Protein 6HJ7 (pdb70)

B-factor: mean 37.11, std 23.11, range [0.01, 75.53]

GO terms:
  GO:0005634 nucleus (C, IDA)
  GO:0005641 nuclear envelope lumen (C, IDA)
  GO:0016020 membrane (C, IDA)
  GO:0030027 lamellipodium (C, IDA)
  GO:0005515 protein binding (F, IPI)

Structure (mmCIF, N/CA/C/O backbone):
data_6HJ7
#
_entry.id   6HJ7
#
loop_
_atom_site.group_PDB
_atom_site.id
_atom_site.type_symbol
_atom_site.label_atom_id
_atom_site.label_alt_id
_atom_site.label_comp_id
_atom_site.label_asym_id
_atom_site.label_entity_id
_atom_site.label_seq_id
_atom_site.pdbx_PDB_ins_code
_atom_site.Cartn_x
_atom_site.Cartn_y
_atom_site.Cartn_z
_atom_site.occupancy
_atom_site.B_iso_or_equiv
_atom_site.auth_seq_id
_atom_site.auth_comp_id
_atom_site.auth_asym_id
_atom_site.auth_atom_id
_atom_site.pdbx_PDB_model_num
ATOM 1 N N . PRO A 1 145 ? 1.341 0.000 0.000 1.00 31.20 145 PRO A N 1
ATOM 2 C CA . PRO A 1 145 ? 2.133 -0.001 -1.234 1.00 31.53 145 PRO A CA 1
ATOM 3 C C . PRO A 1 145 ? 2.035 -1.325 -1.984 1.00 23.30 145 PRO A C 1
ATOM 4 O O . PRO A 1 145 ? 1.729 -2.362 -1.395 1.00 63.42 145 PRO A O 1
ATOM 15 N N . ASP A 1 146 ? 2.298 -1.283 -3.286 1.00 65.34 146 ASP A N 1
ATOM 16 C CA . ASP A 1 146 ? 2.241 -2.480 -4.116 1.00 42.45 146 ASP A CA 1
ATOM 17 C C . ASP A 1 146 ? 3.635 -3.063 -4.325 1.00 3.24 146 ASP A C 1
ATOM 18 O O . ASP A 1 146 ? 4.454 -2.496 -5.050 1.00 45.44 146 ASP A O 1
ATOM 27 N N . LEU A 1 147 ? 3.898 -4.197 -3.686 1.00 12.20 147 LEU A N 1
ATOM 28 C CA . LEU A 1 147 ? 5.194 -4.857 -3.800 1.00 4.52 147 LEU A CA 1
ATOM 29 C C . LEU A 1 147 ? 5.056 -6.211 -4.490 1.00 22.42 147 LEU A C 1
ATOM 30 O O . LEU A 1 147 ? 5.845 -6.554 -5.370 1.00 42.43 147 LEU A O 1
ATOM 46 N N . GLY A 1 148 ? 4.047 -6.976 -4.085 1.00 63.02 148 GLY A N 1
ATOM 47 C CA . GLY A 1 148 ? 3.823 -8.282 -4.676 1.00 24.31 148 GLY A CA 1
ATOM 48 C C . GLY A 1 148 ? 2.963 -8.215 -5.923 1.00 4.41 148 GLY A C 1
ATOM 49 O O . GLY A 1 148 ? 3.414 -7.751 -6.971 1.00 34.21 148 GLY A O 1
ATOM 53 N N . CYS A 1 149 ? 1.724 -8.680 -5.811 1.00 63.14 149 CYS A N 1
ATOM 54 C CA . CYS A 1 149 ? 0.800 -8.673 -6.939 1.00 42.32 149 CYS A CA 1
ATOM 55 C C . CYS A 1 149 ? -0.556 -9.242 -6.535 1.00 22.35 149 CYS A C 1
ATOM 56 O O . CYS A 1 149 ? -0.689 -10.441 -6.292 1.00 14.33 149 CYS A O 1
ATOM 64 N N . GLN A 1 150 ? -1.559 -8.373 -6.463 1.00 71.50 150 GLN A N 1
ATOM 65 C CA . GLN A 1 150 ? -2.905 -8.790 -6.085 1.00 40.13 150 GLN A CA 1
ATOM 66 C C . GLN A 1 150 ? -3.392 -9.928 -6.975 1.00 55.32 150 GLN A C 1
ATOM 67 O O . GLN A 1 150 ? -2.810 -10.202 -8.026 1.00 55.02 150 GLN A O 1
ATOM 81 N N . LEU A 1 151 ? -4.463 -10.589 -6.549 1.00 70.12 151 LEU A N 1
ATOM 82 C CA . LEU A 1 151 ? -5.029 -11.699 -7.307 1.00 41.12 151 LEU A CA 1
ATOM 83 C C . LEU A 1 151 ? -5.879 -11.189 -8.467 1.00 4.02 151 LEU A C 1
ATOM 84 O O . LEU A 1 151 ? -6.873 -10.493 -8.261 1.00 31.03 151 LEU A O 1
ATOM 100 N N . TYR A 1 152 ? -5.482 -11.542 -9.684 1.00 73.10 152 TYR A N 1
ATOM 101 C CA . TYR A 1 152 ? -6.207 -11.120 -10.877 1.00 12.05 152 TYR A CA 1
ATOM 102 C C . TYR A 1 152 ? -7.433 -11.998 -11.108 1.00 5.21 152 TYR A C 1
ATOM 103 O O . TYR A 1 152 ? -8.562 -11.506 -11.166 1.00 43.40 152 TYR A O 1
ATOM 121 N N . LEU A 1 153 ? -7.204 -13.300 -11.238 1.00 32.22 153 LEU A N 1
ATOM 122 C CA . LEU A 1 153 ? -8.289 -14.249 -11.462 1.00 41.13 153 LEU A CA 1
ATOM 123 C C . LEU A 1 153 ? -8.846 -14.762 -10.138 1.00 33.33 153 LEU A C 1
ATOM 124 O O . LEU A 1 153 ? -9.994 -15.202 -10.063 1.00 10.53 153 LEU A O 1
ATOM 140 N N . HIS A 1 154 ? -8.025 -14.703 -9.094 1.00 52.31 154 HIS A N 1
ATOM 141 C CA . HIS A 1 154 ? -8.436 -15.159 -7.771 1.00 50.22 154 HIS A CA 1
ATOM 142 C C . HIS A 1 154 ? -9.019 -14.009 -6.956 1.00 1.33 154 HIS A C 1
ATOM 143 O O . HIS A 1 154 ? -9.003 -14.037 -5.725 1.00 71.04 154 HIS A O 1
ATOM 157 N N . ILE A 1 155 ? -9.533 -12.999 -7.651 1.00 4.11 155 ILE A N 1
ATOM 158 C CA . ILE A 1 155 ? -10.121 -11.840 -6.991 1.00 40.52 155 ILE A CA 1
ATOM 159 C C . ILE A 1 155 ? -11.143 -12.265 -5.942 1.00 22.01 155 ILE A C 1
ATOM 160 O O . ILE A 1 155 ? -11.712 -13.355 -5.999 1.00 63.21 155 ILE A O 1
ATOM 176 N N . PRO A 1 156 ? -11.384 -11.383 -4.960 1.00 72.24 156 PRO A N 1
ATOM 177 C CA . PRO A 1 156 ? -12.340 -11.643 -3.880 1.00 61.41 156 PRO A CA 1
ATOM 178 C C . PRO A 1 156 ? -13.784 -11.640 -4.371 1.00 61.04 156 PRO A C 1
ATOM 179 O O . PRO A 1 156 ? -14.104 -11.012 -5.380 1.00 73.44 156 PRO A O 1
ATOM 190 N N . GLN A 1 157 ? -14.651 -12.345 -3.650 1.00 14.32 157 GLN A N 1
ATOM 191 C CA . GLN A 1 157 ? -16.061 -12.423 -4.014 1.00 24.54 157 GLN A CA 1
ATOM 192 C C . GLN A 1 157 ? -16.653 -11.029 -4.197 1.00 4.14 157 GLN A C 1
ATOM 193 O O . GLN A 1 157 ? -17.463 -10.803 -5.096 1.00 72.13 157 GLN A O 1
ATOM 207 N N . GLN A 1 158 ? -16.244 -10.100 -3.339 1.00 41.44 158 GLN A N 1
ATOM 208 C CA . GLN A 1 158 ? -16.735 -8.729 -3.407 1.00 51.24 158 GLN A CA 1
ATOM 209 C C . GLN A 1 158 ? -16.469 -8.122 -4.780 1.00 24.04 158 GLN A C 1
ATOM 210 O O . GLN A 1 158 ? -17.371 -7.572 -5.411 1.00 70.52 158 GLN A O 1
ATOM 224 N N . GLN A 1 159 ? -15.225 -8.225 -5.236 1.00 33.34 159 GLN A N 1
ATOM 225 C CA . GLN A 1 159 ? -14.840 -7.685 -6.535 1.00 4.42 159 GLN A CA 1
ATOM 226 C C . GLN A 1 159 ? -15.451 -8.504 -7.667 1.00 13.11 159 GLN A C 1
ATOM 227 O O . GLN A 1 159 ? -15.792 -7.965 -8.720 1.00 30.03 159 GLN A O 1
ATOM 241 N N . GLN A 1 160 ? -15.584 -9.807 -7.443 1.00 62.41 160 GLN A N 1
ATOM 242 C CA . GLN A 1 160 ? -16.153 -10.699 -8.447 1.00 51.11 160 GLN A CA 1
ATOM 243 C C . GLN A 1 160 ? -17.593 -10.312 -8.767 1.00 73.33 160 GLN A C 1
ATOM 244 O O . GLN A 1 160 ? -17.933 -10.053 -9.921 1.00 63.11 160 GLN A O 1
ATOM 258 N N . GLU A 1 161 ? -18.433 -10.274 -7.738 1.00 42.02 161 GLU A N 1
ATOM 259 C CA . GLU A 1 161 ? -19.837 -9.919 -7.911 1.00 43.51 161 GLU A CA 1
ATOM 260 C C . GLU A 1 161 ? -19.979 -8.468 -8.363 1.00 71.52 161 GLU A C 1
ATOM 261 O O . GLU A 1 161 ? -20.892 -8.129 -9.116 1.00 45.44 161 GLU A O 1
ATOM 273 N N . GLU A 1 162 ? -19.070 -7.617 -7.897 1.00 64.41 162 GLU A N 1
ATOM 274 C CA . GLU A 1 162 ? -19.095 -6.203 -8.252 1.00 64.53 162 GLU A CA 1
ATOM 275 C C . GLU A 1 162 ? -19.021 -6.021 -9.765 1.00 30.34 162 GLU A C 1
ATOM 276 O O . GLU A 1 162 ? -19.768 -5.232 -10.344 1.00 31.32 162 GLU A O 1
ATOM 288 N N . VAL A 1 163 ? -18.114 -6.756 -10.400 1.00 33.35 163 VAL A N 1
ATOM 289 C CA . VAL A 1 163 ? -17.941 -6.677 -11.846 1.00 44.33 163 VAL A CA 1
ATOM 290 C C . VAL A 1 163 ? -19.120 -7.310 -12.576 1.00 42.21 163 VAL A C 1
ATOM 291 O O . VAL A 1 163 ? -19.657 -6.736 -13.523 1.00 21.02 163 VAL A O 1
ATOM 304 N N . GLN A 1 164 ? -19.519 -8.496 -12.128 1.00 65.12 164 GLN A N 1
ATOM 305 C CA . GLN A 1 164 ? -20.635 -9.208 -12.739 1.00 20.43 164 GLN A CA 1
ATOM 306 C C . GLN A 1 164 ? -21.877 -8.324 -12.798 1.00 61.12 164 GLN A C 1
ATOM 307 O O . GLN A 1 164 ? -22.551 -8.252 -13.826 1.00 33.51 164 GLN A O 1
ATOM 321 N N . ARG A 1 165 ? -22.173 -7.654 -11.690 1.00 21.35 165 ARG A N 1
ATOM 322 C CA . ARG A 1 165 ? -23.335 -6.776 -11.616 1.00 73.44 165 ARG A CA 1
ATOM 323 C C . ARG A 1 165 ? -23.126 -5.524 -12.463 1.00 75.34 165 ARG A C 1
ATOM 324 O O . ARG A 1 165 ? -24.065 -5.011 -13.073 1.00 52.50 165 ARG A O 1
ATOM 345 N N . LEU A 1 166 ? -21.890 -5.038 -12.496 1.00 34.32 166 LEU A N 1
ATOM 346 C CA . LEU A 1 166 ? -21.557 -3.846 -13.269 1.00 71.25 166 LEU A CA 1
ATOM 347 C C . LEU A 1 166 ? -21.954 -4.017 -14.732 1.00 55.34 166 LEU A C 1
ATOM 348 O O . LEU A 1 166 ? -22.698 -3.205 -15.283 1.00 21.22 166 LEU A O 1
ATOM 364 N N . LEU A 1 167 ? -21.456 -5.079 -15.354 1.00 1.31 167 LEU A N 1
ATOM 365 C CA . LEU A 1 167 ? -21.760 -5.358 -16.753 1.00 3.11 167 LEU A CA 1
ATOM 366 C C . LEU A 1 167 ? -23.267 -5.427 -16.980 1.00 55.30 167 LEU A C 1
ATOM 367 O O . LEU A 1 167 ? -23.773 -4.962 -18.000 1.00 71.52 167 LEU A O 1
ATOM 383 N N . MET A 1 168 ? -23.978 -6.009 -16.020 1.00 72.33 168 MET A N 1
ATOM 384 C CA . MET A 1 168 ? -25.428 -6.136 -16.113 1.00 21.13 168 MET A CA 1
ATOM 385 C C . MET A 1 168 ? -26.122 -5.033 -15.320 1.00 10.13 168 MET A C 1
ATOM 386 O O . MET A 1 168 ? -27.232 -5.219 -14.822 1.00 15.31 168 MET A O 1
ATOM 400 N N . MET A 1 169 ? -25.460 -3.886 -15.205 1.00 43.43 169 MET A N 1
ATOM 401 C CA . MET A 1 169 ? -26.015 -2.754 -14.473 1.00 2.13 169 MET A CA 1
ATOM 402 C C . MET A 1 169 ? -27.326 -2.290 -15.100 1.00 20.03 169 MET A C 1
ATOM 403 O O . MET A 1 169 ? -27.596 -2.563 -16.269 1.00 44.30 169 MET A O 1
ATOM 417 N N . GLY A 1 170 ? -28.137 -1.587 -14.315 1.00 12.40 170 GLY A N 1
ATOM 418 C CA . GLY A 1 170 ? -29.409 -1.097 -14.812 1.00 74.23 170 GLY A CA 1
ATOM 419 C C . GLY A 1 170 ? -29.266 -0.320 -16.106 1.00 23.23 170 GLY A C 1
ATOM 420 O O . GLY A 1 170 ? -30.139 -0.378 -16.971 1.00 61.45 170 GLY A O 1
ATOM 424 N N . GLU A 1 171 ? -28.163 0.410 -16.237 1.00 65.44 171 GLU A N 1
ATOM 425 C CA . GLU A 1 171 ? -27.911 1.204 -17.434 1.00 44.11 171 GLU A CA 1
ATOM 426 C C . GLU A 1 171 ? -27.720 0.306 -18.652 1.00 61.11 171 GLU A C 1
ATOM 427 O O . GLU A 1 171 ? -26.947 -0.653 -18.633 1.00 60.24 171 GLU A O 1
ATOM 439 N N . PRO A 1 172 ? -28.440 0.621 -19.739 1.00 30.31 172 PRO A N 1
ATOM 440 C CA . PRO A 1 172 ? -28.368 -0.145 -20.986 1.00 3.42 172 PRO A CA 1
ATOM 441 C C . PRO A 1 172 ? -27.032 0.035 -21.700 1.00 53.44 172 PRO A C 1
ATOM 442 O O . PRO A 1 172 ? -26.613 1.158 -21.979 1.00 1.51 172 PRO A O 1
ATOM 453 N N . ALA A 1 173 ? -26.368 -1.078 -21.993 1.00 3.43 173 ALA A N 1
ATOM 454 C CA . ALA A 1 173 ? -25.081 -1.043 -22.676 1.00 31.14 173 ALA A CA 1
ATOM 455 C C . ALA A 1 173 ? -25.164 -0.223 -23.959 1.00 2.22 173 ALA A C 1
ATOM 456 O O . ALA A 1 173 ? -26.252 0.052 -24.464 1.00 62.04 173 ALA A O 1
ATOM 463 N N . LYS A 1 174 ? -24.006 0.166 -24.483 1.00 1.01 174 LYS A N 1
ATOM 464 C CA . LYS A 1 174 ? -23.946 0.954 -25.708 1.00 5.51 174 LYS A CA 1
ATOM 465 C C . LYS A 1 174 ? -23.046 0.284 -26.742 1.00 43.55 174 LYS A C 1
ATOM 466 O O . LYS A 1 174 ? -22.381 0.957 -27.528 1.00 34.15 174 LYS A O 1
ATOM 485 N N . GLY A 1 175 ? -23.033 -1.045 -26.736 1.00 63.15 175 GLY A N 1
ATOM 486 C CA . GLY A 1 175 ? -22.214 -1.783 -27.680 1.00 74.30 175 GLY A CA 1
ATOM 487 C C . GLY A 1 175 ? -22.005 -3.225 -27.262 1.00 63.30 175 GLY A C 1
ATOM 488 O O . GLY A 1 175 ? -20.873 -3.659 -27.048 1.00 63.22 175 GLY A O 1
ATOM 492 N N . TRP A 1 176 ? -23.099 -3.969 -27.145 1.00 34.04 176 TRP A N 1
ATOM 493 C CA . TRP A 1 176 ? -23.031 -5.371 -26.748 1.00 73.12 176 TRP A CA 1
ATOM 494 C C . TRP A 1 176 ? -22.664 -6.255 -27.935 1.00 21.25 176 TRP A C 1
ATOM 495 O O . TRP A 1 176 ? -21.808 -7.133 -27.824 1.00 75.02 176 TRP A O 1
ATOM 516 N N . GLN A 1 177 ? -23.316 -6.018 -29.068 1.00 30.12 177 GLN A N 1
ATOM 517 C CA . GLN A 1 177 ? -23.057 -6.794 -30.275 1.00 54.14 177 GLN A CA 1
ATOM 518 C C . GLN A 1 177 ? -21.599 -6.664 -30.704 1.00 11.31 177 GLN A C 1
ATOM 519 O O . GLN A 1 177 ? -20.906 -7.664 -30.891 1.00 13.41 177 GLN A O 1
ATOM 533 N N . GLU A 1 178 ? -21.141 -5.426 -30.857 1.00 54.53 178 GLU A N 1
ATOM 534 C CA . GLU A 1 178 ? -19.765 -5.166 -31.266 1.00 62.52 178 GLU A CA 1
ATOM 535 C C . GLU A 1 178 ? -18.783 -5.935 -30.386 1.00 1.24 178 GLU A C 1
ATOM 536 O O . GLU A 1 178 ? -17.728 -6.372 -30.849 1.00 74.25 178 GLU A O 1
ATOM 548 N N . LEU A 1 179 ? -19.136 -6.095 -29.116 1.00 12.41 179 LEU A N 1
ATOM 549 C CA . LEU A 1 179 ? -18.286 -6.810 -28.170 1.00 75.35 179 LEU A CA 1
ATOM 550 C C . LEU A 1 179 ? -18.228 -8.297 -28.506 1.00 52.34 179 LEU A C 1
ATOM 551 O O . LEU A 1 179 ? -17.148 -8.875 -28.624 1.00 52.33 179 LEU A O 1
ATOM 567 N N . ALA A 1 180 ? -19.397 -8.909 -28.661 1.00 3.42 180 ALA A N 1
ATOM 568 C CA . ALA A 1 180 ? -19.479 -10.327 -28.988 1.00 53.33 180 ALA A CA 1
ATOM 569 C C . ALA A 1 180 ? -18.672 -10.649 -30.241 1.00 33.23 180 ALA A C 1
ATOM 570 O O . ALA A 1 180 ? -17.814 -11.530 -30.229 1.00 34.41 180 ALA A O 1
ATOM 577 N N . GLY A 1 181 ? -18.954 -9.929 -31.323 1.00 12.31 181 GLY A N 1
ATOM 578 C CA . GLY A 1 181 ? -18.246 -10.154 -32.570 1.00 15.32 181 GLY A CA 1
ATOM 579 C C . GLY A 1 181 ? -16.761 -9.877 -32.451 1.00 44.55 181 GLY A C 1
ATOM 580 O O . GLY A 1 181 ? -15.936 -10.667 -32.910 1.00 34.43 181 GLY A O 1
ATOM 584 N N . HIS A 1 182 ? -16.418 -8.750 -31.835 1.00 54.40 182 HIS A N 1
ATOM 585 C CA . HIS A 1 182 ? -15.021 -8.369 -31.658 1.00 0.32 182 HIS A CA 1
ATOM 586 C C . HIS A 1 182 ? -14.234 -9.490 -30.985 1.00 74.13 182 HIS A C 1
ATOM 587 O O . HIS A 1 182 ? -13.107 -9.793 -31.377 1.00 65.31 182 HIS A O 1
ATOM 601 N N . LEU A 1 183 ? -14.834 -10.100 -29.969 1.00 45.45 183 LEU A N 1
ATOM 602 C CA . LEU A 1 183 ? -14.189 -11.186 -29.240 1.00 32.32 183 LEU A CA 1
ATOM 603 C C . LEU A 1 183 ? -14.050 -12.425 -30.119 1.00 3.32 183 LEU A C 1
ATOM 604 O O . LEU A 1 183 ? -13.205 -13.284 -29.870 1.00 34.10 183 LEU A O 1
ATOM 620 N N . GLY A 1 184 ? -14.885 -12.509 -31.151 1.00 14.43 184 GLY A N 1
ATOM 621 C CA . GLY A 1 184 ? -14.837 -13.645 -32.053 1.00 4.10 184 GLY A CA 1
ATOM 622 C C . GLY A 1 184 ? -15.920 -14.664 -31.759 1.00 34.50 184 GLY A C 1
ATOM 623 O O . GLY A 1 184 ? -15.740 -15.858 -32.000 1.00 12.30 184 GLY A O 1
ATOM 627 N N . TYR A 1 185 ? -17.046 -14.194 -31.235 1.00 54.22 185 TYR A N 1
ATOM 628 C CA . TYR A 1 185 ? -18.160 -15.075 -30.903 1.00 20.32 185 TYR A CA 1
ATOM 629 C C . TYR A 1 185 ? -19.137 -15.180 -32.071 1.00 63.34 185 TYR A C 1
ATOM 630 O O . TYR A 1 185 ? -19.484 -14.178 -32.695 1.00 72.43 185 TYR A O 1
ATOM 648 N N . GLN A 1 186 ? -19.576 -16.402 -32.358 1.00 62.25 186 GLN A N 1
ATOM 649 C CA . GLN A 1 186 ? -20.512 -16.639 -33.450 1.00 62.34 186 GLN A CA 1
ATOM 650 C C . GLN A 1 186 ? -21.933 -16.268 -33.039 1.00 10.45 186 GLN A C 1
ATOM 651 O O . GLN A 1 186 ? -22.265 -16.261 -31.854 1.00 21.31 186 GLN A O 1
ATOM 665 N N . ALA A 1 187 ? -22.768 -15.959 -34.026 1.00 64.12 187 ALA A N 1
ATOM 666 C CA . ALA A 1 187 ? -24.153 -15.588 -33.767 1.00 35.11 187 ALA A CA 1
ATOM 667 C C . ALA A 1 187 ? -24.845 -16.627 -32.891 1.00 45.33 187 ALA A C 1
ATOM 668 O O . ALA A 1 187 ? -25.642 -16.284 -32.018 1.00 31.14 187 ALA A O 1
ATOM 675 N N . GLU A 1 188 ? -24.536 -17.898 -33.132 1.00 21.53 188 GLU A N 1
ATOM 676 C CA . GLU A 1 188 ? -25.131 -18.986 -32.365 1.00 40.14 188 GLU A CA 1
ATOM 677 C C . GLU A 1 188 ? -24.669 -18.943 -30.911 1.00 61.11 188 GLU A C 1
ATOM 678 O O . GLU A 1 188 ? -25.444 -19.215 -29.994 1.00 52.42 188 GLU A O 1
ATOM 690 N N . ALA A 1 189 ? -23.402 -18.599 -30.709 1.00 11.11 189 ALA A N 1
ATOM 691 C CA . ALA A 1 189 ? -22.837 -18.518 -29.367 1.00 70.54 189 ALA A CA 1
ATOM 692 C C . ALA A 1 189 ? -23.447 -17.362 -28.583 1.00 22.22 189 ALA A C 1
ATOM 693 O O . ALA A 1 189 ? -24.007 -17.557 -27.504 1.00 54.22 189 ALA A O 1
ATOM 700 N N . VAL A 1 190 ? -23.334 -16.156 -29.132 1.00 60.13 190 VAL A N 1
ATOM 701 C CA . VAL A 1 190 ? -23.875 -14.968 -28.484 1.00 34.50 190 VAL A CA 1
ATOM 702 C C . VAL A 1 190 ? -25.336 -15.170 -28.096 1.00 32.24 190 VAL A C 1
ATOM 703 O O . VAL A 1 190 ? -25.764 -14.758 -27.018 1.00 62.13 190 VAL A O 1
ATOM 716 N N . GLU A 1 191 ? -26.095 -15.807 -28.982 1.00 74.11 191 GLU A N 1
ATOM 717 C CA . GLU A 1 191 ? -27.508 -16.063 -28.731 1.00 44.21 191 GLU A CA 1
ATOM 718 C C . GLU A 1 191 ? -27.686 -17.098 -27.624 1.00 74.22 191 GLU A C 1
ATOM 719 O O . GLU A 1 191 ? -28.619 -17.016 -26.824 1.00 54.53 191 GLU A O 1
ATOM 731 N N . THR A 1 192 ? -26.783 -18.073 -27.583 1.00 71.22 192 THR A N 1
ATOM 732 C CA . THR A 1 192 ? -26.839 -19.125 -26.576 1.00 75.32 192 THR A CA 1
ATOM 733 C C . THR A 1 192 ? -26.675 -18.553 -25.173 1.00 42.05 192 THR A C 1
ATOM 734 O O . THR A 1 192 ? -27.566 -18.677 -24.333 1.00 3.13 192 THR A O 1
ATOM 745 N N . MET A 1 193 ? -25.530 -17.925 -24.926 1.00 3.30 193 MET A N 1
ATOM 746 C CA . MET A 1 193 ? -25.250 -17.331 -23.623 1.00 30.05 193 MET A CA 1
ATOM 747 C C . MET A 1 193 ? -26.282 -16.262 -23.280 1.00 50.34 193 MET A C 1
ATOM 748 O O . MET A 1 193 ? -26.758 -16.186 -22.148 1.00 54.11 193 MET A O 1
ATOM 762 N N . ALA A 1 194 ? -26.622 -15.437 -24.265 1.00 14.22 194 ALA A N 1
ATOM 763 C CA . ALA A 1 194 ? -27.599 -14.373 -24.068 1.00 54.34 194 ALA A CA 1
ATOM 764 C C . ALA A 1 194 ? -28.900 -14.922 -23.493 1.00 43.31 194 ALA A C 1
ATOM 765 O O . ALA A 1 194 ? -29.510 -14.309 -22.616 1.00 55.04 194 ALA A O 1
ATOM 772 N N . CYS A 1 195 ? -29.321 -16.079 -23.993 1.00 31.44 195 CYS A N 1
ATOM 773 C CA . CYS A 1 195 ? -30.552 -16.710 -23.530 1.00 44.11 195 CYS A CA 1
ATOM 774 C C . CYS A 1 195 ? -30.487 -16.994 -22.032 1.00 71.14 195 CYS A C 1
ATOM 775 O O . CYS A 1 195 ? -31.486 -16.873 -21.324 1.00 23.41 195 CYS A O 1
ATOM 783 N N . ASP A 1 196 ? -29.305 -17.373 -21.558 1.00 3.41 196 ASP A N 1
ATOM 784 C CA . ASP A 1 196 ? -29.110 -17.675 -20.145 1.00 50.15 196 ASP A CA 1
ATOM 785 C C . ASP A 1 196 ? -29.390 -16.448 -19.283 1.00 32.05 196 ASP A C 1
ATOM 786 O O . ASP A 1 196 ? -29.667 -15.365 -19.800 1.00 54.42 196 ASP A O 1
ATOM 795 N N . GLN A 1 197 ? -29.318 -16.625 -17.968 1.00 13.35 197 GLN A N 1
ATOM 796 C CA . GLN A 1 197 ? -29.567 -15.533 -17.035 1.00 22.22 197 GLN A CA 1
ATOM 797 C C . GLN A 1 197 ? -28.258 -14.888 -16.591 1.00 50.54 197 GLN A C 1
ATOM 798 O O . GLN A 1 197 ? -28.207 -13.689 -16.317 1.00 63.43 197 GLN A O 1
ATOM 812 N N . MET A 1 198 ? -27.201 -15.691 -16.523 1.00 51.45 198 MET A N 1
ATOM 813 C CA . MET A 1 198 ? -25.892 -15.197 -16.113 1.00 31.34 198 MET A CA 1
ATOM 814 C C . MET A 1 198 ? -24.910 -15.225 -17.281 1.00 1.04 198 MET A C 1
ATOM 815 O O . MET A 1 198 ? -24.063 -16.112 -17.390 1.00 20.10 198 MET A O 1
ATOM 829 N N . PRO A 1 199 ? -25.026 -14.233 -18.176 1.00 63.33 199 PRO A N 1
ATOM 830 C CA . PRO A 1 199 ? -24.156 -14.121 -19.351 1.00 73.20 199 PRO A CA 1
ATOM 831 C C . PRO A 1 199 ? -22.724 -13.753 -18.980 1.00 3.23 199 PRO A C 1
ATOM 832 O O . PRO A 1 199 ? -21.773 -14.202 -19.618 1.00 30.13 199 PRO A O 1
ATOM 843 N N . ALA A 1 200 ? -22.578 -12.932 -17.945 1.00 14.11 200 ALA A N 1
ATOM 844 C CA . ALA A 1 200 ? -21.262 -12.505 -17.488 1.00 61.03 200 ALA A CA 1
ATOM 845 C C . ALA A 1 200 ? -20.441 -13.692 -16.993 1.00 5.34 200 ALA A C 1
ATOM 846 O O . ALA A 1 200 ? -19.295 -13.880 -17.402 1.00 12.43 200 ALA A O 1
ATOM 853 N N . TYR A 1 201 ? -21.034 -14.488 -16.111 1.00 4.05 201 TYR A N 1
ATOM 854 C CA . TYR A 1 201 ? -20.356 -15.655 -15.559 1.00 32.22 201 TYR A CA 1
ATOM 855 C C . TYR A 1 201 ? -20.183 -16.738 -16.619 1.00 52.11 201 TYR A C 1
ATOM 856 O O . TYR A 1 201 ? -19.130 -17.369 -16.715 1.00 12.33 201 TYR A O 1
ATOM 874 N N . THR A 1 202 ? -21.226 -16.948 -17.416 1.00 52.11 202 THR A N 1
ATOM 875 C CA . THR A 1 202 ? -21.192 -17.954 -18.470 1.00 13.10 202 THR A CA 1
ATOM 876 C C . THR A 1 202 ? -20.165 -17.597 -19.539 1.00 20.23 202 THR A C 1
ATOM 877 O O . THR A 1 202 ? -19.520 -18.475 -20.113 1.00 72.54 202 THR A O 1
ATOM 888 N N . LEU A 1 203 ? -20.017 -16.303 -19.800 1.00 63.41 203 LEU A N 1
ATOM 889 C CA . LEU A 1 203 ? -19.066 -15.829 -20.800 1.00 60.41 203 LEU A CA 1
ATOM 890 C C . LEU A 1 203 ? -17.631 -16.088 -20.354 1.00 23.53 203 LEU A C 1
ATOM 891 O O . LEU A 1 203 ? -16.843 -16.693 -21.082 1.00 11.54 203 LEU A O 1
ATOM 907 N N . LEU A 1 204 ? -17.299 -15.630 -19.152 1.00 65.34 204 LEU A N 1
ATOM 908 C CA . LEU A 1 204 ? -15.959 -15.815 -18.606 1.00 42.01 204 LEU A CA 1
ATOM 909 C C . LEU A 1 204 ? -15.668 -17.292 -18.365 1.00 54.10 204 LEU A C 1
ATOM 910 O O . LEU A 1 204 ? -14.542 -17.753 -18.556 1.00 34.31 204 LEU A O 1
ATOM 926 N N . ARG A 1 205 ? -16.690 -18.031 -17.947 1.00 23.14 205 ARG A N 1
ATOM 927 C CA . ARG A 1 205 ? -16.544 -19.457 -17.681 1.00 51.22 205 ARG A CA 1
ATOM 928 C C . ARG A 1 205 ? -16.239 -20.221 -18.967 1.00 23.25 205 ARG A C 1
ATOM 929 O O . ARG A 1 205 ? -15.222 -20.906 -19.067 1.00 45.31 205 ARG A O 1
ATOM 950 N N . ASN A 1 206 ? -17.129 -20.099 -19.947 1.00 52.20 206 ASN A N 1
ATOM 951 C CA . ASN A 1 206 ? -16.955 -20.779 -21.225 1.00 34.13 206 ASN A CA 1
ATOM 952 C C . ASN A 1 206 ? -15.643 -20.367 -21.887 1.00 5.22 206 ASN A C 1
ATOM 953 O O . ASN A 1 206 ? -15.004 -21.167 -22.571 1.00 34.33 206 ASN A O 1
ATOM 964 N N . TRP A 1 207 ? -15.249 -19.117 -21.677 1.00 52.41 207 TRP A N 1
ATOM 965 C CA . TRP A 1 207 ? -14.012 -18.599 -22.253 1.00 51.51 207 TRP A CA 1
ATOM 966 C C . TRP A 1 207 ? -12.805 -19.370 -21.731 1.00 35.31 207 TRP A C 1
ATOM 967 O O . TRP A 1 207 ? -12.106 -20.037 -22.494 1.00 11.34 207 TRP A O 1
ATOM 988 N N . ALA A 1 208 ? -12.565 -19.275 -20.427 1.00 20.13 208 ALA A N 1
ATOM 989 C CA . ALA A 1 208 ? -11.443 -19.966 -19.804 1.00 41.04 208 ALA A CA 1
ATOM 990 C C . ALA A 1 208 ? -11.594 -21.479 -19.925 1.00 50.24 208 ALA A C 1
ATOM 991 O O . ALA A 1 208 ? -10.605 -22.207 -20.000 1.00 25.53 208 ALA A O 1
ATOM 998 N N . ALA A 1 209 ? -12.839 -21.945 -19.942 1.00 74.10 209 ALA A N 1
ATOM 999 C CA . ALA A 1 209 ? -13.119 -23.371 -20.055 1.00 14.51 209 ALA A CA 1
ATOM 1000 C C . ALA A 1 209 ? -12.745 -23.896 -21.437 1.00 74.00 209 ALA A C 1
ATOM 1001 O O . ALA A 1 209 ? -12.120 -24.949 -21.562 1.00 14.35 209 ALA A O 1
ATOM 1008 N N . GLN A 1 210 ? -13.132 -23.156 -22.471 1.00 14.23 210 GLN A N 1
ATOM 1009 C CA . GLN A 1 210 ? -12.838 -23.549 -23.844 1.00 50.52 210 GLN A CA 1
ATOM 1010 C C . GLN A 1 210 ? -11.372 -23.297 -24.181 1.00 10.40 210 GLN A C 1
ATOM 1011 O O . GLN A 1 210 ? -10.708 -24.144 -24.776 1.00 0.14 210 GLN A O 1
ATOM 1025 N N . GLU A 1 211 ? -10.875 -22.125 -23.796 1.00 12.01 211 GLU A N 1
ATOM 1026 C CA . GLU A 1 211 ? -9.487 -21.762 -24.058 1.00 31.53 211 GLU A CA 1
ATOM 1027 C C . GLU A 1 211 ? -8.533 -22.644 -23.258 1.00 3.32 211 GLU A C 1
ATOM 1028 O O . GLU A 1 211 ? -7.488 -23.059 -23.758 1.00 34.14 211 GLU A O 1
ATOM 1040 N N . GLY A 1 212 ? -8.901 -22.925 -22.012 1.00 63.11 212 GLY A N 1
ATOM 1041 C CA . GLY A 1 212 ? -8.067 -23.755 -21.162 1.00 32.03 212 GLY A CA 1
ATOM 1042 C C . GLY A 1 212 ? -6.632 -23.268 -21.104 1.00 0.31 212 GLY A C 1
ATOM 1043 O O . GLY A 1 212 ? -5.708 -24.061 -20.931 1.00 45.13 212 GLY A O 1
ATOM 1047 N N . ASN A 1 213 ? -6.446 -21.961 -21.252 1.00 51.24 213 ASN A N 1
ATOM 1048 C CA . ASN A 1 213 ? -5.113 -21.370 -21.218 1.00 12.32 213 ASN A CA 1
ATOM 1049 C C . ASN A 1 213 ? -4.867 -20.658 -19.891 1.00 1.22 213 ASN A C 1
ATOM 1050 O O . ASN A 1 213 ? -5.647 -20.793 -18.949 1.00 12.32 213 ASN A O 1
ATOM 1061 N N . ARG A 1 214 ? -3.778 -19.899 -19.826 1.00 71.12 214 ARG A N 1
ATOM 1062 C CA . ARG A 1 214 ? -3.428 -19.166 -18.616 1.00 14.02 214 ARG A CA 1
ATOM 1063 C C . ARG A 1 214 ? -4.035 -17.766 -18.634 1.00 64.23 214 ARG A C 1
ATOM 1064 O O . ARG A 1 214 ? -3.677 -16.913 -17.822 1.00 61.31 214 ARG A O 1
ATOM 1085 N N . ALA A 1 215 ? -4.954 -17.537 -19.567 1.00 44.21 215 ALA A N 1
ATOM 1086 C CA . ALA A 1 215 ? -5.610 -16.241 -19.690 1.00 40.33 215 ALA A CA 1
ATOM 1087 C C . ALA A 1 215 ? -6.282 -15.840 -18.381 1.00 0.43 215 ALA A C 1
ATOM 1088 O O . ALA A 1 215 ? -6.922 -16.660 -17.722 1.00 41.21 215 ALA A O 1
ATOM 1095 N N . THR A 1 216 ? -6.133 -14.572 -18.010 1.00 33.02 216 THR A N 1
ATOM 1096 C CA . THR A 1 216 ? -6.724 -14.062 -16.779 1.00 13.44 216 THR A CA 1
ATOM 1097 C C . THR A 1 216 ? -7.731 -12.955 -17.069 1.00 14.22 216 THR A C 1
ATOM 1098 O O . THR A 1 216 ? -7.936 -12.575 -18.223 1.00 1.30 216 THR A O 1
ATOM 1109 N N . LEU A 1 217 ? -8.355 -12.438 -16.017 1.00 71.43 217 LEU A N 1
ATOM 1110 C CA . LEU A 1 217 ? -9.341 -11.372 -16.159 1.00 65.35 217 LEU A CA 1
ATOM 1111 C C . LEU A 1 217 ? -8.777 -10.215 -16.978 1.00 30.05 217 LEU A C 1
ATOM 1112 O O . LEU A 1 217 ? -9.522 -9.482 -17.630 1.00 3.52 217 LEU A O 1
ATOM 1128 N N . ARG A 1 218 ? -7.458 -10.059 -16.942 1.00 45.13 218 ARG A N 1
ATOM 1129 C CA . ARG A 1 218 ? -6.794 -8.992 -17.682 1.00 51.31 218 ARG A CA 1
ATOM 1130 C C . ARG A 1 218 ? -7.237 -8.986 -19.142 1.00 72.31 218 ARG A C 1
ATOM 1131 O O . ARG A 1 218 ? -7.312 -7.932 -19.774 1.00 3.40 218 ARG A O 1
ATOM 1152 N N . VAL A 1 219 ? -7.529 -10.170 -19.671 1.00 54.24 219 VAL A N 1
ATOM 1153 C CA . VAL A 1 219 ? -7.966 -10.301 -21.057 1.00 24.53 219 VAL A CA 1
ATOM 1154 C C . VAL A 1 219 ? -9.259 -9.533 -21.300 1.00 15.10 219 VAL A C 1
ATOM 1155 O O . VAL A 1 219 ? -9.478 -8.992 -22.385 1.00 63.32 219 VAL A O 1
ATOM 1168 N N . LEU A 1 220 ? -10.115 -9.488 -20.285 1.00 11.30 220 LEU A N 1
ATOM 1169 C CA . LEU A 1 220 ? -11.388 -8.784 -20.388 1.00 54.43 220 LEU A CA 1
ATOM 1170 C C . LEU A 1 220 ? -11.202 -7.286 -20.171 1.00 75.11 220 LEU A C 1
ATOM 1171 O O . LEU A 1 220 ? -11.687 -6.471 -20.955 1.00 72.32 220 LEU A O 1
ATOM 1187 N N . GLU A 1 221 ? -10.496 -6.931 -19.102 1.00 3.25 221 GLU A N 1
ATOM 1188 C CA . GLU A 1 221 ? -10.245 -5.531 -18.783 1.00 71.41 221 GLU A CA 1
ATOM 1189 C C . GLU A 1 221 ? -9.612 -4.808 -19.969 1.00 22.34 221 GLU A C 1
ATOM 1190 O O . GLU A 1 221 ? -9.938 -3.655 -20.253 1.00 22.52 221 GLU A O 1
ATOM 1202 N N . ASP A 1 222 ? -8.705 -5.494 -20.656 1.00 74.14 222 ASP A N 1
ATOM 1203 C CA . ASP A 1 222 ? -8.026 -4.918 -21.812 1.00 72.24 222 ASP A CA 1
ATOM 1204 C C . ASP A 1 222 ? -8.950 -4.887 -23.025 1.00 63.34 222 ASP A C 1
ATOM 1205 O O . ASP A 1 222 ? -9.126 -3.845 -23.657 1.00 21.12 222 ASP A O 1
ATOM 1214 N N . ALA A 1 223 ? -9.537 -6.035 -23.345 1.00 40.22 223 ALA A N 1
ATOM 1215 C CA . ALA A 1 223 ? -10.444 -6.138 -24.482 1.00 75.12 223 ALA A CA 1
ATOM 1216 C C . ALA A 1 223 ? -11.558 -5.101 -24.392 1.00 1.43 223 ALA A C 1
ATOM 1217 O O . ALA A 1 223 ? -12.007 -4.567 -25.408 1.00 4.24 223 ALA A O 1
ATOM 1224 N N . LEU A 1 224 ? -12.000 -4.819 -23.172 1.00 43.45 224 LEU A N 1
ATOM 1225 C CA . LEU A 1 224 ? -13.063 -3.845 -22.949 1.00 44.13 224 LEU A CA 1
ATOM 1226 C C . LEU A 1 224 ? -12.505 -2.426 -22.928 1.00 32.23 224 LEU A C 1
ATOM 1227 O O . LEU A 1 224 ? -13.085 -1.512 -23.514 1.00 44.51 224 LEU A O 1
ATOM 1243 N N . ALA A 1 225 ? -11.376 -2.250 -22.250 1.00 2.43 225 ALA A N 1
ATOM 1244 C CA . ALA A 1 225 ? -10.737 -0.943 -22.156 1.00 52.43 225 ALA A CA 1
ATOM 1245 C C . ALA A 1 225 ? -10.527 -0.334 -23.538 1.00 71.10 225 ALA A C 1
ATOM 1246 O O . ALA A 1 225 ? -10.590 0.884 -23.706 1.00 1.34 225 ALA A O 1
ATOM 1253 N N . ALA A 1 226 ? -10.278 -1.188 -24.525 1.00 3.34 226 ALA A N 1
ATOM 1254 C CA . ALA A 1 226 ? -10.060 -0.734 -25.893 1.00 13.12 226 ALA A CA 1
ATOM 1255 C C . ALA A 1 226 ? -11.239 0.096 -26.390 1.00 42.40 226 ALA A C 1
ATOM 1256 O O . ALA A 1 226 ? -11.073 0.997 -27.212 1.00 70.22 226 ALA A O 1
ATOM 1263 N N . ILE A 1 227 ? -12.429 -0.215 -25.886 1.00 31.34 227 ILE A N 1
ATOM 1264 C CA . ILE A 1 227 ? -13.635 0.502 -26.280 1.00 4.44 227 ILE A CA 1
ATOM 1265 C C . ILE A 1 227 ? -13.724 1.854 -25.580 1.00 41.24 227 ILE A C 1
ATOM 1266 O O . ILE A 1 227 ? -14.470 2.736 -26.002 1.00 35.43 227 ILE A O 1
ATOM 1282 N N . GLY A 1 228 ? -12.954 2.011 -24.507 1.00 51.24 228 GLY A N 1
ATOM 1283 C CA . GLY A 1 228 ? -12.958 3.259 -23.766 1.00 2.43 228 GLY A CA 1
ATOM 1284 C C . GLY A 1 228 ? -13.894 3.222 -22.574 1.00 22.03 228 GLY A C 1
ATOM 1285 O O . GLY A 1 228 ? -14.543 4.218 -22.255 1.00 33.12 228 GLY A O 1
ATOM 1289 N N . ARG A 1 229 ? -13.966 2.070 -21.916 1.00 65.43 229 ARG A N 1
ATOM 1290 C CA . ARG A 1 229 ? -14.831 1.907 -20.754 1.00 54.33 229 ARG A CA 1
ATOM 1291 C C . ARG A 1 229 ? -14.058 2.149 -19.461 1.00 21.31 229 ARG A C 1
ATOM 1292 O O . ARG A 1 229 ? -13.641 1.205 -18.790 1.00 3.13 229 ARG A O 1
ATOM 1313 N N . GLU A 1 230 ? -13.870 3.420 -19.119 1.00 51.31 230 GLU A N 1
ATOM 1314 C CA . GLU A 1 230 ? -13.145 3.785 -17.908 1.00 13.12 230 GLU A CA 1
ATOM 1315 C C . GLU A 1 230 ? -14.064 3.741 -16.690 1.00 45.11 230 GLU A C 1
ATOM 1316 O O . GLU A 1 230 ? -13.637 3.391 -15.590 1.00 33.52 230 GLU A O 1
ATOM 1328 N N . ASP A 1 231 ? -15.327 4.098 -16.896 1.00 32.13 231 ASP A N 1
ATOM 1329 C CA . ASP A 1 231 ? -16.307 4.098 -15.816 1.00 22.53 231 ASP A CA 1
ATOM 1330 C C . ASP A 1 231 ? -16.301 2.765 -15.076 1.00 3.00 231 ASP A C 1
ATOM 1331 O O . ASP A 1 231 ? -16.094 2.717 -13.863 1.00 71.21 231 ASP A O 1
ATOM 1340 N N . VAL A 1 232 ? -16.530 1.683 -15.813 1.00 62.01 232 VAL A N 1
ATOM 1341 C CA . VAL A 1 232 ? -16.551 0.348 -15.227 1.00 14.25 232 VAL A CA 1
ATOM 1342 C C . VAL A 1 232 ? -15.224 0.024 -14.551 1.00 12.32 232 VAL A C 1
ATOM 1343 O O . VAL A 1 232 ? -15.189 -0.641 -13.515 1.00 51.14 232 VAL A O 1
ATOM 1356 N N . VAL A 1 233 ? -14.133 0.499 -15.143 1.00 42.22 233 VAL A N 1
ATOM 1357 C CA . VAL A 1 233 ? -12.802 0.261 -14.598 1.00 22.11 233 VAL A CA 1
ATOM 1358 C C . VAL A 1 233 ? -12.612 0.993 -13.274 1.00 71.14 233 VAL A C 1
ATOM 1359 O O . VAL A 1 233 ? -11.939 0.497 -12.371 1.00 75.11 233 VAL A O 1
ATOM 1372 N N . GLN A 1 234 ? -13.211 2.174 -13.166 1.00 31.52 234 GLN A N 1
ATOM 1373 C CA . GLN A 1 234 ? -13.108 2.974 -11.951 1.00 12.24 234 GLN A CA 1
ATOM 1374 C C . GLN A 1 234 ? -13.891 2.335 -10.810 1.00 0.22 234 GLN A C 1
ATOM 1375 O O . GLN A 1 234 ? -13.449 2.339 -9.661 1.00 42.23 234 GLN A O 1
ATOM 1389 N N . VAL A 1 235 ? -15.058 1.786 -11.133 1.00 24.54 235 VAL A N 1
ATOM 1390 C CA . VAL A 1 235 ? -15.903 1.142 -10.135 1.00 74.11 235 VAL A CA 1
ATOM 1391 C C . VAL A 1 235 ? -15.308 -0.188 -9.687 1.00 55.43 235 VAL A C 1
ATOM 1392 O O . VAL A 1 235 ? -15.432 -0.576 -8.524 1.00 13.42 235 VAL A O 1
ATOM 1405 N N . LEU A 1 236 ? -14.660 -0.883 -10.616 1.00 21.35 236 LEU A N 1
ATOM 1406 C CA . LEU A 1 236 ? -14.044 -2.171 -10.316 1.00 23.40 236 LEU A CA 1
ATOM 1407 C C . LEU A 1 236 ? -12.701 -1.983 -9.617 1.00 31.53 236 LEU A C 1
ATOM 1408 O O . LEU A 1 236 ? -12.358 -2.729 -8.700 1.00 63.21 236 LEU A O 1
ATOM 1424 N N . SER A 1 237 ? -11.947 -0.980 -10.055 1.00 53.21 237 SER A N 1
ATOM 1425 C CA . SER A 1 237 ? -10.641 -0.695 -9.473 1.00 51.44 237 SER A CA 1
ATOM 1426 C C . SER A 1 237 ? -10.690 0.573 -8.625 1.00 21.41 237 SER A C 1
ATOM 1427 O O . SER A 1 237 ? -9.876 1.480 -8.798 1.00 53.05 237 SER A O 1
ATOM 1435 N N . SER A 1 238 ? -11.651 0.628 -7.708 1.00 61.15 238 SER A N 1
ATOM 1436 C CA . SER A 1 238 ? -11.809 1.785 -6.836 1.00 2.51 238 SER A CA 1
ATOM 1437 C C . SER A 1 238 ? -10.496 2.124 -6.138 1.00 15.22 238 SER A C 1
ATOM 1438 O O . SER A 1 238 ? -9.585 1.301 -6.039 1.00 60.10 238 SER A O 1
ATOM 1446 N N . PRO A 1 239 ? -10.393 3.366 -5.642 1.00 50.03 239 PRO A N 1
ATOM 1447 C CA . PRO A 1 239 ? -9.196 3.843 -4.944 1.00 63.43 239 PRO A CA 1
ATOM 1448 C C . PRO A 1 239 ? -9.014 3.180 -3.583 1.00 41.24 239 PRO A C 1
ATOM 1449 O O . PRO A 1 239 ? -9.973 2.687 -2.990 1.00 64.21 239 PRO A O 1
ATOM 1460 N N . ALA A 1 240 ? -7.778 3.170 -3.095 1.00 32.54 240 ALA A N 1
ATOM 1461 C CA . ALA A 1 240 ? -7.473 2.569 -1.803 1.00 71.44 240 ALA A CA 1
ATOM 1462 C C . ALA A 1 240 ? -7.985 3.437 -0.658 1.00 42.21 240 ALA A C 1
ATOM 1463 O O . ALA A 1 240 ? -8.597 4.480 -0.885 1.00 61.31 240 ALA A O 1
ATOM 1470 N N . GLU A 1 241 ? -7.733 2.997 0.571 1.00 60.52 241 GLU A N 1
ATOM 1471 C CA . GLU A 1 241 ? -8.171 3.734 1.750 1.00 53.32 241 GLU A CA 1
ATOM 1472 C C . GLU A 1 241 ? -7.172 4.829 2.110 1.00 11.23 241 GLU A C 1
ATOM 1473 O O . GLU A 1 241 ? -6.015 4.792 1.690 1.00 25.45 241 GLU A O 1
ATOM 1485 N N . SER A 1 242 ? -7.627 5.805 2.890 1.00 33.03 242 SER A N 1
ATOM 1486 C CA . SER A 1 242 ? -6.775 6.914 3.303 1.00 20.04 242 SER A CA 1
ATOM 1487 C C . SER A 1 242 ? -6.282 6.716 4.733 1.00 15.32 242 SER A C 1
ATOM 1488 O O . SER A 1 242 ? -6.772 5.850 5.456 1.00 62.42 242 SER A O 1
ATOM 1496 N N . SER A 1 243 ? -5.308 7.527 5.134 1.00 40.11 243 SER A N 1
ATOM 1497 C CA . SER A 1 243 ? -4.745 7.441 6.476 1.00 65.11 243 SER A CA 1
ATOM 1498 C C . SER A 1 243 ? -5.556 8.276 7.461 1.00 30.14 243 SER A C 1
ATOM 1499 O O . SER A 1 243 ? -5.868 7.827 8.564 1.00 14.32 243 SER A O 1
ATOM 1507 N N . SER A 1 244 ? -5.896 9.495 7.054 1.00 31.32 244 SER A N 1
ATOM 1508 C CA . SER A 1 244 ? -6.668 10.396 7.901 1.00 52.41 244 SER A CA 1
ATOM 1509 C C . SER A 1 244 ? -7.956 9.728 8.373 1.00 34.33 244 SER A C 1
ATOM 1510 O O . SER A 1 244 ? -8.438 8.779 7.756 1.00 44.30 244 SER A O 1
ATOM 1518 N N . VAL A 1 245 ? -8.508 10.232 9.473 1.00 12.21 245 VAL A N 1
ATOM 1519 C CA . VAL A 1 245 ? -9.740 9.686 10.029 1.00 71.05 245 VAL A CA 1
ATOM 1520 C C . VAL A 1 245 ? -10.874 9.744 9.012 1.00 31.03 245 VAL A C 1
ATOM 1521 O O . VAL A 1 245 ? -11.711 8.843 8.948 1.00 44.22 245 VAL A O 1
ATOM 1534 N N . VAL A 1 246 ? -10.896 10.809 8.218 1.00 3.24 246 VAL A N 1
ATOM 1535 C CA . VAL A 1 246 ? -11.927 10.985 7.202 1.00 44.42 246 VAL A CA 1
ATOM 1536 C C . VAL A 1 246 ? -11.330 11.495 5.896 1.00 52.40 246 VAL A C 1
ATOM 1537 O O . VAL A 1 246 ? -10.491 12.396 5.894 1.00 41.24 246 VAL A O 1
ATOM 1550 N N . PRO A 1 145 ? -24.067 -24.399 -3.572 1.00 31.20 145 PRO A N 2
ATOM 1551 C CA . PRO A 1 145 ? -23.557 -23.619 -4.703 1.00 31.53 145 PRO A CA 2
ATOM 1552 C C . PRO A 1 145 ? -22.038 -23.481 -4.674 1.00 23.30 145 PRO A C 2
ATOM 1553 O O . PRO A 1 145 ? -21.486 -22.495 -5.162 1.00 63.42 145 PRO A O 2
ATOM 1564 N N . ASP A 1 146 ? -21.370 -24.475 -4.101 1.00 65.34 146 ASP A N 2
ATOM 1565 C CA . ASP A 1 146 ? -19.915 -24.466 -4.010 1.00 42.45 146 ASP A CA 2
ATOM 1566 C C . ASP A 1 146 ? -19.374 -25.876 -3.791 1.00 3.24 146 ASP A C 2
ATOM 1567 O O . ASP A 1 146 ? -19.611 -26.489 -2.749 1.00 45.44 146 ASP A O 2
ATOM 1576 N N . LEU A 1 147 ? -18.649 -26.386 -4.780 1.00 12.20 147 LEU A N 2
ATOM 1577 C CA . LEU A 1 147 ? -18.075 -27.725 -4.697 1.00 4.52 147 LEU A CA 2
ATOM 1578 C C . LEU A 1 147 ? -16.588 -27.660 -4.364 1.00 22.42 147 LEU A C 2
ATOM 1579 O O . LEU A 1 147 ? -16.091 -28.433 -3.545 1.00 42.43 147 LEU A O 2
ATOM 1595 N N . GLY A 1 148 ? -15.884 -26.733 -5.005 1.00 63.02 148 GLY A N 2
ATOM 1596 C CA . GLY A 1 148 ? -14.460 -26.583 -4.762 1.00 24.31 148 GLY A CA 2
ATOM 1597 C C . GLY A 1 148 ? -13.633 -27.608 -5.512 1.00 4.41 148 GLY A C 2
ATOM 1598 O O . GLY A 1 148 ? -13.228 -28.623 -4.946 1.00 34.21 148 GLY A O 2
ATOM 1602 N N . CYS A 1 149 ? -13.383 -27.343 -6.790 1.00 63.14 149 CYS A N 2
ATOM 1603 C CA . CYS A 1 149 ? -12.601 -28.252 -7.619 1.00 42.32 149 CYS A CA 2
ATOM 1604 C C . CYS A 1 149 ? -11.676 -27.476 -8.552 1.00 22.35 149 CYS A C 2
ATOM 1605 O O . CYS A 1 149 ? -10.518 -27.845 -8.739 1.00 14.33 149 CYS A O 2
ATOM 1613 N N . GLN A 1 150 ? -12.197 -26.402 -9.134 1.00 71.50 150 GLN A N 2
ATOM 1614 C CA . GLN A 1 150 ? -11.418 -25.575 -10.049 1.00 40.13 150 GLN A CA 2
ATOM 1615 C C . GLN A 1 150 ? -10.799 -24.389 -9.318 1.00 55.32 150 GLN A C 2
ATOM 1616 O O . GLN A 1 150 ? -11.471 -23.700 -8.548 1.00 55.02 150 GLN A O 2
ATOM 1630 N N . LEU A 1 151 ? -9.515 -24.153 -9.563 1.00 70.12 151 LEU A N 2
ATOM 1631 C CA . LEU A 1 151 ? -8.804 -23.049 -8.928 1.00 41.12 151 LEU A CA 2
ATOM 1632 C C . LEU A 1 151 ? -9.275 -21.708 -9.481 1.00 4.02 151 LEU A C 2
ATOM 1633 O O . LEU A 1 151 ? -9.274 -20.699 -8.776 1.00 31.03 151 LEU A O 2
ATOM 1649 N N . TYR A 1 152 ? -9.679 -21.706 -10.747 1.00 73.10 152 TYR A N 2
ATOM 1650 C CA . TYR A 1 152 ? -10.153 -20.488 -11.395 1.00 12.05 152 TYR A CA 2
ATOM 1651 C C . TYR A 1 152 ? -11.406 -19.958 -10.706 1.00 5.21 152 TYR A C 2
ATOM 1652 O O . TYR A 1 152 ? -11.583 -18.746 -10.561 1.00 43.40 152 TYR A O 2
ATOM 1670 N N . LEU A 1 153 ? -12.273 -20.870 -10.284 1.00 32.22 153 LEU A N 2
ATOM 1671 C CA . LEU A 1 153 ? -13.511 -20.496 -9.610 1.00 41.13 153 LEU A CA 2
ATOM 1672 C C . LEU A 1 153 ? -13.276 -20.287 -8.117 1.00 33.33 153 LEU A C 2
ATOM 1673 O O . LEU A 1 153 ? -14.215 -20.045 -7.357 1.00 10.53 153 LEU A O 2
ATOM 1689 N N . HIS A 1 154 ? -12.017 -20.380 -7.703 1.00 52.31 154 HIS A N 2
ATOM 1690 C CA . HIS A 1 154 ? -11.657 -20.197 -6.301 1.00 50.22 154 HIS A CA 2
ATOM 1691 C C . HIS A 1 154 ? -11.644 -18.718 -5.931 1.00 1.33 154 HIS A C 2
ATOM 1692 O O . HIS A 1 154 ? -11.538 -18.363 -4.756 1.00 71.04 154 HIS A O 2
ATOM 1706 N N . ILE A 1 155 ? -11.749 -17.860 -6.940 1.00 4.11 155 ILE A N 2
ATOM 1707 C CA . ILE A 1 155 ? -11.747 -16.419 -6.720 1.00 40.52 155 ILE A CA 2
ATOM 1708 C C . ILE A 1 155 ? -12.767 -16.024 -5.656 1.00 22.01 155 ILE A C 2
ATOM 1709 O O . ILE A 1 155 ? -13.743 -16.730 -5.406 1.00 63.21 155 ILE A O 2
ATOM 1725 N N . PRO A 1 156 ? -12.537 -14.868 -5.016 1.00 72.24 156 PRO A N 2
ATOM 1726 C CA . PRO A 1 156 ? -13.425 -14.353 -3.971 1.00 61.41 156 PRO A CA 2
ATOM 1727 C C . PRO A 1 156 ? -14.767 -13.890 -4.527 1.00 61.04 156 PRO A C 2
ATOM 1728 O O . PRO A 1 156 ? -14.832 -13.297 -5.602 1.00 73.44 156 PRO A O 2
ATOM 1739 N N . GLN A 1 157 ? -15.836 -14.167 -3.785 1.00 14.32 157 GLN A N 2
ATOM 1740 C CA . GLN A 1 157 ? -17.177 -13.778 -4.206 1.00 24.54 157 GLN A CA 2
ATOM 1741 C C . GLN A 1 157 ? -17.316 -12.260 -4.251 1.00 4.14 157 GLN A C 2
ATOM 1742 O O . GLN A 1 157 ? -18.020 -11.717 -5.102 1.00 72.13 157 GLN A O 2
ATOM 1756 N N . GLN A 1 158 ? -16.640 -11.582 -3.329 1.00 41.44 158 GLN A N 2
ATOM 1757 C CA . GLN A 1 158 ? -16.689 -10.126 -3.264 1.00 51.24 158 GLN A CA 2
ATOM 1758 C C . GLN A 1 158 ? -16.385 -9.510 -4.625 1.00 24.04 158 GLN A C 2
ATOM 1759 O O . GLN A 1 158 ? -17.172 -8.723 -5.151 1.00 70.52 158 GLN A O 2
ATOM 1773 N N . GLN A 1 159 ? -15.238 -9.872 -5.190 1.00 33.34 159 GLN A N 2
ATOM 1774 C CA . GLN A 1 159 ? -14.830 -9.353 -6.491 1.00 4.42 159 GLN A CA 2
ATOM 1775 C C . GLN A 1 159 ? -15.751 -9.861 -7.594 1.00 13.11 159 GLN A C 2
ATOM 1776 O O . GLN A 1 159 ? -16.152 -9.105 -8.478 1.00 30.03 159 GLN A O 2
ATOM 1790 N N . GLN A 1 160 ? -16.084 -11.147 -7.535 1.00 62.41 160 GLN A N 2
ATOM 1791 C CA . GLN A 1 160 ? -16.957 -11.755 -8.530 1.00 51.11 160 GLN A CA 2
ATOM 1792 C C . GLN A 1 160 ? -18.271 -10.990 -8.644 1.00 73.33 160 GLN A C 2
ATOM 1793 O O . GLN A 1 160 ? -18.730 -10.685 -9.744 1.00 63.11 160 GLN A O 2
ATOM 1807 N N . GLU A 1 161 ? -18.871 -10.681 -7.498 1.00 42.02 161 GLU A N 2
ATOM 1808 C CA . GLU A 1 161 ? -20.132 -9.950 -7.470 1.00 43.51 161 GLU A CA 2
ATOM 1809 C C . GLU A 1 161 ? -19.957 -8.539 -8.024 1.00 71.52 161 GLU A C 2
ATOM 1810 O O . GLU A 1 161 ? -20.799 -8.046 -8.773 1.00 45.44 161 GLU A O 2
ATOM 1822 N N . GLU A 1 162 ? -18.856 -7.895 -7.647 1.00 64.41 162 GLU A N 2
ATOM 1823 C CA . GLU A 1 162 ? -18.571 -6.540 -8.104 1.00 64.53 162 GLU A CA 2
ATOM 1824 C C . GLU A 1 162 ? -18.586 -6.465 -9.628 1.00 30.34 162 GLU A C 2
ATOM 1825 O O . GLU A 1 162 ? -19.331 -5.680 -10.215 1.00 31.32 162 GLU A O 2
ATOM 1837 N N . VAL A 1 163 ? -17.759 -7.289 -10.264 1.00 33.35 163 VAL A N 2
ATOM 1838 C CA . VAL A 1 163 ? -17.676 -7.318 -11.719 1.00 44.33 163 VAL A CA 2
ATOM 1839 C C . VAL A 1 163 ? -19.040 -7.596 -12.341 1.00 42.21 163 VAL A C 2
ATOM 1840 O O . VAL A 1 163 ? -19.549 -6.796 -13.125 1.00 21.02 163 VAL A O 2
ATOM 1853 N N . GLN A 1 164 ? -19.626 -8.735 -11.984 1.00 65.12 164 GLN A N 2
ATOM 1854 C CA . GLN A 1 164 ? -20.931 -9.118 -12.508 1.00 20.43 164 GLN A CA 2
ATOM 1855 C C . GLN A 1 164 ? -21.946 -7.996 -12.317 1.00 61.12 164 GLN A C 2
ATOM 1856 O O . GLN A 1 164 ? -22.808 -7.773 -13.166 1.00 33.51 164 GLN A O 2
ATOM 1870 N N . ARG A 1 165 ? -21.837 -7.291 -11.195 1.00 21.35 165 ARG A N 2
ATOM 1871 C CA . ARG A 1 165 ? -22.746 -6.193 -10.892 1.00 73.44 165 ARG A CA 2
ATOM 1872 C C . ARG A 1 165 ? -22.598 -5.067 -11.910 1.00 75.34 165 ARG A C 2
ATOM 1873 O O . ARG A 1 165 ? -23.583 -4.445 -12.312 1.00 52.50 165 ARG A O 2
ATOM 1894 N N . LEU A 1 166 ? -21.362 -4.809 -12.325 1.00 34.32 166 LEU A N 2
ATOM 1895 C CA . LEU A 1 166 ? -21.084 -3.758 -13.297 1.00 71.25 166 LEU A CA 2
ATOM 1896 C C . LEU A 1 166 ? -21.430 -4.217 -14.710 1.00 55.34 166 LEU A C 2
ATOM 1897 O O . LEU A 1 166 ? -22.213 -3.573 -15.409 1.00 21.22 166 LEU A O 2
ATOM 1913 N N . LEU A 1 167 ? -20.843 -5.335 -15.123 1.00 1.31 167 LEU A N 2
ATOM 1914 C CA . LEU A 1 167 ? -21.090 -5.883 -16.451 1.00 3.11 167 LEU A CA 2
ATOM 1915 C C . LEU A 1 167 ? -22.581 -6.118 -16.675 1.00 55.30 167 LEU A C 2
ATOM 1916 O O . LEU A 1 167 ? -23.093 -5.917 -17.775 1.00 71.52 167 LEU A O 2
ATOM 1932 N N . MET A 1 168 ? -23.271 -6.545 -15.622 1.00 72.33 168 MET A N 2
ATOM 1933 C CA . MET A 1 168 ? -24.704 -6.805 -15.703 1.00 21.13 168 MET A CA 2
ATOM 1934 C C . MET A 1 168 ? -25.495 -5.716 -14.985 1.00 10.13 168 MET A C 2
ATOM 1935 O O . MET A 1 168 ? -26.579 -5.968 -14.459 1.00 15.31 168 MET A O 2
ATOM 1949 N N . MET A 1 169 ? -24.946 -4.506 -14.966 1.00 43.43 169 MET A N 2
ATOM 1950 C CA . MET A 1 169 ? -25.602 -3.379 -14.313 1.00 2.13 169 MET A CA 2
ATOM 1951 C C . MET A 1 169 ? -27.050 -3.251 -14.774 1.00 20.03 169 MET A C 2
ATOM 1952 O O . MET A 1 169 ? -27.421 -3.759 -15.832 1.00 44.30 169 MET A O 2
ATOM 1966 N N . GLY A 1 170 ? -27.864 -2.569 -13.974 1.00 12.40 170 GLY A N 2
ATOM 1967 C CA . GLY A 1 170 ? -29.261 -2.387 -14.317 1.00 74.23 170 GLY A CA 2
ATOM 1968 C C . GLY A 1 170 ? -29.448 -1.843 -15.720 1.00 23.23 170 GLY A C 2
ATOM 1969 O O . GLY A 1 170 ? -30.441 -2.142 -16.381 1.00 61.45 170 GLY A O 2
ATOM 1973 N N . GLU A 1 171 ? -28.490 -1.040 -16.173 1.00 65.44 171 GLU A N 2
ATOM 1974 C CA . GLU A 1 171 ? -28.556 -0.452 -17.505 1.00 44.11 171 GLU A CA 2
ATOM 1975 C C . GLU A 1 171 ? -28.161 -1.470 -18.571 1.00 61.11 171 GLU A C 2
ATOM 1976 O O . GLU A 1 171 ? -27.413 -2.414 -18.316 1.00 60.24 171 GLU A O 2
ATOM 1988 N N . PRO A 1 172 ? -28.678 -1.276 -19.794 1.00 30.31 172 PRO A N 2
ATOM 1989 C CA . PRO A 1 172 ? -28.394 -2.167 -20.923 1.00 3.42 172 PRO A CA 2
ATOM 1990 C C . PRO A 1 172 ? -26.952 -2.051 -21.406 1.00 53.44 172 PRO A C 2
ATOM 1991 O O . PRO A 1 172 ? -26.470 -0.956 -21.689 1.00 1.51 172 PRO A O 2
ATOM 2002 N N . ALA A 1 173 ? -26.270 -3.189 -21.497 1.00 3.43 173 ALA A N 2
ATOM 2003 C CA . ALA A 1 173 ? -24.885 -3.214 -21.948 1.00 31.14 173 ALA A CA 2
ATOM 2004 C C . ALA A 1 173 ? -24.729 -2.498 -23.285 1.00 2.22 173 ALA A C 2
ATOM 2005 O O . ALA A 1 173 ? -25.303 -2.912 -24.293 1.00 62.04 173 ALA A O 2
ATOM 2012 N N . LYS A 1 174 ? -23.950 -1.423 -23.288 1.00 1.01 174 LYS A N 2
ATOM 2013 C CA . LYS A 1 174 ? -23.718 -0.649 -24.502 1.00 5.51 174 LYS A CA 2
ATOM 2014 C C . LYS A 1 174 ? -22.869 -1.436 -25.494 1.00 43.55 174 LYS A C 2
ATOM 2015 O O . LYS A 1 174 ? -21.735 -1.810 -25.197 1.00 34.15 174 LYS A O 2
ATOM 2034 N N . GLY A 1 175 ? -23.425 -1.684 -26.676 1.00 63.15 175 GLY A N 2
ATOM 2035 C CA . GLY A 1 175 ? -22.704 -2.423 -27.696 1.00 74.30 175 GLY A CA 2
ATOM 2036 C C . GLY A 1 175 ? -22.458 -3.865 -27.300 1.00 63.30 175 GLY A C 2
ATOM 2037 O O . GLY A 1 175 ? -21.340 -4.235 -26.939 1.00 63.22 175 GLY A O 2
ATOM 2041 N N . TRP A 1 176 ? -23.503 -4.682 -27.365 1.00 34.04 176 TRP A N 2
ATOM 2042 C CA . TRP A 1 176 ? -23.395 -6.092 -27.009 1.00 73.12 176 TRP A CA 2
ATOM 2043 C C . TRP A 1 176 ? -22.792 -6.898 -28.154 1.00 21.25 176 TRP A C 2
ATOM 2044 O O . TRP A 1 176 ? -21.784 -7.584 -27.978 1.00 75.02 176 TRP A O 2
ATOM 2065 N N . GLN A 1 177 ? -23.414 -6.811 -29.325 1.00 30.12 177 GLN A N 2
ATOM 2066 C CA . GLN A 1 177 ? -22.936 -7.535 -30.498 1.00 54.14 177 GLN A CA 2
ATOM 2067 C C . GLN A 1 177 ? -21.563 -7.028 -30.928 1.00 11.31 177 GLN A C 2
ATOM 2068 O O . GLN A 1 177 ? -20.714 -7.806 -31.363 1.00 13.41 177 GLN A O 2
ATOM 2082 N N . GLU A 1 178 ? -21.354 -5.722 -30.803 1.00 54.53 178 GLU A N 2
ATOM 2083 C CA . GLU A 1 178 ? -20.083 -5.113 -31.181 1.00 62.52 178 GLU A CA 2
ATOM 2084 C C . GLU A 1 178 ? -18.920 -5.798 -30.470 1.00 1.24 178 GLU A C 2
ATOM 2085 O O . GLU A 1 178 ? -17.913 -6.142 -31.092 1.00 74.25 178 GLU A O 2
ATOM 2097 N N . LEU A 1 179 ? -19.064 -5.993 -29.165 1.00 12.41 179 LEU A N 2
ATOM 2098 C CA . LEU A 1 179 ? -18.026 -6.637 -28.367 1.00 75.35 179 LEU A CA 2
ATOM 2099 C C . LEU A 1 179 ? -17.888 -8.109 -28.738 1.00 52.34 179 LEU A C 2
ATOM 2100 O O . LEU A 1 179 ? -16.778 -8.623 -28.878 1.00 52.33 179 LEU A O 2
ATOM 2116 N N . ALA A 1 180 ? -19.022 -8.782 -28.898 1.00 3.42 180 ALA A N 2
ATOM 2117 C CA . ALA A 1 180 ? -19.029 -10.195 -29.259 1.00 53.33 180 ALA A CA 2
ATOM 2118 C C . ALA A 1 180 ? -18.306 -10.427 -30.581 1.00 33.23 180 ALA A C 2
ATOM 2119 O O . ALA A 1 180 ? -17.508 -11.354 -30.708 1.00 34.41 180 ALA A O 2
ATOM 2126 N N . GLY A 1 181 ? -18.593 -9.580 -31.564 1.00 12.31 181 GLY A N 2
ATOM 2127 C CA . GLY A 1 181 ? -17.962 -9.711 -32.865 1.00 15.32 181 GLY A CA 2
ATOM 2128 C C . GLY A 1 181 ? -16.523 -9.233 -32.863 1.00 44.55 181 GLY A C 2
ATOM 2129 O O . GLY A 1 181 ? -15.624 -9.949 -33.304 1.00 34.43 181 GLY A O 2
ATOM 2133 N N . HIS A 1 182 ? -16.305 -8.020 -32.366 1.00 54.40 182 HIS A N 2
ATOM 2134 C CA . HIS A 1 182 ? -14.965 -7.447 -32.309 1.00 0.32 182 HIS A CA 2
ATOM 2135 C C . HIS A 1 182 ? -13.999 -8.393 -31.600 1.00 74.13 182 HIS A C 2
ATOM 2136 O O . HIS A 1 182 ? -12.856 -8.562 -32.026 1.00 65.31 182 HIS A O 2
ATOM 2150 N N . LEU A 1 183 ? -14.466 -9.004 -30.517 1.00 45.45 183 LEU A N 2
ATOM 2151 C CA . LEU A 1 183 ? -13.643 -9.932 -29.749 1.00 32.32 183 LEU A CA 2
ATOM 2152 C C . LEU A 1 183 ? -13.426 -11.232 -30.518 1.00 3.32 183 LEU A C 2
ATOM 2153 O O . LEU A 1 183 ? -12.471 -11.964 -30.263 1.00 34.10 183 LEU A O 2
ATOM 2169 N N . GLY A 1 184 ? -14.320 -11.512 -31.461 1.00 14.43 184 GLY A N 2
ATOM 2170 C CA . GLY A 1 184 ? -14.207 -12.722 -32.255 1.00 4.10 184 GLY A CA 2
ATOM 2171 C C . GLY A 1 184 ? -14.847 -13.919 -31.580 1.00 34.50 184 GLY A C 2
ATOM 2172 O O . GLY A 1 184 ? -14.230 -14.977 -31.460 1.00 12.30 184 GLY A O 2
ATOM 2176 N N . TYR A 1 185 ? -16.089 -13.751 -31.138 1.00 54.22 185 TYR A N 2
ATOM 2177 C CA . TYR A 1 185 ? -16.812 -14.825 -30.468 1.00 20.32 185 TYR A CA 2
ATOM 2178 C C . TYR A 1 185 ? -17.318 -15.853 -31.476 1.00 63.34 185 TYR A C 2
ATOM 2179 O O . TYR A 1 185 ? -17.845 -15.496 -32.530 1.00 72.43 185 TYR A O 2
ATOM 2197 N N . GLN A 1 186 ? -17.153 -17.128 -31.144 1.00 62.25 186 GLN A N 2
ATOM 2198 C CA . GLN A 1 186 ? -17.593 -18.208 -32.019 1.00 62.34 186 GLN A CA 2
ATOM 2199 C C . GLN A 1 186 ? -19.112 -18.206 -32.166 1.00 10.45 186 GLN A C 2
ATOM 2200 O O . GLN A 1 186 ? -19.838 -17.973 -31.201 1.00 21.31 186 GLN A O 2
ATOM 2214 N N . ALA A 1 187 ? -19.583 -18.466 -33.380 1.00 64.12 187 ALA A N 2
ATOM 2215 C CA . ALA A 1 187 ? -21.015 -18.496 -33.654 1.00 35.11 187 ALA A CA 2
ATOM 2216 C C . ALA A 1 187 ? -21.735 -19.451 -32.708 1.00 45.33 187 ALA A C 2
ATOM 2217 O O . ALA A 1 187 ? -22.803 -19.134 -32.187 1.00 31.14 187 ALA A O 2
ATOM 2224 N N . GLU A 1 188 ? -21.142 -20.621 -32.491 1.00 21.53 188 GLU A N 2
ATOM 2225 C CA . GLU A 1 188 ? -21.730 -21.622 -31.609 1.00 40.14 188 GLU A CA 2
ATOM 2226 C C . GLU A 1 188 ? -21.703 -21.150 -30.157 1.00 61.11 188 GLU A C 2
ATOM 2227 O O . GLU A 1 188 ? -22.632 -21.409 -29.392 1.00 52.42 188 GLU A O 2
ATOM 2239 N N . ALA A 1 189 ? -20.631 -20.458 -29.786 1.00 11.11 189 ALA A N 2
ATOM 2240 C CA . ALA A 1 189 ? -20.484 -19.949 -28.428 1.00 70.54 189 ALA A CA 2
ATOM 2241 C C . ALA A 1 189 ? -21.474 -18.822 -28.154 1.00 22.22 189 ALA A C 2
ATOM 2242 O O . ALA A 1 189 ? -22.309 -18.921 -27.254 1.00 54.22 189 ALA A O 2
ATOM 2249 N N . VAL A 1 190 ? -21.375 -17.750 -28.933 1.00 60.13 190 VAL A N 2
ATOM 2250 C CA . VAL A 1 190 ? -22.261 -16.604 -28.774 1.00 34.50 190 VAL A CA 2
ATOM 2251 C C . VAL A 1 190 ? -23.724 -17.033 -28.807 1.00 32.24 190 VAL A C 2
ATOM 2252 O O . VAL A 1 190 ? -24.562 -16.466 -28.107 1.00 62.13 190 VAL A O 2
ATOM 2265 N N . GLU A 1 191 ? -24.022 -18.038 -29.624 1.00 74.11 191 GLU A N 2
ATOM 2266 C CA . GLU A 1 191 ? -25.385 -18.542 -29.748 1.00 44.21 191 GLU A CA 2
ATOM 2267 C C . GLU A 1 191 ? -25.805 -19.290 -28.486 1.00 74.22 191 GLU A C 2
ATOM 2268 O O . GLU A 1 191 ? -26.954 -19.203 -28.050 1.00 54.53 191 GLU A O 2
ATOM 2280 N N . THR A 1 192 ? -24.865 -20.027 -27.901 1.00 71.22 192 THR A N 2
ATOM 2281 C CA . THR A 1 192 ? -25.137 -20.792 -26.691 1.00 75.32 192 THR A CA 2
ATOM 2282 C C . THR A 1 192 ? -25.464 -19.872 -25.521 1.00 42.05 192 THR A C 2
ATOM 2283 O O . THR A 1 192 ? -26.460 -20.068 -24.825 1.00 3.13 192 THR A O 2
ATOM 2294 N N . MET A 1 193 ? -24.620 -18.868 -25.310 1.00 3.30 193 MET A N 2
ATOM 2295 C CA . MET A 1 193 ? -24.821 -17.916 -24.224 1.00 30.05 193 MET A CA 2
ATOM 2296 C C . MET A 1 193 ? -26.037 -17.034 -24.493 1.00 50.34 193 MET A C 2
ATOM 2297 O O . MET A 1 193 ? -26.822 -16.752 -23.587 1.00 54.11 193 MET A O 2
ATOM 2311 N N . ALA A 1 194 ? -26.186 -16.604 -25.741 1.00 14.22 194 ALA A N 2
ATOM 2312 C CA . ALA A 1 194 ? -27.308 -15.756 -26.126 1.00 54.34 194 ALA A CA 2
ATOM 2313 C C . ALA A 1 194 ? -28.639 -16.430 -25.810 1.00 43.31 194 ALA A C 2
ATOM 2314 O O . ALA A 1 194 ? -29.571 -15.786 -25.327 1.00 55.04 194 ALA A O 2
ATOM 2321 N N . CYS A 1 195 ? -28.721 -17.726 -26.086 1.00 31.44 195 CYS A N 2
ATOM 2322 C CA . CYS A 1 195 ? -29.940 -18.486 -25.832 1.00 44.11 195 CYS A CA 2
ATOM 2323 C C . CYS A 1 195 ? -30.071 -18.823 -24.350 1.00 71.14 195 CYS A C 2
ATOM 2324 O O . CYS A 1 195 ? -31.172 -18.823 -23.798 1.00 23.41 195 CYS A O 2
ATOM 2332 N N . ASP A 1 196 ? -28.942 -19.111 -23.712 1.00 3.41 196 ASP A N 2
ATOM 2333 C CA . ASP A 1 196 ? -28.931 -19.449 -22.293 1.00 50.15 196 ASP A CA 2
ATOM 2334 C C . ASP A 1 196 ? -29.440 -18.284 -21.452 1.00 32.05 196 ASP A C 2
ATOM 2335 O O . ASP A 1 196 ? -29.483 -17.144 -21.915 1.00 54.42 196 ASP A O 2
ATOM 2344 N N . GLN A 1 197 ? -29.825 -18.577 -20.213 1.00 13.35 197 GLN A N 2
ATOM 2345 C CA . GLN A 1 197 ? -30.331 -17.552 -19.309 1.00 22.22 197 GLN A CA 2
ATOM 2346 C C . GLN A 1 197 ? -29.186 -16.811 -18.628 1.00 50.54 197 GLN A C 2
ATOM 2347 O O . GLN A 1 197 ? -29.292 -15.621 -18.333 1.00 63.43 197 GLN A O 2
ATOM 2361 N N . MET A 1 198 ? -28.090 -17.522 -18.383 1.00 51.45 198 MET A N 2
ATOM 2362 C CA . MET A 1 198 ? -26.924 -16.932 -17.738 1.00 31.34 198 MET A CA 2
ATOM 2363 C C . MET A 1 198 ? -25.749 -16.850 -18.707 1.00 1.04 198 MET A C 2
ATOM 2364 O O . MET A 1 198 ? -24.813 -17.649 -18.653 1.00 20.10 198 MET A O 2
ATOM 2378 N N . PRO A 1 199 ? -25.796 -15.866 -19.616 1.00 63.33 199 PRO A N 2
ATOM 2379 C CA . PRO A 1 199 ? -24.743 -15.658 -20.615 1.00 73.20 199 PRO A CA 2
ATOM 2380 C C . PRO A 1 199 ? -23.446 -15.154 -19.992 1.00 3.23 199 PRO A C 2
ATOM 2381 O O . PRO A 1 199 ? -22.354 -15.513 -20.433 1.00 30.13 199 PRO A O 2
ATOM 2392 N N . ALA A 1 200 ? -23.572 -14.321 -18.964 1.00 14.11 200 ALA A N 2
ATOM 2393 C CA . ALA A 1 200 ? -22.408 -13.770 -18.280 1.00 61.03 200 ALA A CA 2
ATOM 2394 C C . ALA A 1 200 ? -21.588 -14.872 -17.618 1.00 5.34 200 ALA A C 2
ATOM 2395 O O . ALA A 1 200 ? -20.369 -14.931 -17.777 1.00 12.43 200 ALA A O 2
ATOM 2402 N N . TYR A 1 201 ? -22.264 -15.743 -16.877 1.00 4.05 201 TYR A N 2
ATOM 2403 C CA . TYR A 1 201 ? -21.596 -16.841 -16.190 1.00 32.22 201 TYR A CA 2
ATOM 2404 C C . TYR A 1 201 ? -21.122 -17.898 -17.183 1.00 52.11 201 TYR A C 2
ATOM 2405 O O . TYR A 1 201 ? -20.012 -18.419 -17.072 1.00 12.33 201 TYR A O 2
ATOM 2423 N N . THR A 1 202 ? -21.975 -18.213 -18.153 1.00 52.11 202 THR A N 2
ATOM 2424 C CA . THR A 1 202 ? -21.647 -19.207 -19.167 1.00 13.10 202 THR A CA 2
ATOM 2425 C C . THR A 1 202 ? -20.476 -18.748 -20.028 1.00 20.23 202 THR A C 2
ATOM 2426 O O . THR A 1 202 ? -19.652 -19.558 -20.456 1.00 72.54 202 THR A O 2
ATOM 2437 N N . LEU A 1 203 ? -20.407 -17.446 -20.279 1.00 63.41 203 LEU A N 2
ATOM 2438 C CA . LEU A 1 203 ? -19.335 -16.879 -21.091 1.00 60.41 203 LEU A CA 2
ATOM 2439 C C . LEU A 1 203 ? -17.994 -16.981 -20.370 1.00 23.53 203 LEU A C 2
ATOM 2440 O O . LEU A 1 203 ? -17.036 -17.547 -20.898 1.00 11.54 203 LEU A O 2
ATOM 2456 N N . LEU A 1 204 ? -17.935 -16.434 -19.162 1.00 65.34 204 LEU A N 2
ATOM 2457 C CA . LEU A 1 204 ? -16.711 -16.465 -18.367 1.00 42.01 204 LEU A CA 2
ATOM 2458 C C . LEU A 1 204 ? -16.251 -17.900 -18.134 1.00 54.10 204 LEU A C 2
ATOM 2459 O O . LEU A 1 204 ? -15.053 -18.186 -18.134 1.00 34.31 204 LEU A O 2
ATOM 2475 N N . ARG A 1 205 ? -17.210 -18.800 -17.937 1.00 23.14 205 ARG A N 2
ATOM 2476 C CA . ARG A 1 205 ? -16.902 -20.205 -17.703 1.00 51.22 205 ARG A CA 2
ATOM 2477 C C . ARG A 1 205 ? -16.277 -20.838 -18.943 1.00 23.25 205 ARG A C 2
ATOM 2478 O O . ARG A 1 205 ? -15.185 -21.402 -18.879 1.00 45.31 205 ARG A O 2
ATOM 2499 N N . ASN A 1 206 ? -16.976 -20.741 -20.068 1.00 52.20 206 ASN A N 2
ATOM 2500 C CA . ASN A 1 206 ? -16.489 -21.304 -21.322 1.00 34.13 206 ASN A CA 2
ATOM 2501 C C . ASN A 1 206 ? -15.185 -20.638 -21.748 1.00 5.22 206 ASN A C 2
ATOM 2502 O O . ASN A 1 206 ? -14.310 -21.279 -22.331 1.00 34.33 206 ASN A O 2
ATOM 2513 N N . TRP A 1 207 ? -15.061 -19.349 -21.451 1.00 52.41 207 TRP A N 2
ATOM 2514 C CA . TRP A 1 207 ? -13.862 -18.596 -21.803 1.00 51.51 207 TRP A CA 2
ATOM 2515 C C . TRP A 1 207 ? -12.627 -19.199 -21.143 1.00 35.31 207 TRP A C 2
ATOM 2516 O O . TRP A 1 207 ? -11.718 -19.670 -21.824 1.00 11.34 207 TRP A O 2
ATOM 2537 N N . ALA A 1 208 ? -12.603 -19.180 -19.816 1.00 20.13 208 ALA A N 2
ATOM 2538 C CA . ALA A 1 208 ? -11.479 -19.728 -19.065 1.00 41.04 208 ALA A CA 2
ATOM 2539 C C . ALA A 1 208 ? -11.266 -21.202 -19.392 1.00 50.24 208 ALA A C 2
ATOM 2540 O O . ALA A 1 208 ? -10.133 -21.676 -19.452 1.00 25.53 208 ALA A O 2
ATOM 2547 N N . ALA A 1 209 ? -12.364 -21.921 -19.602 1.00 74.10 209 ALA A N 2
ATOM 2548 C CA . ALA A 1 209 ? -12.297 -23.341 -19.924 1.00 14.51 209 ALA A CA 2
ATOM 2549 C C . ALA A 1 209 ? -11.597 -23.568 -21.260 1.00 74.00 209 ALA A C 2
ATOM 2550 O O . ALA A 1 209 ? -10.568 -24.240 -21.324 1.00 14.35 209 ALA A O 2
ATOM 2557 N N . GLN A 1 210 ? -12.162 -23.004 -22.323 1.00 14.23 210 GLN A N 2
ATOM 2558 C CA . GLN A 1 210 ? -11.592 -23.148 -23.656 1.00 50.52 210 GLN A CA 2
ATOM 2559 C C . GLN A 1 210 ? -10.204 -22.520 -23.725 1.00 10.40 210 GLN A C 2
ATOM 2560 O O . GLN A 1 210 ? -9.350 -22.964 -24.492 1.00 0.14 210 GLN A O 2
ATOM 2574 N N . GLU A 1 211 ? -9.987 -21.486 -22.918 1.00 12.01 211 GLU A N 2
ATOM 2575 C CA . GLU A 1 211 ? -8.701 -20.797 -22.890 1.00 31.53 211 GLU A CA 2
ATOM 2576 C C . GLU A 1 211 ? -7.609 -21.708 -22.337 1.00 3.32 211 GLU A C 2
ATOM 2577 O O . GLU A 1 211 ? -6.628 -22.002 -23.018 1.00 34.14 211 GLU A O 2
ATOM 2589 N N . GLY A 1 212 ? -7.787 -22.151 -21.097 1.00 63.11 212 GLY A N 2
ATOM 2590 C CA . GLY A 1 212 ? -6.808 -23.022 -20.472 1.00 32.03 212 GLY A CA 2
ATOM 2591 C C . GLY A 1 212 ? -5.557 -22.280 -20.050 1.00 0.31 212 GLY A C 2
ATOM 2592 O O . GLY A 1 212 ? -4.576 -22.892 -19.631 1.00 45.13 212 GLY A O 2
ATOM 2596 N N . ASN A 1 213 ? -5.589 -20.955 -20.161 1.00 51.24 213 ASN A N 2
ATOM 2597 C CA . ASN A 1 213 ? -4.447 -20.129 -19.789 1.00 12.32 213 ASN A CA 2
ATOM 2598 C C . ASN A 1 213 ? -4.701 -19.413 -18.467 1.00 1.22 213 ASN A C 2
ATOM 2599 O O . ASN A 1 213 ? -5.709 -19.654 -17.803 1.00 12.32 213 ASN A O 2
ATOM 2610 N N . ARG A 1 214 ? -3.781 -18.530 -18.092 1.00 71.12 214 ARG A N 2
ATOM 2611 C CA . ARG A 1 214 ? -3.905 -17.779 -16.848 1.00 14.02 214 ARG A CA 2
ATOM 2612 C C . ARG A 1 214 ? -4.706 -16.498 -17.065 1.00 64.23 214 ARG A C 2
ATOM 2613 O O . ARG A 1 214 ? -4.721 -15.612 -16.210 1.00 61.31 214 ARG A O 2
ATOM 2634 N N . ALA A 1 215 ? -5.370 -16.408 -18.212 1.00 44.21 215 ALA A N 2
ATOM 2635 C CA . ALA A 1 215 ? -6.173 -15.237 -18.540 1.00 40.33 215 ALA A CA 2
ATOM 2636 C C . ALA A 1 215 ? -7.147 -14.907 -17.414 1.00 0.43 215 ALA A C 2
ATOM 2637 O O . ALA A 1 215 ? -8.082 -15.662 -17.146 1.00 41.21 215 ALA A O 2
ATOM 2644 N N . THR A 1 216 ? -6.922 -13.774 -16.756 1.00 33.02 216 THR A N 2
ATOM 2645 C CA . THR A 1 216 ? -7.778 -13.345 -15.658 1.00 13.44 216 THR A CA 2
ATOM 2646 C C . THR A 1 216 ? -8.692 -12.203 -16.087 1.00 14.22 216 THR A C 2
ATOM 2647 O O . THR A 1 216 ? -8.761 -11.859 -17.268 1.00 1.30 216 THR A O 2
ATOM 2658 N N . LEU A 1 217 ? -9.392 -11.617 -15.122 1.00 71.43 217 LEU A N 2
ATOM 2659 C CA . LEU A 1 217 ? -10.302 -10.511 -15.400 1.00 65.35 217 LEU A CA 2
ATOM 2660 C C . LEU A 1 217 ? -9.604 -9.420 -16.205 1.00 30.05 217 LEU A C 2
ATOM 2661 O O . LEU A 1 217 ? -10.241 -8.695 -16.969 1.00 3.52 217 LEU A O 2
ATOM 2677 N N . ARG A 1 218 ? -8.291 -9.311 -16.030 1.00 45.13 218 ARG A N 2
ATOM 2678 C CA . ARG A 1 218 ? -7.505 -8.309 -16.741 1.00 51.31 218 ARG A CA 2
ATOM 2679 C C . ARG A 1 218 ? -7.758 -8.387 -18.243 1.00 72.31 218 ARG A C 2
ATOM 2680 O O . ARG A 1 218 ? -7.584 -7.405 -18.965 1.00 3.40 218 ARG A O 2
ATOM 2701 N N . VAL A 1 219 ? -8.168 -9.563 -18.710 1.00 54.24 219 VAL A N 2
ATOM 2702 C CA . VAL A 1 219 ? -8.444 -9.769 -20.126 1.00 24.53 219 VAL A CA 2
ATOM 2703 C C . VAL A 1 219 ? -9.634 -8.933 -20.581 1.00 15.10 219 VAL A C 2
ATOM 2704 O O . VAL A 1 219 ? -9.667 -8.444 -21.711 1.00 63.32 219 VAL A O 2
ATOM 2717 N N . LEU A 1 220 ? -10.611 -8.773 -19.695 1.00 11.30 220 LEU A N 2
ATOM 2718 C CA . LEU A 1 220 ? -11.805 -7.994 -20.005 1.00 54.43 220 LEU A CA 2
ATOM 2719 C C . LEU A 1 220 ? -11.557 -6.505 -19.787 1.00 75.11 220 LEU A C 2
ATOM 2720 O O . LEU A 1 220 ? -12.041 -5.668 -20.548 1.00 72.32 220 LEU A O 2
ATOM 2736 N N . GLU A 1 221 ? -10.796 -6.184 -18.746 1.00 3.25 221 GLU A N 2
ATOM 2737 C CA . GLU A 1 221 ? -10.482 -4.795 -18.429 1.00 71.41 221 GLU A CA 2
ATOM 2738 C C . GLU A 1 221 ? -9.716 -4.137 -19.574 1.00 22.34 221 GLU A C 2
ATOM 2739 O O . GLU A 1 221 ? -9.949 -2.973 -19.901 1.00 22.52 221 GLU A O 2
ATOM 2751 N N . ASP A 1 222 ? -8.803 -4.889 -20.176 1.00 74.14 222 ASP A N 2
ATOM 2752 C CA . ASP A 1 222 ? -8.003 -4.379 -21.285 1.00 72.24 222 ASP A CA 2
ATOM 2753 C C . ASP A 1 222 ? -8.782 -4.447 -22.593 1.00 63.34 222 ASP A C 2
ATOM 2754 O O . ASP A 1 222 ? -8.794 -3.492 -23.371 1.00 21.12 222 ASP A O 2
ATOM 2763 N N . ALA A 1 223 ? -9.433 -5.581 -22.832 1.00 40.22 223 ALA A N 2
ATOM 2764 C CA . ALA A 1 223 ? -10.217 -5.773 -24.047 1.00 75.12 223 ALA A CA 2
ATOM 2765 C C . ALA A 1 223 ? -11.349 -4.755 -24.135 1.00 1.43 223 ALA A C 2
ATOM 2766 O O . ALA A 1 223 ? -11.707 -4.302 -25.223 1.00 4.24 223 ALA A O 2
ATOM 2773 N N . LEU A 1 224 ? -11.910 -4.400 -22.985 1.00 43.45 224 LEU A N 2
ATOM 2774 C CA . LEU A 1 224 ? -13.004 -3.435 -22.932 1.00 44.13 224 LEU A CA 2
ATOM 2775 C C . LEU A 1 224 ? -12.475 -2.007 -23.014 1.00 32.23 224 LEU A C 2
ATOM 2776 O O . LEU A 1 224 ? -13.035 -1.166 -23.717 1.00 44.51 224 LEU A O 2
ATOM 2792 N N . ALA A 1 225 ? -11.391 -1.740 -22.293 1.00 2.43 225 ALA A N 2
ATOM 2793 C CA . ALA A 1 225 ? -10.783 -0.416 -22.288 1.00 52.43 225 ALA A CA 2
ATOM 2794 C C . ALA A 1 225 ? -10.442 0.037 -23.703 1.00 71.10 225 ALA A C 2
ATOM 2795 O O . ALA A 1 225 ? -10.546 1.220 -24.029 1.00 1.34 225 ALA A O 2
ATOM 2802 N N . ALA A 1 226 ? -10.033 -0.911 -24.541 1.00 3.34 226 ALA A N 2
ATOM 2803 C CA . ALA A 1 226 ? -9.678 -0.609 -25.921 1.00 13.12 226 ALA A CA 2
ATOM 2804 C C . ALA A 1 226 ? -10.838 0.055 -26.655 1.00 42.40 226 ALA A C 2
ATOM 2805 O O . ALA A 1 226 ? -10.634 0.812 -27.604 1.00 70.22 226 ALA A O 2
ATOM 2812 N N . ILE A 1 227 ? -12.056 -0.237 -26.210 1.00 31.34 227 ILE A N 2
ATOM 2813 C CA . ILE A 1 227 ? -13.249 0.332 -26.825 1.00 4.44 227 ILE A CA 2
ATOM 2814 C C . ILE A 1 227 ? -13.460 1.776 -26.384 1.00 41.24 227 ILE A C 2
ATOM 2815 O O . ILE A 1 227 ? -14.204 2.526 -27.013 1.00 35.43 227 ILE A O 2
ATOM 2831 N N . GLY A 1 228 ? -12.798 2.160 -25.297 1.00 51.24 228 GLY A N 2
ATOM 2832 C CA . GLY A 1 228 ? -12.925 3.514 -24.790 1.00 2.43 228 GLY A CA 2
ATOM 2833 C C . GLY A 1 228 ? -13.855 3.602 -23.597 1.00 22.03 228 GLY A C 2
ATOM 2834 O O . GLY A 1 228 ? -14.420 4.660 -23.318 1.00 33.12 228 GLY A O 2
ATOM 2838 N N . ARG A 1 229 ? -14.018 2.487 -22.893 1.00 65.43 229 ARG A N 2
ATOM 2839 C CA . ARG A 1 229 ? -14.890 2.441 -21.724 1.00 54.33 229 ARG A CA 2
ATOM 2840 C C . ARG A 1 229 ? -14.098 2.697 -20.446 1.00 21.31 229 ARG A C 2
ATOM 2841 O O . ARG A 1 229 ? -13.848 1.778 -19.666 1.00 3.13 229 ARG A O 2
ATOM 2862 N N . GLU A 1 230 ? -13.706 3.950 -20.238 1.00 51.31 230 GLU A N 2
ATOM 2863 C CA . GLU A 1 230 ? -12.943 4.325 -19.053 1.00 13.12 230 GLU A CA 2
ATOM 2864 C C . GLU A 1 230 ? -13.850 4.427 -17.830 1.00 45.11 230 GLU A C 2
ATOM 2865 O O . GLU A 1 230 ? -13.413 4.203 -16.701 1.00 33.52 230 GLU A O 2
ATOM 2877 N N . ASP A 1 231 ? -15.112 4.765 -18.064 1.00 32.13 231 ASP A N 2
ATOM 2878 C CA . ASP A 1 231 ? -16.082 4.896 -16.983 1.00 22.53 231 ASP A CA 2
ATOM 2879 C C . ASP A 1 231 ? -16.041 3.677 -16.066 1.00 3.00 231 ASP A C 2
ATOM 2880 O O . ASP A 1 231 ? -15.820 3.800 -14.861 1.00 71.21 231 ASP A O 2
ATOM 2889 N N . VAL A 1 232 ? -16.259 2.500 -16.646 1.00 62.01 232 VAL A N 2
ATOM 2890 C CA . VAL A 1 232 ? -16.248 1.259 -15.881 1.00 14.25 232 VAL A CA 2
ATOM 2891 C C . VAL A 1 232 ? -14.861 0.975 -15.314 1.00 12.32 232 VAL A C 2
ATOM 2892 O O . VAL A 1 232 ? -14.726 0.434 -14.217 1.00 51.14 232 VAL A O 2
ATOM 2905 N N . VAL A 1 233 ? -13.831 1.344 -16.070 1.00 42.22 233 VAL A N 2
ATOM 2906 C CA . VAL A 1 233 ? -12.454 1.132 -15.642 1.00 22.11 233 VAL A CA 2
ATOM 2907 C C . VAL A 1 233 ? -12.158 1.881 -14.348 1.00 71.14 233 VAL A C 2
ATOM 2908 O O . VAL A 1 233 ? -11.558 1.331 -13.425 1.00 75.11 233 VAL A O 2
ATOM 2921 N N . GLN A 1 234 ? -12.584 3.138 -14.288 1.00 31.52 234 GLN A N 2
ATOM 2922 C CA . GLN A 1 234 ? -12.364 3.963 -13.106 1.00 12.24 234 GLN A CA 2
ATOM 2923 C C . GLN A 1 234 ? -13.151 3.428 -11.915 1.00 0.22 234 GLN A C 2
ATOM 2924 O O . GLN A 1 234 ? -12.624 3.317 -10.808 1.00 42.23 234 GLN A O 2
ATOM 2938 N N . VAL A 1 235 ? -14.418 3.099 -12.148 1.00 24.54 235 VAL A N 2
ATOM 2939 C CA . VAL A 1 235 ? -15.278 2.575 -11.094 1.00 74.11 235 VAL A CA 2
ATOM 2940 C C . VAL A 1 235 ? -14.648 1.359 -10.424 1.00 55.43 235 VAL A C 2
ATOM 2941 O O . VAL A 1 235 ? -14.756 1.180 -9.210 1.00 13.42 235 VAL A O 2
ATOM 2954 N N . LEU A 1 236 ? -13.989 0.526 -11.222 1.00 21.35 236 LEU A N 2
ATOM 2955 C CA . LEU A 1 236 ? -13.340 -0.675 -10.706 1.00 23.40 236 LEU A CA 2
ATOM 2956 C C . LEU A 1 236 ? -11.980 -0.340 -10.101 1.00 31.53 236 LEU A C 2
ATOM 2957 O O . LEU A 1 236 ? -11.575 -0.929 -9.098 1.00 63.21 236 LEU A O 2
ATOM 2973 N N . SER A 1 237 ? -11.281 0.608 -10.715 1.00 53.21 237 SER A N 2
ATOM 2974 C CA . SER A 1 237 ? -9.966 1.020 -10.238 1.00 51.44 237 SER A CA 2
ATOM 2975 C C . SER A 1 237 ? -10.082 2.198 -9.275 1.00 21.41 237 SER A C 2
ATOM 2976 O O . SER A 1 237 ? -9.328 3.166 -9.368 1.00 53.05 237 SER A O 2
ATOM 2984 N N . SER A 1 238 ? -11.033 2.107 -8.351 1.00 61.15 238 SER A N 2
ATOM 2985 C CA . SER A 1 238 ? -11.251 3.166 -7.373 1.00 2.51 238 SER A CA 2
ATOM 2986 C C . SER A 1 238 ? -10.305 3.012 -6.185 1.00 15.22 238 SER A C 2
ATOM 2987 O O . SER A 1 238 ? -9.750 1.942 -5.935 1.00 60.10 238 SER A O 2
ATOM 2995 N N . PRO A 1 239 ? -10.118 4.106 -5.433 1.00 50.03 239 PRO A N 2
ATOM 2996 C CA . PRO A 1 239 ? -9.241 4.119 -4.258 1.00 63.43 239 PRO A CA 2
ATOM 2997 C C . PRO A 1 239 ? -9.808 3.303 -3.102 1.00 41.24 239 PRO A C 2
ATOM 2998 O O . PRO A 1 239 ? -10.725 3.743 -2.409 1.00 64.21 239 PRO A O 2
ATOM 3009 N N . ALA A 1 240 ? -9.257 2.111 -2.900 1.00 32.54 240 ALA A N 2
ATOM 3010 C CA . ALA A 1 240 ? -9.706 1.234 -1.826 1.00 71.44 240 ALA A CA 2
ATOM 3011 C C . ALA A 1 240 ? -8.882 -0.048 -1.782 1.00 42.21 240 ALA A C 2
ATOM 3012 O O . ALA A 1 240 ? -9.184 -1.015 -2.480 1.00 61.31 240 ALA A O 2
ATOM 3019 N N . GLU A 1 241 ? -7.839 -0.047 -0.957 1.00 60.52 241 GLU A N 2
ATOM 3020 C CA . GLU A 1 241 ? -6.970 -1.211 -0.824 1.00 53.32 241 GLU A CA 2
ATOM 3021 C C . GLU A 1 241 ? -6.442 -1.336 0.602 1.00 11.23 241 GLU A C 2
ATOM 3022 O O . GLU A 1 241 ? -5.579 -0.567 1.026 1.00 25.45 241 GLU A O 2
ATOM 3034 N N . SER A 1 242 ? -6.967 -2.311 1.338 1.00 33.03 242 SER A N 2
ATOM 3035 C CA . SER A 1 242 ? -6.553 -2.535 2.718 1.00 20.04 242 SER A CA 2
ATOM 3036 C C . SER A 1 242 ? -5.758 -3.831 2.842 1.00 15.32 242 SER A C 2
ATOM 3037 O O . SER A 1 242 ? -4.655 -3.846 3.390 1.00 62.42 242 SER A O 2
ATOM 3045 N N . SER A 1 243 ? -6.327 -4.918 2.331 1.00 40.11 243 SER A N 2
ATOM 3046 C CA . SER A 1 243 ? -5.673 -6.221 2.388 1.00 65.11 243 SER A CA 2
ATOM 3047 C C . SER A 1 243 ? -4.548 -6.310 1.362 1.00 30.14 243 SER A C 2
ATOM 3048 O O . SER A 1 243 ? -3.499 -6.898 1.624 1.00 14.32 243 SER A O 2
ATOM 3056 N N . SER A 1 244 ? -4.775 -5.722 0.191 1.00 31.32 244 SER A N 2
ATOM 3057 C CA . SER A 1 244 ? -3.782 -5.737 -0.877 1.00 52.41 244 SER A CA 2
ATOM 3058 C C . SER A 1 244 ? -2.722 -4.664 -0.648 1.00 34.33 244 SER A C 2
ATOM 3059 O O . SER A 1 244 ? -3.022 -3.568 -0.176 1.00 44.30 244 SER A O 2
ATOM 3067 N N . VAL A 1 245 ? -1.478 -4.990 -0.986 1.00 12.21 245 VAL A N 2
ATOM 3068 C CA . VAL A 1 245 ? -0.371 -4.055 -0.820 1.00 71.05 245 VAL A CA 2
ATOM 3069 C C . VAL A 1 245 ? 0.228 -3.668 -2.167 1.00 31.03 245 VAL A C 2
ATOM 3070 O O . VAL A 1 245 ? 0.623 -2.520 -2.376 1.00 44.22 245 VAL A O 2
ATOM 3083 N N . VAL A 1 246 ? 0.294 -4.632 -3.079 1.00 3.24 246 VAL A N 2
ATOM 3084 C CA . VAL A 1 246 ? 0.844 -4.392 -4.408 1.00 44.42 246 VAL A CA 2
ATOM 3085 C C . VAL A 1 246 ? 2.041 -3.450 -4.346 1.00 52.40 246 VAL A C 2
ATOM 3086 O O . VAL A 1 246 ? 3.011 -3.611 -5.086 1.00 41.24 246 VAL A O 2
ATOM 3099 N N . PRO A 1 145 ? 4.259 -21.287 -6.730 1.00 31.20 145 PRO A N 3
ATOM 3100 C CA . PRO A 1 145 ? 4.440 -20.176 -7.670 1.00 31.53 145 PRO A CA 3
ATOM 3101 C C . PRO A 1 145 ? 4.043 -18.834 -7.063 1.00 23.30 145 PRO A C 3
ATOM 3102 O O . PRO A 1 145 ? 2.860 -18.505 -6.980 1.00 63.42 145 PRO A O 3
ATOM 3113 N N . ASP A 1 146 ? 5.041 -18.063 -6.642 1.00 65.34 146 ASP A N 3
ATOM 3114 C CA . ASP A 1 146 ? 4.796 -16.756 -6.045 1.00 42.45 146 ASP A CA 3
ATOM 3115 C C . ASP A 1 146 ? 5.361 -15.644 -6.923 1.00 3.24 146 ASP A C 3
ATOM 3116 O O . ASP A 1 146 ? 4.776 -14.565 -7.030 1.00 45.44 146 ASP A O 3
ATOM 3125 N N . LEU A 1 147 ? 6.502 -15.912 -7.549 1.00 12.20 147 LEU A N 3
ATOM 3126 C CA . LEU A 1 147 ? 7.147 -14.933 -8.417 1.00 4.52 147 LEU A CA 3
ATOM 3127 C C . LEU A 1 147 ? 6.574 -14.998 -9.829 1.00 22.42 147 LEU A C 3
ATOM 3128 O O . LEU A 1 147 ? 6.484 -13.984 -10.520 1.00 42.43 147 LEU A O 3
ATOM 3144 N N . GLY A 1 148 ? 6.188 -16.198 -10.252 1.00 63.02 148 GLY A N 3
ATOM 3145 C CA . GLY A 1 148 ? 5.628 -16.372 -11.579 1.00 24.31 148 GLY A CA 3
ATOM 3146 C C . GLY A 1 148 ? 4.484 -15.416 -11.855 1.00 4.41 148 GLY A C 3
ATOM 3147 O O . GLY A 1 148 ? 4.622 -14.487 -12.651 1.00 34.21 148 GLY A O 3
ATOM 3151 N N . CYS A 1 149 ? 3.353 -15.646 -11.198 1.00 63.14 149 CYS A N 3
ATOM 3152 C CA . CYS A 1 149 ? 2.179 -14.799 -11.380 1.00 42.32 149 CYS A CA 3
ATOM 3153 C C . CYS A 1 149 ? 1.022 -15.279 -10.510 1.00 22.35 149 CYS A C 3
ATOM 3154 O O . CYS A 1 149 ? 0.459 -16.349 -10.746 1.00 14.33 149 CYS A O 3
ATOM 3162 N N . GLN A 1 150 ? 0.674 -14.484 -9.503 1.00 71.50 150 GLN A N 3
ATOM 3163 C CA . GLN A 1 150 ? -0.414 -14.831 -8.597 1.00 40.13 150 GLN A CA 3
ATOM 3164 C C . GLN A 1 150 ? -1.697 -15.114 -9.371 1.00 55.32 150 GLN A C 3
ATOM 3165 O O . GLN A 1 150 ? -1.757 -14.922 -10.586 1.00 55.02 150 GLN A O 3
ATOM 3179 N N . LEU A 1 151 ? -2.722 -15.572 -8.659 1.00 70.12 151 LEU A N 3
ATOM 3180 C CA . LEU A 1 151 ? -4.005 -15.883 -9.280 1.00 41.12 151 LEU A CA 3
ATOM 3181 C C . LEU A 1 151 ? -4.869 -14.631 -9.398 1.00 4.02 151 LEU A C 3
ATOM 3182 O O . LEU A 1 151 ? -5.176 -13.979 -8.401 1.00 31.03 151 LEU A O 3
ATOM 3198 N N . TYR A 1 152 ? -5.260 -14.304 -10.625 1.00 73.10 152 TYR A N 3
ATOM 3199 C CA . TYR A 1 152 ? -6.089 -13.130 -10.875 1.00 12.05 152 TYR A CA 3
ATOM 3200 C C . TYR A 1 152 ? -7.539 -13.393 -10.479 1.00 5.21 152 TYR A C 3
ATOM 3201 O O . TYR A 1 152 ? -8.273 -12.472 -10.119 1.00 43.40 152 TYR A O 3
ATOM 3219 N N . LEU A 1 153 ? -7.944 -14.656 -10.548 1.00 32.22 153 LEU A N 3
ATOM 3220 C CA . LEU A 1 153 ? -9.305 -15.043 -10.197 1.00 41.13 153 LEU A CA 3
ATOM 3221 C C . LEU A 1 153 ? -9.431 -15.292 -8.697 1.00 33.33 153 LEU A C 3
ATOM 3222 O O . LEU A 1 153 ? -10.483 -15.712 -8.212 1.00 10.53 153 LEU A O 3
ATOM 3238 N N . HIS A 1 154 ? -8.353 -15.028 -7.966 1.00 52.31 154 HIS A N 3
ATOM 3239 C CA . HIS A 1 154 ? -8.343 -15.219 -6.520 1.00 50.22 154 HIS A CA 3
ATOM 3240 C C . HIS A 1 154 ? -9.063 -14.075 -5.815 1.00 1.33 154 HIS A C 3
ATOM 3241 O O . HIS A 1 154 ? -9.243 -14.098 -4.597 1.00 71.04 154 HIS A O 3
ATOM 3255 N N . ILE A 1 155 ? -9.473 -13.075 -6.588 1.00 4.11 155 ILE A N 3
ATOM 3256 C CA . ILE A 1 155 ? -10.174 -11.921 -6.037 1.00 40.52 155 ILE A CA 3
ATOM 3257 C C . ILE A 1 155 ? -11.355 -12.356 -5.175 1.00 22.01 155 ILE A C 3
ATOM 3258 O O . ILE A 1 155 ? -11.945 -13.418 -5.377 1.00 63.21 155 ILE A O 3
ATOM 3274 N N . PRO A 1 156 ? -11.710 -11.516 -4.192 1.00 72.24 156 PRO A N 3
ATOM 3275 C CA . PRO A 1 156 ? -12.826 -11.791 -3.281 1.00 61.41 156 PRO A CA 3
ATOM 3276 C C . PRO A 1 156 ? -14.179 -11.704 -3.977 1.00 61.04 156 PRO A C 3
ATOM 3277 O O . PRO A 1 156 ? -14.309 -11.063 -5.019 1.00 73.44 156 PRO A O 3
ATOM 3288 N N . GLN A 1 157 ? -15.182 -12.351 -3.394 1.00 14.32 157 GLN A N 3
ATOM 3289 C CA . GLN A 1 157 ? -16.525 -12.346 -3.961 1.00 24.54 157 GLN A CA 3
ATOM 3290 C C . GLN A 1 157 ? -17.070 -10.924 -4.057 1.00 4.14 157 GLN A C 3
ATOM 3291 O O . GLN A 1 157 ? -17.816 -10.597 -4.980 1.00 72.13 157 GLN A O 3
ATOM 3305 N N . GLN A 1 158 ? -16.691 -10.084 -3.100 1.00 41.44 158 GLN A N 3
ATOM 3306 C CA . GLN A 1 158 ? -17.142 -8.698 -3.079 1.00 51.24 158 GLN A CA 3
ATOM 3307 C C . GLN A 1 158 ? -16.893 -8.022 -4.423 1.00 24.04 158 GLN A C 3
ATOM 3308 O O . GLN A 1 158 ? -17.815 -7.487 -5.039 1.00 70.52 158 GLN A O 3
ATOM 3322 N N . GLN A 1 159 ? -15.642 -8.052 -4.871 1.00 33.34 159 GLN A N 3
ATOM 3323 C CA . GLN A 1 159 ? -15.273 -7.441 -6.143 1.00 4.42 159 GLN A CA 3
ATOM 3324 C C . GLN A 1 159 ? -15.844 -8.234 -7.314 1.00 13.11 159 GLN A C 3
ATOM 3325 O O . GLN A 1 159 ? -16.250 -7.660 -8.324 1.00 30.03 159 GLN A O 3
ATOM 3339 N N . GLN A 1 160 ? -15.872 -9.555 -7.170 1.00 62.41 160 GLN A N 3
ATOM 3340 C CA . GLN A 1 160 ? -16.393 -10.426 -8.217 1.00 51.11 160 GLN A CA 3
ATOM 3341 C C . GLN A 1 160 ? -17.837 -10.069 -8.553 1.00 73.33 160 GLN A C 3
ATOM 3342 O O . GLN A 1 160 ? -18.208 -9.980 -9.723 1.00 63.11 160 GLN A O 3
ATOM 3356 N N . GLU A 1 161 ? -18.647 -9.867 -7.519 1.00 42.02 161 GLU A N 3
ATOM 3357 C CA . GLU A 1 161 ? -20.052 -9.520 -7.706 1.00 43.51 161 GLU A CA 3
ATOM 3358 C C . GLU A 1 161 ? -20.195 -8.103 -8.252 1.00 71.52 161 GLU A C 3
ATOM 3359 O O . GLU A 1 161 ? -20.993 -7.854 -9.156 1.00 45.44 161 GLU A O 3
ATOM 3371 N N . GLU A 1 162 ? -19.416 -7.179 -7.699 1.00 64.41 162 GLU A N 3
ATOM 3372 C CA . GLU A 1 162 ? -19.457 -5.788 -8.130 1.00 64.53 162 GLU A CA 3
ATOM 3373 C C . GLU A 1 162 ? -19.306 -5.683 -9.644 1.00 30.34 162 GLU A C 3
ATOM 3374 O O . GLU A 1 162 ? -20.036 -4.941 -10.303 1.00 31.32 162 GLU A O 3
ATOM 3386 N N . VAL A 1 163 ? -18.353 -6.430 -10.191 1.00 33.35 163 VAL A N 3
ATOM 3387 C CA . VAL A 1 163 ? -18.105 -6.422 -11.628 1.00 44.33 163 VAL A CA 3
ATOM 3388 C C . VAL A 1 163 ? -19.258 -7.067 -12.388 1.00 42.21 163 VAL A C 3
ATOM 3389 O O . VAL A 1 163 ? -19.786 -6.491 -13.339 1.00 21.02 163 VAL A O 3
ATOM 3402 N N . GLN A 1 164 ? -19.643 -8.266 -11.962 1.00 65.12 164 GLN A N 3
ATOM 3403 C CA . GLN A 1 164 ? -20.734 -8.991 -12.603 1.00 20.43 164 GLN A CA 3
ATOM 3404 C C . GLN A 1 164 ? -21.992 -8.131 -12.671 1.00 61.12 164 GLN A C 3
ATOM 3405 O O . GLN A 1 164 ? -22.657 -8.066 -13.705 1.00 33.51 164 GLN A O 3
ATOM 3419 N N . ARG A 1 165 ? -22.312 -7.472 -11.562 1.00 21.35 165 ARG A N 3
ATOM 3420 C CA . ARG A 1 165 ? -23.492 -6.618 -11.494 1.00 73.44 165 ARG A CA 3
ATOM 3421 C C . ARG A 1 165 ? -23.321 -5.385 -12.379 1.00 75.34 165 ARG A C 3
ATOM 3422 O O . ARG A 1 165 ? -24.268 -4.936 -13.026 1.00 52.50 165 ARG A O 3
ATOM 3443 N N . LEU A 1 166 ? -22.109 -4.842 -12.400 1.00 34.32 166 LEU A N 3
ATOM 3444 C CA . LEU A 1 166 ? -21.814 -3.661 -13.204 1.00 71.25 166 LEU A CA 3
ATOM 3445 C C . LEU A 1 166 ? -22.169 -3.897 -14.669 1.00 55.34 166 LEU A C 3
ATOM 3446 O O . LEU A 1 166 ? -22.938 -3.139 -15.262 1.00 21.22 166 LEU A O 3
ATOM 3462 N N . LEU A 1 167 ? -21.605 -4.952 -15.246 1.00 1.31 167 LEU A N 3
ATOM 3463 C CA . LEU A 1 167 ? -21.864 -5.289 -16.641 1.00 3.11 167 LEU A CA 3
ATOM 3464 C C . LEU A 1 167 ? -23.359 -5.445 -16.896 1.00 55.30 167 LEU A C 3
ATOM 3465 O O . LEU A 1 167 ? -23.857 -5.091 -17.964 1.00 71.52 167 LEU A O 3
ATOM 3481 N N . MET A 1 168 ? -24.070 -5.975 -15.907 1.00 72.33 168 MET A N 3
ATOM 3482 C CA . MET A 1 168 ? -25.511 -6.175 -16.023 1.00 21.13 168 MET A CA 3
ATOM 3483 C C . MET A 1 168 ? -26.273 -5.013 -15.393 1.00 10.13 168 MET A C 3
ATOM 3484 O O . MET A 1 168 ? -27.390 -5.184 -14.905 1.00 15.31 168 MET A O 3
ATOM 3498 N N . MET A 1 169 ? -25.661 -3.834 -15.405 1.00 43.43 169 MET A N 3
ATOM 3499 C CA . MET A 1 169 ? -26.283 -2.645 -14.834 1.00 2.13 169 MET A CA 3
ATOM 3500 C C . MET A 1 169 ? -27.659 -2.404 -15.446 1.00 20.03 169 MET A C 3
ATOM 3501 O O . MET A 1 169 ? -27.963 -2.901 -16.530 1.00 44.30 169 MET A O 3
ATOM 3515 N N . GLY A 1 170 ? -28.490 -1.639 -14.744 1.00 12.40 170 GLY A N 3
ATOM 3516 C CA . GLY A 1 170 ? -29.824 -1.348 -15.235 1.00 74.23 170 GLY A CA 3
ATOM 3517 C C . GLY A 1 170 ? -29.818 -0.841 -16.664 1.00 23.23 170 GLY A C 3
ATOM 3518 O O . GLY A 1 170 ? -30.464 -1.421 -17.536 1.00 61.45 170 GLY A O 3
ATOM 3522 N N . GLU A 1 171 ? -29.090 0.245 -16.903 1.00 65.44 171 GLU A N 3
ATOM 3523 C CA . GLU A 1 171 ? -29.005 0.829 -18.235 1.00 44.11 171 GLU A CA 3
ATOM 3524 C C . GLU A 1 171 ? -28.220 -0.076 -19.180 1.00 61.11 171 GLU A C 3
ATOM 3525 O O . GLU A 1 171 ? -27.113 -0.522 -18.874 1.00 60.24 171 GLU A O 3
ATOM 3537 N N . PRO A 1 172 ? -28.804 -0.356 -20.354 1.00 30.31 172 PRO A N 3
ATOM 3538 C CA . PRO A 1 172 ? -28.178 -1.210 -21.366 1.00 3.42 172 PRO A CA 3
ATOM 3539 C C . PRO A 1 172 ? -26.966 -0.549 -22.015 1.00 53.44 172 PRO A C 3
ATOM 3540 O O . PRO A 1 172 ? -27.005 0.630 -22.368 1.00 1.51 172 PRO A O 3
ATOM 3551 N N . ALA A 1 173 ? -25.891 -1.314 -22.169 1.00 3.43 173 ALA A N 3
ATOM 3552 C CA . ALA A 1 173 ? -24.670 -0.802 -22.777 1.00 31.14 173 ALA A CA 3
ATOM 3553 C C . ALA A 1 173 ? -24.822 -0.671 -24.289 1.00 2.22 173 ALA A C 3
ATOM 3554 O O . ALA A 1 173 ? -25.432 -1.520 -24.938 1.00 62.04 173 ALA A O 3
ATOM 3561 N N . LYS A 1 174 ? -24.264 0.399 -24.844 1.00 1.01 174 LYS A N 3
ATOM 3562 C CA . LYS A 1 174 ? -24.337 0.642 -26.280 1.00 5.51 174 LYS A CA 3
ATOM 3563 C C . LYS A 1 174 ? -23.223 -0.095 -27.014 1.00 43.55 174 LYS A C 3
ATOM 3564 O O . LYS A 1 174 ? -22.088 0.376 -27.074 1.00 34.15 174 LYS A O 3
ATOM 3583 N N . GLY A 1 175 ? -23.554 -1.255 -27.574 1.00 63.15 175 GLY A N 3
ATOM 3584 C CA . GLY A 1 175 ? -22.571 -2.038 -28.298 1.00 74.30 175 GLY A CA 3
ATOM 3585 C C . GLY A 1 175 ? -22.628 -3.511 -27.946 1.00 63.30 175 GLY A C 3
ATOM 3586 O O . GLY A 1 175 ? -21.597 -4.177 -27.863 1.00 63.22 175 GLY A O 3
ATOM 3590 N N . TRP A 1 176 ? -23.837 -4.020 -27.737 1.00 34.04 176 TRP A N 3
ATOM 3591 C CA . TRP A 1 176 ? -24.025 -5.424 -27.389 1.00 73.12 176 TRP A CA 3
ATOM 3592 C C . TRP A 1 176 ? -23.468 -6.334 -28.479 1.00 21.25 176 TRP A C 3
ATOM 3593 O O . TRP A 1 176 ? -22.571 -7.139 -28.228 1.00 75.02 176 TRP A O 3
ATOM 3614 N N . GLN A 1 177 ? -24.003 -6.200 -29.687 1.00 30.12 177 GLN A N 3
ATOM 3615 C CA . GLN A 1 177 ? -23.559 -7.011 -30.814 1.00 54.14 177 GLN A CA 3
ATOM 3616 C C . GLN A 1 177 ? -22.068 -6.816 -31.070 1.00 11.31 177 GLN A C 3
ATOM 3617 O O . GLN A 1 177 ? -21.358 -7.762 -31.409 1.00 13.41 177 GLN A O 3
ATOM 3631 N N . GLU A 1 178 ? -21.600 -5.582 -30.907 1.00 54.53 178 GLU A N 3
ATOM 3632 C CA . GLU A 1 178 ? -20.194 -5.264 -31.122 1.00 62.52 178 GLU A CA 3
ATOM 3633 C C . GLU A 1 178 ? -19.304 -6.072 -30.183 1.00 1.24 178 GLU A C 3
ATOM 3634 O O . GLU A 1 178 ? -18.310 -6.663 -30.606 1.00 74.25 178 GLU A O 3
ATOM 3646 N N . LEU A 1 179 ? -19.667 -6.093 -28.905 1.00 12.41 179 LEU A N 3
ATOM 3647 C CA . LEU A 1 179 ? -18.902 -6.827 -27.904 1.00 75.35 179 LEU A CA 3
ATOM 3648 C C . LEU A 1 179 ? -18.915 -8.324 -28.198 1.00 52.34 179 LEU A C 3
ATOM 3649 O O . LEU A 1 179 ? -17.869 -8.932 -28.419 1.00 52.33 179 LEU A O 3
ATOM 3665 N N . ALA A 1 180 ? -20.108 -8.910 -28.200 1.00 3.42 180 ALA A N 3
ATOM 3666 C CA . ALA A 1 180 ? -20.258 -10.334 -28.472 1.00 53.33 180 ALA A CA 3
ATOM 3667 C C . ALA A 1 180 ? -19.560 -10.722 -29.772 1.00 33.23 180 ALA A C 3
ATOM 3668 O O . ALA A 1 180 ? -18.840 -11.718 -29.828 1.00 34.41 180 ALA A O 3
ATOM 3675 N N . GLY A 1 181 ? -19.779 -9.928 -30.816 1.00 12.31 181 GLY A N 3
ATOM 3676 C CA . GLY A 1 181 ? -19.166 -10.206 -32.101 1.00 15.32 181 GLY A CA 3
ATOM 3677 C C . GLY A 1 181 ? -17.652 -10.118 -32.051 1.00 44.55 181 GLY A C 3
ATOM 3678 O O . GLY A 1 181 ? -16.957 -11.040 -32.478 1.00 34.43 181 GLY A O 3
ATOM 3682 N N . HIS A 1 182 ? -17.142 -9.008 -31.530 1.00 54.40 182 HIS A N 3
ATOM 3683 C CA . HIS A 1 182 ? -15.701 -8.803 -31.427 1.00 0.32 182 HIS A CA 3
ATOM 3684 C C . HIS A 1 182 ? -15.045 -9.943 -30.653 1.00 74.13 182 HIS A C 3
ATOM 3685 O O . HIS A 1 182 ? -13.914 -10.333 -30.945 1.00 65.31 182 HIS A O 3
ATOM 3699 N N . LEU A 1 183 ? -15.760 -10.471 -29.667 1.00 45.45 183 LEU A N 3
ATOM 3700 C CA . LEU A 1 183 ? -15.247 -11.565 -28.851 1.00 32.32 183 LEU A CA 3
ATOM 3701 C C . LEU A 1 183 ? -15.197 -12.864 -29.650 1.00 3.32 183 LEU A C 3
ATOM 3702 O O . LEU A 1 183 ? -14.446 -13.780 -29.319 1.00 34.10 183 LEU A O 3
ATOM 3718 N N . GLY A 1 184 ? -16.002 -12.935 -30.705 1.00 14.43 184 GLY A N 3
ATOM 3719 C CA . GLY A 1 184 ? -16.033 -14.123 -31.537 1.00 4.10 184 GLY A CA 3
ATOM 3720 C C . GLY A 1 184 ? -17.376 -14.827 -31.494 1.00 34.50 184 GLY A C 3
ATOM 3721 O O . GLY A 1 184 ? -17.564 -15.861 -32.136 1.00 12.30 184 GLY A O 3
ATOM 3725 N N . TYR A 1 185 ? -18.311 -14.266 -30.736 1.00 54.22 185 TYR A N 3
ATOM 3726 C CA . TYR A 1 185 ? -19.642 -14.848 -30.609 1.00 20.32 185 TYR A CA 3
ATOM 3727 C C . TYR A 1 185 ? -20.592 -14.266 -31.650 1.00 63.34 185 TYR A C 3
ATOM 3728 O O . TYR A 1 185 ? -20.654 -13.052 -31.840 1.00 72.43 185 TYR A O 3
ATOM 3746 N N . GLN A 1 186 ? -21.332 -15.143 -32.322 1.00 62.25 186 GLN A N 3
ATOM 3747 C CA . GLN A 1 186 ? -22.281 -14.716 -33.345 1.00 62.34 186 GLN A CA 3
ATOM 3748 C C . GLN A 1 186 ? -23.559 -14.178 -32.712 1.00 10.45 186 GLN A C 3
ATOM 3749 O O . GLN A 1 186 ? -23.829 -14.419 -31.535 1.00 21.31 186 GLN A O 3
ATOM 3763 N N . ALA A 1 187 ? -24.342 -13.448 -33.499 1.00 64.12 187 ALA A N 3
ATOM 3764 C CA . ALA A 1 187 ? -25.593 -12.876 -33.016 1.00 35.11 187 ALA A CA 3
ATOM 3765 C C . ALA A 1 187 ? -26.534 -13.965 -32.510 1.00 45.33 187 ALA A C 3
ATOM 3766 O O . ALA A 1 187 ? -27.173 -13.811 -31.471 1.00 31.14 187 ALA A O 3
ATOM 3773 N N . GLU A 1 188 ? -26.614 -15.063 -33.254 1.00 21.53 188 GLU A N 3
ATOM 3774 C CA . GLU A 1 188 ? -27.480 -16.176 -32.881 1.00 40.14 188 GLU A CA 3
ATOM 3775 C C . GLU A 1 188 ? -26.983 -16.846 -31.602 1.00 61.11 188 GLU A C 3
ATOM 3776 O O . GLU A 1 188 ? -27.777 -17.308 -30.784 1.00 52.42 188 GLU A O 3
ATOM 3788 N N . ALA A 1 189 ? -25.666 -16.895 -31.441 1.00 11.11 189 ALA A N 3
ATOM 3789 C CA . ALA A 1 189 ? -25.063 -17.506 -30.262 1.00 70.54 189 ALA A CA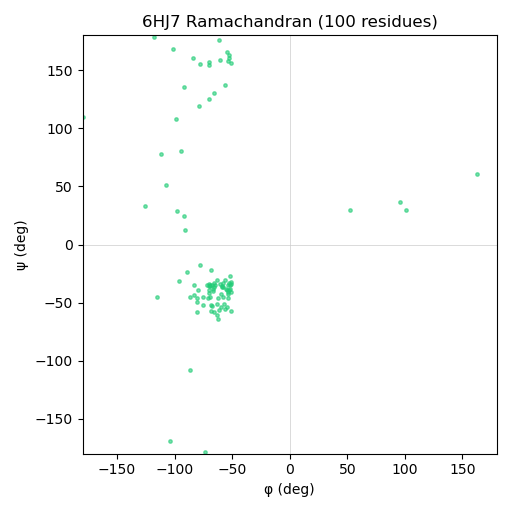 3
ATOM 3790 C C . ALA A 1 189 ? -25.242 -16.623 -29.033 1.00 22.22 189 ALA A C 3
ATOM 3791 O O . ALA A 1 189 ? -25.777 -17.061 -28.014 1.00 54.22 189 ALA A O 3
ATOM 3798 N N . VAL A 1 190 ? -24.791 -15.377 -29.134 1.00 60.13 190 VAL A N 3
ATOM 3799 C CA . VAL A 1 190 ? -24.902 -14.430 -28.030 1.00 34.50 190 VAL A CA 3
ATOM 3800 C C . VAL A 1 190 ? -26.343 -14.316 -27.547 1.00 32.24 190 VAL A C 3
ATOM 3801 O O . VAL A 1 190 ? -26.597 -14.130 -26.358 1.00 62.13 190 VAL A O 3
ATOM 3814 N N . GLU A 1 191 ? -27.284 -14.428 -28.480 1.00 74.11 191 GLU A N 3
ATOM 3815 C CA . GLU A 1 191 ? -28.702 -14.338 -28.149 1.00 44.21 191 GLU A CA 3
ATOM 3816 C C . GLU A 1 191 ? -29.166 -15.581 -27.397 1.00 74.22 191 GLU A C 3
ATOM 3817 O O . GLU A 1 191 ? -29.849 -15.485 -26.376 1.00 54.53 191 GLU A O 3
ATOM 3829 N N . THR A 1 192 ? -28.791 -16.749 -27.907 1.00 71.22 192 THR A N 3
ATOM 3830 C CA . THR A 1 192 ? -29.169 -18.013 -27.287 1.00 75.32 192 THR A CA 3
ATOM 3831 C C . THR A 1 192 ? -28.737 -18.058 -25.825 1.00 42.05 192 THR A C 3
ATOM 3832 O O . THR A 1 192 ? -29.486 -18.511 -24.961 1.00 3.13 192 THR A O 3
ATOM 3843 N N . MET A 1 193 ? -27.524 -17.584 -25.557 1.00 3.30 193 MET A N 3
ATOM 3844 C CA . MET A 1 193 ? -26.994 -17.569 -24.199 1.00 30.05 193 MET A CA 3
ATOM 3845 C C . MET A 1 193 ? -27.603 -16.429 -23.389 1.00 50.34 193 MET A C 3
ATOM 3846 O O . MET A 1 193 ? -27.918 -16.591 -22.210 1.00 54.11 193 MET A O 3
ATOM 3860 N N . ALA A 1 194 ? -27.768 -15.276 -24.029 1.00 14.22 194 ALA A N 3
ATOM 3861 C CA . ALA A 1 194 ? -28.342 -14.111 -23.369 1.00 54.34 194 ALA A CA 3
ATOM 3862 C C . ALA A 1 194 ? -29.706 -14.434 -22.770 1.00 43.31 194 ALA A C 3
ATOM 3863 O O . ALA A 1 194 ? -30.100 -13.863 -21.752 1.00 55.04 194 ALA A O 3
ATOM 3870 N N . CYS A 1 195 ? -30.424 -15.354 -23.407 1.00 31.44 195 CYS A N 3
ATOM 3871 C CA . CYS A 1 195 ? -31.746 -15.753 -22.938 1.00 44.11 195 CYS A CA 3
ATOM 3872 C C . CYS A 1 195 ? -31.704 -16.140 -21.463 1.00 71.14 195 CYS A C 3
ATOM 3873 O O . CYS A 1 195 ? -32.298 -15.470 -20.618 1.00 23.41 195 CYS A O 3
ATOM 3881 N N . ASP A 1 196 ? -31.002 -17.227 -21.161 1.00 3.41 196 ASP A N 3
ATOM 3882 C CA . ASP A 1 196 ? -30.883 -17.704 -19.790 1.00 50.15 196 ASP A CA 3
ATOM 3883 C C . ASP A 1 196 ? -29.425 -17.965 -19.428 1.00 32.05 196 ASP A C 3
ATOM 3884 O O . ASP A 1 196 ? -29.068 -19.063 -19.003 1.00 54.42 196 ASP A O 3
ATOM 3893 N N . GLN A 1 197 ? -28.586 -16.949 -19.603 1.00 13.35 197 GLN A N 3
ATOM 3894 C CA . GLN A 1 197 ? -27.166 -17.070 -19.297 1.00 22.22 197 GLN A CA 3
ATOM 3895 C C . GLN A 1 197 ? -26.430 -15.769 -19.605 1.00 50.54 197 GLN A C 3
ATOM 3896 O O . GLN A 1 197 ? -26.085 -15.498 -20.755 1.00 63.43 197 GLN A O 3
ATOM 3910 N N . MET A 1 198 ? -26.193 -14.970 -18.570 1.00 51.45 198 MET A N 3
ATOM 3911 C CA . MET A 1 198 ? -25.497 -13.698 -18.731 1.00 31.34 198 MET A CA 3
ATOM 3912 C C . MET A 1 198 ? -24.258 -13.863 -19.605 1.00 1.04 198 MET A C 3
ATOM 3913 O O . MET A 1 198 ? -23.644 -14.929 -19.659 1.00 20.10 198 MET A O 3
ATOM 3927 N N . PRO A 1 199 ? -23.880 -12.784 -20.308 1.00 63.33 199 PRO A N 3
ATOM 3928 C CA . PRO A 1 199 ? -22.710 -12.786 -21.191 1.00 73.20 199 PRO A CA 3
ATOM 3929 C C . PRO A 1 199 ? -21.399 -12.864 -20.418 1.00 3.23 199 PRO A C 3
ATOM 3930 O O . PRO A 1 199 ? -20.529 -13.675 -20.732 1.00 30.13 199 PRO A O 3
ATOM 3941 N N . ALA A 1 200 ? -21.264 -12.014 -19.405 1.00 14.11 200 ALA A N 3
ATOM 3942 C CA . ALA A 1 200 ? -20.060 -11.989 -18.584 1.00 61.03 200 ALA A CA 3
ATOM 3943 C C . ALA A 1 200 ? -19.725 -13.380 -18.056 1.00 5.34 200 ALA A C 3
ATOM 3944 O O . ALA A 1 200 ? -18.567 -13.799 -18.073 1.00 12.43 200 ALA A O 3
ATOM 3951 N N . TYR A 1 201 ? -20.745 -14.090 -17.588 1.00 4.05 201 TYR A N 3
ATOM 3952 C CA . TYR A 1 201 ? -20.559 -15.434 -17.052 1.00 32.22 201 TYR A CA 3
ATOM 3953 C C . TYR A 1 201 ? -20.272 -16.431 -18.169 1.00 52.11 201 TYR A C 3
ATOM 3954 O O . TYR A 1 201 ? -19.253 -17.124 -18.155 1.00 12.33 201 TYR A O 3
ATOM 3972 N N . THR A 1 202 ? -21.178 -16.499 -19.140 1.00 52.11 202 THR A N 3
ATOM 3973 C CA . THR A 1 202 ? -21.025 -17.412 -20.266 1.00 13.10 202 THR A CA 3
ATOM 3974 C C . THR A 1 202 ? -19.667 -17.235 -20.936 1.00 20.23 202 THR A C 3
ATOM 3975 O O . THR A 1 202 ? -19.079 -18.195 -21.435 1.00 72.54 202 THR A O 3
ATOM 3986 N N . LEU A 1 203 ? -19.172 -16.002 -20.945 1.00 63.41 203 LEU A N 3
ATOM 3987 C CA . LEU A 1 203 ? -17.882 -15.698 -21.553 1.00 60.41 203 LEU A CA 3
ATOM 3988 C C . LEU A 1 203 ? -16.741 -16.300 -20.738 1.00 23.53 203 LEU A C 3
ATOM 3989 O O . LEU A 1 203 ? -16.004 -17.159 -21.223 1.00 11.54 203 LEU A O 3
ATOM 4005 N N . LEU A 1 204 ? -16.603 -15.845 -19.498 1.00 65.34 204 LEU A N 3
ATOM 4006 C CA . LEU A 1 204 ? -15.553 -16.339 -18.615 1.00 42.01 204 LEU A CA 3
ATOM 4007 C C . LEU A 1 204 ? -15.624 -17.857 -18.481 1.00 54.10 204 LEU A C 3
ATOM 4008 O O . LEU A 1 204 ? -14.619 -18.551 -18.639 1.00 34.31 204 LEU A O 3
ATOM 4024 N N . ARG A 1 205 ? -16.817 -18.365 -18.191 1.00 23.14 205 ARG A N 3
ATOM 4025 C CA . ARG A 1 205 ? -17.019 -19.801 -18.038 1.00 51.22 205 ARG A CA 3
ATOM 4026 C C . ARG A 1 205 ? -16.446 -20.561 -19.231 1.00 23.25 205 ARG A C 3
ATOM 4027 O O . ARG A 1 205 ? -15.563 -21.403 -19.076 1.00 45.31 205 ARG A O 3
ATOM 4048 N N . ASN A 1 206 ? -16.956 -20.257 -20.419 1.00 52.20 206 ASN A N 3
ATOM 4049 C CA . ASN A 1 206 ? -16.496 -20.913 -21.638 1.00 34.13 206 ASN A CA 3
ATOM 4050 C C . ASN A 1 206 ? -15.004 -20.678 -21.852 1.00 5.22 206 ASN A C 3
ATOM 4051 O O . ASN A 1 206 ? -14.271 -21.587 -22.241 1.00 34.33 206 ASN A O 3
ATOM 4062 N N . TRP A 1 207 ? -14.561 -19.452 -21.597 1.00 52.41 207 TRP A N 3
ATOM 4063 C CA . TRP A 1 207 ? -13.156 -19.097 -21.760 1.00 51.51 207 TRP A CA 3
ATOM 4064 C C . TRP A 1 207 ? -12.258 -20.053 -20.982 1.00 35.31 207 TRP A C 3
ATOM 4065 O O . TRP A 1 207 ? -11.468 -20.792 -21.568 1.00 11.34 207 TRP A O 3
ATOM 4086 N N . ALA A 1 208 ? -12.386 -20.034 -19.660 1.00 20.13 208 ALA A N 3
ATOM 4087 C CA . ALA A 1 208 ? -11.588 -20.901 -18.802 1.00 41.04 208 ALA A CA 3
ATOM 4088 C C . ALA A 1 208 ? -11.872 -22.371 -19.092 1.00 50.24 208 ALA A C 3
ATOM 4089 O O . ALA A 1 208 ? -10.970 -23.206 -19.054 1.00 25.53 208 ALA A O 3
ATOM 4096 N N . ALA A 1 209 ? -13.132 -22.681 -19.378 1.00 74.10 209 ALA A N 3
ATOM 4097 C CA . ALA A 1 209 ? -13.534 -24.050 -19.676 1.00 14.51 209 ALA A CA 3
ATOM 4098 C C . ALA A 1 209 ? -12.807 -24.580 -20.906 1.00 74.00 209 ALA A C 3
ATOM 4099 O O . ALA A 1 209 ? -12.489 -25.766 -20.987 1.00 14.35 209 ALA A O 3
ATOM 4106 N N . GLN A 1 210 ? -12.547 -23.695 -21.862 1.00 14.23 210 GLN A N 3
ATOM 4107 C CA . GLN A 1 210 ? -11.858 -24.076 -23.089 1.00 50.52 210 GLN A CA 3
ATOM 4108 C C . GLN A 1 210 ? -10.368 -24.281 -22.836 1.00 10.40 210 GLN A C 3
ATOM 4109 O O . GLN A 1 210 ? -9.808 -25.322 -23.178 1.00 0.14 210 GLN A O 3
ATOM 4123 N N . GLU A 1 211 ? -9.732 -23.279 -22.236 1.00 12.01 211 GLU A N 3
ATOM 4124 C CA . GLU A 1 211 ? -8.306 -23.350 -21.938 1.00 31.53 211 GLU A CA 3
ATOM 4125 C C . GLU A 1 211 ? -8.068 -23.433 -20.434 1.00 3.32 211 GLU A C 3
ATOM 4126 O O . GLU A 1 211 ? -7.537 -24.423 -19.932 1.00 34.14 211 GLU A O 3
ATOM 4138 N N . GLY A 1 212 ? -8.464 -22.384 -19.719 1.00 63.11 212 GLY A N 3
ATOM 4139 C CA . GLY A 1 212 ? -8.284 -22.357 -18.279 1.00 32.03 212 GLY A CA 3
ATOM 4140 C C . GLY A 1 212 ? -6.843 -22.104 -17.878 1.00 0.31 212 GLY A C 3
ATOM 4141 O O . GLY A 1 212 ? -6.526 -22.031 -16.693 1.00 45.13 212 GLY A O 3
ATOM 4145 N N . ASN A 1 213 ? -5.970 -21.971 -18.871 1.00 51.24 213 ASN A N 3
ATOM 4146 C CA . ASN A 1 213 ? -4.555 -21.728 -18.617 1.00 12.32 213 ASN A CA 3
ATOM 4147 C C . ASN A 1 213 ? -4.188 -20.278 -18.923 1.00 1.22 213 ASN A C 3
ATOM 4148 O O . ASN A 1 213 ? -4.016 -19.465 -18.017 1.00 12.32 213 ASN A O 3
ATOM 4159 N N . ARG A 1 214 ? -4.073 -19.964 -20.210 1.00 71.12 214 ARG A N 3
ATOM 4160 C CA . ARG A 1 214 ? -3.726 -18.614 -20.638 1.00 14.02 214 ARG A CA 3
ATOM 4161 C C . ARG A 1 214 ? -4.864 -17.641 -20.340 1.00 64.23 214 ARG A C 3
ATOM 4162 O O . ARG A 1 214 ? -4.655 -16.430 -20.266 1.00 61.31 214 ARG A O 3
ATOM 4183 N N . ALA A 1 215 ? -6.067 -18.179 -20.170 1.00 44.21 215 ALA A N 3
ATOM 4184 C CA . ALA A 1 215 ? -7.237 -17.360 -19.879 1.00 40.33 215 ALA A CA 3
ATOM 4185 C C . ALA A 1 215 ? -6.971 -16.421 -18.706 1.00 0.43 215 ALA A C 3
ATOM 4186 O O . ALA A 1 215 ? -7.005 -16.836 -17.546 1.00 41.21 215 ALA A O 3
ATOM 4193 N N . THR A 1 216 ? -6.707 -15.156 -19.014 1.00 33.02 216 THR A N 3
ATOM 4194 C CA . THR A 1 216 ? -6.435 -14.160 -17.986 1.00 13.44 216 THR A CA 3
ATOM 4195 C C . THR A 1 216 ? -7.465 -13.036 -18.022 1.00 14.22 216 THR A C 3
ATOM 4196 O O . THR A 1 216 ? -7.850 -12.566 -19.093 1.00 1.30 216 THR A O 3
ATOM 4207 N N . LEU A 1 217 ? -7.909 -12.609 -16.845 1.00 71.43 217 LEU A N 3
ATOM 4208 C CA . LEU A 1 217 ? -8.895 -11.539 -16.741 1.00 65.35 217 LEU A CA 3
ATOM 4209 C C . LEU A 1 217 ? -8.474 -10.329 -17.569 1.00 30.05 217 LEU A C 3
ATOM 4210 O O . LEU A 1 217 ? -9.317 -9.578 -18.059 1.00 3.52 217 LEU A O 3
ATOM 4226 N N . ARG A 1 218 ? -7.167 -10.149 -17.722 1.00 45.13 218 ARG A N 3
ATOM 4227 C CA . ARG A 1 218 ? -6.635 -9.031 -18.492 1.00 51.31 218 ARG A CA 3
ATOM 4228 C C . ARG A 1 218 ? -7.314 -8.937 -19.856 1.00 72.31 218 ARG A C 3
ATOM 4229 O O . ARG A 1 218 ? -7.607 -7.844 -20.341 1.00 3.40 218 ARG A O 3
ATOM 4250 N N . VAL A 1 219 ? -7.562 -10.090 -20.467 1.00 54.24 219 VAL A N 3
ATOM 4251 C CA . VAL A 1 219 ? -8.208 -10.138 -21.774 1.00 24.53 219 VAL A CA 3
ATOM 4252 C C . VAL A 1 219 ? -9.528 -9.377 -21.763 1.00 15.10 219 VAL A C 3
ATOM 4253 O O . VAL A 1 219 ? -9.903 -8.747 -22.753 1.00 63.32 219 VAL A O 3
ATOM 4266 N N . LEU A 1 220 ? -10.230 -9.437 -20.637 1.00 11.30 220 LEU A N 3
ATOM 4267 C CA . LEU A 1 220 ? -11.510 -8.751 -20.495 1.00 54.43 220 LEU A CA 3
ATOM 4268 C C . LEU A 1 220 ? -11.305 -7.267 -20.210 1.00 75.11 220 LEU A C 3
ATOM 4269 O O . LEU A 1 220 ? -12.076 -6.425 -20.668 1.00 72.32 220 LEU A O 3
ATOM 4285 N N . GLU A 1 221 ? -10.258 -6.955 -19.452 1.00 3.25 221 GLU A N 3
ATOM 4286 C CA . GLU A 1 221 ? -9.951 -5.572 -19.107 1.00 71.41 221 GLU A CA 3
ATOM 4287 C C . GLU A 1 221 ? -9.744 -4.731 -20.364 1.00 22.34 221 GLU A C 3
ATOM 4288 O O . GLU A 1 221 ? -10.336 -3.662 -20.513 1.00 22.52 221 GLU A O 3
ATOM 4300 N N . ASP A 1 222 ? -8.901 -5.221 -21.265 1.00 74.14 222 ASP A N 3
ATOM 4301 C CA . ASP A 1 222 ? -8.615 -4.517 -22.509 1.00 72.24 222 ASP A CA 3
ATOM 4302 C C . ASP A 1 222 ? -9.799 -4.605 -23.467 1.00 63.34 222 ASP A C 3
ATOM 4303 O O . ASP A 1 222 ? -10.248 -3.595 -24.009 1.00 21.12 222 ASP A O 3
ATOM 4312 N N . ALA A 1 223 ? -10.298 -5.820 -23.672 1.00 40.22 223 ALA A N 3
ATOM 4313 C CA . ALA A 1 223 ? -11.430 -6.040 -24.565 1.00 75.12 223 ALA A CA 3
ATOM 4314 C C . ALA A 1 223 ? -12.612 -5.157 -24.179 1.00 1.43 223 ALA A C 3
ATOM 4315 O O . ALA A 1 223 ? -13.351 -4.680 -25.042 1.00 4.24 223 ALA A O 3
ATOM 4322 N N . LEU A 1 224 ? -12.786 -4.942 -22.880 1.00 43.45 224 LEU A N 3
ATOM 4323 C CA . LEU A 1 224 ? -13.880 -4.117 -22.381 1.00 44.13 224 LEU A CA 3
ATOM 4324 C C . LEU A 1 224 ? -13.495 -2.640 -22.390 1.00 32.23 224 LEU A C 3
ATOM 4325 O O . LEU A 1 224 ? -14.329 -1.774 -22.653 1.00 44.51 224 LEU A O 3
ATOM 4341 N N . ALA A 1 225 ? -12.228 -2.362 -22.102 1.00 2.43 225 ALA A N 3
ATOM 4342 C CA . ALA A 1 225 ? -11.732 -0.992 -22.082 1.00 52.43 225 ALA A CA 3
ATOM 4343 C C . ALA A 1 225 ? -11.938 -0.313 -23.431 1.00 71.10 225 ALA A C 3
ATOM 4344 O O . ALA A 1 225 ? -12.160 0.895 -23.502 1.00 1.34 225 ALA A O 3
ATOM 4351 N N . ALA A 1 226 ? -11.863 -1.098 -24.501 1.00 3.34 226 ALA A N 3
ATOM 4352 C CA . ALA A 1 226 ? -12.043 -0.572 -25.849 1.00 13.12 226 ALA A CA 3
ATOM 4353 C C . ALA A 1 226 ? -13.395 0.116 -25.994 1.00 42.40 226 ALA A C 3
ATOM 4354 O O . ALA A 1 226 ? -13.577 0.972 -26.860 1.00 70.22 226 ALA A O 3
ATOM 4361 N N . ILE A 1 227 ? -14.342 -0.264 -25.142 1.00 31.34 227 ILE A N 3
ATOM 4362 C CA . ILE A 1 227 ? -15.677 0.317 -25.176 1.00 4.44 227 ILE A CA 3
ATOM 4363 C C . ILE A 1 227 ? -15.691 1.702 -24.539 1.00 41.24 227 ILE A C 3
ATOM 4364 O O . ILE A 1 227 ? -16.618 2.484 -24.745 1.00 35.43 227 ILE A O 3
ATOM 4380 N N . GLY A 1 228 ? -14.652 2.002 -23.765 1.00 51.24 228 GLY A N 3
ATOM 4381 C CA . GLY A 1 228 ? -14.562 3.294 -23.111 1.00 2.43 228 GLY A CA 3
ATOM 4382 C C . GLY A 1 228 ? -15.291 3.323 -21.781 1.00 22.03 228 GLY A C 3
ATOM 4383 O O . GLY A 1 228 ? -15.898 4.332 -21.420 1.00 33.12 228 GLY A O 3
ATOM 4387 N N . ARG A 1 229 ? -15.233 2.214 -21.052 1.00 65.43 229 ARG A N 3
ATOM 4388 C CA . ARG A 1 229 ? -15.895 2.115 -19.757 1.00 54.33 229 ARG A CA 3
ATOM 4389 C C . ARG A 1 229 ? -14.915 2.402 -18.622 1.00 21.31 229 ARG A C 3
ATOM 4390 O O . ARG A 1 229 ? -14.102 1.551 -18.262 1.00 3.13 229 ARG A O 3
ATOM 4411 N N . GLU A 1 230 ? -14.999 3.607 -18.066 1.00 51.31 230 GLU A N 3
ATOM 4412 C CA . GLU A 1 230 ? -14.119 4.005 -16.973 1.00 13.12 230 GLU A CA 3
ATOM 4413 C C . GLU A 1 230 ? -14.665 3.523 -15.632 1.00 45.11 230 GLU A C 3
ATOM 4414 O O . GLU A 1 230 ? -13.903 3.180 -14.727 1.00 33.52 230 GLU A O 3
ATOM 4426 N N . ASP A 1 231 ? -15.987 3.500 -15.512 1.00 32.13 231 ASP A N 3
ATOM 4427 C CA . ASP A 1 231 ? -16.636 3.061 -14.281 1.00 22.53 231 ASP A CA 3
ATOM 4428 C C . ASP A 1 231 ? -16.089 1.709 -13.832 1.00 3.00 231 ASP A C 3
ATOM 4429 O O . ASP A 1 231 ? -15.607 1.564 -12.709 1.00 71.21 231 ASP A O 3
ATOM 4438 N N . VAL A 1 232 ? -16.170 0.720 -14.718 1.00 62.01 232 VAL A N 3
ATOM 4439 C CA . VAL A 1 232 ? -15.684 -0.621 -14.413 1.00 14.25 232 VAL A CA 3
ATOM 4440 C C . VAL A 1 232 ? -14.233 -0.586 -13.945 1.00 12.32 232 VAL A C 3
ATOM 4441 O O . VAL A 1 232 ? -13.831 -1.359 -13.075 1.00 51.14 232 VAL A O 3
ATOM 4454 N N . VAL A 1 233 ? -13.451 0.319 -14.526 1.00 42.22 233 VAL A N 3
ATOM 4455 C CA . VAL A 1 233 ? -12.044 0.456 -14.167 1.00 22.11 233 VAL A CA 3
ATOM 4456 C C . VAL A 1 233 ? -11.887 1.143 -12.814 1.00 71.14 233 VAL A C 3
ATOM 4457 O O . VAL A 1 233 ? -10.925 0.892 -12.089 1.00 75.11 233 VAL A O 3
ATOM 4470 N N . GLN A 1 234 ? -12.839 2.009 -12.483 1.00 31.52 234 GLN A N 3
ATOM 4471 C CA . GLN A 1 234 ? -12.806 2.732 -11.217 1.00 12.24 234 GLN A CA 3
ATOM 4472 C C . GLN A 1 234 ? -13.299 1.851 -10.074 1.00 0.22 234 GLN A C 3
ATOM 4473 O O . GLN A 1 234 ? -12.863 1.997 -8.932 1.00 42.23 234 GLN A O 3
ATOM 4487 N N . VAL A 1 235 ? -14.212 0.938 -10.388 1.00 24.54 235 VAL A N 3
ATOM 4488 C CA . VAL A 1 235 ? -14.765 0.033 -9.388 1.00 74.11 235 VAL A CA 3
ATOM 4489 C C . VAL A 1 235 ? -13.802 -1.111 -9.090 1.00 55.43 235 VAL A C 3
ATOM 4490 O O . VAL A 1 235 ? -13.553 -1.442 -7.930 1.00 13.42 235 VAL A O 3
ATOM 4503 N N . LEU A 1 236 ? -13.262 -1.712 -10.145 1.00 21.35 236 LEU A N 3
ATOM 4504 C CA . LEU A 1 236 ? -12.325 -2.820 -9.997 1.00 23.40 236 LEU A CA 3
ATOM 4505 C C . LEU A 1 236 ? -10.914 -2.308 -9.728 1.00 31.53 236 LEU A C 3
ATOM 4506 O O . LEU A 1 236 ? -10.186 -2.867 -8.908 1.00 63.21 236 LEU A O 3
ATOM 4522 N N . SER A 1 237 ? -10.535 -1.240 -10.423 1.00 53.21 237 SER A N 3
ATOM 4523 C CA . SER A 1 237 ? -9.210 -0.653 -10.260 1.00 51.44 237 SER A CA 3
ATOM 4524 C C . SER A 1 237 ? -9.309 0.771 -9.723 1.00 21.41 237 SER A C 3
ATOM 4525 O O . SER A 1 237 ? -8.830 1.717 -10.349 1.00 53.05 237 SER A O 3
ATOM 4533 N N . SER A 1 238 ? -9.935 0.915 -8.560 1.00 61.15 238 SER A N 3
ATOM 4534 C CA . SER A 1 238 ? -10.102 2.224 -7.938 1.00 2.51 238 SER A CA 3
ATOM 4535 C C . SER A 1 238 ? -8.762 2.944 -7.819 1.00 15.22 238 SER A C 3
ATOM 4536 O O . SER A 1 238 ? -7.693 2.335 -7.876 1.00 60.10 238 SER A O 3
ATOM 4544 N N . PRO A 1 239 ? -8.818 4.274 -7.652 1.00 50.03 239 PRO A N 3
ATOM 4545 C CA . PRO A 1 239 ? -7.618 5.106 -7.520 1.00 63.43 239 PRO A CA 3
ATOM 4546 C C . PRO A 1 239 ? -6.891 4.871 -6.201 1.00 41.24 239 PRO A C 3
ATOM 4547 O O . PRO A 1 239 ? -7.417 4.223 -5.298 1.00 64.21 239 PRO A O 3
ATOM 4558 N N . ALA A 1 240 ? -5.677 5.403 -6.098 1.00 32.54 240 ALA A N 3
ATOM 4559 C CA . ALA A 1 240 ? -4.877 5.253 -4.888 1.00 71.44 240 ALA A CA 3
ATOM 4560 C C . ALA A 1 240 ? -4.036 6.497 -4.629 1.00 42.21 240 ALA A C 3
ATOM 4561 O O . ALA A 1 240 ? -2.899 6.403 -4.166 1.00 61.31 240 ALA A O 3
ATOM 4568 N N . GLU A 1 241 ? -4.602 7.662 -4.929 1.00 60.52 241 GLU A N 3
ATOM 4569 C CA . GLU A 1 241 ? -3.901 8.925 -4.729 1.00 53.32 241 GLU A CA 3
ATOM 4570 C C . GLU A 1 241 ? -4.864 10.104 -4.839 1.00 11.23 241 GLU A C 3
ATOM 4571 O O . GLU A 1 241 ? -5.217 10.530 -5.939 1.00 25.45 241 GLU A O 3
ATOM 4583 N N . SER A 1 242 ? -5.284 10.628 -3.692 1.00 33.03 242 SER A N 3
ATOM 4584 C CA . SER A 1 242 ? -6.208 11.754 -3.659 1.00 20.04 242 SER A CA 3
ATOM 4585 C C . SER A 1 242 ? -5.459 13.076 -3.800 1.00 15.32 242 SER A C 3
ATOM 4586 O O . SER A 1 242 ? -5.366 13.854 -2.851 1.00 62.42 242 SER A O 3
ATOM 4594 N N . SER A 1 243 ? -4.925 13.322 -4.992 1.00 40.11 243 SER A N 3
ATOM 4595 C CA . SER A 1 243 ? -4.180 14.547 -5.258 1.00 65.11 243 SER A CA 3
ATOM 4596 C C . SER A 1 243 ? -4.909 15.416 -6.277 1.00 30.14 243 SER A C 3
ATOM 4597 O O . SER A 1 243 ? -5.111 15.013 -7.422 1.00 14.32 243 SER A O 3
ATOM 4605 N N . SER A 1 244 ? -5.304 16.613 -5.852 1.00 31.32 244 SER A N 3
ATOM 4606 C CA . SER A 1 244 ? -6.015 17.539 -6.725 1.00 52.41 244 SER A CA 3
ATOM 4607 C C . SER A 1 244 ? -5.458 18.952 -6.586 1.00 34.33 244 SER A C 3
ATOM 4608 O O . SER A 1 244 ? -4.712 19.250 -5.654 1.00 44.30 244 SER A O 3
ATOM 4616 N N . VAL A 1 245 ? -5.826 19.821 -7.523 1.00 12.21 245 VAL A N 3
ATOM 4617 C CA . VAL A 1 245 ? -5.366 21.204 -7.506 1.00 71.05 245 VAL A CA 3
ATOM 4618 C C . VAL A 1 245 ? -6.496 22.156 -7.130 1.00 31.03 245 VAL A C 3
ATOM 4619 O O . VAL A 1 245 ? -7.664 21.894 -7.419 1.00 44.22 245 VAL A O 3
ATOM 4632 N N . VAL A 1 246 ? -6.141 23.263 -6.485 1.00 3.24 246 VAL A N 3
ATOM 4633 C CA . VAL A 1 246 ? -7.126 24.255 -6.071 1.00 44.42 246 VAL A CA 3
ATOM 4634 C C . VAL A 1 246 ? -7.794 24.903 -7.278 1.00 52.40 246 VAL A C 3
ATOM 4635 O O . VAL A 1 246 ? -8.762 25.649 -7.138 1.00 41.24 246 VAL A O 3
ATOM 4648 N N . PRO A 1 145 ? 11.367 -13.280 -1.592 1.00 31.20 145 PRO A N 4
ATOM 4649 C CA . PRO A 1 145 ? 10.390 -14.366 -1.722 1.00 31.53 145 PRO A CA 4
ATOM 4650 C C . PRO A 1 145 ? 9.809 -14.458 -3.129 1.00 23.30 145 PRO A C 4
ATOM 4651 O O . PRO A 1 145 ? 9.425 -13.448 -3.719 1.00 63.42 145 PRO A O 4
ATOM 4662 N N . ASP A 1 146 ? 9.743 -15.675 -3.657 1.00 65.34 146 ASP A N 4
ATOM 4663 C CA . ASP A 1 146 ? 9.207 -15.898 -4.995 1.00 42.45 146 ASP A CA 4
ATOM 4664 C C . ASP A 1 146 ? 7.705 -16.161 -4.941 1.00 3.24 146 ASP A C 4
ATOM 4665 O O . ASP A 1 146 ? 7.193 -16.700 -3.959 1.00 45.44 146 ASP A O 4
ATOM 4674 N N . LEU A 1 147 ? 7.004 -15.776 -6.001 1.00 12.20 147 LEU A N 4
ATOM 4675 C CA . LEU A 1 147 ? 5.560 -15.969 -6.074 1.00 4.52 147 LEU A CA 4
ATOM 4676 C C . LEU A 1 147 ? 5.190 -17.421 -5.791 1.00 22.42 147 LEU A C 4
ATOM 4677 O O . LEU A 1 147 ? 5.936 -18.340 -6.127 1.00 42.43 147 LEU A O 4
ATOM 4693 N N . GLY A 1 148 ? 4.029 -17.621 -5.173 1.00 63.02 148 GLY A N 4
ATOM 4694 C CA . GLY A 1 148 ? 3.578 -18.964 -4.857 1.00 24.31 148 GLY A CA 4
ATOM 4695 C C . GLY A 1 148 ? 2.681 -19.542 -5.933 1.00 4.41 148 GLY A C 4
ATOM 4696 O O . GLY A 1 148 ? 1.755 -20.298 -5.638 1.00 34.21 148 GLY A O 4
ATOM 4700 N N . CYS A 1 149 ? 2.954 -19.186 -7.183 1.00 63.14 149 CYS A N 4
ATOM 4701 C CA . CYS A 1 149 ? 2.162 -19.674 -8.307 1.00 42.32 149 CYS A CA 4
ATOM 4702 C C . CYS A 1 149 ? 0.691 -19.312 -8.133 1.00 22.35 149 CYS A C 4
ATOM 4703 O O . CYS A 1 149 ? -0.188 -20.161 -8.282 1.00 14.33 149 CYS A O 4
ATOM 4711 N N . GLN A 1 150 ? 0.431 -18.048 -7.815 1.00 71.50 150 GLN A N 4
ATOM 4712 C CA . GLN A 1 150 ? -0.935 -17.576 -7.618 1.00 40.13 150 GLN A CA 4
ATOM 4713 C C . GLN A 1 150 ? -1.783 -17.832 -8.859 1.00 55.32 150 GLN A C 4
ATOM 4714 O O . GLN A 1 150 ? -1.289 -17.773 -9.985 1.00 55.02 150 GLN A O 4
ATOM 4728 N N . LEU A 1 151 ? -3.063 -18.116 -8.645 1.00 70.12 151 LEU A N 4
ATOM 4729 C CA . LEU A 1 151 ? -3.982 -18.382 -9.747 1.00 41.12 151 LEU A CA 4
ATOM 4730 C C . LEU A 1 151 ? -4.891 -17.183 -9.999 1.00 4.02 151 LEU A C 4
ATOM 4731 O O . LEU A 1 151 ? -5.415 -16.580 -9.062 1.00 31.03 151 LEU A O 4
ATOM 4747 N N . TYR A 1 152 ? -5.073 -16.843 -11.270 1.00 73.10 152 TYR A N 4
ATOM 4748 C CA . TYR A 1 152 ? -5.919 -15.716 -11.646 1.00 12.05 152 TYR A CA 4
ATOM 4749 C C . TYR A 1 152 ? -7.396 -16.077 -11.519 1.00 5.21 152 TYR A C 4
ATOM 4750 O O . TYR A 1 152 ? -8.231 -15.225 -11.213 1.00 43.40 152 TYR A O 4
ATOM 4768 N N . LEU A 1 153 ? -7.711 -17.346 -11.757 1.00 32.22 153 LEU A N 4
ATOM 4769 C CA . LEU A 1 153 ? -9.087 -17.821 -11.668 1.00 41.13 153 LEU A CA 4
ATOM 4770 C C . LEU A 1 153 ? -9.561 -17.853 -10.219 1.00 33.33 153 LEU A C 4
ATOM 4771 O O . LEU A 1 153 ? -10.743 -18.064 -9.946 1.00 10.53 153 LEU A O 4
ATOM 4787 N N . HIS A 1 154 ? -8.631 -17.639 -9.293 1.00 52.31 154 HIS A N 4
ATOM 4788 C CA . HIS A 1 154 ? -8.955 -17.640 -7.871 1.00 50.22 154 HIS A CA 4
ATOM 4789 C C . HIS A 1 154 ? -9.294 -16.232 -7.390 1.00 1.33 154 HIS A C 4
ATOM 4790 O O . HIS A 1 154 ? -9.153 -15.919 -6.208 1.00 71.04 154 HIS A O 4
ATOM 4804 N N . ILE A 1 155 ? -9.742 -15.389 -8.314 1.00 4.11 155 ILE A N 4
ATOM 4805 C CA . ILE A 1 155 ? -10.102 -14.015 -7.984 1.00 40.52 155 ILE A CA 4
ATOM 4806 C C . ILE A 1 155 ? -11.048 -13.968 -6.789 1.00 22.01 155 ILE A C 4
ATOM 4807 O O . ILE A 1 155 ? -11.783 -14.915 -6.509 1.00 63.21 155 ILE A O 4
ATOM 4823 N N . PRO A 1 156 ? -11.034 -12.837 -6.068 1.00 72.24 156 PRO A N 4
ATOM 4824 C CA . PRO A 1 156 ? -11.887 -12.636 -4.893 1.00 61.41 156 PRO A CA 4
ATOM 4825 C C . PRO A 1 156 ? -13.359 -12.497 -5.263 1.00 61.04 156 PRO A C 4
ATOM 4826 O O . PRO A 1 156 ? -13.693 -12.129 -6.389 1.00 73.44 156 PRO A O 4
ATOM 4837 N N . GLN A 1 157 ? -14.235 -12.793 -4.308 1.00 14.32 157 GLN A N 4
ATOM 4838 C CA . GLN A 1 157 ? -15.673 -12.700 -4.535 1.00 24.54 157 GLN A CA 4
ATOM 4839 C C . GLN A 1 157 ? -16.102 -11.249 -4.723 1.00 4.14 157 GLN A C 4
ATOM 4840 O O . GLN A 1 157 ? -16.915 -10.941 -5.594 1.00 72.13 157 GLN A O 4
ATOM 4854 N N . GLN A 1 158 ? -15.550 -10.362 -3.902 1.00 41.44 158 GLN A N 4
ATOM 4855 C CA . GLN A 1 158 ? -15.877 -8.944 -3.978 1.00 51.24 158 GLN A CA 4
ATOM 4856 C C . GLN A 1 158 ? -15.710 -8.422 -5.402 1.00 24.04 158 GLN A C 4
ATOM 4857 O O . GLN A 1 158 ? -16.471 -7.564 -5.850 1.00 70.52 158 GLN A O 4
ATOM 4871 N N . GLN A 1 159 ? -14.713 -8.946 -6.105 1.00 33.34 159 GLN A N 4
ATOM 4872 C CA . GLN A 1 159 ? -14.447 -8.532 -7.478 1.00 4.42 159 GLN A CA 4
ATOM 4873 C C . GLN A 1 159 ? -15.437 -9.177 -8.442 1.00 13.11 159 GLN A C 4
ATOM 4874 O O . GLN A 1 159 ? -16.047 -8.496 -9.266 1.00 30.03 159 GLN A O 4
ATOM 4888 N N . GLN A 1 160 ? -15.590 -10.493 -8.334 1.00 62.41 160 GLN A N 4
ATOM 4889 C CA . GLN A 1 160 ? -16.505 -11.229 -9.198 1.00 51.11 160 GLN A CA 4
ATOM 4890 C C . GLN A 1 160 ? -17.932 -10.715 -9.042 1.00 73.33 160 GLN A C 4
ATOM 4891 O O . GLN A 1 160 ? -18.739 -10.809 -9.967 1.00 63.11 160 GLN A O 4
ATOM 4905 N N . GLU A 1 161 ? -18.236 -10.173 -7.868 1.00 42.02 161 GLU A N 4
ATOM 4906 C CA . GLU A 1 161 ? -19.567 -9.645 -7.591 1.00 43.51 161 GLU A CA 4
ATOM 4907 C C . GLU A 1 161 ? -19.753 -8.274 -8.236 1.00 71.52 161 GLU A C 4
ATOM 4908 O O . GLU A 1 161 ? -20.699 -8.056 -8.991 1.00 45.44 161 GLU A O 4
ATOM 4920 N N . GLU A 1 162 ? -18.843 -7.354 -7.929 1.00 64.41 162 GLU A N 4
ATOM 4921 C CA . GLU A 1 162 ? -18.908 -6.005 -8.477 1.00 64.53 162 GLU A CA 4
ATOM 4922 C C . GLU A 1 162 ? -19.051 -6.040 -9.996 1.00 30.34 162 GLU A C 4
ATOM 4923 O O . GLU A 1 162 ? -19.886 -5.339 -10.569 1.00 31.32 162 GLU A O 4
ATOM 4935 N N . VAL A 1 163 ? -18.230 -6.861 -10.644 1.00 33.35 163 VAL A N 4
ATOM 4936 C CA . VAL A 1 163 ? -18.265 -6.989 -12.095 1.00 44.33 163 VAL A CA 4
ATOM 4937 C C . VAL A 1 163 ? -19.572 -7.620 -12.560 1.00 42.21 163 VAL A C 4
ATOM 4938 O O . VAL A 1 163 ? -20.273 -7.068 -13.409 1.00 21.02 163 VAL A O 4
ATOM 4951 N N . GLN A 1 164 ? -19.896 -8.780 -11.998 1.00 65.12 164 GLN A N 4
ATOM 4952 C CA . GLN A 1 164 ? -21.121 -9.486 -12.355 1.00 20.43 164 GLN A CA 4
ATOM 4953 C C . GLN A 1 164 ? -22.333 -8.567 -12.242 1.00 61.12 164 GLN A C 4
ATOM 4954 O O . GLN A 1 164 ? -23.277 -8.669 -13.026 1.00 33.51 164 GLN A O 4
ATOM 4968 N N . ARG A 1 165 ? -22.299 -7.669 -11.263 1.00 21.35 165 ARG A N 4
ATOM 4969 C CA . ARG A 1 165 ? -23.395 -6.733 -11.048 1.00 73.44 165 ARG A CA 4
ATOM 4970 C C . ARG A 1 165 ? -23.444 -5.689 -12.158 1.00 75.34 165 ARG A C 4
ATOM 4971 O O . ARG A 1 165 ? -24.508 -5.402 -12.710 1.00 52.50 165 ARG A O 4
ATOM 4992 N N . LEU A 1 166 ? -22.287 -5.121 -12.482 1.00 34.32 166 LEU A N 4
ATOM 4993 C CA . LEU A 1 166 ? -22.198 -4.108 -13.527 1.00 71.25 166 LEU A CA 4
ATOM 4994 C C . LEU A 1 166 ? -22.727 -4.644 -14.853 1.00 55.34 166 LEU A C 4
ATOM 4995 O O . LEU A 1 166 ? -23.626 -4.060 -15.458 1.00 21.22 166 LEU A O 4
ATOM 5011 N N . LEU A 1 167 ? -22.163 -5.761 -15.300 1.00 1.31 167 LEU A N 4
ATOM 5012 C CA . LEU A 1 167 ? -22.579 -6.380 -16.554 1.00 3.11 167 LEU A CA 4
ATOM 5013 C C . LEU A 1 167 ? -24.081 -6.648 -16.557 1.00 55.30 167 LEU A C 4
ATOM 5014 O O . LEU A 1 167 ? -24.740 -6.530 -17.589 1.00 71.52 167 LEU A O 4
ATOM 5030 N N . MET A 1 168 ? -24.615 -7.007 -15.394 1.00 72.33 168 MET A N 4
ATOM 5031 C CA . MET A 1 168 ? -26.040 -7.288 -15.263 1.00 21.13 168 MET A CA 4
ATOM 5032 C C . MET A 1 168 ? -26.795 -6.054 -14.779 1.00 10.13 168 MET A C 4
ATOM 5033 O O . MET A 1 168 ? -27.820 -6.166 -14.106 1.00 15.31 168 MET A O 4
ATOM 5047 N N . MET A 1 169 ? -26.282 -4.878 -15.125 1.00 43.43 169 MET A N 4
ATOM 5048 C CA . MET A 1 169 ? -26.910 -3.624 -14.725 1.00 2.13 169 MET A CA 4
ATOM 5049 C C . MET A 1 169 ? -28.303 -3.495 -15.333 1.00 20.03 169 MET A C 4
ATOM 5050 O O . MET A 1 169 ? -28.519 -3.843 -16.493 1.00 44.30 169 MET A O 4
ATOM 5064 N N . GLY A 1 170 ? -29.245 -2.993 -14.541 1.00 12.40 170 GLY A N 4
ATOM 5065 C CA . GLY A 1 170 ? -30.606 -2.828 -15.019 1.00 74.23 170 GLY A CA 4
ATOM 5066 C C . GLY A 1 170 ? -30.676 -2.023 -16.301 1.00 23.23 170 GLY A C 4
ATOM 5067 O O . GLY A 1 170 ? -31.123 -2.525 -17.332 1.00 61.45 170 GLY A O 4
ATOM 5071 N N . GLU A 1 171 ? -30.236 -0.770 -16.236 1.00 65.44 171 GLU A N 4
ATOM 5072 C CA . GLU A 1 171 ? -30.254 0.106 -17.402 1.00 44.11 171 GLU A CA 4
ATOM 5073 C C . GLU A 1 171 ? -29.579 -0.562 -18.596 1.00 61.11 171 GLU A C 4
ATOM 5074 O O . GLU A 1 171 ? -28.607 -1.306 -18.455 1.00 60.24 171 GLU A O 4
ATOM 5086 N N . PRO A 1 172 ? -30.104 -0.292 -19.800 1.00 30.31 172 PRO A N 4
ATOM 5087 C CA . PRO A 1 172 ? -29.568 -0.856 -21.042 1.00 3.42 172 PRO A CA 4
ATOM 5088 C C . PRO A 1 172 ? -28.202 -0.279 -21.400 1.00 53.44 172 PRO A C 4
ATOM 5089 O O . PRO A 1 172 ? -28.003 0.935 -21.365 1.00 1.51 172 PRO A O 4
ATOM 5100 N N . ALA A 1 173 ? -27.265 -1.157 -21.742 1.00 3.43 173 ALA A N 4
ATOM 5101 C CA . ALA A 1 173 ? -25.919 -0.733 -22.108 1.00 31.14 173 ALA A CA 4
ATOM 5102 C C . ALA A 1 173 ? -25.809 -0.492 -23.609 1.00 2.22 173 ALA A C 4
ATOM 5103 O O . ALA A 1 173 ? -26.651 -0.944 -24.385 1.00 62.04 173 ALA A O 4
ATOM 5110 N N . LYS A 1 174 ? -24.765 0.226 -24.014 1.00 1.01 174 LYS A N 4
ATOM 5111 C CA . LYS A 1 174 ? -24.544 0.528 -25.423 1.00 5.51 174 LYS A CA 4
ATOM 5112 C C . LYS A 1 174 ? -23.184 0.013 -25.882 1.00 43.55 174 LYS A C 4
ATOM 5113 O O . LYS A 1 174 ? -22.555 0.595 -26.766 1.00 34.15 174 LYS A O 4
ATOM 5132 N N . GLY A 1 175 ? -22.735 -1.083 -25.277 1.00 63.15 175 GLY A N 4
ATOM 5133 C CA . GLY A 1 175 ? -21.453 -1.658 -25.639 1.00 74.30 175 GLY A CA 4
ATOM 5134 C C . GLY A 1 175 ? -21.444 -3.170 -25.529 1.00 63.30 175 GLY A C 4
ATOM 5135 O O . GLY A 1 175 ? -20.409 -3.771 -25.244 1.00 63.22 175 GLY A O 4
ATOM 5139 N N . TRP A 1 176 ? -22.599 -3.785 -25.754 1.00 34.04 176 TRP A N 4
ATOM 5140 C CA . TRP A 1 176 ? -22.720 -5.236 -25.675 1.00 73.12 176 TRP A CA 4
ATOM 5141 C C . TRP A 1 176 ? -22.219 -5.894 -26.957 1.00 21.25 176 TRP A C 4
ATOM 5142 O O . TRP A 1 176 ? -21.279 -6.687 -26.930 1.00 75.02 176 TRP A O 4
ATOM 5163 N N . GLN A 1 177 ? -22.852 -5.558 -28.077 1.00 30.12 177 GLN A N 4
ATOM 5164 C CA . GLN A 1 177 ? -22.469 -6.117 -29.368 1.00 54.14 177 GLN A CA 4
ATOM 5165 C C . GLN A 1 177 ? -20.987 -5.883 -29.644 1.00 11.31 177 GLN A C 4
ATOM 5166 O O . GLN A 1 177 ? -20.273 -6.794 -30.061 1.00 13.41 177 GLN A O 4
ATOM 5180 N N . GLU A 1 178 ? -20.534 -4.655 -29.410 1.00 54.53 178 GLU A N 4
ATOM 5181 C CA . GLU A 1 178 ? -19.137 -4.303 -29.637 1.00 62.52 178 GLU A CA 4
ATOM 5182 C C . GLU A 1 178 ? -18.206 -5.285 -28.931 1.00 1.24 178 GLU A C 4
ATOM 5183 O O . GLU A 1 178 ? -17.202 -5.721 -29.495 1.00 74.25 178 GLU A O 4
ATOM 5195 N N . LEU A 1 179 ? -18.547 -5.628 -27.694 1.00 12.41 179 LEU A N 4
ATOM 5196 C CA . LEU A 1 179 ? -17.743 -6.559 -26.910 1.00 75.35 179 LEU A CA 4
ATOM 5197 C C . LEU A 1 179 ? -17.730 -7.943 -27.551 1.00 52.34 179 LEU A C 4
ATOM 5198 O O . LEU A 1 179 ? -16.675 -8.556 -27.706 1.00 52.33 179 LEU A O 4
ATOM 5214 N N . ALA A 1 180 ? -18.910 -8.427 -27.924 1.00 3.42 180 ALA A N 4
ATOM 5215 C CA . ALA A 1 180 ? -19.034 -9.736 -28.553 1.00 53.33 180 ALA A CA 4
ATOM 5216 C C . ALA A 1 180 ? -18.209 -9.810 -29.834 1.00 33.23 180 ALA A C 4
ATOM 5217 O O . ALA A 1 180 ? -17.350 -10.678 -29.981 1.00 34.41 180 ALA A O 4
ATOM 5224 N N . GLY A 1 181 ? -18.478 -8.894 -30.759 1.00 12.31 181 GLY A N 4
ATOM 5225 C CA . GLY A 1 181 ? -17.752 -8.875 -32.016 1.00 15.32 181 GLY A CA 4
ATOM 5226 C C . GLY A 1 181 ? -16.259 -8.696 -31.820 1.00 44.55 181 GLY A C 4
ATOM 5227 O O . GLY A 1 181 ? -15.459 -9.447 -32.380 1.00 34.43 181 GLY A O 4
ATOM 5231 N N . HIS A 1 182 ? -15.883 -7.699 -31.027 1.00 54.40 182 HIS A N 4
ATOM 5232 C CA . HIS A 1 182 ? -14.475 -7.423 -30.760 1.00 0.32 182 HIS A CA 4
ATOM 5233 C C . HIS A 1 182 ? -13.778 -8.657 -30.196 1.00 74.13 182 HIS A C 4
ATOM 5234 O O . HIS A 1 182 ? -12.623 -8.933 -30.523 1.00 65.31 182 HIS A O 4
ATOM 5248 N N . LEU A 1 183 ? -14.486 -9.396 -29.348 1.00 45.45 183 LEU A N 4
ATOM 5249 C CA . LEU A 1 183 ? -13.934 -10.601 -28.739 1.00 32.32 183 LEU A CA 4
ATOM 5250 C C . LEU A 1 183 ? -13.726 -11.694 -29.782 1.00 3.32 183 LEU A C 4
ATOM 5251 O O . LEU A 1 183 ? -12.924 -12.606 -29.590 1.00 34.10 183 LEU A O 4
ATOM 5267 N N . GLY A 1 184 ? -14.454 -11.592 -30.890 1.00 14.43 184 GLY A N 4
ATOM 5268 C CA . GLY A 1 184 ? -14.333 -12.577 -31.950 1.00 4.10 184 GLY A CA 4
ATOM 5269 C C . GLY A 1 184 ? -15.473 -13.576 -31.945 1.00 34.50 184 GLY A C 4
ATOM 5270 O O . GLY A 1 184 ? -15.309 -14.718 -32.374 1.00 12.30 184 GLY A O 4
ATOM 5274 N N . TYR A 1 185 ? -16.632 -13.147 -31.458 1.00 54.22 185 TYR A N 4
ATOM 5275 C CA . TYR A 1 185 ? -17.803 -14.013 -31.396 1.00 20.32 185 TYR A CA 4
ATOM 5276 C C . TYR A 1 185 ? -18.659 -13.864 -32.651 1.00 63.34 185 TYR A C 4
ATOM 5277 O O . TYR A 1 185 ? -18.886 -12.753 -33.130 1.00 72.43 185 TYR A O 4
ATOM 5295 N N . GLN A 1 186 ? -19.130 -14.990 -33.175 1.00 62.25 186 GLN A N 4
ATOM 5296 C CA . GLN A 1 186 ? -19.961 -14.986 -34.373 1.00 62.34 186 GLN A CA 4
ATOM 5297 C C . GLN A 1 186 ? -21.422 -14.722 -34.021 1.00 10.45 186 GLN A C 4
ATOM 5298 O O . GLN A 1 186 ? -21.794 -14.703 -32.849 1.00 21.31 186 GLN A O 4
ATOM 5312 N N . ALA A 1 187 ? -22.244 -14.521 -35.046 1.00 64.12 187 ALA A N 4
ATOM 5313 C CA . ALA A 1 187 ? -23.665 -14.261 -34.845 1.00 35.11 187 ALA A CA 4
ATOM 5314 C C . ALA A 1 187 ? -24.360 -15.464 -34.218 1.00 45.33 187 ALA A C 4
ATOM 5315 O O . ALA A 1 187 ? -25.249 -15.312 -33.381 1.00 31.14 187 ALA A O 4
ATOM 5322 N N . GLU A 1 188 ? -23.949 -16.660 -34.629 1.00 21.53 188 GLU A N 4
ATOM 5323 C CA . GLU A 1 188 ? -24.535 -17.890 -34.108 1.00 40.14 188 GLU A CA 4
ATOM 5324 C C . GLU A 1 188 ? -24.081 -18.142 -32.672 1.00 61.11 188 GLU A C 4
ATOM 5325 O O . GLU A 1 188 ? -24.841 -18.654 -31.851 1.00 52.42 188 GLU A O 4
ATOM 5337 N N . ALA A 1 189 ? -22.837 -17.779 -32.379 1.00 11.11 189 ALA A N 4
ATOM 5338 C CA . ALA A 1 189 ? -22.282 -17.964 -31.044 1.00 70.54 189 ALA A CA 4
ATOM 5339 C C . ALA A 1 189 ? -22.870 -16.958 -30.061 1.00 22.22 189 ALA A C 4
ATOM 5340 O O . ALA A 1 189 ? -23.329 -17.326 -28.980 1.00 54.22 189 ALA A O 4
ATOM 5347 N N . VAL A 1 190 ? -22.850 -15.684 -30.442 1.00 60.13 190 VAL A N 4
ATOM 5348 C CA . VAL A 1 190 ? -23.382 -14.624 -29.594 1.00 34.50 190 VAL A CA 4
ATOM 5349 C C . VAL A 1 190 ? -24.875 -14.810 -29.353 1.00 32.24 190 VAL A C 4
ATOM 5350 O O . VAL A 1 190 ? -25.383 -14.500 -28.275 1.00 62.13 190 VAL A O 4
ATOM 5363 N N . GLU A 1 191 ? -25.574 -15.318 -30.362 1.00 74.11 191 GLU A N 4
ATOM 5364 C CA . GLU A 1 191 ? -27.011 -15.546 -30.260 1.00 44.21 191 GLU A CA 4
ATOM 5365 C C . GLU A 1 191 ? -27.312 -16.714 -29.327 1.00 74.22 191 GLU A C 4
ATOM 5366 O O . GLU A 1 191 ? -28.253 -16.665 -28.534 1.00 54.53 191 GLU A O 4
ATOM 5378 N N . THR A 1 192 ? -26.505 -17.766 -29.426 1.00 71.22 192 THR A N 4
ATOM 5379 C CA . THR A 1 192 ? -26.684 -18.948 -28.592 1.00 75.32 192 THR A CA 4
ATOM 5380 C C . THR A 1 192 ? -26.528 -18.609 -27.115 1.00 42.05 192 THR A C 4
ATOM 5381 O O . THR A 1 192 ? -27.351 -18.999 -26.287 1.00 3.13 192 THR A O 4
ATOM 5392 N N . MET A 1 193 ? -25.466 -17.878 -26.789 1.00 3.30 193 MET A N 4
ATOM 5393 C CA . MET A 1 193 ? -25.203 -17.484 -25.411 1.00 30.05 193 MET A CA 4
ATOM 5394 C C . MET A 1 193 ? -26.186 -16.410 -24.955 1.00 50.34 193 MET A C 4
ATOM 5395 O O . MET A 1 193 ? -26.652 -16.424 -23.816 1.00 54.11 193 MET A O 4
ATOM 5409 N N . ALA A 1 194 ? -26.496 -15.479 -25.852 1.00 14.22 194 ALA A N 4
ATOM 5410 C CA . ALA A 1 194 ? -27.424 -14.399 -25.542 1.00 54.34 194 ALA A CA 4
ATOM 5411 C C . ALA A 1 194 ? -28.749 -14.947 -25.023 1.00 43.31 194 ALA A C 4
ATOM 5412 O O . ALA A 1 194 ? -29.323 -14.412 -24.074 1.00 55.04 194 ALA A O 4
ATOM 5419 N N . CYS A 1 195 ? -29.230 -16.013 -25.652 1.00 31.44 195 CYS A N 4
ATOM 5420 C CA . CYS A 1 195 ? -30.491 -16.631 -25.255 1.00 44.11 195 CYS A CA 4
ATOM 5421 C C . CYS A 1 195 ? -30.477 -16.989 -23.772 1.00 71.14 195 CYS A C 4
ATOM 5422 O O . CYS A 1 195 ? -31.498 -16.893 -23.091 1.00 23.41 195 CYS A O 4
ATOM 5430 N N . ASP A 1 196 ? -29.314 -17.401 -23.279 1.00 3.41 196 ASP A N 4
ATOM 5431 C CA . ASP A 1 196 ? -29.167 -17.775 -21.877 1.00 50.15 196 ASP A CA 4
ATOM 5432 C C . ASP A 1 196 ? -29.451 -16.584 -20.966 1.00 32.05 196 ASP A C 4
ATOM 5433 O O . ASP A 1 196 ? -29.430 -15.435 -21.406 1.00 54.42 196 ASP A O 4
ATOM 5442 N N . GLN A 1 197 ? -29.716 -16.868 -19.695 1.00 13.35 197 GLN A N 4
ATOM 5443 C CA . GLN A 1 197 ? -30.005 -15.821 -18.723 1.00 22.22 197 GLN A CA 4
ATOM 5444 C C . GLN A 1 197 ? -28.720 -15.273 -18.113 1.00 50.54 197 GLN A C 4
ATOM 5445 O O . GLN A 1 197 ? -28.630 -14.090 -17.790 1.00 63.43 197 GLN A O 4
ATOM 5459 N N . MET A 1 198 ? -27.726 -16.143 -17.959 1.00 51.45 198 MET A N 4
ATOM 5460 C CA . MET A 1 198 ? -26.445 -15.745 -17.389 1.00 31.34 198 MET A CA 4
ATOM 5461 C C . MET A 1 198 ? -25.335 -15.829 -18.433 1.00 1.04 198 MET A C 4
ATOM 5462 O O . MET A 1 198 ? -24.507 -16.739 -18.421 1.00 20.10 198 MET A O 4
ATOM 5476 N N . PRO A 1 199 ? -25.318 -14.859 -19.358 1.00 63.33 199 PRO A N 4
ATOM 5477 C CA . PRO A 1 199 ? -24.315 -14.802 -20.426 1.00 73.20 199 PRO A CA 4
ATOM 5478 C C . PRO A 1 199 ? -22.926 -14.460 -19.900 1.00 3.23 199 PRO A C 4
ATOM 5479 O O . PRO A 1 199 ? -21.927 -15.028 -20.340 1.00 30.13 199 PRO A O 4
ATOM 5490 N N . ALA A 1 200 ? -22.869 -13.527 -18.954 1.00 14.11 200 ALA A N 4
ATOM 5491 C CA . ALA A 1 200 ? -21.602 -13.112 -18.365 1.00 61.03 200 ALA A CA 4
ATOM 5492 C C . ALA A 1 200 ? -20.906 -14.282 -17.679 1.00 5.34 200 ALA A C 4
ATOM 5493 O O . ALA A 1 200 ? -19.702 -14.481 -17.840 1.00 12.43 200 ALA A O 4
ATOM 5500 N N . TYR A 1 201 ? -21.670 -15.052 -16.913 1.00 4.05 201 TYR A N 4
ATOM 5501 C CA . TYR A 1 201 ? -21.125 -16.200 -16.198 1.00 32.22 201 TYR A CA 4
ATOM 5502 C C . TYR A 1 201 ? -20.766 -17.324 -17.167 1.00 52.11 201 TYR A C 4
ATOM 5503 O O . TYR A 1 201 ? -19.674 -17.888 -17.106 1.00 12.33 201 TYR A O 4
ATOM 5521 N N . THR A 1 202 ? -21.696 -17.643 -18.063 1.00 52.11 202 THR A N 4
ATOM 5522 C CA . THR A 1 202 ? -21.480 -18.699 -19.045 1.00 13.10 202 THR A CA 4
ATOM 5523 C C . THR A 1 202 ? -20.302 -18.370 -19.955 1.00 20.23 202 THR A C 4
ATOM 5524 O O . THR A 1 202 ? -19.572 -19.262 -20.390 1.00 72.54 202 THR A O 4
ATOM 5535 N N . LEU A 1 203 ? -20.122 -17.085 -20.240 1.00 63.41 203 LEU A N 4
ATOM 5536 C CA . LEU A 1 203 ? -19.030 -16.638 -21.098 1.00 60.41 203 LEU A CA 4
ATOM 5537 C C . LEU A 1 203 ? -17.680 -16.874 -20.430 1.00 23.53 203 LEU A C 4
ATOM 5538 O O . LEU A 1 203 ? -16.832 -17.598 -20.956 1.00 11.54 203 LEU A O 4
ATOM 5554 N N . LEU A 1 204 ? -17.486 -16.261 -19.268 1.00 65.34 204 LEU A N 4
ATOM 5555 C CA . LEU A 1 204 ? -16.239 -16.405 -18.525 1.00 42.01 204 LEU A CA 4
ATOM 5556 C C . LEU A 1 204 ? -15.989 -17.865 -18.157 1.00 54.10 204 LEU A C 4
ATOM 5557 O O . LEU A 1 204 ? -14.861 -18.352 -18.236 1.00 34.31 204 LEU A O 4
ATOM 5573 N N . ARG A 1 205 ? -17.051 -18.557 -17.756 1.00 23.14 205 ARG A N 4
ATOM 5574 C CA . ARG A 1 205 ? -16.948 -19.961 -17.377 1.00 51.22 205 ARG A CA 4
ATOM 5575 C C . ARG A 1 205 ? -16.465 -20.808 -18.550 1.00 23.25 205 ARG A C 4
ATOM 5576 O O . ARG A 1 205 ? -15.466 -21.518 -18.447 1.00 45.31 205 ARG A O 4
ATOM 5597 N N . ASN A 1 206 ? -17.182 -20.727 -19.666 1.00 52.20 206 ASN A N 4
ATOM 5598 C CA . ASN A 1 206 ? -16.828 -21.486 -20.860 1.00 34.13 206 ASN A CA 4
ATOM 5599 C C . ASN A 1 206 ? -15.423 -21.127 -21.336 1.00 5.22 206 ASN A C 4
ATOM 5600 O O . ASN A 1 206 ? -14.645 -22.001 -21.718 1.00 34.33 206 ASN A O 4
ATOM 5611 N N . TRP A 1 207 ? -15.108 -19.838 -21.309 1.00 52.41 207 TRP A N 4
ATOM 5612 C CA . TRP A 1 207 ? -13.796 -19.364 -21.737 1.00 51.51 207 TRP A CA 4
ATOM 5613 C C . TRP A 1 207 ? -12.683 -20.121 -21.022 1.00 35.31 207 TRP A C 4
ATOM 5614 O O . TRP A 1 207 ? -11.896 -20.827 -21.652 1.00 11.34 207 TRP A O 4
ATOM 5635 N N . ALA A 1 208 ? -12.624 -19.971 -19.702 1.00 20.13 208 ALA A N 4
ATOM 5636 C CA . ALA A 1 208 ? -11.608 -20.643 -18.902 1.00 41.04 208 ALA A CA 4
ATOM 5637 C C . ALA A 1 208 ? -11.775 -22.159 -18.962 1.00 50.24 208 ALA A C 4
ATOM 5638 O O . ALA A 1 208 ? -10.796 -22.903 -18.927 1.00 25.53 208 ALA A O 4
ATOM 5645 N N . ALA A 1 209 ? -13.023 -22.608 -19.055 1.00 74.10 209 ALA A N 4
ATOM 5646 C CA . ALA A 1 209 ? -13.317 -24.034 -19.121 1.00 14.51 209 ALA A CA 4
ATOM 5647 C C . ALA A 1 209 ? -12.691 -24.666 -20.360 1.00 74.00 209 ALA A C 4
ATOM 5648 O O . ALA A 1 209 ? -12.251 -25.816 -20.325 1.00 14.35 209 ALA A O 4
ATOM 5655 N N . GLN A 1 210 ? -12.654 -23.909 -21.451 1.00 14.23 210 GLN A N 4
ATOM 5656 C CA . GLN A 1 210 ? -12.082 -24.397 -22.700 1.00 50.52 210 GLN A CA 4
ATOM 5657 C C . GLN A 1 210 ? -10.560 -24.304 -22.676 1.00 10.40 210 GLN A C 4
ATOM 5658 O O . GLN A 1 210 ? -9.865 -25.280 -22.959 1.00 0.14 210 GLN A O 4
ATOM 5672 N N . GLU A 1 211 ? -10.050 -23.125 -22.335 1.00 12.01 211 GLU A N 4
ATOM 5673 C CA . GLU A 1 211 ? -8.609 -22.905 -22.275 1.00 31.53 211 GLU A CA 4
ATOM 5674 C C . GLU A 1 211 ? -8.148 -22.717 -20.833 1.00 3.32 211 GLU A C 4
ATOM 5675 O O . GLU A 1 211 ? -7.329 -23.483 -20.327 1.00 34.14 211 GLU A O 4
ATOM 5687 N N . GLY A 1 212 ? -8.679 -21.690 -20.177 1.00 63.11 212 GLY A N 4
ATOM 5688 C CA . GLY A 1 212 ? -8.309 -21.417 -18.801 1.00 32.03 212 GLY A CA 4
ATOM 5689 C C . GLY A 1 212 ? -6.807 -21.350 -18.606 1.00 0.31 212 GLY A C 4
ATOM 5690 O O . GLY A 1 212 ? -6.301 -21.649 -17.524 1.00 45.13 212 GLY A O 4
ATOM 5694 N N . ASN A 1 213 ? -6.093 -20.960 -19.656 1.00 51.24 213 ASN A N 4
ATOM 5695 C CA . ASN A 1 213 ? -4.640 -20.857 -19.596 1.00 12.32 213 ASN A CA 4
ATOM 5696 C C . ASN A 1 213 ? -4.201 -19.399 -19.505 1.00 1.22 213 ASN A C 4
ATOM 5697 O O . ASN A 1 213 ? -3.821 -18.919 -18.436 1.00 12.32 213 ASN A O 4
ATOM 5708 N N . ARG A 1 214 ? -4.257 -18.698 -20.633 1.00 71.12 214 ARG A N 4
ATOM 5709 C CA . ARG A 1 214 ? -3.865 -17.294 -20.681 1.00 14.02 214 ARG A CA 4
ATOM 5710 C C . ARG A 1 214 ? -5.061 -16.386 -20.410 1.00 64.23 214 ARG A C 4
ATOM 5711 O O . ARG A 1 214 ? -4.996 -15.177 -20.628 1.00 61.31 214 ARG A O 4
ATOM 5732 N N . ALA A 1 215 ? -6.151 -16.979 -19.934 1.00 44.21 215 ALA A N 4
ATOM 5733 C CA . ALA A 1 215 ? -7.360 -16.223 -19.631 1.00 40.33 215 ALA A CA 4
ATOM 5734 C C . ALA A 1 215 ? -7.121 -15.234 -18.497 1.00 0.43 215 ALA A C 4
ATOM 5735 O O . ALA A 1 215 ? -7.277 -15.569 -17.322 1.00 41.21 215 ALA A O 4
ATOM 5742 N N . THR A 1 216 ? -6.739 -14.012 -18.855 1.00 33.02 216 THR A N 4
ATOM 5743 C CA . THR A 1 216 ? -6.475 -12.973 -17.867 1.00 13.44 216 THR A CA 4
ATOM 5744 C C . THR A 1 216 ? -7.517 -11.863 -17.944 1.00 14.22 216 THR A C 4
ATOM 5745 O O . THR A 1 216 ? -7.856 -11.391 -19.030 1.00 1.30 216 THR A O 4
ATOM 5756 N N . LEU A 1 217 ? -8.021 -11.450 -16.787 1.00 71.43 217 LEU A N 4
ATOM 5757 C CA . LEU A 1 217 ? -9.025 -10.393 -16.723 1.00 65.35 217 LEU A CA 4
ATOM 5758 C C . LEU A 1 217 ? -8.571 -9.163 -17.502 1.00 30.05 217 LEU A C 4
ATOM 5759 O O . LEU A 1 217 ? -9.392 -8.402 -18.013 1.00 3.52 217 LEU A O 4
ATOM 5775 N N . ARG A 1 218 ? -7.258 -8.977 -17.591 1.00 45.13 218 ARG A N 4
ATOM 5776 C CA . ARG A 1 218 ? -6.694 -7.839 -18.308 1.00 51.31 218 ARG A CA 4
ATOM 5777 C C . ARG A 1 218 ? -7.280 -7.739 -19.714 1.00 72.31 218 ARG A C 4
ATOM 5778 O O . ARG A 1 218 ? -7.557 -6.645 -20.205 1.00 3.40 218 ARG A O 4
ATOM 5799 N N . VAL A 1 219 ? -7.464 -8.889 -20.356 1.00 54.24 219 VAL A N 4
ATOM 5800 C CA . VAL A 1 219 ? -8.018 -8.930 -21.704 1.00 24.53 219 VAL A CA 4
ATOM 5801 C C . VAL A 1 219 ? -9.411 -8.313 -21.747 1.00 15.10 219 VAL A C 4
ATOM 5802 O O . VAL A 1 219 ? -9.821 -7.748 -22.762 1.00 63.32 219 VAL A O 4
ATOM 5815 N N . LEU A 1 220 ? -10.134 -8.423 -20.638 1.00 11.30 220 LEU A N 4
ATOM 5816 C CA . LEU A 1 220 ? -11.483 -7.874 -20.548 1.00 54.43 220 LEU A CA 4
ATOM 5817 C C . LEU A 1 220 ? -11.443 -6.368 -20.304 1.00 75.11 220 LEU A C 4
ATOM 5818 O O . LEU A 1 220 ? -12.192 -5.612 -20.920 1.00 72.32 220 LEU A O 4
ATOM 5834 N N . GLU A 1 221 ? -10.563 -5.943 -19.403 1.00 3.25 221 GLU A N 4
ATOM 5835 C CA . GLU A 1 221 ? -10.425 -4.528 -19.080 1.00 71.41 221 GLU A CA 4
ATOM 5836 C C . GLU A 1 221 ? -10.057 -3.720 -20.322 1.00 22.34 221 GLU A C 4
ATOM 5837 O O . GLU A 1 221 ? -10.504 -2.585 -20.491 1.00 22.52 221 GLU A O 4
ATOM 5849 N N . ASP A 1 222 ? -9.241 -4.312 -21.185 1.00 74.14 222 ASP A N 4
ATOM 5850 C CA . ASP A 1 222 ? -8.812 -3.649 -22.412 1.00 72.24 222 ASP A CA 4
ATOM 5851 C C . ASP A 1 222 ? -9.931 -3.650 -23.448 1.00 63.34 222 ASP A C 4
ATOM 5852 O O . ASP A 1 222 ? -10.352 -2.595 -23.923 1.00 21.12 222 ASP A O 4
ATOM 5861 N N . ALA A 1 223 ? -10.408 -4.840 -23.797 1.00 40.22 223 ALA A N 4
ATOM 5862 C CA . ALA A 1 223 ? -11.479 -4.978 -24.776 1.00 75.12 223 ALA A CA 4
ATOM 5863 C C . ALA A 1 223 ? -12.698 -4.154 -24.377 1.00 1.43 223 ALA A C 4
ATOM 5864 O O . ALA A 1 223 ? -13.400 -3.611 -25.231 1.00 4.24 223 ALA A O 4
ATOM 5871 N N . LEU A 1 224 ? -12.945 -4.065 -23.075 1.00 43.45 224 LEU A N 4
ATOM 5872 C CA . LEU A 1 224 ? -14.081 -3.307 -22.562 1.00 44.13 224 LEU A CA 4
ATOM 5873 C C . LEU A 1 224 ? -13.789 -1.810 -22.576 1.00 32.23 224 LEU A C 4
ATOM 5874 O O . LEU A 1 224 ? -14.637 -1.005 -22.960 1.00 44.51 224 LEU A O 4
ATOM 5890 N N . ALA A 1 225 ? -12.581 -1.446 -22.156 1.00 2.43 225 ALA A N 4
ATOM 5891 C CA . ALA A 1 225 ? -12.175 -0.045 -22.124 1.00 52.43 225 ALA A CA 4
ATOM 5892 C C . ALA A 1 225 ? -12.246 0.578 -23.514 1.00 71.10 225 ALA A C 4
ATOM 5893 O O . ALA A 1 225 ? -12.429 1.788 -23.652 1.00 1.34 225 ALA A O 4
ATOM 5900 N N . ALA A 1 226 ? -12.102 -0.254 -24.540 1.00 3.34 226 ALA A N 4
ATOM 5901 C CA . ALA A 1 226 ? -12.151 0.217 -25.918 1.00 13.12 226 ALA A CA 4
ATOM 5902 C C . ALA A 1 226 ? -13.465 0.937 -26.205 1.00 42.40 226 ALA A C 4
ATOM 5903 O O . ALA A 1 226 ? -13.557 1.727 -27.145 1.00 70.22 226 ALA A O 4
ATOM 5910 N N . ILE A 1 227 ? -14.477 0.656 -25.392 1.00 31.34 227 ILE A N 4
ATOM 5911 C CA . ILE A 1 227 ? -15.785 1.277 -25.560 1.00 4.44 227 ILE A CA 4
ATOM 5912 C C . ILE A 1 227 ? -15.781 2.714 -25.049 1.00 41.24 227 ILE A C 4
ATOM 5913 O O . ILE A 1 227 ? -16.663 3.505 -25.383 1.00 35.43 227 ILE A O 4
ATOM 5929 N N . GLY A 1 228 ? -14.781 3.045 -24.238 1.00 51.24 228 GLY A N 4
ATOM 5930 C CA . GLY A 1 228 ? -14.679 4.387 -23.695 1.00 2.43 228 GLY A CA 4
ATOM 5931 C C . GLY A 1 228 ? -15.435 4.543 -22.390 1.00 22.03 228 GLY A C 4
ATOM 5932 O O . GLY A 1 228 ? -15.986 5.607 -22.108 1.00 33.12 228 GLY A O 4
ATOM 5936 N N . ARG A 1 229 ? -15.461 3.481 -21.592 1.00 65.43 229 ARG A N 4
ATOM 5937 C CA . ARG A 1 229 ? -16.156 3.503 -20.311 1.00 54.33 229 ARG A CA 4
ATOM 5938 C C . ARG A 1 229 ? -15.166 3.427 -19.153 1.00 21.31 229 ARG A C 4
ATOM 5939 O O . ARG A 1 229 ? -14.895 2.350 -18.626 1.00 3.13 229 ARG A O 4
ATOM 5960 N N . GLU A 1 230 ? -14.630 4.580 -18.762 1.00 51.31 230 GLU A N 4
ATOM 5961 C CA . GLU A 1 230 ? -13.670 4.643 -17.668 1.00 13.12 230 GLU A CA 4
ATOM 5962 C C . GLU A 1 230 ? -14.299 4.164 -16.363 1.00 45.11 230 GLU A C 4
ATOM 5963 O O . GLU A 1 230 ? -13.604 3.698 -15.461 1.00 33.52 230 GLU A O 4
ATOM 5975 N N . ASP A 1 231 ? -15.619 4.283 -16.272 1.00 32.13 231 ASP A N 4
ATOM 5976 C CA . ASP A 1 231 ? -16.343 3.861 -15.078 1.00 22.53 231 ASP A CA 4
ATOM 5977 C C . ASP A 1 231 ? -15.898 2.472 -14.633 1.00 3.00 231 ASP A C 4
ATOM 5978 O O . ASP A 1 231 ? -15.447 2.285 -13.503 1.00 71.21 231 ASP A O 4
ATOM 5987 N N . VAL A 1 232 ? -16.026 1.499 -15.530 1.00 62.01 232 VAL A N 4
ATOM 5988 C CA . VAL A 1 232 ? -15.637 0.127 -15.229 1.00 14.25 232 VAL A CA 4
ATOM 5989 C C . VAL A 1 232 ? -14.128 0.014 -15.038 1.00 12.32 232 VAL A C 4
ATOM 5990 O O . VAL A 1 232 ? -13.651 -0.800 -14.248 1.00 51.14 232 VAL A O 4
ATOM 6003 N N . VAL A 1 233 ? -13.381 0.836 -15.768 1.00 42.22 233 VAL A N 4
ATOM 6004 C CA . VAL A 1 233 ? -11.926 0.829 -15.680 1.00 22.11 233 VAL A CA 4
ATOM 6005 C C . VAL A 1 233 ? -11.459 1.222 -14.282 1.00 71.14 233 VAL A C 4
ATOM 6006 O O . VAL A 1 233 ? -10.501 0.657 -13.756 1.00 75.11 233 VAL A O 4
ATOM 6019 N N . GLN A 1 234 ? -12.145 2.194 -13.687 1.00 31.52 234 GLN A N 4
ATOM 6020 C CA . GLN A 1 234 ? -11.801 2.662 -12.350 1.00 12.24 234 GLN A CA 4
ATOM 6021 C C . GLN A 1 234 ? -12.218 1.645 -11.292 1.00 0.22 234 GLN A C 4
ATOM 6022 O O . GLN A 1 234 ? -11.491 1.403 -10.329 1.00 42.23 234 GLN A O 4
ATOM 6036 N N . VAL A 1 235 ? -13.393 1.053 -11.479 1.00 24.54 235 VAL A N 4
ATOM 6037 C CA . VAL A 1 235 ? -13.907 0.061 -10.541 1.00 74.11 235 VAL A CA 4
ATOM 6038 C C . VAL A 1 235 ? -13.020 -1.178 -10.512 1.00 55.43 235 VAL A C 4
ATOM 6039 O O . VAL A 1 235 ? -12.920 -1.859 -9.490 1.00 13.42 235 VAL A O 4
ATOM 6052 N N . LEU A 1 236 ? -12.379 -1.467 -11.639 1.00 21.35 236 LEU A N 4
ATOM 6053 C CA . LEU A 1 236 ? -11.499 -2.625 -11.743 1.00 23.40 236 LEU A CA 4
ATOM 6054 C C . LEU A 1 236 ? -10.070 -2.262 -11.350 1.00 31.53 236 LEU A C 4
ATOM 6055 O O . LEU A 1 236 ? -9.337 -3.087 -10.806 1.00 63.21 236 LEU A O 4
ATOM 6071 N N . SER A 1 237 ? -9.684 -1.021 -11.627 1.00 53.21 237 SER A N 4
ATOM 6072 C CA . SER A 1 237 ? -8.342 -0.548 -11.303 1.00 51.44 237 SER A CA 4
ATOM 6073 C C . SER A 1 237 ? -8.215 -0.256 -9.812 1.00 21.41 237 SER A C 4
ATOM 6074 O O . SER A 1 237 ? -7.144 -0.419 -9.225 1.00 53.05 237 SER A O 4
ATOM 6082 N N . SER A 1 238 ? -9.314 0.178 -9.204 1.00 61.15 238 SER A N 4
ATOM 6083 C CA . SER A 1 238 ? -9.326 0.497 -7.781 1.00 2.51 238 SER A CA 4
ATOM 6084 C C . SER A 1 238 ? -8.751 -0.653 -6.961 1.00 15.22 238 SER A C 4
ATOM 6085 O O . SER A 1 238 ? -8.675 -1.796 -7.414 1.00 60.10 238 SER A O 4
ATOM 6093 N N . PRO A 1 239 ? -8.335 -0.347 -5.723 1.00 50.03 239 PRO A N 4
ATOM 6094 C CA . PRO A 1 239 ? -7.759 -1.340 -4.813 1.00 63.43 239 PRO A CA 4
ATOM 6095 C C . PRO A 1 239 ? -8.795 -2.344 -4.321 1.00 41.24 239 PRO A C 4
ATOM 6096 O O . PRO A 1 239 ? -9.945 -1.989 -4.064 1.00 64.21 239 PRO A O 4
ATOM 6107 N N . ALA A 1 240 ? -8.381 -3.601 -4.191 1.00 32.54 240 ALA A N 4
ATOM 6108 C CA . ALA A 1 240 ? -9.273 -4.656 -3.727 1.00 71.44 240 ALA A CA 4
ATOM 6109 C C . ALA A 1 240 ? -8.484 -5.859 -3.223 1.00 42.21 240 ALA A C 4
ATOM 6110 O O . ALA A 1 240 ? -8.907 -7.003 -3.388 1.00 61.31 240 ALA A O 4
ATOM 6117 N N . GLU A 1 241 ? -7.336 -5.594 -2.609 1.00 60.52 241 GLU A N 4
ATOM 6118 C CA . GLU A 1 241 ? -6.487 -6.657 -2.082 1.00 53.32 241 GLU A CA 4
ATOM 6119 C C . GLU A 1 241 ? -5.900 -6.265 -0.730 1.00 11.23 241 GLU A C 4
ATOM 6120 O O . GLU A 1 241 ? -6.271 -5.243 -0.153 1.00 25.45 241 GLU A O 4
ATOM 6132 N N . SER A 1 242 ? -4.982 -7.086 -0.229 1.00 33.03 242 SER A N 4
ATOM 6133 C CA . SER A 1 242 ? -4.346 -6.828 1.057 1.00 20.04 242 SER A CA 4
ATOM 6134 C C . SER A 1 242 ? -3.170 -5.869 0.899 1.00 15.32 242 SER A C 4
ATOM 6135 O O . SER A 1 242 ? -2.712 -5.608 -0.213 1.00 62.42 242 SER A O 4
ATOM 6143 N N . SER A 1 243 ? -2.686 -5.346 2.021 1.00 40.11 243 SER A N 4
ATOM 6144 C CA . SER A 1 243 ? -1.567 -4.411 2.009 1.00 65.11 243 SER A CA 4
ATOM 6145 C C . SER A 1 243 ? -0.238 -5.155 2.105 1.00 30.14 243 SER A C 4
ATOM 6146 O O . SER A 1 243 ? -0.175 -6.273 2.618 1.00 14.32 243 SER A O 4
ATOM 6154 N N . SER A 1 244 ? 0.823 -4.526 1.609 1.00 31.32 244 SER A N 4
ATOM 6155 C CA . SER A 1 244 ? 2.150 -5.129 1.636 1.00 52.41 244 SER A CA 4
ATOM 6156 C C . SER A 1 244 ? 2.816 -4.919 2.993 1.00 34.33 244 SER A C 4
ATOM 6157 O O . SER A 1 244 ? 2.657 -3.872 3.620 1.00 44.30 244 SER A O 4
ATOM 6165 N N . VAL A 1 245 ? 3.562 -5.924 3.441 1.00 12.21 245 VAL A N 4
ATOM 6166 C CA . VAL A 1 245 ? 4.252 -5.851 4.722 1.00 71.05 245 VAL A CA 4
ATOM 6167 C C . VAL A 1 245 ? 5.538 -5.041 4.609 1.00 31.03 245 VAL A C 4
ATOM 6168 O O . VAL A 1 245 ? 5.886 -4.556 3.532 1.00 44.22 245 VAL A O 4
ATOM 6181 N N . VAL A 1 246 ? 6.243 -4.898 5.727 1.00 3.24 246 VAL A N 4
ATOM 6182 C CA . VAL A 1 246 ? 7.492 -4.148 5.753 1.00 44.42 246 VAL A CA 4
ATOM 6183 C C . VAL A 1 246 ? 8.634 -4.960 5.153 1.00 52.40 246 VAL A C 4
ATOM 6184 O O . VAL A 1 246 ? 9.683 -4.417 4.809 1.00 41.24 246 VAL A O 4
ATOM 6197 N N . PRO A 1 145 ? -0.167 -30.448 -18.775 1.00 31.20 145 PRO A N 5
ATOM 6198 C CA . PRO A 1 145 ? 0.309 -30.332 -17.394 1.00 31.53 145 PRO A CA 5
ATOM 6199 C C . PRO A 1 145 ? 0.141 -28.922 -16.837 1.00 23.30 145 PRO A C 5
ATOM 6200 O O . PRO A 1 145 ? 0.380 -27.937 -17.536 1.00 63.42 145 PRO A O 5
ATOM 6211 N N . ASP A 1 146 ? -0.273 -28.834 -15.578 1.00 65.34 146 ASP A N 5
ATOM 6212 C CA . ASP A 1 146 ? -0.471 -27.544 -14.928 1.00 42.45 146 ASP A CA 5
ATOM 6213 C C . ASP A 1 146 ? -0.503 -27.700 -13.411 1.00 3.24 146 ASP A C 5
ATOM 6214 O O . ASP A 1 146 ? -0.700 -28.799 -12.893 1.00 45.44 146 ASP A O 5
ATOM 6223 N N . LEU A 1 147 ? -0.306 -26.592 -12.703 1.00 12.20 147 LEU A N 5
ATOM 6224 C CA . LEU A 1 147 ? -0.311 -26.605 -11.245 1.00 4.52 147 LEU A CA 5
ATOM 6225 C C . LEU A 1 147 ? -1.722 -26.399 -10.703 1.00 22.42 147 LEU A C 5
ATOM 6226 O O . LEU A 1 147 ? -2.351 -27.335 -10.210 1.00 42.43 147 LEU A O 5
ATOM 6242 N N . GLY A 1 148 ? -2.215 -25.168 -10.800 1.00 63.02 148 GLY A N 5
ATOM 6243 C CA . GLY A 1 148 ? -3.549 -24.863 -10.317 1.00 24.31 148 GLY A CA 5
ATOM 6244 C C . GLY A 1 148 ? -3.531 -24.089 -9.013 1.00 4.41 148 GLY A C 5
ATOM 6245 O O . GLY A 1 148 ? -4.402 -24.273 -8.164 1.00 34.21 148 GLY A O 5
ATOM 6249 N N . CYS A 1 149 ? -2.535 -23.224 -8.854 1.00 63.14 149 CYS A N 5
ATOM 6250 C CA . CYS A 1 149 ? -2.406 -22.422 -7.643 1.00 42.32 149 CYS A CA 5
ATOM 6251 C C . CYS A 1 149 ? -3.182 -21.116 -7.771 1.00 22.35 149 CYS A C 5
ATOM 6252 O O . CYS A 1 149 ? -4.245 -20.954 -7.170 1.00 14.33 149 CYS A O 5
ATOM 6260 N N . GLN A 1 150 ? -2.643 -20.188 -8.554 1.00 71.50 150 GLN A N 5
ATOM 6261 C CA . GLN A 1 150 ? -3.286 -18.895 -8.757 1.00 40.13 150 GLN A CA 5
ATOM 6262 C C . GLN A 1 150 ? -4.448 -19.012 -9.737 1.00 55.32 150 GLN A C 5
ATOM 6263 O O . GLN A 1 150 ? -4.247 -19.232 -10.932 1.00 55.02 150 GLN A O 5
ATOM 6277 N N . LEU A 1 151 ? -5.665 -18.864 -9.224 1.00 70.12 151 LEU A N 5
ATOM 6278 C CA . LEU A 1 151 ? -6.862 -18.954 -10.054 1.00 41.12 151 LEU A CA 5
ATOM 6279 C C . LEU A 1 151 ? -7.505 -17.583 -10.232 1.00 4.02 151 LEU A C 5
ATOM 6280 O O . LEU A 1 151 ? -7.840 -16.912 -9.255 1.00 31.03 151 LEU A O 5
ATOM 6296 N N . TYR A 1 152 ? -7.676 -17.174 -11.483 1.00 73.10 152 TYR A N 5
ATOM 6297 C CA . TYR A 1 152 ? -8.280 -15.882 -11.790 1.00 12.05 152 TYR A CA 5
ATOM 6298 C C . TYR A 1 152 ? -9.792 -15.927 -11.593 1.00 5.21 152 TYR A C 5
ATOM 6299 O O . TYR A 1 152 ? -10.415 -14.926 -11.239 1.00 43.40 152 TYR A O 5
ATOM 6317 N N . LEU A 1 153 ? -10.378 -17.098 -11.826 1.00 32.22 153 LEU A N 5
ATOM 6318 C CA . LEU A 1 153 ? -11.818 -17.276 -11.674 1.00 41.13 153 LEU A CA 5
ATOM 6319 C C . LEU A 1 153 ? -12.188 -17.494 -10.211 1.00 33.33 153 LEU A C 5
ATOM 6320 O O . LEU A 1 153 ? -13.356 -17.695 -9.879 1.00 10.53 153 LEU A O 5
ATOM 6336 N N . HIS A 1 154 ? -11.185 -17.450 -9.339 1.00 52.31 154 HIS A N 5
ATOM 6337 C CA . HIS A 1 154 ? -11.406 -17.640 -7.909 1.00 50.22 154 HIS A CA 5
ATOM 6338 C C . HIS A 1 154 ? -11.524 -16.297 -7.195 1.00 1.33 154 HIS A C 5
ATOM 6339 O O . HIS A 1 154 ? -11.281 -16.201 -5.992 1.00 71.04 154 HIS A O 5
ATOM 6353 N N . ILE A 1 155 ? -11.899 -15.265 -7.944 1.00 4.11 155 ILE A N 5
ATOM 6354 C CA . ILE A 1 155 ? -12.049 -13.929 -7.381 1.00 40.52 155 ILE A CA 5
ATOM 6355 C C . ILE A 1 155 ? -13.016 -13.934 -6.202 1.00 22.01 155 ILE A C 5
ATOM 6356 O O . ILE A 1 155 ? -13.888 -14.796 -6.086 1.00 63.21 155 ILE A O 5
ATOM 6372 N N . PRO A 1 156 ? -12.861 -12.948 -5.306 1.00 72.24 156 PRO A N 5
ATOM 6373 C CA . PRO A 1 156 ? -13.713 -12.816 -4.120 1.00 61.41 156 PRO A CA 5
ATOM 6374 C C . PRO A 1 156 ? -15.138 -12.404 -4.474 1.00 61.04 156 PRO A C 5
ATOM 6375 O O . PRO A 1 156 ? -15.368 -11.742 -5.486 1.00 73.44 156 PRO A O 5
ATOM 6386 N N . GLN A 1 157 ? -16.089 -12.797 -3.632 1.00 14.32 157 GLN A N 5
ATOM 6387 C CA . GLN A 1 157 ? -17.491 -12.467 -3.858 1.00 24.54 157 GLN A CA 5
ATOM 6388 C C . GLN A 1 157 ? -17.675 -10.964 -4.035 1.00 4.14 157 GLN A C 5
ATOM 6389 O O . GLN A 1 157 ? -18.524 -10.520 -4.808 1.00 72.13 157 GLN A O 5
ATOM 6403 N N . GLN A 1 158 ? -16.875 -10.186 -3.313 1.00 41.44 158 GLN A N 5
ATOM 6404 C CA . GLN A 1 158 ? -16.951 -8.732 -3.391 1.00 51.24 158 GLN A CA 5
ATOM 6405 C C . GLN A 1 158 ? -16.785 -8.254 -4.830 1.00 24.04 158 GLN A C 5
ATOM 6406 O O . GLN A 1 158 ? -17.564 -7.433 -5.315 1.00 70.52 158 GLN A O 5
ATOM 6420 N N . GLN A 1 159 ? -15.765 -8.772 -5.506 1.00 33.34 159 GLN A N 5
ATOM 6421 C CA . GLN A 1 159 ? -15.496 -8.396 -6.889 1.00 4.42 159 GLN A CA 5
ATOM 6422 C C . GLN A 1 159 ? -16.453 -9.105 -7.841 1.00 13.11 159 GLN A C 5
ATOM 6423 O O . GLN A 1 159 ? -16.892 -8.529 -8.836 1.00 30.03 159 GLN A O 5
ATOM 6437 N N . GLN A 1 160 ? -16.772 -10.357 -7.529 1.00 62.41 160 GLN A N 5
ATOM 6438 C CA . GLN A 1 160 ? -17.678 -11.143 -8.358 1.00 51.11 160 GLN A CA 5
ATOM 6439 C C . GLN A 1 160 ? -19.049 -10.481 -8.446 1.00 73.33 160 GLN A C 5
ATOM 6440 O O . GLN A 1 160 ? -19.635 -10.389 -9.524 1.00 63.11 160 GLN A O 5
ATOM 6454 N N . GLU A 1 161 ? -19.555 -10.023 -7.305 1.00 42.02 161 GLU A N 5
ATOM 6455 C CA . GLU A 1 161 ? -20.857 -9.370 -7.255 1.00 43.51 161 GLU A CA 5
ATOM 6456 C C . GLU A 1 161 ? -20.768 -7.937 -7.772 1.00 71.52 161 GLU A C 5
ATOM 6457 O O . GLU A 1 161 ? -21.703 -7.432 -8.392 1.00 45.44 161 GLU A O 5
ATOM 6469 N N . GLU A 1 162 ? -19.638 -7.289 -7.509 1.00 64.41 162 GLU A N 5
ATOM 6470 C CA . GLU A 1 162 ? -19.428 -5.913 -7.946 1.00 64.53 162 GLU A CA 5
ATOM 6471 C C . GLU A 1 162 ? -19.375 -5.828 -9.469 1.00 30.34 162 GLU A C 5
ATOM 6472 O O . GLU A 1 162 ? -19.890 -4.883 -10.066 1.00 31.32 162 GLU A O 5
ATOM 6484 N N . VAL A 1 163 ? -18.750 -6.823 -10.090 1.00 33.35 163 VAL A N 5
ATOM 6485 C CA . VAL A 1 163 ? -18.629 -6.862 -11.542 1.00 44.33 163 VAL A CA 5
ATOM 6486 C C . VAL A 1 163 ? -19.952 -7.252 -12.193 1.00 42.21 163 VAL A C 5
ATOM 6487 O O . VAL A 1 163 ? -20.497 -6.508 -13.006 1.00 21.02 163 VAL A O 5
ATOM 6500 N N . GLN A 1 164 ? -20.461 -8.424 -11.828 1.00 65.12 164 GLN A N 5
ATOM 6501 C CA . GLN A 1 164 ? -21.720 -8.913 -12.377 1.00 20.43 164 GLN A CA 5
ATOM 6502 C C . GLN A 1 164 ? -22.819 -7.865 -12.236 1.00 61.12 164 GLN A C 5
ATOM 6503 O O . GLN A 1 164 ? -23.707 -7.765 -13.082 1.00 33.51 164 GLN A O 5
ATOM 6517 N N . ARG A 1 165 ? -22.753 -7.087 -11.161 1.00 21.35 165 ARG A N 5
ATOM 6518 C CA . ARG A 1 165 ? -23.743 -6.047 -10.909 1.00 73.44 165 ARG A CA 5
ATOM 6519 C C . ARG A 1 165 ? -23.539 -4.862 -11.848 1.00 75.34 165 ARG A C 5
ATOM 6520 O O . ARG A 1 165 ? -24.491 -4.356 -12.443 1.00 52.50 165 ARG A O 5
ATOM 6541 N N . LEU A 1 166 ? -22.292 -4.423 -11.974 1.00 34.32 166 LEU A N 5
ATOM 6542 C CA . LEU A 1 166 ? -21.961 -3.297 -12.840 1.00 71.25 166 LEU A CA 5
ATOM 6543 C C . LEU A 1 166 ? -22.402 -3.565 -14.276 1.00 55.34 166 LEU A C 5
ATOM 6544 O O . LEU A 1 166 ? -23.149 -2.784 -14.865 1.00 21.22 166 LEU A O 5
ATOM 6560 N N . LEU A 1 167 ? -21.936 -4.677 -14.833 1.00 1.31 167 LEU A N 5
ATOM 6561 C CA . LEU A 1 167 ? -22.282 -5.053 -16.199 1.00 3.11 167 LEU A CA 5
ATOM 6562 C C . LEU A 1 167 ? -23.796 -5.113 -16.380 1.00 55.30 167 LEU A C 5
ATOM 6563 O O . LEU A 1 167 ? -24.320 -4.756 -17.434 1.00 71.52 167 LEU A O 5
ATOM 6579 N N . MET A 1 168 ? -24.493 -5.567 -15.342 1.00 72.33 168 MET A N 5
ATOM 6580 C CA . MET A 1 168 ? -25.946 -5.671 -15.385 1.00 21.13 168 MET A CA 5
ATOM 6581 C C . MET A 1 168 ? -26.598 -4.443 -14.756 1.00 10.13 168 MET A C 5
ATOM 6582 O O . MET A 1 168 ? -27.698 -4.524 -14.212 1.00 15.31 168 MET A O 5
ATOM 659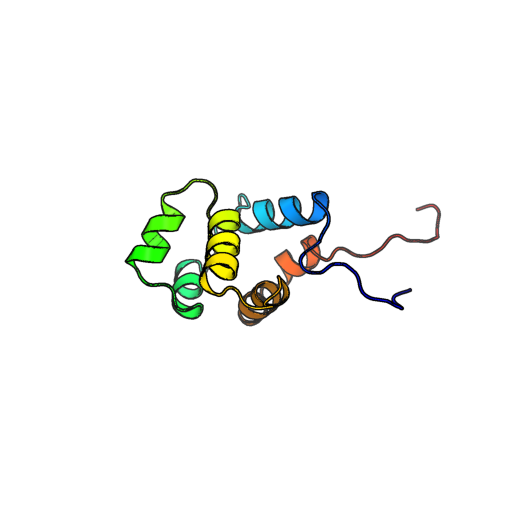6 N N . MET A 1 169 ? -25.912 -3.308 -14.836 1.00 43.43 169 MET A N 5
ATOM 6597 C CA . MET A 1 169 ? -26.426 -2.064 -14.275 1.00 2.13 169 MET A CA 5
ATOM 6598 C C . MET A 1 169 ? -27.843 -1.790 -14.768 1.00 20.03 169 MET A C 5
ATOM 6599 O O . MET A 1 169 ? -28.263 -2.310 -15.801 1.00 44.30 169 MET A O 5
ATOM 6613 N N . GLY A 1 170 ? -28.575 -0.968 -14.022 1.00 12.40 170 GLY A N 5
ATOM 6614 C CA . GLY A 1 170 ? -29.938 -0.640 -14.400 1.00 74.23 170 GLY A CA 5
ATOM 6615 C C . GLY A 1 170 ? -30.039 -0.137 -15.826 1.00 23.23 170 GLY A C 5
ATOM 6616 O O . GLY A 1 170 ? -31.006 -0.430 -16.527 1.00 61.45 170 GLY A O 5
ATOM 6620 N N . GLU A 1 171 ? -29.037 0.626 -16.256 1.00 65.44 171 GLU A N 5
ATOM 6621 C CA . GLU A 1 171 ? -29.020 1.173 -17.608 1.00 44.11 171 GLU A CA 5
ATOM 6622 C C . GLU A 1 171 ? -29.075 0.057 -18.646 1.00 61.11 171 GLU A C 5
ATOM 6623 O O . GLU A 1 171 ? -28.346 -0.932 -18.572 1.00 60.24 171 GLU A O 5
ATOM 6635 N N . PRO A 1 172 ? -29.961 0.218 -19.641 1.00 30.31 172 PRO A N 5
ATOM 6636 C CA . PRO A 1 172 ? -30.133 -0.765 -20.714 1.00 3.42 172 PRO A CA 5
ATOM 6637 C C . PRO A 1 172 ? -28.935 -0.809 -21.658 1.00 53.44 172 PRO A C 5
ATOM 6638 O O . PRO A 1 172 ? -28.404 0.229 -22.050 1.00 1.51 172 PRO A O 5
ATOM 6649 N N . ALA A 1 173 ? -28.515 -2.018 -22.017 1.00 3.43 173 ALA A N 5
ATOM 6650 C CA . ALA A 1 173 ? -27.382 -2.197 -22.916 1.00 31.14 173 ALA A CA 5
ATOM 6651 C C . ALA A 1 173 ? -27.758 -1.846 -24.351 1.00 2.22 173 ALA A C 5
ATOM 6652 O O . ALA A 1 173 ? -28.886 -2.086 -24.785 1.00 62.04 173 ALA A O 5
ATOM 6659 N N . LYS A 1 174 ? -26.809 -1.276 -25.085 1.00 1.01 174 LYS A N 5
ATOM 6660 C CA . LYS A 1 174 ? -27.039 -0.894 -26.473 1.00 5.51 174 LYS A CA 5
ATOM 6661 C C . LYS A 1 174 ? -25.860 -1.295 -27.352 1.00 43.55 174 LYS A C 5
ATOM 6662 O O . LYS A 1 174 ? -25.533 -0.610 -28.320 1.00 34.15 174 LYS A O 5
ATOM 6681 N N . GLY A 1 175 ? -25.224 -2.411 -27.008 1.00 63.15 175 GLY A N 5
ATOM 6682 C CA . GLY A 1 175 ? -24.088 -2.885 -27.778 1.00 74.30 175 GLY A CA 5
ATOM 6683 C C . GLY A 1 175 ? -23.714 -4.314 -27.440 1.00 63.30 175 GLY A C 5
ATOM 6684 O O . GLY A 1 175 ? -22.535 -4.666 -27.419 1.00 63.22 175 GLY A O 5
ATOM 6688 N N . TRP A 1 176 ? -24.721 -5.140 -27.173 1.00 34.04 176 TRP A N 5
ATOM 6689 C CA . TRP A 1 176 ? -24.492 -6.539 -26.833 1.00 73.12 176 TRP A CA 5
ATOM 6690 C C . TRP A 1 176 ? -23.881 -7.293 -28.010 1.00 21.25 176 TRP A C 5
ATOM 6691 O O . TRP A 1 176 ? -22.781 -7.834 -27.906 1.00 75.02 176 TRP A O 5
ATOM 6712 N N . GLN A 1 177 ? -24.600 -7.322 -29.126 1.00 30.12 177 GLN A N 5
ATOM 6713 C CA . GLN A 1 177 ? -24.127 -8.010 -30.322 1.00 54.14 177 GLN A CA 5
ATOM 6714 C C . GLN A 1 177 ? -22.805 -7.421 -30.801 1.00 11.31 177 GLN A C 5
ATOM 6715 O O . GLN A 1 177 ? -21.937 -8.141 -31.294 1.00 13.41 177 GLN A O 5
ATOM 6729 N N . GLU A 1 178 ? -22.659 -6.107 -30.654 1.00 54.53 178 GLU A N 5
ATOM 6730 C CA . GLU A 1 178 ? -21.442 -5.423 -31.073 1.00 62.52 178 GLU A CA 5
ATOM 6731 C C . GLU A 1 178 ? -20.224 -5.979 -30.339 1.00 1.24 178 GLU A C 5
ATOM 6732 O O . GLU A 1 178 ? -19.214 -6.317 -30.957 1.00 74.25 178 GLU A O 5
ATOM 6744 N N . LEU A 1 179 ? -20.328 -6.068 -29.018 1.00 12.41 179 LEU A N 5
ATOM 6745 C CA . LEU A 1 179 ? -19.236 -6.582 -28.199 1.00 75.35 179 LEU A CA 5
ATOM 6746 C C . LEU A 1 179 ? -18.925 -8.033 -28.552 1.00 52.34 179 LEU A C 5
ATOM 6747 O O . LEU A 1 179 ? -17.764 -8.437 -28.596 1.00 52.33 179 LEU A O 5
ATOM 6763 N N . ALA A 1 180 ? -19.972 -8.812 -28.805 1.00 3.42 180 ALA A N 5
ATOM 6764 C CA . ALA A 1 180 ? -19.812 -10.217 -29.158 1.00 53.33 180 ALA A CA 5
ATOM 6765 C C . ALA A 1 180 ? -18.909 -10.376 -30.376 1.00 33.23 180 ALA A C 5
ATOM 6766 O O . ALA A 1 180 ? -17.880 -11.049 -30.315 1.00 34.41 180 ALA A O 5
ATOM 6773 N N . GLY A 1 181 ? -19.301 -9.753 -31.484 1.00 12.31 181 GLY A N 5
ATOM 6774 C CA . GLY A 1 181 ? -18.515 -9.840 -32.700 1.00 15.32 181 GLY A CA 5
ATOM 6775 C C . GLY A 1 181 ? -17.196 -9.100 -32.594 1.00 44.55 181 GLY A C 5
ATOM 6776 O O . GLY A 1 181 ? -16.162 -9.590 -33.049 1.00 34.43 181 GLY A O 5
ATOM 6780 N N . HIS A 1 182 ? -17.230 -7.917 -31.990 1.00 54.40 182 HIS A N 5
ATOM 6781 C CA . HIS A 1 182 ? -16.029 -7.107 -31.825 1.00 0.32 182 HIS A CA 5
ATOM 6782 C C . HIS A 1 182 ? -14.914 -7.916 -31.170 1.00 74.13 182 HIS A C 5
ATOM 6783 O O . HIS A 1 182 ? -13.761 -7.864 -31.599 1.00 65.31 182 HIS A O 5
ATOM 6797 N N . LEU A 1 183 ? -15.265 -8.662 -30.129 1.00 45.45 183 LEU A N 5
ATOM 6798 C CA . LEU A 1 183 ? -14.294 -9.482 -29.412 1.00 32.32 183 LEU A CA 5
ATOM 6799 C C . LEU A 1 183 ? -13.817 -10.643 -30.280 1.00 3.32 183 LEU A C 5
ATOM 6800 O O . LEU A 1 183 ? -12.741 -11.196 -30.057 1.00 34.10 183 LEU A O 5
ATOM 6816 N N . GLY A 1 184 ? -14.625 -11.005 -31.272 1.00 14.43 184 GLY A N 5
ATOM 6817 C CA . GLY A 1 184 ? -14.267 -12.096 -32.159 1.00 4.10 184 GLY A CA 5
ATOM 6818 C C . GLY A 1 184 ? -15.004 -13.378 -31.829 1.00 34.50 184 GLY A C 5
ATOM 6819 O O . GLY A 1 184 ? -14.487 -14.474 -32.048 1.00 12.30 184 GLY A O 5
ATOM 6823 N N . TYR A 1 185 ? -16.214 -13.243 -31.297 1.00 54.22 185 TYR A N 5
ATOM 6824 C CA . TYR A 1 185 ? -17.021 -14.400 -30.930 1.00 20.32 185 TYR A CA 5
ATOM 6825 C C . TYR A 1 185 ? -17.935 -14.814 -32.081 1.00 63.34 185 TYR A C 5
ATOM 6826 O O . TYR A 1 185 ? -18.341 -13.983 -32.892 1.00 72.43 185 TYR A O 5
ATOM 6844 N N . GLN A 1 186 ? -18.254 -16.102 -32.140 1.00 62.25 186 GLN A N 5
ATOM 6845 C CA . GLN A 1 186 ? -19.120 -16.626 -33.190 1.00 62.34 186 GLN A CA 5
ATOM 6846 C C . GLN A 1 186 ? -20.530 -16.869 -32.663 1.00 10.45 186 GLN A C 5
ATOM 6847 O O . GLN A 1 186 ? -20.835 -16.555 -31.512 1.00 21.31 186 GLN A O 5
ATOM 6861 N N . ALA A 1 187 ? -21.386 -17.429 -33.510 1.00 64.12 187 ALA A N 5
ATOM 6862 C CA . ALA A 1 187 ? -22.763 -17.715 -33.129 1.00 35.11 187 ALA A CA 5
ATOM 6863 C C . ALA A 1 187 ? -22.816 -18.662 -31.935 1.00 45.33 187 ALA A C 5
ATOM 6864 O O . ALA A 1 187 ? -23.654 -18.508 -31.047 1.00 31.14 187 ALA A O 5
ATOM 6871 N N . GLU A 1 188 ? -21.918 -19.641 -31.921 1.00 21.53 188 GLU A N 5
ATOM 6872 C CA . GLU A 1 188 ? -21.865 -20.614 -30.836 1.00 40.14 188 GLU A CA 5
ATOM 6873 C C . GLU A 1 188 ? -21.586 -19.927 -29.503 1.00 61.11 188 GLU A C 5
ATOM 6874 O O . GLU A 1 188 ? -22.128 -20.313 -28.468 1.00 52.42 188 GLU A O 5
ATOM 6886 N N . ALA A 1 189 ? -20.735 -18.906 -29.537 1.00 11.11 189 ALA A N 5
ATOM 6887 C CA . ALA A 1 189 ? -20.385 -18.164 -28.331 1.00 70.54 189 ALA A CA 5
ATOM 6888 C C . ALA A 1 189 ? -21.556 -17.312 -27.851 1.00 22.22 189 ALA A C 5
ATOM 6889 O O . ALA A 1 189 ? -22.046 -17.484 -26.736 1.00 54.22 189 ALA A O 5
ATOM 6896 N N . VAL A 1 190 ? -21.999 -16.391 -28.701 1.00 60.13 190 VAL A N 5
ATOM 6897 C CA . VAL A 1 190 ? -23.113 -15.512 -28.365 1.00 34.50 190 VAL A CA 5
ATOM 6898 C C . VAL A 1 190 ? -24.324 -16.314 -27.898 1.00 32.24 190 VAL A C 5
ATOM 6899 O O . VAL A 1 190 ? -25.071 -15.875 -27.025 1.00 62.13 190 VAL A O 5
ATOM 6912 N N . GLU A 1 191 ? -24.509 -17.492 -28.485 1.00 74.11 191 GLU A N 5
ATOM 6913 C CA . GLU A 1 191 ? -25.629 -18.355 -28.128 1.00 44.21 191 GLU A CA 5
ATOM 6914 C C . GLU A 1 191 ? -25.435 -18.951 -26.736 1.00 74.22 191 GLU A C 5
ATOM 6915 O O . GLU A 1 191 ? -26.379 -19.041 -25.950 1.00 54.53 191 GLU A O 5
ATOM 6927 N N . THR A 1 192 ? -24.205 -19.356 -26.439 1.00 71.22 192 THR A N 5
ATOM 6928 C CA . THR A 1 192 ? -23.888 -19.945 -25.144 1.00 75.32 192 THR A CA 5
ATOM 6929 C C . THR A 1 192 ? -24.112 -18.945 -24.015 1.00 42.05 192 THR A C 5
ATOM 6930 O O . THR A 1 192 ? -24.531 -19.316 -22.919 1.00 3.13 192 THR A O 5
ATOM 6941 N N . MET A 1 193 ? -23.832 -17.675 -24.291 1.00 3.30 193 MET A N 5
ATOM 6942 C CA . MET A 1 193 ? -24.005 -16.622 -23.299 1.00 30.05 193 MET A CA 5
ATOM 6943 C C . MET A 1 193 ? -25.443 -16.114 -23.291 1.00 50.34 193 MET A C 5
ATOM 6944 O O . MET A 1 193 ? -25.984 -15.770 -22.240 1.00 54.11 193 MET A O 5
ATOM 6958 N N . ALA A 1 194 ? -26.056 -16.068 -24.469 1.00 14.22 194 ALA A N 5
ATOM 6959 C CA . ALA A 1 194 ? -27.431 -15.603 -24.598 1.00 54.34 194 ALA A CA 5
ATOM 6960 C C . ALA A 1 194 ? -28.403 -16.570 -23.929 1.00 43.31 194 ALA A C 5
ATOM 6961 O O . ALA A 1 194 ? -29.342 -16.152 -23.250 1.00 55.04 194 ALA A O 5
ATOM 6968 N N . CYS A 1 195 ? -28.171 -17.863 -24.125 1.00 31.44 195 CYS A N 5
ATOM 6969 C CA . CYS A 1 195 ? -29.027 -18.891 -23.541 1.00 44.11 195 CYS A CA 5
ATOM 6970 C C . CYS A 1 195 ? -28.887 -18.917 -22.023 1.00 71.14 195 CYS A C 5
ATOM 6971 O O . CYS A 1 195 ? -29.821 -19.285 -21.310 1.00 23.41 195 CYS A O 5
ATOM 6979 N N . ASP A 1 196 ? -27.714 -18.526 -21.536 1.00 3.41 196 ASP A N 5
ATOM 6980 C CA . ASP A 1 196 ? -27.452 -18.505 -20.101 1.00 50.15 196 ASP A CA 5
ATOM 6981 C C . ASP A 1 196 ? -27.880 -17.173 -19.490 1.00 32.05 196 ASP A C 5
ATOM 6982 O O . ASP A 1 196 ? -28.264 -16.248 -20.204 1.00 54.42 196 ASP A O 5
ATOM 6991 N N . GLN A 1 197 ? -27.814 -17.088 -18.165 1.00 13.35 197 GLN A N 5
ATOM 6992 C CA . GLN A 1 197 ? -28.196 -15.872 -17.458 1.00 22.22 197 GLN A CA 5
ATOM 6993 C C . GLN A 1 197 ? -27.052 -14.864 -17.451 1.00 50.54 197 GLN A C 5
ATOM 6994 O O . GLN A 1 197 ? -27.056 -13.900 -18.218 1.00 63.43 197 GLN A O 5
ATOM 7008 N N . MET A 1 198 ? -26.074 -15.092 -16.582 1.00 51.45 198 MET A N 5
ATOM 7009 C CA . MET A 1 198 ? -24.923 -14.202 -16.475 1.00 31.34 198 MET A CA 5
ATOM 7010 C C . MET A 1 198 ? -24.007 -14.353 -17.686 1.00 1.04 198 MET A C 5
ATOM 7011 O O . MET A 1 198 ? -23.390 -15.397 -17.902 1.00 20.10 198 MET A O 5
ATOM 7025 N N . PRO A 1 199 ? -23.914 -13.289 -18.496 1.00 63.33 199 PRO A N 5
ATOM 7026 C CA . PRO A 1 199 ? -23.076 -13.279 -19.698 1.00 73.20 199 PRO A CA 5
ATOM 7027 C C . PRO A 1 199 ? -21.587 -13.278 -19.366 1.00 3.23 199 PRO A C 5
ATOM 7028 O O . PRO A 1 199 ? -20.821 -14.073 -19.910 1.00 30.13 199 PRO A O 5
ATOM 7039 N N . ALA A 1 200 ? -21.186 -12.383 -18.472 1.00 14.11 200 ALA A N 5
ATOM 7040 C CA . ALA A 1 200 ? -19.788 -12.281 -18.065 1.00 61.03 200 ALA A CA 5
ATOM 7041 C C . ALA A 1 200 ? -19.312 -13.574 -17.411 1.00 5.34 200 ALA A C 5
ATOM 7042 O O . ALA A 1 200 ? -18.161 -13.978 -17.580 1.00 12.43 200 ALA A O 5
ATOM 7049 N N . TYR A 1 201 ? -20.203 -14.217 -16.666 1.00 4.05 201 TYR A N 5
ATOM 7050 C CA . TYR A 1 201 ? -19.871 -15.463 -15.984 1.00 32.22 201 TYR A CA 5
ATOM 7051 C C . TYR A 1 201 ? -19.771 -16.617 -16.976 1.00 52.11 201 TYR A C 5
ATOM 7052 O O . TYR A 1 201 ? -18.802 -17.377 -16.967 1.00 12.33 201 TYR A O 5
ATOM 7070 N N . THR A 1 202 ? -20.779 -16.742 -17.833 1.00 52.11 202 THR A N 5
ATOM 7071 C CA . THR A 1 202 ? -20.806 -17.802 -18.832 1.00 13.10 202 THR A CA 5
ATOM 7072 C C . THR A 1 202 ? -19.675 -17.636 -19.841 1.00 20.23 202 THR A C 5
ATOM 7073 O O . THR A 1 202 ? -19.098 -18.618 -20.310 1.00 72.54 202 THR A O 5
ATOM 7084 N N . LEU A 1 203 ? -19.364 -16.388 -20.173 1.00 63.41 203 LEU A N 5
ATOM 7085 C CA . LEU A 1 203 ? -18.301 -16.093 -21.128 1.00 60.41 203 LEU A CA 5
ATOM 7086 C C . LEU A 1 203 ? -16.943 -16.516 -20.578 1.00 23.53 203 LEU A C 5
ATOM 7087 O O . LEU A 1 203 ? -16.275 -17.383 -21.142 1.00 11.54 203 LEU A O 5
ATOM 7103 N N . LEU A 1 204 ? -16.541 -15.900 -19.471 1.00 65.34 204 LEU A N 5
ATOM 7104 C CA . LEU A 1 204 ? -15.262 -16.214 -18.842 1.00 42.01 204 LEU A CA 5
ATOM 7105 C C . LEU A 1 204 ? -15.170 -17.699 -18.508 1.00 54.10 204 LEU A C 5
ATOM 7106 O O . LEU A 1 204 ? -14.136 -18.332 -18.721 1.00 34.31 204 LEU A O 5
ATOM 7122 N N . ARG A 1 205 ? -16.261 -18.251 -17.984 1.00 23.14 205 ARG A N 5
ATOM 7123 C CA . ARG A 1 205 ? -16.304 -19.663 -17.620 1.00 51.22 205 ARG A CA 5
ATOM 7124 C C . ARG A 1 205 ? -15.864 -20.538 -18.789 1.00 23.25 205 ARG A C 5
ATOM 7125 O O . ARG A 1 205 ? -14.899 -21.293 -18.683 1.00 45.31 205 ARG A O 5
ATOM 7146 N N . ASN A 1 206 ? -16.580 -20.432 -19.904 1.00 52.20 206 ASN A N 5
ATOM 7147 C CA . ASN A 1 206 ? -16.263 -21.216 -21.093 1.00 34.13 206 ASN A CA 5
ATOM 7148 C C . ASN A 1 206 ? -14.845 -20.925 -21.575 1.00 5.22 206 ASN A C 5
ATOM 7149 O O . ASN A 1 206 ? -14.141 -21.821 -22.039 1.00 34.33 206 ASN A O 5
ATOM 7160 N N . TRP A 1 207 ? -14.435 -19.667 -21.461 1.00 52.41 207 TRP A N 5
ATOM 7161 C CA . TRP A 1 207 ? -13.100 -19.259 -21.884 1.00 51.51 207 TRP A CA 5
ATOM 7162 C C . TRP A 1 207 ? -12.028 -20.032 -21.126 1.00 35.31 207 TRP A C 5
ATOM 7163 O O . TRP A 1 207 ? -11.271 -20.803 -21.717 1.00 11.34 207 TRP A O 5
ATOM 7184 N N . ALA A 1 208 ? -11.967 -19.822 -19.816 1.00 20.13 208 ALA A N 5
ATOM 7185 C CA . ALA A 1 208 ? -10.988 -20.502 -18.978 1.00 41.04 208 ALA A CA 5
ATOM 7186 C C . ALA A 1 208 ? -11.187 -22.013 -19.017 1.00 50.24 208 ALA A C 5
ATOM 7187 O O . ALA A 1 208 ? -10.225 -22.777 -18.939 1.00 25.53 208 ALA A O 5
ATOM 7194 N N . ALA A 1 209 ? -12.440 -22.438 -19.137 1.00 74.10 209 ALA A N 5
ATOM 7195 C CA . ALA A 1 209 ? -12.764 -23.858 -19.188 1.00 14.51 209 ALA A CA 5
ATOM 7196 C C . ALA A 1 209 ? -12.067 -24.539 -20.361 1.00 74.00 209 ALA A C 5
ATOM 7197 O O . ALA A 1 209 ? -11.645 -25.690 -20.260 1.00 14.35 209 ALA A O 5
ATOM 7204 N N . GLN A 1 210 ? -11.950 -23.819 -21.473 1.00 14.23 210 GLN A N 5
ATOM 7205 C CA . GLN A 1 210 ? -11.304 -24.355 -22.665 1.00 50.52 210 GLN A CA 5
ATOM 7206 C C . GLN A 1 210 ? -9.786 -24.292 -22.537 1.00 10.40 210 GLN A C 5
ATOM 7207 O O . GLN A 1 210 ? -9.095 -25.290 -22.740 1.00 0.14 210 GLN A O 5
ATOM 7221 N N . GLU A 1 211 ? -9.273 -23.113 -22.199 1.00 12.01 211 GLU A N 5
ATOM 7222 C CA . GLU A 1 211 ? -7.837 -22.921 -22.045 1.00 31.53 211 GLU A CA 5
ATOM 7223 C C . GLU A 1 211 ? -7.471 -22.689 -20.581 1.00 3.32 211 GLU A C 5
ATOM 7224 O O . GLU A 1 211 ? -6.744 -23.477 -19.980 1.00 34.14 211 GLU A O 5
ATOM 7236 N N . GLY A 1 212 ? -7.984 -21.601 -20.015 1.00 63.11 212 GLY A N 5
ATOM 7237 C CA . GLY A 1 212 ? -7.701 -21.284 -18.627 1.00 32.03 212 GLY A CA 5
ATOM 7238 C C . GLY A 1 212 ? -6.214 -21.200 -18.343 1.00 0.31 212 GLY A C 5
ATOM 7239 O O . GLY A 1 212 ? -5.788 -21.316 -17.195 1.00 45.13 212 GLY A O 5
ATOM 7243 N N . ASN A 1 213 ? -5.423 -21.001 -19.392 1.00 51.24 213 ASN A N 5
ATOM 7244 C CA . ASN A 1 213 ? -3.975 -20.905 -19.250 1.00 12.32 213 ASN A CA 5
ATOM 7245 C C . ASN A 1 213 ? -3.506 -19.464 -19.418 1.00 1.22 213 ASN A C 5
ATOM 7246 O O . ASN A 1 213 ? -3.125 -18.808 -18.449 1.00 12.32 213 ASN A O 5
ATOM 7257 N N . ARG A 1 214 ? -3.538 -18.976 -20.653 1.00 71.12 214 ARG A N 5
ATOM 7258 C CA . ARG A 1 214 ? -3.115 -17.612 -20.948 1.00 14.02 214 ARG A CA 5
ATOM 7259 C C . ARG A 1 214 ? -4.264 -16.630 -20.736 1.00 64.23 214 ARG A C 5
ATOM 7260 O O . ARG A 1 214 ? -4.044 -15.467 -20.402 1.00 61.31 214 ARG A O 5
ATOM 7281 N N . ALA A 1 215 ? -5.488 -17.108 -20.932 1.00 44.21 215 ALA A N 5
ATOM 7282 C CA . ALA A 1 215 ? -6.670 -16.272 -20.762 1.00 40.33 215 ALA A CA 5
ATOM 7283 C C . ALA A 1 215 ? -6.659 -15.576 -19.406 1.00 0.43 215 ALA A C 5
ATOM 7284 O O . ALA A 1 215 ? -6.915 -16.196 -18.373 1.00 41.21 215 ALA A O 5
ATOM 7291 N N . THR A 1 216 ? -6.357 -14.280 -19.413 1.00 33.02 216 THR A N 5
ATOM 7292 C CA . THR A 1 216 ? -6.310 -13.499 -18.185 1.00 13.44 216 THR A CA 5
ATOM 7293 C C . THR A 1 216 ? -7.342 -12.378 -18.205 1.00 14.22 216 THR A C 5
ATOM 7294 O O . THR A 1 216 ? -7.721 -11.888 -19.270 1.00 1.30 216 THR A O 5
ATOM 7305 N N . LEU A 1 217 ? -7.794 -11.974 -17.023 1.00 71.43 217 LEU A N 5
ATOM 7306 C CA . LEU A 1 217 ? -8.783 -10.909 -16.905 1.00 65.35 217 LEU A CA 5
ATOM 7307 C C . LEU A 1 217 ? -8.358 -9.680 -17.704 1.00 30.05 217 LEU A C 5
ATOM 7308 O O . LEU A 1 217 ? -9.198 -8.922 -18.188 1.00 3.52 217 LEU A O 5
ATOM 7324 N N . ARG A 1 218 ? -7.049 -9.492 -17.839 1.00 45.13 218 ARG A N 5
ATOM 7325 C CA . ARG A 1 218 ? -6.513 -8.357 -18.581 1.00 51.31 218 ARG A CA 5
ATOM 7326 C C . ARG A 1 218 ? -7.167 -8.248 -19.955 1.00 72.31 218 ARG A C 5
ATOM 7327 O O . ARG A 1 218 ? -7.496 -7.154 -20.413 1.00 3.40 218 ARG A O 5
ATOM 7348 N N . VAL A 1 219 ? -7.350 -9.390 -20.610 1.00 54.24 219 VAL A N 5
ATOM 7349 C CA . VAL A 1 219 ? -7.963 -9.424 -21.932 1.00 24.53 219 VAL A CA 5
ATOM 7350 C C . VAL A 1 219 ? -9.302 -8.695 -21.936 1.00 15.10 219 VAL A C 5
ATOM 7351 O O . VAL A 1 219 ? -9.700 -8.108 -22.943 1.00 63.32 219 VAL A O 5
ATOM 7364 N N . LEU A 1 220 ? -9.993 -8.734 -20.801 1.00 11.30 220 LEU A N 5
ATOM 7365 C CA . LEU A 1 220 ? -11.288 -8.075 -20.672 1.00 54.43 220 LEU A CA 5
ATOM 7366 C C . LEU A 1 220 ? -11.116 -6.585 -20.394 1.00 75.11 220 LEU A C 5
ATOM 7367 O O . LEU A 1 220 ? -11.757 -5.749 -21.030 1.00 72.32 220 LEU A O 5
ATOM 7383 N N . GLU A 1 221 ? -10.246 -6.262 -19.443 1.00 3.25 221 GLU A N 5
ATOM 7384 C CA . GLU A 1 221 ? -9.990 -4.873 -19.083 1.00 71.41 221 GLU A CA 5
ATOM 7385 C C . GLU A 1 221 ? -9.592 -4.057 -20.310 1.00 22.34 221 GLU A C 5
ATOM 7386 O O . GLU A 1 221 ? -10.051 -2.930 -20.495 1.00 22.52 221 GLU A O 5
ATOM 7398 N N . ASP A 1 222 ? -8.735 -4.635 -21.145 1.00 74.14 222 ASP A N 5
ATOM 7399 C CA . ASP A 1 222 ? -8.276 -3.964 -22.355 1.00 72.24 222 ASP A CA 5
ATOM 7400 C C . ASP A 1 222 ? -9.363 -3.966 -23.425 1.00 63.34 222 ASP A C 5
ATOM 7401 O O . ASP A 1 222 ? -9.647 -2.938 -24.037 1.00 21.12 222 ASP A O 5
ATOM 7410 N N . ALA A 1 223 ? -9.967 -5.129 -23.644 1.00 40.22 223 ALA A N 5
ATOM 7411 C CA . ALA A 1 223 ? -11.024 -5.265 -24.639 1.00 75.12 223 ALA A CA 5
ATOM 7412 C C . ALA A 1 223 ? -12.147 -4.264 -24.388 1.00 1.43 223 ALA A C 5
ATOM 7413 O O . ALA A 1 223 ? -12.752 -3.745 -25.327 1.00 4.24 223 ALA A O 5
ATOM 7420 N N . LEU A 1 224 ? -12.422 -3.997 -23.116 1.00 43.45 224 LEU A N 5
ATOM 7421 C CA . LEU A 1 224 ? -13.473 -3.058 -22.741 1.00 44.13 224 LEU A CA 5
ATOM 7422 C C . LEU A 1 224 ? -12.957 -1.623 -22.771 1.00 32.23 224 LEU A C 5
ATOM 7423 O O . LEU A 1 224 ? -13.670 -0.706 -23.178 1.00 44.51 224 LEU A O 5
ATOM 7439 N N . ALA A 1 225 ? -11.714 -1.437 -22.340 1.00 2.43 225 ALA A N 5
ATOM 7440 C CA . ALA A 1 225 ? -11.102 -0.114 -22.322 1.00 52.43 225 ALA A CA 5
ATOM 7441 C C . ALA A 1 225 ? -11.132 0.523 -23.706 1.00 71.10 225 ALA A C 5
ATOM 7442 O O . ALA A 1 225 ? -11.280 1.738 -23.838 1.00 1.34 225 ALA A O 5
ATOM 7449 N N . ALA A 1 226 ? -10.989 -0.304 -24.737 1.00 3.34 226 ALA A N 5
ATOM 7450 C CA . ALA A 1 226 ? -11.001 0.180 -26.112 1.00 13.12 226 ALA A CA 5
ATOM 7451 C C . ALA A 1 226 ? -12.290 0.936 -26.417 1.00 42.40 226 ALA A C 5
ATOM 7452 O O . ALA A 1 226 ? -12.307 1.840 -27.253 1.00 70.22 226 ALA A O 5
ATOM 7459 N N . ILE A 1 227 ? -13.366 0.559 -25.736 1.00 31.34 227 ILE A N 5
ATOM 7460 C CA . ILE A 1 227 ? -14.659 1.202 -25.934 1.00 4.44 227 ILE A CA 5
ATOM 7461 C C . ILE A 1 227 ? -14.717 2.550 -25.224 1.00 41.24 227 ILE A C 5
ATOM 7462 O O . ILE A 1 227 ? -15.583 3.376 -25.509 1.00 35.43 227 ILE A O 5
ATOM 7478 N N . GLY A 1 228 ? -13.787 2.766 -24.299 1.00 51.24 228 GLY A N 5
ATOM 7479 C CA . GLY A 1 228 ? -13.748 4.016 -23.563 1.00 2.43 228 GLY A CA 5
ATOM 7480 C C . GLY A 1 228 ? -14.326 3.886 -22.167 1.00 22.03 228 GLY A C 5
ATOM 7481 O O . GLY A 1 228 ? -14.464 4.878 -21.451 1.00 33.12 228 GLY A O 5
ATOM 7485 N N . ARG A 1 229 ? -14.663 2.660 -21.782 1.00 65.43 229 ARG A N 5
ATOM 7486 C CA . ARG A 1 229 ? -15.231 2.405 -20.463 1.00 54.33 229 ARG A CA 5
ATOM 7487 C C . ARG A 1 229 ? -14.140 2.038 -19.463 1.00 21.31 229 ARG A C 5
ATOM 7488 O O . ARG A 1 229 ? -14.262 1.059 -18.728 1.00 3.13 229 ARG A O 5
ATOM 7509 N N . GLU A 1 230 ? -13.072 2.831 -19.441 1.00 51.31 230 GLU A N 5
ATOM 7510 C CA . GLU A 1 230 ? -11.959 2.588 -18.532 1.00 13.12 230 GLU A CA 5
ATOM 7511 C C . GLU A 1 230 ? -12.359 2.889 -17.090 1.00 45.11 230 GLU A C 5
ATOM 7512 O O . GLU A 1 230 ? -11.897 2.232 -16.157 1.00 33.52 230 GLU A O 5
ATOM 7524 N N . ASP A 1 231 ? -13.218 3.887 -16.917 1.00 32.13 231 ASP A N 5
ATOM 7525 C CA . ASP A 1 231 ? -13.681 4.275 -15.589 1.00 22.53 231 ASP A CA 5
ATOM 7526 C C . ASP A 1 231 ? -14.196 3.064 -14.817 1.00 3.00 231 ASP A C 5
ATOM 7527 O O . ASP A 1 231 ? -13.716 2.761 -13.725 1.00 71.21 231 ASP A O 5
ATOM 7536 N N . VAL A 1 232 ? -15.178 2.376 -15.392 1.00 62.01 232 VAL A N 5
ATOM 7537 C CA . VAL A 1 232 ? -15.758 1.198 -14.758 1.00 14.25 232 VAL A CA 5
ATOM 7538 C C . VAL A 1 232 ? -14.715 0.100 -14.580 1.00 12.32 232 VAL A C 5
ATOM 7539 O O . VAL A 1 232 ? -14.738 -0.639 -13.595 1.00 51.14 232 VAL A O 5
ATOM 7552 N N . VAL A 1 233 ? -13.801 -0.002 -15.540 1.00 42.22 233 VAL A N 5
ATOM 7553 C CA . VAL A 1 233 ? -12.748 -1.009 -15.489 1.00 22.11 233 VAL A CA 5
ATOM 7554 C C . VAL A 1 233 ? -11.793 -0.747 -14.330 1.00 71.14 233 VAL A C 5
ATOM 7555 O O . VAL A 1 233 ? -11.273 -1.681 -13.719 1.00 75.11 233 VAL A O 5
ATOM 7568 N N . GLN A 1 234 ? -11.567 0.528 -14.033 1.00 31.52 234 GLN A N 5
ATOM 7569 C CA . GLN A 1 234 ? -10.674 0.913 -12.948 1.00 12.24 234 GLN A CA 5
ATOM 7570 C C . GLN A 1 234 ? -11.306 0.617 -11.591 1.00 0.22 234 GLN A C 5
ATOM 7571 O O . GLN A 1 234 ? -10.674 0.028 -10.716 1.00 42.23 234 GLN A O 5
ATOM 7585 N N . VAL A 1 235 ? -12.558 1.032 -11.426 1.00 24.54 235 VAL A N 5
ATOM 7586 C CA . VAL A 1 235 ? -13.277 0.812 -10.177 1.00 74.11 235 VAL A CA 5
ATOM 7587 C C . VAL A 1 235 ? -13.416 -0.677 -9.877 1.00 55.43 235 VAL A C 5
ATOM 7588 O O . VAL A 1 235 ? -13.429 -1.089 -8.717 1.00 13.42 235 VAL A O 5
ATOM 7601 N N . LEU A 1 236 ? -13.517 -1.480 -10.931 1.00 21.35 236 LEU A N 5
ATOM 7602 C CA . LEU A 1 236 ? -13.652 -2.924 -10.782 1.00 23.40 236 LEU A CA 5
ATOM 7603 C C . LEU A 1 236 ? -12.298 -3.575 -10.522 1.00 31.53 236 LEU A C 5
ATOM 7604 O O . LEU A 1 236 ? -12.212 -4.607 -9.856 1.00 63.21 236 LEU A O 5
ATOM 7620 N N . SER A 1 237 ? -11.242 -2.964 -11.050 1.00 53.21 237 SER A N 5
ATOM 7621 C CA . SER A 1 237 ? -9.892 -3.485 -10.876 1.00 51.44 237 SER A CA 5
ATOM 7622 C C . SER A 1 237 ? -9.109 -2.642 -9.874 1.00 21.41 237 SER A C 5
ATOM 7623 O O . SER A 1 237 ? -7.998 -2.193 -10.156 1.00 53.05 237 SER A O 5
ATOM 7631 N N . SER A 1 238 ? -9.697 -2.429 -8.702 1.00 61.15 238 SER A N 5
ATOM 7632 C CA . SER A 1 238 ? -9.059 -1.636 -7.657 1.00 2.51 238 SER A CA 5
ATOM 7633 C C . SER A 1 238 ? -7.646 -2.143 -7.378 1.00 15.22 238 SER A C 5
ATOM 7634 O O . SER A 1 238 ? -7.289 -3.275 -7.707 1.00 60.10 238 SER A O 5
ATOM 7642 N N . PRO A 1 239 ? -6.824 -1.285 -6.757 1.00 50.03 239 PRO A N 5
ATOM 7643 C CA . PRO A 1 239 ? -5.437 -1.622 -6.420 1.00 63.43 239 PRO A CA 5
ATOM 7644 C C . PRO A 1 239 ? -5.347 -2.664 -5.310 1.00 41.24 239 PRO A C 5
ATOM 7645 O O . PRO A 1 239 ? -6.251 -2.784 -4.483 1.00 64.21 239 PRO A O 5
ATOM 7656 N N . ALA A 1 240 ? -4.252 -3.416 -5.298 1.00 32.54 240 ALA A N 5
ATOM 7657 C CA . ALA A 1 240 ? -4.044 -4.447 -4.288 1.00 71.44 240 ALA A CA 5
ATOM 7658 C C . ALA A 1 240 ? -4.189 -3.874 -2.882 1.00 42.21 240 ALA A C 5
ATOM 7659 O O . ALA A 1 240 ? -5.007 -4.344 -2.093 1.00 61.31 240 ALA A O 5
ATOM 7666 N N . GLU A 1 241 ? -3.388 -2.858 -2.576 1.00 60.52 241 GLU A N 5
ATOM 7667 C CA . GLU A 1 241 ? -3.426 -2.223 -1.264 1.00 53.32 241 GLU A CA 5
ATOM 7668 C C . GLU A 1 241 ? -4.843 -1.776 -0.918 1.00 11.23 241 GLU A C 5
ATOM 7669 O O . GLU A 1 241 ? -5.365 -0.824 -1.500 1.00 25.45 241 GLU A O 5
ATOM 7681 N N . SER A 1 242 ? -5.460 -2.469 0.033 1.00 33.03 242 SER A N 5
ATOM 7682 C CA . SER A 1 242 ? -6.819 -2.147 0.455 1.00 20.04 242 SER A CA 5
ATOM 7683 C C . SER A 1 242 ? -6.808 -1.301 1.725 1.00 15.32 242 SER A C 5
ATOM 7684 O O . SER A 1 242 ? -6.365 -1.753 2.780 1.00 62.42 242 SER A O 5
ATOM 7692 N N . SER A 1 243 ? -7.298 -0.070 1.613 1.00 40.11 243 SER A N 5
ATOM 7693 C CA . SER A 1 243 ? -7.340 0.841 2.751 1.00 65.11 243 SER A CA 5
ATOM 7694 C C . SER A 1 243 ? -8.607 0.625 3.573 1.00 30.14 243 SER A C 5
ATOM 7695 O O . SER A 1 243 ? -8.552 0.499 4.796 1.00 14.32 243 SER A O 5
ATOM 7703 N N . SER A 1 244 ? -9.747 0.581 2.891 1.00 31.32 244 SER A N 5
ATOM 7704 C CA . SER A 1 244 ? -11.029 0.383 3.558 1.00 52.41 244 SER A CA 5
ATOM 7705 C C . SER A 1 244 ? -11.595 -0.999 3.248 1.00 34.33 244 SER A C 5
ATOM 7706 O O . SER A 1 244 ? -12.187 -1.647 4.109 1.00 44.30 244 SER A O 5
ATOM 7714 N N . VAL A 1 245 ? -11.407 -1.444 2.009 1.00 12.21 245 VAL A N 5
ATOM 7715 C CA . VAL A 1 245 ? -11.897 -2.750 1.584 1.00 71.05 245 VAL A CA 5
ATOM 7716 C C . VAL A 1 245 ? -11.298 -3.865 2.434 1.00 31.03 245 VAL A C 5
ATOM 7717 O O . VAL A 1 245 ? -10.126 -3.816 2.805 1.00 44.22 245 VAL A O 5
ATOM 7730 N N . VAL A 1 246 ? -12.112 -4.871 2.739 1.00 3.24 246 VAL A N 5
ATOM 7731 C CA . VAL A 1 246 ? -11.662 -6.001 3.544 1.00 44.42 246 VAL A CA 5
ATOM 7732 C C . VAL A 1 246 ? -11.599 -7.277 2.713 1.00 52.40 246 VAL A C 5
ATOM 7733 O O . VAL A 1 246 ? -12.438 -7.506 1.841 1.00 41.24 246 VAL A O 5
ATOM 7746 N N . PRO A 1 145 ? 0.022 -1.766 -15.729 1.00 31.20 145 PRO A N 6
ATOM 7747 C CA . PRO A 1 145 ? 0.513 -2.427 -14.515 1.00 31.53 145 PRO A CA 6
ATOM 7748 C C . PRO A 1 145 ? 0.951 -3.864 -14.775 1.00 23.30 145 PRO A C 6
ATOM 7749 O O . PRO A 1 145 ? 0.143 -4.711 -15.155 1.00 63.42 145 PRO A O 6
ATOM 7760 N N . ASP A 1 146 ? 2.236 -4.132 -14.567 1.00 65.34 146 ASP A N 6
ATOM 7761 C CA . ASP A 1 146 ? 2.782 -5.467 -14.776 1.00 42.45 146 ASP A CA 6
ATOM 7762 C C . ASP A 1 146 ? 3.285 -6.061 -13.464 1.00 3.24 146 ASP A C 6
ATOM 7763 O O . ASP A 1 146 ? 3.234 -5.414 -12.417 1.00 45.44 146 ASP A O 6
ATOM 7772 N N . LEU A 1 147 ? 3.768 -7.297 -13.527 1.00 12.20 147 LEU A N 6
ATOM 7773 C CA . LEU A 1 147 ? 4.279 -7.980 -12.343 1.00 4.52 147 LEU A CA 6
ATOM 7774 C C . LEU A 1 147 ? 3.233 -8.000 -11.233 1.00 22.42 147 LEU A C 6
ATOM 7775 O O . LEU A 1 147 ? 3.569 -8.066 -10.051 1.00 42.43 147 LEU A O 6
ATOM 7791 N N . GLY A 1 148 ? 1.963 -7.945 -11.622 1.00 63.02 148 GLY A N 6
ATOM 7792 C CA . GLY A 1 148 ? 0.887 -7.960 -10.647 1.00 24.31 148 GLY A CA 6
ATOM 7793 C C . GLY A 1 148 ? -0.433 -8.401 -11.247 1.00 4.41 148 GLY A C 6
ATOM 7794 O O . GLY A 1 148 ? -1.190 -7.581 -11.768 1.00 34.21 148 GLY A O 6
ATOM 7798 N N . CYS A 1 149 ? -0.710 -9.698 -11.176 1.00 63.14 149 CYS A N 6
ATOM 7799 C CA . CYS A 1 149 ? -1.947 -10.246 -11.720 1.00 42.32 149 CYS A CA 6
ATOM 7800 C C . CYS A 1 149 ? -2.451 -11.403 -10.864 1.00 22.35 149 CYS A C 6
ATOM 7801 O O . CYS A 1 149 ? -2.050 -12.551 -11.056 1.00 14.33 149 CYS A O 6
ATOM 7809 N N . GLN A 1 150 ? -3.331 -11.092 -9.917 1.00 71.50 150 GLN A N 6
ATOM 7810 C CA . GLN A 1 150 ? -3.888 -12.106 -9.030 1.00 40.13 150 GLN A CA 6
ATOM 7811 C C . GLN A 1 150 ? -4.626 -13.179 -9.824 1.00 55.32 150 GLN A C 6
ATOM 7812 O O . GLN A 1 150 ? -4.770 -13.075 -11.042 1.00 55.02 150 GLN A O 6
ATOM 7826 N N . LEU A 1 151 ? -5.092 -14.209 -9.126 1.00 70.12 151 LEU A N 6
ATOM 7827 C CA . LEU A 1 151 ? -5.815 -15.302 -9.766 1.00 41.12 151 LEU A CA 6
ATOM 7828 C C . LEU A 1 151 ? -6.963 -14.770 -10.617 1.00 4.02 151 LEU A C 6
ATOM 7829 O O . LEU A 1 151 ? -7.860 -14.093 -10.115 1.00 31.03 151 LEU A O 6
ATOM 7845 N N . TYR A 1 152 ? -6.932 -15.084 -11.907 1.00 73.10 152 TYR A N 6
ATOM 7846 C CA . TYR A 1 152 ? -7.970 -14.638 -12.828 1.00 12.05 152 TYR A CA 6
ATOM 7847 C C . TYR A 1 152 ? -9.262 -15.421 -12.614 1.00 5.21 152 TYR A C 6
ATOM 7848 O O . TYR A 1 152 ? -10.350 -14.845 -12.572 1.00 43.40 152 TYR A O 6
ATOM 7866 N N . LEU A 1 153 ? -9.134 -16.735 -12.478 1.00 32.22 153 LEU A N 6
ATOM 7867 C CA . LEU A 1 153 ? -10.289 -17.600 -12.266 1.00 41.13 153 LEU A CA 6
ATOM 7868 C C . LEU A 1 153 ? -10.726 -17.577 -10.805 1.00 33.33 153 LEU A C 6
ATOM 7869 O O . LEU A 1 153 ? -11.904 -17.762 -10.494 1.00 10.53 153 LEU A O 6
ATOM 7885 N N . HIS A 1 154 ? -9.770 -17.347 -9.911 1.00 52.31 154 HIS A N 6
ATOM 7886 C CA . HIS A 1 154 ? -10.056 -17.297 -8.481 1.00 50.22 154 HIS A CA 6
ATOM 7887 C C . HIS A 1 154 ? -10.308 -15.862 -8.027 1.00 1.33 154 HIS A C 6
ATOM 7888 O O . HIS A 1 154 ? -10.126 -15.531 -6.855 1.00 71.04 154 HIS A O 6
ATOM 7902 N N . ILE A 1 155 ? -10.726 -15.016 -8.963 1.00 4.11 155 ILE A N 6
ATOM 7903 C CA . ILE A 1 155 ? -11.003 -13.618 -8.658 1.00 40.52 155 ILE A CA 6
ATOM 7904 C C . ILE A 1 155 ? -11.929 -13.491 -7.454 1.00 22.01 155 ILE A C 6
ATOM 7905 O O . ILE A 1 155 ? -12.688 -14.402 -7.124 1.00 63.21 155 ILE A O 6
ATOM 7921 N N . PRO A 1 156 ? -11.872 -12.330 -6.782 1.00 72.24 156 PRO A N 6
ATOM 7922 C CA . PRO A 1 156 ? -12.701 -12.055 -5.605 1.00 61.41 156 PRO A CA 6
ATOM 7923 C C . PRO A 1 156 ? -14.175 -11.888 -5.961 1.00 61.04 156 PRO A C 6
ATOM 7924 O O . PRO A 1 156 ? -14.511 -11.282 -6.978 1.00 73.44 156 PRO A O 6
ATOM 7935 N N . GLN A 1 157 ? -15.048 -12.427 -5.117 1.00 14.32 157 GLN A N 6
ATOM 7936 C CA . GLN A 1 157 ? -16.486 -12.336 -5.345 1.00 24.54 157 GLN A CA 6
ATOM 7937 C C . GLN A 1 157 ? -16.959 -10.889 -5.264 1.00 4.14 157 GLN A C 6
ATOM 7938 O O . GLN A 1 157 ? -17.905 -10.497 -5.947 1.00 72.13 157 GLN A O 6
ATOM 7952 N N . GLN A 1 158 ? -16.295 -10.100 -4.425 1.00 41.44 158 GLN A N 6
ATOM 7953 C CA . GLN A 1 158 ? -16.650 -8.696 -4.256 1.00 51.24 158 GLN A CA 6
ATOM 7954 C C . GLN A 1 158 ? -16.743 -7.991 -5.605 1.00 24.04 158 GLN A C 6
ATOM 7955 O O . GLN A 1 158 ? -17.779 -7.420 -5.947 1.00 70.52 158 GLN A O 6
ATOM 7969 N N . GLN A 1 159 ? -15.654 -8.035 -6.366 1.00 33.34 159 GLN A N 6
ATOM 7970 C CA . GLN A 1 159 ? -15.614 -7.399 -7.677 1.00 4.42 159 GLN A CA 6
ATOM 7971 C C . GLN A 1 159 ? -16.461 -8.171 -8.683 1.00 13.11 159 GLN A C 6
ATOM 7972 O O . GLN A 1 159 ? -17.046 -7.586 -9.594 1.00 30.03 159 GLN A O 6
ATOM 7986 N N . GLN A 1 160 ? -16.521 -9.487 -8.512 1.00 62.41 160 GLN A N 6
ATOM 7987 C CA . GLN A 1 160 ? -17.296 -10.339 -9.406 1.00 51.11 160 GLN A CA 6
ATOM 7988 C C . GLN A 1 160 ? -18.768 -9.941 -9.398 1.00 73.33 160 GLN A C 6
ATOM 7989 O O . GLN A 1 160 ? -19.385 -9.790 -10.451 1.00 63.11 160 GLN A O 6
ATOM 8003 N N . GLU A 1 161 ? -19.324 -9.773 -8.201 1.00 42.02 161 GLU A N 6
ATOM 8004 C CA . GLU A 1 161 ? -20.724 -9.393 -8.057 1.00 43.51 161 GLU A CA 6
ATOM 8005 C C . GLU A 1 161 ? -20.939 -7.939 -8.473 1.00 71.52 161 GLU A C 6
ATOM 8006 O O . GLU A 1 161 ? -21.943 -7.606 -9.100 1.00 45.44 161 GLU A O 6
ATOM 8018 N N . GLU A 1 162 ? -19.989 -7.082 -8.115 1.00 64.41 162 GLU A N 6
ATOM 8019 C CA . GLU A 1 162 ? -20.075 -5.665 -8.449 1.00 64.53 162 GLU A CA 6
ATOM 8020 C C . GLU A 1 162 ? -20.130 -5.464 -9.961 1.00 30.34 162 GLU A C 6
ATOM 8021 O O . GLU A 1 162 ? -21.000 -4.761 -10.474 1.00 31.32 162 GLU A O 6
ATOM 8033 N N . VAL A 1 163 ? -19.193 -6.087 -10.669 1.00 33.35 163 VAL A N 6
ATOM 8034 C CA . VAL A 1 163 ? -19.134 -5.979 -12.121 1.00 44.33 163 VAL A CA 6
ATOM 8035 C C . VAL A 1 163 ? -20.388 -6.556 -12.767 1.00 42.21 163 VAL A C 6
ATOM 8036 O O . VAL A 1 163 ? -20.949 -5.966 -13.691 1.00 21.02 163 VAL A O 6
ATOM 8049 N N . GLN A 1 164 ? -20.824 -7.710 -12.273 1.00 65.12 164 GLN A N 6
ATOM 8050 C CA . GLN A 1 164 ? -22.013 -8.366 -12.803 1.00 20.43 164 GLN A CA 6
ATOM 8051 C C . GLN A 1 164 ? -23.214 -7.426 -12.773 1.00 61.12 164 GLN A C 6
ATOM 8052 O O . GLN A 1 164 ? -23.924 -7.278 -13.767 1.00 33.51 164 GLN A O 6
ATOM 8066 N N . ARG A 1 165 ? -23.434 -6.792 -11.625 1.00 21.35 165 ARG A N 6
ATOM 8067 C CA . ARG A 1 165 ? -24.549 -5.867 -11.465 1.00 73.44 165 ARG A CA 6
ATOM 8068 C C . ARG A 1 165 ? -24.283 -4.561 -12.208 1.00 75.34 165 ARG A C 6
ATOM 8069 O O . ARG A 1 165 ? -25.203 -3.936 -12.737 1.00 52.50 165 ARG A O 6
ATOM 8090 N N . LEU A 1 166 ? -23.019 -4.154 -12.241 1.00 34.32 166 LEU A N 6
ATOM 8091 C CA . LEU A 1 166 ? -22.630 -2.920 -12.919 1.00 71.25 166 LEU A CA 6
ATOM 8092 C C . LEU A 1 166 ? -23.118 -2.915 -14.364 1.00 55.34 166 LEU A C 6
ATOM 8093 O O . LEU A 1 166 ? -23.831 -2.005 -14.786 1.00 21.22 166 LEU A O 6
ATOM 8109 N N . LEU A 1 167 ? -22.731 -3.940 -15.116 1.00 1.31 167 LEU A N 6
ATOM 8110 C CA . LEU A 1 167 ? -23.131 -4.055 -16.514 1.00 3.11 167 LEU A CA 6
ATOM 8111 C C . LEU A 1 167 ? -24.634 -4.283 -16.634 1.00 55.30 167 LEU A C 6
ATOM 8112 O O . LEU A 1 167 ? -25.221 -4.075 -17.695 1.00 71.52 167 LEU A O 6
ATOM 8128 N N . MET A 1 168 ? -25.251 -4.712 -15.538 1.00 72.33 168 MET A N 6
ATOM 8129 C CA . MET A 1 168 ? -26.687 -4.966 -15.519 1.00 21.13 168 MET A CA 6
ATOM 8130 C C . MET A 1 168 ? -27.467 -3.666 -15.351 1.00 10.13 168 MET A C 6
ATOM 8131 O O . MET A 1 168 ? -28.697 -3.666 -15.350 1.00 15.31 168 MET A O 6
ATOM 8145 N N . MET A 1 169 ? -26.742 -2.561 -15.207 1.00 43.43 169 MET A N 6
ATOM 8146 C CA . MET A 1 169 ? -27.367 -1.254 -15.039 1.00 2.13 169 MET A CA 6
ATOM 8147 C C . MET A 1 169 ? -28.413 -1.008 -16.122 1.00 20.03 169 MET A C 6
ATOM 8148 O O . MET A 1 169 ? -28.363 -1.608 -17.195 1.00 44.30 169 MET A O 6
ATOM 8162 N N . GLY A 1 170 ? -29.361 -0.122 -15.833 1.00 12.40 170 GLY A N 6
ATOM 8163 C CA . GLY A 1 170 ? -30.405 0.187 -16.791 1.00 74.23 170 GLY A CA 6
ATOM 8164 C C . GLY A 1 170 ? -29.851 0.651 -18.124 1.00 23.23 170 GLY A C 6
ATOM 8165 O O . GLY A 1 170 ? -30.342 0.255 -19.180 1.00 61.45 170 GLY A O 6
ATOM 8169 N N . GLU A 1 171 ? -28.826 1.497 -18.074 1.00 65.44 171 GLU A N 6
ATOM 8170 C CA . GLU A 1 171 ? -28.206 2.018 -19.286 1.00 44.11 171 GLU A CA 6
ATOM 8171 C C . GLU A 1 171 ? -27.827 0.883 -20.234 1.00 61.11 171 GLU A C 6
ATOM 8172 O O . GLU A 1 171 ? -27.599 -0.255 -19.821 1.00 60.24 171 GLU A O 6
ATOM 8184 N N . PRO A 1 172 ? -27.757 1.198 -21.536 1.00 30.31 172 PRO A N 6
ATOM 8185 C CA . PRO A 1 172 ? -27.406 0.220 -22.569 1.00 3.42 172 PRO A CA 6
ATOM 8186 C C . PRO A 1 172 ? -25.944 -0.203 -22.494 1.00 53.44 172 PRO A C 6
ATOM 8187 O O . PRO A 1 172 ? -25.044 0.637 -22.483 1.00 1.51 172 PRO A O 6
ATOM 8198 N N . ALA A 1 173 ? -25.713 -1.511 -22.443 1.00 3.43 173 ALA A N 6
ATOM 8199 C CA . ALA A 1 173 ? -24.359 -2.045 -22.371 1.00 31.14 173 ALA A CA 6
ATOM 8200 C C . ALA A 1 173 ? -23.551 -1.662 -23.605 1.00 2.22 173 ALA A C 6
ATOM 8201 O O . ALA A 1 173 ? -24.095 -1.144 -24.580 1.00 62.04 173 ALA A O 6
ATOM 8208 N N . LYS A 1 174 ? -22.248 -1.918 -23.557 1.00 1.01 174 LYS A N 6
ATOM 8209 C CA . LYS A 1 174 ? -21.363 -1.601 -24.672 1.00 5.51 174 LYS A CA 6
ATOM 8210 C C . LYS A 1 174 ? -21.599 -2.550 -25.842 1.00 43.55 174 LYS A C 6
ATOM 8211 O O . LYS A 1 174 ? -20.855 -3.510 -26.035 1.00 34.15 174 LYS A O 6
ATOM 8230 N N . GLY A 1 175 ? -22.641 -2.274 -26.622 1.00 63.15 175 GLY A N 6
ATOM 8231 C CA . GLY A 1 175 ? -22.955 -3.112 -27.764 1.00 74.30 175 GLY A CA 6
ATOM 8232 C C . GLY A 1 175 ? -23.044 -4.581 -27.398 1.00 63.30 175 GLY A C 6
ATOM 8233 O O . GLY A 1 175 ? -22.062 -5.315 -27.510 1.00 63.22 175 GLY A O 6
ATOM 8237 N N . TRP A 1 176 ? -24.222 -5.009 -26.959 1.00 34.04 176 TRP A N 6
ATOM 8238 C CA . TRP A 1 176 ? -24.434 -6.400 -26.573 1.00 73.12 176 TRP A CA 6
ATOM 8239 C C . TRP A 1 176 ? -23.998 -7.345 -27.687 1.00 21.25 176 TRP A C 6
ATOM 8240 O O . TRP A 1 176 ? -23.116 -8.182 -27.491 1.00 75.02 176 TRP A O 6
ATOM 8261 N N . GLN A 1 177 ? -24.620 -7.207 -28.852 1.00 30.12 177 GLN A N 6
ATOM 8262 C CA . GLN A 1 177 ? -24.295 -8.051 -29.996 1.00 54.14 177 GLN A CA 6
ATOM 8263 C C . GLN A 1 177 ? -22.900 -7.735 -30.527 1.00 11.31 177 GLN A C 6
ATOM 8264 O O . GLN A 1 177 ? -22.157 -8.635 -30.918 1.00 13.41 177 GLN A O 6
ATOM 8278 N N . GLU A 1 178 ? -22.553 -6.452 -30.537 1.00 54.53 178 GLU A N 6
ATOM 8279 C CA . GLU A 1 178 ? -21.247 -6.018 -31.021 1.00 62.52 178 GLU A CA 6
ATOM 8280 C C . GLU A 1 178 ? -20.127 -6.763 -30.303 1.00 1.24 178 GLU A C 6
ATOM 8281 O O . GLU A 1 178 ? -19.271 -7.383 -30.936 1.00 74.25 178 GLU A O 6
ATOM 8293 N N . LEU A 1 179 ? -20.137 -6.699 -28.976 1.00 12.41 179 LEU A N 6
ATOM 8294 C CA . LEU A 1 179 ? -19.120 -7.366 -28.169 1.00 75.35 179 LEU A CA 6
ATOM 8295 C C . LEU A 1 179 ? -19.157 -8.875 -28.387 1.00 52.34 179 LEU A C 6
ATOM 8296 O O . LEU A 1 179 ? -18.123 -9.507 -28.599 1.00 52.33 179 LEU A O 6
ATOM 8312 N N . ALA A 1 180 ? -20.355 -9.446 -28.335 1.00 3.42 180 ALA A N 6
ATOM 8313 C CA . ALA A 1 180 ? -20.527 -10.881 -28.531 1.00 53.33 180 ALA A CA 6
ATOM 8314 C C . ALA A 1 180 ? -19.845 -11.345 -29.812 1.00 33.23 180 ALA A C 6
ATOM 8315 O O . ALA A 1 180 ? -18.977 -12.217 -29.783 1.00 34.41 180 ALA A O 6
ATOM 8322 N N . GLY A 1 181 ? -20.243 -10.758 -30.937 1.00 12.31 181 GLY A N 6
ATOM 8323 C CA . GLY A 1 181 ? -19.659 -11.127 -32.213 1.00 15.32 181 GLY A CA 6
ATOM 8324 C C . GLY A 1 181 ? -18.155 -10.938 -32.239 1.00 44.55 181 GLY A C 6
ATOM 8325 O O . GLY A 1 181 ? -17.418 -11.822 -32.676 1.00 34.43 181 GLY A O 6
ATOM 8329 N N . HIS A 1 182 ? -17.698 -9.780 -31.770 1.00 54.40 182 HIS A N 6
ATOM 8330 C CA . HIS A 1 182 ? -16.271 -9.478 -31.742 1.00 0.32 182 HIS A CA 6
ATOM 8331 C C . HIS A 1 182 ? -15.498 -10.567 -31.004 1.00 74.13 182 HIS A C 6
ATOM 8332 O O . HIS A 1 182 ? -14.411 -10.965 -31.424 1.00 65.31 182 HIS A O 6
ATOM 8346 N N . LEU A 1 183 ? -16.067 -11.047 -29.903 1.00 45.45 183 LEU A N 6
ATOM 8347 C CA . LEU A 1 183 ? -15.432 -12.091 -29.107 1.00 32.32 183 LEU A CA 6
ATOM 8348 C C . LEU A 1 183 ? -15.421 -13.419 -29.858 1.00 3.32 183 LEU A C 6
ATOM 8349 O O . LEU A 1 183 ? -14.608 -14.297 -29.573 1.00 34.10 183 LEU A O 6
ATOM 8365 N N . GLY A 1 184 ? -16.328 -13.556 -30.819 1.00 14.43 184 GLY A N 6
ATOM 8366 C CA . GLY A 1 184 ? -16.404 -14.778 -31.598 1.00 4.10 184 GLY A CA 6
ATOM 8367 C C . GLY A 1 184 ? -17.601 -15.630 -31.224 1.00 34.50 184 GLY A C 6
ATOM 8368 O O . GLY A 1 184 ? -17.571 -16.853 -31.370 1.00 12.30 184 GLY A O 6
ATOM 8372 N N . TYR A 1 185 ? -18.655 -14.986 -30.737 1.00 54.22 185 TYR A N 6
ATOM 8373 C CA . TYR A 1 185 ? -19.865 -15.693 -30.337 1.00 20.32 185 TYR A CA 6
ATOM 8374 C C . TYR A 1 185 ? -20.863 -15.763 -31.489 1.00 63.34 185 TYR A C 6
ATOM 8375 O O . TYR A 1 185 ? -21.051 -14.791 -32.219 1.00 72.43 185 TYR A O 6
ATOM 8393 N N . GLN A 1 186 ? -21.498 -16.920 -31.643 1.00 62.25 186 GLN A N 6
ATOM 8394 C CA . GLN A 1 186 ? -22.476 -17.117 -32.706 1.00 62.34 186 GLN A CA 6
ATOM 8395 C C . GLN A 1 186 ? -23.899 -17.008 -32.165 1.00 10.45 186 GLN A C 6
ATOM 8396 O O . GLN A 1 186 ? -24.106 -16.904 -30.957 1.00 21.31 186 GLN A O 6
ATOM 8410 N N . ALA A 1 187 ? -24.874 -17.032 -33.068 1.00 64.12 187 ALA A N 6
ATOM 8411 C CA . ALA A 1 187 ? -26.276 -16.937 -32.681 1.00 35.11 187 ALA A CA 6
ATOM 8412 C C . ALA A 1 187 ? -26.619 -17.962 -31.605 1.00 45.33 187 ALA A C 6
ATOM 8413 O O . ALA A 1 187 ? -27.335 -17.658 -30.652 1.00 31.14 187 ALA A O 6
ATOM 8420 N N . GLU A 1 188 ? -26.103 -19.177 -31.766 1.00 21.53 188 GLU A N 6
ATOM 8421 C CA . GLU A 1 188 ? -26.357 -20.246 -30.808 1.00 40.14 188 GLU A CA 6
ATOM 8422 C C . GLU A 1 188 ? -25.741 -19.920 -29.452 1.00 61.11 188 GLU A C 6
ATOM 8423 O O . GLU A 1 188 ? -26.301 -20.251 -28.407 1.00 52.42 188 GLU A O 6
ATOM 8435 N N . ALA A 1 189 ? -24.582 -19.269 -29.477 1.00 11.11 189 ALA A N 6
ATOM 8436 C CA . ALA A 1 189 ? -23.889 -18.896 -28.250 1.00 70.54 189 ALA A CA 6
ATOM 8437 C C . ALA A 1 189 ? -24.616 -17.765 -27.530 1.00 22.22 189 ALA A C 6
ATOM 8438 O O . ALA A 1 189 ? -25.005 -17.903 -26.370 1.00 54.22 189 ALA A O 6
ATOM 8445 N N . VAL A 1 190 ? -24.795 -16.646 -28.225 1.00 60.13 190 VAL A N 6
ATOM 8446 C CA . VAL A 1 190 ? -25.476 -15.491 -27.653 1.00 34.50 190 VAL A CA 6
ATOM 8447 C C . VAL A 1 190 ? -26.818 -15.888 -27.048 1.00 32.24 190 VAL A C 6
ATOM 8448 O O . VAL A 1 190 ? -27.227 -15.355 -26.017 1.00 62.13 190 VAL A O 6
ATOM 8461 N N . GLU A 1 191 ? -27.499 -16.827 -27.698 1.00 74.11 191 GLU A N 6
ATOM 8462 C CA . GLU A 1 191 ? -28.797 -17.295 -27.225 1.00 44.21 191 GLU A CA 6
ATOM 8463 C C . GLU A 1 191 ? -28.646 -18.110 -25.944 1.00 74.22 191 GLU A C 6
ATOM 8464 O O . GLU A 1 191 ? -29.403 -17.933 -24.988 1.00 54.53 191 GLU A O 6
ATOM 8476 N N . THR A 1 192 ? -27.664 -19.006 -25.930 1.00 71.22 192 THR A N 6
ATOM 8477 C CA . THR A 1 192 ? -27.414 -19.850 -24.769 1.00 75.32 192 THR A CA 6
ATOM 8478 C C . THR A 1 192 ? -27.191 -19.010 -23.517 1.00 42.05 192 THR A C 6
ATOM 8479 O O . THR A 1 192 ? -27.843 -19.218 -22.493 1.00 3.13 192 THR A O 6
ATOM 8490 N N . MET A 1 193 ? -26.266 -18.059 -23.604 1.00 3.30 193 MET A N 6
ATOM 8491 C CA . MET A 1 193 ? -25.959 -17.186 -22.477 1.00 30.05 193 MET A CA 6
ATOM 8492 C C . MET A 1 193 ? -27.134 -16.261 -22.170 1.00 50.34 193 MET A C 6
ATOM 8493 O O . MET A 1 193 ? -27.432 -15.986 -21.008 1.00 54.11 193 MET A O 6
ATOM 8507 N N . ALA A 1 194 ? -27.797 -15.786 -23.218 1.00 14.22 194 ALA A N 6
ATOM 8508 C CA . ALA A 1 194 ? -28.939 -14.894 -23.060 1.00 54.34 194 ALA A CA 6
ATOM 8509 C C . ALA A 1 194 ? -29.973 -15.490 -22.111 1.00 43.31 194 ALA A C 6
ATOM 8510 O O . ALA A 1 194 ? -30.538 -14.787 -21.273 1.00 55.04 194 ALA A O 6
ATOM 8517 N N . CYS A 1 195 ? -30.217 -16.789 -22.249 1.00 31.44 195 CYS A N 6
ATOM 8518 C CA . CYS A 1 195 ? -31.185 -17.478 -21.404 1.00 44.11 195 CYS A CA 6
ATOM 8519 C C . CYS A 1 195 ? -30.622 -17.703 -20.004 1.00 71.14 195 CYS A C 6
ATOM 8520 O O . CYS A 1 195 ? -31.356 -17.659 -19.016 1.00 23.41 195 CYS A O 6
ATOM 8528 N N . ASP A 1 196 ? -29.318 -17.942 -19.928 1.00 3.41 196 ASP A N 6
ATOM 8529 C CA . ASP A 1 196 ? -28.657 -18.174 -18.649 1.00 50.15 196 ASP A CA 6
ATOM 8530 C C . ASP A 1 196 ? -28.888 -17.004 -17.698 1.00 32.05 196 ASP A C 6
ATOM 8531 O O . ASP A 1 196 ? -29.548 -16.026 -18.050 1.00 54.42 196 ASP A O 6
ATOM 8540 N N . GLN A 1 197 ? -28.339 -17.110 -16.492 1.00 13.35 197 GLN A N 6
ATOM 8541 C CA . GLN A 1 197 ? -28.488 -16.062 -15.490 1.00 22.22 197 GLN A CA 6
ATOM 8542 C C . GLN A 1 197 ? -27.141 -15.425 -15.165 1.00 50.54 197 GLN A C 6
ATOM 8543 O O . GLN A 1 197 ? -27.065 -14.242 -14.837 1.00 63.43 197 GLN A O 6
ATOM 8557 N N . MET A 1 198 ? -26.079 -16.219 -15.257 1.00 51.45 198 MET A N 6
ATOM 8558 C CA . MET A 1 198 ? -24.734 -15.733 -14.974 1.00 31.34 198 MET A CA 6
ATOM 8559 C C . MET A 1 198 ? -23.895 -15.682 -16.246 1.00 1.04 198 MET A C 6
ATOM 8560 O O . MET A 1 198 ? -23.071 -16.559 -16.510 1.00 20.10 198 MET A O 6
ATOM 8574 N N . PRO A 1 199 ? -24.105 -14.633 -17.054 1.00 63.33 199 PRO A N 6
ATOM 8575 C CA . PRO A 1 199 ? -23.377 -14.444 -18.312 1.00 73.20 199 PRO A CA 6
ATOM 8576 C C . PRO A 1 199 ? -21.909 -14.099 -18.086 1.00 3.23 199 PRO A C 6
ATOM 8577 O O . PRO A 1 199 ? -21.039 -14.518 -18.848 1.00 30.13 199 PRO A O 6
ATOM 8588 N N . ALA A 1 200 ? -21.642 -13.332 -17.034 1.00 14.11 200 ALA A N 6
ATOM 8589 C CA . ALA A 1 200 ? -20.279 -12.933 -16.705 1.00 61.03 200 ALA A CA 6
ATOM 8590 C C . ALA A 1 200 ? -19.415 -14.146 -16.378 1.00 5.34 200 ALA A C 6
ATOM 8591 O O . ALA A 1 200 ? -18.315 -14.298 -16.909 1.00 12.43 200 ALA A O 6
ATOM 8598 N N . TYR A 1 201 ? -19.920 -15.007 -15.502 1.00 4.05 201 TYR A N 6
ATOM 8599 C CA . TYR A 1 201 ? -19.193 -16.206 -15.101 1.00 32.22 201 TYR A CA 6
ATOM 8600 C C . TYR A 1 201 ? -19.118 -17.208 -16.250 1.00 52.11 201 TYR A C 6
ATOM 8601 O O . TYR A 1 201 ? -18.067 -17.791 -16.515 1.00 12.33 201 TYR A O 6
ATOM 8619 N N . THR A 1 202 ? -20.243 -17.401 -16.932 1.00 52.11 202 THR A N 6
ATOM 8620 C CA . THR A 1 202 ? -20.308 -18.331 -18.051 1.00 13.10 202 THR A CA 6
ATOM 8621 C C . THR A 1 202 ? -19.405 -17.879 -19.194 1.00 20.23 202 THR A C 6
ATOM 8622 O O . THR A 1 202 ? -18.825 -18.702 -19.903 1.00 72.54 202 THR A O 6
ATOM 8633 N N . LEU A 1 203 ? -19.289 -16.568 -19.367 1.00 63.41 203 LEU A N 6
ATOM 8634 C CA . LEU A 1 203 ? -18.455 -16.005 -20.424 1.00 60.41 203 LEU A CA 6
ATOM 8635 C C . LEU A 1 203 ? -16.979 -16.288 -20.160 1.00 23.53 203 LEU A C 6
ATOM 8636 O O . LEU A 1 203 ? -16.281 -16.843 -21.009 1.00 11.54 203 LEU A O 6
ATOM 8652 N N . LEU A 1 204 ? -16.511 -15.902 -18.978 1.00 65.34 204 LEU A N 6
ATOM 8653 C CA . LEU A 1 204 ? -15.118 -16.116 -18.600 1.00 42.01 204 LEU A CA 6
ATOM 8654 C C . LEU A 1 204 ? -14.817 -17.603 -18.448 1.00 54.10 204 LEU A C 6
ATOM 8655 O O . LEU A 1 204 ? -13.724 -18.061 -18.778 1.00 34.31 204 LEU A O 6
ATOM 8671 N N . ARG A 1 205 ? -15.795 -18.351 -17.946 1.00 23.14 205 ARG A N 6
ATOM 8672 C CA . ARG A 1 205 ? -15.634 -19.786 -17.751 1.00 51.22 205 ARG A CA 6
ATOM 8673 C C . ARG A 1 205 ? -15.421 -20.496 -19.084 1.00 23.25 205 ARG A C 6
ATOM 8674 O O . ARG A 1 205 ? -14.409 -21.165 -19.287 1.00 45.31 205 ARG A O 6
ATOM 8695 N N . ASN A 1 206 ? -16.383 -20.347 -19.988 1.00 52.20 206 ASN A N 6
ATOM 8696 C CA . ASN A 1 206 ? -16.301 -20.975 -21.302 1.00 34.13 206 ASN A CA 6
ATOM 8697 C C . ASN A 1 206 ? -15.054 -20.513 -22.050 1.00 5.22 206 ASN A C 6
ATOM 8698 O O . ASN A 1 206 ? -14.443 -21.282 -22.792 1.00 34.33 206 ASN A O 6
ATOM 8709 N N . TRP A 1 207 ? -14.681 -19.255 -21.846 1.00 52.41 207 TRP A N 6
ATOM 8710 C CA . TRP A 1 207 ? -13.505 -18.691 -22.500 1.00 51.51 207 TRP A CA 6
ATOM 8711 C C . TRP A 1 207 ? -12.253 -19.487 -22.146 1.00 35.31 207 TRP A C 6
ATOM 8712 O O . TRP A 1 207 ? -11.652 -20.130 -23.006 1.00 11.34 207 TRP A O 6
ATOM 8733 N N . ALA A 1 208 ? -11.864 -19.437 -20.877 1.00 20.13 208 ALA A N 6
ATOM 8734 C CA . ALA A 1 208 ? -10.684 -20.155 -20.411 1.00 41.04 208 ALA A CA 6
ATOM 8735 C C . ALA A 1 208 ? -10.846 -21.659 -20.598 1.00 50.24 208 ALA A C 6
ATOM 8736 O O . ALA A 1 208 ? -9.881 -22.365 -20.884 1.00 25.53 208 ALA A O 6
ATOM 8743 N N . ALA A 1 209 ? -12.073 -22.142 -20.435 1.00 74.10 209 ALA A N 6
ATOM 8744 C CA . ALA A 1 209 ? -12.362 -23.563 -20.588 1.00 14.51 209 ALA A CA 6
ATOM 8745 C C . ALA A 1 209 ? -12.153 -24.013 -22.029 1.00 74.00 209 ALA A C 6
ATOM 8746 O O . ALA A 1 209 ? -11.769 -25.155 -22.283 1.00 14.35 209 ALA A O 6
ATOM 8753 N N . GLN A 1 210 ? -12.407 -23.109 -22.970 1.00 14.23 210 GLN A N 6
ATOM 8754 C CA . GLN A 1 210 ? -12.246 -23.416 -24.387 1.00 50.52 210 GLN A CA 6
ATOM 8755 C C . GLN A 1 210 ? -10.773 -23.428 -24.777 1.00 10.40 210 GLN A C 6
ATOM 8756 O O . GLN A 1 210 ? -10.286 -24.390 -25.370 1.00 0.14 210 GLN A O 6
ATOM 8770 N N . GLU A 1 211 ? -10.068 -22.351 -24.442 1.00 12.01 211 GLU A N 6
ATOM 8771 C CA . GLU A 1 211 ? -8.649 -22.239 -24.760 1.00 31.53 211 GLU A CA 6
ATOM 8772 C C . GLU A 1 211 ? -7.801 -22.303 -23.493 1.00 3.32 211 GLU A C 6
ATOM 8773 O O . GLU A 1 211 ? -6.981 -23.204 -23.327 1.00 34.14 211 GLU A O 6
ATOM 8785 N N . GLY A 1 212 ? -8.004 -21.337 -22.601 1.00 63.11 212 GLY A N 6
ATOM 8786 C CA . GLY A 1 212 ? -7.251 -21.302 -21.362 1.00 32.03 212 GLY A CA 6
ATOM 8787 C C . GLY A 1 212 ? -5.759 -21.445 -21.585 1.00 0.31 212 GLY A C 6
ATOM 8788 O O . GLY A 1 212 ? -5.047 -21.977 -20.736 1.00 45.13 212 GLY A O 6
ATOM 8792 N N . ASN A 1 213 ? -5.286 -20.971 -22.733 1.00 51.24 213 ASN A N 6
ATOM 8793 C CA . ASN A 1 213 ? -3.869 -21.053 -23.068 1.00 12.32 213 ASN A CA 6
ATOM 8794 C C . ASN A 1 213 ? -3.194 -19.694 -22.909 1.00 1.22 213 ASN A C 6
ATOM 8795 O O . ASN A 1 213 ? -2.466 -19.458 -21.944 1.00 12.32 213 ASN A O 6
ATOM 8806 N N . ARG A 1 214 ? -3.441 -18.801 -23.863 1.00 71.12 214 ARG A N 6
ATOM 8807 C CA . ARG A 1 214 ? -2.858 -17.466 -23.829 1.00 14.02 214 ARG A CA 6
ATOM 8808 C C . ARG A 1 214 ? -3.918 -16.417 -23.502 1.00 64.23 214 ARG A C 6
ATOM 8809 O O . ARG A 1 214 ? -3.617 -15.379 -22.914 1.00 61.31 214 ARG A O 6
ATOM 8830 N N . ALA A 1 215 ? -5.158 -16.697 -23.890 1.00 44.21 215 ALA A N 6
ATOM 8831 C CA . ALA A 1 215 ? -6.262 -15.779 -23.636 1.00 40.33 215 ALA A CA 6
ATOM 8832 C C . ALA A 1 215 ? -6.315 -15.376 -22.167 1.00 0.43 215 ALA A C 6
ATOM 8833 O O . ALA A 1 215 ? -6.768 -16.146 -21.317 1.00 41.21 215 ALA A O 6
ATOM 8840 N N . THR A 1 216 ? -5.851 -14.166 -21.871 1.00 33.02 216 THR A N 6
ATOM 8841 C CA . THR A 1 216 ? -5.843 -13.663 -20.504 1.00 13.44 216 THR A CA 6
ATOM 8842 C C . THR A 1 216 ? -6.835 -12.517 -20.335 1.00 14.22 216 THR A C 6
ATOM 8843 O O . THR A 1 216 ? -7.157 -11.815 -21.294 1.00 1.30 216 THR A O 6
ATOM 8854 N N . LEU A 1 217 ? -7.316 -12.333 -19.110 1.00 71.43 217 LEU A N 6
ATOM 8855 C CA . LEU A 1 217 ? -8.271 -11.271 -18.815 1.00 65.35 217 LEU A CA 6
ATOM 8856 C C . LEU A 1 217 ? -7.758 -9.924 -19.312 1.00 30.05 217 LEU A C 6
ATOM 8857 O O . LEU A 1 217 ? -8.542 -9.019 -19.604 1.00 3.52 217 LEU A O 6
ATOM 8873 N N . ARG A 1 218 ? -6.439 -9.797 -19.409 1.00 45.13 218 ARG A N 6
ATOM 8874 C CA . ARG A 1 218 ? -5.821 -8.561 -19.873 1.00 51.31 218 ARG A CA 6
ATOM 8875 C C . ARG A 1 218 ? -6.442 -8.103 -21.189 1.00 72.31 218 ARG A C 6
ATOM 8876 O O . ARG A 1 218 ? -6.639 -6.909 -21.413 1.00 3.40 218 ARG A O 6
ATOM 8897 N N . VAL A 1 219 ? -6.749 -9.062 -22.057 1.00 54.24 219 VAL A N 6
ATOM 8898 C CA . VAL A 1 219 ? -7.348 -8.758 -23.352 1.00 24.53 219 VAL A CA 6
ATOM 8899 C C . VAL A 1 219 ? -8.736 -8.148 -23.186 1.00 15.10 219 VAL A C 6
ATOM 8900 O O . VAL A 1 219 ? -9.164 -7.324 -23.994 1.00 63.32 219 VAL A O 6
ATOM 8913 N N . LEU A 1 220 ? -9.433 -8.560 -22.133 1.00 11.30 220 LEU A N 6
ATOM 8914 C CA . LEU A 1 220 ? -10.774 -8.053 -21.860 1.00 54.43 220 LEU A CA 6
ATOM 8915 C C . LEU A 1 220 ? -10.713 -6.709 -21.140 1.00 75.11 220 LEU A C 6
ATOM 8916 O O . LEU A 1 220 ? -11.475 -5.794 -21.450 1.00 72.32 220 LEU A O 6
ATOM 8932 N N . GLU A 1 221 ? -9.798 -6.598 -20.182 1.00 3.25 221 GLU A N 6
ATOM 8933 C CA . GLU A 1 221 ? -9.637 -5.365 -19.420 1.00 71.41 221 GLU A CA 6
ATOM 8934 C C . GLU A 1 221 ? -9.174 -4.225 -20.322 1.00 22.34 221 GLU A C 6
ATOM 8935 O O . GLU A 1 221 ? -9.621 -3.086 -20.181 1.00 22.52 221 GLU A O 6
ATOM 8947 N N . ASP A 1 222 ? -8.276 -4.540 -21.250 1.00 74.14 222 ASP A N 6
ATOM 8948 C CA . ASP A 1 222 ? -7.753 -3.542 -22.177 1.00 72.24 222 ASP A CA 6
ATOM 8949 C C . ASP A 1 222 ? -8.779 -3.211 -23.256 1.00 63.34 222 ASP A C 6
ATOM 8950 O O . ASP A 1 222 ? -9.111 -2.047 -23.474 1.00 21.12 222 ASP A O 6
ATOM 8959 N N . ALA A 1 223 ? -9.278 -4.244 -23.928 1.00 40.22 223 ALA A N 6
ATOM 8960 C CA . ALA A 1 223 ? -10.266 -4.063 -24.983 1.00 75.12 223 ALA A CA 6
ATOM 8961 C C . ALA A 1 223 ? -11.458 -3.251 -24.486 1.00 1.43 223 ALA A C 6
ATOM 8962 O O . ALA A 1 223 ? -12.046 -2.470 -25.234 1.00 4.24 223 ALA A O 6
ATOM 8969 N N . LEU A 1 224 ? -11.811 -3.443 -23.219 1.00 43.45 224 LEU A N 6
ATOM 8970 C CA . LEU A 1 224 ? -12.934 -2.729 -22.622 1.00 44.13 224 LEU A CA 6
ATOM 8971 C C . LEU A 1 224 ? -12.505 -1.348 -22.136 1.00 32.23 224 LEU A C 6
ATOM 8972 O O . LEU A 1 224 ? -13.248 -0.376 -22.266 1.00 44.51 224 LEU A O 6
ATOM 8988 N N . ALA A 1 225 ? -11.301 -1.270 -21.580 1.00 2.43 225 ALA A N 6
ATOM 8989 C CA . ALA A 1 225 ? -10.771 -0.006 -21.080 1.00 52.43 225 ALA A CA 6
ATOM 8990 C C . ALA A 1 225 ? -10.725 1.044 -22.184 1.00 71.10 225 ALA A C 6
ATOM 8991 O O . ALA A 1 225 ? -10.864 2.239 -21.923 1.00 1.34 225 ALA A O 6
ATOM 8998 N N . ALA A 1 226 ? -10.526 0.592 -23.418 1.00 3.34 226 ALA A N 6
ATOM 8999 C CA . ALA A 1 226 ? -10.462 1.493 -24.562 1.00 13.12 226 ALA A CA 6
ATOM 9000 C C . ALA A 1 226 ? -11.732 2.332 -24.671 1.00 42.40 226 ALA A C 6
ATOM 9001 O O . ALA A 1 226 ? -11.712 3.437 -25.212 1.00 70.22 226 ALA A O 6
ATOM 9008 N N . ILE A 1 227 ? -12.834 1.796 -24.157 1.00 31.34 227 ILE A N 6
ATOM 9009 C CA . ILE A 1 227 ? -14.113 2.495 -24.198 1.00 4.44 227 ILE A CA 6
ATOM 9010 C C . ILE A 1 227 ? -14.177 3.587 -23.135 1.00 41.24 227 ILE A C 6
ATOM 9011 O O . ILE A 1 227 ? -15.014 4.485 -23.203 1.00 35.43 227 ILE A O 6
ATOM 9027 N N . GLY A 1 228 ? -13.285 3.501 -22.152 1.00 51.24 228 GLY A N 6
ATOM 9028 C CA . GLY A 1 228 ? -13.257 4.487 -21.088 1.00 2.43 228 GLY A CA 6
ATOM 9029 C C . GLY A 1 228 ? -13.928 3.995 -19.822 1.00 22.03 228 GLY A C 6
ATOM 9030 O O . GLY A 1 228 ? -14.600 4.759 -19.129 1.00 33.12 228 GLY A O 6
ATOM 9034 N N . ARG A 1 229 ? -13.747 2.713 -19.518 1.00 65.43 229 ARG A N 6
ATOM 9035 C CA . ARG A 1 229 ? -14.343 2.118 -18.328 1.00 54.33 229 ARG A CA 6
ATOM 9036 C C . ARG A 1 229 ? -13.294 1.915 -17.239 1.00 21.31 229 ARG A C 6
ATOM 9037 O O . ARG A 1 229 ? -12.967 0.783 -16.883 1.00 3.13 229 ARG A O 6
ATOM 9058 N N . GLU A 1 230 ? -12.772 3.019 -16.714 1.00 51.31 230 GLU A N 6
ATOM 9059 C CA . GLU A 1 230 ? -11.759 2.961 -15.667 1.00 13.12 230 GLU A CA 6
ATOM 9060 C C . GLU A 1 230 ? -12.402 2.745 -14.299 1.00 45.11 230 GLU A C 6
ATOM 9061 O O . GLU A 1 230 ? -11.818 2.110 -13.420 1.00 33.52 230 GLU A O 6
ATOM 9073 N N . ASP A 1 231 ? -13.607 3.278 -14.129 1.00 32.13 231 ASP A N 6
ATOM 9074 C CA . ASP A 1 231 ? -14.331 3.144 -12.869 1.00 22.53 231 ASP A CA 6
ATOM 9075 C C . ASP A 1 231 ? -14.363 1.688 -12.414 1.00 3.00 231 ASP A C 6
ATOM 9076 O O . ASP A 1 231 ? -13.915 1.361 -11.315 1.00 71.21 231 ASP A O 6
ATOM 9085 N N . VAL A 1 232 ? -14.897 0.819 -13.266 1.00 62.01 232 VAL A N 6
ATOM 9086 C CA . VAL A 1 232 ? -14.989 -0.602 -12.950 1.00 14.25 232 VAL A CA 6
ATOM 9087 C C . VAL A 1 232 ? -13.617 -1.181 -12.618 1.00 12.32 232 VAL A C 6
ATOM 9088 O O . VAL A 1 232 ? -13.495 -2.074 -11.780 1.00 51.14 232 VAL A O 6
ATOM 9101 N N . VAL A 1 233 ? -12.587 -0.665 -13.281 1.00 42.22 233 VAL A N 6
ATOM 9102 C CA . VAL A 1 233 ? -11.224 -1.129 -13.055 1.00 22.11 233 VAL A CA 6
ATOM 9103 C C . VAL A 1 233 ? -10.696 -0.650 -11.708 1.00 71.14 233 VAL A C 6
ATOM 9104 O O . VAL A 1 233 ? -9.821 -1.278 -11.114 1.00 75.11 233 VAL A O 6
ATOM 9117 N N . GLN A 1 234 ? -11.234 0.469 -11.232 1.00 31.52 234 GLN A N 6
ATOM 9118 C CA . GLN A 1 234 ? -10.816 1.033 -9.954 1.00 12.24 234 GLN A CA 6
ATOM 9119 C C . GLN A 1 234 ? -11.441 0.269 -8.792 1.00 0.22 234 GLN A C 6
ATOM 9120 O O . GLN A 1 234 ? -10.772 -0.032 -7.802 1.00 42.23 234 GLN A O 6
ATOM 9134 N N . VAL A 1 235 ? -12.726 -0.042 -8.917 1.00 24.54 235 VAL A N 6
ATOM 9135 C CA . VAL A 1 235 ? -13.441 -0.772 -7.877 1.00 74.11 235 VAL A CA 6
ATOM 9136 C C . VAL A 1 235 ? -12.913 -2.196 -7.741 1.00 55.43 235 VAL A C 6
ATOM 9137 O O . VAL A 1 235 ? -12.781 -2.719 -6.634 1.00 13.42 235 VAL A O 6
ATOM 9150 N N . LEU A 1 236 ? -12.609 -2.818 -8.876 1.00 21.35 236 LEU A N 6
ATOM 9151 C CA . LEU A 1 236 ? -12.093 -4.182 -8.885 1.00 23.40 236 LEU A CA 6
ATOM 9152 C C . LEU A 1 236 ? -10.638 -4.217 -8.427 1.00 31.53 236 LEU A C 6
ATOM 9153 O O . LEU A 1 236 ? -10.207 -5.163 -7.767 1.00 63.21 236 LEU A O 6
ATOM 9169 N N . SER A 1 237 ? -9.887 -3.179 -8.780 1.00 53.21 237 SER A N 6
ATOM 9170 C CA . SER A 1 237 ? -8.481 -3.092 -8.407 1.00 51.44 237 SER A CA 6
ATOM 9171 C C . SER A 1 237 ? -8.331 -2.704 -6.938 1.00 21.41 237 SER A C 6
ATOM 9172 O O . SER A 1 237 ? -7.416 -3.162 -6.254 1.00 53.05 237 SER A O 6
ATOM 9180 N N . SER A 1 238 ? -9.238 -1.858 -6.461 1.00 61.15 238 SER A N 6
ATOM 9181 C CA . SER A 1 238 ? -9.206 -1.404 -5.075 1.00 2.51 238 SER A CA 6
ATOM 9182 C C . SER A 1 238 ? -9.135 -2.591 -4.117 1.00 15.22 238 SER A C 6
ATOM 9183 O O . SER A 1 238 ? -9.582 -3.695 -4.422 1.00 60.10 238 SER A O 6
ATOM 9191 N N . PRO A 1 239 ? -8.557 -2.357 -2.930 1.00 50.03 239 PRO A N 6
ATOM 9192 C CA . PRO A 1 239 ? -8.411 -3.392 -1.903 1.00 63.43 239 PRO A CA 6
ATOM 9193 C C . PRO A 1 239 ? -9.748 -3.786 -1.284 1.00 41.24 239 PRO A C 6
ATOM 9194 O O . PRO A 1 239 ? -10.658 -2.964 -1.172 1.00 64.21 239 PRO A O 6
ATOM 9205 N N . ALA A 1 240 ? -9.861 -5.049 -0.884 1.00 32.54 240 ALA A N 6
ATOM 9206 C CA . ALA A 1 240 ? -11.087 -5.550 -0.274 1.00 71.44 240 ALA A CA 6
ATOM 9207 C C . ALA A 1 240 ? -10.993 -5.525 1.247 1.00 42.21 240 ALA A C 6
ATOM 9208 O O . ALA A 1 240 ? -11.976 -5.249 1.934 1.00 61.31 240 ALA A O 6
ATOM 9215 N N . GLU A 1 241 ? -9.805 -5.815 1.767 1.00 60.52 241 GLU A N 6
ATOM 9216 C CA . GLU A 1 241 ? -9.584 -5.828 3.209 1.00 53.32 241 GLU A CA 6
ATOM 9217 C C . GLU A 1 241 ? -9.424 -4.408 3.747 1.00 11.23 241 GLU A C 6
ATOM 9218 O O . GLU A 1 241 ? -9.227 -3.462 2.984 1.00 25.45 241 GLU A O 6
ATOM 9230 N N . SER A 1 242 ? -9.512 -4.268 5.066 1.00 33.03 242 SER A N 6
ATOM 9231 C CA . SER A 1 242 ? -9.381 -2.964 5.706 1.00 20.04 242 SER A CA 6
ATOM 9232 C C . SER A 1 242 ? -8.426 -3.036 6.894 1.00 15.32 242 SER A C 6
ATOM 9233 O O . SER A 1 242 ? -7.981 -4.116 7.283 1.00 62.42 242 SER A O 6
ATOM 9241 N N . SER A 1 243 ? -8.115 -1.877 7.465 1.00 40.11 243 SER A N 6
ATOM 9242 C CA . SER A 1 243 ? -7.210 -1.807 8.607 1.00 65.11 243 SER A CA 6
ATOM 9243 C C . SER A 1 243 ? -7.733 -0.830 9.656 1.00 30.14 243 SER A C 6
ATOM 9244 O O . SER A 1 243 ? -7.683 0.386 9.468 1.00 14.32 243 SER A O 6
ATOM 9252 N N . SER A 1 244 ? -8.235 -1.370 10.761 1.00 31.32 244 SER A N 6
ATOM 9253 C CA . SER A 1 244 ? -8.771 -0.548 11.839 1.00 52.41 244 SER A CA 6
ATOM 9254 C C . SER A 1 244 ? -8.789 -1.321 13.154 1.00 34.33 244 SER A C 6
ATOM 9255 O O . SER A 1 244 ? -9.591 -2.237 13.339 1.00 44.30 244 SER A O 6
ATOM 9263 N N . VAL A 1 245 ? -7.899 -0.945 14.067 1.00 12.21 245 VAL A N 6
ATOM 9264 C CA . VAL A 1 245 ? -7.811 -1.600 15.366 1.00 71.05 245 VAL A CA 6
ATOM 9265 C C . VAL A 1 245 ? -8.337 -0.695 16.475 1.00 31.03 245 VAL A C 6
ATOM 9266 O O . VAL A 1 245 ? -8.102 0.513 16.468 1.00 44.22 245 VAL A O 6
ATOM 9279 N N . VAL A 1 246 ? -9.051 -1.287 17.427 1.00 3.24 246 VAL A N 6
ATOM 9280 C CA . VAL A 1 246 ? -9.609 -0.536 18.544 1.00 44.42 246 VAL A CA 6
ATOM 9281 C C . VAL A 1 246 ? -8.559 -0.296 19.624 1.00 52.40 246 VAL A C 6
ATOM 9282 O O . VAL A 1 246 ? -8.419 0.817 20.131 1.00 41.24 246 VAL A O 6
ATOM 9295 N N . PRO A 1 145 ? -8.689 -1.120 4.992 1.00 31.20 145 PRO A N 7
ATOM 9296 C CA . PRO A 1 145 ? -8.197 0.059 4.274 1.00 31.53 145 PRO A CA 7
ATOM 9297 C C . PRO A 1 145 ? -7.838 -0.253 2.826 1.00 23.30 145 PRO A C 7
ATOM 9298 O O . PRO A 1 145 ? -6.963 0.387 2.241 1.00 63.42 145 PRO A O 7
ATOM 9309 N N . ASP A 1 146 ? -8.518 -1.239 2.252 1.00 65.34 146 ASP A N 7
ATOM 9310 C CA . ASP A 1 146 ? -8.271 -1.634 0.869 1.00 42.45 146 ASP A CA 7
ATOM 9311 C C . ASP A 1 146 ? -6.783 -1.863 0.627 1.00 3.24 146 ASP A C 7
ATOM 9312 O O . ASP A 1 146 ? -6.199 -1.296 -0.297 1.00 45.44 146 ASP A O 7
ATOM 9321 N N . LEU A 1 147 ? -6.174 -2.697 1.463 1.00 12.20 147 LEU A N 7
ATOM 9322 C CA . LEU A 1 147 ? -4.753 -3.000 1.340 1.00 4.52 147 LEU A CA 7
ATOM 9323 C C . LEU A 1 147 ? -4.446 -3.637 -0.011 1.00 22.42 147 LEU A C 7
ATOM 9324 O O . LEU A 1 147 ? -5.296 -3.671 -0.900 1.00 42.43 147 LEU A O 7
ATOM 9340 N N . GLY A 1 148 ? -3.224 -4.142 -0.158 1.00 63.02 148 GLY A N 7
ATOM 9341 C CA . GLY A 1 148 ? -2.828 -4.773 -1.404 1.00 24.31 148 GLY A CA 7
ATOM 9342 C C . GLY A 1 148 ? -3.582 -6.062 -1.666 1.00 4.41 148 GLY A C 7
ATOM 9343 O O . GLY A 1 148 ? -4.760 -6.039 -2.022 1.00 34.21 148 GLY A O 7
ATOM 9347 N N . CYS A 1 149 ? -2.900 -7.189 -1.492 1.00 63.14 149 CYS A N 7
ATOM 9348 C CA . CYS A 1 149 ? -3.513 -8.494 -1.715 1.00 42.32 149 CYS A CA 7
ATOM 9349 C C . CYS A 1 149 ? -4.185 -8.553 -3.083 1.00 22.35 149 CYS A C 7
ATOM 9350 O O . CYS A 1 149 ? -5.345 -8.945 -3.198 1.00 14.33 149 CYS A O 7
ATOM 9358 N N . GLN A 1 150 ? -3.448 -8.159 -4.116 1.00 71.50 150 GLN A N 7
ATOM 9359 C CA . GLN A 1 150 ? -3.974 -8.164 -5.476 1.00 40.13 150 GLN A CA 7
ATOM 9360 C C . GLN A 1 150 ? -4.221 -9.589 -5.958 1.00 55.32 150 GLN A C 7
ATOM 9361 O O . GLN A 1 150 ? -3.285 -10.306 -6.315 1.00 55.02 150 GLN A O 7
ATOM 9375 N N . LEU A 1 151 ? -5.486 -9.996 -5.965 1.00 70.12 151 LEU A N 7
ATOM 9376 C CA . LEU A 1 151 ? -5.857 -11.337 -6.403 1.00 41.12 151 LEU A CA 7
ATOM 9377 C C . LEU A 1 151 ? -6.527 -11.297 -7.773 1.00 4.02 151 LEU A C 7
ATOM 9378 O O . LEU A 1 151 ? -7.582 -10.684 -7.941 1.00 31.03 151 LEU A O 7
ATOM 9394 N N . TYR A 1 152 ? -5.908 -11.954 -8.748 1.00 73.10 152 TYR A N 7
ATOM 9395 C CA . TYR A 1 152 ? -6.445 -11.993 -10.103 1.00 12.05 152 TYR A CA 7
ATOM 9396 C C . TYR A 1 152 ? -7.603 -12.980 -10.202 1.00 5.21 152 TYR A C 7
ATOM 9397 O O . TYR A 1 152 ? -8.718 -12.613 -10.575 1.00 43.40 152 TYR A O 7
ATOM 9415 N N . LEU A 1 153 ? -7.332 -14.236 -9.864 1.00 32.22 153 LEU A N 7
ATOM 9416 C CA . LEU A 1 153 ? -8.351 -15.279 -9.915 1.00 41.13 153 LEU A CA 7
ATOM 9417 C C . LEU A 1 153 ? -9.020 -15.451 -8.555 1.00 33.33 153 LEU A C 7
ATOM 9418 O O . LEU A 1 153 ? -10.145 -15.943 -8.463 1.00 10.53 153 LEU A O 7
ATOM 9434 N N . HIS A 1 154 ? -8.322 -15.040 -7.501 1.00 52.31 154 HIS A N 7
ATOM 9435 C CA . HIS A 1 154 ? -8.851 -15.147 -6.145 1.00 50.22 154 HIS A CA 7
ATOM 9436 C C . HIS A 1 154 ? -9.524 -13.844 -5.721 1.00 1.33 154 HIS A C 7
ATOM 9437 O O . HIS A 1 154 ? -9.583 -13.523 -4.534 1.00 71.04 154 HIS A O 7
ATOM 9451 N N . ILE A 1 155 ? -10.031 -13.101 -6.699 1.00 4.11 155 ILE A N 7
ATOM 9452 C CA . ILE A 1 155 ? -10.701 -11.835 -6.427 1.00 40.52 155 ILE A CA 7
ATOM 9453 C C . ILE A 1 155 ? -11.744 -11.990 -5.325 1.00 22.01 155 ILE A C 7
ATOM 9454 O O . ILE A 1 155 ? -12.310 -13.064 -5.119 1.00 63.21 155 ILE A O 7
ATOM 9470 N N . PRO A 1 156 ? -12.006 -10.893 -4.600 1.00 72.24 156 PRO A N 7
ATOM 9471 C CA . PRO A 1 156 ? -12.984 -10.882 -3.508 1.00 61.41 156 PRO A CA 7
ATOM 9472 C C . PRO A 1 156 ? -14.418 -11.011 -4.012 1.00 61.04 156 PRO A C 7
ATOM 9473 O O . PRO A 1 156 ? -14.719 -10.651 -5.149 1.00 73.44 156 PRO A O 7
ATOM 9484 N N . GLN A 1 157 ? -15.296 -11.527 -3.158 1.00 14.32 157 GLN A N 7
ATOM 9485 C CA . GLN A 1 157 ? -16.698 -11.704 -3.519 1.00 24.54 157 GLN A CA 7
ATOM 9486 C C . GLN A 1 157 ? -17.329 -10.373 -3.914 1.00 4.14 157 GLN A C 7
ATOM 9487 O O . GLN A 1 157 ? -18.072 -10.295 -4.893 1.00 72.13 157 GLN A O 7
ATOM 9501 N N . GLN A 1 158 ? -17.031 -9.329 -3.146 1.00 41.44 158 GLN A N 7
ATOM 9502 C CA . GLN A 1 158 ? -17.571 -8.003 -3.417 1.00 51.24 158 GLN A CA 7
ATOM 9503 C C . GLN A 1 158 ? -17.305 -7.590 -4.861 1.00 24.04 158 GLN A C 7
ATOM 9504 O O . GLN A 1 158 ? -18.211 -7.148 -5.566 1.00 70.52 158 GLN A O 7
ATOM 9518 N N . GLN A 1 159 ? -16.056 -7.737 -5.292 1.00 33.34 159 GLN A N 7
ATOM 9519 C CA . GLN A 1 159 ? -15.670 -7.379 -6.651 1.00 4.42 159 GLN A CA 7
ATOM 9520 C C . GLN A 1 159 ? -16.426 -8.223 -7.672 1.00 13.11 159 GLN A C 7
ATOM 9521 O O . GLN A 1 159 ? -16.883 -7.714 -8.695 1.00 30.03 159 GLN A O 7
ATOM 9535 N N . GLN A 1 160 ? -16.553 -9.514 -7.386 1.00 62.41 160 GLN A N 7
ATOM 9536 C CA . GLN A 1 160 ? -17.253 -10.429 -8.281 1.00 51.11 160 GLN A CA 7
ATOM 9537 C C . GLN A 1 160 ? -18.663 -9.929 -8.577 1.00 73.33 160 GLN A C 7
ATOM 9538 O O . GLN A 1 160 ? -19.002 -9.642 -9.725 1.00 63.11 160 GLN A O 7
ATOM 9552 N N . GLU A 1 161 ? -19.481 -9.827 -7.534 1.00 42.02 161 GLU A N 7
ATOM 9553 C CA . GLU A 1 161 ? -20.854 -9.362 -7.684 1.00 43.51 161 GLU A CA 7
ATOM 9554 C C . GLU A 1 161 ? -20.891 -7.952 -8.268 1.00 71.52 161 GLU A C 7
ATOM 9555 O O . GLU A 1 161 ? -21.701 -7.654 -9.144 1.00 45.44 161 GLU A O 7
ATOM 9567 N N . GLU A 1 162 ? -20.009 -7.090 -7.772 1.00 64.41 162 GLU A N 7
ATOM 9568 C CA . GLU A 1 162 ? -19.942 -5.711 -8.244 1.00 64.53 162 GLU A CA 7
ATOM 9569 C C . GLU A 1 162 ? -19.754 -5.662 -9.757 1.00 30.34 162 GLU A C 7
ATOM 9570 O O . GLU A 1 162 ? -20.576 -5.096 -10.478 1.00 31.32 162 GLU A O 7
ATOM 9582 N N . VAL A 1 163 ? -18.666 -6.260 -10.232 1.00 33.35 163 VAL A N 7
ATOM 9583 C CA . VAL A 1 163 ? -18.370 -6.286 -11.660 1.00 44.33 163 VAL A CA 7
ATOM 9584 C C . VAL A 1 163 ? -19.559 -6.807 -12.459 1.00 42.21 163 VAL A C 7
ATOM 9585 O O . VAL A 1 163 ? -20.044 -6.142 -13.373 1.00 21.02 163 VAL A O 7
ATOM 9598 N N . GLN A 1 164 ? -20.023 -8.002 -12.105 1.00 65.12 164 GLN A N 7
ATOM 9599 C CA . GLN A 1 164 ? -21.156 -8.613 -12.791 1.00 20.43 164 GLN A CA 7
ATOM 9600 C C . GLN A 1 164 ? -22.351 -7.666 -12.818 1.00 61.12 164 GLN A C 7
ATOM 9601 O O . GLN A 1 164 ? -22.866 -7.331 -13.885 1.00 33.51 164 GLN A O 7
ATOM 9615 N N . ARG A 1 165 ? -22.788 -7.237 -11.638 1.00 21.35 165 ARG A N 7
ATOM 9616 C CA . ARG A 1 165 ? -23.923 -6.330 -11.528 1.00 73.44 165 ARG A CA 7
ATOM 9617 C C . ARG A 1 165 ? -23.710 -5.085 -12.385 1.00 75.34 165 ARG A C 7
ATOM 9618 O O . ARG A 1 165 ? -24.644 -4.583 -13.013 1.00 52.50 165 ARG A O 7
ATOM 9639 N N . LEU A 1 166 ? -22.477 -4.593 -12.406 1.00 34.32 166 LEU A N 7
ATOM 9640 C CA . LEU A 1 166 ? -22.141 -3.405 -13.186 1.00 71.25 166 LEU A CA 7
ATOM 9641 C C . LEU A 1 166 ? -22.373 -3.649 -14.674 1.00 55.34 166 LEU A C 7
ATOM 9642 O O . LEU A 1 166 ? -23.008 -2.840 -15.354 1.00 21.22 166 LEU A O 7
ATOM 9658 N N . LEU A 1 167 ? -21.858 -4.767 -15.173 1.00 1.31 167 LEU A N 7
ATOM 9659 C CA . LEU A 1 167 ? -22.011 -5.118 -16.581 1.00 3.11 167 LEU A CA 7
ATOM 9660 C C . LEU A 1 167 ? -23.484 -5.135 -16.981 1.00 55.30 167 LEU A C 7
ATOM 9661 O O . LEU A 1 167 ? -23.840 -4.745 -18.092 1.00 71.52 167 LEU A O 7
ATOM 9677 N N . MET A 1 168 ? -24.334 -5.589 -16.066 1.00 72.33 168 MET A N 7
ATOM 9678 C CA . MET A 1 168 ? -25.768 -5.655 -16.323 1.00 21.13 168 MET A CA 7
ATOM 9679 C C . MET A 1 168 ? -26.476 -4.422 -15.769 1.00 10.13 168 MET A C 7
ATOM 9680 O O . MET A 1 168 ? -27.647 -4.483 -15.394 1.00 15.31 168 MET A O 7
ATOM 9694 N N . MET A 1 169 ? -25.758 -3.305 -15.719 1.00 43.43 169 MET A N 7
ATOM 9695 C CA . MET A 1 169 ? -26.319 -2.059 -15.210 1.00 2.13 169 MET A CA 7
ATOM 9696 C C . MET A 1 169 ? -27.526 -1.628 -16.038 1.00 20.03 169 MET A C 7
ATOM 9697 O O . MET A 1 169 ? -27.687 -2.048 -17.183 1.00 44.30 169 MET A O 7
ATOM 9711 N N . GLY A 1 170 ? -28.373 -0.789 -15.450 1.00 12.40 170 GLY A N 7
ATOM 9712 C CA . GLY A 1 170 ? -29.554 -0.317 -16.148 1.00 74.23 170 GLY A CA 7
ATOM 9713 C C . GLY A 1 170 ? -29.224 0.310 -17.487 1.00 23.23 170 GLY A C 7
ATOM 9714 O O . GLY A 1 170 ? -30.005 0.214 -18.433 1.00 61.45 170 GLY A O 7
ATOM 9718 N N . GLU A 1 171 ? -28.065 0.957 -17.567 1.00 65.44 171 GLU A N 7
ATOM 9719 C CA . GLU A 1 171 ? -27.636 1.604 -18.801 1.00 44.11 171 GLU A CA 7
ATOM 9720 C C . GLU A 1 171 ? -27.689 0.630 -19.975 1.00 61.11 171 GLU A C 7
ATOM 9721 O O . GLU A 1 171 ? -27.136 -0.469 -19.927 1.00 60.24 171 GLU A O 7
ATOM 9733 N N . PRO A 1 172 ? -28.372 1.041 -21.053 1.00 30.31 172 PRO A N 7
ATOM 9734 C CA . PRO A 1 172 ? -28.515 0.219 -22.260 1.00 3.42 172 PRO A CA 7
ATOM 9735 C C . PRO A 1 172 ? -27.203 0.077 -23.022 1.00 53.44 172 PRO A C 7
ATOM 9736 O O . PRO A 1 172 ? -26.504 1.061 -23.264 1.00 1.51 172 PRO A O 7
ATOM 9747 N N . ALA A 1 173 ? -26.874 -1.153 -23.401 1.00 3.43 173 ALA A N 7
ATOM 9748 C CA . ALA A 1 173 ? -25.647 -1.423 -24.138 1.00 31.14 173 ALA A CA 7
ATOM 9749 C C . ALA A 1 173 ? -25.709 -0.834 -25.544 1.00 2.22 173 ALA A C 7
ATOM 9750 O O . ALA A 1 173 ? -26.549 -1.223 -26.355 1.00 62.04 173 ALA A O 7
ATOM 9757 N N . LYS A 1 174 ? -24.816 0.110 -25.824 1.00 1.01 174 LYS A N 7
ATOM 9758 C CA . LYS A 1 174 ? -24.769 0.754 -27.131 1.00 5.51 174 LYS A CA 7
ATOM 9759 C C . LYS A 1 174 ? -24.175 -0.183 -28.178 1.00 43.55 174 LYS A C 7
ATOM 9760 O O . LYS A 1 174 ? -24.188 0.117 -29.371 1.00 34.15 174 LYS A O 7
ATOM 9779 N N . GLY A 1 175 ? -23.654 -1.319 -27.724 1.00 63.15 175 GLY A N 7
ATOM 9780 C CA . GLY A 1 175 ? -23.064 -2.281 -28.635 1.00 74.30 175 GLY A CA 7
ATOM 9781 C C . GLY A 1 175 ? -22.997 -3.675 -28.042 1.00 63.30 175 GLY A C 7
ATOM 9782 O O . GLY A 1 175 ? -21.911 -4.198 -27.790 1.00 63.22 175 GLY A O 7
ATOM 9786 N N . TRP A 1 176 ? -24.159 -4.277 -27.818 1.00 34.04 176 TRP A N 7
ATOM 9787 C CA . TRP A 1 176 ? -24.227 -5.619 -27.248 1.00 73.12 176 TRP A CA 7
ATOM 9788 C C . TRP A 1 176 ? -23.899 -6.672 -28.300 1.00 21.25 176 TRP A C 7
ATOM 9789 O O . TRP A 1 176 ? -22.947 -7.438 -28.147 1.00 75.02 176 TRP A O 7
ATOM 9810 N N . GLN A 1 177 ? -24.692 -6.707 -29.366 1.00 30.12 177 GLN A N 7
ATOM 9811 C CA . GLN A 1 177 ? -24.484 -7.668 -30.442 1.00 54.14 177 GLN A CA 7
ATOM 9812 C C . GLN A 1 177 ? -23.100 -7.503 -31.061 1.00 11.31 177 GLN A C 7
ATOM 9813 O O . GLN A 1 177 ? -22.485 -8.475 -31.496 1.00 13.41 177 GLN A O 7
ATOM 9827 N N . GLU A 1 178 ? -22.618 -6.264 -31.097 1.00 54.53 178 GLU A N 7
ATOM 9828 C CA . GLU A 1 178 ? -21.306 -5.972 -31.664 1.00 62.52 178 GLU A CA 7
ATOM 9829 C C . GLU A 1 178 ? -20.199 -6.603 -30.826 1.00 1.24 178 GLU A C 7
ATOM 9830 O O . GLU A 1 178 ? -19.275 -7.220 -31.359 1.00 74.25 178 GLU A O 7
ATOM 9842 N N . LEU A 1 179 ? -20.296 -6.445 -29.510 1.00 12.41 179 LEU A N 7
ATOM 9843 C CA . LEU A 1 179 ? -19.302 -6.997 -28.596 1.00 75.35 179 LEU A CA 7
ATOM 9844 C C . LEU A 1 179 ? -19.255 -8.519 -28.700 1.00 52.34 179 LEU A C 7
ATOM 9845 O O . LEU A 1 179 ? -18.181 -9.110 -28.800 1.00 52.33 179 LEU A O 7
ATOM 9861 N N . ALA A 1 180 ? -20.427 -9.145 -28.677 1.00 3.42 180 ALA A N 7
ATOM 9862 C CA . ALA A 1 180 ? -20.518 -10.597 -28.772 1.00 53.33 180 ALA A CA 7
ATOM 9863 C C . ALA A 1 180 ? -19.815 -11.110 -30.024 1.00 33.23 180 ALA A C 7
ATOM 9864 O O . ALA A 1 180 ? -18.905 -11.934 -29.942 1.00 34.41 180 ALA A O 7
ATOM 9871 N N . GLY A 1 181 ? -20.244 -10.618 -31.183 1.00 12.31 181 GLY A N 7
ATOM 9872 C CA . GLY A 1 181 ? -19.644 -11.040 -32.434 1.00 15.32 181 GLY A CA 7
ATOM 9873 C C . GLY A 1 181 ? -18.138 -10.856 -32.448 1.00 44.55 181 GLY A C 7
ATOM 9874 O O . GLY A 1 181 ? -17.396 -11.779 -32.788 1.00 34.43 181 GLY A O 7
ATOM 9878 N N . HIS A 1 182 ? -17.686 -9.663 -32.077 1.00 54.40 182 HIS A N 7
ATOM 9879 C CA . HIS A 1 182 ? -16.259 -9.361 -32.048 1.00 0.32 182 HIS A CA 7
ATOM 9880 C C . HIS A 1 182 ? -15.511 -10.359 -31.169 1.00 74.13 182 HIS A C 7
ATOM 9881 O O . HIS A 1 182 ? -14.396 -10.772 -31.492 1.00 65.31 182 HIS A O 7
ATOM 9895 N N . LEU A 1 183 ? -16.130 -10.742 -30.058 1.00 45.45 183 LEU A N 7
ATOM 9896 C CA . LEU A 1 183 ? -15.522 -11.691 -29.132 1.00 32.32 183 LEU A CA 7
ATOM 9897 C C . LEU A 1 183 ? -15.435 -13.080 -29.755 1.00 3.32 183 LEU A C 7
ATOM 9898 O O . LEU A 1 183 ? -14.621 -13.905 -29.345 1.00 34.10 183 LEU A O 7
ATOM 9914 N N . GLY A 1 184 ? -16.280 -13.331 -30.751 1.00 14.43 184 GLY A N 7
ATOM 9915 C CA . GLY A 1 184 ? -16.281 -14.620 -31.416 1.00 4.10 184 GLY A CA 7
ATOM 9916 C C . GLY A 1 184 ? -17.527 -15.429 -31.111 1.00 34.50 184 GLY A C 7
ATOM 9917 O O . GLY A 1 184 ? -17.509 -16.658 -31.177 1.00 12.30 184 GLY A O 7
ATOM 9921 N N . TYR A 1 185 ? -18.611 -14.739 -30.775 1.00 54.22 185 TYR A N 7
ATOM 9922 C CA . TYR A 1 185 ? -19.869 -15.401 -30.454 1.00 20.32 185 TYR A CA 7
ATOM 9923 C C . TYR A 1 185 ? -20.747 -15.534 -31.696 1.00 63.34 185 TYR A C 7
ATOM 9924 O O . TYR A 1 185 ? -20.857 -14.602 -32.493 1.00 72.43 185 TYR A O 7
ATOM 9942 N N . GLN A 1 186 ? -21.368 -16.698 -31.851 1.00 62.25 186 GLN A N 7
ATOM 9943 C CA . GLN A 1 186 ? -22.236 -16.954 -32.995 1.00 62.34 186 GLN A CA 7
ATOM 9944 C C . GLN A 1 186 ? -23.705 -16.863 -32.596 1.00 10.45 186 GLN A C 7
ATOM 9945 O O . GLN A 1 186 ? -24.029 -16.494 -31.467 1.00 21.31 186 GLN A O 7
ATOM 9959 N N . ALA A 1 187 ? -24.589 -17.200 -33.529 1.00 64.12 187 ALA A N 7
ATOM 9960 C CA . ALA A 1 187 ? -26.022 -17.157 -33.273 1.00 35.11 187 ALA A CA 7
ATOM 9961 C C . ALA A 1 187 ? -26.418 -18.161 -32.195 1.00 45.33 187 ALA A C 7
ATOM 9962 O O . ALA A 1 187 ? -27.234 -17.859 -31.324 1.00 31.14 187 ALA A O 7
ATOM 9969 N N . GLU A 1 188 ? -25.837 -19.353 -32.261 1.00 21.53 188 GLU A N 7
ATOM 9970 C CA . GLU A 1 188 ? -26.131 -20.401 -31.290 1.00 40.14 188 GLU A CA 7
ATOM 9971 C C . GLU A 1 188 ? -25.624 -20.015 -29.903 1.00 61.11 188 GLU A C 7
ATOM 9972 O O . GLU A 1 188 ? -26.241 -20.346 -28.891 1.00 52.42 188 GLU A O 7
ATOM 9984 N N . ALA A 1 189 ? -24.497 -19.314 -29.866 1.00 11.11 189 ALA A N 7
ATOM 9985 C CA . ALA A 1 189 ? -23.907 -18.881 -28.605 1.00 70.54 189 ALA A CA 7
ATOM 9986 C C . ALA A 1 189 ? -24.687 -17.715 -28.006 1.00 22.22 189 ALA A C 7
ATOM 9987 O O . ALA A 1 189 ? -25.214 -17.812 -26.898 1.00 54.22 189 ALA A O 7
ATOM 9994 N N . VAL A 1 190 ? -24.756 -16.613 -28.745 1.00 60.13 190 VAL A N 7
ATOM 9995 C CA . VAL A 1 190 ? -25.472 -15.429 -28.288 1.00 34.50 190 VAL A CA 7
ATOM 9996 C C . VAL A 1 190 ? -26.884 -15.780 -27.834 1.00 32.24 190 VAL A C 7
ATOM 9997 O O . VAL A 1 190 ? -27.413 -15.181 -26.899 1.00 62.13 190 VAL A O 7
ATOM 10010 N N . GLU A 1 191 ? -27.488 -16.758 -28.503 1.00 74.11 191 GLU A N 7
ATOM 10011 C CA . GLU A 1 191 ? -28.840 -17.190 -28.168 1.00 44.21 191 GLU A CA 7
ATOM 10012 C C . GLU A 1 191 ? -28.854 -17.962 -26.851 1.00 74.22 191 GLU A C 7
ATOM 10013 O O . GLU A 1 191 ? -29.658 -17.682 -25.962 1.00 54.53 191 GLU A O 7
ATOM 10025 N N . THR A 1 192 ? -27.958 -18.938 -26.735 1.00 71.22 192 THR A N 7
ATOM 10026 C CA . THR A 1 192 ? -27.868 -19.752 -25.529 1.00 75.32 192 THR A CA 7
ATOM 10027 C C . THR A 1 192 ? -27.573 -18.892 -24.306 1.00 42.05 192 THR A C 7
ATOM 10028 O O . THR A 1 192 ? -28.292 -18.949 -23.308 1.00 3.13 192 THR A O 7
ATOM 10039 N N . MET A 1 193 ? -26.514 -18.095 -24.389 1.00 3.30 193 MET A N 7
ATOM 10040 C CA . MET A 1 193 ? -26.126 -17.221 -23.288 1.00 30.05 193 MET A CA 7
ATOM 10041 C C . MET A 1 193 ? -27.244 -16.238 -22.954 1.00 50.34 193 MET A C 7
ATOM 10042 O O . MET A 1 193 ? -27.481 -15.926 -21.789 1.00 54.11 193 MET A O 7
ATOM 10056 N N . ALA A 1 194 ? -27.928 -15.755 -23.987 1.00 14.22 194 ALA A N 7
ATOM 10057 C CA . ALA A 1 194 ? -29.021 -14.809 -23.802 1.00 54.34 194 ALA A CA 7
ATOM 10058 C C . ALA A 1 194 ? -30.125 -15.408 -22.938 1.00 43.31 194 ALA A C 7
ATOM 10059 O O . ALA A 1 194 ? -30.703 -14.724 -22.091 1.00 55.04 194 ALA A O 7
ATOM 10066 N N . CYS A 1 195 ? -30.414 -16.686 -23.157 1.00 31.44 195 CYS A N 7
ATOM 10067 C CA . CYS A 1 195 ? -31.451 -17.376 -22.398 1.00 44.11 195 CYS A CA 7
ATOM 10068 C C . CYS A 1 195 ? -31.212 -17.237 -20.899 1.00 71.14 195 CYS A C 7
ATOM 10069 O O . CYS A 1 195 ? -32.091 -16.798 -20.158 1.00 23.41 195 CYS A O 7
ATOM 10077 N N . ASP A 1 196 ? -30.016 -17.614 -20.458 1.00 3.41 196 ASP A N 7
ATOM 10078 C CA . ASP A 1 196 ? -29.660 -17.533 -19.046 1.00 50.15 196 ASP A CA 7
ATOM 10079 C C . ASP A 1 196 ? -29.447 -16.083 -18.624 1.00 32.05 196 ASP A C 7
ATOM 10080 O O . ASP A 1 196 ? -29.401 -15.183 -19.462 1.00 54.42 196 ASP A O 7
ATOM 10089 N N . GLN A 1 197 ? -29.316 -15.865 -17.319 1.00 13.35 197 GLN A N 7
ATOM 10090 C CA . GLN A 1 197 ? -29.109 -14.525 -16.785 1.00 22.22 197 GLN A CA 7
ATOM 10091 C C . GLN A 1 197 ? -27.711 -14.386 -16.190 1.00 50.54 197 GLN A C 7
ATOM 10092 O O . GLN A 1 197 ? -27.525 -13.731 -15.165 1.00 63.43 197 GLN A O 7
ATOM 10106 N N . MET A 1 198 ? -26.733 -15.006 -16.840 1.00 51.45 198 MET A N 7
ATOM 10107 C CA . MET A 1 198 ? -25.352 -14.951 -16.375 1.00 31.34 198 MET A CA 7
ATOM 10108 C C . MET A 1 198 ? -24.382 -14.936 -17.553 1.00 1.04 198 MET A C 7
ATOM 10109 O O . MET A 1 198 ? -23.635 -15.887 -17.785 1.00 20.10 198 MET A O 7
ATOM 10123 N N . PRO A 1 199 ? -24.391 -13.833 -18.315 1.00 63.33 199 PRO A N 7
ATOM 10124 C CA . PRO A 1 199 ? -23.518 -13.668 -19.481 1.00 73.20 199 PRO A CA 7
ATOM 10125 C C . PRO A 1 199 ? -22.053 -13.503 -19.089 1.00 3.23 199 PRO A C 7
ATOM 10126 O O . PRO A 1 199 ? -21.167 -14.095 -19.705 1.00 30.13 199 PRO A O 7
ATOM 10137 N N . ALA A 1 200 ? -21.807 -12.697 -18.062 1.00 14.11 200 ALA A N 7
ATOM 10138 C CA . ALA A 1 200 ? -20.450 -12.457 -17.587 1.00 61.03 200 ALA A CA 7
ATOM 10139 C C . ALA A 1 200 ? -19.817 -13.742 -17.060 1.00 5.34 200 ALA A C 7
ATOM 10140 O O . ALA A 1 200 ? -18.647 -14.020 -17.322 1.00 12.43 200 ALA A O 7
ATOM 10147 N N . TYR A 1 201 ? -20.598 -14.518 -16.318 1.00 4.05 201 TYR A N 7
ATOM 10148 C CA . TYR A 1 201 ? -20.114 -15.771 -15.752 1.00 32.22 201 TYR A CA 7
ATOM 10149 C C . TYR A 1 201 ? -19.880 -16.808 -16.846 1.00 52.11 201 TYR A C 7
ATOM 10150 O O . TYR A 1 201 ? -18.841 -17.469 -16.880 1.00 12.33 201 TYR A O 7
ATOM 10168 N N . THR A 1 202 ? -20.854 -16.946 -17.740 1.00 52.11 202 THR A N 7
ATOM 10169 C CA . THR A 1 202 ? -20.756 -17.902 -18.835 1.00 13.10 202 THR A CA 7
ATOM 10170 C C . THR A 1 202 ? -19.661 -17.503 -19.818 1.00 20.23 202 THR A C 7
ATOM 10171 O O . THR A 1 202 ? -19.023 -18.359 -20.432 1.00 72.54 202 THR A O 7
ATOM 10182 N N . LEU A 1 203 ? -19.448 -16.200 -19.960 1.00 63.41 203 LEU A N 7
ATOM 10183 C CA . LEU A 1 203 ? -18.427 -15.687 -20.869 1.00 60.41 203 LEU A CA 7
ATOM 10184 C C . LEU A 1 203 ? -17.032 -16.091 -20.403 1.00 23.53 203 LEU A C 7
ATOM 10185 O O . LEU A 1 203 ? -16.295 -16.762 -21.126 1.00 11.54 203 LEU A O 7
ATOM 10201 N N . LEU A 1 204 ? -16.676 -15.678 -19.192 1.00 65.34 204 LEU A N 7
ATOM 10202 C CA . LEU A 1 204 ? -15.369 -15.998 -18.628 1.00 42.01 204 LEU A CA 7
ATOM 10203 C C . LEU A 1 204 ? -15.192 -17.506 -18.483 1.00 54.10 204 LEU A C 7
ATOM 10204 O O . LEU A 1 204 ? -14.119 -18.044 -18.752 1.00 34.31 204 LEU A O 7
ATOM 10220 N N . ARG A 1 205 ? -16.254 -18.182 -18.058 1.00 23.14 205 ARG A N 7
ATOM 10221 C CA . ARG A 1 205 ? -16.217 -19.628 -17.879 1.00 51.22 205 ARG A CA 7
ATOM 10222 C C . ARG A 1 205 ? -15.801 -20.326 -19.170 1.00 23.25 205 ARG A C 7
ATOM 10223 O O . ARG A 1 205 ? -14.802 -21.042 -19.207 1.00 45.31 205 ARG A O 7
ATOM 10244 N N . ASN A 1 206 ? -16.578 -20.113 -20.229 1.00 52.20 206 ASN A N 7
ATOM 10245 C CA . ASN A 1 206 ? -16.290 -20.722 -21.522 1.00 34.13 206 ASN A CA 7
ATOM 10246 C C . ASN A 1 206 ? -15.017 -20.139 -22.128 1.00 5.22 206 ASN A C 7
ATOM 10247 O O . ASN A 1 206 ? -14.353 -20.783 -22.940 1.00 34.33 206 ASN A O 7
ATOM 10258 N N . TRP A 1 207 ? -14.683 -18.918 -21.725 1.00 52.41 207 TRP A N 7
ATOM 10259 C CA . TRP A 1 207 ? -13.488 -18.249 -22.227 1.00 51.51 207 TRP A CA 7
ATOM 10260 C C . TRP A 1 207 ? -12.230 -19.023 -21.849 1.00 35.31 207 TRP A C 7
ATOM 10261 O O . TRP A 1 207 ? -11.489 -19.483 -22.717 1.00 11.34 207 TRP A O 7
ATOM 10282 N N . ALA A 1 208 ? -11.996 -19.164 -20.548 1.00 20.13 208 ALA A N 7
ATOM 10283 C CA . ALA A 1 208 ? -10.829 -19.886 -20.056 1.00 41.04 208 ALA A CA 7
ATOM 10284 C C . ALA A 1 208 ? -10.969 -21.386 -20.295 1.00 50.24 208 ALA A C 7
ATOM 10285 O O . ALA A 1 208 ? -9.975 -22.097 -20.434 1.00 25.53 208 ALA A O 7
ATOM 10292 N N . ALA A 1 209 ? -12.210 -21.859 -20.343 1.00 74.10 209 ALA A N 7
ATOM 10293 C CA . ALA A 1 209 ? -12.480 -23.273 -20.566 1.00 14.51 209 ALA A CA 7
ATOM 10294 C C . ALA A 1 209 ? -12.178 -23.669 -22.009 1.00 74.00 209 ALA A C 7
ATOM 10295 O O . ALA A 1 209 ? -11.332 -24.526 -22.262 1.00 14.35 209 ALA A O 7
ATOM 10302 N N . GLN A 1 210 ? -12.875 -23.039 -22.948 1.00 14.23 210 GLN A N 7
ATOM 10303 C CA . GLN A 1 210 ? -12.681 -23.326 -24.364 1.00 50.52 210 GLN A CA 7
ATOM 10304 C C . GLN A 1 210 ? -11.244 -23.040 -24.787 1.00 10.40 210 GLN A C 7
ATOM 10305 O O . GLN A 1 210 ? -10.593 -23.876 -25.409 1.00 0.14 210 GLN A O 7
ATOM 10319 N N . GLU A 1 211 ? -10.758 -21.851 -24.443 1.00 12.01 211 GLU A N 7
ATOM 10320 C CA . GLU A 1 211 ? -9.398 -21.454 -24.789 1.00 31.53 211 GLU A CA 7
ATOM 10321 C C . GLU A 1 211 ? -8.376 -22.307 -24.042 1.00 3.32 211 GLU A C 7
ATOM 10322 O O . GLU A 1 211 ? -7.457 -22.864 -24.643 1.00 34.14 211 GLU A O 7
ATOM 10334 N N . GLY A 1 212 ? -8.544 -22.405 -22.727 1.00 63.11 212 GLY A N 7
ATOM 10335 C CA . GLY A 1 212 ? -7.629 -23.190 -21.919 1.00 32.03 212 GLY A CA 7
ATOM 10336 C C . GLY A 1 212 ? -6.182 -22.790 -22.125 1.00 0.31 212 GLY A C 7
ATOM 10337 O O . GLY A 1 212 ? -5.279 -23.616 -22.002 1.00 45.13 212 GLY A O 7
ATOM 10341 N N . ASN A 1 213 ? -5.961 -21.518 -22.442 1.00 51.24 213 ASN A N 7
ATOM 10342 C CA . ASN A 1 213 ? -4.613 -21.010 -22.669 1.00 12.32 213 ASN A CA 7
ATOM 10343 C C . ASN A 1 213 ? -4.129 -20.199 -21.471 1.00 1.22 213 ASN A C 7
ATOM 10344 O O . ASN A 1 213 ? -4.706 -20.270 -20.386 1.00 12.32 213 ASN A O 7
ATOM 10355 N N . ARG A 1 214 ? -3.066 -19.427 -21.677 1.00 71.12 214 ARG A N 7
ATOM 10356 C CA . ARG A 1 214 ? -2.505 -18.603 -20.614 1.00 14.02 214 ARG A CA 7
ATOM 10357 C C . ARG A 1 214 ? -3.184 -17.237 -20.568 1.00 64.23 214 ARG A C 7
ATOM 10358 O O . ARG A 1 214 ? -2.706 -16.316 -19.906 1.00 61.31 214 ARG A O 7
ATOM 10379 N N . ALA A 1 215 ? -4.301 -17.114 -21.277 1.00 44.21 215 ALA A N 7
ATOM 10380 C CA . ALA A 1 215 ? -5.047 -15.861 -21.316 1.00 40.33 215 ALA A CA 7
ATOM 10381 C C . ALA A 1 215 ? -5.329 -15.347 -19.908 1.00 0.43 215 ALA A C 7
ATOM 10382 O O . ALA A 1 215 ? -5.904 -16.053 -19.080 1.00 41.21 215 ALA A O 7
ATOM 10389 N N . THR A 1 216 ? -4.919 -14.110 -19.643 1.00 33.02 216 THR A N 7
ATOM 10390 C CA . THR A 1 216 ? -5.125 -13.500 -18.335 1.00 13.44 216 THR A CA 7
ATOM 10391 C C . THR A 1 216 ? -6.239 -12.461 -18.383 1.00 14.22 216 THR A C 7
ATOM 10392 O O . THR A 1 216 ? -6.601 -11.972 -19.453 1.00 1.30 216 THR A O 7
ATOM 10403 N N . LEU A 1 217 ? -6.779 -12.126 -17.216 1.00 71.43 217 LEU A N 7
ATOM 10404 C CA . LEU A 1 217 ? -7.853 -11.143 -17.124 1.00 65.35 217 LEU A CA 7
ATOM 10405 C C . LEU A 1 217 ? -7.456 -9.837 -17.805 1.00 30.05 217 LEU A C 7
ATOM 10406 O O . LEU A 1 217 ? -8.312 -9.071 -18.247 1.00 3.52 217 LEU A O 7
ATOM 10422 N N . ARG A 1 218 ? -6.152 -9.592 -17.889 1.00 45.13 218 ARG A N 7
ATOM 10423 C CA . ARG A 1 218 ? -5.642 -8.380 -18.517 1.00 51.31 218 ARG A CA 7
ATOM 10424 C C . ARG A 1 218 ? -6.250 -8.190 -19.903 1.00 72.31 218 ARG A C 7
ATOM 10425 O O . ARG A 1 218 ? -6.498 -7.064 -20.335 1.00 3.40 218 ARG A O 7
ATOM 10446 N N . VAL A 1 219 ? -6.487 -9.298 -20.597 1.00 54.24 219 VAL A N 7
ATOM 10447 C CA . VAL A 1 219 ? -7.065 -9.254 -21.935 1.00 24.53 219 VAL A CA 7
ATOM 10448 C C . VAL A 1 219 ? -8.484 -8.697 -21.902 1.00 15.10 219 VAL A C 7
ATOM 10449 O O . VAL A 1 219 ? -8.924 -8.032 -22.840 1.00 63.32 219 VAL A O 7
ATOM 10462 N N . LEU A 1 220 ? -9.196 -8.972 -20.815 1.00 11.30 220 LEU A N 7
ATOM 10463 C CA . LEU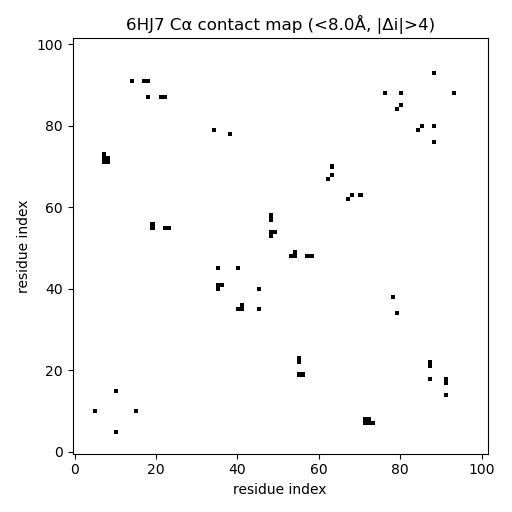 A 1 220 ? -10.567 -8.498 -20.657 1.00 54.43 220 LEU A CA 7
ATOM 10464 C C . LEU A 1 220 ? -10.591 -7.039 -20.214 1.00 75.11 220 LEU A C 7
ATOM 10465 O O . LEU A 1 220 ? -11.440 -6.263 -20.650 1.00 72.32 220 LEU A O 7
ATOM 10481 N N . GLU A 1 221 ? -9.652 -6.674 -19.347 1.00 3.25 221 GLU A N 7
ATOM 10482 C CA . GLU A 1 221 ? -9.566 -5.307 -18.846 1.00 71.41 221 GLU A CA 7
ATOM 10483 C C . GLU A 1 221 ? -9.358 -4.320 -19.992 1.00 22.34 221 GLU A C 7
ATOM 10484 O O . GLU A 1 221 ? -10.025 -3.288 -20.065 1.00 22.52 221 GLU A O 7
ATOM 10496 N N . ASP A 1 222 ? -8.428 -4.646 -20.884 1.00 74.14 222 ASP A N 7
ATOM 10497 C CA . ASP A 1 222 ? -8.131 -3.789 -22.026 1.00 72.24 222 ASP A CA 7
ATOM 10498 C C . ASP A 1 222 ? -9.250 -3.858 -23.061 1.00 63.34 222 ASP A C 7
ATOM 10499 O O . ASP A 1 222 ? -9.743 -2.830 -23.526 1.00 21.12 222 ASP A O 7
ATOM 10508 N N . ALA A 1 223 ? -9.646 -5.075 -23.418 1.00 40.22 223 ALA A N 7
ATOM 10509 C CA . ALA A 1 223 ? -10.707 -5.277 -24.397 1.00 75.12 223 ALA A CA 7
ATOM 10510 C C . ALA A 1 223 ? -11.985 -4.561 -23.976 1.00 1.43 223 ALA A C 7
ATOM 10511 O O . ALA A 1 223 ? -12.733 -4.060 -24.817 1.00 4.24 223 ALA A O 7
ATOM 10518 N N . LEU A 1 224 ? -12.231 -4.516 -22.672 1.00 43.45 224 LEU A N 7
ATOM 10519 C CA . LEU A 1 224 ? -13.422 -3.862 -22.140 1.00 44.13 224 LEU A CA 7
ATOM 10520 C C . LEU A 1 224 ? -13.191 -2.363 -21.975 1.00 32.23 224 LEU A C 7
ATOM 10521 O O . LEU A 1 224 ? -14.049 -1.551 -22.320 1.00 44.51 224 LEU A O 7
ATOM 10537 N N . ALA A 1 225 ? -12.025 -2.003 -21.448 1.00 2.43 225 ALA A N 7
ATOM 10538 C CA . ALA A 1 225 ? -11.678 -0.602 -21.242 1.00 52.43 225 ALA A CA 7
ATOM 10539 C C . ALA A 1 225 ? -11.862 0.202 -22.525 1.00 71.10 225 ALA A C 7
ATOM 10540 O O . ALA A 1 225 ? -12.197 1.385 -22.483 1.00 1.34 225 ALA A O 7
ATOM 10547 N N . ALA A 1 226 ? -11.639 -0.447 -23.663 1.00 3.34 226 ALA A N 7
ATOM 10548 C CA . ALA A 1 226 ? -11.781 0.208 -24.956 1.00 13.12 226 ALA A CA 7
ATOM 10549 C C . ALA A 1 226 ? -13.180 0.788 -25.128 1.00 42.40 226 ALA A C 7
ATOM 10550 O O . ALA A 1 226 ? -13.378 1.747 -25.875 1.00 70.22 226 ALA A O 7
ATOM 10557 N N . ILE A 1 227 ? -14.148 0.201 -24.432 1.00 31.34 227 ILE A N 7
ATOM 10558 C CA . ILE A 1 227 ? -15.529 0.660 -24.509 1.00 4.44 227 ILE A CA 7
ATOM 10559 C C . ILE A 1 227 ? -15.735 1.923 -23.679 1.00 41.24 227 ILE A C 7
ATOM 10560 O O . ILE A 1 227 ? -16.721 2.639 -23.853 1.00 35.43 227 ILE A O 7
ATOM 10576 N N . GLY A 1 228 ? -14.796 2.192 -22.777 1.00 51.24 228 GLY A N 7
ATOM 10577 C CA . GLY A 1 228 ? -14.891 3.370 -21.935 1.00 2.43 228 GLY A CA 7
ATOM 10578 C C . GLY A 1 228 ? -15.556 3.079 -20.603 1.00 22.03 228 GLY A C 7
ATOM 10579 O O . GLY A 1 228 ? -16.254 3.930 -20.052 1.00 33.12 228 GLY A O 7
ATOM 10583 N N . ARG A 1 229 ? -15.339 1.874 -20.087 1.00 65.43 229 ARG A N 7
ATOM 10584 C CA . ARG A 1 229 ? -15.924 1.471 -18.814 1.00 54.33 229 ARG A CA 7
ATOM 10585 C C . ARG A 1 229 ? -14.907 1.599 -17.684 1.00 21.31 229 ARG A C 7
ATOM 10586 O O . ARG A 1 229 ? -14.236 0.630 -17.329 1.00 3.13 229 ARG A O 7
ATOM 10607 N N . GLU A 1 230 ? -14.799 2.800 -17.124 1.00 51.31 230 GLU A N 7
ATOM 10608 C CA . GLU A 1 230 ? -13.863 3.053 -16.036 1.00 13.12 230 GLU A CA 7
ATOM 10609 C C . GLU A 1 230 ? -14.382 2.469 -14.725 1.00 45.11 230 GLU A C 7
ATOM 10610 O O . GLU A 1 230 ? -13.604 2.050 -13.867 1.00 33.52 230 GLU A O 7
ATOM 10622 N N . ASP A 1 231 ? -15.702 2.446 -14.576 1.00 32.13 231 ASP A N 7
ATOM 10623 C CA . ASP A 1 231 ? -16.326 1.913 -13.370 1.00 22.53 231 ASP A CA 7
ATOM 10624 C C . ASP A 1 231 ? -15.760 0.540 -13.026 1.00 3.00 231 ASP A C 7
ATOM 10625 O O . ASP A 1 231 ? -15.238 0.328 -11.931 1.00 71.21 231 ASP A O 7
ATOM 10634 N N . VAL A 1 232 ? -15.866 -0.392 -13.968 1.00 62.01 232 VAL A N 7
ATOM 10635 C CA . VAL A 1 232 ? -15.364 -1.746 -13.764 1.00 14.25 232 VAL A CA 7
ATOM 10636 C C . VAL A 1 232 ? -13.846 -1.754 -13.623 1.00 12.32 232 VAL A C 7
ATOM 10637 O O . VAL A 1 232 ? -13.291 -2.507 -12.824 1.00 51.14 232 VAL A O 7
ATOM 10650 N N . VAL A 1 233 ? -13.180 -0.910 -14.405 1.00 42.22 233 VAL A N 7
ATOM 10651 C CA . VAL A 1 233 ? -11.725 -0.818 -14.366 1.00 22.11 233 VAL A CA 7
ATOM 10652 C C . VAL A 1 233 ? -11.235 -0.463 -12.966 1.00 71.14 233 VAL A C 7
ATOM 10653 O O . VAL A 1 233 ? -10.179 -0.924 -12.534 1.00 75.11 233 VAL A O 7
ATOM 10666 N N . GLN A 1 234 ? -12.009 0.357 -12.263 1.00 31.52 234 GLN A N 7
ATOM 10667 C CA . GLN A 1 234 ? -11.652 0.774 -10.913 1.00 12.24 234 GLN A CA 7
ATOM 10668 C C . GLN A 1 234 ? -12.033 -0.297 -9.895 1.00 0.22 234 GLN A C 7
ATOM 10669 O O . GLN A 1 234 ? -11.343 -0.489 -8.892 1.00 42.23 234 GLN A O 7
ATOM 10683 N N . VAL A 1 235 ? -13.135 -0.993 -10.158 1.00 24.54 235 VAL A N 7
ATOM 10684 C CA . VAL A 1 235 ? -13.607 -2.044 -9.266 1.00 74.11 235 VAL A CA 7
ATOM 10685 C C . VAL A 1 235 ? -12.562 -3.145 -9.114 1.00 55.43 235 VAL A C 7
ATOM 10686 O O . VAL A 1 235 ? -12.197 -3.519 -7.999 1.00 13.42 235 VAL A O 7
ATOM 10699 N N . LEU A 1 236 ? -12.086 -3.660 -10.242 1.00 21.35 236 LEU A N 7
ATOM 10700 C CA . LEU A 1 236 ? -11.083 -4.720 -10.235 1.00 23.40 236 LEU A CA 7
ATOM 10701 C C . LEU A 1 236 ? -9.674 -4.135 -10.209 1.00 31.53 236 LEU A C 7
ATOM 10702 O O . LEU A 1 236 ? -8.792 -4.646 -9.519 1.00 63.21 236 LEU A O 7
ATOM 10718 N N . SER A 1 237 ? -9.472 -3.059 -10.962 1.00 53.21 237 SER A N 7
ATOM 10719 C CA . SER A 1 237 ? -8.170 -2.405 -11.027 1.00 51.44 237 SER A CA 7
ATOM 10720 C C . SER A 1 237 ? -8.251 -0.978 -10.494 1.00 21.41 237 SER A C 7
ATOM 10721 O O . SER A 1 237 ? -8.036 -0.015 -11.230 1.00 53.05 237 SER A O 7
ATOM 10729 N N . SER A 1 238 ? -8.564 -0.851 -9.208 1.00 61.15 238 SER A N 7
ATOM 10730 C CA . SER A 1 238 ? -8.678 0.458 -8.575 1.00 2.51 238 SER A CA 7
ATOM 10731 C C . SER A 1 238 ? -7.443 1.307 -8.856 1.00 15.22 238 SER A C 7
ATOM 10732 O O . SER A 1 238 ? -6.380 0.802 -9.217 1.00 60.10 238 SER A O 7
ATOM 10740 N N . PRO A 1 239 ? -7.585 2.630 -8.687 1.00 50.03 239 PRO A N 7
ATOM 10741 C CA . PRO A 1 239 ? -6.491 3.579 -8.918 1.00 63.43 239 PRO A CA 7
ATOM 10742 C C . PRO A 1 239 ? -5.393 3.464 -7.866 1.00 41.24 239 PRO A C 7
ATOM 10743 O O . PRO A 1 239 ? -5.662 3.154 -6.706 1.00 64.21 239 PRO A O 7
ATOM 10754 N N . ALA A 1 240 ? -4.156 3.715 -8.279 1.00 32.54 240 ALA A N 7
ATOM 10755 C CA . ALA A 1 240 ? -3.018 3.642 -7.371 1.00 71.44 240 ALA A CA 7
ATOM 10756 C C . ALA A 1 240 ? -2.132 4.877 -7.501 1.00 42.21 240 ALA A C 7
ATOM 10757 O O . ALA A 1 240 ? -1.634 5.401 -6.505 1.00 61.31 240 ALA A O 7
ATOM 10764 N N . GLU A 1 241 ? -1.939 5.334 -8.734 1.00 60.52 241 GLU A N 7
ATOM 10765 C CA . GLU A 1 241 ? -1.112 6.507 -8.992 1.00 53.32 241 GLU A CA 7
ATOM 10766 C C . GLU A 1 241 ? -1.689 7.341 -10.133 1.00 11.23 241 GLU A C 7
ATOM 10767 O O . GLU A 1 241 ? -2.162 6.801 -11.133 1.00 25.45 241 GLU A O 7
ATOM 10779 N N . SER A 1 242 ? -1.649 8.659 -9.972 1.00 33.03 242 SER A N 7
ATOM 10780 C CA . SER A 1 242 ? -2.172 9.568 -10.985 1.00 20.04 242 SER A CA 7
ATOM 10781 C C . SER A 1 242 ? -3.648 9.291 -11.253 1.00 15.32 242 SER A C 7
ATOM 10782 O O . SER A 1 242 ? -3.993 8.473 -12.107 1.00 62.42 242 SER A O 7
ATOM 10790 N N . SER A 1 243 ? -4.516 9.979 -10.517 1.00 40.11 243 SER A N 7
ATOM 10791 C CA . SER A 1 243 ? -5.956 9.806 -10.672 1.00 65.11 243 SER A CA 7
ATOM 10792 C C . SER A 1 243 ? -6.667 11.155 -10.682 1.00 30.14 243 SER A C 7
ATOM 10793 O O . SER A 1 243 ? -6.482 11.974 -9.782 1.00 14.32 243 SER A O 7
ATOM 10801 N N . SER A 1 244 ? -7.484 11.379 -11.707 1.00 31.32 244 SER A N 7
ATOM 10802 C CA . SER A 1 244 ? -8.221 12.630 -11.838 1.00 52.41 244 SER A CA 7
ATOM 10803 C C . SER A 1 244 ? -9.674 12.366 -12.220 1.00 34.33 244 SER A C 7
ATOM 10804 O O . SER A 1 244 ? -10.589 13.022 -11.721 1.00 44.30 244 SER A O 7
ATOM 10812 N N . VAL A 1 245 ? -9.880 11.400 -13.109 1.00 12.21 245 VAL A N 7
ATOM 10813 C CA . VAL A 1 245 ? -11.221 11.047 -13.559 1.00 71.05 245 VAL A CA 7
ATOM 10814 C C . VAL A 1 245 ? -12.158 10.829 -12.376 1.00 31.03 245 VAL A C 7
ATOM 10815 O O . VAL A 1 245 ? -13.351 11.124 -12.453 1.00 44.22 245 VAL A O 7
ATOM 10828 N N . VAL A 1 246 ? -11.610 10.312 -11.281 1.00 3.24 246 VAL A N 7
ATOM 10829 C CA . VAL A 1 246 ? -12.396 10.057 -10.080 1.00 44.42 246 VAL A CA 7
ATOM 10830 C C . VAL A 1 246 ? -11.935 10.936 -8.924 1.00 52.40 246 VAL A C 7
ATOM 10831 O O . VAL A 1 246 ? -10.742 11.021 -8.632 1.00 41.24 246 VAL A O 7
ATOM 10844 N N . PRO A 1 145 ? -12.883 -32.581 -3.973 1.00 31.20 145 PRO A N 8
ATOM 10845 C CA . PRO A 1 145 ? -13.722 -31.984 -5.016 1.00 31.53 145 PRO A CA 8
ATOM 10846 C C . PRO A 1 145 ? -12.990 -30.896 -5.796 1.00 23.30 145 PRO A C 8
ATOM 10847 O O . PRO A 1 145 ? -11.816 -30.623 -5.546 1.00 63.42 145 PRO A O 8
ATOM 10858 N N . ASP A 1 146 ? -13.691 -30.280 -6.742 1.00 65.34 146 ASP A N 8
ATOM 10859 C CA . ASP A 1 146 ? -13.108 -29.221 -7.558 1.00 42.45 146 ASP A CA 8
ATOM 10860 C C . ASP A 1 146 ? -12.504 -28.129 -6.681 1.00 3.24 146 ASP A C 8
ATOM 10861 O O . ASP A 1 146 ? -13.225 -27.339 -6.071 1.00 45.44 146 ASP A O 8
ATOM 10870 N N . LEU A 1 147 ? -11.178 -28.090 -6.622 1.00 12.20 147 LEU A N 8
ATOM 10871 C CA . LEU A 1 147 ? -10.476 -27.095 -5.818 1.00 4.52 147 LEU A CA 8
ATOM 10872 C C . LEU A 1 147 ? -10.360 -25.773 -6.569 1.00 22.42 147 LEU A C 8
ATOM 10873 O O . LEU A 1 147 ? -10.632 -24.708 -6.017 1.00 42.43 147 LEU A O 8
ATOM 10889 N N . GLY A 1 148 ? -9.955 -25.849 -7.833 1.00 63.02 148 GLY A N 8
ATOM 10890 C CA . GLY A 1 148 ? -9.811 -24.652 -8.640 1.00 24.31 148 GLY A CA 8
ATOM 10891 C C . GLY A 1 148 ? -8.642 -24.737 -9.602 1.00 4.41 148 GLY A C 8
ATOM 10892 O O . GLY A 1 148 ? -7.529 -24.325 -9.273 1.00 34.21 148 GLY A O 8
ATOM 10896 N N . CYS A 1 149 ? -8.894 -25.273 -10.791 1.00 63.14 149 CYS A N 8
ATOM 10897 C CA . CYS A 1 149 ? -7.852 -25.412 -11.802 1.00 42.32 149 CYS A CA 8
ATOM 10898 C C . CYS A 1 149 ? -7.692 -24.121 -12.599 1.00 22.35 149 CYS A C 8
ATOM 10899 O O . CYS A 1 149 ? -6.583 -23.753 -12.983 1.00 14.33 149 CYS A O 8
ATOM 10907 N N . GLN A 1 150 ? -8.807 -23.442 -12.844 1.00 71.50 150 GLN A N 8
ATOM 10908 C CA . GLN A 1 150 ? -8.789 -22.194 -13.598 1.00 40.13 150 GLN A CA 8
ATOM 10909 C C . GLN A 1 150 ? -8.197 -21.062 -12.765 1.00 55.32 150 GLN A C 8
ATOM 10910 O O . GLN A 1 150 ? -7.842 -21.254 -11.602 1.00 55.02 150 GLN A O 8
ATOM 10924 N N . LEU A 1 151 ? -8.093 -19.883 -13.367 1.00 70.12 151 LEU A N 8
ATOM 10925 C CA . LEU A 1 151 ? -7.542 -18.719 -12.680 1.00 41.12 151 LEU A CA 8
ATOM 10926 C C . LEU A 1 151 ? -8.582 -17.609 -12.572 1.00 4.02 151 LEU A C 8
ATOM 10927 O O . LEU A 1 151 ? -8.441 -16.688 -11.766 1.00 31.03 151 LEU A O 8
ATOM 10943 N N . TYR A 1 152 ? -9.626 -17.701 -13.389 1.00 73.10 152 TYR A N 8
ATOM 10944 C CA . TYR A 1 152 ? -10.689 -16.704 -13.386 1.00 12.05 152 TYR A CA 8
ATOM 10945 C C . TYR A 1 152 ? -11.404 -16.673 -12.039 1.00 5.21 152 TYR A C 8
ATOM 10946 O O . TYR A 1 152 ? -11.819 -15.615 -11.566 1.00 43.40 152 TYR A O 8
ATOM 10964 N N . LEU A 1 153 ? -11.544 -17.844 -11.425 1.00 32.22 153 LEU A N 8
ATOM 10965 C CA . LEU A 1 153 ? -12.207 -17.953 -10.130 1.00 41.13 153 LEU A CA 8
ATOM 10966 C C . LEU A 1 153 ? -11.251 -17.599 -8.995 1.00 33.33 153 LEU A C 8
ATOM 10967 O O . LEU A 1 153 ? -11.602 -17.698 -7.820 1.00 10.53 153 LEU A O 8
ATOM 10983 N N . HIS A 1 154 ? -10.041 -17.184 -9.357 1.00 52.31 154 HIS A N 8
ATOM 10984 C CA . HIS A 1 154 ? -9.034 -16.811 -8.369 1.00 50.22 154 HIS A CA 8
ATOM 10985 C C . HIS A 1 154 ? -9.318 -15.424 -7.801 1.00 1.33 154 HIS A C 8
ATOM 10986 O O . HIS A 1 154 ? -8.860 -15.084 -6.709 1.00 71.04 154 HIS A O 8
ATOM 11000 N N . ILE A 1 155 ? -10.073 -14.627 -8.549 1.00 4.11 155 ILE A N 8
ATOM 11001 C CA . ILE A 1 155 ? -10.417 -13.276 -8.119 1.00 40.52 155 ILE A CA 8
ATOM 11002 C C . ILE A 1 155 ? -11.272 -13.303 -6.857 1.00 22.01 155 ILE A C 8
ATOM 11003 O O . ILE A 1 155 ? -12.001 -14.258 -6.590 1.00 63.21 155 ILE A O 8
ATOM 11019 N N . PRO A 1 156 ? -11.183 -12.228 -6.059 1.00 72.24 156 PRO A N 8
ATOM 11020 C CA . PRO A 1 156 ? -11.943 -12.102 -4.813 1.00 61.41 156 PRO A CA 8
ATOM 11021 C C . PRO A 1 156 ? -13.437 -11.917 -5.059 1.00 61.04 156 PRO A C 8
ATOM 11022 O O . PRO A 1 156 ? -13.838 -11.173 -5.954 1.00 73.44 156 PRO A O 8
ATOM 11033 N N . GLN A 1 157 ? -14.252 -12.598 -4.262 1.00 14.32 157 GLN A N 8
ATOM 11034 C CA . GLN A 1 157 ? -15.701 -12.507 -4.395 1.00 24.54 157 GLN A CA 8
ATOM 11035 C C . GLN A 1 157 ? -16.159 -11.052 -4.398 1.00 4.14 157 GLN A C 8
ATOM 11036 O O . GLN A 1 157 ? -17.145 -10.704 -5.046 1.00 72.13 157 GLN A O 8
ATOM 11050 N N . GLN A 1 158 ? -15.435 -10.209 -3.670 1.00 41.44 158 GLN A N 8
ATOM 11051 C CA . GLN A 1 158 ? -15.768 -8.792 -3.588 1.00 51.24 158 GLN A CA 8
ATOM 11052 C C . GLN A 1 158 ? -15.811 -8.162 -4.976 1.00 24.04 158 GLN A C 8
ATOM 11053 O O . GLN A 1 158 ? -16.793 -7.518 -5.345 1.00 70.52 158 GLN A O 8
ATOM 11067 N N . GLN A 1 159 ? -14.741 -8.352 -5.741 1.00 33.34 159 GLN A N 8
ATOM 11068 C CA . GLN A 1 159 ? -14.658 -7.801 -7.089 1.00 4.42 159 GLN A CA 8
ATOM 11069 C C . GLN A 1 159 ? -15.606 -8.531 -8.034 1.00 13.11 159 GLN A C 8
ATOM 11070 O O . GLN A 1 159 ? -16.260 -7.910 -8.872 1.00 30.03 159 GLN A O 8
ATOM 11084 N N . GLN A 1 160 ? -15.674 -9.850 -7.894 1.00 62.41 160 GLN A N 8
ATOM 11085 C CA . GLN A 1 160 ? -16.542 -10.663 -8.737 1.00 51.11 160 GLN A CA 8
ATOM 11086 C C . GLN A 1 160 ? -17.981 -10.160 -8.685 1.00 73.33 160 GLN A C 8
ATOM 11087 O O . GLN A 1 160 ? -18.627 -9.990 -9.717 1.00 63.11 160 GLN A O 8
ATOM 11101 N N . GLU A 1 161 ? -18.476 -9.925 -7.473 1.00 42.02 161 GLU A N 8
ATOM 11102 C CA . GLU A 1 161 ? -19.838 -9.442 -7.286 1.00 43.51 161 GLU A CA 8
ATOM 11103 C C . GLU A 1 161 ? -19.993 -8.024 -7.828 1.00 71.52 161 GLU A C 8
ATOM 11104 O O . GLU A 1 161 ? -20.970 -7.711 -8.507 1.00 45.44 161 GLU A O 8
ATOM 11116 N N . GLU A 1 162 ? -19.020 -7.171 -7.522 1.00 64.41 162 GLU A N 8
ATOM 11117 C CA . GLU A 1 162 ? -19.049 -5.785 -7.977 1.00 64.53 162 GLU A CA 8
ATOM 11118 C C . GLU A 1 162 ? -19.273 -5.713 -9.485 1.00 30.34 162 GLU A C 8
ATOM 11119 O O . GLU A 1 162 ? -20.206 -5.062 -9.955 1.00 31.32 162 GLU A O 8
ATOM 11131 N N . VAL A 1 163 ? -18.408 -6.385 -10.238 1.00 33.35 163 VAL A N 8
ATOM 11132 C CA . VAL A 1 163 ? -18.511 -6.399 -11.693 1.00 44.33 163 VAL A CA 8
ATOM 11133 C C . VAL A 1 163 ? -19.844 -6.983 -12.144 1.00 42.21 163 VAL A C 8
ATOM 11134 O O . VAL A 1 163 ? -20.534 -6.403 -12.983 1.00 21.02 163 VAL A O 8
ATOM 11147 N N . GLN A 1 164 ? -20.201 -8.133 -11.583 1.00 65.12 164 GLN A N 8
ATOM 11148 C CA . GLN A 1 164 ? -21.452 -8.796 -11.929 1.00 20.43 164 GLN A CA 8
ATOM 11149 C C . GLN A 1 164 ? -22.629 -7.834 -11.809 1.00 61.12 164 GLN A C 8
ATOM 11150 O O . GLN A 1 164 ? -23.551 -7.860 -12.624 1.00 33.51 164 GLN A O 8
ATOM 11164 N N . ARG A 1 165 ? -22.591 -6.985 -10.786 1.00 21.35 165 ARG A N 8
ATOM 11165 C CA . ARG A 1 165 ? -23.655 -6.016 -10.558 1.00 73.44 165 ARG A CA 8
ATOM 11166 C C . ARG A 1 165 ? -23.664 -4.951 -11.651 1.00 75.34 165 ARG A C 8
ATOM 11167 O O . ARG A 1 165 ? -24.720 -4.585 -12.169 1.00 52.50 165 ARG A O 8
ATOM 11188 N N . LEU A 1 166 ? -22.480 -4.455 -11.995 1.00 34.32 166 LEU A N 8
ATOM 11189 C CA . LEU A 1 166 ? -22.351 -3.431 -13.026 1.00 71.25 166 LEU A CA 8
ATOM 11190 C C . LEU A 1 166 ? -22.895 -3.930 -14.360 1.00 55.34 166 LEU A C 8
ATOM 11191 O O . LEU A 1 166 ? -23.720 -3.269 -14.993 1.00 21.22 166 LEU A O 8
ATOM 11207 N N . LEU A 1 167 ? -22.429 -5.100 -14.783 1.00 1.31 167 LEU A N 8
ATOM 11208 C CA . LEU A 1 167 ? -22.870 -5.690 -16.042 1.00 3.11 167 LEU A CA 8
ATOM 11209 C C . LEU A 1 167 ? -24.390 -5.810 -16.084 1.00 55.30 167 LEU A C 8
ATOM 11210 O O . LEU A 1 167 ? -25.003 -5.694 -17.145 1.00 71.52 167 LEU A O 8
ATOM 11226 N N . MET A 1 168 ? -24.993 -6.040 -14.922 1.00 72.33 168 MET A N 8
ATOM 11227 C CA . MET A 1 168 ? -26.441 -6.172 -14.826 1.00 21.13 168 MET A CA 8
ATOM 11228 C C . MET A 1 168 ? -27.084 -4.843 -14.444 1.00 10.13 168 MET A C 8
ATOM 11229 O O . MET A 1 168 ? -28.133 -4.812 -13.801 1.00 15.31 168 MET A O 8
ATOM 11243 N N . MET A 1 169 ? -26.448 -3.747 -14.843 1.00 43.43 169 MET A N 8
ATOM 11244 C CA . MET A 1 169 ? -26.960 -2.414 -14.543 1.00 2.13 169 MET A CA 8
ATOM 11245 C C . MET A 1 169 ? -28.209 -2.113 -15.366 1.00 20.03 169 MET A C 8
ATOM 11246 O O . MET A 1 169 ? -28.332 -2.552 -16.509 1.00 44.30 169 MET A O 8
ATOM 11260 N N . GLY A 1 170 ? -29.134 -1.362 -14.776 1.00 12.40 170 GLY A N 8
ATOM 11261 C CA . GLY A 1 170 ? -30.362 -1.016 -15.468 1.00 74.23 170 GLY A CA 8
ATOM 11262 C C . GLY A 1 170 ? -30.113 -0.536 -16.885 1.00 23.23 170 GLY A C 8
ATOM 11263 O O . GLY A 1 170 ? -30.773 -0.981 -17.823 1.00 61.45 170 GLY A O 8
ATOM 11267 N N . GLU A 1 171 ? -29.157 0.375 -17.039 1.00 65.44 171 GLU A N 8
ATOM 11268 C CA . GLU A 1 171 ? -28.825 0.919 -18.352 1.00 44.11 171 GLU A CA 8
ATOM 11269 C C . GLU A 1 171 ? -28.315 -0.179 -19.281 1.00 61.11 171 GLU A C 8
ATOM 11270 O O . GLU A 1 171 ? -27.513 -1.030 -18.895 1.00 60.24 171 GLU A O 8
ATOM 11282 N N . PRO A 1 172 ? -28.790 -0.161 -20.534 1.00 30.31 172 PRO A N 8
ATOM 11283 C CA . PRO A 1 172 ? -28.396 -1.146 -21.545 1.00 3.42 172 PRO A CA 8
ATOM 11284 C C . PRO A 1 172 ? -26.947 -0.975 -21.988 1.00 53.44 172 PRO A C 8
ATOM 11285 O O . PRO A 1 172 ? -26.464 0.145 -22.146 1.00 1.51 172 PRO A O 8
ATOM 11296 N N . ALA A 1 173 ? -26.257 -2.094 -22.186 1.00 3.43 173 ALA A N 8
ATOM 11297 C CA . ALA A 1 173 ? -24.864 -2.068 -22.612 1.00 31.14 173 ALA A CA 8
ATOM 11298 C C . ALA A 1 173 ? -24.686 -1.195 -23.851 1.00 2.22 173 ALA A C 8
ATOM 11299 O O . ALA A 1 173 ? -25.532 -1.187 -24.744 1.00 62.04 173 ALA A O 8
ATOM 11306 N N . LYS A 1 174 ? -23.579 -0.462 -23.896 1.00 1.01 174 LYS A N 8
ATOM 11307 C CA . LYS A 1 174 ? -23.288 0.415 -25.025 1.00 5.51 174 LYS A CA 8
ATOM 11308 C C . LYS A 1 174 ? -22.337 -0.260 -26.008 1.00 43.55 174 LYS A C 8
ATOM 11309 O O . LYS A 1 174 ? -21.200 0.174 -26.184 1.00 34.15 174 LYS A O 8
ATOM 11328 N N . GLY A 1 175 ? -22.812 -1.326 -26.647 1.00 63.15 175 GLY A N 8
ATOM 11329 C CA . GLY A 1 175 ? -21.991 -2.042 -27.605 1.00 74.30 175 GLY A CA 8
ATOM 11330 C C . GLY A 1 175 ? -21.749 -3.483 -27.198 1.00 63.30 175 GLY A C 8
ATOM 11331 O O . GLY A 1 175 ? -20.613 -3.954 -27.206 1.00 63.22 175 GLY A O 8
ATOM 11335 N N . TRP A 1 176 ? -22.820 -4.182 -26.840 1.00 34.04 176 TRP A N 8
ATOM 11336 C CA . TRP A 1 176 ? -22.718 -5.577 -26.427 1.00 73.12 176 TRP A CA 8
ATOM 11337 C C . TRP A 1 176 ? -22.273 -6.458 -27.588 1.00 21.25 176 TRP A C 8
ATOM 11338 O O . TRP A 1 176 ? -21.234 -7.114 -27.517 1.00 75.02 176 TRP A O 8
ATOM 11359 N N . GLN A 1 177 ? -23.065 -6.469 -28.655 1.00 30.12 177 GLN A N 8
ATOM 11360 C CA . GLN A 1 177 ? -22.750 -7.270 -29.832 1.00 54.14 177 GLN A CA 8
ATOM 11361 C C . GLN A 1 177 ? -21.350 -6.957 -30.346 1.00 11.31 177 GLN A C 8
ATOM 11362 O O . GLN A 1 177 ? -20.593 -7.859 -30.703 1.00 13.41 177 GLN A O 8
ATOM 11376 N N . GLU A 1 178 ? -21.012 -5.672 -30.382 1.00 54.53 178 GLU A N 8
ATOM 11377 C CA . GLU A 1 178 ? -19.702 -5.239 -30.855 1.00 62.52 178 GLU A CA 8
ATOM 11378 C C . GLU A 1 178 ? -18.587 -5.933 -30.076 1.00 1.24 178 GLU A C 8
ATOM 11379 O O . GLU A 1 178 ? -17.620 -6.424 -30.659 1.00 74.25 178 GLU A O 8
ATOM 11391 N N . LEU A 1 179 ? -18.729 -5.967 -28.755 1.00 12.41 179 LEU A N 8
ATOM 11392 C CA . LEU A 1 179 ? -17.735 -6.600 -27.895 1.00 75.35 179 LEU A CA 8
ATOM 11393 C C . LEU A 1 179 ? -17.599 -8.084 -28.219 1.00 52.34 179 LEU A C 8
ATOM 11394 O O . LEU A 1 179 ? -16.491 -8.605 -28.336 1.00 52.33 179 LEU A O 8
ATOM 11410 N N . ALA A 1 180 ? -18.736 -8.759 -28.364 1.00 3.42 180 ALA A N 8
ATOM 11411 C CA . ALA A 1 180 ? -18.744 -10.182 -28.677 1.00 53.33 180 ALA A CA 8
ATOM 11412 C C . ALA A 1 180 ? -17.921 -10.473 -29.928 1.00 33.23 180 ALA A C 8
ATOM 11413 O O . ALA A 1 180 ? -17.074 -11.365 -29.932 1.00 34.41 180 ALA A O 8
ATOM 11420 N N . GLY A 1 181 ? -18.176 -9.713 -30.989 1.00 12.31 181 GLY A N 8
ATOM 11421 C CA . GLY A 1 181 ? -17.452 -9.906 -32.232 1.00 15.32 181 GLY A CA 8
ATOM 11422 C C . GLY A 1 181 ? -16.010 -9.449 -32.138 1.00 44.55 181 GLY A C 8
ATOM 11423 O O . GLY A 1 181 ? -15.100 -10.144 -32.591 1.00 34.43 181 GLY A O 8
ATOM 11427 N N . HIS A 1 182 ? -15.799 -8.275 -31.549 1.00 54.40 182 HIS A N 8
ATOM 11428 C CA . HIS A 1 182 ? -14.456 -7.726 -31.400 1.00 0.32 182 HIS A CA 8
ATOM 11429 C C . HIS A 1 182 ? -13.534 -8.726 -30.706 1.00 74.13 182 HIS A C 8
ATOM 11430 O O . HIS A 1 182 ? -12.379 -8.896 -31.097 1.00 65.31 182 HIS A O 8
ATOM 11444 N N . LEU A 1 183 ? -14.052 -9.383 -29.675 1.00 45.45 183 LEU A N 8
ATOM 11445 C CA . LEU A 1 183 ? -13.276 -10.365 -28.925 1.00 32.32 183 LEU A CA 8
ATOM 11446 C C . LEU A 1 183 ? -12.986 -11.596 -29.779 1.00 3.32 183 LEU A C 8
ATOM 11447 O O . LEU A 1 183 ? -12.041 -12.338 -29.517 1.00 34.10 183 LEU A O 8
ATOM 11463 N N . GLY A 1 184 ? -13.807 -11.806 -30.804 1.00 14.43 184 GLY A N 8
ATOM 11464 C CA . GLY A 1 184 ? -13.621 -12.946 -31.682 1.00 4.10 184 GLY A CA 8
ATOM 11465 C C . GLY A 1 184 ? -14.478 -14.131 -31.283 1.00 34.50 184 GLY A C 8
ATOM 11466 O O . GLY A 1 184 ? -14.085 -15.282 -31.473 1.00 12.30 184 GLY A O 8
ATOM 11470 N N . TYR A 1 185 ? -15.651 -13.849 -30.727 1.00 54.22 185 TYR A N 8
ATOM 11471 C CA . TYR A 1 185 ? -16.564 -14.901 -30.297 1.00 20.32 185 TYR A CA 8
ATOM 11472 C C . TYR A 1 185 ? -17.545 -15.260 -31.409 1.00 63.34 185 TYR A C 8
ATOM 11473 O O . TYR A 1 185 ? -18.148 -14.382 -32.026 1.00 72.43 185 TYR A O 8
ATOM 11491 N N . GLN A 1 186 ? -17.700 -16.557 -31.657 1.00 62.25 186 GLN A N 8
ATOM 11492 C CA . GLN A 1 186 ? -18.608 -17.032 -32.694 1.00 62.34 186 GLN A CA 8
ATOM 11493 C C . GLN A 1 186 ? -20.055 -16.713 -32.339 1.00 10.45 186 GLN A C 8
ATOM 11494 O O . GLN A 1 186 ? -20.367 -16.390 -31.194 1.00 21.31 186 GLN A O 8
ATOM 11508 N N . ALA A 1 187 ? -20.937 -16.806 -33.329 1.00 64.12 187 ALA A N 8
ATOM 11509 C CA . ALA A 1 187 ? -22.353 -16.528 -33.120 1.00 35.11 187 ALA A CA 8
ATOM 11510 C C . ALA A 1 187 ? -22.999 -17.599 -32.248 1.00 45.33 187 ALA A C 8
ATOM 11511 O O . ALA A 1 187 ? -23.887 -17.307 -31.447 1.00 31.14 187 ALA A O 8
ATOM 11518 N N . GLU A 1 188 ? -22.549 -18.839 -32.410 1.00 21.53 188 GLU A N 8
ATOM 11519 C CA . GLU A 1 188 ? -23.087 -19.953 -31.636 1.00 40.14 188 GLU A CA 8
ATOM 11520 C C . GLU A 1 188 ? -22.785 -19.778 -30.151 1.00 61.11 188 GLU A C 8
ATOM 11521 O O . GLU A 1 188 ? -23.644 -20.012 -29.301 1.00 52.42 188 GLU A O 8
ATOM 11533 N N . ALA A 1 189 ? -21.559 -19.368 -29.845 1.00 11.11 189 ALA A N 8
ATOM 11534 C CA . ALA A 1 189 ? -21.144 -19.161 -28.464 1.00 70.54 189 ALA A CA 8
ATOM 11535 C C . ALA A 1 189 ? -21.892 -17.991 -27.835 1.00 22.22 189 ALA A C 8
ATOM 11536 O O . ALA A 1 189 ? -22.583 -18.152 -26.829 1.00 54.22 189 ALA A O 8
ATOM 11543 N N . VAL A 1 190 ? -21.750 -16.813 -28.435 1.00 60.13 190 VAL A N 8
ATOM 11544 C CA . VAL A 1 190 ? -22.414 -15.615 -27.933 1.00 34.50 190 VAL A CA 8
ATOM 11545 C C . VAL A 1 190 ? -23.900 -15.866 -27.701 1.00 32.24 190 VAL A C 8
ATOM 11546 O O . VAL A 1 190 ? -24.493 -15.320 -26.772 1.00 62.13 190 VAL A O 8
ATOM 11559 N N . GLU A 1 191 ? -24.493 -16.698 -28.551 1.00 74.11 191 GLU A N 8
ATOM 11560 C CA . GLU A 1 191 ? -25.911 -17.021 -28.438 1.00 44.21 191 GLU A CA 8
ATOM 11561 C C . GLU A 1 191 ? -26.156 -18.002 -27.294 1.00 74.22 191 GLU A C 8
ATOM 11562 O O . GLU A 1 191 ? -27.177 -17.933 -26.610 1.00 54.53 191 GLU A O 8
ATOM 11574 N N . THR A 1 192 ? -25.211 -18.916 -27.094 1.00 71.22 192 THR A N 8
ATOM 11575 C CA . THR A 1 192 ? -25.324 -19.912 -26.036 1.00 75.32 192 THR A CA 8
ATOM 11576 C C . THR A 1 192 ? -25.346 -19.253 -24.662 1.00 42.05 192 THR A C 8
ATOM 11577 O O . THR A 1 192 ? -26.204 -19.553 -23.832 1.00 3.13 192 THR A O 8
ATOM 11588 N N . MET A 1 193 ? -24.396 -18.353 -24.426 1.00 3.30 193 MET A N 8
ATOM 11589 C CA . MET A 1 193 ? -24.308 -17.651 -23.152 1.00 30.05 193 MET A CA 8
ATOM 11590 C C . MET A 1 193 ? -25.422 -16.616 -23.024 1.00 50.34 193 MET A C 8
ATOM 11591 O O . MET A 1 193 ? -26.037 -16.480 -21.967 1.00 54.11 193 MET A O 8
ATOM 11605 N N . ALA A 1 194 ? -25.674 -15.887 -24.106 1.00 14.22 194 ALA A N 8
ATOM 11606 C CA . ALA A 1 194 ? -26.714 -14.865 -24.114 1.00 54.34 194 ALA A CA 8
ATOM 11607 C C . ALA A 1 194 ? -28.054 -15.443 -23.669 1.00 43.31 194 ALA A C 8
ATOM 11608 O O . ALA A 1 194 ? -28.786 -14.817 -22.903 1.00 55.04 194 ALA A O 8
ATOM 11615 N N . CYS A 1 195 ? -28.368 -16.638 -24.155 1.00 31.44 195 CYS A N 8
ATOM 11616 C CA . CYS A 1 195 ? -29.621 -17.299 -23.808 1.00 44.11 195 CYS A CA 8
ATOM 11617 C C . CYS A 1 195 ? -29.732 -17.500 -22.300 1.00 71.14 195 CYS A C 8
ATOM 11618 O O . CYS A 1 195 ? -30.819 -17.414 -21.731 1.00 23.41 195 CYS A O 8
ATOM 11626 N N . ASP A 1 196 ? -28.598 -17.768 -21.660 1.00 3.41 196 ASP A N 8
ATOM 11627 C CA . ASP A 1 196 ? -28.568 -17.981 -20.218 1.00 50.15 196 ASP A CA 8
ATOM 11628 C C . ASP A 1 196 ? -28.676 -16.656 -19.471 1.00 32.05 196 ASP A C 8
ATOM 11629 O O . ASP A 1 196 ? -28.242 -15.617 -19.967 1.00 54.42 196 ASP A O 8
ATOM 11638 N N . GLN A 1 197 ? -29.257 -16.702 -18.276 1.00 13.35 197 GLN A N 8
ATOM 11639 C CA . GLN A 1 197 ? -29.424 -15.504 -17.462 1.00 22.22 197 GLN A CA 8
ATOM 11640 C C . GLN A 1 197 ? -28.075 -14.990 -16.968 1.00 50.54 197 GLN A C 8
ATOM 11641 O O . GLN A 1 197 ? -27.924 -13.807 -16.665 1.00 63.43 197 GLN A O 8
ATOM 11655 N N . MET A 1 198 ? -27.098 -15.887 -16.889 1.00 51.45 198 MET A N 8
ATOM 11656 C CA . MET A 1 198 ? -25.762 -15.523 -16.433 1.00 31.34 198 MET A CA 8
ATOM 11657 C C . MET A 1 198 ? -24.763 -15.568 -17.585 1.00 1.04 198 MET A C 8
ATOM 11658 O O . MET A 1 198 ? -24.049 -16.552 -17.780 1.00 20.10 198 MET A O 8
ATOM 11672 N N . PRO A 1 199 ? -24.710 -14.479 -18.366 1.00 63.33 199 PRO A N 8
ATOM 11673 C CA . PRO A 1 199 ? -23.802 -14.370 -19.511 1.00 73.20 199 PRO A CA 8
ATOM 11674 C C . PRO A 1 199 ? -22.342 -14.255 -19.085 1.00 3.23 199 PRO A C 8
ATOM 11675 O O . PRO A 1 199 ? -21.458 -14.849 -19.701 1.00 30.13 199 PRO A O 8
ATOM 11686 N N . ALA A 1 200 ? -22.098 -13.489 -18.028 1.00 14.11 200 ALA A N 8
ATOM 11687 C CA . ALA A 1 200 ? -20.746 -13.299 -17.518 1.00 61.03 200 ALA A CA 8
ATOM 11688 C C . ALA A 1 200 ? -20.154 -14.615 -17.027 1.00 5.34 200 ALA A C 8
ATOM 11689 O O . ALA A 1 200 ? -19.021 -14.961 -17.361 1.00 12.43 200 ALA A O 8
ATOM 11696 N N . TYR A 1 201 ? -20.928 -15.346 -16.232 1.00 4.05 201 TYR A N 8
ATOM 11697 C CA . TYR A 1 201 ? -20.478 -16.623 -15.691 1.00 32.22 201 TYR A CA 8
ATOM 11698 C C . TYR A 1 201 ? -20.268 -17.643 -16.807 1.00 52.11 201 TYR A C 8
ATOM 11699 O O . TYR A 1 201 ? -19.242 -18.320 -16.860 1.00 12.33 201 TYR A O 8
ATOM 11717 N N . THR A 1 202 ? -21.250 -17.746 -17.698 1.00 52.11 202 THR A N 8
ATOM 11718 C CA . THR A 1 202 ? -21.175 -18.682 -18.812 1.00 13.10 202 THR A CA 8
ATOM 11719 C C . THR A 1 202 ? -20.047 -18.308 -19.769 1.00 20.23 202 THR A C 8
ATOM 11720 O O . THR A 1 202 ? -19.378 -19.179 -20.327 1.00 72.54 202 THR A O 8
ATOM 11731 N N . LEU A 1 203 ? -19.842 -17.009 -19.955 1.00 63.41 203 LEU A N 8
ATOM 11732 C CA . LEU A 1 203 ? -18.795 -16.519 -20.845 1.00 60.41 203 LEU A CA 8
ATOM 11733 C C . LEU A 1 203 ? -17.422 -17.005 -20.389 1.00 23.53 203 LEU A C 8
ATOM 11734 O O . LEU A 1 203 ? -16.651 -17.549 -21.179 1.00 11.54 203 LEU A O 8
ATOM 11750 N N . LEU A 1 204 ? -17.125 -16.807 -19.110 1.00 65.34 204 LEU A N 8
ATOM 11751 C CA . LEU A 1 204 ? -15.847 -17.227 -18.547 1.00 42.01 204 LEU A CA 8
ATOM 11752 C C . LEU A 1 204 ? -15.771 -18.747 -18.440 1.00 54.10 204 LEU A C 8
ATOM 11753 O O . LEU A 1 204 ? -14.691 -19.332 -18.516 1.00 34.31 204 LEU A O 8
ATOM 11769 N N . ARG A 1 205 ? -16.927 -19.381 -18.264 1.00 23.14 205 ARG A N 8
ATOM 11770 C CA . ARG A 1 205 ? -16.992 -20.832 -18.148 1.00 51.22 205 ARG A CA 8
ATOM 11771 C C . ARG A 1 205 ? -16.415 -21.503 -19.392 1.00 23.25 205 ARG A C 8
ATOM 11772 O O . ARG A 1 205 ? -15.457 -22.271 -19.306 1.00 45.31 205 ARG A O 8
ATOM 11793 N N . ASN A 1 206 ? -17.007 -21.209 -20.544 1.00 52.20 206 ASN A N 8
ATOM 11794 C CA . ASN A 1 206 ? -16.553 -21.785 -21.805 1.00 34.13 206 ASN A CA 8
ATOM 11795 C C . ASN A 1 206 ? -15.202 -21.205 -22.213 1.00 5.22 206 ASN A C 8
ATOM 11796 O O . ASN A 1 206 ? -14.328 -21.922 -22.699 1.00 34.33 206 ASN A O 8
ATOM 11807 N N . TRP A 1 207 ? -15.039 -19.902 -22.011 1.00 52.41 207 TRP A N 8
ATOM 11808 C CA . TRP A 1 207 ? -13.794 -19.225 -22.358 1.00 51.51 207 TRP A CA 8
ATOM 11809 C C . TRP A 1 207 ? -12.617 -19.826 -21.597 1.00 35.31 207 TRP A C 8
ATOM 11810 O O . TRP A 1 207 ? -11.652 -20.295 -22.198 1.00 11.34 207 TRP A O 8
ATOM 11831 N N . ALA A 1 208 ? -12.704 -19.808 -20.271 1.00 20.13 208 ALA A N 8
ATOM 11832 C CA . ALA A 1 208 ? -11.647 -20.354 -19.429 1.00 41.04 208 ALA A CA 8
ATOM 11833 C C . ALA A 1 208 ? -11.415 -21.831 -19.727 1.00 50.24 208 ALA A C 8
ATOM 11834 O O . ALA A 1 208 ? -10.281 -22.308 -19.700 1.00 25.53 208 ALA A O 8
ATOM 11841 N N . ALA A 1 209 ? -12.497 -22.550 -20.010 1.00 74.10 209 ALA A N 8
ATOM 11842 C CA . ALA A 1 209 ? -12.410 -23.972 -20.315 1.00 14.51 209 ALA A CA 8
ATOM 11843 C C . ALA A 1 209 ? -11.725 -24.206 -21.658 1.00 74.00 209 ALA A C 8
ATOM 11844 O O . ALA A 1 209 ? -11.052 -25.217 -21.853 1.00 14.35 209 ALA A O 8
ATOM 11851 N N . GLN A 1 210 ? -11.901 -23.263 -22.578 1.00 14.23 210 GLN A N 8
ATOM 11852 C CA . GLN A 1 210 ? -11.300 -23.368 -23.903 1.00 50.52 210 GLN A CA 8
ATOM 11853 C C . GLN A 1 210 ? -9.789 -23.182 -23.831 1.00 10.40 210 GLN A C 8
ATOM 11854 O O . GLN A 1 210 ? -9.029 -24.004 -24.342 1.00 0.14 210 GLN A O 8
ATOM 11868 N N . GLU A 1 211 ? -9.360 -22.098 -23.194 1.00 12.01 211 GLU A N 8
ATOM 11869 C CA . GLU A 1 211 ? -7.938 -21.804 -23.057 1.00 31.53 211 GLU A CA 8
ATOM 11870 C C . GLU A 1 211 ? -7.488 -21.956 -21.606 1.00 3.32 211 GLU A C 8
ATOM 11871 O O . GLU A 1 211 ? -6.663 -22.810 -21.288 1.00 34.14 211 GLU A O 8
ATOM 11883 N N . GLY A 1 212 ? -8.038 -21.119 -20.732 1.00 63.11 212 GLY A N 8
ATOM 11884 C CA . GLY A 1 212 ? -7.681 -21.175 -19.326 1.00 32.03 212 GLY A CA 8
ATOM 11885 C C . GLY A 1 212 ? -6.183 -21.265 -19.111 1.00 0.31 212 GLY A C 8
ATOM 11886 O O . GLY A 1 212 ? -5.724 -21.877 -18.149 1.00 45.13 212 GLY A O 8
ATOM 11890 N N . ASN A 1 213 ? -5.421 -20.654 -20.011 1.00 51.24 213 ASN A N 8
ATOM 11891 C CA . ASN A 1 213 ? -3.965 -20.669 -19.917 1.00 12.32 213 ASN A CA 8
ATOM 11892 C C . ASN A 1 213 ? -3.436 -19.315 -19.453 1.00 1.22 213 ASN A C 8
ATOM 11893 O O . ASN A 1 213 ? -3.039 -19.155 -18.299 1.00 12.32 213 ASN A O 8
ATOM 11904 N N . ARG A 1 214 ? -3.434 -18.344 -20.360 1.00 71.12 214 ARG A N 8
ATOM 11905 C CA . ARG A 1 214 ? -2.953 -17.004 -20.045 1.00 14.02 214 ARG A CA 8
ATOM 11906 C C . ARG A 1 214 ? -4.116 -16.023 -19.927 1.00 64.23 214 ARG A C 8
ATOM 11907 O O . ARG A 1 214 ? -3.916 -14.810 -19.895 1.00 61.31 214 ARG A O 8
ATOM 11928 N N . ALA A 1 215 ? -5.331 -16.558 -19.865 1.00 44.21 215 ALA A N 8
ATOM 11929 C CA . ALA A 1 215 ? -6.526 -15.730 -19.750 1.00 40.33 215 ALA A CA 8
ATOM 11930 C C . ALA A 1 215 ? -6.405 -14.752 -18.587 1.00 0.43 215 ALA A C 8
ATOM 11931 O O . ALA A 1 215 ? -6.586 -15.124 -17.427 1.00 41.21 215 ALA A O 8
ATOM 11938 N N . THR A 1 216 ? -6.099 -13.498 -18.903 1.00 33.02 216 THR A N 8
ATOM 11939 C CA . THR A 1 216 ? -5.953 -12.466 -17.884 1.00 13.44 216 THR A CA 8
ATOM 11940 C C . THR A 1 216 ? -7.051 -11.415 -18.003 1.00 14.22 216 THR A C 8
ATOM 11941 O O . THR A 1 216 ? -7.465 -11.059 -19.107 1.00 1.30 216 THR A O 8
ATOM 11952 N N . LEU A 1 217 ? -7.518 -10.924 -16.861 1.00 71.43 217 LEU A N 8
ATOM 11953 C CA . LEU A 1 217 ? -8.570 -9.912 -16.838 1.00 65.35 217 LEU A CA 8
ATOM 11954 C C . LEU A 1 217 ? -8.189 -8.711 -17.697 1.00 30.05 217 LEU A C 8
ATOM 11955 O O . LEU A 1 217 ? -9.055 -7.992 -18.196 1.00 3.52 217 LEU A O 8
ATOM 11971 N N . ARG A 1 218 ? -6.888 -8.501 -17.869 1.00 45.13 218 ARG A N 8
ATOM 11972 C CA . ARG A 1 218 ? -6.393 -7.388 -18.669 1.00 51.31 218 ARG A CA 8
ATOM 11973 C C . ARG A 1 218 ? -7.045 -7.376 -20.048 1.00 72.31 218 ARG A C 8
ATOM 11974 O O . ARG A 1 218 ? -7.273 -6.315 -20.630 1.00 3.40 218 ARG A O 8
ATOM 11995 N N . VAL A 1 219 ? -7.345 -8.564 -20.565 1.00 54.24 219 VAL A N 8
ATOM 11996 C CA . VAL A 1 219 ? -7.972 -8.690 -21.875 1.00 24.53 219 VAL A CA 8
ATOM 11997 C C . VAL A 1 219 ? -9.381 -8.110 -21.868 1.00 15.10 219 VAL A C 8
ATOM 11998 O O . VAL A 1 219 ? -9.858 -7.595 -22.881 1.00 63.32 219 VAL A O 8
ATOM 12011 N N . LEU A 1 220 ? -10.044 -8.196 -20.720 1.00 11.30 220 LEU A N 8
ATOM 12012 C CA . LEU A 1 220 ? -11.401 -7.677 -20.580 1.00 54.43 220 LEU A CA 8
ATOM 12013 C C . LEU A 1 220 ? -11.387 -6.168 -20.357 1.00 75.11 220 LEU A C 8
ATOM 12014 O O . LEU A 1 220 ? -12.111 -5.427 -21.021 1.00 72.32 220 LEU A O 8
ATOM 12030 N N . GLU A 1 221 ? -10.557 -5.721 -19.420 1.00 3.25 221 GLU A N 8
ATOM 12031 C CA . GLU A 1 221 ? -10.449 -4.300 -19.110 1.00 71.41 221 GLU A CA 8
ATOM 12032 C C . GLU A 1 221 ? -10.121 -3.494 -20.365 1.00 22.34 221 GLU A C 8
ATOM 12033 O O . GLU A 1 221 ? -10.625 -2.387 -20.553 1.00 22.52 221 GLU A O 8
ATOM 12045 N N . ASP A 1 222 ? -9.273 -4.058 -21.217 1.00 74.14 222 ASP A N 8
ATOM 12046 C CA . ASP A 1 222 ? -8.877 -3.393 -22.454 1.00 72.24 222 ASP A CA 8
ATOM 12047 C C . ASP A 1 222 ? -9.994 -3.465 -23.490 1.00 63.34 222 ASP A C 8
ATOM 12048 O O . ASP A 1 222 ? -10.430 -2.442 -24.018 1.00 21.12 222 ASP A O 8
ATOM 12057 N N . ALA A 1 223 ? -10.450 -4.679 -23.779 1.00 40.22 223 ALA A N 8
ATOM 12058 C CA . ALA A 1 223 ? -11.516 -4.883 -24.751 1.00 75.12 223 ALA A CA 8
ATOM 12059 C C . ALA A 1 223 ? -12.744 -4.050 -24.404 1.00 1.43 223 ALA A C 8
ATOM 12060 O O . ALA A 1 223 ? -13.452 -3.567 -25.289 1.00 4.24 223 ALA A O 8
ATOM 12067 N N . LEU A 1 224 ? -12.994 -3.885 -23.109 1.00 43.45 224 LEU A N 8
ATOM 12068 C CA . LEU A 1 224 ? -14.138 -3.111 -22.643 1.00 44.13 224 LEU A CA 8
ATOM 12069 C C . LEU A 1 224 ? -13.833 -1.616 -22.674 1.00 32.23 224 LEU A C 8
ATOM 12070 O O . LEU A 1 224 ? -14.672 -0.810 -23.073 1.00 44.51 224 LEU A O 8
ATOM 12086 N N . ALA A 1 225 ? -12.626 -1.256 -22.250 1.00 2.43 225 ALA A N 8
ATOM 12087 C CA . ALA A 1 225 ? -12.209 0.141 -22.233 1.00 52.43 225 ALA A CA 8
ATOM 12088 C C . ALA A 1 225 ? -12.331 0.768 -23.618 1.00 71.10 225 ALA A C 8
ATOM 12089 O O . ALA A 1 225 ? -12.590 1.964 -23.746 1.00 1.34 225 ALA A O 8
ATOM 12096 N N . ALA A 1 226 ? -12.144 -0.048 -24.650 1.00 3.34 226 ALA A N 8
ATOM 12097 C CA . ALA A 1 226 ? -12.236 0.428 -26.025 1.00 13.12 226 ALA A CA 8
ATOM 12098 C C . ALA A 1 226 ? -13.600 1.054 -26.299 1.00 42.40 226 ALA A C 8
ATOM 12099 O O . ALA A 1 226 ? -13.734 1.910 -27.173 1.00 70.22 226 ALA A O 8
ATOM 12106 N N . ILE A 1 227 ? -14.606 0.621 -25.548 1.00 31.34 227 ILE A N 8
ATOM 12107 C CA . ILE A 1 227 ? -15.959 1.139 -25.711 1.00 4.44 227 ILE A CA 8
ATOM 12108 C C . ILE A 1 227 ? -16.104 2.510 -25.059 1.00 41.24 227 ILE A C 8
ATOM 12109 O O . ILE A 1 227 ? -17.042 3.251 -25.349 1.00 35.43 227 ILE A O 8
ATOM 12125 N N . GLY A 1 228 ? -15.165 2.843 -24.178 1.00 51.24 228 GLY A N 8
ATOM 12126 C CA . GLY A 1 228 ? -15.205 4.126 -23.500 1.00 2.43 228 GLY A CA 8
ATOM 12127 C C . GLY A 1 228 ? -15.802 4.028 -22.110 1.00 22.03 228 GLY A C 8
ATOM 12128 O O . GLY A 1 228 ? -16.488 4.945 -21.656 1.00 33.12 228 GLY A O 8
ATOM 12132 N N . ARG A 1 229 ? -15.543 2.914 -21.434 1.00 65.43 229 ARG A N 8
ATOM 12133 C CA . ARG A 1 229 ? -16.063 2.699 -20.088 1.00 54.33 229 ARG A CA 8
ATOM 12134 C C . ARG A 1 229 ? -14.936 2.728 -19.060 1.00 21.31 229 ARG A C 8
ATOM 12135 O O . ARG A 1 229 ? -14.311 1.706 -18.780 1.00 3.13 229 ARG A O 8
ATOM 12156 N N . GLU A 1 230 ? -14.682 3.908 -18.502 1.00 51.31 230 GLU A N 8
ATOM 12157 C CA . GLU A 1 230 ? -13.630 4.070 -17.506 1.00 13.12 230 GLU A CA 8
ATOM 12158 C C . GLU A 1 230 ? -14.115 3.636 -16.125 1.00 45.11 230 GLU A C 8
ATOM 12159 O O . GLU A 1 230 ? -13.348 3.100 -15.325 1.00 33.52 230 GLU A O 8
ATOM 12171 N N . ASP A 1 231 ? -15.394 3.871 -15.853 1.00 32.13 231 ASP A N 8
ATOM 12172 C CA . ASP A 1 231 ? -15.983 3.505 -14.571 1.00 22.53 231 ASP A CA 8
ATOM 12173 C C . ASP A 1 231 ? -15.678 2.049 -14.230 1.00 3.00 231 ASP A C 8
ATOM 12174 O O . ASP A 1 231 ? -15.122 1.753 -13.172 1.00 71.21 231 ASP A O 8
ATOM 12183 N N . VAL A 1 232 ? -16.047 1.145 -15.131 1.00 62.01 232 VAL A N 8
ATOM 12184 C CA . VAL A 1 232 ? -15.813 -0.279 -14.925 1.00 14.25 232 VAL A CA 8
ATOM 12185 C C . VAL A 1 232 ? -14.322 -0.580 -14.806 1.00 12.32 232 VAL A C 8
ATOM 12186 O O . VAL A 1 232 ? -13.917 -1.481 -14.073 1.00 51.14 232 VAL A O 8
ATOM 12199 N N . VAL A 1 233 ? -13.511 0.183 -15.533 1.00 42.22 233 VAL A N 8
ATOM 12200 C CA . VAL A 1 233 ? -12.065 -0.001 -15.507 1.00 22.11 233 VAL A CA 8
ATOM 12201 C C . VAL A 1 233 ? -11.480 0.428 -14.166 1.00 71.14 233 VAL A C 8
ATOM 12202 O O . VAL A 1 233 ? -10.474 -0.118 -13.715 1.00 75.11 233 VAL A O 8
ATOM 12215 N N . GLN A 1 234 ? -12.117 1.408 -13.536 1.00 31.52 234 GLN A N 8
ATOM 12216 C CA . GLN A 1 234 ? -11.659 1.911 -12.246 1.00 12.24 234 GLN A CA 8
ATOM 12217 C C . GLN A 1 234 ? -12.059 0.962 -11.119 1.00 0.22 234 GLN A C 8
ATOM 12218 O O . GLN A 1 234 ? -11.307 0.766 -10.164 1.00 42.23 234 GLN A O 8
ATOM 12232 N N . VAL A 1 235 ? -13.246 0.377 -11.238 1.00 24.54 235 VAL A N 8
ATOM 12233 C CA . VAL A 1 235 ? -13.744 -0.551 -10.230 1.00 74.11 235 VAL A CA 8
ATOM 12234 C C . VAL A 1 235 ? -12.991 -1.875 -10.282 1.00 55.43 235 VAL A C 8
ATOM 12235 O O . VAL A 1 235 ? -12.735 -2.497 -9.251 1.00 13.42 235 VAL A O 8
ATOM 12248 N N . LEU A 1 236 ? -12.638 -2.301 -11.490 1.00 21.35 236 LEU A N 8
ATOM 12249 C CA . LEU A 1 236 ? -11.912 -3.553 -11.678 1.00 23.40 236 LEU A CA 8
ATOM 12250 C C . LEU A 1 236 ? -10.409 -3.340 -11.525 1.00 31.53 236 LEU A C 8
ATOM 12251 O O . LEU A 1 236 ? -9.701 -4.197 -11.001 1.00 63.21 236 LEU A O 8
ATOM 12267 N N . SER A 1 237 ? -9.931 -2.188 -11.985 1.00 53.21 237 SER A N 8
ATOM 12268 C CA . SER A 1 237 ? -8.512 -1.862 -11.902 1.00 51.44 237 SER A CA 8
ATOM 12269 C C . SER A 1 237 ? -8.288 -0.633 -11.026 1.00 21.41 237 SER A C 8
ATOM 12270 O O . SER A 1 237 ? -7.757 0.379 -11.481 1.00 53.05 237 SER A O 8
ATOM 12278 N N . SER A 1 238 ? -8.699 -0.731 -9.765 1.00 61.15 238 SER A N 8
ATOM 12279 C CA . SER A 1 238 ? -8.546 0.373 -8.824 1.00 2.51 238 SER A CA 8
ATOM 12280 C C . SER A 1 238 ? -7.113 0.895 -8.826 1.00 15.22 238 SER A C 8
ATOM 12281 O O . SER A 1 238 ? -6.179 0.219 -9.257 1.00 60.10 238 SER A O 8
ATOM 12289 N N . PRO A 1 239 ? -6.933 2.129 -8.332 1.00 50.03 239 PRO A N 8
ATOM 12290 C CA . PRO A 1 239 ? -5.617 2.771 -8.264 1.00 63.43 239 PRO A CA 8
ATOM 12291 C C . PRO A 1 239 ? -4.707 2.117 -7.230 1.00 41.24 239 PRO A C 8
ATOM 12292 O O . PRO A 1 239 ? -5.092 1.938 -6.075 1.00 64.21 239 PRO A O 8
ATOM 12303 N N . ALA A 1 240 ? -3.496 1.766 -7.653 1.00 32.54 240 ALA A N 8
ATOM 12304 C CA . ALA A 1 240 ? -2.531 1.135 -6.762 1.00 71.44 240 ALA A CA 8
ATOM 12305 C C . ALA A 1 240 ? -1.110 1.590 -7.080 1.00 42.21 240 ALA A C 8
ATOM 12306 O O . ALA A 1 240 ? -0.900 2.427 -7.958 1.00 61.31 240 ALA A O 8
ATOM 12313 N N . GLU A 1 241 ? -0.139 1.034 -6.363 1.00 60.52 241 GLU A N 8
ATOM 12314 C CA . GLU A 1 241 ? 1.261 1.385 -6.570 1.00 53.32 241 GLU A CA 8
ATOM 12315 C C . GLU A 1 241 ? 2.029 0.218 -7.186 1.00 11.23 241 GLU A C 8
ATOM 12316 O O . GLU A 1 241 ? 1.557 -0.919 -7.187 1.00 25.45 241 GLU A O 8
ATOM 12328 N N . SER A 1 242 ? 3.215 0.510 -7.709 1.00 33.03 242 SER A N 8
ATOM 12329 C CA . SER A 1 242 ? 4.047 -0.512 -8.333 1.00 20.04 242 SER A CA 8
ATOM 12330 C C . SER A 1 242 ? 3.302 -1.198 -9.475 1.00 15.32 242 SER A C 8
ATOM 12331 O O . SER A 1 242 ? 3.048 -2.401 -9.430 1.00 62.42 242 SER A O 8
ATOM 12339 N N . SER A 1 243 ? 2.956 -0.421 -10.496 1.00 40.11 243 SER A N 8
ATOM 12340 C CA . SER A 1 243 ? 2.237 -0.951 -11.649 1.00 65.11 243 SER A CA 8
ATOM 12341 C C . SER A 1 243 ? 3.206 -1.525 -12.677 1.00 30.14 243 SER A C 8
ATOM 12342 O O . SER A 1 243 ? 4.423 -1.467 -12.500 1.00 14.32 243 SER A O 8
ATOM 12350 N N . SER A 1 244 ? 2.659 -2.078 -13.755 1.00 31.32 244 SER A N 8
ATOM 12351 C CA . SER A 1 244 ? 3.473 -2.666 -14.812 1.00 52.41 244 SER A CA 8
ATOM 12352 C C . SER A 1 244 ? 3.160 -2.023 -16.160 1.00 34.33 244 SER A C 8
ATOM 12353 O O . SER A 1 244 ? 2.851 -2.713 -17.131 1.00 44.30 244 SER A O 8
ATOM 12361 N N . VAL A 1 245 ? 3.245 -0.699 -16.211 1.00 12.21 245 VAL A N 8
ATOM 12362 C CA . VAL A 1 245 ? 2.972 0.038 -17.438 1.00 71.05 245 VAL A CA 8
ATOM 12363 C C . VAL A 1 245 ? 4.265 0.405 -18.158 1.00 31.03 245 VAL A C 8
ATOM 12364 O O . VAL A 1 245 ? 5.239 0.824 -17.533 1.00 44.22 245 VAL A O 8
ATOM 12377 N N . VAL A 1 246 ? 4.267 0.246 -19.477 1.00 3.24 246 VAL A N 8
ATOM 12378 C CA . VAL A 1 246 ? 5.440 0.561 -20.284 1.00 44.42 246 VAL A CA 8
ATOM 12379 C C . VAL A 1 246 ? 5.350 1.972 -20.856 1.00 52.40 246 VAL A C 8
ATOM 12380 O O . VAL A 1 246 ? 6.365 2.584 -21.188 1.00 41.24 246 VAL A O 8
ATOM 12393 N N . PRO A 1 145 ? -15.925 -22.856 -13.213 1.00 31.20 145 PRO A N 9
ATOM 12394 C CA . PRO A 1 145 ? -15.266 -24.126 -12.895 1.00 31.53 145 PRO A CA 9
ATOM 12395 C C . PRO A 1 145 ? -15.302 -24.442 -11.404 1.00 23.30 145 PRO A C 9
ATOM 12396 O O . PRO A 1 145 ? -15.370 -23.539 -10.571 1.00 63.42 145 PRO A O 9
ATOM 12407 N N . ASP A 1 146 ? -15.257 -25.728 -11.075 1.00 65.34 146 ASP A N 9
ATOM 12408 C CA . ASP A 1 146 ? -15.284 -26.163 -9.682 1.00 42.45 146 ASP A CA 9
ATOM 12409 C C . ASP A 1 146 ? -13.902 -26.627 -9.231 1.00 3.24 146 ASP A C 9
ATOM 12410 O O . ASP A 1 146 ? -13.502 -26.400 -8.089 1.00 45.44 146 ASP A O 9
ATOM 12419 N N . LEU A 1 147 ? -13.178 -27.276 -10.136 1.00 12.20 147 LEU A N 9
ATOM 12420 C CA . LEU A 1 147 ? -11.841 -27.774 -9.831 1.00 4.52 147 LEU A CA 9
ATOM 12421 C C . LEU A 1 147 ? -10.783 -26.722 -10.147 1.00 22.42 147 LEU A C 9
ATOM 12422 O O . LEU A 1 147 ? -10.905 -25.978 -11.120 1.00 42.43 147 LEU A O 9
ATOM 12438 N N . GLY A 1 148 ? -9.743 -26.667 -9.320 1.00 63.02 148 GLY A N 9
ATOM 12439 C CA . GLY A 1 148 ? -8.678 -25.704 -9.530 1.00 24.31 148 GLY A CA 9
ATOM 12440 C C . GLY A 1 148 ? -8.663 -24.616 -8.474 1.00 4.41 148 GLY A C 9
ATOM 12441 O O . GLY A 1 148 ? -9.555 -23.768 -8.435 1.00 34.21 148 GLY A O 9
ATOM 12445 N N . CYS A 1 149 ? -7.650 -24.642 -7.616 1.00 63.14 149 CYS A N 9
ATOM 12446 C CA . CYS A 1 149 ? -7.524 -23.651 -6.552 1.00 42.32 149 CYS A CA 9
ATOM 12447 C C . CYS A 1 149 ? -6.963 -22.340 -7.094 1.00 22.35 149 CYS A C 9
ATOM 12448 O O . CYS A 1 149 ? -7.666 -21.331 -7.150 1.00 14.33 149 CYS A O 9
ATOM 12456 N N . GLN A 1 150 ? -5.695 -22.363 -7.490 1.00 71.50 150 GLN A N 9
ATOM 12457 C CA . GLN A 1 150 ? -5.040 -21.175 -8.023 1.00 40.13 150 GLN A CA 9
ATOM 12458 C C . GLN A 1 150 ? -5.367 -20.992 -9.503 1.00 55.32 150 GLN A C 9
ATOM 12459 O O . GLN A 1 150 ? -4.822 -21.688 -10.360 1.00 55.02 150 GLN A O 9
ATOM 12473 N N . LEU A 1 151 ? -6.260 -20.052 -9.794 1.00 70.12 151 LEU A N 9
ATOM 12474 C CA . LEU A 1 151 ? -6.660 -19.777 -11.169 1.00 41.12 151 LEU A CA 9
ATOM 12475 C C . LEU A 1 151 ? -7.214 -18.362 -11.302 1.00 4.02 151 LEU A C 9
ATOM 12476 O O . LEU A 1 151 ? -7.611 -17.744 -10.315 1.00 31.03 151 LEU A O 9
ATOM 12492 N N . TYR A 1 152 ? -7.238 -17.855 -12.530 1.00 73.10 152 TYR A N 9
ATOM 12493 C CA . TYR A 1 152 ? -7.743 -16.513 -12.793 1.00 12.05 152 TYR A CA 9
ATOM 12494 C C . TYR A 1 152 ? -9.241 -16.430 -12.516 1.00 5.21 152 TYR A C 9
ATOM 12495 O O . TYR A 1 152 ? -9.758 -15.378 -12.138 1.00 43.40 152 TYR A O 9
ATOM 12513 N N . LEU A 1 153 ? -9.933 -17.549 -12.704 1.00 32.22 153 LEU A N 9
ATOM 12514 C CA . LEU A 1 153 ? -11.372 -17.605 -12.474 1.00 41.13 153 LEU A CA 9
ATOM 12515 C C . LEU A 1 153 ? -11.680 -17.818 -10.996 1.00 33.33 153 LEU A C 9
ATOM 12516 O O . LEU A 1 153 ? -12.840 -17.959 -10.606 1.00 10.53 153 LEU A O 9
ATOM 12532 N N . HIS A 1 154 ? -10.634 -17.836 -10.175 1.00 52.31 154 HIS A N 9
ATOM 12533 C CA . HIS A 1 154 ? -10.792 -18.028 -8.739 1.00 50.22 154 HIS A CA 9
ATOM 12534 C C . HIS A 1 154 ? -10.868 -16.687 -8.016 1.00 1.33 154 HIS A C 9
ATOM 12535 O O . HIS A 1 154 ? -10.575 -16.595 -6.824 1.00 71.04 154 HIS A O 9
ATOM 12549 N N . ILE A 1 155 ? -11.264 -15.650 -8.746 1.00 4.11 155 ILE A N 9
ATOM 12550 C CA . ILE A 1 155 ? -11.379 -14.313 -8.174 1.00 40.52 155 ILE A CA 9
ATOM 12551 C C . ILE A 1 155 ? -12.217 -14.331 -6.900 1.00 22.01 155 ILE A C 9
ATOM 12552 O O . ILE A 1 155 ? -13.048 -15.213 -6.686 1.00 63.21 155 ILE A O 9
ATOM 12568 N N . PRO A 1 156 ? -11.996 -13.331 -6.033 1.00 72.24 156 PRO A N 9
ATOM 12569 C CA . PRO A 1 156 ? -12.722 -13.208 -4.766 1.00 61.41 156 PRO A CA 9
ATOM 12570 C C . PRO A 1 156 ? -14.187 -12.837 -4.971 1.00 61.04 156 PRO A C 9
ATOM 12571 O O . PRO A 1 156 ? -14.544 -12.211 -5.969 1.00 73.44 156 PRO A O 9
ATOM 12582 N N . GLN A 1 157 ? -15.030 -13.227 -4.021 1.00 14.32 157 GLN A N 9
ATOM 12583 C CA . GLN A 1 157 ? -16.457 -12.935 -4.098 1.00 24.54 157 GLN A CA 9
ATOM 12584 C C . GLN A 1 157 ? -16.695 -11.450 -4.351 1.00 4.14 157 GLN A C 9
ATOM 12585 O O . GLN A 1 157 ? -17.627 -11.073 -5.061 1.00 72.13 157 GLN A O 9
ATOM 12599 N N . GLN A 1 158 ? -15.846 -10.612 -3.766 1.00 41.44 158 GLN A N 9
ATOM 12600 C CA . GLN A 1 158 ? -15.965 -9.167 -3.927 1.00 51.24 158 GLN A CA 9
ATOM 12601 C C . GLN A 1 158 ? -15.743 -8.761 -5.380 1.00 24.04 158 GLN A C 9
ATOM 12602 O O . GLN A 1 158 ? -16.367 -7.822 -5.873 1.00 70.52 158 GLN A O 9
ATOM 12616 N N . GLN A 1 159 ? -14.851 -9.474 -6.058 1.00 33.34 159 GLN A N 9
ATOM 12617 C CA . GLN A 1 159 ? -14.546 -9.188 -7.455 1.00 4.42 159 GLN A CA 9
ATOM 12618 C C . GLN A 1 159 ? -15.615 -9.768 -8.376 1.00 13.11 159 GLN A C 9
ATOM 12619 O O . GLN A 1 159 ? -15.940 -9.184 -9.409 1.00 30.03 159 GLN A O 9
ATOM 12633 N N . GLN A 1 160 ? -16.155 -10.921 -7.994 1.00 62.41 160 GLN A N 9
ATOM 12634 C CA . GLN A 1 160 ? -17.186 -11.580 -8.788 1.00 51.11 160 GLN A CA 9
ATOM 12635 C C . GLN A 1 160 ? -18.531 -10.883 -8.619 1.00 73.33 160 GLN A C 9
ATOM 12636 O O . GLN A 1 160 ? -19.347 -10.858 -9.540 1.00 63.11 160 GLN A O 9
ATOM 12650 N N . GLU A 1 161 ? -18.756 -10.318 -7.437 1.00 42.02 161 GLU A N 9
ATOM 12651 C CA . GLU A 1 161 ? -20.004 -9.622 -7.149 1.00 43.51 161 GLU A CA 9
ATOM 12652 C C . GLU A 1 161 ? -19.985 -8.209 -7.725 1.00 71.52 161 GLU A C 9
ATOM 12653 O O . GLU A 1 161 ? -20.998 -7.717 -8.219 1.00 45.44 161 GLU A O 9
ATOM 12665 N N . GLU A 1 162 ? -18.825 -7.564 -7.656 1.00 64.41 162 GLU A N 9
ATOM 12666 C CA . GLU A 1 162 ? -18.675 -6.208 -8.171 1.00 64.53 162 GLU A CA 9
ATOM 12667 C C . GLU A 1 162 ? -18.722 -6.195 -9.695 1.00 30.34 162 GLU A C 9
ATOM 12668 O O . GLU A 1 162 ? -19.275 -5.279 -10.303 1.00 31.32 162 GLU A O 9
ATOM 12680 N N . VAL A 1 163 ? -18.139 -7.220 -10.309 1.00 33.35 163 VAL A N 9
ATOM 12681 C CA . VAL A 1 163 ? -18.115 -7.330 -11.762 1.00 44.33 163 VAL A CA 9
ATOM 12682 C C . VAL A 1 163 ? -19.463 -7.795 -12.301 1.00 42.21 163 VAL A C 9
ATOM 12683 O O . VAL A 1 163 ? -19.982 -7.237 -13.267 1.00 21.02 163 VAL A O 9
ATOM 12696 N N . GLN A 1 164 ? -20.024 -8.821 -11.669 1.00 65.12 164 GLN A N 9
ATOM 12697 C CA . GLN A 1 164 ? -21.313 -9.361 -12.085 1.00 20.43 164 GLN A CA 9
ATOM 12698 C C . GLN A 1 164 ? -22.417 -8.320 -11.927 1.00 61.12 164 GLN A C 9
ATOM 12699 O O . GLN A 1 164 ? -23.335 -8.245 -12.744 1.00 33.51 164 GLN A O 9
ATOM 12713 N N . ARG A 1 165 ? -22.321 -7.520 -10.870 1.00 21.35 165 ARG A N 9
ATOM 12714 C CA . ARG A 1 165 ? -23.313 -6.485 -10.604 1.00 73.44 165 ARG A CA 9
ATOM 12715 C C . ARG A 1 165 ? -23.213 -5.359 -11.630 1.00 75.34 165 ARG A C 9
ATOM 12716 O O . ARG A 1 165 ? -24.192 -5.025 -12.297 1.00 52.50 165 ARG A O 9
ATOM 12737 N N . LEU A 1 166 ? -22.024 -4.778 -11.749 1.00 34.32 166 LEU A N 9
ATOM 12738 C CA . LEU A 1 166 ? -21.795 -3.690 -12.692 1.00 71.25 166 LEU A CA 9
ATOM 12739 C C . LEU A 1 166 ? -22.254 -4.079 -14.094 1.00 55.34 166 LEU A C 9
ATOM 12740 O O . LEU A 1 166 ? -23.060 -3.382 -14.711 1.00 21.22 166 LEU A O 9
ATOM 12756 N N . LEU A 1 167 ? -21.738 -5.198 -14.591 1.00 1.31 167 LEU A N 9
ATOM 12757 C CA . LEU A 1 167 ? -22.096 -5.682 -15.919 1.00 3.11 167 LEU A CA 9
ATOM 12758 C C . LEU A 1 167 ? -23.607 -5.841 -16.052 1.00 55.30 167 LEU A C 9
ATOM 12759 O O . LEU A 1 167 ? -24.176 -5.595 -17.114 1.00 71.52 167 LEU A O 9
ATOM 12775 N N . MET A 1 168 ? -24.251 -6.253 -14.964 1.00 72.33 168 MET A N 9
ATOM 12776 C CA . MET A 1 168 ? -25.698 -6.442 -14.957 1.00 21.13 168 MET A CA 9
ATOM 12777 C C . MET A 1 168 ? -26.404 -5.205 -14.412 1.00 10.13 168 MET A C 9
ATOM 12778 O O . MET A 1 168 ? -27.487 -5.303 -13.834 1.00 15.31 168 MET A O 9
ATOM 12792 N N . MET A 1 169 ? -25.785 -4.044 -14.597 1.00 43.43 169 MET A N 9
ATOM 12793 C CA . MET A 1 169 ? -26.357 -2.788 -14.124 1.00 2.13 169 MET A CA 9
ATOM 12794 C C . MET A 1 169 ? -27.760 -2.584 -14.686 1.00 20.03 169 MET A C 9
ATOM 12795 O O . MET A 1 169 ? -28.081 -3.067 -15.771 1.00 44.30 169 MET A O 9
ATOM 12809 N N . GLY A 1 170 ? -28.593 -1.865 -13.940 1.00 12.40 170 GLY A N 9
ATOM 12810 C CA . GLY A 1 170 ? -29.952 -1.609 -14.381 1.00 74.23 170 GLY A CA 9
ATOM 12811 C C . GLY A 1 170 ? -30.009 -1.042 -15.786 1.00 23.23 170 GLY A C 9
ATOM 12812 O O . GLY A 1 170 ? -30.930 -1.342 -16.545 1.00 61.45 170 GLY A O 9
ATOM 12816 N N . GLU A 1 171 ? -29.023 -0.219 -16.130 1.00 65.44 171 GLU A N 9
ATOM 12817 C CA . GLU A 1 171 ? -28.968 0.393 -17.452 1.00 44.11 171 GLU A CA 9
ATOM 12818 C C . GLU A 1 171 ? -28.429 -0.592 -18.486 1.00 61.11 171 GLU A C 9
ATOM 12819 O O . GLU A 1 171 ? -27.440 -1.290 -18.258 1.00 60.24 171 GLU A O 9
ATOM 12831 N N . PRO A 1 172 ? -29.093 -0.650 -19.650 1.00 30.31 172 PRO A N 9
ATOM 12832 C CA . PRO A 1 172 ? -28.698 -1.544 -20.742 1.00 3.42 172 PRO A CA 9
ATOM 12833 C C . PRO A 1 172 ? -27.389 -1.118 -21.397 1.00 53.44 172 PRO A C 9
ATOM 12834 O O . PRO A 1 172 ? -27.150 0.069 -21.613 1.00 1.51 172 PRO A O 9
ATOM 12845 N N . ALA A 1 173 ? -26.544 -2.095 -21.712 1.00 3.43 173 ALA A N 9
ATOM 12846 C CA . ALA A 1 173 ? -25.260 -1.821 -22.345 1.00 31.14 173 ALA A CA 9
ATOM 12847 C C . ALA A 1 173 ? -25.419 -1.633 -23.850 1.00 2.22 173 ALA A C 9
ATOM 12848 O O . ALA A 1 173 ? -26.049 -2.450 -24.525 1.00 62.04 173 ALA A O 9
ATOM 12855 N N . LYS A 1 174 ? -24.847 -0.553 -24.371 1.00 1.01 174 LYS A N 9
ATOM 12856 C CA . LYS A 1 174 ? -24.924 -0.259 -25.797 1.00 5.51 174 LYS A CA 9
ATOM 12857 C C . LYS A 1 174 ? -23.664 -0.726 -26.518 1.00 43.55 174 LYS A C 9
ATOM 12858 O O . LYS A 1 174 ? -23.254 -0.137 -27.517 1.00 34.15 174 LYS A O 9
ATOM 12877 N N . GLY A 1 175 ? -23.053 -1.790 -26.005 1.00 63.15 175 GLY A N 9
ATOM 12878 C CA . GLY A 1 175 ? -21.847 -2.318 -26.614 1.00 74.30 175 GLY A CA 9
ATOM 12879 C C . GLY A 1 175 ? -21.658 -3.797 -26.339 1.00 63.30 175 GLY A C 9
ATOM 12880 O O . GLY A 1 175 ? -20.530 -4.273 -26.217 1.00 63.22 175 GLY A O 9
ATOM 12884 N N . TRP A 1 176 ? -22.766 -4.524 -26.242 1.00 34.04 176 TRP A N 9
ATOM 12885 C CA . TRP A 1 176 ? -22.717 -5.958 -25.977 1.00 73.12 176 TRP A CA 9
ATOM 12886 C C . TRP A 1 176 ? -22.264 -6.724 -27.215 1.00 21.25 176 TRP A C 9
ATOM 12887 O O . TRP A 1 176 ? -21.302 -7.490 -27.163 1.00 75.02 176 TRP A O 9
ATOM 12908 N N . GLN A 1 177 ? -22.962 -6.513 -28.326 1.00 30.12 177 GLN A N 9
ATOM 12909 C CA . GLN A 1 177 ? -22.630 -7.184 -29.576 1.00 54.14 177 GLN A CA 9
ATOM 12910 C C . GLN A 1 177 ? -21.166 -6.964 -29.941 1.00 11.31 177 GLN A C 9
ATOM 12911 O O . GLN A 1 177 ? -20.438 -7.915 -30.224 1.00 13.41 177 GLN A O 9
ATOM 12925 N N . GLU A 1 178 ? -20.742 -5.704 -29.931 1.00 54.53 178 GLU A N 9
ATOM 12926 C CA . GLU A 1 178 ? -19.364 -5.360 -30.263 1.00 62.52 178 GLU A CA 9
ATOM 12927 C C . GLU A 1 178 ? -18.383 -6.190 -29.438 1.00 1.24 178 GLU A C 9
ATOM 12928 O O . GLU A 1 178 ? -17.363 -6.654 -29.949 1.00 74.25 178 GLU A O 9
ATOM 12940 N N . LEU A 1 179 ? -18.699 -6.371 -28.160 1.00 12.41 179 LEU A N 9
ATOM 12941 C CA . LEU A 1 179 ? -17.846 -7.143 -27.263 1.00 75.35 179 LEU A CA 9
ATOM 12942 C C . LEU A 1 179 ? -17.728 -8.588 -27.735 1.00 52.34 179 LEU A C 9
ATOM 12943 O O . LEU A 1 179 ? -16.627 -9.121 -27.868 1.00 52.33 179 LEU A O 9
ATOM 12959 N N . ALA A 1 180 ? -18.871 -9.218 -27.987 1.00 3.42 180 ALA A N 9
ATOM 12960 C CA . ALA A 1 180 ? -18.896 -10.601 -28.448 1.00 53.33 180 ALA A CA 9
ATOM 12961 C C . ALA A 1 180 ? -18.051 -10.775 -29.704 1.00 33.23 180 ALA A C 9
ATOM 12962 O O . ALA A 1 180 ? -17.159 -11.621 -29.752 1.00 34.41 180 ALA A O 9
ATOM 12969 N N . GLY A 1 181 ? -18.339 -9.971 -30.723 1.00 12.31 181 GLY A N 9
ATOM 12970 C CA . GLY A 1 181 ? -17.597 -10.054 -31.968 1.00 15.32 181 GLY A CA 9
ATOM 12971 C C . GLY A 1 181 ? -16.114 -9.805 -31.776 1.00 44.55 181 GLY A C 9
ATOM 12972 O O . GLY A 1 181 ? -15.281 -10.568 -32.268 1.00 34.43 181 GLY A O 9
ATOM 12976 N N . HIS A 1 182 ? -15.783 -8.735 -31.060 1.00 54.40 182 HIS A N 9
ATOM 12977 C CA . HIS A 1 182 ? -14.389 -8.389 -30.805 1.00 0.32 182 HIS A CA 9
ATOM 12978 C C . HIS A 1 182 ? -13.658 -9.540 -30.120 1.00 74.13 182 HIS A C 9
ATOM 12979 O O . HIS A 1 182 ? -12.478 -9.779 -30.375 1.00 65.31 182 HIS A O 9
ATOM 12993 N N . LEU A 1 183 ? -14.367 -10.248 -29.247 1.00 45.45 183 LEU A N 9
ATOM 12994 C CA . LEU A 1 183 ? -13.787 -11.373 -28.524 1.00 32.32 183 LEU A CA 9
ATOM 12995 C C . LEU A 1 183 ? -13.478 -12.529 -29.472 1.00 3.32 183 LEU A C 9
ATOM 12996 O O . LEU A 1 183 ? -12.640 -13.380 -29.177 1.00 34.10 183 LEU A O 9
ATOM 13012 N N . GLY A 1 184 ? -14.162 -12.551 -30.612 1.00 14.43 184 GLY A N 9
ATOM 13013 C CA . GLY A 1 184 ? -13.945 -13.605 -31.586 1.00 4.10 184 GLY A CA 9
ATOM 13014 C C . GLY A 1 184 ? -15.154 -14.507 -31.742 1.00 34.50 184 GLY A C 9
ATOM 13015 O O . GLY A 1 184 ? -15.060 -15.584 -32.332 1.00 12.30 184 GLY A O 9
ATOM 13019 N N . TYR A 1 185 ? -16.289 -14.068 -31.213 1.00 54.22 185 TYR A N 9
ATOM 13020 C CA . TYR A 1 185 ? -17.520 -14.846 -31.293 1.00 20.32 185 TYR A CA 9
ATOM 13021 C C . TYR A 1 185 ? -18.338 -14.448 -32.518 1.00 63.34 185 TYR A C 9
ATOM 13022 O O . TYR A 1 185 ? -18.464 -13.265 -32.834 1.00 72.43 185 TYR A O 9
ATOM 13040 N N . GLN A 1 186 ? -18.892 -15.444 -33.200 1.00 62.25 186 GLN A N 9
ATOM 13041 C CA . GLN A 1 186 ? -19.698 -15.198 -34.391 1.00 62.34 186 GLN A CA 9
ATOM 13042 C C . GLN A 1 186 ? -21.120 -14.798 -34.012 1.00 10.45 186 GLN A C 9
ATOM 13043 O O . GLN A 1 186 ? -21.563 -15.032 -32.888 1.00 21.31 186 GLN A O 9
ATOM 13057 N N . ALA A 1 187 ? -21.831 -14.194 -34.959 1.00 64.12 187 ALA A N 9
ATOM 13058 C CA . ALA A 1 187 ? -23.203 -13.762 -34.725 1.00 35.11 187 ALA A CA 9
ATOM 13059 C C . ALA A 1 187 ? -24.045 -14.898 -34.152 1.00 45.33 187 ALA A C 9
ATOM 13060 O O . ALA A 1 187 ? -24.869 -14.684 -33.263 1.00 31.14 187 ALA A O 9
ATOM 13067 N N . GLU A 1 188 ? -23.833 -16.104 -34.667 1.00 21.53 188 GLU A N 9
ATOM 13068 C CA . GLU A 1 188 ? -24.575 -17.273 -34.207 1.00 40.14 188 GLU A CA 9
ATOM 13069 C C . GLU A 1 188 ? -24.212 -17.613 -32.765 1.00 61.11 188 GLU A C 9
ATOM 13070 O O . GLU A 1 188 ? -25.059 -18.054 -31.988 1.00 52.42 188 GLU A O 9
ATOM 13082 N N . ALA A 1 189 ? -22.947 -17.407 -32.415 1.00 11.11 189 ALA A N 9
ATOM 13083 C CA . ALA A 1 189 ? -22.470 -17.691 -31.067 1.00 70.54 189 ALA A CA 9
ATOM 13084 C C . ALA A 1 189 ? -23.029 -16.687 -30.065 1.00 22.22 189 ALA A C 9
ATOM 13085 O O . ALA A 1 189 ? -23.670 -17.064 -29.083 1.00 54.22 189 ALA A O 9
ATOM 13092 N N . VAL A 1 190 ? -22.782 -15.404 -30.318 1.00 60.13 190 VAL A N 9
ATOM 13093 C CA . VAL A 1 190 ? -23.261 -14.346 -29.439 1.00 34.50 190 VAL A CA 9
ATOM 13094 C C . VAL A 1 190 ? -24.755 -14.487 -29.170 1.00 32.24 190 VAL A C 9
ATOM 13095 O O . VAL A 1 190 ? -25.213 -14.304 -28.043 1.00 62.13 190 VAL A O 9
ATOM 13108 N N . GLU A 1 191 ? -25.509 -14.814 -30.215 1.00 74.11 191 GLU A N 9
ATOM 13109 C CA . GLU A 1 191 ? -26.953 -14.979 -30.092 1.00 44.21 191 GLU A CA 9
ATOM 13110 C C . GLU A 1 191 ? -27.290 -16.182 -29.215 1.00 74.22 191 GLU A C 9
ATOM 13111 O O . GLU A 1 191 ? -28.191 -16.122 -28.377 1.00 54.53 191 GLU A O 9
ATOM 13123 N N . THR A 1 192 ? -26.559 -17.275 -29.414 1.00 71.22 192 THR A N 9
ATOM 13124 C CA . THR A 1 192 ? -26.780 -18.493 -28.645 1.00 75.32 192 THR A CA 9
ATOM 13125 C C . THR A 1 192 ? -26.646 -18.231 -27.149 1.00 42.05 192 THR A C 9
ATOM 13126 O O . THR A 1 192 ? -27.577 -18.473 -26.381 1.00 3.13 192 THR A O 9
ATOM 13137 N N . MET A 1 193 ? -25.483 -17.733 -26.743 1.00 3.30 193 MET A N 9
ATOM 13138 C CA . MET A 1 193 ? -25.228 -17.437 -25.338 1.00 30.05 193 MET A CA 9
ATOM 13139 C C . MET A 1 193 ? -26.160 -16.338 -24.838 1.00 50.34 193 MET A C 9
ATOM 13140 O O . MET A 1 193 ? -26.691 -16.420 -23.730 1.00 54.11 193 MET A O 9
ATOM 13154 N N . ALA A 1 194 ? -26.354 -15.312 -25.659 1.00 14.22 194 ALA A N 9
ATOM 13155 C CA . ALA A 1 194 ? -27.224 -14.199 -25.299 1.00 54.34 194 ALA A CA 9
ATOM 13156 C C . ALA A 1 194 ? -28.592 -14.696 -24.845 1.00 43.31 194 ALA A C 9
ATOM 13157 O O . ALA A 1 194 ? -29.197 -14.131 -23.932 1.00 55.04 194 ALA A O 9
ATOM 13164 N N . CYS A 1 195 ? -29.076 -15.753 -25.487 1.00 31.44 195 CYS A N 9
ATOM 13165 C CA . CYS A 1 195 ? -30.374 -16.326 -25.149 1.00 44.11 195 CYS A CA 9
ATOM 13166 C C . CYS A 1 195 ? -30.463 -16.627 -23.656 1.00 71.14 195 CYS A C 9
ATOM 13167 O O . CYS A 1 195 ? -31.521 -16.477 -23.044 1.00 23.41 195 CYS A O 9
ATOM 13175 N N . ASP A 1 196 ? -29.347 -17.056 -23.077 1.00 3.41 196 ASP A N 9
ATOM 13176 C CA . ASP A 1 196 ? -29.299 -17.379 -21.657 1.00 50.15 196 ASP A CA 9
ATOM 13177 C C . ASP A 1 196 ? -29.427 -16.119 -20.806 1.00 32.05 196 ASP A C 9
ATOM 13178 O O . ASP A 1 196 ? -29.177 -15.011 -21.281 1.00 54.42 196 ASP A O 9
ATOM 13187 N N . GLN A 1 197 ? -29.820 -16.297 -19.549 1.00 13.35 197 GLN A N 9
ATOM 13188 C CA . GLN A 1 197 ? -29.984 -15.173 -18.634 1.00 22.22 197 GLN A CA 9
ATOM 13189 C C . GLN A 1 197 ? -28.629 -14.605 -18.223 1.00 50.54 197 GLN A C 9
ATOM 13190 O O . GLN A 1 197 ? -28.483 -13.397 -18.034 1.00 63.43 197 GLN A O 9
ATOM 13204 N N . MET A 1 198 ? -27.642 -15.484 -18.085 1.00 51.45 198 MET A N 9
ATOM 13205 C CA . MET A 1 198 ? -26.299 -15.068 -17.696 1.00 31.34 198 MET A CA 9
ATOM 13206 C C . MET A 1 198 ? -25.296 -15.360 -18.808 1.00 1.04 198 MET A C 9
ATOM 13207 O O . MET A 1 198 ? -24.464 -16.261 -18.705 1.00 20.10 198 MET A O 9
ATOM 13221 N N . PRO A 1 199 ? -25.377 -14.582 -19.898 1.00 63.33 199 PRO A N 9
ATOM 13222 C CA . PRO A 1 199 ? -24.484 -14.738 -21.050 1.00 73.20 199 PRO A CA 9
ATOM 13223 C C . PRO A 1 199 ? -23.052 -14.318 -20.734 1.00 3.23 199 PRO A C 9
ATOM 13224 O O . PRO A 1 199 ? -22.099 -15.004 -21.100 1.00 30.13 199 PRO A O 9
ATOM 13235 N N . ALA A 1 200 ? -22.910 -13.184 -20.055 1.00 14.11 200 ALA A N 9
ATOM 13236 C CA . ALA A 1 200 ? -21.594 -12.674 -19.688 1.00 61.03 200 ALA A CA 9
ATOM 13237 C C . ALA A 1 200 ? -20.821 -13.693 -18.858 1.00 5.34 200 ALA A C 9
ATOM 13238 O O . ALA A 1 200 ? -19.648 -13.958 -19.118 1.00 12.43 200 ALA A O 9
ATOM 13245 N N . TYR A 1 201 ? -21.486 -14.261 -17.858 1.00 4.05 201 TYR A N 9
ATOM 13246 C CA . TYR A 1 201 ? -20.860 -15.249 -16.987 1.00 32.22 201 TYR A CA 9
ATOM 13247 C C . TYR A 1 201 ? -20.618 -16.556 -17.734 1.00 52.11 201 TYR A C 9
ATOM 13248 O O . TYR A 1 201 ? -19.532 -17.134 -17.663 1.00 12.33 201 TYR A O 9
ATOM 13266 N N . THR A 1 202 ? -21.637 -17.020 -18.450 1.00 52.11 202 THR A N 9
ATOM 13267 C CA . THR A 1 202 ? -21.537 -18.260 -19.211 1.00 13.10 202 THR A CA 9
ATOM 13268 C C . THR A 1 202 ? -20.408 -18.188 -20.233 1.00 20.23 202 THR A C 9
ATOM 13269 O O . THR A 1 202 ? -19.685 -19.162 -20.443 1.00 72.54 202 THR A O 9
ATOM 13280 N N . LEU A 1 203 ? -20.262 -17.028 -20.865 1.00 63.41 203 LEU A N 9
ATOM 13281 C CA . LEU A 1 203 ? -19.220 -16.829 -21.866 1.00 60.41 203 LEU A CA 9
ATOM 13282 C C . LEU A 1 203 ? -17.835 -16.884 -21.229 1.00 23.53 203 LEU A C 9
ATOM 13283 O O . LEU A 1 203 ? -16.929 -17.541 -21.743 1.00 11.54 203 LEU A O 9
ATOM 13299 N N . LEU A 1 204 ? -17.679 -16.193 -20.105 1.00 65.34 204 LEU A N 9
ATOM 13300 C CA . LEU A 1 204 ? -16.405 -16.165 -19.395 1.00 42.01 204 LEU A CA 9
ATOM 13301 C C . LEU A 1 204 ? -16.039 -17.552 -18.878 1.00 54.10 204 LEU A C 9
ATOM 13302 O O . LEU A 1 204 ? -14.978 -18.087 -19.201 1.00 34.31 204 LEU A O 9
ATOM 13318 N N . ARG A 1 205 ? -16.925 -18.131 -18.075 1.00 23.14 205 ARG A N 9
ATOM 13319 C CA . ARG A 1 205 ? -16.697 -19.457 -17.512 1.00 51.22 205 ARG A CA 9
ATOM 13320 C C . ARG A 1 205 ? -16.333 -20.455 -18.608 1.00 23.25 205 ARG A C 9
ATOM 13321 O O . ARG A 1 205 ? -15.517 -21.352 -18.397 1.00 45.31 205 ARG A O 9
ATOM 13342 N N . ASN A 1 206 ? -16.944 -20.293 -19.776 1.00 52.20 206 ASN A N 9
ATOM 13343 C CA . ASN A 1 206 ? -16.685 -21.181 -20.905 1.00 34.13 206 ASN A CA 9
ATOM 13344 C C . ASN A 1 206 ? -15.292 -20.940 -21.477 1.00 5.22 206 ASN A C 9
ATOM 13345 O O . ASN A 1 206 ? -14.496 -21.870 -21.610 1.00 34.33 206 ASN A O 9
ATOM 13356 N N . TRP A 1 207 ? -15.006 -19.688 -21.814 1.00 52.41 207 TRP A N 9
ATOM 13357 C CA . TRP A 1 207 ? -13.708 -19.325 -22.373 1.00 51.51 207 TRP A CA 9
ATOM 13358 C C . TRP A 1 207 ? -12.574 -19.810 -21.477 1.00 35.31 207 TRP A C 9
ATOM 13359 O O . TRP A 1 207 ? -11.663 -20.500 -21.931 1.00 11.34 207 TRP A O 9
ATOM 13380 N N . ALA A 1 208 ? -12.637 -19.444 -20.201 1.00 20.13 208 ALA A N 9
ATOM 13381 C CA . ALA A 1 208 ? -11.617 -19.845 -19.240 1.00 41.04 208 ALA A CA 9
ATOM 13382 C C . ALA A 1 208 ? -11.561 -21.361 -19.098 1.00 50.24 208 ALA A C 9
ATOM 13383 O O . ALA A 1 208 ? -10.490 -21.938 -18.910 1.00 25.53 208 ALA A O 9
ATOM 13390 N N . ALA A 1 209 ? -12.722 -22.003 -19.189 1.00 74.10 209 ALA A N 9
ATOM 13391 C CA . ALA A 1 209 ? -12.804 -23.454 -19.072 1.00 14.51 209 ALA A CA 9
ATOM 13392 C C . ALA A 1 209 ? -12.174 -24.138 -20.280 1.00 74.00 209 ALA A C 9
ATOM 13393 O O . ALA A 1 209 ? -11.608 -25.224 -20.162 1.00 14.35 209 ALA A O 9
ATOM 13400 N N . GLN A 1 210 ? -12.277 -23.496 -21.439 1.00 14.23 210 GLN A N 9
ATOM 13401 C CA . GLN A 1 210 ? -11.718 -24.046 -22.668 1.00 50.52 210 GLN A CA 9
ATOM 13402 C C . GLN A 1 210 ? -10.193 -23.989 -22.646 1.00 10.40 210 GLN A C 9
ATOM 13403 O O . GLN A 1 210 ? -9.523 -24.996 -22.871 1.00 0.14 210 GLN A O 9
ATOM 13417 N N . GLU A 1 211 ? -9.654 -22.805 -22.373 1.00 12.01 211 GLU A N 9
ATOM 13418 C CA . GLU A 1 211 ? -8.208 -22.619 -22.322 1.00 31.53 211 GLU A CA 9
ATOM 13419 C C . GLU A 1 211 ? -7.746 -22.338 -20.895 1.00 3.32 211 GLU A C 9
ATOM 13420 O O . GLU A 1 211 ? -6.982 -23.109 -20.316 1.00 34.14 211 GLU A O 9
ATOM 13432 N N . GLY A 1 212 ? -8.214 -21.226 -20.335 1.00 63.11 212 GLY A N 9
ATOM 13433 C CA . GLY A 1 212 ? -7.838 -20.862 -18.982 1.00 32.03 212 GLY A CA 9
ATOM 13434 C C . GLY A 1 212 ? -6.344 -20.649 -18.833 1.00 0.31 212 GLY A C 9
ATOM 13435 O O . GLY A 1 212 ? -5.824 -20.614 -17.719 1.00 45.13 212 GLY A O 9
ATOM 13439 N N . ASN A 1 213 ? -5.653 -20.509 -19.959 1.00 51.24 213 ASN A N 9
ATOM 13440 C CA . ASN A 1 213 ? -4.209 -20.301 -19.950 1.00 12.32 213 ASN A CA 9
ATOM 13441 C C . ASN A 1 213 ? -3.866 -18.856 -20.298 1.00 1.22 213 ASN A C 9
ATOM 13442 O O . ASN A 1 213 ? -3.369 -18.105 -19.457 1.00 12.32 213 ASN A O 9
ATOM 13453 N N . ARG A 1 214 ? -4.134 -18.473 -21.542 1.00 71.12 214 ARG A N 9
ATOM 13454 C CA . ARG A 1 214 ? -3.852 -17.118 -22.001 1.00 14.02 214 ARG A CA 9
ATOM 13455 C C . ARG A 1 214 ? -4.915 -16.144 -21.504 1.00 64.23 214 ARG A C 9
ATOM 13456 O O . ARG A 1 214 ? -4.654 -14.952 -21.347 1.00 61.31 214 ARG A O 9
ATOM 13477 N N . ALA A 1 215 ? -6.116 -16.660 -21.257 1.00 44.21 215 ALA A N 9
ATOM 13478 C CA . ALA A 1 215 ? -7.217 -15.835 -20.776 1.00 40.33 215 ALA A CA 9
ATOM 13479 C C . ALA A 1 215 ? -6.804 -15.028 -19.550 1.00 0.43 215 ALA A C 9
ATOM 13480 O O . ALA A 1 215 ? -6.762 -15.550 -18.436 1.00 41.21 215 ALA A O 9
ATOM 13487 N N . THR A 1 216 ? -6.499 -13.751 -19.762 1.00 33.02 216 THR A N 9
ATOM 13488 C CA . THR A 1 216 ? -6.088 -12.873 -18.675 1.00 13.44 216 THR A CA 9
ATOM 13489 C C . THR A 1 216 ? -7.056 -11.707 -18.514 1.00 14.22 216 THR A C 9
ATOM 13490 O O . THR A 1 216 ? -7.517 -11.128 -19.500 1.00 1.30 216 THR A O 9
ATOM 13501 N N . LEU A 1 217 ? -7.361 -11.365 -17.267 1.00 71.43 217 LEU A N 9
ATOM 13502 C CA . LEU A 1 217 ? -8.275 -10.266 -16.977 1.00 65.35 217 LEU A CA 9
ATOM 13503 C C . LEU A 1 217 ? -7.888 -9.015 -17.759 1.00 30.05 217 LEU A C 9
ATOM 13504 O O . LEU A 1 217 ? -8.744 -8.209 -18.122 1.00 3.52 217 LEU A O 9
ATOM 13520 N N . ARG A 1 218 ? -6.592 -8.861 -18.015 1.00 45.13 218 ARG A N 9
ATOM 13521 C CA . ARG A 1 218 ? -6.092 -7.709 -18.754 1.00 51.31 218 ARG A CA 9
ATOM 13522 C C . ARG A 1 218 ? -6.851 -7.533 -20.066 1.00 72.31 218 ARG A C 9
ATOM 13523 O O . ARG A 1 218 ? -7.218 -6.418 -20.439 1.00 3.40 218 ARG A O 9
ATOM 13544 N N . VAL A 1 219 ? -7.083 -8.641 -20.762 1.00 54.24 219 VAL A N 9
ATOM 13545 C CA . VAL A 1 219 ? -7.798 -8.610 -22.032 1.00 24.53 219 VAL A CA 9
ATOM 13546 C C . VAL A 1 219 ? -9.249 -8.181 -21.836 1.00 15.10 219 VAL A C 9
ATOM 13547 O O . VAL A 1 219 ? -9.875 -7.636 -22.746 1.00 63.32 219 VAL A O 9
ATOM 13560 N N . LEU A 1 220 ? -9.776 -8.430 -20.643 1.00 11.30 220 LEU A N 9
ATOM 13561 C CA . LEU A 1 220 ? -11.154 -8.069 -20.325 1.00 54.43 220 LEU A CA 9
ATOM 13562 C C . LEU A 1 220 ? -11.292 -6.562 -20.135 1.00 75.11 220 LEU A C 9
ATOM 13563 O O . LEU A 1 220 ? -12.237 -5.949 -20.631 1.00 72.32 220 LEU A O 9
ATOM 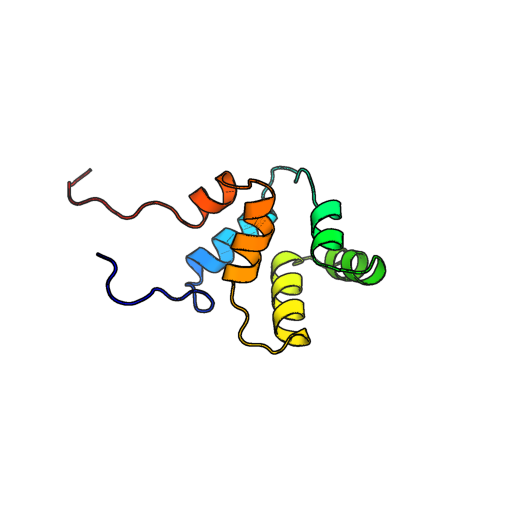13579 N N . GLU A 1 221 ? -10.343 -5.972 -19.415 1.00 3.25 221 GLU A N 9
ATOM 13580 C CA . GLU A 1 221 ? -10.359 -4.536 -19.162 1.00 71.41 221 GLU A CA 9
ATOM 13581 C C . GLU A 1 221 ? -10.036 -3.756 -20.432 1.00 22.34 221 GLU A C 9
ATOM 13582 O O . GLU A 1 221 ? -10.583 -2.678 -20.667 1.00 22.52 221 GLU A O 9
ATOM 13594 N N . ASP A 1 222 ? -9.144 -4.307 -21.248 1.00 74.14 222 ASP A N 9
ATOM 13595 C CA . ASP A 1 222 ? -8.747 -3.664 -22.495 1.00 72.24 222 ASP A CA 9
ATOM 13596 C C . ASP A 1 222 ? -9.848 -3.786 -23.543 1.00 63.34 222 ASP A C 9
ATOM 13597 O O . ASP A 1 222 ? -10.337 -2.784 -24.064 1.00 21.12 222 ASP A O 9
ATOM 13606 N N . ALA A 1 223 ? -10.233 -5.020 -23.848 1.00 40.22 223 ALA A N 9
ATOM 13607 C CA . ALA A 1 223 ? -11.278 -5.274 -24.834 1.00 75.12 223 ALA A CA 9
ATOM 13608 C C . ALA A 1 223 ? -12.552 -4.510 -24.491 1.00 1.43 223 ALA A C 9
ATOM 13609 O O . ALA A 1 223 ? -13.235 -3.993 -25.377 1.00 4.24 223 ALA A O 9
ATOM 13616 N N . LEU A 1 224 ? -12.868 -4.442 -23.203 1.00 43.45 224 LEU A N 9
ATOM 13617 C CA . LEU A 1 224 ? -14.062 -3.742 -22.744 1.00 44.13 224 LEU A CA 9
ATOM 13618 C C . LEU A 1 224 ? -13.867 -2.231 -22.811 1.00 32.23 224 LEU A C 9
ATOM 13619 O O . LEU A 1 224 ? -14.774 -1.495 -23.197 1.00 44.51 224 LEU A O 9
ATOM 13635 N N . ALA A 1 225 ? -12.676 -1.775 -22.436 1.00 2.43 225 ALA A N 9
ATOM 13636 C CA . ALA A 1 225 ? -12.360 -0.353 -22.458 1.00 52.43 225 ALA A CA 9
ATOM 13637 C C . ALA A 1 225 ? -12.532 0.226 -23.858 1.00 71.10 225 ALA A C 9
ATOM 13638 O O . ALA A 1 225 ? -12.915 1.385 -24.019 1.00 1.34 225 ALA A O 9
ATOM 13645 N N . ALA A 1 226 ? -12.247 -0.588 -24.869 1.00 3.34 226 ALA A N 9
ATOM 13646 C CA . ALA A 1 226 ? -12.372 -0.156 -26.256 1.00 13.12 226 ALA A CA 9
ATOM 13647 C C . ALA A 1 226 ? -13.789 0.315 -26.558 1.00 42.40 226 ALA A C 9
ATOM 13648 O O . ALA A 1 226 ? -14.009 1.101 -27.482 1.00 70.22 226 ALA A O 9
ATOM 13655 N N . ILE A 1 227 ? -14.749 -0.168 -25.776 1.00 31.34 227 ILE A N 9
ATOM 13656 C CA . ILE A 1 227 ? -16.145 0.206 -25.961 1.00 4.44 227 ILE A CA 9
ATOM 13657 C C . ILE A 1 227 ? -16.422 1.596 -25.399 1.00 41.24 227 ILE A C 9
ATOM 13658 O O . ILE A 1 227 ? -17.429 2.220 -25.726 1.00 35.43 227 ILE A O 9
ATOM 13674 N N . GLY A 1 228 ? -15.517 2.076 -24.551 1.00 51.24 228 GLY A N 9
ATOM 13675 C CA . GLY A 1 228 ? -15.681 3.390 -23.958 1.00 2.43 228 GLY A CA 9
ATOM 13676 C C . GLY A 1 228 ? -16.262 3.327 -22.559 1.00 22.03 228 GLY A C 9
ATOM 13677 O O . GLY A 1 228 ? -17.020 4.208 -22.155 1.00 33.12 228 GLY A O 9
ATOM 13681 N N . ARG A 1 229 ? -15.908 2.281 -21.820 1.00 65.43 229 ARG A N 9
ATOM 13682 C CA . ARG A 1 229 ? -16.403 2.105 -20.459 1.00 54.33 229 ARG A CA 9
ATOM 13683 C C . ARG A 1 229 ? -15.327 2.469 -19.439 1.00 21.31 229 ARG A C 9
ATOM 13684 O O . ARG A 1 229 ? -14.499 1.636 -19.073 1.00 3.13 229 ARG A O 9
ATOM 13705 N N . GLU A 1 230 ? -15.347 3.718 -18.985 1.00 51.31 230 GLU A N 9
ATOM 13706 C CA . GLU A 1 230 ? -14.375 4.191 -18.008 1.00 13.12 230 GLU A CA 9
ATOM 13707 C C . GLU A 1 230 ? -14.776 3.778 -16.595 1.00 45.11 230 GLU A C 9
ATOM 13708 O O . GLU A 1 230 ? -13.923 3.497 -15.753 1.00 33.52 230 GLU A O 9
ATOM 13720 N N . ASP A 1 231 ? -16.080 3.744 -16.343 1.00 32.13 231 ASP A N 9
ATOM 13721 C CA . ASP A 1 231 ? -16.596 3.366 -15.033 1.00 22.53 231 ASP A CA 9
ATOM 13722 C C . ASP A 1 231 ? -15.974 2.055 -14.563 1.00 3.00 231 ASP A C 9
ATOM 13723 O O . ASP A 1 231 ? -15.369 1.991 -13.492 1.00 71.21 231 ASP A O 9
ATOM 13732 N N . VAL A 1 232 ? -16.127 1.009 -15.369 1.00 62.01 232 VAL A N 9
ATOM 13733 C CA . VAL A 1 232 ? -15.581 -0.301 -15.036 1.00 14.25 232 VAL A CA 9
ATOM 13734 C C . VAL A 1 232 ? -14.064 -0.242 -14.889 1.00 12.32 232 VAL A C 9
ATOM 13735 O O . VAL A 1 232 ? -13.478 -0.970 -14.087 1.00 51.14 232 VAL A O 9
ATOM 13748 N N . VAL A 1 233 ? -13.432 0.629 -15.669 1.00 42.22 233 VAL A N 9
ATOM 13749 C CA . VAL A 1 233 ? -11.984 0.785 -15.625 1.00 22.11 233 VAL A CA 9
ATOM 13750 C C . VAL A 1 233 ? -11.540 1.430 -14.318 1.00 71.14 233 VAL A C 9
ATOM 13751 O O . VAL A 1 233 ? -10.469 1.122 -13.795 1.00 75.11 233 VAL A O 9
ATOM 13764 N N . GLN A 1 234 ? -12.370 2.327 -13.794 1.00 31.52 234 GLN A N 9
ATOM 13765 C CA . GLN A 1 234 ? -12.062 3.016 -12.547 1.00 12.24 234 GLN A CA 9
ATOM 13766 C C . GLN A 1 234 ? -12.398 2.141 -11.344 1.00 0.22 234 GLN A C 9
ATOM 13767 O O . GLN A 1 234 ? -11.754 2.230 -10.299 1.00 42.23 234 GLN A O 9
ATOM 13781 N N . VAL A 1 235 ? -13.412 1.296 -11.499 1.00 24.54 235 VAL A N 9
ATOM 13782 C CA . VAL A 1 235 ? -13.835 0.403 -10.426 1.00 74.11 235 VAL A CA 9
ATOM 13783 C C . VAL A 1 235 ? -12.782 -0.666 -10.153 1.00 55.43 235 VAL A C 9
ATOM 13784 O O . VAL A 1 235 ? -12.374 -0.874 -9.010 1.00 13.42 235 VAL A O 9
ATOM 13797 N N . LEU A 1 236 ? -12.343 -1.340 -11.211 1.00 21.35 236 LEU A N 9
ATOM 13798 C CA . LEU A 1 236 ? -11.336 -2.388 -11.087 1.00 23.40 236 LEU A CA 9
ATOM 13799 C C . LEU A 1 236 ? -9.929 -1.797 -11.118 1.00 31.53 236 LEU A C 9
ATOM 13800 O O . LEU A 1 236 ? -9.054 -2.213 -10.359 1.00 63.21 236 LEU A O 9
ATOM 13816 N N . SER A 1 237 ? -9.721 -0.825 -12.001 1.00 53.21 237 SER A N 9
ATOM 13817 C CA . SER A 1 237 ? -8.421 -0.179 -12.132 1.00 51.44 237 SER A CA 9
ATOM 13818 C C . SER A 1 237 ? -8.518 1.310 -11.808 1.00 21.41 237 SER A C 9
ATOM 13819 O O . SER A 1 237 ? -8.331 2.159 -12.678 1.00 53.05 237 SER A O 9
ATOM 13827 N N . SER A 1 238 ? -8.813 1.615 -10.548 1.00 61.15 238 SER A N 9
ATOM 13828 C CA . SER A 1 238 ? -8.940 3.000 -10.108 1.00 2.51 238 SER A CA 9
ATOM 13829 C C . SER A 1 238 ? -7.736 3.825 -10.555 1.00 15.22 238 SER A C 9
ATOM 13830 O O . SER A 1 238 ? -6.649 3.300 -10.802 1.00 60.10 238 SER A O 9
ATOM 13838 N N . PRO A 1 239 ? -7.934 5.147 -10.663 1.00 50.03 239 PRO A N 9
ATOM 13839 C CA . PRO A 1 239 ? -6.877 6.073 -11.081 1.00 63.43 239 PRO A CA 9
ATOM 13840 C C . PRO A 1 239 ? -5.787 6.223 -10.025 1.00 41.24 239 PRO A C 9
ATOM 13841 O O . PRO A 1 239 ? -4.785 5.508 -10.047 1.00 64.21 239 PRO A O 9
ATOM 13852 N N . ALA A 1 240 ? -5.988 7.157 -9.101 1.00 32.54 240 ALA A N 9
ATOM 13853 C CA . ALA A 1 240 ? -5.025 7.398 -8.035 1.00 71.44 240 ALA A CA 9
ATOM 13854 C C . ALA A 1 240 ? -3.653 7.746 -8.605 1.00 42.21 240 ALA A C 9
ATOM 13855 O O . ALA A 1 240 ? -2.625 7.373 -8.041 1.00 61.31 240 ALA A O 9
ATOM 13862 N N . GLU A 1 241 ? -3.647 8.463 -9.724 1.00 60.52 241 GLU A N 9
ATOM 13863 C CA . GLU A 1 241 ? -2.400 8.859 -10.370 1.00 53.32 241 GLU A CA 9
ATOM 13864 C C . GLU A 1 241 ? -2.617 10.069 -11.274 1.00 11.23 241 GLU A C 9
ATOM 13865 O O . GLU A 1 241 ? -3.332 9.991 -12.272 1.00 25.45 241 GLU A O 9
ATOM 13877 N N . SER A 1 242 ? -1.994 11.188 -10.915 1.00 33.03 242 SER A N 9
ATOM 13878 C CA . SER A 1 242 ? -2.122 12.416 -11.690 1.00 20.04 242 SER A CA 9
ATOM 13879 C C . SER A 1 242 ? -0.780 12.819 -12.294 1.00 15.32 242 SER A C 9
ATOM 13880 O O . SER A 1 242 ? -0.023 13.584 -11.697 1.00 62.42 242 SER A O 9
ATOM 13888 N N . SER A 1 243 ? -0.492 12.297 -13.483 1.00 40.11 243 SER A N 9
ATOM 13889 C CA . SER A 1 243 ? 0.761 12.599 -14.166 1.00 65.11 243 SER A CA 9
ATOM 13890 C C . SER A 1 243 ? 0.567 12.600 -15.679 1.00 30.14 243 SER A C 9
ATOM 13891 O O . SER A 1 243 ? 1.071 13.476 -16.381 1.00 14.32 243 SER A O 9
ATOM 13899 N N . SER A 1 244 ? -0.170 11.610 -16.176 1.00 31.32 244 SER A N 9
ATOM 13900 C CA . SER A 1 244 ? -0.428 11.494 -17.607 1.00 52.41 244 SER A CA 9
ATOM 13901 C C . SER A 1 244 ? -1.891 11.144 -17.867 1.00 34.33 244 SER A C 9
ATOM 13902 O O . SER A 1 244 ? -2.352 10.057 -17.520 1.00 44.30 244 SER A O 9
ATOM 13910 N N . VAL A 1 245 ? -2.615 12.076 -18.481 1.00 12.21 245 VAL A N 9
ATOM 13911 C CA . VAL A 1 245 ? -4.024 11.868 -18.790 1.00 71.05 245 VAL A CA 9
ATOM 13912 C C . VAL A 1 245 ? -4.440 12.662 -20.022 1.00 31.03 245 VAL A C 9
ATOM 13913 O O . VAL A 1 245 ? -4.089 13.833 -20.168 1.00 44.22 245 VAL A O 9
ATOM 13926 N N . VAL A 1 246 ? -5.190 12.016 -20.910 1.00 3.24 246 VAL A N 9
ATOM 13927 C CA . VAL A 1 246 ? -5.655 12.661 -22.132 1.00 44.42 246 VAL A CA 9
ATOM 13928 C C . VAL A 1 246 ? -7.043 13.262 -21.941 1.00 52.40 246 VAL A C 9
ATOM 13929 O O . VAL A 1 246 ? -7.479 14.107 -22.725 1.00 41.24 246 VAL A O 9
ATOM 13942 N N . PRO A 1 145 ? -17.760 -37.013 -10.487 1.00 31.20 145 PRO A N 10
ATOM 13943 C CA . PRO A 1 145 ? -17.082 -35.801 -10.019 1.00 31.53 145 PRO A CA 10
ATOM 13944 C C . PRO A 1 145 ? -17.430 -35.463 -8.574 1.00 23.30 145 PRO A C 10
ATOM 13945 O O . PRO A 1 145 ? -18.529 -34.991 -8.284 1.00 63.42 145 PRO A O 10
ATOM 13956 N N . ASP A 1 146 ? -16.487 -35.707 -7.670 1.00 65.34 146 ASP A N 10
ATOM 13957 C CA . ASP A 1 146 ? -16.693 -35.426 -6.255 1.00 42.45 146 ASP A CA 10
ATOM 13958 C C . ASP A 1 146 ? -15.507 -34.664 -5.673 1.00 3.24 146 ASP A C 10
ATOM 13959 O O . ASP A 1 146 ? -14.930 -35.069 -4.663 1.00 45.44 146 ASP A O 10
ATOM 13968 N N . LEU A 1 147 ? -15.146 -33.559 -6.317 1.00 12.20 147 LEU A N 10
ATOM 13969 C CA . LEU A 1 147 ? -14.027 -32.741 -5.865 1.00 4.52 147 LEU A CA 10
ATOM 13970 C C . LEU A 1 147 ? -14.365 -31.256 -5.960 1.00 22.42 147 LEU A C 10
ATOM 13971 O O . LEU A 1 147 ? -15.513 -30.885 -6.201 1.00 42.43 147 LEU A O 10
ATOM 13987 N N . GLY A 1 148 ? -13.356 -30.411 -5.771 1.00 63.02 148 GLY A N 10
ATOM 13988 C CA . GLY A 1 148 ? -13.567 -28.977 -5.841 1.00 24.31 148 GLY A CA 10
ATOM 13989 C C . GLY A 1 148 ? -12.607 -28.205 -4.958 1.00 4.41 148 GLY A C 10
ATOM 13990 O O . GLY A 1 148 ? -12.668 -28.301 -3.732 1.00 34.21 148 GLY A O 10
ATOM 13994 N N . CYS A 1 149 ? -11.716 -27.441 -5.580 1.00 63.14 149 CYS A N 10
ATOM 13995 C CA . CYS A 1 149 ? -10.736 -26.653 -4.842 1.00 42.32 149 CYS A CA 10
ATOM 13996 C C . CYS A 1 149 ? -10.710 -25.212 -5.342 1.00 22.35 149 CYS A C 10
ATOM 13997 O O . CYS A 1 149 ? -11.673 -24.736 -5.943 1.00 14.33 149 CYS A O 10
ATOM 14005 N N . GLN A 1 150 ? -9.602 -24.523 -5.089 1.00 71.50 150 GLN A N 10
ATOM 14006 C CA . GLN A 1 150 ? -9.452 -23.136 -5.512 1.00 40.13 150 GLN A CA 10
ATOM 14007 C C . GLN A 1 150 ? -9.147 -23.051 -7.004 1.00 55.32 150 GLN A C 10
ATOM 14008 O O . GLN A 1 150 ? -8.468 -23.917 -7.560 1.00 55.02 150 GLN A O 10
ATOM 14022 N N . LEU A 1 151 ? -9.650 -22.005 -7.648 1.00 70.12 151 LEU A N 10
ATOM 14023 C CA . LEU A 1 151 ? -9.432 -21.807 -9.076 1.00 41.12 151 LEU A CA 10
ATOM 14024 C C . LEU A 1 151 ? -9.750 -20.371 -9.483 1.00 4.02 151 LEU A C 10
ATOM 14025 O O . LEU A 1 151 ? -10.144 -19.553 -8.651 1.00 31.03 151 LEU A O 10
ATOM 14041 N N . TYR A 1 152 ? -9.579 -20.073 -10.765 1.00 73.10 152 TYR A N 10
ATOM 14042 C CA . TYR A 1 152 ? -9.848 -18.736 -11.282 1.00 12.05 152 TYR A CA 10
ATOM 14043 C C . TYR A 1 152 ? -11.319 -18.370 -11.106 1.00 5.21 152 TYR A C 10
ATOM 14044 O O . TYR A 1 152 ? -11.660 -17.206 -10.894 1.00 43.40 152 TYR A O 10
ATOM 14062 N N . LEU A 1 153 ? -12.186 -19.372 -11.198 1.00 32.22 153 LEU A N 10
ATOM 14063 C CA . LEU A 1 153 ? -13.621 -19.159 -11.050 1.00 41.13 153 LEU A CA 10
ATOM 14064 C C . LEU A 1 153 ? -14.013 -19.096 -9.577 1.00 33.33 153 LEU A C 10
ATOM 14065 O O . LEU A 1 153 ? -15.192 -18.975 -9.242 1.00 10.53 153 LEU A O 10
ATOM 14081 N N . HIS A 1 154 ? -13.016 -19.177 -8.701 1.00 52.31 154 HIS A N 10
ATOM 14082 C CA . HIS A 1 154 ? -13.256 -19.127 -7.263 1.00 50.22 154 HIS A CA 10
ATOM 14083 C C . HIS A 1 154 ? -13.098 -17.704 -6.735 1.00 1.33 154 HIS A C 10
ATOM 14084 O O . HIS A 1 154 ? -12.827 -17.498 -5.552 1.00 71.04 154 HIS A O 10
ATOM 14098 N N . ILE A 1 155 ? -13.267 -16.728 -7.620 1.00 4.11 155 ILE A N 10
ATOM 14099 C CA . ILE A 1 155 ? -13.143 -15.325 -7.243 1.00 40.52 155 ILE A CA 10
ATOM 14100 C C . ILE A 1 155 ? -14.005 -15.005 -6.025 1.00 22.01 155 ILE A C 10
ATOM 14101 O O . ILE A 1 155 ? -14.991 -15.683 -5.736 1.00 63.21 155 ILE A O 10
ATOM 14117 N N . PRO A 1 156 ? -13.626 -13.946 -5.294 1.00 72.24 156 PRO A N 10
ATOM 14118 C CA . PRO A 1 156 ? -14.350 -13.511 -4.097 1.00 61.41 156 PRO A CA 10
ATOM 14119 C C . PRO A 1 156 ? -15.715 -12.916 -4.429 1.00 61.04 156 PRO A C 10
ATOM 14120 O O . PRO A 1 156 ? -15.929 -12.410 -5.531 1.00 73.44 156 PRO A O 10
ATOM 14131 N N . GLN A 1 157 ? -16.634 -12.981 -3.472 1.00 14.32 157 GLN A N 10
ATOM 14132 C CA . GLN A 1 157 ? -17.977 -12.449 -3.665 1.00 24.54 157 GLN A CA 10
ATOM 14133 C C . GLN A 1 157 ? -17.927 -10.990 -4.106 1.00 4.14 157 GLN A C 10
ATOM 14134 O O . GLN A 1 157 ? -18.749 -10.545 -4.906 1.00 72.13 157 GLN A O 10
ATOM 14148 N N . GLN A 1 158 ? -16.956 -10.251 -3.578 1.00 41.44 158 GLN A N 10
ATOM 14149 C CA . GLN A 1 158 ? -16.800 -8.842 -3.918 1.00 51.24 158 GLN A CA 10
ATOM 14150 C C . GLN A 1 158 ? -16.642 -8.658 -5.423 1.00 24.04 158 GLN A C 10
ATOM 14151 O O . GLN A 1 158 ? -17.365 -7.878 -6.042 1.00 70.52 158 GLN A O 10
ATOM 14165 N N . GLN A 1 159 ? -15.692 -9.382 -6.006 1.00 33.34 159 GLN A N 10
ATOM 14166 C CA . GLN A 1 159 ? -15.438 -9.299 -7.439 1.00 4.42 159 GLN A CA 10
ATOM 14167 C C . GLN A 1 159 ? -16.589 -9.910 -8.233 1.00 13.11 159 GLN A C 10
ATOM 14168 O O . GLN A 1 159 ? -16.941 -9.425 -9.307 1.00 30.03 159 GLN A O 10
ATOM 14182 N N . GLN A 1 160 ? -17.170 -10.978 -7.695 1.00 62.41 160 GLN A N 10
ATOM 14183 C CA . GLN A 1 160 ? -18.280 -11.656 -8.354 1.00 51.11 160 GLN A CA 10
ATOM 14184 C C . GLN A 1 160 ? -19.474 -10.721 -8.508 1.00 73.33 160 GLN A C 10
ATOM 14185 O O . GLN A 1 160 ? -19.997 -10.543 -9.608 1.00 63.11 160 GLN A O 10
ATOM 14199 N N . GLU A 1 161 ? -19.902 -10.126 -7.398 1.00 42.02 161 GLU A N 10
ATOM 14200 C CA . GLU A 1 161 ? -21.036 -9.210 -7.413 1.00 43.51 161 GLU A CA 10
ATOM 14201 C C . GLU A 1 161 ? -20.691 -7.928 -8.164 1.00 71.52 161 GLU A C 10
ATOM 14202 O O . GLU A 1 161 ? -21.544 -7.335 -8.825 1.00 45.44 161 GLU A O 10
ATOM 14214 N N . GLU A 1 162 ? -19.435 -7.505 -8.058 1.00 64.41 162 GLU A N 10
ATOM 14215 C CA . GLU A 1 162 ? -18.977 -6.294 -8.726 1.00 64.53 162 GLU A CA 10
ATOM 14216 C C . GLU A 1 162 ? -19.062 -6.443 -10.242 1.00 30.34 162 GLU A C 10
ATOM 14217 O O . GLU A 1 162 ? -19.764 -5.687 -10.914 1.00 31.32 162 GLU A O 10
ATOM 14229 N N . VAL A 1 163 ? -18.341 -7.425 -10.776 1.00 33.35 163 VAL A N 10
ATOM 14230 C CA . VAL A 1 163 ? -18.334 -7.675 -12.212 1.00 44.33 163 VAL A CA 10
ATOM 14231 C C . VAL A 1 163 ? -19.751 -7.854 -12.745 1.00 42.21 163 VAL A C 10
ATOM 14232 O O . VAL A 1 163 ? -20.117 -7.276 -13.768 1.00 21.02 163 VAL A O 10
ATOM 14245 N N . GLN A 1 164 ? -20.544 -8.658 -12.044 1.00 65.12 164 GLN A N 10
ATOM 14246 C CA . GLN A 1 164 ? -21.921 -8.914 -12.448 1.00 20.43 164 GLN A CA 10
ATOM 14247 C C . GLN A 1 164 ? -22.751 -7.635 -12.391 1.00 61.12 164 GLN A C 10
ATOM 14248 O O . GLN A 1 164 ? -23.562 -7.370 -13.278 1.00 33.51 164 GLN A O 10
ATOM 14262 N N . ARG A 1 165 ? -22.544 -6.848 -11.340 1.00 21.35 165 ARG A N 10
ATOM 14263 C CA . ARG A 1 165 ? -23.274 -5.598 -11.166 1.00 73.44 165 ARG A CA 10
ATOM 14264 C C . ARG A 1 165 ? -23.049 -4.667 -12.354 1.00 75.34 165 ARG A C 10
ATOM 14265 O O . ARG A 1 165 ? -23.958 -3.950 -12.775 1.00 52.50 165 ARG A O 10
ATOM 14286 N N . LEU A 1 166 ? -21.835 -4.684 -12.892 1.00 34.32 166 LEU A N 10
ATOM 14287 C CA . LEU A 1 166 ? -21.490 -3.841 -14.031 1.00 71.25 166 LEU A CA 10
ATOM 14288 C C . LEU A 1 166 ? -22.068 -4.410 -15.323 1.00 55.34 166 LEU A C 10
ATOM 14289 O O . LEU A 1 166 ? -22.794 -3.725 -16.045 1.00 21.22 166 LEU A O 10
ATOM 14305 N N . LEU A 1 167 ? -21.743 -5.666 -15.608 1.00 1.31 167 LEU A N 10
ATOM 14306 C CA . LEU A 1 167 ? -22.231 -6.328 -16.812 1.00 3.11 167 LEU A CA 10
ATOM 14307 C C . LEU A 1 167 ? -23.754 -6.281 -16.881 1.00 55.30 167 LEU A C 10
ATOM 14308 O O . LEU A 1 167 ? -24.333 -6.104 -17.952 1.00 71.52 167 LEU A O 10
ATOM 14324 N N . MET A 1 168 ? -24.398 -6.438 -15.728 1.00 72.33 168 MET A N 10
ATOM 14325 C CA . MET A 1 168 ? -25.854 -6.408 -15.657 1.00 21.13 168 MET A CA 10
ATOM 14326 C C . MET A 1 168 ? -26.344 -5.084 -15.080 1.00 10.13 168 MET A C 10
ATOM 14327 O O . MET A 1 168 ? -27.400 -5.024 -14.450 1.00 15.31 168 MET A O 10
ATOM 14341 N N . MET A 1 169 ? -25.571 -4.025 -15.300 1.00 43.43 169 MET A N 10
ATOM 14342 C CA . MET A 1 169 ? -25.928 -2.702 -14.802 1.00 2.13 169 MET A CA 10
ATOM 14343 C C . MET A 1 169 ? -27.351 -2.334 -15.209 1.00 20.03 169 MET A C 10
ATOM 14344 O O . MET A 1 169 ? -27.751 -2.535 -16.354 1.00 44.30 169 MET A O 10
ATOM 14358 N N . GLY A 1 170 ? -28.111 -1.793 -14.261 1.00 12.40 170 GLY A N 10
ATOM 14359 C CA . GLY A 1 170 ? -29.481 -1.407 -14.540 1.00 74.23 170 GLY A CA 10
ATOM 14360 C C . GLY A 1 170 ? -29.595 -0.512 -15.759 1.00 23.23 170 GLY A C 10
ATOM 14361 O O . GLY A 1 170 ? -30.442 -0.734 -16.624 1.00 61.45 170 GLY A O 10
ATOM 14365 N N . GLU A 1 171 ? -28.740 0.504 -15.827 1.00 65.44 171 GLU A N 10
ATOM 14366 C CA . GLU A 1 171 ? -28.750 1.436 -16.948 1.00 44.11 171 GLU A CA 10
ATOM 14367 C C . GLU A 1 171 ? -28.655 0.691 -18.276 1.00 61.11 171 GLU A C 10
ATOM 14368 O O . GLU A 1 171 ? -28.166 -0.436 -18.351 1.00 60.24 171 GLU A O 10
ATOM 14380 N N . PRO A 1 172 ? -29.134 1.335 -19.351 1.00 30.31 172 PRO A N 10
ATOM 14381 C CA . PRO A 1 172 ? -29.114 0.754 -20.696 1.00 3.42 172 PRO A CA 10
ATOM 14382 C C . PRO A 1 172 ? -27.703 0.652 -21.264 1.00 53.44 172 PRO A C 10
ATOM 14383 O O . PRO A 1 172 ? -27.006 1.657 -21.403 1.00 1.51 172 PRO A O 10
ATOM 14394 N N . ALA A 1 173 ? -27.288 -0.567 -21.591 1.00 3.43 173 ALA A N 10
ATOM 14395 C CA . ALA A 1 173 ? -25.960 -0.798 -22.146 1.00 31.14 173 ALA A CA 10
ATOM 14396 C C . ALA A 1 173 ? -25.980 -0.722 -23.669 1.00 2.22 173 ALA A C 10
ATOM 14397 O O . ALA A 1 173 ? -26.640 -1.524 -24.332 1.00 62.04 173 ALA A O 10
ATOM 14404 N N . LYS A 1 174 ? -25.256 0.246 -24.219 1.00 1.01 174 LYS A N 10
ATOM 14405 C CA . LYS A 1 174 ? -25.189 0.427 -25.665 1.00 5.51 174 LYS A CA 10
ATOM 14406 C C . LYS A 1 174 ? -23.954 -0.256 -26.242 1.00 43.55 174 LYS A C 10
ATOM 14407 O O . LYS A 1 174 ? -23.490 0.093 -27.327 1.00 34.15 174 LYS A O 10
ATOM 14426 N N . GLY A 1 175 ? -23.426 -1.232 -25.510 1.00 63.15 175 GLY A N 10
ATOM 14427 C CA . GLY A 1 175 ? -22.249 -1.949 -25.967 1.00 74.30 175 GLY A CA 10
ATOM 14428 C C . GLY A 1 175 ? -22.427 -3.454 -25.907 1.00 63.30 175 GLY A C 10
ATOM 14429 O O . GLY A 1 175 ? -21.463 -4.191 -25.699 1.00 63.22 175 GLY A O 10
ATOM 14433 N N . TRP A 1 176 ? -23.661 -3.909 -26.088 1.00 34.04 176 TRP A N 10
ATOM 14434 C CA . TRP A 1 176 ? -23.962 -5.335 -26.051 1.00 73.12 176 TRP A CA 10
ATOM 14435 C C . TRP A 1 176 ? -23.545 -6.013 -27.352 1.00 21.25 176 TRP A C 10
ATOM 14436 O O . TRP A 1 176 ? -22.713 -6.921 -27.350 1.00 75.02 176 TRP A O 10
ATOM 14457 N N . GLN A 1 177 ? -24.126 -5.567 -28.460 1.00 30.12 177 GLN A N 10
ATOM 14458 C CA . GLN A 1 177 ? -23.815 -6.132 -29.768 1.00 54.14 177 GLN A CA 10
ATOM 14459 C C . GLN A 1 177 ? -22.388 -5.787 -30.184 1.00 11.31 177 GLN A C 10
ATOM 14460 O O . GLN A 1 177 ? -21.708 -6.587 -30.824 1.00 13.41 177 GLN A O 10
ATOM 14474 N N . GLU A 1 178 ? -21.943 -4.590 -29.813 1.00 54.53 178 GLU A N 10
ATOM 14475 C CA . GLU A 1 178 ? -20.598 -4.139 -30.150 1.00 62.52 178 GLU A CA 10
ATOM 14476 C C . GLU A 1 178 ? -19.546 -5.079 -29.566 1.00 1.24 178 GLU A C 10
ATOM 14477 O O . GLU A 1 178 ? -18.618 -5.498 -30.258 1.00 74.25 178 GLU A O 10
ATOM 14489 N N . LEU A 1 179 ? -19.700 -5.406 -28.288 1.00 12.41 179 LEU A N 10
ATOM 14490 C CA . LEU A 1 179 ? -18.764 -6.297 -27.609 1.00 75.35 179 LEU A CA 10
ATOM 14491 C C . LEU A 1 179 ? -18.847 -7.710 -28.177 1.00 52.34 179 LEU A C 10
ATOM 14492 O O . LEU A 1 179 ? -17.853 -8.255 -28.657 1.00 52.33 179 LEU A O 10
ATOM 14508 N N . ALA A 1 180 ? -20.038 -8.296 -28.123 1.00 3.42 180 ALA A N 10
ATOM 14509 C CA . ALA A 1 180 ? -20.251 -9.643 -28.636 1.00 53.33 180 ALA A CA 10
ATOM 14510 C C . ALA A 1 180 ? -19.761 -9.766 -30.074 1.00 33.23 180 ALA A C 10
ATOM 14511 O O . ALA A 1 180 ? -19.191 -10.785 -30.462 1.00 34.41 180 ALA A O 10
ATOM 14518 N N . GLY A 1 181 ? -19.988 -8.720 -30.864 1.00 12.31 181 GLY A N 10
ATOM 14519 C CA . GLY A 1 181 ? -19.564 -8.732 -32.252 1.00 15.32 181 GLY A CA 10
ATOM 14520 C C . GLY A 1 181 ? -18.056 -8.783 -32.396 1.00 44.55 181 GLY A C 10
ATOM 14521 O O . GLY A 1 181 ? -17.520 -9.651 -33.087 1.00 34.43 181 GLY A O 10
ATOM 14525 N N . HIS A 1 182 ? -17.368 -7.850 -31.745 1.00 54.40 182 HIS A N 10
ATOM 14526 C CA . HIS A 1 182 ? -15.913 -7.792 -31.806 1.00 0.32 182 HIS A CA 10
ATOM 14527 C C . HIS A 1 182 ? -15.295 -9.101 -31.323 1.00 74.13 182 HIS A C 10
ATOM 14528 O O . HIS A 1 182 ? -14.263 -9.538 -31.833 1.00 65.31 182 HIS A O 10
ATOM 14542 N N . LEU A 1 183 ? -15.934 -9.721 -30.337 1.00 45.45 183 LEU A N 10
ATOM 14543 C CA . LEU A 1 183 ? -15.448 -10.980 -29.784 1.00 32.32 183 LEU A CA 10
ATOM 14544 C C . LEU A 1 183 ? -15.576 -12.108 -30.802 1.00 3.32 183 LEU A C 10
ATOM 14545 O O . LEU A 1 183 ? -14.879 -13.119 -30.715 1.00 34.10 183 LEU A O 10
ATOM 14561 N N . GLY A 1 184 ? -16.469 -11.926 -31.770 1.00 14.43 184 GLY A N 10
ATOM 14562 C CA . GLY A 1 184 ? -16.671 -12.936 -32.793 1.00 4.10 184 GLY A CA 10
ATOM 14563 C C . GLY A 1 184 ? -17.784 -13.902 -32.444 1.00 34.50 184 GLY A C 10
ATOM 14564 O O . GLY A 1 184 ? -17.695 -15.096 -32.732 1.00 12.30 184 GLY A O 10
ATOM 14568 N N . TYR A 1 185 ? -18.838 -13.387 -31.818 1.00 54.22 185 TYR A N 10
ATOM 14569 C CA . TYR A 1 185 ? -19.972 -14.214 -31.425 1.00 20.32 185 TYR A CA 10
ATOM 14570 C C . TYR A 1 185 ? -21.037 -14.233 -32.517 1.00 63.34 185 TYR A C 10
ATOM 14571 O O . TYR A 1 185 ? -21.088 -13.341 -33.364 1.00 72.43 185 TYR A O 10
ATOM 14589 N N . GLN A 1 186 ? -21.886 -15.255 -32.489 1.00 62.25 186 GLN A N 10
ATOM 14590 C CA . GLN A 1 186 ? -22.951 -15.391 -33.476 1.00 62.34 186 GLN A CA 10
ATOM 14591 C C . GLN A 1 186 ? -24.321 -15.352 -32.809 1.00 10.45 186 GLN A C 10
ATOM 14592 O O . GLN A 1 186 ? -24.437 -15.031 -31.626 1.00 21.31 186 GLN A O 10
ATOM 14606 N N . ALA A 1 187 ? -25.356 -15.680 -33.574 1.00 64.12 187 ALA A N 10
ATOM 14607 C CA . ALA A 1 187 ? -26.718 -15.685 -33.055 1.00 35.11 187 ALA A CA 10
ATOM 14608 C C . ALA A 1 187 ? -26.845 -16.610 -31.850 1.00 45.33 187 ALA A C 10
ATOM 14609 O O . ALA A 1 187 ? -27.328 -16.204 -30.794 1.00 31.14 187 ALA A O 10
ATOM 14616 N N . GLU A 1 188 ? -26.408 -17.854 -32.017 1.00 21.53 188 GLU A N 10
ATOM 14617 C CA . GLU A 1 188 ? -26.474 -18.837 -30.942 1.00 40.14 188 GLU A CA 10
ATOM 14618 C C . GLU A 1 188 ? -25.862 -18.283 -29.659 1.00 61.11 188 GLU A C 10
ATOM 14619 O O . GLU A 1 188 ? -26.278 -18.637 -28.556 1.00 52.42 188 GLU A O 10
ATOM 14631 N N . ALA A 1 189 ? -24.872 -17.410 -29.813 1.00 11.11 189 ALA A N 10
ATOM 14632 C CA . ALA A 1 189 ? -24.203 -16.804 -28.668 1.00 70.54 189 ALA A CA 10
ATOM 14633 C C . ALA A 1 189 ? -25.082 -15.742 -28.016 1.00 22.22 189 ALA A C 10
ATOM 14634 O O . ALA A 1 189 ? -25.448 -15.856 -26.847 1.00 54.22 189 ALA A O 10
ATOM 14641 N N . VAL A 1 190 ? -25.418 -14.708 -28.781 1.00 60.13 190 VAL A N 10
ATOM 14642 C CA . VAL A 1 190 ? -26.254 -13.625 -28.280 1.00 34.50 190 VAL A CA 10
ATOM 14643 C C . VAL A 1 190 ? -27.547 -14.163 -27.678 1.00 32.24 190 VAL A C 10
ATOM 14644 O O . VAL A 1 190 ? -28.128 -13.551 -26.782 1.00 62.13 190 VAL A O 10
ATOM 14657 N N . GLU A 1 191 ? -27.992 -15.312 -28.176 1.00 74.11 191 GLU A N 10
ATOM 14658 C CA . GLU A 1 191 ? -29.218 -15.932 -27.688 1.00 44.21 191 GLU A CA 10
ATOM 14659 C C . GLU A 1 191 ? -28.983 -16.616 -26.344 1.00 74.22 191 GLU A C 10
ATOM 14660 O O . GLU A 1 191 ? -29.782 -16.479 -25.416 1.00 54.53 191 GLU A O 10
ATOM 14672 N N . THR A 1 192 ? -27.882 -17.353 -26.245 1.00 71.22 192 THR A N 10
ATOM 14673 C CA . THR A 1 192 ? -27.541 -18.059 -25.016 1.00 75.32 192 THR A CA 10
ATOM 14674 C C . THR A 1 192 ? -27.393 -17.090 -23.848 1.00 42.05 192 THR A C 10
ATOM 14675 O O . THR A 1 192 ? -27.808 -17.385 -22.728 1.00 3.13 192 THR A O 10
ATOM 14686 N N . MET A 1 193 ? -26.798 -15.933 -24.118 1.00 3.30 193 MET A N 10
ATOM 14687 C CA . MET A 1 193 ? -26.596 -14.920 -23.089 1.00 30.05 193 MET A CA 10
ATOM 14688 C C . MET A 1 193 ? -27.894 -14.170 -22.802 1.00 50.34 193 MET A C 10
ATOM 14689 O O . MET A 1 193 ? -28.163 -13.790 -21.664 1.00 54.11 193 MET A O 10
ATOM 14703 N N . ALA A 1 194 ? -28.694 -13.961 -23.844 1.00 14.22 194 ALA A N 10
ATOM 14704 C CA . ALA A 1 194 ? -29.963 -13.259 -23.702 1.00 54.34 194 ALA A CA 10
ATOM 14705 C C . ALA A 1 194 ? -30.889 -13.988 -22.735 1.00 43.31 194 ALA A C 10
ATOM 14706 O O . ALA A 1 194 ? -31.614 -13.360 -21.962 1.00 55.04 194 ALA A O 10
ATOM 14713 N N . CYS A 1 195 ? -30.861 -15.315 -22.783 1.00 31.44 195 CYS A N 10
ATOM 14714 C CA . CYS A 1 195 ? -31.701 -16.130 -21.910 1.00 44.11 195 CYS A CA 10
ATOM 14715 C C . CYS A 1 195 ? -30.981 -16.445 -20.603 1.00 71.14 195 CYS A C 10
ATOM 14716 O O . CYS A 1 195 ? -31.613 -16.625 -19.562 1.00 23.41 195 CYS A O 10
ATOM 14724 N N . ASP A 1 196 ? -29.655 -16.511 -20.665 1.00 3.41 196 ASP A N 10
ATOM 14725 C CA . ASP A 1 196 ? -28.849 -16.805 -19.486 1.00 50.15 196 ASP A CA 10
ATOM 14726 C C . ASP A 1 196 ? -28.965 -15.687 -18.456 1.00 32.05 196 ASP A C 10
ATOM 14727 O O . ASP A 1 196 ? -29.235 -14.538 -18.802 1.00 54.42 196 ASP A O 10
ATOM 14736 N N . GLN A 1 197 ? -28.759 -16.032 -17.189 1.00 13.35 197 GLN A N 10
ATOM 14737 C CA . GLN A 1 197 ? -28.842 -15.057 -16.108 1.00 22.22 197 GLN A CA 10
ATOM 14738 C C . GLN A 1 197 ? -27.454 -14.701 -15.588 1.00 50.54 197 GLN A C 10
ATOM 14739 O O . GLN A 1 197 ? -27.219 -13.584 -15.129 1.00 63.43 197 GLN A O 10
ATOM 14753 N N . MET A 1 198 ? -26.536 -15.660 -15.660 1.00 51.45 198 MET A N 10
ATOM 14754 C CA . MET A 1 198 ? -25.170 -15.448 -15.196 1.00 31.34 198 MET A CA 10
ATOM 14755 C C . MET A 1 198 ? -24.196 -15.417 -16.370 1.00 1.04 198 MET A C 10
ATOM 14756 O O . MET A 1 198 ? -23.506 -16.395 -16.661 1.00 20.10 198 MET A O 10
ATOM 14770 N N . PRO A 1 199 ? -24.136 -14.270 -17.062 1.00 63.33 199 PRO A N 10
ATOM 14771 C CA . PRO A 1 199 ? -23.250 -14.085 -18.214 1.00 73.20 199 PRO A CA 10
ATOM 14772 C C . PRO A 1 199 ? -21.779 -14.034 -17.812 1.00 3.23 199 PRO A C 10
ATOM 14773 O O . PRO A 1 199 ? -20.929 -14.653 -18.452 1.00 30.13 199 PRO A O 10
ATOM 14784 N N . ALA A 1 200 ? -21.487 -13.292 -16.749 1.00 14.11 200 ALA A N 10
ATOM 14785 C CA . ALA A 1 200 ? -20.120 -13.163 -16.260 1.00 61.03 200 ALA A CA 10
ATOM 14786 C C . ALA A 1 200 ? -19.494 -14.531 -16.013 1.00 5.34 200 ALA A C 10
ATOM 14787 O O . ALA A 1 200 ? -18.333 -14.764 -16.353 1.00 12.43 200 ALA A O 10
ATOM 14794 N N . TYR A 1 201 ? -20.268 -15.432 -15.418 1.00 4.05 201 TYR A N 10
ATOM 14795 C CA . TYR A 1 201 ? -19.787 -16.776 -15.122 1.00 32.22 201 TYR A CA 10
ATOM 14796 C C . TYR A 1 201 ? -19.710 -17.620 -16.391 1.00 52.11 201 TYR A C 10
ATOM 14797 O O . TYR A 1 201 ? -18.650 -18.132 -16.748 1.00 12.33 201 TYR A O 10
ATOM 14815 N N . THR A 1 202 ? -20.845 -17.759 -17.070 1.00 52.11 202 THR A N 10
ATOM 14816 C CA . THR A 1 202 ? -20.909 -18.539 -18.299 1.00 13.10 202 THR A CA 10
ATOM 14817 C C . THR A 1 202 ? -19.808 -18.129 -19.270 1.00 20.23 202 THR A C 10
ATOM 14818 O O . THR A 1 202 ? -19.143 -18.977 -19.867 1.00 72.54 202 THR A O 10
ATOM 14829 N N . LEU A 1 203 ? -19.620 -16.822 -19.424 1.00 63.41 203 LEU A N 10
ATOM 14830 C CA . LEU A 1 203 ? -18.597 -16.297 -20.324 1.00 60.41 203 LEU A CA 10
ATOM 14831 C C . LEU A 1 203 ? -17.203 -16.709 -19.861 1.00 23.53 203 LEU A C 10
ATOM 14832 O O . LEU A 1 203 ? -16.476 -17.392 -20.582 1.00 11.54 203 LEU A O 10
ATOM 14848 N N . LEU A 1 204 ? -16.838 -16.291 -18.654 1.00 65.34 204 LEU A N 10
ATOM 14849 C CA . LEU A 1 204 ? -15.531 -16.617 -18.095 1.00 42.01 204 LEU A CA 10
ATOM 14850 C C . LEU A 1 204 ? -15.251 -18.112 -18.201 1.00 54.10 204 LEU A C 10
ATOM 14851 O O . LEU A 1 204 ? -14.187 -18.524 -18.664 1.00 34.31 204 LEU A O 10
ATOM 14867 N N . ARG A 1 205 ? -16.215 -18.921 -17.772 1.00 23.14 205 ARG A N 10
ATOM 14868 C CA . ARG A 1 205 ? -16.073 -20.372 -17.820 1.00 51.22 205 ARG A CA 10
ATOM 14869 C C . ARG A 1 205 ? -15.660 -20.832 -19.215 1.00 23.25 205 ARG A C 10
ATOM 14870 O O . ARG A 1 205 ? -14.620 -21.465 -19.387 1.00 45.31 205 ARG A O 10
ATOM 14891 N N . ASN A 1 206 ? -16.484 -20.508 -20.208 1.00 52.20 206 ASN A N 10
ATOM 14892 C CA . ASN A 1 206 ? -16.205 -20.889 -21.587 1.00 34.13 206 ASN A CA 10
ATOM 14893 C C . ASN A 1 206 ? -14.808 -20.437 -22.005 1.00 5.22 206 ASN A C 10
ATOM 14894 O O . ASN A 1 206 ? -14.123 -21.124 -22.762 1.00 34.33 206 ASN A O 10
ATOM 14905 N N . TRP A 1 207 ? -14.394 -19.279 -21.504 1.00 52.41 207 TRP A N 10
ATOM 14906 C CA . TRP A 1 207 ? -13.078 -18.736 -21.825 1.00 51.51 207 TRP A CA 10
ATOM 14907 C C . TRP A 1 207 ? -11.972 -19.596 -21.223 1.00 35.31 207 TRP A C 10
ATOM 14908 O O . TRP A 1 207 ? -11.065 -20.038 -21.926 1.00 11.34 207 TRP A O 10
ATOM 14929 N N . ALA A 1 208 ? -12.055 -19.828 -19.917 1.00 20.13 208 ALA A N 10
ATOM 14930 C CA . ALA A 1 208 ? -11.061 -20.638 -19.221 1.00 41.04 208 ALA A CA 10
ATOM 14931 C C . ALA A 1 208 ? -11.054 -22.070 -19.746 1.00 50.24 208 ALA A C 10
ATOM 14932 O O . ALA A 1 208 ? -10.011 -22.720 -19.791 1.00 25.53 208 ALA A O 10
ATOM 14939 N N . ALA A 1 209 ? -12.227 -22.556 -20.141 1.00 74.10 209 ALA A N 10
ATOM 14940 C CA . ALA A 1 209 ? -12.355 -23.910 -20.664 1.00 14.51 209 ALA A CA 10
ATOM 14941 C C . ALA A 1 209 ? -11.867 -23.990 -22.106 1.00 74.00 209 ALA A C 10
ATOM 14942 O O . ALA A 1 209 ? -11.373 -25.029 -22.546 1.00 14.35 209 ALA A O 10
ATOM 14949 N N . GLN A 1 210 ? -12.008 -22.889 -22.837 1.00 14.23 210 GLN A N 10
ATOM 14950 C CA . GLN A 1 210 ? -11.580 -22.837 -24.230 1.00 50.52 210 GLN A CA 10
ATOM 14951 C C . GLN A 1 210 ? -10.060 -22.895 -24.337 1.00 10.40 210 GLN A C 10
ATOM 14952 O O . GLN A 1 210 ? -9.512 -23.714 -25.075 1.00 0.14 210 GLN A O 10
ATOM 14966 N N . GLU A 1 211 ? -9.386 -22.022 -23.595 1.00 12.01 211 GLU A N 10
ATOM 14967 C CA . GLU A 1 211 ? -7.928 -21.975 -23.607 1.00 31.53 211 GLU A CA 10
ATOM 14968 C C . GLU A 1 211 ? -7.356 -22.453 -22.275 1.00 3.32 211 GLU A C 10
ATOM 14969 O O . GLU A 1 211 ? -6.622 -23.437 -22.220 1.00 34.14 211 GLU A O 10
ATOM 14981 N N . GLY A 1 212 ? -7.701 -21.746 -21.203 1.00 63.11 212 GLY A N 10
ATOM 14982 C CA . GLY A 1 212 ? -7.214 -22.111 -19.886 1.00 32.03 212 GLY A CA 10
ATOM 14983 C C . GLY A 1 212 ? -5.702 -22.056 -19.791 1.00 0.31 212 GLY A C 10
ATOM 14984 O O . GLY A 1 212 ? -5.104 -22.679 -18.914 1.00 45.13 212 GLY A O 10
ATOM 14988 N N . ASN A 1 213 ? -5.080 -21.309 -20.699 1.00 51.24 213 ASN A N 10
ATOM 14989 C CA . ASN A 1 213 ? -3.629 -21.176 -20.715 1.00 12.32 213 ASN A CA 10
ATOM 14990 C C . ASN A 1 213 ? -3.200 -19.814 -20.175 1.00 1.22 213 ASN A C 10
ATOM 14991 O O . ASN A 1 213 ? -2.725 -19.705 -19.045 1.00 12.32 213 ASN A O 10
ATOM 15002 N N . ARG A 1 214 ? -3.373 -18.780 -20.991 1.00 71.12 214 ARG A N 10
ATOM 15003 C CA . ARG A 1 214 ? -3.004 -17.426 -20.597 1.00 14.02 214 ARG A CA 10
ATOM 15004 C C . ARG A 1 214 ? -4.246 -16.559 -20.402 1.00 64.23 214 ARG A C 10
ATOM 15005 O O . ARG A 1 214 ? -4.151 -15.336 -20.304 1.00 61.31 214 ARG A O 10
ATOM 15026 N N . ALA A 1 215 ? -5.407 -17.202 -20.349 1.00 44.21 215 ALA A N 10
ATOM 15027 C CA . ALA A 1 215 ? -6.666 -16.490 -20.166 1.00 40.33 215 ALA A CA 10
ATOM 15028 C C . ALA A 1 215 ? -6.679 -15.728 -18.845 1.00 0.43 215 ALA A C 10
ATOM 15029 O O . ALA A 1 215 ? -6.970 -16.295 -17.791 1.00 41.21 215 ALA A O 10
ATOM 15036 N N . THR A 1 216 ? -6.359 -14.439 -18.907 1.00 33.02 216 THR A N 10
ATOM 15037 C CA . THR A 1 216 ? -6.331 -13.600 -17.716 1.00 13.44 216 THR A CA 10
ATOM 15038 C C . THR A 1 216 ? -7.351 -12.471 -17.815 1.00 14.22 216 THR A C 10
ATOM 15039 O O . THR A 1 216 ? -7.653 -11.988 -18.907 1.00 1.30 216 THR A O 10
ATOM 15050 N N . LEU A 1 217 ? -7.878 -12.055 -16.669 1.00 71.43 217 LEU A N 10
ATOM 15051 C CA . LEU A 1 217 ? -8.866 -10.981 -16.628 1.00 65.35 217 LEU A CA 10
ATOM 15052 C C . LEU A 1 217 ? -8.379 -9.763 -17.408 1.00 30.05 217 LEU A C 10
ATOM 15053 O O . LEU A 1 217 ? -9.179 -9.005 -17.956 1.00 3.52 217 LEU A O 10
ATOM 15069 N N . ARG A 1 218 ? -7.063 -9.584 -17.454 1.00 45.13 218 ARG A N 10
ATOM 15070 C CA . ARG A 1 218 ? -6.471 -8.460 -18.169 1.00 51.31 218 ARG A CA 10
ATOM 15071 C C . ARG A 1 218 ? -7.013 -8.373 -19.593 1.00 72.31 218 ARG A C 10
ATOM 15072 O O . ARG A 1 218 ? -7.291 -7.286 -20.097 1.00 3.40 218 ARG A O 10
ATOM 15093 N N . VAL A 1 219 ? -7.159 -9.528 -20.236 1.00 54.24 219 VAL A N 10
ATOM 15094 C CA . VAL A 1 219 ? -7.668 -9.584 -21.601 1.00 24.53 219 VAL A CA 10
ATOM 15095 C C . VAL A 1 219 ? -9.029 -8.904 -21.708 1.00 15.10 219 VAL A C 10
ATOM 15096 O O . VAL A 1 219 ? -9.380 -8.355 -22.753 1.00 63.32 219 VAL A O 10
ATOM 15109 N N . LEU A 1 220 ? -9.790 -8.944 -20.621 1.00 11.30 220 LEU A N 10
ATOM 15110 C CA . LEU A 1 220 ? -11.114 -8.332 -20.592 1.00 54.43 220 LEU A CA 10
ATOM 15111 C C . LEU A 1 220 ? -11.014 -6.828 -20.356 1.00 75.11 220 LEU A C 10
ATOM 15112 O O . LEU A 1 220 ? -11.661 -6.038 -21.042 1.00 72.32 220 LEU A O 10
ATOM 15128 N N . GLU A 1 221 ? -10.195 -6.440 -19.383 1.00 3.25 221 GLU A N 10
ATOM 15129 C CA . GLU A 1 221 ? -10.008 -5.030 -19.059 1.00 71.41 221 GLU A CA 10
ATOM 15130 C C . GLU A 1 221 ? -9.431 -4.270 -20.249 1.00 22.34 221 GLU A C 10
ATOM 15131 O O . GLU A 1 221 ? -9.831 -3.141 -20.531 1.00 22.52 221 GLU A O 10
ATOM 15143 N N . ASP A 1 222 ? -8.489 -4.898 -20.944 1.00 74.14 222 ASP A N 10
ATOM 15144 C CA . ASP A 1 222 ? -7.856 -4.282 -22.104 1.00 72.24 222 ASP A CA 10
ATOM 15145 C C . ASP A 1 222 ? -8.808 -4.261 -23.295 1.00 63.34 222 ASP A C 10
ATOM 15146 O O . ASP A 1 222 ? -9.106 -3.200 -23.845 1.00 21.12 222 ASP A O 10
ATOM 15155 N N . ALA A 1 223 ? -9.283 -5.438 -23.689 1.00 40.22 223 ALA A N 10
ATOM 15156 C CA . ALA A 1 223 ? -10.203 -5.554 -24.813 1.00 75.12 223 ALA A CA 10
ATOM 15157 C C . ALA A 1 223 ? -11.405 -4.632 -24.637 1.00 1.43 223 ALA A C 10
ATOM 15158 O O . ALA A 1 223 ? -11.928 -4.084 -25.609 1.00 4.24 223 ALA A O 10
ATOM 15165 N N . LEU A 1 224 ? -11.839 -4.465 -23.393 1.00 43.45 224 LEU A N 10
ATOM 15166 C CA . LEU A 1 224 ? -12.981 -3.609 -23.089 1.00 44.13 224 LEU A CA 10
ATOM 15167 C C . LEU A 1 224 ? -12.567 -2.142 -23.058 1.00 32.23 224 LEU A C 10
ATOM 15168 O O . LEU A 1 224 ? -13.283 -1.274 -23.559 1.00 44.51 224 LEU A O 10
ATOM 15184 N N . ALA A 1 225 ? -11.408 -1.870 -22.468 1.00 2.43 225 ALA A N 10
ATOM 15185 C CA . ALA A 1 225 ? -10.898 -0.508 -22.375 1.00 52.43 225 ALA A CA 10
ATOM 15186 C C . ALA A 1 225 ? -10.792 0.133 -23.754 1.00 71.10 225 ALA A C 10
ATOM 15187 O O . ALA A 1 225 ? -10.991 1.338 -23.907 1.00 1.34 225 ALA A O 10
ATOM 15194 N N . ALA A 1 226 ? -10.477 -0.679 -24.758 1.00 3.34 226 ALA A N 10
ATOM 15195 C CA . ALA A 1 226 ? -10.346 -0.191 -26.125 1.00 13.12 226 ALA A CA 10
ATOM 15196 C C . ALA A 1 226 ? -11.627 0.496 -26.587 1.00 42.40 226 ALA A C 10
ATOM 15197 O O . ALA A 1 226 ? -11.589 1.403 -27.419 1.00 70.22 226 ALA A O 10
ATOM 15204 N N . ILE A 1 227 ? -12.758 0.060 -26.042 1.00 31.34 227 ILE A N 10
ATOM 15205 C CA . ILE A 1 227 ? -14.048 0.634 -26.399 1.00 4.44 227 ILE A CA 10
ATOM 15206 C C . ILE A 1 227 ? -14.265 1.974 -25.703 1.00 41.24 227 ILE A C 10
ATOM 15207 O O . ILE A 1 227 ? -15.122 2.762 -26.104 1.00 35.43 227 ILE A O 10
ATOM 15223 N N . GLY A 1 228 ? -13.480 2.226 -24.661 1.00 51.24 228 GLY A N 10
ATOM 15224 C CA . GLY A 1 228 ? -13.601 3.473 -23.926 1.00 2.43 228 GLY A CA 10
ATOM 15225 C C . GLY A 1 228 ? -14.387 3.314 -22.640 1.00 22.03 228 GLY A C 10
ATOM 15226 O O . GLY A 1 228 ? -15.156 4.198 -22.262 1.00 33.12 228 GLY A O 10
ATOM 15230 N N . ARG A 1 229 ? -14.196 2.184 -21.967 1.00 65.43 229 ARG A N 10
ATOM 15231 C CA . ARG A 1 229 ? -14.895 1.912 -20.716 1.00 54.33 229 ARG A CA 10
ATOM 15232 C C . ARG A 1 229 ? -14.027 2.279 -19.517 1.00 21.31 229 ARG A C 10
ATOM 15233 O O . ARG A 1 229 ? -13.237 1.465 -19.039 1.00 3.13 229 ARG A O 10
ATOM 15254 N N . GLU A 1 230 ? -14.180 3.508 -19.035 1.00 51.31 230 GLU A N 10
ATOM 15255 C CA . GLU A 1 230 ? -13.407 3.982 -17.892 1.00 13.12 230 GLU A CA 10
ATOM 15256 C C . GLU A 1 230 ? -14.031 3.510 -16.582 1.00 45.11 230 GLU A C 10
ATOM 15257 O O . GLU A 1 230 ? -13.327 3.225 -15.613 1.00 33.52 230 GLU A O 10
ATOM 15269 N N . ASP A 1 231 ? -15.357 3.430 -16.560 1.00 32.13 231 ASP A N 10
ATOM 15270 C CA . ASP A 1 231 ? -16.078 2.993 -15.369 1.00 22.53 231 ASP A CA 10
ATOM 15271 C C . ASP A 1 231 ? -15.509 1.679 -14.842 1.00 3.00 231 ASP A C 10
ATOM 15272 O O . ASP A 1 231 ? -15.101 1.587 -13.685 1.00 71.21 231 ASP A O 10
ATOM 15281 N N . VAL A 1 232 ? -15.487 0.664 -15.700 1.00 62.01 232 VAL A N 10
ATOM 15282 C CA . VAL A 1 232 ? -14.969 -0.645 -15.322 1.00 14.25 232 VAL A CA 10
ATOM 15283 C C . VAL A 1 232 ? -13.513 -0.553 -14.879 1.00 12.32 232 VAL A C 10
ATOM 15284 O O . VAL A 1 232 ? -13.083 -1.263 -13.970 1.00 51.14 232 VAL A O 10
ATOM 15297 N N . VAL A 1 233 ? -12.757 0.326 -15.528 1.00 42.22 233 VAL A N 10
ATOM 15298 C CA . VAL A 1 233 ? -11.349 0.513 -15.200 1.00 22.11 233 VAL A CA 10
ATOM 15299 C C . VAL A 1 233 ? -11.182 1.093 -13.800 1.00 71.14 233 VAL A C 10
ATOM 15300 O O . VAL A 1 233 ? -10.296 0.686 -13.050 1.00 75.11 233 VAL A O 10
ATOM 15313 N N . GLN A 1 234 ? -12.042 2.047 -13.455 1.00 31.52 234 GLN A N 10
ATOM 15314 C CA . GLN A 1 234 ? -11.990 2.684 -12.145 1.00 12.24 234 GLN A CA 10
ATOM 15315 C C . GLN A 1 234 ? -12.312 1.683 -11.040 1.00 0.22 234 GLN A C 10
ATOM 15316 O O . GLN A 1 234 ? -11.591 1.585 -10.047 1.00 42.23 234 GLN A O 10
ATOM 15330 N N . VAL A 1 235 ? -13.400 0.941 -11.219 1.00 24.54 235 VAL A N 10
ATOM 15331 C CA . VAL A 1 235 ? -13.818 -0.054 -10.238 1.00 74.11 235 VAL A CA 10
ATOM 15332 C C . VAL A 1 235 ? -12.744 -1.118 -10.043 1.00 55.43 235 VAL A C 10
ATOM 15333 O O . VAL A 1 235 ? -12.324 -1.394 -8.919 1.00 13.42 235 VAL A O 10
ATOM 15346 N N . LEU A 1 236 ? -12.302 -1.713 -11.146 1.00 21.35 236 LEU A N 10
ATOM 15347 C CA . LEU A 1 236 ? -11.276 -2.749 -11.097 1.00 23.40 236 LEU A CA 10
ATOM 15348 C C . LEU A 1 236 ? -9.978 -2.202 -10.512 1.00 31.53 236 LEU A C 10
ATOM 15349 O O . LEU A 1 236 ? -9.288 -2.888 -9.759 1.00 63.21 236 LEU A O 10
ATOM 15365 N N . SER A 1 237 ? -9.654 -0.962 -10.864 1.00 53.21 237 SER A N 10
ATOM 15366 C CA . SER A 1 237 ? -8.438 -0.323 -10.374 1.00 51.44 237 SER A CA 10
ATOM 15367 C C . SER A 1 237 ? -8.770 0.820 -9.419 1.00 21.41 237 SER A C 10
ATOM 15368 O O . SER A 1 237 ? -8.318 1.949 -9.603 1.00 53.05 237 SER A O 10
ATOM 15376 N N . SER A 1 238 ? -9.564 0.515 -8.397 1.00 61.15 238 SER A N 10
ATOM 15377 C CA . SER A 1 238 ? -9.962 1.517 -7.414 1.00 2.51 238 SER A CA 10
ATOM 15378 C C . SER A 1 238 ? -8.742 2.237 -6.848 1.00 15.22 238 SER A C 10
ATOM 15379 O O . SER A 1 238 ? -7.612 1.755 -6.929 1.00 60.10 238 SER A O 10
ATOM 15387 N N . PRO A 1 239 ? -8.974 3.420 -6.261 1.00 50.03 239 PRO A N 10
ATOM 15388 C CA . PRO A 1 239 ? -7.907 4.234 -5.669 1.00 63.43 239 PRO A CA 10
ATOM 15389 C C . PRO A 1 239 ? -7.335 3.607 -4.403 1.00 41.24 239 PRO A C 10
ATOM 15390 O O . PRO A 1 239 ? -7.853 2.607 -3.906 1.00 64.21 239 PRO A O 10
ATOM 15401 N N . ALA A 1 240 ? -6.265 4.201 -3.885 1.00 32.54 240 ALA A N 10
ATOM 15402 C CA . ALA A 1 240 ? -5.625 3.701 -2.675 1.00 71.44 240 ALA A CA 10
ATOM 15403 C C . ALA A 1 240 ? -6.605 3.675 -1.506 1.00 42.21 240 ALA A C 10
ATOM 15404 O O . ALA A 1 240 ? -7.782 3.993 -1.665 1.00 61.31 240 ALA A O 10
ATOM 15411 N N . GLU A 1 241 ? -6.109 3.292 -0.334 1.00 60.52 241 GLU A N 10
ATOM 15412 C CA . GLU A 1 241 ? -6.943 3.222 0.861 1.00 53.32 241 GLU A CA 10
ATOM 15413 C C . GLU A 1 241 ? -7.577 4.577 1.161 1.00 11.23 241 GLU A C 10
ATOM 15414 O O . GLU A 1 241 ? -8.721 4.654 1.608 1.00 25.45 241 GLU A O 10
ATOM 15426 N N . SER A 1 242 ? -6.823 5.644 0.915 1.00 33.03 242 SER A N 10
ATOM 15427 C CA . SER A 1 242 ? -7.309 6.997 1.163 1.00 20.04 242 SER A CA 10
ATOM 15428 C C . SER A 1 242 ? -7.590 7.209 2.647 1.00 15.32 242 SER A C 10
ATOM 15429 O O . SER A 1 242 ? -8.743 7.319 3.061 1.00 62.42 242 SER A O 10
ATOM 15437 N N . SER A 1 243 ? -6.526 7.265 3.442 1.00 40.11 243 SER A N 10
ATOM 15438 C CA . SER A 1 243 ? -6.658 7.460 4.882 1.00 65.11 243 SER A CA 10
ATOM 15439 C C . SER A 1 243 ? -7.420 8.746 5.188 1.00 30.14 243 SER A C 10
ATOM 15440 O O . SER A 1 243 ? -7.826 9.471 4.280 1.00 14.32 243 SER A O 10
ATOM 15448 N N . SER A 1 244 ? -7.611 9.020 6.474 1.00 31.32 244 SER A N 10
ATOM 15449 C CA . SER A 1 244 ? -8.329 10.216 6.903 1.00 52.41 244 SER A CA 10
ATOM 15450 C C . SER A 1 244 ? -7.357 11.284 7.398 1.00 34.33 244 SER A C 10
ATOM 15451 O O . SER A 1 244 ? -7.285 12.379 6.841 1.00 44.30 244 SER A O 10
ATOM 15459 N N . VAL A 1 245 ? -6.613 10.956 8.449 1.00 12.21 245 VAL A N 10
ATOM 15460 C CA . VAL A 1 245 ? -5.646 11.885 9.019 1.00 71.05 245 VAL A CA 10
ATOM 15461 C C . VAL A 1 245 ? -4.365 11.165 9.426 1.00 31.03 245 VAL A C 10
ATOM 15462 O O . VAL A 1 245 ? -4.263 9.944 9.306 1.00 44.22 245 VAL A O 10
ATOM 15475 N N . VAL A 1 246 ? -3.391 11.928 9.909 1.00 3.24 246 VAL A N 10
ATOM 15476 C CA . VAL A 1 246 ? -2.116 11.363 10.336 1.00 44.42 246 VAL A CA 10
ATOM 15477 C C . VAL A 1 246 ? -2.255 10.643 11.673 1.00 52.40 246 VAL A C 10
ATOM 15478 O O . VAL A 1 246 ? -1.902 9.471 11.799 1.00 41.24 246 VAL A O 10
ATOM 15491 N N . PRO A 1 145 ? -7.101 -35.808 -16.872 1.00 31.20 145 PRO A N 11
ATOM 15492 C CA . PRO A 1 145 ? -6.934 -34.800 -15.820 1.00 31.53 145 PRO A CA 11
ATOM 15493 C C . PRO A 1 145 ? -5.925 -33.724 -16.203 1.00 23.30 145 PRO A C 11
ATOM 15494 O O . PRO A 1 145 ? -4.945 -33.997 -16.898 1.00 63.42 145 PRO A O 11
ATOM 15505 N N . ASP A 1 146 ? -6.167 -32.501 -15.745 1.00 65.34 146 ASP A N 11
ATOM 15506 C CA . ASP A 1 146 ? -5.278 -31.384 -16.038 1.00 42.45 146 ASP A CA 11
ATOM 15507 C C . ASP A 1 146 ? -4.758 -30.750 -14.752 1.00 3.24 146 ASP A C 11
ATOM 15508 O O . ASP A 1 146 ? -5.517 -30.528 -13.807 1.00 45.44 146 ASP A O 11
ATOM 15517 N N . LEU A 1 147 ? -3.462 -30.463 -14.721 1.00 12.20 147 LEU A N 11
ATOM 15518 C CA . LEU A 1 147 ? -2.841 -29.855 -13.549 1.00 4.52 147 LEU A CA 11
ATOM 15519 C C . LEU A 1 147 ? -3.280 -28.403 -13.391 1.00 22.42 147 LEU A C 11
ATOM 15520 O O . LEU A 1 147 ? -3.992 -27.864 -14.237 1.00 42.43 147 LEU A O 11
ATOM 15536 N N . GLY A 1 148 ? -2.849 -27.775 -12.302 1.00 63.02 148 GLY A N 11
ATOM 15537 C CA . GLY A 1 148 ? -3.206 -26.390 -12.053 1.00 24.31 148 GLY A CA 11
ATOM 15538 C C . GLY A 1 148 ? -4.419 -26.257 -11.153 1.00 4.41 148 GLY A C 11
ATOM 15539 O O . GLY A 1 148 ? -5.525 -26.645 -11.529 1.00 34.21 148 GLY A O 11
ATOM 15543 N N . CYS A 1 149 ? -4.211 -25.707 -9.961 1.00 63.14 149 CYS A N 11
ATOM 15544 C CA . CYS A 1 149 ? -5.296 -25.526 -9.004 1.00 42.32 149 CYS A CA 11
ATOM 15545 C C . CYS A 1 149 ? -5.726 -24.063 -8.939 1.00 22.35 149 CYS A C 11
ATOM 15546 O O . CYS A 1 149 ? -6.908 -23.761 -8.780 1.00 14.33 149 CYS A O 11
ATOM 15554 N N . GLN A 1 150 ? -4.756 -23.162 -9.062 1.00 71.50 150 GLN A N 11
ATOM 15555 C CA . GLN A 1 150 ? -5.035 -21.732 -9.014 1.00 40.13 150 GLN A CA 11
ATOM 15556 C C . GLN A 1 150 ? -5.067 -21.136 -10.418 1.00 55.32 150 GLN A C 11
ATOM 15557 O O . GLN A 1 150 ? -4.023 -20.904 -11.030 1.00 55.02 150 GLN A O 11
ATOM 15571 N N . LEU A 1 151 ? -6.271 -20.892 -10.924 1.00 70.12 151 LEU A N 11
ATOM 15572 C CA . LEU A 1 151 ? -6.440 -20.325 -12.257 1.00 41.12 151 LEU A CA 11
ATOM 15573 C C . LEU A 1 151 ? -7.592 -19.326 -12.281 1.00 4.02 151 LEU A C 11
ATOM 15574 O O . LEU A 1 151 ? -8.246 -19.092 -11.264 1.00 31.03 151 LEU A O 11
ATOM 15590 N N . TYR A 1 152 ? -7.837 -18.740 -13.448 1.00 73.10 152 TYR A N 11
ATOM 15591 C CA . TYR A 1 152 ? -8.911 -17.766 -13.605 1.00 12.05 152 TYR A CA 11
ATOM 15592 C C . TYR A 1 152 ? -10.250 -18.356 -13.171 1.00 5.21 152 TYR A C 11
ATOM 15593 O O . TYR A 1 152 ? -11.109 -17.652 -12.639 1.00 43.40 152 TYR A O 11
ATOM 15611 N N . LEU A 1 153 ? -10.419 -19.653 -13.402 1.00 32.22 153 LEU A N 11
ATOM 15612 C CA . LEU A 1 153 ? -11.652 -20.341 -13.035 1.00 41.13 153 LEU A CA 11
ATOM 15613 C C . LEU A 1 153 ? -11.859 -20.319 -11.524 1.00 33.33 153 LEU A C 11
ATOM 15614 O O . LEU A 1 153 ? -12.957 -20.584 -11.033 1.00 10.53 153 LEU A O 11
ATOM 15630 N N . HIS A 1 154 ? -10.798 -19.997 -10.790 1.00 52.31 154 HIS A N 11
ATOM 15631 C CA . HIS A 1 154 ? -10.864 -19.936 -9.334 1.00 50.22 154 HIS A CA 11
ATOM 15632 C C . HIS A 1 154 ? -11.201 -18.525 -8.864 1.00 1.33 154 HIS A C 11
ATOM 15633 O O . HIS A 1 154 ? -10.887 -18.146 -7.735 1.00 71.04 154 HIS A O 11
ATOM 15647 N N . ILE A 1 155 ? -11.841 -17.753 -9.735 1.00 4.11 155 ILE A N 11
ATOM 15648 C CA . ILE A 1 155 ? -12.221 -16.385 -9.409 1.00 40.52 155 ILE A CA 11
ATOM 15649 C C . ILE A 1 155 ? -13.149 -16.345 -8.200 1.00 22.01 155 ILE A C 11
ATOM 15650 O O . ILE A 1 155 ? -14.144 -17.067 -8.126 1.00 63.21 155 ILE A O 11
ATOM 15666 N N . PRO A 1 156 ? -12.819 -15.482 -7.228 1.00 72.24 156 PRO A N 11
ATOM 15667 C CA . PRO A 1 156 ? -13.612 -15.325 -6.005 1.00 61.41 156 PRO A CA 11
ATOM 15668 C C . PRO A 1 156 ? -14.961 -14.665 -6.269 1.00 61.04 156 PRO A C 11
ATOM 15669 O O . PRO A 1 156 ? -15.110 -13.897 -7.219 1.00 73.44 156 PRO A O 11
ATOM 15680 N N . GLN A 1 157 ? -15.940 -14.969 -5.423 1.00 14.32 157 GLN A N 11
ATOM 15681 C CA . GLN A 1 157 ? -17.277 -14.405 -5.566 1.00 24.54 157 GLN A CA 11
ATOM 15682 C C . GLN A 1 157 ? -17.226 -12.880 -5.566 1.00 4.14 157 GLN A C 11
ATOM 15683 O O . GLN A 1 157 ? -18.014 -12.225 -6.248 1.00 72.13 157 GLN A O 11
ATOM 15697 N N . GLN A 1 158 ? -16.296 -12.324 -4.797 1.00 41.44 158 GLN A N 11
ATOM 15698 C CA . GLN A 1 158 ? -16.146 -10.877 -4.708 1.00 51.24 158 GLN A CA 11
ATOM 15699 C C . GLN A 1 158 ? -16.021 -10.256 -6.095 1.00 24.04 158 GLN A C 11
ATOM 15700 O O . GLN A 1 158 ? -16.796 -9.373 -6.461 1.00 70.52 158 GLN A O 11
ATOM 15714 N N . GLN A 1 159 ? -15.042 -10.723 -6.861 1.00 33.34 159 GLN A N 11
ATOM 15715 C CA . GLN A 1 159 ? -14.816 -10.212 -8.209 1.00 4.42 159 GLN A CA 11
ATOM 15716 C C . GLN A 1 159 ? -15.970 -10.583 -9.132 1.00 13.11 159 GLN A C 11
ATOM 15717 O O . GLN A 1 159 ? -16.422 -9.768 -9.934 1.00 30.03 159 GLN A O 11
ATOM 15731 N N . GLN A 1 160 ? -16.442 -11.821 -9.014 1.00 62.41 160 GLN A N 11
ATOM 15732 C CA . GLN A 1 160 ? -17.544 -12.300 -9.839 1.00 51.11 160 GLN A CA 11
ATOM 15733 C C . GLN A 1 160 ? -18.756 -11.381 -9.718 1.00 73.33 160 GLN A C 11
ATOM 15734 O O . GLN A 1 160 ? -19.337 -10.970 -10.722 1.00 63.11 160 GLN A O 11
ATOM 15748 N N . GLU A 1 161 ? -19.130 -11.064 -8.482 1.00 42.02 161 GLU A N 11
ATOM 15749 C CA . GLU A 1 161 ? -20.272 -10.194 -8.231 1.00 43.51 161 GLU A CA 11
ATOM 15750 C C . GLU A 1 161 ? -20.044 -8.809 -8.829 1.00 71.52 161 GLU A C 11
ATOM 15751 O O . GLU A 1 161 ? -20.911 -8.268 -9.515 1.00 45.44 161 GLU A O 11
ATOM 15763 N N . GLU A 1 162 ? -18.872 -8.242 -8.563 1.00 64.41 162 GLU A N 11
ATOM 15764 C CA . GLU A 1 162 ? -18.531 -6.919 -9.073 1.00 64.53 162 GLU A CA 11
ATOM 15765 C C . GLU A 1 162 ? -18.719 -6.855 -10.586 1.00 30.34 162 GLU A C 11
ATOM 15766 O O . GLU A 1 162 ? -19.454 -6.010 -11.096 1.00 31.32 162 GLU A O 11
ATOM 15778 N N . VAL A 1 163 ? -18.046 -7.753 -11.298 1.00 33.35 163 VAL A N 11
ATOM 15779 C CA . VAL A 1 163 ? -18.138 -7.800 -12.753 1.00 44.33 163 VAL A CA 11
ATOM 15780 C C . VAL A 1 163 ? -19.561 -8.105 -13.204 1.00 42.21 163 VAL A C 11
ATOM 15781 O O . VAL A 1 163 ? -20.104 -7.429 -14.076 1.00 21.02 163 VAL A O 11
ATOM 15794 N N . GLN A 1 164 ? -20.161 -9.128 -12.603 1.00 65.12 164 GLN A N 11
ATOM 15795 C CA . GLN A 1 164 ? -21.523 -9.523 -12.943 1.00 20.43 164 GLN A CA 11
ATOM 15796 C C . GLN A 1 164 ? -22.471 -8.331 -12.864 1.00 61.12 164 GLN A C 11
ATOM 15797 O O . GLN A 1 164 ? -23.200 -8.040 -13.812 1.00 33.51 164 GLN A O 11
ATOM 15811 N N . ARG A 1 165 ? -22.455 -7.644 -11.725 1.00 21.35 165 ARG A N 11
ATOM 15812 C CA . ARG A 1 165 ? -23.316 -6.485 -11.521 1.00 73.44 165 ARG A CA 11
ATOM 15813 C C . ARG A 1 165 ? -23.100 -5.448 -12.620 1.00 75.34 165 ARG A C 11
ATOM 15814 O O . ARG A 1 165 ? -24.057 -4.880 -13.149 1.00 52.50 165 ARG A O 11
ATOM 15835 N N . LEU A 1 166 ? -21.839 -5.205 -12.959 1.00 34.32 166 LEU A N 11
ATOM 15836 C CA . LEU A 1 166 ? -21.498 -4.237 -13.995 1.00 71.25 166 LEU A CA 11
ATOM 15837 C C . LEU A 1 166 ? -22.105 -4.637 -15.335 1.00 55.34 166 LEU A C 11
ATOM 15838 O O . LEU A 1 166 ? -22.833 -3.860 -15.956 1.00 21.22 166 LEU A O 11
ATOM 15854 N N . LEU A 1 167 ? -21.803 -5.853 -15.777 1.00 1.31 167 LEU A N 11
ATOM 15855 C CA . LEU A 1 167 ? -22.320 -6.357 -17.044 1.00 3.11 167 LEU A CA 11
ATOM 15856 C C . LEU A 1 167 ? -23.843 -6.282 -17.079 1.00 55.30 167 LEU A C 11
ATOM 15857 O O . LEU A 1 167 ? -24.437 -6.030 -18.126 1.00 71.52 167 LEU A O 11
ATOM 15873 N N . MET A 1 168 ? -24.468 -6.501 -15.926 1.00 72.33 168 MET A N 11
ATOM 15874 C CA . MET A 1 168 ? -25.922 -6.453 -15.824 1.00 21.13 168 MET A CA 11
ATOM 15875 C C . MET A 1 168 ? -26.389 -5.081 -15.352 1.00 10.13 168 MET A C 11
ATOM 15876 O O . MET A 1 168 ? -27.431 -4.957 -14.708 1.00 15.31 168 MET A O 11
ATOM 15890 N N . MET A 1 169 ? -25.614 -4.052 -15.678 1.00 43.43 169 MET A N 11
ATOM 15891 C CA . MET A 1 169 ? -25.950 -2.687 -15.287 1.00 2.13 169 MET A CA 11
ATOM 15892 C C . MET A 1 169 ? -27.384 -2.347 -15.682 1.00 20.03 169 MET A C 11
ATOM 15893 O O . MET A 1 169 ? -27.847 -2.722 -16.759 1.00 44.30 169 MET A O 11
ATOM 15907 N N . GLY A 1 170 ? -28.081 -1.634 -14.804 1.00 12.40 170 GLY A N 11
ATOM 15908 C CA . GLY A 1 170 ? -29.456 -1.256 -15.080 1.00 74.23 170 GLY A CA 11
ATOM 15909 C C . GLY A 1 170 ? -29.585 -0.421 -16.338 1.00 23.23 170 GLY A C 11
ATOM 15910 O O . GLY A 1 170 ? -30.354 -0.758 -17.237 1.00 61.45 170 GLY A O 11
ATOM 15914 N N . GLU A 1 171 ? -28.832 0.673 -16.401 1.00 65.44 171 GLU A N 11
ATOM 15915 C CA . GLU A 1 171 ? -28.870 1.560 -17.557 1.00 44.11 171 GLU A CA 11
ATOM 15916 C C . GLU A 1 171 ? -28.503 0.807 -18.832 1.00 61.11 171 GLU A C 11
ATOM 15917 O O . GLU A 1 171 ? -27.849 -0.237 -18.801 1.00 60.24 171 GLU A O 11
ATOM 15929 N N . PRO A 1 172 ? -28.934 1.346 -19.983 1.00 30.31 172 PRO A N 11
ATOM 15930 C CA . PRO A 1 172 ? -28.662 0.742 -21.290 1.00 3.42 172 PRO A CA 11
ATOM 15931 C C . PRO A 1 172 ? -27.191 0.840 -21.681 1.00 53.44 172 PRO A C 11
ATOM 15932 O O . PRO A 1 172 ? -26.606 1.923 -21.666 1.00 1.51 172 PRO A O 11
ATOM 15943 N N . ALA A 1 173 ? -26.599 -0.297 -22.031 1.00 3.43 173 ALA A N 11
ATOM 15944 C CA . ALA A 1 173 ? -25.197 -0.338 -22.428 1.00 31.14 173 ALA A CA 11
ATOM 15945 C C . ALA A 1 173 ? -25.008 0.228 -23.831 1.00 2.22 173 ALA A C 11
ATOM 15946 O O . ALA A 1 173 ? -25.925 0.200 -24.652 1.00 62.04 173 ALA A O 11
ATOM 15953 N N . LYS A 1 174 ? -23.812 0.741 -24.101 1.00 1.01 174 LYS A N 11
ATOM 15954 C CA . LYS A 1 174 ? -23.500 1.312 -25.404 1.00 5.51 174 LYS A CA 11
ATOM 15955 C C . LYS A 1 174 ? -22.346 0.566 -26.065 1.00 43.55 174 LYS A C 11
ATOM 15956 O O . LYS A 1 174 ? -21.564 1.149 -26.815 1.00 34.15 174 LYS A O 11
ATOM 15975 N N . GLY A 1 175 ? -22.244 -0.729 -25.779 1.00 63.15 175 GLY A N 11
ATOM 15976 C CA . GLY A 1 175 ? -21.182 -1.534 -26.355 1.00 74.30 175 GLY A CA 11
ATOM 15977 C C . GLY A 1 175 ? -21.339 -3.010 -26.042 1.00 63.30 175 GLY A C 11
ATOM 15978 O O . GLY A 1 175 ? -20.351 -3.713 -25.832 1.00 63.22 175 GLY A O 11
ATOM 15982 N N . TRP A 1 176 ? -22.581 -3.477 -26.010 1.00 34.04 176 TRP A N 11
ATOM 15983 C CA . TRP A 1 176 ? -22.863 -4.878 -25.718 1.00 73.12 176 TRP A CA 11
ATOM 15984 C C . TRP A 1 176 ? -22.561 -5.757 -26.926 1.00 21.25 176 TRP A C 11
ATOM 15985 O O . TRP A 1 176 ? -21.767 -6.692 -26.841 1.00 75.02 176 TRP A O 11
ATOM 16006 N N . GLN A 1 177 ? -23.200 -5.449 -28.051 1.00 30.12 177 GLN A N 11
ATOM 16007 C CA . GLN A 1 177 ? -22.998 -6.213 -29.277 1.00 54.14 177 GLN A CA 11
ATOM 16008 C C . GLN A 1 177 ? -21.571 -6.051 -29.790 1.00 11.31 177 GLN A C 11
ATOM 16009 O O . GLN A 1 177 ? -20.960 -7.009 -30.263 1.00 13.41 177 GLN A O 11
ATOM 16023 N N . GLU A 1 178 ? -21.047 -4.834 -29.694 1.00 54.53 178 GLU A N 11
ATOM 16024 C CA . GLU A 1 178 ? -19.691 -4.549 -30.150 1.00 62.52 178 GLU A CA 11
ATOM 16025 C C . GLU A 1 178 ? -18.687 -5.492 -29.495 1.00 1.24 178 GLU A C 11
ATOM 16026 O O . GLU A 1 178 ? -17.886 -6.135 -30.177 1.00 74.25 178 GLU A O 11
ATOM 16038 N N . LEU A 1 179 ? -18.733 -5.570 -28.171 1.00 12.41 179 LEU A N 11
ATOM 16039 C CA . LEU A 1 179 ? -17.827 -6.435 -27.423 1.00 75.35 179 LEU A CA 11
ATOM 16040 C C . LEU A 1 179 ? -18.034 -7.898 -27.801 1.00 52.34 179 LEU A C 11
ATOM 16041 O O . LEU A 1 179 ? -17.073 -8.638 -28.007 1.00 52.33 179 LEU A O 11
ATOM 16057 N N . ALA A 1 180 ? -19.295 -8.308 -27.894 1.00 3.42 180 ALA A N 11
ATOM 16058 C CA . ALA A 1 180 ? -19.628 -9.681 -28.252 1.00 53.33 180 ALA A CA 11
ATOM 16059 C C . ALA A 1 180 ? -18.952 -10.087 -29.558 1.00 33.23 180 ALA A C 11
ATOM 16060 O O . ALA A 1 180 ? -18.219 -11.074 -29.607 1.00 34.41 180 ALA A O 11
ATOM 16067 N N . GLY A 1 181 ? -19.204 -9.319 -30.613 1.00 12.31 181 GLY A N 11
ATOM 16068 C CA . GLY A 1 181 ? -18.612 -9.615 -31.905 1.00 15.32 181 GLY A CA 11
ATOM 16069 C C . GLY A 1 181 ? -17.107 -9.434 -31.908 1.00 44.55 181 GLY A C 11
ATOM 16070 O O . GLY A 1 181 ? -16.371 -10.296 -32.391 1.00 34.43 181 GLY A O 11
ATOM 16074 N N . HIS A 1 182 ? -16.647 -8.309 -31.370 1.00 54.40 182 HIS A N 11
ATOM 16075 C CA . HIS A 1 182 ? -15.218 -8.016 -31.314 1.00 0.32 182 HIS A CA 11
ATOM 16076 C C . HIS A 1 182 ? -14.458 -9.154 -30.639 1.00 74.13 182 HIS A C 11
ATOM 16077 O O . HIS A 1 182 ? -13.376 -9.540 -31.084 1.00 65.31 182 HIS A O 11
ATOM 16091 N N . LEU A 1 183 ? -15.029 -9.684 -29.564 1.00 45.45 183 LEU A N 11
ATOM 16092 C CA . LEU A 1 183 ? -14.404 -10.777 -28.826 1.00 32.32 183 LEU A CA 11
ATOM 16093 C C . LEU A 1 183 ? -14.392 -12.058 -29.655 1.00 3.32 183 LEU A C 11
ATOM 16094 O O . LEU A 1 183 ? -13.588 -12.957 -29.416 1.00 34.10 183 LEU A O 11
ATOM 16110 N N . GLY A 1 184 ? -15.291 -12.131 -30.633 1.00 14.43 184 GLY A N 11
ATOM 16111 C CA . GLY A 1 184 ? -15.366 -13.304 -31.484 1.00 4.10 184 GLY A CA 11
ATOM 16112 C C . GLY A 1 184 ? -16.427 -14.285 -31.027 1.00 34.50 184 GLY A C 11
ATOM 16113 O O . GLY A 1 184 ? -16.270 -15.497 -31.183 1.00 12.30 184 GLY A O 11
ATOM 16117 N N . TYR A 1 185 ? -17.507 -13.763 -30.458 1.00 54.22 185 TYR A N 11
ATOM 16118 C CA . TYR A 1 185 ? -18.596 -14.602 -29.972 1.00 20.32 185 TYR A CA 11
ATOM 16119 C C . TYR A 1 185 ? -19.658 -14.797 -31.051 1.00 63.34 185 TYR A C 11
ATOM 16120 O O . TYR A 1 185 ? -20.052 -13.846 -31.726 1.00 72.43 185 TYR A O 11
ATOM 16138 N N . GLN A 1 186 ? -20.115 -16.035 -31.205 1.00 62.25 186 GLN A N 11
ATOM 16139 C CA . GLN A 1 186 ? -21.131 -16.354 -32.202 1.00 62.34 186 GLN A CA 11
ATOM 16140 C C . GLN A 1 186 ? -22.526 -16.024 -31.681 1.00 10.45 186 GLN A C 11
ATOM 16141 O O . GLN A 1 186 ? -22.689 -15.606 -30.537 1.00 21.31 186 GLN A O 11
ATOM 16155 N N . ALA A 1 187 ? -23.529 -16.217 -32.533 1.00 64.12 187 ALA A N 11
ATOM 16156 C CA . ALA A 1 187 ? -24.910 -15.942 -32.158 1.00 35.11 187 ALA A CA 11
ATOM 16157 C C . ALA A 1 187 ? -25.343 -16.806 -30.979 1.00 45.33 187 ALA A C 11
ATOM 16158 O O . ALA A 1 187 ? -26.051 -16.342 -30.084 1.00 31.14 187 ALA A O 11
ATOM 16165 N N . GLU A 1 188 ? -24.913 -18.064 -30.983 1.00 21.53 188 GLU A N 11
ATOM 16166 C CA . GLU A 1 188 ? -25.257 -18.992 -29.913 1.00 40.14 188 GLU A CA 11
ATOM 16167 C C . GLU A 1 188 ? -24.715 -18.503 -28.573 1.00 61.11 188 GLU A C 11
ATOM 16168 O O . GLU A 1 188 ? -25.411 -18.542 -27.559 1.00 52.42 188 GLU A O 11
ATOM 16180 N N . ALA A 1 189 ? -23.468 -18.044 -28.578 1.00 11.11 189 ALA A N 11
ATOM 16181 C CA . ALA A 1 189 ? -22.833 -17.546 -27.364 1.00 70.54 189 ALA A CA 11
ATOM 16182 C C . ALA A 1 189 ? -23.575 -16.334 -26.813 1.00 22.22 189 ALA A C 11
ATOM 16183 O O . ALA A 1 189 ? -23.979 -16.316 -25.651 1.00 54.22 189 ALA A O 11
ATOM 16190 N N . VAL A 1 190 ? -23.751 -15.321 -27.655 1.00 60.13 190 VAL A N 11
ATOM 16191 C CA . VAL A 1 190 ? -24.446 -14.103 -27.253 1.00 34.50 190 VAL A CA 11
ATOM 16192 C C . VAL A 1 190 ? -25.887 -14.401 -26.852 1.00 32.24 190 VAL A C 11
ATOM 16193 O O . VAL A 1 190 ? -26.429 -13.776 -25.940 1.00 62.13 190 VAL A O 11
ATOM 16206 N N . GLU A 1 191 ? -26.502 -15.358 -27.538 1.00 74.11 191 GLU A N 11
ATOM 16207 C CA . GLU A 1 191 ? -27.880 -15.737 -27.253 1.00 44.21 191 GLU A CA 11
ATOM 16208 C C . GLU A 1 191 ? -27.978 -16.476 -25.922 1.00 74.22 191 GLU A C 11
ATOM 16209 O O . GLU A 1 191 ? -28.941 -16.309 -25.174 1.00 54.53 191 GLU A O 11
ATOM 16221 N N . THR A 1 192 ? -26.972 -17.296 -25.633 1.00 71.22 192 THR A N 11
ATOM 16222 C CA . THR A 1 192 ? -26.943 -18.063 -24.395 1.00 75.32 192 THR A CA 11
ATOM 16223 C C . THR A 1 192 ? -26.833 -17.146 -23.182 1.00 42.05 192 THR A C 11
ATOM 16224 O O . THR A 1 192 ? -27.539 -17.324 -22.190 1.00 3.13 192 THR A O 11
ATOM 16235 N N . MET A 1 193 ? -25.944 -16.161 -23.269 1.00 3.30 193 MET A N 11
ATOM 16236 C CA . MET A 1 193 ? -25.743 -15.214 -22.179 1.00 30.05 193 MET A CA 11
ATOM 16237 C C . MET A 1 193 ? -26.957 -14.304 -22.019 1.00 50.34 193 MET A C 11
ATOM 16238 O O . MET A 1 193 ? -27.330 -13.941 -20.905 1.00 54.11 193 MET A O 11
ATOM 16252 N N . ALA A 1 194 ? -27.568 -13.938 -23.142 1.00 14.22 194 ALA A N 11
ATOM 16253 C CA . ALA A 1 194 ? -28.740 -13.072 -23.126 1.00 54.34 194 ALA A CA 11
ATOM 16254 C C . ALA A 1 194 ? -29.926 -13.765 -22.464 1.00 43.31 194 ALA A C 11
ATOM 16255 O O . ALA A 1 194 ? -30.722 -13.128 -21.773 1.00 55.04 194 ALA A O 11
ATOM 16262 N N . CYS A 1 195 ? -30.038 -15.071 -22.679 1.00 31.44 195 CYS A N 11
ATOM 16263 C CA . CYS A 1 195 ? -31.129 -15.850 -22.104 1.00 44.11 195 CYS A CA 11
ATOM 16264 C C . CYS A 1 195 ? -30.809 -16.255 -20.668 1.00 71.14 195 CYS A C 11
ATOM 16265 O O . CYS A 1 195 ? -31.616 -16.049 -19.760 1.00 23.41 195 CYS A O 11
ATOM 16273 N N . ASP A 1 196 ? -29.629 -16.832 -20.470 1.00 3.41 196 ASP A N 11
ATOM 16274 C CA . ASP A 1 196 ? -29.203 -17.267 -19.145 1.00 50.15 196 ASP A CA 11
ATOM 16275 C C . ASP A 1 196 ? -29.305 -16.123 -18.140 1.00 32.05 196 ASP A C 11
ATOM 16276 O O . ASP A 1 196 ? -29.157 -14.955 -18.498 1.00 54.42 196 ASP A O 11
ATOM 16285 N N . GLN A 1 197 ? -29.558 -16.470 -16.881 1.00 13.35 197 GLN A N 11
ATOM 16286 C CA . GLN A 1 197 ? -29.681 -15.472 -15.826 1.00 22.22 197 GLN A CA 11
ATOM 16287 C C . GLN A 1 197 ? -28.308 -15.017 -15.344 1.00 50.54 197 GLN A C 11
ATOM 16288 O O . GLN A 1 197 ? -28.129 -13.868 -14.943 1.00 63.43 197 GLN A O 11
ATOM 16302 N N . MET A 1 198 ? -27.340 -15.928 -15.384 1.00 51.45 198 MET A N 11
ATOM 16303 C CA . MET A 1 198 ? -25.982 -15.620 -14.953 1.00 31.34 198 MET A CA 11
ATOM 16304 C C . MET A 1 198 ? -25.020 -15.628 -16.136 1.00 1.04 198 MET A C 11
ATOM 16305 O O . MET A 1 198 ? -24.266 -16.578 -16.347 1.00 20.10 198 MET A O 11
ATOM 16319 N N . PRO A 1 199 ? -25.044 -14.546 -16.928 1.00 63.33 199 PRO A N 11
ATOM 16320 C CA . PRO A 1 199 ? -24.181 -14.405 -18.104 1.00 73.20 199 PRO A CA 11
ATOM 16321 C C . PRO A 1 199 ? -22.715 -14.216 -17.726 1.00 3.23 199 PRO A C 11
ATOM 16322 O O . PRO A 1 199 ? -21.820 -14.726 -18.400 1.00 30.13 199 PRO A O 11
ATOM 16333 N N . ALA A 1 200 ? -22.477 -13.481 -16.645 1.00 14.11 200 ALA A N 11
ATOM 16334 C CA . ALA A 1 200 ? -21.120 -13.228 -16.177 1.00 61.03 200 ALA A CA 11
ATOM 16335 C C . ALA A 1 200 ? -20.418 -14.528 -15.800 1.00 5.34 200 ALA A C 11
ATOM 16336 O O . ALA A 1 200 ? -19.235 -14.711 -16.088 1.00 12.43 200 ALA A O 11
ATOM 16343 N N . TYR A 1 201 ? -21.152 -15.426 -15.152 1.00 4.05 201 TYR A N 11
ATOM 16344 C CA . TYR A 1 201 ? -20.599 -16.707 -14.733 1.00 32.22 201 TYR A CA 11
ATOM 16345 C C . TYR A 1 201 ? -20.485 -17.664 -15.916 1.00 52.11 201 TYR A C 11
ATOM 16346 O O . TYR A 1 201 ? -19.439 -18.279 -16.134 1.00 12.33 201 TYR A O 11
ATOM 16364 N N . THR A 1 202 ? -21.567 -17.787 -16.677 1.00 52.11 202 THR A N 11
ATOM 16365 C CA . THR A 1 202 ? -21.591 -18.668 -17.837 1.00 13.10 202 THR A CA 11
ATOM 16366 C C . THR A 1 202 ? -20.524 -18.271 -18.851 1.00 20.23 202 THR A C 11
ATOM 16367 O O . THR A 1 202 ? -19.875 -19.129 -19.452 1.00 72.54 202 THR A O 11
ATOM 16378 N N . LEU A 1 203 ? -20.346 -16.968 -19.035 1.00 63.41 203 LEU A N 11
ATOM 16379 C CA . LEU A 1 203 ? -19.356 -16.458 -19.977 1.00 60.41 203 LEU A CA 11
ATOM 16380 C C . LEU A 1 203 ? -17.939 -16.734 -19.482 1.00 23.53 203 LEU A C 11
ATOM 16381 O O . LEU A 1 203 ? -17.162 -17.421 -20.146 1.00 11.54 203 LEU A O 11
ATOM 16397 N N . LEU A 1 204 ? -17.613 -16.197 -18.312 1.00 65.34 204 LEU A N 11
ATOM 16398 C CA . LEU A 1 204 ? -16.290 -16.387 -17.725 1.00 42.01 204 LEU A CA 11
ATOM 16399 C C . LEU A 1 204 ? -15.926 -17.868 -17.673 1.00 54.10 204 LEU A C 11
ATOM 16400 O O . LEU A 1 204 ? -14.782 -18.244 -17.923 1.00 34.31 204 LEU A O 11
ATOM 16416 N N . ARG A 1 205 ? -16.908 -18.703 -17.347 1.00 23.14 205 ARG A N 11
ATOM 16417 C CA . ARG A 1 205 ? -16.691 -20.142 -17.264 1.00 51.22 205 ARG A CA 11
ATOM 16418 C C . ARG A 1 205 ? -16.357 -20.722 -18.635 1.00 23.25 205 ARG A C 11
ATOM 16419 O O . ARG A 1 205 ? -15.444 -21.536 -18.769 1.00 45.31 205 ARG A O 11
ATOM 16440 N N . ASN A 1 206 ? -17.102 -20.297 -19.649 1.00 52.20 206 ASN A N 11
ATOM 16441 C CA . ASN A 1 206 ? -16.885 -20.775 -21.010 1.00 34.13 206 ASN A CA 11
ATOM 16442 C C . ASN A 1 206 ? -15.555 -20.267 -21.560 1.00 5.22 206 ASN A C 11
ATOM 16443 O O . ASN A 1 206 ? -14.869 -20.972 -22.300 1.00 34.33 206 ASN A O 11
ATOM 16454 N N . TRP A 1 207 ? -15.197 -19.043 -21.191 1.00 52.41 207 TRP A N 11
ATOM 16455 C CA . TRP A 1 207 ? -13.949 -18.442 -21.647 1.00 51.51 207 TRP A CA 11
ATOM 16456 C C . TRP A 1 207 ? -12.747 -19.162 -21.046 1.00 35.31 207 TRP A C 11
ATOM 16457 O O . TRP A 1 207 ? -11.875 -19.641 -21.771 1.00 11.34 207 TRP A O 11
ATOM 16478 N N . ALA A 1 208 ? -12.708 -19.237 -19.721 1.00 20.13 208 ALA A N 11
ATOM 16479 C CA . ALA A 1 208 ? -11.614 -19.901 -19.024 1.00 41.04 208 ALA A CA 11
ATOM 16480 C C . ALA A 1 208 ? -11.540 -21.377 -19.400 1.00 50.24 208 ALA A C 11
ATOM 16481 O O . ALA A 1 208 ? -10.458 -21.958 -19.462 1.00 25.53 208 ALA A O 11
ATOM 16488 N N . ALA A 1 209 ? -12.700 -21.978 -19.648 1.00 74.10 209 ALA A N 11
ATOM 16489 C CA . ALA A 1 209 ? -12.766 -23.386 -20.019 1.00 14.51 209 ALA A CA 11
ATOM 16490 C C . ALA A 1 209 ? -12.375 -23.588 -21.479 1.00 74.00 209 ALA A C 11
ATOM 16491 O O . ALA A 1 209 ? -11.831 -24.629 -21.847 1.00 14.35 209 ALA A O 11
ATOM 16498 N N . GLN A 1 210 ? -12.659 -22.588 -22.307 1.00 14.23 210 GLN A N 11
ATOM 16499 C CA . GLN A 1 210 ? -12.338 -22.657 -23.727 1.00 50.52 210 GLN A CA 11
ATOM 16500 C C . GLN A 1 210 ? -10.828 -22.642 -23.946 1.00 10.40 210 GLN A C 11
ATOM 16501 O O . GLN A 1 210 ? -10.284 -23.503 -24.636 1.00 0.14 210 GLN A O 11
ATOM 16515 N N . GLU A 1 211 ? -10.160 -21.657 -23.354 1.00 12.01 211 GLU A N 11
ATOM 16516 C CA . GLU A 1 211 ? -8.713 -21.529 -23.486 1.00 31.53 211 GLU A CA 11
ATOM 16517 C C . GLU A 1 211 ? -8.018 -21.824 -22.161 1.00 3.32 211 GLU A C 11
ATOM 16518 O O . GLU A 1 211 ? -7.230 -22.762 -22.055 1.00 34.14 211 GLU A O 11
ATOM 16530 N N . GLY A 1 212 ? -8.315 -21.011 -21.150 1.00 63.11 212 GLY A N 11
ATOM 16531 C CA . GLY A 1 212 ? -7.710 -21.200 -19.845 1.00 32.03 212 GLY A CA 11
ATOM 16532 C C . GLY A 1 212 ? -6.205 -21.360 -19.920 1.00 0.31 212 GLY A C 11
ATOM 16533 O O . GLY A 1 212 ? -5.607 -22.056 -19.101 1.00 45.13 212 GLY A O 11
ATOM 16537 N N . ASN A 1 213 ? -5.593 -20.718 -20.909 1.00 51.24 213 ASN A N 11
ATOM 16538 C CA . ASN A 1 213 ? -4.148 -20.795 -21.091 1.00 12.32 213 ASN A CA 11
ATOM 16539 C C . ASN A 1 213 ? -3.471 -19.508 -20.628 1.00 1.22 213 ASN A C 11
ATOM 16540 O O . ASN A 1 213 ? -2.861 -19.465 -19.560 1.00 12.32 213 ASN A O 11
ATOM 16551 N N . ARG A 1 214 ? -3.586 -18.461 -21.439 1.00 71.12 214 ARG A N 11
ATOM 16552 C CA . ARG A 1 214 ? -2.985 -17.172 -21.114 1.00 14.02 214 ARG A CA 11
ATOM 16553 C C . ARG A 1 214 ? -4.060 -16.137 -20.798 1.00 64.23 214 ARG A C 11
ATOM 16554 O O . ARG A 1 214 ? -3.781 -14.940 -20.731 1.00 61.31 214 ARG A O 11
ATOM 16575 N N . ALA A 1 215 ? -5.289 -16.605 -20.606 1.00 44.21 215 ALA A N 11
ATOM 16576 C CA . ALA A 1 215 ? -6.404 -15.721 -20.295 1.00 40.33 215 ALA A CA 11
ATOM 16577 C C . ALA A 1 215 ? -6.072 -14.809 -19.119 1.00 0.43 215 ALA A C 11
ATOM 16578 O O . ALA A 1 215 ? -6.113 -15.231 -17.962 1.00 41.21 215 ALA A O 11
ATOM 16585 N N . THR A 1 216 ? -5.742 -13.557 -19.420 1.00 33.02 216 THR A N 11
ATOM 16586 C CA . THR A 1 216 ? -5.401 -12.587 -18.388 1.00 13.44 216 THR A CA 11
ATOM 16587 C C . THR A 1 216 ? -6.372 -11.412 -18.395 1.00 14.22 216 THR A C 11
ATOM 16588 O O . THR A 1 216 ? -6.810 -10.961 -19.454 1.00 1.30 216 THR A O 11
ATOM 16599 N N . LEU A 1 217 ? -6.704 -10.919 -17.207 1.00 71.43 217 LEU A N 11
ATOM 16600 C CA . LEU A 1 217 ? -7.625 -9.794 -17.076 1.00 65.35 217 LEU A CA 11
ATOM 16601 C C . LEU A 1 217 ? -7.194 -8.631 -17.964 1.00 30.05 217 LEU A C 11
ATOM 16602 O O . LEU A 1 217 ? -8.021 -7.831 -18.400 1.00 3.52 217 LEU A O 11
ATOM 16618 N N . ARG A 1 218 ? -5.894 -8.548 -18.230 1.00 45.13 218 ARG A N 11
ATOM 16619 C CA . ARG A 1 218 ? -5.353 -7.485 -19.068 1.00 51.31 218 ARG A CA 11
ATOM 16620 C C . ARG A 1 218 ? -6.113 -7.393 -20.389 1.00 72.31 218 ARG A C 11
ATOM 16621 O O . ARG A 1 218 ? -6.398 -6.301 -20.879 1.00 3.40 218 ARG A O 11
ATOM 16642 N N . VAL A 1 219 ? -6.436 -8.549 -20.961 1.00 54.24 219 VAL A N 11
ATOM 16643 C CA . VAL A 1 219 ? -7.161 -8.600 -22.224 1.00 24.53 219 VAL A CA 11
ATOM 16644 C C . VAL A 1 219 ? -8.578 -8.061 -22.066 1.00 15.10 219 VAL A C 11
ATOM 16645 O O . VAL A 1 219 ? -9.168 -7.543 -23.016 1.00 63.32 219 VAL A O 11
ATOM 16658 N N . LEU A 1 220 ? -9.121 -8.183 -20.860 1.00 11.30 220 LEU A N 11
ATOM 16659 C CA . LEU A 1 220 ? -10.470 -7.706 -20.575 1.00 54.43 220 LEU A CA 11
ATOM 16660 C C . LEU A 1 220 ? -10.475 -6.201 -20.329 1.00 75.11 220 LEU A C 11
ATOM 16661 O O . LEU A 1 220 ? -11.197 -5.458 -20.991 1.00 72.32 220 LEU A O 11
ATOM 16677 N N . GLU A 1 221 ? -9.664 -5.760 -19.372 1.00 3.25 221 GLU A N 11
ATOM 16678 C CA . GLU A 1 221 ? -9.576 -4.344 -19.040 1.00 71.41 221 GLU A CA 11
ATOM 16679 C C . GLU A 1 221 ? -9.293 -3.509 -20.286 1.00 22.34 221 GLU A C 11
ATOM 16680 O O . GLU A 1 221 ? -9.830 -2.412 -20.446 1.00 22.52 221 GLU A O 11
ATOM 16692 N N . ASP A 1 222 ? -8.450 -4.037 -21.166 1.00 74.14 222 ASP A N 11
ATOM 16693 C CA . ASP A 1 222 ? -8.097 -3.342 -22.398 1.00 72.24 222 ASP A CA 11
ATOM 16694 C C . ASP A 1 222 ? -9.256 -3.371 -23.389 1.00 63.34 222 ASP A C 11
ATOM 16695 O O . ASP A 1 222 ? -9.725 -2.326 -23.841 1.00 21.12 222 ASP A O 11
ATOM 16704 N N . ALA A 1 223 ? -9.712 -4.573 -23.725 1.00 40.22 223 ALA A N 11
ATOM 16705 C CA . ALA A 1 223 ? -10.816 -4.738 -24.661 1.00 75.12 223 ALA A CA 11
ATOM 16706 C C . ALA A 1 223 ? -12.025 -3.912 -24.236 1.00 1.43 223 ALA A C 11
ATOM 16707 O O . ALA A 1 223 ? -12.740 -3.361 -25.074 1.00 4.24 223 ALA A O 11
ATOM 16714 N N . LEU A 1 224 ? -12.249 -3.830 -22.928 1.00 43.45 224 LEU A N 11
ATOM 16715 C CA . LEU A 1 224 ? -13.374 -3.071 -22.391 1.00 44.13 224 LEU A CA 11
ATOM 16716 C C . LEU A 1 224 ? -13.081 -1.574 -22.418 1.00 32.23 224 LEU A C 11
ATOM 16717 O O . LEU A 1 224 ? -13.892 -0.782 -22.897 1.00 44.51 224 LEU A O 11
ATOM 16733 N N . ALA A 1 225 ? -11.918 -1.194 -21.899 1.00 2.43 225 ALA A N 11
ATOM 16734 C CA . ALA A 1 225 ? -11.517 0.207 -21.867 1.00 52.43 225 ALA A CA 11
ATOM 16735 C C . ALA A 1 225 ? -11.627 0.842 -23.249 1.00 71.10 225 ALA A C 11
ATOM 16736 O O . ALA A 1 225 ? -11.905 2.034 -23.375 1.00 1.34 225 ALA A O 11
ATOM 16743 N N . ALA A 1 226 ? -11.408 0.037 -24.284 1.00 3.34 226 ALA A N 11
ATOM 16744 C CA . ALA A 1 226 ? -11.484 0.520 -25.657 1.00 13.12 226 ALA A CA 11
ATOM 16745 C C . ALA A 1 226 ? -12.845 1.146 -25.944 1.00 42.40 226 ALA A C 11
ATOM 16746 O O . ALA A 1 226 ? -12.962 2.039 -26.784 1.00 70.22 226 ALA A O 11
ATOM 16753 N N . ILE A 1 227 ? -13.869 0.672 -25.242 1.00 31.34 227 ILE A N 11
ATOM 16754 C CA . ILE A 1 227 ? -15.221 1.186 -25.423 1.00 4.44 227 ILE A CA 11
ATOM 16755 C C . ILE A 1 227 ? -15.397 2.526 -24.717 1.00 41.24 227 ILE A C 11
ATOM 16756 O O . ILE A 1 227 ? -16.330 3.275 -25.009 1.00 35.43 227 ILE A O 11
ATOM 16772 N N . GLY A 1 228 ? -14.493 2.825 -23.789 1.00 51.24 228 GLY A N 11
ATOM 16773 C CA . GLY A 1 228 ? -14.565 4.075 -23.058 1.00 2.43 228 GLY A CA 11
ATOM 16774 C C . GLY A 1 228 ? -15.242 3.921 -21.710 1.00 22.03 228 GLY A C 11
ATOM 16775 O O . GLY A 1 228 ? -15.850 4.863 -21.201 1.00 33.12 228 GLY A O 11
ATOM 16779 N N . ARG A 1 229 ? -15.139 2.729 -21.130 1.00 65.43 229 ARG A N 11
ATOM 16780 C CA . ARG A 1 229 ? -15.748 2.454 -19.835 1.00 54.33 229 ARG A CA 11
ATOM 16781 C C . ARG A 1 229 ? -14.858 2.948 -18.698 1.00 21.31 229 ARG A C 11
ATOM 16782 O O . ARG A 1 229 ? -13.845 2.327 -18.377 1.00 3.13 229 ARG A O 11
ATOM 16803 N N . GLU A 1 230 ? -15.242 4.069 -18.097 1.00 51.31 230 GLU A N 11
ATOM 16804 C CA . GLU A 1 230 ? -14.476 4.646 -16.998 1.00 13.12 230 GLU A CA 11
ATOM 16805 C C . GLU A 1 230 ? -14.786 3.933 -15.686 1.00 45.11 230 GLU A C 11
ATOM 16806 O O . GLU A 1 230 ? -13.918 3.793 -14.822 1.00 33.52 230 GLU A O 11
ATOM 16818 N N . ASP A 1 231 ? -16.027 3.483 -15.542 1.00 32.13 231 ASP A N 11
ATOM 16819 C CA . ASP A 1 231 ? -16.452 2.783 -14.335 1.00 22.53 231 ASP A CA 11
ATOM 16820 C C . ASP A 1 231 ? -15.501 1.635 -14.010 1.00 3.00 231 ASP A C 11
ATOM 16821 O O . ASP A 1 231 ? -14.932 1.578 -12.920 1.00 71.21 231 ASP A O 11
ATOM 16830 N N . VAL A 1 232 ? -15.335 0.722 -14.961 1.00 62.01 232 VAL A N 11
ATOM 16831 C CA . VAL A 1 232 ? -14.454 -0.424 -14.776 1.00 14.25 232 VAL A CA 11
ATOM 16832 C C . VAL A 1 232 ? -13.019 0.023 -14.518 1.00 12.32 232 VAL A C 11
ATOM 16833 O O . VAL A 1 232 ? -12.278 -0.628 -13.781 1.00 51.14 232 VAL A O 11
ATOM 16846 N N . VAL A 1 233 ? -12.633 1.138 -15.129 1.00 42.22 233 VAL A N 11
ATOM 16847 C CA . VAL A 1 233 ? -11.287 1.673 -14.965 1.00 22.11 233 VAL A CA 11
ATOM 16848 C C . VAL A 1 233 ? -11.086 2.235 -13.562 1.00 71.14 233 VAL A C 11
ATOM 16849 O O . VAL A 1 233 ? -9.984 2.190 -13.018 1.00 75.11 233 VAL A O 11
ATOM 16862 N N . GLN A 1 234 ? -12.160 2.763 -12.984 1.00 31.52 234 GLN A N 11
ATOM 16863 C CA . GLN A 1 234 ? -12.101 3.334 -11.643 1.00 12.24 234 GLN A CA 11
ATOM 16864 C C . GLN A 1 234 ? -12.184 2.242 -10.582 1.00 0.22 234 GLN A C 11
ATOM 16865 O O . GLN A 1 234 ? -11.639 2.383 -9.487 1.00 42.23 234 GLN A O 11
ATOM 16879 N N . VAL A 1 235 ? -12.870 1.152 -10.913 1.00 24.54 235 VAL A N 11
ATOM 16880 C CA . VAL A 1 235 ? -13.024 0.036 -9.989 1.00 74.11 235 VAL A CA 11
ATOM 16881 C C . VAL A 1 235 ? -11.730 -0.765 -9.872 1.00 55.43 235 VAL A C 11
ATOM 16882 O O . VAL A 1 235 ? -11.280 -1.081 -8.771 1.00 13.42 235 VAL A O 11
ATOM 16895 N N . LEU A 1 236 ? -11.136 -1.087 -11.016 1.00 21.35 236 LEU A N 11
ATOM 16896 C CA . LEU A 1 236 ? -9.892 -1.849 -11.044 1.00 23.40 236 LEU A CA 11
ATOM 16897 C C . LEU A 1 236 ? -8.686 -0.927 -10.900 1.00 31.53 236 LEU A C 11
ATOM 16898 O O . LEU A 1 236 ? -7.735 -1.240 -10.183 1.00 63.21 236 LEU A O 11
ATOM 16914 N N . SER A 1 237 ? -8.731 0.211 -11.583 1.00 53.21 237 SER A N 11
ATOM 16915 C CA . SER A 1 237 ? -7.641 1.179 -11.534 1.00 51.44 237 SER A CA 11
ATOM 16916 C C . SER A 1 237 ? -8.119 2.506 -10.955 1.00 21.41 237 SER A C 11
ATOM 16917 O O . SER A 1 237 ? -8.055 3.544 -11.616 1.00 53.05 237 SER A O 11
ATOM 16925 N N . SER A 1 238 ? -8.599 2.467 -9.716 1.00 61.15 238 SER A N 11
ATOM 16926 C CA . SER A 1 238 ? -9.092 3.665 -9.048 1.00 2.51 238 SER A CA 11
ATOM 16927 C C . SER A 1 238 ? -8.061 4.787 -9.116 1.00 15.22 238 SER A C 11
ATOM 16928 O O . SER A 1 238 ? -6.873 4.561 -9.345 1.00 60.10 238 SER A O 11
ATOM 16936 N N . PRO A 1 239 ? -8.525 6.030 -8.911 1.00 50.03 239 PRO A N 11
ATOM 16937 C CA . PRO A 1 239 ? -7.660 7.213 -8.943 1.00 63.43 239 PRO A CA 11
ATOM 16938 C C . PRO A 1 239 ? -6.708 7.268 -7.754 1.00 41.24 239 PRO A C 11
ATOM 16939 O O . PRO A 1 239 ? -5.810 8.107 -7.704 1.00 64.21 239 PRO A O 11
ATOM 16950 N N . ALA A 1 240 ? -6.910 6.366 -6.797 1.00 32.54 240 ALA A N 11
ATOM 16951 C CA . ALA A 1 240 ? -6.067 6.311 -5.609 1.00 71.44 240 ALA A CA 11
ATOM 16952 C C . ALA A 1 240 ? -4.590 6.281 -5.986 1.00 42.21 240 ALA A C 11
ATOM 16953 O O . ALA A 1 240 ? -3.746 6.813 -5.265 1.00 61.31 240 ALA A O 11
ATOM 16960 N N . GLU A 1 241 ? -4.285 5.655 -7.118 1.00 60.52 241 GLU A N 11
ATOM 16961 C CA . GLU A 1 241 ? -2.908 5.554 -7.588 1.00 53.32 241 GLU A CA 11
ATOM 16962 C C . GLU A 1 241 ? -2.558 6.725 -8.502 1.00 11.23 241 GLU A C 11
ATOM 16963 O O . GLU A 1 241 ? -1.433 7.222 -8.490 1.00 25.45 241 GLU A O 11
ATOM 16975 N N . SER A 1 242 ? -3.533 7.161 -9.295 1.00 33.03 242 SER A N 11
ATOM 16976 C CA . SER A 1 242 ? -3.328 8.270 -10.218 1.00 20.04 242 SER A CA 11
ATOM 16977 C C . SER A 1 242 ? -3.633 9.603 -9.543 1.00 15.32 242 SER A C 11
ATOM 16978 O O . SER A 1 242 ? -3.817 9.669 -8.327 1.00 62.42 242 SER A O 11
ATOM 16986 N N . SER A 1 243 ? -3.685 10.666 -10.340 1.00 40.11 243 SER A N 11
ATOM 16987 C CA . SER A 1 243 ? -3.963 11.999 -9.820 1.00 65.11 243 SER A CA 11
ATOM 16988 C C . SER A 1 243 ? -5.460 12.195 -9.599 1.00 30.14 243 SER A C 11
ATOM 16989 O O . SER A 1 243 ? -6.284 11.586 -10.280 1.00 14.32 243 SER A O 11
ATOM 16997 N N . SER A 1 244 ? -5.803 13.049 -8.639 1.00 31.32 244 SER A N 11
ATOM 16998 C CA . SER A 1 244 ? -7.200 13.322 -8.324 1.00 52.41 244 SER A CA 11
ATOM 16999 C C . SER A 1 244 ? -7.492 14.818 -8.401 1.00 34.33 244 SER A C 11
ATOM 17000 O O . SER A 1 244 ? -8.565 15.231 -8.841 1.00 44.30 244 SER A O 11
ATOM 17008 N N . VAL A 1 245 ? -6.528 15.625 -7.971 1.00 12.21 245 VAL A N 11
ATOM 17009 C CA . VAL A 1 245 ? -6.680 17.076 -7.991 1.00 71.05 245 VAL A CA 11
ATOM 17010 C C . VAL A 1 245 ? -7.096 17.565 -9.374 1.00 31.03 245 VAL A C 11
ATOM 17011 O O . VAL A 1 245 ? -7.104 16.800 -10.338 1.00 44.22 245 VAL A O 11
ATOM 17024 N N . VAL A 1 246 ? -7.443 18.845 -9.463 1.00 3.24 246 VAL A N 11
ATOM 17025 C CA . VAL A 1 246 ? -7.859 19.438 -10.728 1.00 44.42 246 VAL A CA 11
ATOM 17026 C C . VAL A 1 246 ? -6.841 19.159 -11.828 1.00 52.40 246 VAL A C 11
ATOM 17027 O O . VAL A 1 246 ? -5.681 18.855 -11.551 1.00 41.24 246 VAL A O 11
ATOM 17040 N N . PRO A 1 145 ? -3.256 -7.818 10.934 1.00 31.20 145 PRO A N 12
ATOM 17041 C CA . PRO A 1 145 ? -4.093 -7.539 9.764 1.00 31.53 145 PRO A CA 12
ATOM 17042 C C . PRO A 1 145 ? -3.833 -8.513 8.620 1.00 23.30 145 PRO A C 12
ATOM 17043 O O . PRO A 1 145 ? -2.696 -8.677 8.177 1.00 63.42 145 PRO A O 12
ATOM 17054 N N . ASP A 1 146 ? -4.893 -9.158 8.145 1.00 65.34 146 ASP A N 12
ATOM 17055 C CA . ASP A 1 146 ? -4.779 -10.115 7.051 1.00 42.45 146 ASP A CA 12
ATOM 17056 C C . ASP A 1 146 ? -6.120 -10.297 6.348 1.00 3.24 146 ASP A C 12
ATOM 17057 O O . ASP A 1 146 ? -7.179 -10.096 6.943 1.00 45.44 146 ASP A O 12
ATOM 17066 N N . LEU A 1 147 ? -6.068 -10.678 5.075 1.00 12.20 147 LEU A N 12
ATOM 17067 C CA . LEU A 1 147 ? -7.278 -10.887 4.289 1.00 4.52 147 LEU A CA 12
ATOM 17068 C C . LEU A 1 147 ? -7.749 -12.334 4.387 1.00 22.42 147 LEU A C 12
ATOM 17069 O O . LEU A 1 147 ? -7.239 -13.110 5.194 1.00 42.43 147 LEU A O 12
ATOM 17085 N N . GLY A 1 148 ? -8.727 -12.690 3.560 1.00 63.02 148 GLY A N 12
ATOM 17086 C CA . GLY A 1 148 ? -9.250 -14.044 3.569 1.00 24.31 148 GLY A CA 12
ATOM 17087 C C . GLY A 1 148 ? -8.665 -14.899 2.462 1.00 4.41 148 GLY A C 12
ATOM 17088 O O . GLY A 1 148 ? -7.967 -15.878 2.728 1.00 34.21 148 GLY A O 12
ATOM 17092 N N . CYS A 1 149 ? -8.951 -14.530 1.219 1.00 63.14 149 CYS A N 12
ATOM 17093 C CA . CYS A 1 149 ? -8.450 -15.272 0.067 1.00 42.32 149 CYS A CA 12
ATOM 17094 C C . CYS A 1 149 ? -8.793 -14.553 -1.233 1.00 22.35 149 CYS A C 12
ATOM 17095 O O . CYS A 1 149 ? -9.933 -14.597 -1.694 1.00 14.33 149 CYS A O 12
ATOM 17103 N N . GLN A 1 150 ? -7.799 -13.893 -1.819 1.00 71.50 150 GLN A N 12
ATOM 17104 C CA . GLN A 1 150 ? -7.997 -13.163 -3.065 1.00 40.13 150 GLN A CA 12
ATOM 17105 C C . GLN A 1 150 ? -7.604 -14.018 -4.265 1.00 55.32 150 GLN A C 12
ATOM 17106 O O . GLN A 1 150 ? -6.420 -14.185 -4.560 1.00 55.02 150 GLN A O 12
ATOM 17120 N N . LEU A 1 151 ? -8.603 -14.559 -4.953 1.00 70.12 151 LEU A N 12
ATOM 17121 C CA . LEU A 1 151 ? -8.362 -15.397 -6.121 1.00 41.12 151 LEU A CA 12
ATOM 17122 C C . LEU A 1 151 ? -8.808 -14.692 -7.399 1.00 4.02 151 LEU A C 12
ATOM 17123 O O . LEU A 1 151 ? -9.562 -13.721 -7.353 1.00 31.03 151 LEU A O 12
ATOM 17139 N N . TYR A 1 152 ? -8.337 -15.190 -8.538 1.00 73.10 152 TYR A N 12
ATOM 17140 C CA . TYR A 1 152 ? -8.687 -14.608 -9.828 1.00 12.05 152 TYR A CA 12
ATOM 17141 C C . TYR A 1 152 ? -10.094 -15.023 -10.249 1.00 5.21 152 TYR A C 12
ATOM 17142 O O . TYR A 1 152 ? -10.965 -14.179 -10.462 1.00 43.40 152 TYR A O 12
ATOM 17160 N N . LEU A 1 153 ? -10.307 -16.329 -10.368 1.00 32.22 153 LEU A N 12
ATOM 17161 C CA . LEU A 1 153 ? -11.608 -16.858 -10.763 1.00 41.13 153 LEU A CA 12
ATOM 17162 C C . LEU A 1 153 ? -12.454 -17.192 -9.539 1.00 33.33 153 LEU A C 12
ATOM 17163 O O . LEU A 1 153 ? -13.684 -17.183 -9.601 1.00 10.53 153 LEU A O 12
ATOM 17179 N N . HIS A 1 154 ? -11.788 -17.487 -8.427 1.00 52.31 154 HIS A N 12
ATOM 17180 C CA . HIS A 1 154 ? -12.479 -17.821 -7.187 1.00 50.22 154 HIS A CA 12
ATOM 17181 C C . HIS A 1 154 ? -12.717 -16.573 -6.344 1.00 1.33 154 HIS A C 12
ATOM 17182 O O . HIS A 1 154 ? -12.794 -16.647 -5.117 1.00 71.04 154 HIS A O 12
ATOM 17196 N N . ILE A 1 155 ? -12.832 -15.429 -7.008 1.00 4.11 155 ILE A N 12
ATOM 17197 C CA . ILE A 1 155 ? -13.062 -14.165 -6.320 1.00 40.52 155 ILE A CA 12
ATOM 17198 C C . ILE A 1 155 ? -14.204 -14.284 -5.317 1.00 22.01 155 ILE A C 12
ATOM 17199 O O . ILE A 1 155 ? -15.089 -15.132 -5.444 1.00 63.21 155 ILE A O 12
ATOM 17215 N N . PRO A 1 156 ? -14.189 -13.416 -4.296 1.00 72.24 156 PRO A N 12
ATOM 17216 C CA . PRO A 1 156 ? -15.219 -13.402 -3.252 1.00 61.41 156 PRO A CA 12
ATOM 17217 C C . PRO A 1 156 ? -16.566 -12.916 -3.773 1.00 61.04 156 PRO A C 12
ATOM 17218 O O . PRO A 1 156 ? -16.636 -12.233 -4.795 1.00 73.44 156 PRO A O 12
ATOM 17229 N N . GLN A 1 157 ? -17.633 -13.272 -3.066 1.00 14.32 157 GLN A N 12
ATOM 17230 C CA . GLN A 1 157 ? -18.979 -12.872 -3.459 1.00 24.54 157 GLN A CA 12
ATOM 17231 C C . GLN A 1 157 ? -19.081 -11.354 -3.583 1.00 4.14 157 GLN A C 12
ATOM 17232 O O . GLN A 1 157 ? -19.773 -10.840 -4.461 1.00 72.13 157 GLN A O 12
ATOM 17246 N N . GLN A 1 158 ? -18.388 -10.645 -2.697 1.00 41.44 158 GLN A N 12
ATOM 17247 C CA . GLN A 1 158 ? -18.403 -9.187 -2.708 1.00 51.24 158 GLN A CA 12
ATOM 17248 C C . GLN A 1 158 ? -18.050 -8.650 -4.091 1.00 24.04 158 GLN A C 12
ATOM 17249 O O . GLN A 1 158 ? -18.815 -7.890 -4.684 1.00 70.52 158 GLN A O 12
ATOM 17263 N N . GLN A 1 159 ? -16.888 -9.049 -4.598 1.00 33.34 159 GLN A N 12
ATOM 17264 C CA . GLN A 1 159 ? -16.435 -8.606 -5.910 1.00 4.42 159 GLN A CA 12
ATOM 17265 C C . GLN A 1 159 ? -17.336 -9.154 -7.011 1.00 13.11 159 GLN A C 12
ATOM 17266 O O . GLN A 1 159 ? -17.648 -8.457 -7.976 1.00 30.03 159 GLN A O 12
ATOM 17280 N N . GLN A 1 160 ? -17.750 -10.408 -6.860 1.00 62.41 160 GLN A N 12
ATOM 17281 C CA . GLN A 1 160 ? -18.614 -11.051 -7.844 1.00 51.11 160 GLN A CA 12
ATOM 17282 C C . GLN A 1 160 ? -19.890 -10.242 -8.057 1.00 73.33 160 GLN A C 12
ATOM 17283 O O . GLN A 1 160 ? -20.241 -9.910 -9.189 1.00 63.11 160 GLN A O 12
ATOM 17297 N N . GLU A 1 161 ? -20.577 -9.930 -6.963 1.00 42.02 161 GLU A N 12
ATOM 17298 C CA . GLU A 1 161 ? -21.815 -9.162 -7.033 1.00 43.51 161 GLU A CA 12
ATOM 17299 C C . GLU A 1 161 ? -21.560 -7.772 -7.612 1.00 71.52 161 GLU A C 12
ATOM 17300 O O . GLU A 1 161 ? -22.369 -7.253 -8.380 1.00 45.44 161 GLU A O 12
ATOM 17312 N N . GLU A 1 162 ? -20.432 -7.178 -7.237 1.00 64.41 162 GLU A N 12
ATOM 17313 C CA . GLU A 1 162 ? -20.072 -5.850 -7.717 1.00 64.53 162 GLU A CA 12
ATOM 17314 C C . GLU A 1 162 ? -19.914 -5.846 -9.235 1.00 30.34 162 GLU A C 12
ATOM 17315 O O . GLU A 1 162 ? -20.475 -4.995 -9.926 1.00 31.32 162 GLU A O 12
ATOM 17327 N N . VAL A 1 163 ? -19.145 -6.801 -9.746 1.00 33.35 163 VAL A N 12
ATOM 17328 C CA . VAL A 1 163 ? -18.912 -6.909 -11.182 1.00 44.33 163 VAL A CA 12
ATOM 17329 C C . VAL A 1 163 ? -20.219 -7.125 -11.936 1.00 42.21 163 VAL A C 12
ATOM 17330 O O . VAL A 1 163 ? -20.601 -6.314 -12.779 1.00 21.02 163 VAL A O 12
ATOM 17343 N N . GLN A 1 164 ? -20.899 -8.225 -11.627 1.00 65.12 164 GLN A N 12
ATOM 17344 C CA . GLN A 1 164 ? -22.163 -8.549 -12.276 1.00 20.43 164 GLN A CA 12
ATOM 17345 C C . GLN A 1 164 ? -23.130 -7.372 -12.200 1.00 61.12 164 GLN A C 12
ATOM 17346 O O . GLN A 1 164 ? -23.911 -7.138 -13.123 1.00 33.51 164 GLN A O 12
ATOM 17360 N N . ARG A 1 165 ? -23.074 -6.636 -11.096 1.00 21.35 165 ARG A N 12
ATOM 17361 C CA . ARG A 1 165 ? -23.946 -5.484 -10.899 1.00 73.44 165 ARG A CA 12
ATOM 17362 C C . ARG A 1 165 ? -23.630 -4.384 -11.908 1.00 75.34 165 ARG A C 12
ATOM 17363 O O . ARG A 1 165 ? -24.527 -3.850 -12.563 1.00 52.50 165 ARG A O 12
ATOM 17384 N N . LEU A 1 166 ? -22.350 -4.049 -12.028 1.00 34.32 166 LEU A N 12
ATOM 17385 C CA . LEU A 1 166 ? -21.914 -3.012 -12.957 1.00 71.25 166 LEU A CA 12
ATOM 17386 C C . LEU A 1 166 ? -22.267 -3.385 -14.394 1.00 55.34 166 LEU A C 12
ATOM 17387 O O . LEU A 1 166 ? -22.930 -2.624 -15.099 1.00 21.22 166 LEU A O 12
ATOM 17403 N N . LEU A 1 167 ? -21.820 -4.561 -14.820 1.00 1.31 167 LEU A N 12
ATOM 17404 C CA . LEU A 1 167 ? -22.090 -5.037 -16.173 1.00 3.11 167 LEU A CA 12
ATOM 17405 C C . LEU A 1 167 ? -23.589 -5.055 -16.455 1.00 55.30 167 LEU A C 12
ATOM 17406 O O . LEU A 1 167 ? -24.027 -4.724 -17.555 1.00 71.52 167 LEU A O 12
ATOM 17422 N N . MET A 1 168 ? -24.369 -5.444 -15.452 1.00 72.33 168 MET A N 12
ATOM 17423 C CA . MET A 1 168 ? -25.820 -5.502 -15.592 1.00 21.13 168 MET A CA 12
ATOM 17424 C C . MET A 1 168 ? -26.475 -4.273 -14.971 1.00 10.13 168 MET A C 12
ATOM 17425 O O . MET A 1 168 ? -27.612 -4.335 -14.502 1.00 15.31 168 MET A O 12
ATOM 17439 N N . MET A 1 169 ? -25.752 -3.158 -14.970 1.00 43.43 169 MET A N 12
ATOM 17440 C CA . MET A 1 169 ? -26.265 -1.915 -14.407 1.00 2.13 169 MET A CA 12
ATOM 17441 C C . MET A 1 169 ? -27.635 -1.580 -14.988 1.00 20.03 169 MET A C 12
ATOM 17442 O O . MET A 1 169 ? -28.004 -2.069 -16.054 1.00 44.30 169 MET A O 12
ATOM 17456 N N . GLY A 1 170 ? -28.385 -0.742 -14.278 1.00 12.40 170 GLY A N 12
ATOM 17457 C CA . GLY A 1 170 ? -29.706 -0.356 -14.739 1.00 74.23 170 GLY A CA 12
ATOM 17458 C C . GLY A 1 170 ? -29.701 0.123 -16.177 1.00 23.23 170 GLY A C 12
ATOM 17459 O O . GLY A 1 170 ? -30.659 -0.102 -16.916 1.00 61.45 170 GLY A O 12
ATOM 17463 N N . GLU A 1 171 ? -28.621 0.788 -16.573 1.00 65.44 171 GLU A N 12
ATOM 17464 C CA . GLU A 1 171 ? -28.498 1.304 -17.932 1.00 44.11 171 GLU A CA 12
ATOM 17465 C C . GLU A 1 171 ? -28.288 0.167 -18.929 1.00 61.11 171 GLU A C 12
ATOM 17466 O O . GLU A 1 171 ? -27.534 -0.776 -18.684 1.00 60.24 171 GLU A O 12
ATOM 17478 N N . PRO A 1 172 ? -28.972 0.256 -20.079 1.00 30.31 172 PRO A N 12
ATOM 17479 C CA . PRO A 1 172 ? -28.878 -0.756 -21.136 1.00 3.42 172 PRO A CA 12
ATOM 17480 C C . PRO A 1 172 ? -27.519 -0.747 -21.828 1.00 53.44 172 PRO A C 12
ATOM 17481 O O . PRO A 1 172 ? -27.126 0.251 -22.431 1.00 1.51 172 PRO A O 12
ATOM 17492 N N . ALA A 1 173 ? -26.806 -1.865 -21.738 1.00 3.43 173 ALA A N 12
ATOM 17493 C CA . ALA A 1 173 ? -25.492 -1.986 -22.358 1.00 31.14 173 ALA A CA 12
ATOM 17494 C C . ALA A 1 173 ? -25.552 -1.640 -23.842 1.00 2.22 173 ALA A C 12
ATOM 17495 O O . ALA A 1 173 ? -26.228 -2.315 -24.620 1.00 62.04 173 ALA A O 12
ATOM 17502 N N . LYS A 1 174 ? -24.842 -0.586 -24.229 1.00 1.01 174 LYS A N 12
ATOM 17503 C CA . LYS A 1 174 ? -24.812 -0.151 -25.620 1.00 5.51 174 LYS A CA 12
ATOM 17504 C C . LYS A 1 174 ? -23.684 -0.839 -26.381 1.00 43.55 174 LYS A C 12
ATOM 17505 O O . LYS A 1 174 ? -23.754 -1.006 -27.599 1.00 34.15 174 LYS A O 12
ATOM 17524 N N . GLY A 1 175 ? -22.644 -1.238 -25.656 1.00 63.15 175 GLY A N 12
ATOM 17525 C CA . GLY A 1 175 ? -21.516 -1.904 -26.280 1.00 74.30 175 GLY A CA 12
ATOM 17526 C C . GLY A 1 175 ? -21.555 -3.409 -26.096 1.00 63.30 175 GLY A C 12
ATOM 17527 O O . GLY A 1 175 ? -20.513 -4.058 -26.017 1.00 63.22 175 GLY A O 12
ATOM 17531 N N . TRP A 1 176 ? -22.760 -3.961 -26.023 1.00 34.04 176 TRP A N 12
ATOM 17532 C CA . TRP A 1 176 ? -22.931 -5.399 -25.844 1.00 73.12 176 TRP A CA 12
ATOM 17533 C C . TRP A 1 176 ? -22.761 -6.137 -27.167 1.00 21.25 176 TRP A C 12
ATOM 17534 O O . TRP A 1 176 ? -21.894 -7.000 -27.299 1.00 75.02 176 TRP A O 12
ATOM 17555 N N . GLN A 1 177 ? -23.593 -5.792 -28.144 1.00 30.12 177 GLN A N 12
ATOM 17556 C CA . GLN A 1 177 ? -23.533 -6.423 -29.457 1.00 54.14 177 GLN A CA 12
ATOM 17557 C C . GLN A 1 177 ? -22.143 -6.277 -30.068 1.00 11.31 177 GLN A C 12
ATOM 17558 O O . GLN A 1 177 ? -21.631 -7.204 -30.694 1.00 13.41 177 GLN A O 12
ATOM 17572 N N . GLU A 1 178 ? -21.540 -5.108 -29.882 1.00 54.53 178 GLU A N 12
ATOM 17573 C CA . GLU A 1 178 ? -20.209 -4.841 -30.416 1.00 62.52 178 GLU A CA 12
ATOM 17574 C C . GLU A 1 178 ? -19.175 -5.771 -29.789 1.00 1.24 178 GLU A C 12
ATOM 17575 O O . GLU A 1 178 ? -18.248 -6.229 -30.459 1.00 74.25 178 GLU A O 12
ATOM 17587 N N . LEU A 1 179 ? -19.340 -6.046 -28.501 1.00 12.41 179 LEU A N 12
ATOM 17588 C CA . LEU A 1 179 ? -18.422 -6.922 -27.781 1.00 75.35 179 LEU A CA 12
ATOM 17589 C C . LEU A 1 179 ? -18.505 -8.351 -28.309 1.00 52.34 179 LEU A C 12
ATOM 17590 O O . LEU A 1 179 ? -17.490 -8.958 -28.649 1.00 52.33 179 LEU A O 12
ATOM 17606 N N . ALA A 1 180 ? -19.721 -8.881 -28.376 1.00 3.42 180 ALA A N 12
ATOM 17607 C CA . ALA A 1 180 ? -19.938 -10.237 -28.865 1.00 53.33 180 ALA A CA 12
ATOM 17608 C C . ALA A 1 180 ? -19.309 -10.430 -30.242 1.00 33.23 180 ALA A C 12
ATOM 17609 O O . ALA A 1 180 ? -18.643 -11.432 -30.497 1.00 34.41 180 ALA A O 12
ATOM 17616 N N . GLY A 1 181 ? -19.528 -9.462 -31.128 1.00 12.31 181 GLY A N 12
ATOM 17617 C CA . GLY A 1 181 ? -18.977 -9.546 -32.468 1.00 15.32 181 GLY A CA 12
ATOM 17618 C C . GLY A 1 181 ? -17.467 -9.415 -32.483 1.00 44.55 181 GLY A C 12
ATOM 17619 O O . GLY A 1 181 ? -16.775 -10.212 -33.118 1.00 34.43 181 GLY A O 12
ATOM 17623 N N . HIS A 1 182 ? -16.954 -8.408 -31.784 1.00 54.40 182 HIS A N 12
ATOM 17624 C CA . HIS A 1 182 ? -15.515 -8.175 -31.722 1.00 0.32 182 HIS A CA 12
ATOM 17625 C C . HIS A 1 182 ? -14.783 -9.429 -31.253 1.00 74.13 182 HIS A C 12
ATOM 17626 O O . HIS A 1 182 ? -13.719 -9.769 -31.770 1.00 65.31 182 HIS A O 12
ATOM 17640 N N . LEU A 1 183 ? -15.359 -10.113 -30.269 1.00 45.45 183 LEU A N 12
ATOM 17641 C CA . LEU A 1 183 ? -14.761 -11.328 -29.730 1.00 32.32 183 LEU A CA 12
ATOM 17642 C C . LEU A 1 183 ? -14.809 -12.459 -30.752 1.00 3.32 183 LEU A C 12
ATOM 17643 O O . LEU A 1 183 ? -14.029 -13.408 -30.679 1.00 34.10 183 LEU A O 12
ATOM 17659 N N . GLY A 1 184 ? -15.727 -12.348 -31.707 1.00 14.43 184 GLY A N 12
ATOM 17660 C CA . GLY A 1 184 ? -15.858 -13.366 -32.733 1.00 4.10 184 GLY A CA 12
ATOM 17661 C C . GLY A 1 184 ? -16.946 -14.373 -32.414 1.00 34.50 184 GLY A C 12
ATOM 17662 O O . GLY A 1 184 ? -16.894 -15.518 -32.864 1.00 12.30 184 GLY A O 12
ATOM 17666 N N . TYR A 1 185 ? -17.935 -13.946 -31.637 1.00 54.22 185 TYR A N 12
ATOM 17667 C CA . TYR A 1 185 ? -19.039 -14.819 -31.255 1.00 20.32 185 TYR A CA 12
ATOM 17668 C C . TYR A 1 185 ? -20.202 -14.684 -32.233 1.00 63.34 185 TYR A C 12
ATOM 17669 O O . TYR A 1 185 ? -20.515 -13.588 -32.696 1.00 72.43 185 TYR A O 12
ATOM 17687 N N . GLN A 1 186 ? -20.840 -15.809 -32.543 1.00 62.25 186 GLN A N 12
ATOM 17688 C CA . GLN A 1 186 ? -21.969 -15.817 -33.465 1.00 62.34 186 GLN A CA 12
ATOM 17689 C C . GLN A 1 186 ? -23.273 -15.519 -32.733 1.00 10.45 186 GLN A C 12
ATOM 17690 O O . GLN A 1 186 ? -23.286 -15.346 -31.514 1.00 21.31 186 GLN A O 12
ATOM 17704 N N . ALA A 1 187 ? -24.368 -15.458 -33.485 1.00 64.12 187 ALA A N 12
ATOM 17705 C CA . ALA A 1 187 ? -25.676 -15.182 -32.906 1.00 35.11 187 ALA A CA 12
ATOM 17706 C C . ALA A 1 187 ? -26.157 -16.350 -32.052 1.00 45.33 187 ALA A C 12
ATOM 17707 O O . ALA A 1 187 ? -26.872 -16.159 -31.069 1.00 31.14 187 ALA A O 12
ATOM 17714 N N . GLU A 1 188 ? -25.760 -17.560 -32.435 1.00 21.53 188 GLU A N 12
ATOM 17715 C CA . GLU A 1 188 ? -26.153 -18.759 -31.704 1.00 40.14 188 GLU A CA 12
ATOM 17716 C C . GLU A 1 188 ? -25.386 -18.870 -30.390 1.00 61.11 188 GLU A C 12
ATOM 17717 O O . GLU A 1 188 ? -25.895 -19.404 -29.404 1.00 52.42 188 GLU A O 12
ATOM 17729 N N . ALA A 1 189 ? -24.157 -18.363 -30.384 1.00 11.11 189 ALA A N 12
ATOM 17730 C CA . ALA A 1 189 ? -23.320 -18.405 -29.191 1.00 70.54 189 ALA A CA 12
ATOM 17731 C C . ALA A 1 189 ? -23.732 -17.327 -28.194 1.00 22.22 189 ALA A C 12
ATOM 17732 O O . ALA A 1 189 ? -23.776 -17.569 -26.987 1.00 54.22 189 ALA A O 12
ATOM 17739 N N . VAL A 1 190 ? -24.035 -16.139 -28.704 1.00 60.13 190 VAL A N 12
ATOM 17740 C CA . VAL A 1 190 ? -24.444 -15.024 -27.858 1.00 34.50 190 VAL A CA 12
ATOM 17741 C C . VAL A 1 190 ? -25.847 -15.243 -27.301 1.00 32.24 190 VAL A C 12
ATOM 17742 O O . VAL A 1 190 ? -26.141 -14.863 -26.169 1.00 62.13 190 VAL A O 12
ATOM 17755 N N . GLU A 1 191 ? -26.707 -15.860 -28.106 1.00 74.11 191 GLU A N 12
ATOM 17756 C CA . GLU A 1 191 ? -28.079 -16.129 -27.694 1.00 44.21 191 GLU A CA 12
ATOM 17757 C C . GLU A 1 191 ? -28.136 -17.312 -26.731 1.00 74.22 191 GLU A C 12
ATOM 17758 O O . GLU A 1 191 ? -28.950 -17.340 -25.808 1.00 54.53 191 GLU A O 12
ATOM 17770 N N . THR A 1 192 ? -27.264 -18.291 -26.954 1.00 71.22 192 THR A N 12
ATOM 17771 C CA . THR A 1 192 ? -27.214 -19.477 -26.109 1.00 75.32 192 THR A CA 12
ATOM 17772 C C . THR A 1 192 ? -26.774 -19.126 -24.693 1.00 42.05 192 THR A C 12
ATOM 17773 O O . THR A 1 192 ? -27.413 -19.520 -23.718 1.00 3.13 192 THR A O 12
ATOM 17784 N N . MET A 1 193 ? -25.677 -18.384 -24.586 1.00 3.30 193 MET A N 12
ATOM 17785 C CA . MET A 1 193 ? -25.152 -17.978 -23.287 1.00 30.05 193 MET A CA 12
ATOM 17786 C C . MET A 1 193 ? -26.086 -16.977 -22.613 1.00 50.34 193 MET A C 12
ATOM 17787 O O . MET A 1 193 ? -26.314 -17.044 -21.405 1.00 54.11 193 MET A O 12
ATOM 17801 N N . ALA A 1 194 ? -26.620 -16.050 -23.401 1.00 14.22 194 ALA A N 12
ATOM 17802 C CA . ALA A 1 194 ? -27.529 -15.037 -22.879 1.00 54.34 194 ALA A CA 12
ATOM 17803 C C . ALA A 1 194 ? -28.765 -15.677 -22.255 1.00 43.31 194 ALA A C 12
ATOM 17804 O O . ALA A 1 194 ? -29.301 -15.179 -21.263 1.00 55.04 194 ALA A O 12
ATOM 17811 N N . CYS A 1 195 ? -29.213 -16.781 -22.841 1.00 31.44 195 CYS A N 12
ATOM 17812 C CA . CYS A 1 195 ? -30.387 -17.488 -22.343 1.00 44.11 195 CYS A CA 12
ATOM 17813 C C . CYS A 1 195 ? -30.245 -17.800 -20.857 1.00 71.14 195 CYS A C 12
ATOM 17814 O O . CYS A 1 195 ? -31.227 -17.801 -20.115 1.00 23.41 195 CYS A O 12
ATOM 17822 N N . ASP A 1 196 ? -29.015 -18.066 -20.429 1.00 3.41 196 ASP A N 12
ATOM 17823 C CA . ASP A 1 196 ? -28.743 -18.381 -19.031 1.00 50.15 196 ASP A CA 12
ATOM 17824 C C . ASP A 1 196 ? -28.945 -17.153 -18.149 1.00 32.05 196 ASP A C 12
ATOM 17825 O O . ASP A 1 196 ? -29.346 -16.092 -18.628 1.00 54.42 196 ASP A O 12
ATOM 17834 N N . GLN A 1 197 ? -28.666 -17.305 -16.859 1.00 13.35 197 GLN A N 12
ATOM 17835 C CA . GLN A 1 197 ? -28.819 -16.209 -15.910 1.00 22.22 197 GLN A CA 12
ATOM 17836 C C . GLN A 1 197 ? -27.511 -15.442 -15.748 1.00 50.54 197 GLN A C 12
ATOM 17837 O O . GLN A 1 197 ? -27.513 -14.234 -15.515 1.00 63.43 197 GLN A O 12
ATOM 17851 N N . MET A 1 198 ? -26.395 -16.153 -15.873 1.00 51.45 198 MET A N 12
ATOM 17852 C CA . MET A 1 198 ? -25.079 -15.538 -15.742 1.00 31.34 198 MET A CA 12
ATOM 17853 C C . MET A 1 198 ? -24.222 -15.821 -16.971 1.00 1.04 198 MET A C 12
ATOM 17854 O O . MET A 1 198 ? -23.321 -16.659 -16.951 1.00 20.10 198 MET A O 12
ATOM 17868 N N . PRO A 1 199 ? -24.507 -15.106 -18.070 1.00 63.33 199 PRO A N 12
ATOM 17869 C CA . PRO A 1 199 ? -23.773 -15.263 -19.330 1.00 73.20 199 PRO A CA 12
ATOM 17870 C C . PRO A 1 199 ? -22.345 -14.735 -19.237 1.00 3.23 199 PRO A C 12
ATOM 17871 O O . PRO A 1 199 ? -21.425 -15.303 -19.825 1.00 30.13 199 PRO A O 12
ATOM 17882 N N . ALA A 1 200 ? -22.168 -13.646 -18.496 1.00 14.11 200 ALA A N 12
ATOM 17883 C CA . ALA A 1 200 ? -20.851 -13.044 -18.326 1.00 61.03 200 ALA A CA 12
ATOM 17884 C C . ALA A 1 200 ? -19.897 -14.003 -17.623 1.00 5.34 200 ALA A C 12
ATOM 17885 O O . ALA A 1 200 ? -18.758 -14.189 -18.055 1.00 12.43 200 ALA A O 12
ATOM 17892 N N . TYR A 1 201 ? -20.366 -14.607 -16.537 1.00 4.05 201 TYR A N 12
ATOM 17893 C CA . TYR A 1 201 ? -19.552 -15.545 -15.773 1.00 32.22 201 TYR A CA 12
ATOM 17894 C C . TYR A 1 201 ? -19.308 -16.826 -16.563 1.00 52.11 201 TYR A C 12
ATOM 17895 O O . TYR A 1 201 ? -18.183 -17.322 -16.635 1.00 12.33 201 TYR A O 12
ATOM 17913 N N . THR A 1 202 ? -20.371 -17.359 -17.157 1.00 52.11 202 THR A N 12
ATOM 17914 C CA . THR A 1 202 ? -20.276 -18.582 -17.942 1.00 13.10 202 THR A CA 12
ATOM 17915 C C . THR A 1 202 ? -19.392 -18.381 -19.168 1.00 20.23 202 THR A C 12
ATOM 17916 O O . THR A 1 202 ? -18.678 -19.292 -19.589 1.00 72.54 202 THR A O 12
ATOM 17927 N N . LEU A 1 203 ? -19.445 -17.182 -19.739 1.00 63.41 203 LEU A N 12
ATOM 17928 C CA . LEU A 1 203 ? -18.647 -16.860 -20.917 1.00 60.41 203 LEU A CA 12
ATOM 17929 C C . LEU A 1 203 ? -17.158 -16.881 -20.590 1.00 23.53 203 LEU A C 12
ATOM 17930 O O . LEU A 1 203 ? -16.368 -17.522 -21.284 1.00 11.54 203 LEU A O 12
ATOM 17946 N N . LEU A 1 204 ? -16.781 -16.179 -19.527 1.00 65.34 204 LEU A N 12
ATOM 17947 C CA . LEU A 1 204 ? -15.386 -16.119 -19.106 1.00 42.01 204 LEU A CA 12
ATOM 17948 C C . LEU A 1 204 ? -14.857 -17.510 -18.772 1.00 54.10 204 LEU A C 12
ATOM 17949 O O . LEU A 1 204 ? -13.764 -17.887 -19.195 1.00 34.31 204 LEU A O 12
ATOM 17965 N N . ARG A 1 205 ? -15.640 -18.270 -18.013 1.00 23.14 205 ARG A N 12
ATOM 17966 C CA . ARG A 1 205 ? -15.251 -19.620 -17.625 1.00 51.22 205 ARG A CA 12
ATOM 17967 C C . ARG A 1 205 ? -15.040 -20.499 -18.853 1.00 23.25 205 ARG A C 12
ATOM 17968 O O . ARG A 1 205 ? -13.968 -21.072 -19.041 1.00 45.31 205 ARG A O 12
ATOM 17989 N N . ASN A 1 206 ? -16.070 -20.602 -19.686 1.00 52.20 206 ASN A N 12
ATOM 17990 C CA . ASN A 1 206 ? -15.998 -21.413 -20.896 1.00 34.13 206 ASN A CA 12
ATOM 17991 C C . ASN A 1 206 ? -14.895 -20.910 -21.822 1.00 5.22 206 ASN A C 12
ATOM 17992 O O . ASN A 1 206 ? -14.276 -21.689 -22.547 1.00 34.33 206 ASN A O 12
ATOM 18003 N N . TRP A 1 207 ? -14.656 -19.603 -21.793 1.00 52.41 207 TRP A N 12
ATOM 18004 C CA . TRP A 1 207 ? -13.627 -18.997 -22.629 1.00 51.51 207 TRP A CA 12
ATOM 18005 C C . TRP A 1 207 ? -12.241 -19.499 -22.239 1.00 35.31 207 TRP A C 12
ATOM 18006 O O . TRP A 1 207 ? -11.565 -20.158 -23.027 1.00 11.34 207 TRP A O 12
ATOM 18027 N N . ALA A 1 208 ? -11.824 -19.180 -21.017 1.00 20.13 208 ALA A N 12
ATOM 18028 C CA . ALA A 1 208 ? -10.519 -19.602 -20.522 1.00 41.04 208 ALA A CA 12
ATOM 18029 C C . ALA A 1 208 ? -10.409 -21.122 -20.489 1.00 50.24 208 ALA A C 12
ATOM 18030 O O . ALA A 1 208 ? -9.326 -21.680 -20.669 1.00 25.53 208 ALA A O 12
ATOM 18037 N N . ALA A 1 209 ? -11.536 -21.788 -20.258 1.00 74.10 209 ALA A N 12
ATOM 18038 C CA . ALA A 1 209 ? -11.566 -23.244 -20.204 1.00 14.51 209 ALA A CA 12
ATOM 18039 C C . ALA A 1 209 ? -11.358 -23.850 -21.587 1.00 74.00 209 ALA A C 12
ATOM 18040 O O . ALA A 1 209 ? -10.405 -24.596 -21.811 1.00 14.35 209 ALA A O 12
ATOM 18047 N N . GLN A 1 210 ? -12.257 -23.525 -22.511 1.00 14.23 210 GLN A N 12
ATOM 18048 C CA . GLN A 1 210 ? -12.172 -24.039 -23.873 1.00 50.52 210 GLN A CA 12
ATOM 18049 C C . GLN A 1 210 ? -10.828 -23.687 -24.505 1.00 10.40 210 GLN A C 12
ATOM 18050 O O . GLN A 1 210 ? -10.181 -24.534 -25.119 1.00 0.14 210 GLN A O 12
ATOM 18064 N N . GLU A 1 211 ? -10.417 -22.433 -24.350 1.00 12.01 211 GLU A N 12
ATOM 18065 C CA . GLU A 1 211 ? -9.151 -21.970 -24.907 1.00 31.53 211 GLU A CA 12
ATOM 18066 C C . GLU A 1 211 ? -7.972 -22.636 -24.204 1.00 3.32 211 GLU A C 12
ATOM 18067 O O . GLU A 1 211 ? -7.075 -23.176 -24.850 1.00 34.14 211 GLU A O 12
ATOM 18079 N N . GLY A 1 212 ? -7.981 -22.593 -22.875 1.00 63.11 212 GLY A N 12
ATOM 18080 C CA . GLY A 1 212 ? -6.908 -23.193 -22.106 1.00 32.03 212 GLY A CA 12
ATOM 18081 C C . GLY A 1 212 ? -5.546 -22.647 -22.486 1.00 0.31 212 GLY A C 12
ATOM 18082 O O . GLY A 1 212 ? -4.543 -23.356 -22.413 1.00 45.13 212 GLY A O 12
ATOM 18086 N N . ASN A 1 213 ? -5.510 -21.383 -22.893 1.00 51.24 213 ASN A N 12
ATOM 18087 C CA . ASN A 1 213 ? -4.260 -20.741 -23.287 1.00 12.32 213 ASN A CA 12
ATOM 18088 C C . ASN A 1 213 ? -3.749 -19.820 -22.184 1.00 1.22 213 ASN A C 12
ATOM 18089 O O . ASN A 1 213 ? -4.214 -19.881 -21.045 1.00 12.32 213 ASN A O 12
ATOM 18100 N N . ARG A 1 214 ? -2.791 -18.966 -22.531 1.00 71.12 214 ARG A N 12
ATOM 18101 C CA . ARG A 1 214 ? -2.217 -18.032 -21.569 1.00 14.02 214 ARG A CA 12
ATOM 18102 C C . ARG A 1 214 ? -3.018 -16.734 -21.527 1.00 64.23 214 ARG A C 12
ATOM 18103 O O . ARG A 1 214 ? -2.577 -15.740 -20.952 1.00 61.31 214 ARG A O 12
ATOM 18124 N N . ALA A 1 215 ? -4.197 -16.753 -22.141 1.00 44.21 215 ALA A N 12
ATOM 18125 C CA . ALA A 1 215 ? -5.061 -15.579 -22.172 1.00 40.33 215 ALA A CA 12
ATOM 18126 C C . ALA A 1 215 ? -5.280 -15.022 -20.769 1.00 0.43 215 ALA A C 12
ATOM 18127 O O . ALA A 1 215 ? -5.895 -15.670 -19.922 1.00 41.21 215 ALA A O 12
ATOM 18134 N N . THR A 1 216 ? -4.773 -13.816 -20.530 1.00 33.02 216 THR A N 12
ATOM 18135 C CA . THR A 1 216 ? -4.912 -13.173 -19.230 1.00 13.44 216 THR A CA 12
ATOM 18136 C C . THR A 1 216 ? -6.015 -12.120 -19.252 1.00 14.22 216 THR A C 12
ATOM 18137 O O . THR A 1 216 ? -6.480 -11.716 -20.320 1.00 1.30 216 THR A O 12
ATOM 18148 N N . LEU A 1 217 ? -6.431 -11.680 -18.070 1.00 71.43 217 LEU A N 12
ATOM 18149 C CA . LEU A 1 217 ? -7.480 -10.673 -17.954 1.00 65.35 217 LEU A CA 12
ATOM 18150 C C . LEU A 1 217 ? -7.155 -9.448 -18.802 1.00 30.05 217 LEU A C 12
ATOM 18151 O O . LEU A 1 217 ? -8.051 -8.718 -19.225 1.00 3.52 217 LEU A O 12
ATOM 18167 N N . ARG A 1 218 ? -5.868 -9.230 -19.049 1.00 45.13 218 ARG A N 12
ATOM 18168 C CA . ARG A 1 218 ? -5.424 -8.094 -19.848 1.00 51.31 218 ARG A CA 12
ATOM 18169 C C . ARG A 1 218 ? -6.185 -8.028 -21.168 1.00 72.31 218 ARG A C 12
ATOM 18170 O O . ARG A 1 218 ? -6.528 -6.947 -21.647 1.00 3.40 218 ARG A O 12
ATOM 18191 N N . VAL A 1 219 ? -6.446 -9.193 -21.754 1.00 54.24 219 VAL A N 12
ATOM 18192 C CA . VAL A 1 219 ? -7.167 -9.268 -23.019 1.00 24.53 219 VAL A CA 12
ATOM 18193 C C . VAL A 1 219 ? -8.616 -8.823 -22.853 1.00 15.10 219 VAL A C 12
ATOM 18194 O O . VAL A 1 219 ? -9.217 -8.271 -23.776 1.00 63.32 219 VAL A O 12
ATOM 18207 N N . LEU A 1 220 ? -9.171 -9.066 -21.671 1.00 11.30 220 LEU A N 12
ATOM 18208 C CA . LEU A 1 220 ? -10.551 -8.689 -21.383 1.00 54.43 220 LEU A CA 12
ATOM 18209 C C . LEU A 1 220 ? -10.653 -7.205 -21.050 1.00 75.11 220 LEU A C 12
ATOM 18210 O O . LEU A 1 220 ? -11.496 -6.493 -21.595 1.00 72.32 220 LEU A O 12
ATOM 18226 N N . GLU A 1 221 ? -9.785 -6.743 -20.154 1.00 3.25 221 GLU A N 12
ATOM 18227 C CA . GLU A 1 221 ? -9.776 -5.342 -19.751 1.00 71.41 221 GLU A CA 12
ATOM 18228 C C . GLU A 1 221 ? -9.665 -4.427 -20.966 1.00 22.34 221 GLU A C 12
ATOM 18229 O O . GLU A 1 221 ? -10.350 -3.407 -21.055 1.00 22.52 221 GLU A O 12
ATOM 18241 N N . ASP A 1 222 ? -8.797 -4.798 -21.902 1.00 74.14 222 ASP A N 12
ATOM 18242 C CA . ASP A 1 222 ? -8.595 -4.011 -23.113 1.00 72.24 222 ASP A CA 12
ATOM 18243 C C . ASP A 1 222 ? -9.794 -4.134 -24.047 1.00 63.34 222 ASP A C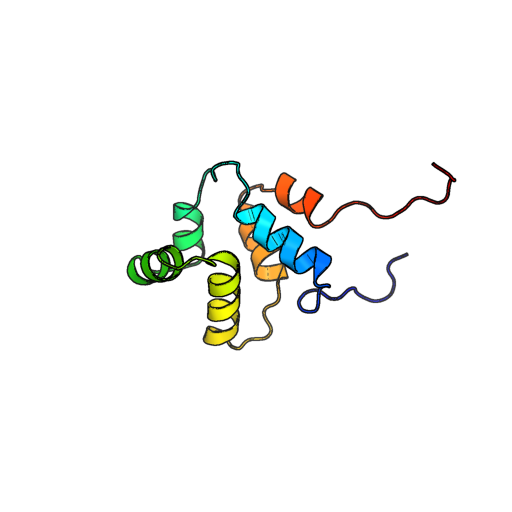 12
ATOM 18244 O O . ASP A 1 222 ? -10.395 -3.133 -24.438 1.00 21.12 222 ASP A O 12
ATOM 18253 N N . ALA A 1 223 ? -10.139 -5.368 -24.401 1.00 40.22 223 ALA A N 12
ATOM 18254 C CA . ALA A 1 223 ? -11.266 -5.622 -25.289 1.00 75.12 223 ALA A CA 12
ATOM 18255 C C . ALA A 1 223 ? -12.529 -4.934 -24.781 1.00 1.43 223 ALA A C 12
ATOM 18256 O O . ALA A 1 223 ? -13.353 -4.466 -25.570 1.00 4.24 223 ALA A O 12
ATOM 18263 N N . LEU A 1 224 ? -12.676 -4.876 -23.463 1.00 43.45 224 LEU A N 12
ATOM 18264 C CA . LEU A 1 224 ? -13.841 -4.245 -22.850 1.00 44.13 224 LEU A CA 12
ATOM 18265 C C . LEU A 1 224 ? -13.661 -2.732 -22.772 1.00 32.23 224 LEU A C 12
ATOM 18266 O O . LEU A 1 224 ? -14.602 -1.973 -23.005 1.00 44.51 224 LEU A O 12
ATOM 18282 N N . ALA A 1 225 ? -12.448 -2.301 -22.443 1.00 2.43 225 ALA A N 12
ATOM 18283 C CA . ALA A 1 225 ? -12.145 -0.879 -22.338 1.00 52.43 225 ALA A CA 12
ATOM 18284 C C . ALA A 1 225 ? -12.449 -0.154 -23.645 1.00 71.10 225 ALA A C 12
ATOM 18285 O O . ALA A 1 225 ? -12.788 1.028 -23.645 1.00 1.34 225 ALA A O 12
ATOM 18292 N N . ALA A 1 226 ? -12.327 -0.873 -24.757 1.00 3.34 226 ALA A N 12
ATOM 18293 C CA . ALA A 1 226 ? -12.590 -0.299 -26.070 1.00 13.12 226 ALA A CA 12
ATOM 18294 C C . ALA A 1 226 ? -14.002 0.271 -26.146 1.00 42.40 226 ALA A C 12
ATOM 18295 O O . ALA A 1 226 ? -14.274 1.178 -26.934 1.00 70.22 226 ALA A O 12
ATOM 18302 N N . ILE A 1 227 ? -14.898 -0.264 -25.324 1.00 31.34 227 ILE A N 12
ATOM 18303 C CA . ILE A 1 227 ? -16.282 0.192 -25.299 1.00 4.44 227 ILE A CA 12
ATOM 18304 C C . ILE A 1 227 ? -16.412 1.510 -24.544 1.00 41.24 227 ILE A C 12
ATOM 18305 O O . ILE A 1 227 ? -17.410 2.218 -24.677 1.00 35.43 227 ILE A O 12
ATOM 18321 N N . GLY A 1 228 ? -15.395 1.835 -23.751 1.00 51.24 228 GLY A N 12
ATOM 18322 C CA . GLY A 1 228 ? -15.415 3.070 -22.988 1.00 2.43 228 GLY A CA 12
ATOM 18323 C C . GLY A 1 228 ? -15.866 2.859 -21.556 1.00 22.03 228 GLY A C 12
ATOM 18324 O O . GLY A 1 228 ? -16.503 3.730 -20.964 1.00 33.12 228 GLY A O 12
ATOM 18328 N N . ARG A 1 229 ? -15.537 1.698 -20.999 1.00 65.43 229 ARG A N 12
ATOM 18329 C CA . ARG A 1 229 ? -15.915 1.374 -19.629 1.00 54.33 229 ARG A CA 12
ATOM 18330 C C . ARG A 1 229 ? -14.708 1.456 -18.699 1.00 21.31 229 ARG A C 12
ATOM 18331 O O . ARG A 1 229 ? -14.086 0.443 -18.383 1.00 3.13 229 ARG A O 12
ATOM 18352 N N . GLU A 1 230 ? -14.384 2.670 -18.264 1.00 51.31 230 GLU A N 12
ATOM 18353 C CA . GLU A 1 230 ? -13.252 2.884 -17.371 1.00 13.12 230 GLU A CA 12
ATOM 18354 C C . GLU A 1 230 ? -13.639 2.600 -15.922 1.00 45.11 230 GLU A C 12
ATOM 18355 O O . GLU A 1 230 ? -12.800 2.215 -15.108 1.00 33.52 230 GLU A O 12
ATOM 18367 N N . ASP A 1 231 ? -14.916 2.794 -15.610 1.00 32.13 231 ASP A N 12
ATOM 18368 C CA . ASP A 1 231 ? -15.416 2.558 -14.260 1.00 22.53 231 ASP A CA 12
ATOM 18369 C C . ASP A 1 231 ? -14.992 1.182 -13.755 1.00 3.00 231 ASP A C 12
ATOM 18370 O O . ASP A 1 231 ? -14.337 1.065 -12.719 1.00 71.21 231 ASP A O 12
ATOM 18379 N N . VAL A 1 232 ? -15.370 0.144 -14.494 1.00 62.01 232 VAL A N 12
ATOM 18380 C CA . VAL A 1 232 ? -15.029 -1.223 -14.122 1.00 14.25 232 VAL A CA 12
ATOM 18381 C C . VAL A 1 232 ? -13.521 -1.395 -13.983 1.00 12.32 232 VAL A C 12
ATOM 18382 O O . VAL A 1 232 ? -13.046 -2.121 -13.108 1.00 51.14 232 VAL A O 12
ATOM 18395 N N . VAL A 1 233 ? -12.771 -0.722 -14.849 1.00 42.22 233 VAL A N 12
ATOM 18396 C CA . VAL A 1 233 ? -11.315 -0.798 -14.822 1.00 22.11 233 VAL A CA 12
ATOM 18397 C C . VAL A 1 233 ? -10.763 -0.294 -13.493 1.00 71.14 233 VAL A C 12
ATOM 18398 O O . VAL A 1 233 ? -10.009 -0.995 -12.819 1.00 75.11 233 VAL A O 12
ATOM 18411 N N . GLN A 1 234 ? -11.146 0.924 -13.124 1.00 31.52 234 GLN A N 12
ATOM 18412 C CA . GLN A 1 234 ? -10.689 1.522 -11.875 1.00 12.24 234 GLN A CA 12
ATOM 18413 C C . GLN A 1 234 ? -11.146 0.696 -10.676 1.00 0.22 234 GLN A C 12
ATOM 18414 O O . GLN A 1 234 ? -10.505 0.701 -9.626 1.00 42.23 234 GLN A O 12
ATOM 18428 N N . VAL A 1 235 ? -12.258 -0.012 -10.842 1.00 24.54 235 VAL A N 12
ATOM 18429 C CA . VAL A 1 235 ? -12.801 -0.843 -9.775 1.00 74.11 235 VAL A CA 12
ATOM 18430 C C . VAL A 1 235 ? -11.866 -2.003 -9.452 1.00 55.43 235 VAL A C 12
ATOM 18431 O O . VAL A 1 235 ? -11.469 -2.193 -8.302 1.00 13.42 235 VAL A O 12
ATOM 18444 N N . LEU A 1 236 ? -11.519 -2.778 -10.474 1.00 21.35 236 LEU A N 12
ATOM 18445 C CA . LEU A 1 236 ? -10.629 -3.920 -10.299 1.00 23.40 236 LEU A CA 12
ATOM 18446 C C . LEU A 1 236 ? -9.168 -3.488 -10.362 1.00 31.53 236 LEU A C 12
ATOM 18447 O O . LEU A 1 236 ? -8.261 -4.303 -10.197 1.00 63.21 236 LEU A O 12
ATOM 18463 N N . SER A 1 237 ? -8.948 -2.198 -10.600 1.00 53.21 237 SER A N 12
ATOM 18464 C CA . SER A 1 237 ? -7.597 -1.657 -10.685 1.00 51.44 237 SER A CA 12
ATOM 18465 C C . SER A 1 237 ? -6.976 -1.524 -9.299 1.00 21.41 237 SER A C 12
ATOM 18466 O O . SER A 1 237 ? -5.760 -1.630 -9.138 1.00 53.05 237 SER A O 12
ATOM 18474 N N . SER A 1 238 ? -7.820 -1.291 -8.298 1.00 61.15 238 SER A N 12
ATOM 18475 C CA . SER A 1 238 ? -7.355 -1.140 -6.925 1.00 2.51 238 SER A CA 12
ATOM 18476 C C . SER A 1 238 ? -6.417 -2.280 -6.540 1.00 15.22 238 SER A C 12
ATOM 18477 O O . SER A 1 238 ? -6.792 -3.453 -6.537 1.00 60.10 238 SER A O 12
ATOM 18485 N N . PRO A 1 239 ? -5.166 -1.929 -6.208 1.00 50.03 239 PRO A N 12
ATOM 18486 C CA . PRO A 1 239 ? -4.147 -2.907 -5.815 1.00 63.43 239 PRO A CA 12
ATOM 18487 C C . PRO A 1 239 ? -4.438 -3.531 -4.454 1.00 41.24 239 PRO A C 12
ATOM 18488 O O . PRO A 1 239 ? -5.518 -3.345 -3.893 1.00 64.21 239 PRO A O 12
ATOM 18499 N N . ALA A 1 240 ? -3.468 -4.272 -3.929 1.00 32.54 240 ALA A N 12
ATOM 18500 C CA . ALA A 1 240 ? -3.619 -4.922 -2.632 1.00 71.44 240 ALA A CA 12
ATOM 18501 C C . ALA A 1 240 ? -2.304 -4.920 -1.861 1.00 42.21 240 ALA A C 12
ATOM 18502 O O . ALA A 1 240 ? -1.383 -5.667 -2.186 1.00 61.31 240 ALA A O 12
ATOM 18509 N N . GLU A 1 241 ? -2.226 -4.075 -0.836 1.00 60.52 241 GLU A N 12
ATOM 18510 C CA . GLU A 1 241 ? -1.022 -3.976 -0.020 1.00 53.32 241 GLU A CA 12
ATOM 18511 C C . GLU A 1 241 ? -0.738 -5.295 0.693 1.00 11.23 241 GLU A C 12
ATOM 18512 O O . GLU A 1 241 ? 0.384 -5.800 0.662 1.00 25.45 241 GLU A O 12
ATOM 18524 N N . SER A 1 242 ? -1.762 -5.847 1.335 1.00 33.03 242 SER A N 12
ATOM 18525 C CA . SER A 1 242 ? -1.623 -7.105 2.059 1.00 20.04 242 SER A CA 12
ATOM 18526 C C . SER A 1 242 ? -1.094 -8.203 1.143 1.00 15.32 242 SER A C 12
ATOM 18527 O O . SER A 1 242 ? -1.477 -8.293 -0.024 1.00 62.42 242 SER A O 12
ATOM 18535 N N . SER A 1 243 ? -0.210 -9.038 1.680 1.00 40.11 243 SER A N 12
ATOM 18536 C CA . SER A 1 243 ? 0.377 -10.130 0.911 1.00 65.11 243 SER A CA 12
ATOM 18537 C C . SER A 1 243 ? -0.693 -11.129 0.484 1.00 30.14 243 SER A C 12
ATOM 18538 O O . SER A 1 243 ? -1.870 -10.973 0.810 1.00 14.32 243 SER A O 12
ATOM 18546 N N . SER A 1 244 ? -0.276 -12.156 -0.250 1.00 31.32 244 SER A N 12
ATOM 18547 C CA . SER A 1 244 ? -1.198 -13.180 -0.726 1.00 52.41 244 SER A CA 12
ATOM 18548 C C . SER A 1 244 ? -0.922 -14.519 -0.048 1.00 34.33 244 SER A C 12
ATOM 18549 O O . SER A 1 244 ? 0.099 -14.690 0.619 1.00 44.30 244 SER A O 12
ATOM 18557 N N . VAL A 1 245 ? -1.839 -15.464 -0.224 1.00 12.21 245 VAL A N 12
ATOM 18558 C CA . VAL A 1 245 ? -1.695 -16.789 0.369 1.00 71.05 245 VAL A CA 12
ATOM 18559 C C . VAL A 1 245 ? -1.615 -16.704 1.889 1.00 31.03 245 VAL A C 12
ATOM 18560 O O . VAL A 1 245 ? -0.577 -16.993 2.484 1.00 44.22 245 VAL A O 12
ATOM 18573 N N . VAL A 1 246 ? -2.719 -16.307 2.513 1.00 3.24 246 VAL A N 12
ATOM 18574 C CA . VAL A 1 246 ? -2.776 -16.186 3.964 1.00 44.42 246 VAL A CA 12
ATOM 18575 C C . VAL A 1 246 ? -3.611 -17.305 4.578 1.00 52.40 246 VAL A C 12
ATOM 18576 O O . VAL A 1 246 ? -4.260 -18.070 3.865 1.00 41.24 246 VAL A O 12
ATOM 18589 N N . PRO A 1 145 ? 5.723 0.651 -8.714 1.00 31.20 145 PRO A N 13
ATOM 18590 C CA . PRO A 1 145 ? 5.027 -0.582 -9.093 1.00 31.53 145 PRO A CA 13
ATOM 18591 C C . PRO A 1 145 ? 4.054 -1.053 -8.017 1.00 23.30 145 PRO A C 13
ATOM 18592 O O . PRO A 1 145 ? 4.459 -1.381 -6.901 1.00 63.42 145 PRO A O 13
ATOM 18603 N N . ASP A 1 146 ? 2.771 -1.087 -8.360 1.00 65.34 146 ASP A N 13
ATOM 18604 C CA . ASP A 1 146 ? 1.741 -1.520 -7.424 1.00 42.45 146 ASP A CA 13
ATOM 18605 C C . ASP A 1 146 ? 1.392 -2.989 -7.641 1.00 3.24 146 ASP A C 13
ATOM 18606 O O . ASP A 1 146 ? 0.285 -3.318 -8.070 1.00 45.44 146 ASP A O 13
ATOM 18615 N N . LEU A 1 147 ? 2.342 -3.868 -7.345 1.00 12.20 147 LEU A N 13
ATOM 18616 C CA . LEU A 1 147 ? 2.137 -5.303 -7.509 1.00 4.52 147 LEU A CA 13
ATOM 18617 C C . LEU A 1 147 ? 2.200 -6.020 -6.164 1.00 22.42 147 LEU A C 13
ATOM 18618 O O . LEU A 1 147 ? 3.282 -6.329 -5.665 1.00 42.43 147 LEU A O 13
ATOM 18634 N N . GLY A 1 148 ? 1.033 -6.283 -5.583 1.00 63.02 148 GLY A N 13
ATOM 18635 C CA . GLY A 1 148 ? 0.979 -6.964 -4.303 1.00 24.31 148 GLY A CA 13
ATOM 18636 C C . GLY A 1 148 ? -0.293 -6.656 -3.537 1.00 4.41 148 GLY A C 13
ATOM 18637 O O . GLY A 1 148 ? -0.271 -5.910 -2.558 1.00 34.21 148 GLY A O 13
ATOM 18641 N N . CYS A 1 149 ? -1.404 -7.233 -3.983 1.00 63.14 149 CYS A N 13
ATOM 18642 C CA . CYS A 1 149 ? -2.692 -7.015 -3.334 1.00 42.32 149 CYS A CA 13
ATOM 18643 C C . CYS A 1 149 ? -3.381 -8.343 -3.035 1.00 22.35 149 CYS A C 13
ATOM 18644 O O . CYS A 1 149 ? -2.727 -9.333 -2.713 1.00 14.33 149 CYS A O 13
ATOM 18652 N N . GLN A 1 150 ? -4.705 -8.352 -3.144 1.00 71.50 150 GLN A N 13
ATOM 18653 C CA . GLN A 1 150 ? -5.484 -9.557 -2.882 1.00 40.13 150 GLN A CA 13
ATOM 18654 C C . GLN A 1 150 ? -5.746 -10.326 -4.173 1.00 55.32 150 GLN A C 13
ATOM 18655 O O . GLN A 1 150 ? -5.441 -9.847 -5.267 1.00 55.02 150 GLN A O 13
ATOM 18669 N N . LEU A 1 151 ? -6.313 -11.520 -4.040 1.00 70.12 151 LEU A N 13
ATOM 18670 C CA . LEU A 1 151 ? -6.616 -12.356 -5.196 1.00 41.12 151 LEU A CA 13
ATOM 18671 C C . LEU A 1 151 ? -7.986 -12.012 -5.773 1.00 4.02 151 LEU A C 13
ATOM 18672 O O . LEU A 1 151 ? -8.995 -12.053 -5.069 1.00 31.03 151 LEU A O 13
ATOM 18688 N N . TYR A 1 152 ? -8.013 -11.674 -7.057 1.00 73.10 152 TYR A N 13
ATOM 18689 C CA . TYR A 1 152 ? -9.259 -11.323 -7.728 1.00 12.05 152 TYR A CA 13
ATOM 18690 C C . TYR A 1 152 ? -10.119 -12.562 -7.966 1.00 5.21 152 TYR A C 13
ATOM 18691 O O . TYR A 1 152 ? -11.346 -12.505 -7.882 1.00 43.40 152 TYR A O 13
ATOM 18709 N N . LEU A 1 153 ? -9.464 -13.679 -8.262 1.00 32.22 153 LEU A N 13
ATOM 18710 C CA . LEU A 1 153 ? -10.167 -14.933 -8.512 1.00 41.13 153 LEU A CA 13
ATOM 18711 C C . LEU A 1 153 ? -10.703 -15.525 -7.212 1.00 33.33 153 LEU A C 13
ATOM 18712 O O . LEU A 1 153 ? -11.463 -16.493 -7.226 1.00 10.53 153 LEU A O 13
ATOM 18728 N N . HIS A 1 154 ? -10.304 -14.934 -6.090 1.00 52.31 154 HIS A N 13
ATOM 18729 C CA . HIS A 1 154 ? -10.748 -15.400 -4.782 1.00 50.22 154 HIS A CA 13
ATOM 18730 C C . HIS A 1 154 ? -11.535 -14.314 -4.055 1.00 1.33 154 HIS A C 13
ATOM 18731 O O . HIS A 1 154 ? -11.611 -14.306 -2.826 1.00 71.04 154 HIS A O 13
ATOM 18745 N N . ILE A 1 155 ? -12.116 -13.398 -4.823 1.00 4.11 155 ILE A N 13
ATOM 18746 C CA . ILE A 1 155 ? -12.897 -12.307 -4.251 1.00 40.52 155 ILE A CA 13
ATOM 18747 C C . ILE A 1 155 ? -14.154 -12.832 -3.566 1.00 22.01 155 ILE A C 13
ATOM 18748 O O . ILE A 1 155 ? -14.685 -13.888 -3.910 1.00 63.21 155 ILE A O 13
ATOM 18764 N N . PRO A 1 156 ? -14.644 -12.077 -2.571 1.00 72.24 156 PRO A N 13
ATOM 18765 C CA . PRO A 1 156 ? -15.846 -12.444 -1.817 1.00 61.41 156 PRO A CA 13
ATOM 18766 C C . PRO A 1 156 ? -17.114 -12.334 -2.657 1.00 61.04 156 PRO A C 13
ATOM 18767 O O . PRO A 1 156 ? -17.123 -11.681 -3.701 1.00 73.44 156 PRO A O 13
ATOM 18778 N N . GLN A 1 157 ? -18.183 -12.975 -2.196 1.00 14.32 157 GLN A N 13
ATOM 18779 C CA . GLN A 1 157 ? -19.455 -12.948 -2.906 1.00 24.54 157 GLN A CA 13
ATOM 18780 C C . GLN A 1 157 ? -19.880 -11.515 -3.210 1.00 4.14 157 GLN A C 13
ATOM 18781 O O . GLN A 1 157 ? -20.455 -11.238 -4.261 1.00 72.13 157 GLN A O 13
ATOM 18795 N N . GLN A 1 158 ? -19.591 -10.608 -2.281 1.00 41.44 158 GLN A N 13
ATOM 18796 C CA . GLN A 1 158 ? -19.944 -9.204 -2.450 1.00 51.24 158 GLN A CA 13
ATOM 18797 C C . GLN A 1 158 ? -19.316 -8.632 -3.716 1.00 24.04 158 GLN A C 13
ATOM 18798 O O . GLN A 1 158 ? -19.988 -7.984 -4.516 1.00 70.52 158 GLN A O 13
ATOM 18812 N N . GLN A 1 159 ? -18.021 -8.878 -3.891 1.00 33.34 159 GLN A N 13
ATOM 18813 C CA . GLN A 1 159 ? -17.301 -8.388 -5.061 1.00 4.42 159 GLN A CA 13
ATOM 18814 C C . GLN A 1 159 ? -17.853 -9.008 -6.340 1.00 13.11 159 GLN A C 13
ATOM 18815 O O . GLN A 1 159 ? -18.054 -8.318 -7.339 1.00 30.03 159 GLN A O 13
ATOM 18829 N N . GLN A 1 160 ? -18.096 -10.315 -6.301 1.00 62.41 160 GLN A N 13
ATOM 18830 C CA . GLN A 1 160 ? -18.624 -11.027 -7.458 1.00 51.11 160 GLN A CA 13
ATOM 18831 C C . GLN A 1 160 ? -19.900 -10.367 -7.969 1.00 73.33 160 GLN A C 13
ATOM 18832 O O . GLN A 1 160 ? -19.963 -9.922 -9.115 1.00 63.11 160 GLN A O 13
ATOM 18846 N N . GLU A 1 161 ? -20.914 -10.309 -7.112 1.00 42.02 161 GLU A N 13
ATOM 18847 C CA . GLU A 1 161 ? -22.190 -9.703 -7.479 1.00 43.51 161 GLU A CA 13
ATOM 18848 C C . GLU A 1 161 ? -21.994 -8.264 -7.946 1.00 71.52 161 GLU A C 13
ATOM 18849 O O . GLU A 1 161 ? -22.704 -7.786 -8.829 1.00 45.44 161 GLU A O 13
ATOM 18861 N N . GLU A 1 162 ? -21.025 -7.579 -7.345 1.00 64.41 162 GLU A N 13
ATOM 18862 C CA . GLU A 1 162 ? -20.738 -6.194 -7.699 1.00 64.53 162 GLU A CA 13
ATOM 18863 C C . GLU A 1 162 ? -20.420 -6.067 -9.186 1.00 30.34 162 GLU A C 13
ATOM 18864 O O . GLU A 1 162 ? -21.071 -5.313 -9.908 1.00 31.32 162 GLU A O 13
ATOM 18876 N N . VAL A 1 163 ? -19.413 -6.809 -9.636 1.00 33.35 163 VAL A N 13
ATOM 18877 C CA . VAL A 1 163 ? -19.009 -6.781 -11.036 1.00 44.33 163 VAL A CA 13
ATOM 18878 C C . VAL A 1 163 ? -20.148 -7.229 -11.946 1.00 42.21 163 VAL A C 13
ATOM 18879 O O . VAL A 1 163 ? -20.522 -6.521 -12.880 1.00 21.02 163 VAL A O 13
ATOM 18892 N N . GLN A 1 164 ? -20.694 -8.407 -11.666 1.00 65.12 164 GLN A N 13
ATOM 18893 C CA . GLN A 1 164 ? -21.791 -8.948 -12.460 1.00 20.43 164 GLN A CA 13
ATOM 18894 C C . GLN A 1 164 ? -22.943 -7.954 -12.545 1.00 61.12 164 GLN A C 13
ATOM 18895 O O . GLN A 1 164 ? -23.624 -7.864 -13.567 1.00 33.51 164 GLN A O 13
ATOM 18909 N N . ARG A 1 165 ? -23.157 -7.210 -11.465 1.00 21.35 165 ARG A N 13
ATOM 18910 C CA . ARG A 1 165 ? -24.230 -6.223 -11.418 1.00 73.44 165 ARG A CA 13
ATOM 18911 C C . ARG A 1 165 ? -23.895 -5.014 -12.287 1.00 75.34 165 ARG A C 13
ATOM 18912 O O . ARG A 1 165 ? -24.784 -4.380 -12.857 1.00 52.50 165 ARG A O 13
ATOM 18933 N N . LEU A 1 166 ? -22.608 -4.700 -12.384 1.00 34.32 166 LEU A N 13
ATOM 18934 C CA . LEU A 1 166 ? -22.155 -3.567 -13.183 1.00 71.25 166 LEU A CA 13
ATOM 18935 C C . LEU A 1 166 ? -22.364 -3.832 -14.670 1.00 55.34 166 LEU A C 13
ATOM 18936 O O . LEU A 1 166 ? -22.897 -2.990 -15.394 1.00 21.22 166 LEU A O 13
ATOM 18952 N N . LEU A 1 167 ? -21.942 -5.008 -15.122 1.00 1.31 167 LEU A N 13
ATOM 18953 C CA . LEU A 1 167 ? -22.084 -5.386 -16.523 1.00 3.11 167 LEU A CA 13
ATOM 18954 C C . LEU A 1 167 ? -23.529 -5.228 -16.986 1.00 55.30 167 LEU A C 13
ATOM 18955 O O . LEU A 1 167 ? -23.788 -4.812 -18.115 1.00 71.52 167 LEU A O 13
ATOM 18971 N N . MET A 1 168 ? -24.467 -5.560 -16.104 1.00 72.33 168 MET A N 13
ATOM 18972 C CA . MET A 1 168 ? -25.886 -5.452 -16.422 1.00 21.13 168 MET A CA 13
ATOM 18973 C C . MET A 1 168 ? -26.559 -4.396 -15.550 1.00 10.13 168 MET A C 13
ATOM 18974 O O . MET A 1 168 ? -27.741 -4.507 -15.226 1.00 15.31 168 MET A O 13
ATOM 18988 N N . MET A 1 169 ? -25.798 -3.374 -15.172 1.00 43.43 169 MET A N 13
ATOM 18989 C CA . MET A 1 169 ? -26.322 -2.299 -14.338 1.00 2.13 169 MET A CA 13
ATOM 18990 C C . MET A 1 169 ? -27.628 -1.755 -14.910 1.00 20.03 169 MET A C 13
ATOM 18991 O O . MET A 1 169 ? -27.951 -1.986 -16.074 1.00 44.30 169 MET A O 13
ATOM 19005 N N . GLY A 1 170 ? -28.376 -1.033 -14.080 1.00 12.40 170 GLY A N 13
ATOM 19006 C CA . GLY A 1 170 ? -29.638 -0.469 -14.521 1.00 74.23 170 GLY A CA 13
ATOM 19007 C C . GLY A 1 170 ? -29.601 -0.025 -15.970 1.00 23.23 170 GLY A C 13
ATOM 19008 O O . GLY A 1 170 ? -30.190 -0.668 -16.838 1.00 61.45 170 GLY A O 13
ATOM 19012 N N . GLU A 1 171 ? -28.907 1.078 -16.232 1.00 65.44 171 GLU A N 13
ATOM 19013 C CA . GLU A 1 171 ? -28.798 1.608 -17.586 1.00 44.11 171 GLU A CA 13
ATOM 19014 C C . GLU A 1 171 ? -28.277 0.542 -18.547 1.00 61.11 171 GLU A C 13
ATOM 19015 O O . GLU A 1 171 ? -27.595 -0.404 -18.153 1.00 60.24 171 GLU A O 13
ATOM 19027 N N . PRO A 1 172 ? -28.608 0.698 -19.837 1.00 30.31 172 PRO A N 13
ATOM 19028 C CA . PRO A 1 172 ? -28.186 -0.241 -20.881 1.00 3.42 172 PRO A CA 13
ATOM 19029 C C . PRO A 1 172 ? -26.686 -0.166 -21.155 1.00 53.44 172 PRO A C 13
ATOM 19030 O O . PRO A 1 172 ? -26.089 0.908 -21.100 1.00 1.51 172 PRO A O 13
ATOM 19041 N N . ALA A 1 173 ? -26.086 -1.315 -21.448 1.00 3.43 173 ALA A N 13
ATOM 19042 C CA . ALA A 1 173 ? -24.659 -1.379 -21.733 1.00 31.14 173 ALA A CA 13
ATOM 19043 C C . ALA A 1 173 ? -24.276 -0.413 -22.848 1.00 2.22 173 ALA A C 13
ATOM 19044 O O . ALA A 1 173 ? -25.129 0.036 -23.615 1.00 62.04 173 ALA A O 13
ATOM 19051 N N . LYS A 1 174 ? -22.990 -0.092 -22.933 1.00 1.01 174 LYS A N 13
ATOM 19052 C CA . LYS A 1 174 ? -22.493 0.822 -23.955 1.00 5.51 174 LYS A CA 13
ATOM 19053 C C . LYS A 1 174 ? -21.732 0.065 -25.039 1.00 43.55 174 LYS A C 13
ATOM 19054 O O . LYS A 1 174 ? -20.756 0.569 -25.593 1.00 34.15 174 LYS A O 13
ATOM 19073 N N . GLY A 1 175 ? -22.188 -1.148 -25.339 1.00 63.15 175 GLY A N 13
ATOM 19074 C CA . GLY A 1 175 ? -21.540 -1.953 -26.357 1.00 74.30 175 GLY A CA 13
ATOM 19075 C C . GLY A 1 175 ? -21.695 -3.440 -26.107 1.00 63.30 175 GLY A C 13
ATOM 19076 O O . GLY A 1 175 ? -20.765 -4.215 -26.332 1.00 63.22 175 GLY A O 13
ATOM 19080 N N . TRP A 1 176 ? -22.871 -3.839 -25.637 1.00 34.04 176 TRP A N 13
ATOM 19081 C CA . TRP A 1 176 ? -23.143 -5.244 -25.354 1.00 73.12 176 TRP A CA 13
ATOM 19082 C C . TRP A 1 176 ? -23.092 -6.076 -26.629 1.00 21.25 176 TRP A C 13
ATOM 19083 O O . TRP A 1 176 ? -22.288 -7.000 -26.746 1.00 75.02 176 TRP A O 13
ATOM 19104 N N . GLN A 1 177 ? -23.957 -5.744 -27.583 1.00 30.12 177 GLN A N 13
ATOM 19105 C CA . GLN A 1 177 ? -24.009 -6.462 -28.851 1.00 54.14 177 GLN A CA 13
ATOM 19106 C C . GLN A 1 177 ? -22.754 -6.200 -29.677 1.00 11.31 177 GLN A C 13
ATOM 19107 O O . GLN A 1 177 ? -22.279 -7.079 -30.396 1.00 13.41 177 GLN A O 13
ATOM 19121 N N . GLU A 1 178 ? -22.222 -4.987 -29.569 1.00 54.53 178 GLU A N 13
ATOM 19122 C CA . GLU A 1 178 ? -21.023 -4.610 -30.308 1.00 62.52 178 GLU A CA 13
ATOM 19123 C C . GLU A 1 178 ? -19.819 -5.423 -29.841 1.00 1.24 178 GLU A C 13
ATOM 19124 O O . GLU A 1 178 ? -19.037 -5.919 -30.654 1.00 74.25 178 GLU A O 13
ATOM 19136 N N . LEU A 1 179 ? -19.674 -5.554 -28.527 1.00 12.41 179 LEU A N 13
ATOM 19137 C CA . LEU A 1 179 ? -18.566 -6.305 -27.950 1.00 75.35 179 LEU A CA 13
ATOM 19138 C C . LEU A 1 179 ? -18.644 -7.777 -28.340 1.00 52.34 179 LEU A C 13
ATOM 19139 O O . LEU A 1 179 ? -17.650 -8.374 -28.754 1.00 52.33 179 LEU A O 13
ATOM 19155 N N . ALA A 1 180 ? -19.833 -8.357 -28.207 1.00 3.42 180 ALA A N 13
ATOM 19156 C CA . ALA A 1 180 ? -20.042 -9.758 -28.550 1.00 53.33 180 ALA A CA 13
ATOM 19157 C C . ALA A 1 180 ? -19.592 -10.048 -29.978 1.00 33.23 180 ALA A C 13
ATOM 19158 O O . ALA A 1 180 ? -18.837 -10.987 -30.222 1.00 34.41 180 ALA A O 13
ATOM 19165 N N . GLY A 1 181 ? -20.062 -9.233 -30.918 1.00 12.31 181 GLY A N 13
ATOM 19166 C CA . GLY A 1 181 ? -19.699 -9.420 -32.311 1.00 15.32 181 GLY A CA 13
ATOM 19167 C C . GLY A 1 181 ? -18.251 -9.063 -32.583 1.00 44.55 181 GLY A C 13
ATOM 19168 O O . GLY A 1 181 ? -17.516 -9.842 -33.191 1.00 34.43 181 GLY A O 13
ATOM 19172 N N . HIS A 1 182 ? -17.839 -7.882 -32.135 1.00 54.40 182 HIS A N 13
ATOM 19173 C CA . HIS A 1 182 ? -16.469 -7.422 -32.335 1.00 0.32 182 HIS A CA 13
ATOM 19174 C C . HIS A 1 182 ? -15.470 -8.442 -31.796 1.00 74.13 182 HIS A C 13
ATOM 19175 O O . HIS A 1 182 ? -14.402 -8.645 -32.375 1.00 65.31 182 HIS A O 13
ATOM 19189 N N . LEU A 1 183 ? -15.824 -9.080 -30.686 1.00 45.45 183 LEU A N 13
ATOM 19190 C CA . LEU A 1 183 ? -14.958 -10.079 -30.069 1.00 32.32 183 LEU A CA 13
ATOM 19191 C C . LEU A 1 183 ? -14.851 -11.323 -30.945 1.00 3.32 183 LEU A C 13
ATOM 19192 O O . LEU A 1 183 ? -13.895 -12.088 -30.838 1.00 34.10 183 LEU A O 13
ATOM 19208 N N . GLY A 1 184 ? -15.840 -11.517 -31.812 1.00 14.43 184 GLY A N 13
ATOM 19209 C CA . GLY A 1 184 ? -15.837 -12.669 -32.695 1.00 4.10 184 GLY A CA 13
ATOM 19210 C C . GLY A 1 184 ? -16.769 -13.765 -32.220 1.00 34.50 184 GLY A C 13
ATOM 19211 O O . GLY A 1 184 ? -16.596 -14.933 -32.573 1.00 12.30 184 GLY A O 13
ATOM 19215 N N . TYR A 1 185 ? -17.759 -13.392 -31.418 1.00 54.22 185 TYR A N 13
ATOM 19216 C CA . TYR A 1 185 ? -18.720 -14.354 -30.891 1.00 20.32 185 TYR A CA 13
ATOM 19217 C C . TYR A 1 185 ? -19.944 -14.453 -31.796 1.00 63.34 185 TYR A C 13
ATOM 19218 O O . TYR A 1 185 ? -20.509 -13.439 -32.206 1.00 72.43 185 TYR A O 13
ATOM 19236 N N . GLN A 1 186 ? -20.347 -15.682 -32.102 1.00 62.25 186 GLN A N 13
ATOM 19237 C CA . GLN A 1 186 ? -21.503 -15.915 -32.959 1.00 62.34 186 GLN A CA 13
ATOM 19238 C C . GLN A 1 186 ? -22.777 -15.384 -32.310 1.00 10.45 186 GLN A C 13
ATOM 19239 O O . GLN A 1 186 ? -22.928 -15.428 -31.089 1.00 21.31 186 GLN A O 13
ATOM 19253 N N . ALA A 1 187 ? -23.692 -14.885 -33.134 1.00 64.12 187 ALA A N 13
ATOM 19254 C CA . ALA A 1 187 ? -24.954 -14.348 -32.641 1.00 35.11 187 ALA A CA 13
ATOM 19255 C C . ALA A 1 187 ? -25.714 -15.392 -31.829 1.00 45.33 187 ALA A C 13
ATOM 19256 O O . ALA A 1 187 ? -26.301 -15.078 -30.794 1.00 31.14 187 ALA A O 13
ATOM 19263 N N . GLU A 1 188 ? -25.701 -16.631 -32.308 1.00 21.53 188 GLU A N 13
ATOM 19264 C CA . GLU A 1 188 ? -26.391 -17.720 -31.626 1.00 40.14 188 GLU A CA 13
ATOM 19265 C C . GLU A 1 188 ? -25.754 -18.003 -30.268 1.00 61.11 188 GLU A C 13
ATOM 19266 O O . GLU A 1 188 ? -26.446 -18.312 -29.298 1.00 52.42 188 GLU A O 13
ATOM 19278 N N . ALA A 1 189 ? -24.431 -17.896 -30.209 1.00 11.11 189 ALA A N 13
ATOM 19279 C CA . ALA A 1 189 ? -23.700 -18.140 -28.972 1.00 70.54 189 ALA A CA 13
ATOM 19280 C C . ALA A 1 189 ? -24.009 -17.067 -27.932 1.00 22.22 189 ALA A C 13
ATOM 19281 O O . ALA A 1 189 ? -24.493 -17.368 -26.840 1.00 54.22 189 ALA A O 13
ATOM 19288 N N . VAL A 1 190 ? -23.725 -15.815 -28.278 1.00 60.13 190 VAL A N 13
ATOM 19289 C CA . VAL A 1 190 ? -23.973 -14.698 -27.374 1.00 34.50 190 VAL A CA 13
ATOM 19290 C C . VAL A 1 190 ? -25.412 -14.707 -26.871 1.00 32.24 190 VAL A C 13
ATOM 19291 O O . VAL A 1 190 ? -25.683 -14.344 -25.728 1.00 62.13 190 VAL A O 13
ATOM 19304 N N . GLU A 1 191 ? -26.333 -15.125 -27.735 1.00 74.11 191 GLU A N 13
ATOM 19305 C CA . GLU A 1 191 ? -27.745 -15.180 -27.379 1.00 44.21 191 GLU A CA 13
ATOM 19306 C C . GLU A 1 191 ? -28.016 -16.321 -26.402 1.00 74.22 191 GLU A C 13
ATOM 19307 O O . GLU A 1 191 ? -28.850 -16.201 -25.504 1.00 54.53 191 GLU A O 13
ATOM 19319 N N . THR A 1 192 ? -27.304 -17.429 -26.583 1.00 71.22 192 THR A N 13
ATOM 19320 C CA . THR A 1 192 ? -27.466 -18.592 -25.719 1.00 75.32 192 THR A CA 13
ATOM 19321 C C . THR A 1 192 ? -26.968 -18.303 -24.308 1.00 42.05 192 THR A C 13
ATOM 19322 O O . THR A 1 192 ? -27.703 -18.468 -23.335 1.00 3.13 192 THR A O 13
ATOM 19333 N N . MET A 1 193 ? -25.716 -17.871 -24.205 1.00 3.30 193 MET A N 13
ATOM 19334 C CA . MET A 1 193 ? -25.121 -17.557 -22.911 1.00 30.05 193 MET A CA 13
ATOM 19335 C C . MET A 1 193 ? -25.895 -16.445 -22.212 1.00 50.34 193 MET A C 13
ATOM 19336 O O . MET A 1 193 ? -26.132 -16.504 -21.005 1.00 54.11 193 MET A O 13
ATOM 19350 N N . ALA A 1 194 ? -26.285 -15.430 -22.977 1.00 14.22 194 ALA A N 13
ATOM 19351 C CA . ALA A 1 194 ? -27.033 -14.305 -22.430 1.00 54.34 194 ALA A CA 13
ATOM 19352 C C . ALA A 1 194 ? -28.428 -14.736 -21.987 1.00 43.31 194 ALA A C 13
ATOM 19353 O O . ALA A 1 194 ? -28.963 -14.224 -21.003 1.00 55.04 194 ALA A O 13
ATOM 19360 N N . CYS A 1 195 ? -29.010 -15.680 -22.718 1.00 31.44 195 CYS A N 13
ATOM 19361 C CA . CYS A 1 195 ? -30.343 -16.179 -22.401 1.00 44.11 195 CYS A CA 13
ATOM 19362 C C . CYS A 1 195 ? -30.298 -17.133 -21.211 1.00 71.14 195 CYS A C 13
ATOM 19363 O O . CYS A 1 195 ? -31.234 -17.191 -20.413 1.00 23.41 195 CYS A O 13
ATOM 19371 N N . ASP A 1 196 ? -29.204 -17.878 -21.098 1.00 3.41 196 ASP A N 13
ATOM 19372 C CA . ASP A 1 196 ? -29.036 -18.829 -20.006 1.00 50.15 196 ASP A CA 13
ATOM 19373 C C . ASP A 1 196 ? -29.190 -18.138 -18.655 1.00 32.05 196 ASP A C 13
ATOM 19374 O O . ASP A 1 196 ? -30.188 -18.326 -17.961 1.00 54.42 196 ASP A O 13
ATOM 19383 N N . GLN A 1 197 ? -28.191 -17.340 -18.288 1.00 13.35 197 GLN A N 13
ATOM 19384 C CA . GLN A 1 197 ? -28.215 -16.622 -17.019 1.00 22.22 197 GLN A CA 13
ATOM 19385 C C . GLN A 1 197 ? -27.293 -15.408 -17.063 1.00 50.54 197 GLN A C 13
ATOM 19386 O O . GLN A 1 197 ? -27.722 -14.283 -16.807 1.00 63.43 197 GLN A O 13
ATOM 19400 N N . MET A 1 198 ? -26.027 -15.644 -17.389 1.00 51.45 198 MET A N 13
ATOM 19401 C CA . MET A 1 198 ? -25.045 -14.569 -17.468 1.00 31.34 198 MET A CA 13
ATOM 19402 C C . MET A 1 198 ? -24.062 -14.811 -18.608 1.00 1.04 198 MET A C 13
ATOM 19403 O O . MET A 1 198 ? -23.307 -15.784 -18.611 1.00 20.10 198 MET A O 13
ATOM 19417 N N . PRO A 1 199 ? -24.070 -13.910 -19.601 1.00 63.33 199 PRO A N 13
ATOM 19418 C CA . PRO A 1 199 ? -23.185 -14.006 -20.765 1.00 73.20 199 PRO A CA 13
ATOM 19419 C C . PRO A 1 199 ? -21.725 -13.743 -20.407 1.00 3.23 199 PRO A C 13
ATOM 19420 O O . PRO A 1 199 ? -20.836 -14.501 -20.793 1.00 30.13 199 PRO A O 13
ATOM 19431 N N . ALA A 1 200 ? -21.487 -12.666 -19.665 1.00 14.11 200 ALA A N 13
ATOM 19432 C CA . ALA A 1 200 ? -20.137 -12.306 -19.253 1.00 61.03 200 ALA A CA 13
ATOM 19433 C C . ALA A 1 200 ? -19.557 -13.348 -18.303 1.00 5.34 200 ALA A C 13
ATOM 19434 O O . ALA A 1 200 ? -18.365 -13.653 -18.353 1.00 12.43 200 ALA A O 13
ATOM 19441 N N . TYR A 1 201 ? -20.407 -13.890 -17.436 1.00 4.05 201 TYR A N 13
ATOM 19442 C CA . TYR A 1 201 ? -19.977 -14.895 -16.472 1.00 32.22 201 TYR A CA 13
ATOM 19443 C C . TYR A 1 201 ? -19.688 -16.224 -17.162 1.00 52.11 201 TYR A C 13
ATOM 19444 O O . TYR A 1 201 ? -18.685 -16.879 -16.880 1.00 12.33 201 TYR A O 13
ATOM 19462 N N . THR A 1 202 ? -20.576 -16.616 -18.070 1.00 52.11 202 THR A N 13
ATOM 19463 C CA . THR A 1 202 ? -20.419 -17.868 -18.803 1.00 13.10 202 THR A CA 13
ATOM 19464 C C . THR A 1 202 ? -19.297 -17.766 -19.829 1.00 20.23 202 THR A C 13
ATOM 19465 O O . THR A 1 202 ? -18.612 -18.749 -20.115 1.00 72.54 202 THR A O 13
ATOM 19476 N N . LEU A 1 203 ? -19.113 -16.572 -20.382 1.00 63.41 203 LEU A N 13
ATOM 19477 C CA . LEU A 1 203 ? -18.073 -16.342 -21.377 1.00 60.41 203 LEU A CA 13
ATOM 19478 C C . LEU A 1 203 ? -16.686 -16.484 -20.759 1.00 23.53 203 LEU A C 13
ATOM 19479 O O . LEU A 1 203 ? -15.916 -17.373 -21.128 1.00 11.54 203 LEU A O 13
ATOM 19495 N N . LEU A 1 204 ? -16.371 -15.604 -19.815 1.00 65.34 204 LEU A N 13
ATOM 19496 C CA . LEU A 1 204 ? -15.077 -15.632 -19.141 1.00 42.01 204 LEU A CA 13
ATOM 19497 C C . LEU A 1 204 ? -14.819 -16.998 -18.514 1.00 54.10 204 LEU A C 13
ATOM 19498 O O . LEU A 1 204 ? -13.749 -17.579 -18.687 1.00 34.31 204 LEU A O 13
ATOM 19514 N N . ARG A 1 205 ? -15.809 -17.505 -17.786 1.00 23.14 205 ARG A N 13
ATOM 19515 C CA . ARG A 1 205 ? -15.690 -18.804 -17.133 1.00 51.22 205 ARG A CA 13
ATOM 19516 C C . ARG A 1 205 ? -15.223 -19.868 -18.122 1.00 23.25 205 ARG A C 13
ATOM 19517 O O . ARG A 1 205 ? -14.178 -20.490 -17.933 1.00 45.31 205 ARG A O 13
ATOM 19538 N N . ASN A 1 206 ? -16.006 -20.072 -19.177 1.00 52.20 206 ASN A N 13
ATOM 19539 C CA . ASN A 1 206 ? -15.672 -21.063 -20.195 1.00 34.13 206 ASN A CA 13
ATOM 19540 C C . ASN A 1 206 ? -14.336 -20.735 -20.856 1.00 5.22 206 ASN A C 13
ATOM 19541 O O . ASN A 1 206 ? -13.571 -21.632 -21.207 1.00 34.33 206 ASN A O 13
ATOM 19552 N N . TRP A 1 207 ? -14.064 -19.446 -21.019 1.00 52.41 207 TRP A N 13
ATOM 19553 C CA . TRP A 1 207 ? -12.820 -19.000 -21.636 1.00 51.51 207 TRP A CA 13
ATOM 19554 C C . TRP A 1 207 ? -11.615 -19.628 -20.946 1.00 35.31 207 TRP A C 13
ATOM 19555 O O . TRP A 1 207 ? -10.839 -20.354 -21.568 1.00 11.34 207 TRP A O 13
ATOM 19576 N N . ALA A 1 208 ? -11.461 -19.342 -19.657 1.00 20.13 208 ALA A N 13
ATOM 19577 C CA . ALA A 1 208 ? -10.350 -19.880 -18.882 1.00 41.04 208 ALA A CA 13
ATOM 19578 C C . ALA A 1 208 ? -10.547 -21.366 -18.599 1.00 50.24 208 ALA A C 13
ATOM 19579 O O . ALA A 1 208 ? -9.611 -22.157 -18.708 1.00 25.53 208 ALA A O 13
ATOM 19586 N N . ALA A 1 209 ? -11.770 -21.738 -18.236 1.00 74.10 209 ALA A N 13
ATOM 19587 C CA . ALA A 1 209 ? -12.089 -23.129 -17.941 1.00 14.51 209 ALA A CA 13
ATOM 19588 C C . ALA A 1 209 ? -11.677 -24.044 -19.089 1.00 74.00 209 ALA A C 13
ATOM 19589 O O . ALA A 1 209 ? -11.255 -25.178 -18.869 1.00 14.35 209 ALA A O 13
ATOM 19596 N N . GLN A 1 210 ? -11.802 -23.541 -20.313 1.00 14.23 210 GLN A N 13
ATOM 19597 C CA . GLN A 1 210 ? -11.444 -24.315 -21.496 1.00 50.52 210 GLN A CA 13
ATOM 19598 C C . GLN A 1 210 ? -9.932 -24.331 -21.699 1.00 10.40 210 GLN A C 13
ATOM 19599 O O . GLN A 1 210 ? -9.324 -25.394 -21.810 1.00 0.14 210 GLN A O 13
ATOM 19613 N N . GLU A 1 211 ? -9.334 -23.145 -21.744 1.00 12.01 211 GLU A N 13
ATOM 19614 C CA . GLU A 1 211 ? -7.894 -23.023 -21.934 1.00 31.53 211 GLU A CA 13
ATOM 19615 C C . GLU A 1 211 ? -7.224 -22.463 -20.682 1.00 3.32 211 GLU A C 13
ATOM 19616 O O . GLU A 1 211 ? -6.401 -23.128 -20.055 1.00 34.14 211 GLU A O 13
ATOM 19628 N N . GLY A 1 212 ? -7.585 -21.234 -20.325 1.00 63.11 212 GLY A N 13
ATOM 19629 C CA . GLY A 1 212 ? -7.011 -20.603 -19.151 1.00 32.03 212 GLY A CA 13
ATOM 19630 C C . GLY A 1 212 ? -5.498 -20.694 -19.126 1.00 0.31 212 GLY A C 13
ATOM 19631 O O . GLY A 1 212 ? -4.886 -20.672 -18.060 1.00 45.13 212 GLY A O 13
ATOM 19635 N N . ASN A 1 213 ? -4.893 -20.798 -20.306 1.00 51.24 213 ASN A N 13
ATOM 19636 C CA . ASN A 1 213 ? -3.442 -20.894 -20.415 1.00 12.32 213 ASN A CA 13
ATOM 19637 C C . ASN A 1 213 ? -2.847 -19.584 -20.924 1.00 1.22 213 ASN A C 13
ATOM 19638 O O . ASN A 1 213 ? -1.894 -19.059 -20.348 1.00 12.32 213 ASN A O 13
ATOM 19649 N N . ARG A 1 214 ? -3.415 -19.062 -22.006 1.00 71.12 214 ARG A N 13
ATOM 19650 C CA . ARG A 1 214 ? -2.942 -17.816 -22.593 1.00 14.02 214 ARG A CA 13
ATOM 19651 C C . ARG A 1 214 ? -3.981 -16.710 -22.435 1.00 64.23 214 ARG A C 13
ATOM 19652 O O . ARG A 1 214 ? -3.640 -15.532 -22.341 1.00 61.31 214 ARG A O 13
ATOM 19673 N N . ALA A 1 215 ? -5.252 -17.100 -22.405 1.00 44.21 215 ALA A N 13
ATOM 19674 C CA . ALA A 1 215 ? -6.341 -16.142 -22.257 1.00 40.33 215 ALA A CA 13
ATOM 19675 C C . ALA A 1 215 ? -6.363 -15.549 -20.853 1.00 0.43 215 ALA A C 13
ATOM 19676 O O . ALA A 1 215 ? -6.631 -16.249 -19.875 1.00 41.21 215 ALA A O 13
ATOM 19683 N N . THR A 1 216 ? -6.080 -14.254 -20.758 1.00 33.02 216 THR A N 13
ATOM 19684 C CA . THR A 1 216 ? -6.066 -13.567 -19.472 1.00 13.44 216 THR A CA 13
ATOM 19685 C C . THR A 1 216 ? -7.107 -12.454 -19.432 1.00 14.22 216 THR A C 13
ATOM 19686 O O . THR A 1 216 ? -7.498 -11.918 -20.470 1.00 1.30 216 THR A O 13
ATOM 19697 N N . LEU A 1 217 ? -7.552 -12.109 -18.229 1.00 71.43 217 LEU A N 13
ATOM 19698 C CA . LEU A 1 217 ? -8.548 -11.059 -18.053 1.00 65.35 217 LEU A CA 13
ATOM 19699 C C . LEU A 1 217 ? -8.110 -9.771 -18.745 1.00 30.05 217 LEU A C 13
ATOM 19700 O O . LEU A 1 217 ? -8.939 -8.943 -19.119 1.00 3.52 217 LEU A O 13
ATOM 19716 N N . ARG A 1 218 ? -6.801 -9.613 -18.915 1.00 45.13 218 ARG A N 13
ATOM 19717 C CA . ARG A 1 218 ? -6.252 -8.428 -19.563 1.00 51.31 218 ARG A CA 13
ATOM 19718 C C . ARG A 1 218 ? -6.946 -8.168 -20.897 1.00 72.31 218 ARG A C 13
ATOM 19719 O O . ARG A 1 218 ? -7.208 -7.021 -21.259 1.00 3.40 218 ARG A O 13
ATOM 19740 N N . VAL A 1 219 ? -7.241 -9.241 -21.624 1.00 54.24 219 VAL A N 13
ATOM 19741 C CA . VAL A 1 219 ? -7.904 -9.130 -22.917 1.00 24.53 219 VAL A CA 13
ATOM 19742 C C . VAL A 1 219 ? -9.261 -8.449 -22.782 1.00 15.10 219 VAL A C 13
ATOM 19743 O O . VAL A 1 219 ? -9.699 -7.727 -23.679 1.00 63.32 219 VAL A O 13
ATOM 19756 N N . LEU A 1 220 ? -9.924 -8.683 -21.655 1.00 11.30 220 LEU A N 13
ATOM 19757 C CA . LEU A 1 220 ? -11.233 -8.092 -21.400 1.00 54.43 220 LEU A CA 13
ATOM 19758 C C . LEU A 1 220 ? -11.099 -6.632 -20.977 1.00 75.11 220 LEU A C 13
ATOM 19759 O O . LEU A 1 220 ? -11.844 -5.771 -21.444 1.00 72.32 220 LEU A O 13
ATOM 19775 N N . GLU A 1 221 ? -10.144 -6.363 -20.093 1.00 3.25 221 GLU A N 13
ATOM 19776 C CA . GLU A 1 221 ? -9.912 -5.007 -19.610 1.00 71.41 221 GLU A CA 13
ATOM 19777 C C . GLU A 1 221 ? -9.690 -4.046 -20.773 1.00 22.34 221 GLU A C 13
ATOM 19778 O O . GLU A 1 221 ? -10.214 -2.932 -20.780 1.00 22.52 221 GLU A O 13
ATOM 19790 N N . ASP A 1 222 ? -8.908 -4.483 -21.754 1.00 74.14 222 ASP A N 13
ATOM 19791 C CA . ASP A 1 222 ? -8.616 -3.662 -22.922 1.00 72.24 222 ASP A CA 13
ATOM 19792 C C . ASP A 1 222 ? -9.834 -3.561 -23.835 1.00 63.34 222 ASP A C 13
ATOM 19793 O O . ASP A 1 222 ? -10.298 -2.465 -24.149 1.00 21.12 222 ASP A O 13
ATOM 19802 N N . ALA A 1 223 ? -10.349 -4.711 -24.255 1.00 40.22 223 ALA A N 13
ATOM 19803 C CA . ALA A 1 223 ? -11.515 -4.752 -25.130 1.00 75.12 223 ALA A CA 13
ATOM 19804 C C . ALA A 1 223 ? -12.659 -3.921 -24.560 1.00 1.43 223 ALA A C 13
ATOM 19805 O O . ALA A 1 223 ? -13.422 -3.304 -25.303 1.00 4.24 223 ALA A O 13
ATOM 19812 N N . LEU A 1 224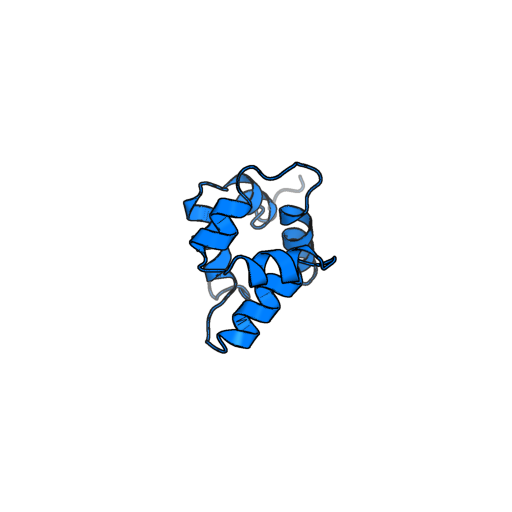 ? -12.772 -3.908 -23.236 1.00 43.45 224 LEU A N 13
ATOM 19813 C CA . LEU A 1 224 ? -13.824 -3.152 -22.566 1.00 44.13 224 LEU A CA 13
ATOM 19814 C C . LEU A 1 224 ? -13.412 -1.695 -22.379 1.00 32.23 224 LEU A C 13
ATOM 19815 O O . LEU A 1 224 ? -14.239 -0.789 -22.479 1.00 44.51 224 LEU A O 13
ATOM 19831 N N . ALA A 1 225 ? -12.129 -1.478 -22.110 1.00 2.43 225 ALA A N 13
ATOM 19832 C CA . ALA A 1 225 ? -11.607 -0.131 -21.913 1.00 52.43 225 ALA A CA 13
ATOM 19833 C C . ALA A 1 225 ? -11.872 0.743 -23.135 1.00 71.10 225 ALA A C 13
ATOM 19834 O O . ALA A 1 225 ? -12.120 1.942 -23.009 1.00 1.34 225 ALA A O 13
ATOM 19841 N N . ALA A 1 226 ? -11.817 0.136 -24.315 1.00 3.34 226 ALA A N 13
ATOM 19842 C CA . ALA A 1 226 ? -12.052 0.859 -25.558 1.00 13.12 226 ALA A CA 13
ATOM 19843 C C . ALA A 1 226 ? -13.422 1.530 -25.553 1.00 42.40 226 ALA A C 13
ATOM 19844 O O . ALA A 1 226 ? -13.640 2.521 -26.249 1.00 70.22 226 ALA A O 13
ATOM 19851 N N . ILE A 1 227 ? -14.340 0.982 -24.764 1.00 31.34 227 ILE A N 13
ATOM 19852 C CA . ILE A 1 227 ? -15.689 1.528 -24.669 1.00 4.44 227 ILE A CA 13
ATOM 19853 C C . ILE A 1 227 ? -15.716 2.773 -23.789 1.00 41.24 227 ILE A C 13
ATOM 19854 O O . ILE A 1 227 ? -16.665 3.555 -23.831 1.00 35.43 227 ILE A O 13
ATOM 19870 N N . GLY A 1 228 ? -14.667 2.951 -22.991 1.00 51.24 228 GLY A N 13
ATOM 19871 C CA . GLY A 1 228 ? -14.590 4.104 -22.113 1.00 2.43 228 GLY A CA 13
ATOM 19872 C C . GLY A 1 228 ? -14.953 3.766 -20.681 1.00 22.03 228 GLY A C 13
ATOM 19873 O O . GLY A 1 228 ? -15.520 4.593 -19.966 1.00 33.12 228 GLY A O 13
ATOM 19877 N N . ARG A 1 229 ? -14.629 2.548 -20.261 1.00 65.43 229 ARG A N 13
ATOM 19878 C CA . ARG A 1 229 ? -14.926 2.103 -18.905 1.00 54.33 229 ARG A CA 13
ATOM 19879 C C . ARG A 1 229 ? -13.645 1.923 -18.097 1.00 21.31 229 ARG A C 13
ATOM 19880 O O . ARG A 1 229 ? -13.105 0.821 -18.010 1.00 3.13 229 ARG A O 13
ATOM 19901 N N . GLU A 1 230 ? -13.163 3.014 -17.510 1.00 51.31 230 GLU A N 13
ATOM 19902 C CA . GLU A 1 230 ? -11.944 2.976 -16.711 1.00 13.12 230 GLU A CA 13
ATOM 19903 C C . GLU A 1 230 ? -12.224 2.419 -15.318 1.00 45.11 230 GLU A C 13
ATOM 19904 O O . GLU A 1 230 ? -11.356 1.802 -14.699 1.00 33.52 230 GLU A O 13
ATOM 19916 N N . ASP A 1 231 ? -13.439 2.640 -14.831 1.00 32.13 231 ASP A N 13
ATOM 19917 C CA . ASP A 1 231 ? -13.834 2.160 -13.512 1.00 22.53 231 ASP A CA 13
ATOM 19918 C C . ASP A 1 231 ? -13.633 0.652 -13.400 1.00 3.00 231 ASP A C 13
ATOM 19919 O O . ASP A 1 231 ? -12.913 0.175 -12.523 1.00 71.21 231 ASP A O 13
ATOM 19928 N N . VAL A 1 232 ? -14.273 -0.094 -14.294 1.00 62.01 232 VAL A N 13
ATOM 19929 C CA . VAL A 1 232 ? -14.165 -1.548 -14.296 1.00 14.25 232 VAL A CA 13
ATOM 19930 C C . VAL A 1 232 ? -12.726 -1.991 -14.535 1.00 12.32 232 VAL A C 13
ATOM 19931 O O . VAL A 1 232 ? -12.269 -2.987 -13.973 1.00 51.14 232 VAL A O 13
ATOM 19944 N N . VAL A 1 233 ? -12.015 -1.244 -15.374 1.00 42.22 233 VAL A N 13
ATOM 19945 C CA . VAL A 1 233 ? -10.626 -1.559 -15.687 1.00 22.11 233 VAL A CA 13
ATOM 19946 C C . VAL A 1 233 ? -9.736 -1.401 -14.459 1.00 71.14 233 VAL A C 13
ATOM 19947 O O . VAL A 1 233 ? -8.874 -2.239 -14.193 1.00 75.11 233 VAL A O 13
ATOM 19960 N N . GLN A 1 234 ? -9.951 -0.321 -13.714 1.00 31.52 234 GLN A N 13
ATOM 19961 C CA . GLN A 1 234 ? -9.168 -0.053 -12.514 1.00 12.24 234 GLN A CA 13
ATOM 19962 C C . GLN A 1 234 ? -9.401 -1.131 -11.460 1.00 0.22 234 GLN A C 13
ATOM 19963 O O . GLN A 1 234 ? -8.478 -1.531 -10.751 1.00 42.23 234 GLN A O 13
ATOM 19977 N N . VAL A 1 235 ? -10.643 -1.597 -11.362 1.00 24.54 235 VAL A N 13
ATOM 19978 C CA . VAL A 1 235 ? -10.998 -2.628 -10.395 1.00 74.11 235 VAL A CA 13
ATOM 19979 C C . VAL A 1 235 ? -10.446 -3.986 -10.812 1.00 55.43 235 VAL A C 13
ATOM 19980 O O . VAL A 1 235 ? -10.056 -4.796 -9.970 1.00 13.42 235 VAL A O 13
ATOM 19993 N N . LEU A 1 236 ? -10.414 -4.230 -12.118 1.00 21.35 236 LEU A N 13
ATOM 19994 C CA . LEU A 1 236 ? -9.908 -5.491 -12.650 1.00 23.40 236 LEU A CA 13
ATOM 19995 C C . LEU A 1 236 ? -8.414 -5.400 -12.940 1.00 31.53 236 LEU A C 13
ATOM 19996 O O . LEU A 1 236 ? -7.788 -6.380 -13.342 1.00 63.21 236 LEU A O 13
ATOM 20012 N N . SER A 1 237 ? -7.848 -4.215 -12.732 1.00 53.21 237 SER A N 13
ATOM 20013 C CA . SER A 1 237 ? -6.426 -3.994 -12.974 1.00 51.44 237 SER A CA 13
ATOM 20014 C C . SER A 1 237 ? -5.584 -4.619 -11.866 1.00 21.41 237 SER A C 13
ATOM 20015 O O . SER A 1 237 ? -4.456 -5.052 -12.098 1.00 53.05 237 SER A O 13
ATOM 20023 N N . SER A 1 238 ? -6.141 -4.661 -10.659 1.00 61.15 238 SER A N 13
ATOM 20024 C CA . SER A 1 238 ? -5.441 -5.229 -9.513 1.00 2.51 238 SER A CA 13
ATOM 20025 C C . SER A 1 238 ? -4.874 -6.604 -9.850 1.00 15.22 238 SER A C 13
ATOM 20026 O O . SER A 1 238 ? -5.366 -7.309 -10.732 1.00 60.10 238 SER A O 13
ATOM 20034 N N . PRO A 1 239 ? -3.811 -6.998 -9.131 1.00 50.03 239 PRO A N 13
ATOM 20035 C CA . PRO A 1 239 ? -3.153 -8.292 -9.334 1.00 63.43 239 PRO A CA 13
ATOM 20036 C C . PRO A 1 239 ? -4.019 -9.460 -8.877 1.00 41.24 239 PRO A C 13
ATOM 20037 O O . PRO A 1 239 ? -4.810 -9.331 -7.943 1.00 64.21 239 PRO A O 13
ATOM 20048 N N . ALA A 1 240 ? -3.864 -10.601 -9.541 1.00 32.54 240 ALA A N 13
ATOM 20049 C CA . ALA A 1 240 ? -4.629 -11.794 -9.199 1.00 71.44 240 ALA A CA 13
ATOM 20050 C C . ALA A 1 240 ? -3.845 -13.061 -9.522 1.00 42.21 240 ALA A C 13
ATOM 20051 O O . ALA A 1 240 ? -4.149 -13.761 -10.487 1.00 61.31 240 ALA A O 13
ATOM 20058 N N . GLU A 1 241 ? -2.834 -13.349 -8.708 1.00 60.52 241 GLU A N 13
ATOM 20059 C CA . GLU A 1 241 ? -2.005 -14.531 -8.908 1.00 53.32 241 GLU A CA 13
ATOM 20060 C C . GLU A 1 241 ? -2.752 -15.796 -8.494 1.00 11.23 241 GLU A C 13
ATOM 20061 O O . GLU A 1 241 ? -3.225 -15.908 -7.364 1.00 25.45 241 GLU A O 13
ATOM 20073 N N . SER A 1 242 ? -2.855 -16.745 -9.419 1.00 33.03 242 SER A N 13
ATOM 20074 C CA . SER A 1 242 ? -3.548 -18.000 -9.153 1.00 20.04 242 SER A CA 13
ATOM 20075 C C . SER A 1 242 ? -2.552 -19.129 -8.903 1.00 15.32 242 SER A C 13
ATOM 20076 O O . SER A 1 242 ? -2.651 -20.202 -9.496 1.00 62.42 242 SER A O 13
ATOM 20084 N N . SER A 1 243 ? -1.591 -18.876 -8.019 1.00 40.11 243 SER A N 13
ATOM 20085 C CA . SER A 1 243 ? -0.573 -19.868 -7.692 1.00 65.11 243 SER A CA 13
ATOM 20086 C C . SER A 1 243 ? -0.429 -20.020 -6.181 1.00 30.14 243 SER A C 13
ATOM 20087 O O . SER A 1 243 ? -0.811 -19.134 -5.418 1.00 14.32 243 SER A O 13
ATOM 20095 N N . SER A 1 244 ? 0.124 -21.152 -5.757 1.00 31.32 244 SER A N 13
ATOM 20096 C CA . SER A 1 244 ? 0.316 -21.424 -4.337 1.00 52.41 244 SER A CA 13
ATOM 20097 C C . SER A 1 244 ? -1.011 -21.352 -3.586 1.00 34.33 244 SER A C 13
ATOM 20098 O O . SER A 1 244 ? -1.066 -20.899 -2.443 1.00 44.30 244 SER A O 13
ATOM 20106 N N . VAL A 1 245 ? -2.078 -21.800 -4.239 1.00 12.21 245 VAL A N 13
ATOM 20107 C CA . VAL A 1 245 ? -3.405 -21.788 -3.634 1.00 71.05 245 VAL A CA 13
ATOM 20108 C C . VAL A 1 245 ? -3.855 -23.198 -3.266 1.00 31.03 245 VAL A C 13
ATOM 20109 O O . VAL A 1 245 ? -3.627 -24.149 -4.014 1.00 44.22 245 VAL A O 13
ATOM 20122 N N . VAL A 1 246 ? -4.494 -23.326 -2.108 1.00 3.24 246 VAL A N 13
ATOM 20123 C CA . VAL A 1 246 ? -4.978 -24.619 -1.641 1.00 44.42 246 VAL A CA 13
ATOM 20124 C C . VAL A 1 246 ? -6.243 -25.035 -2.384 1.00 52.40 246 VAL A C 13
ATOM 20125 O O . VAL A 1 246 ? -6.522 -26.223 -2.538 1.00 41.24 246 VAL A O 13
ATOM 20138 N N . PRO A 1 145 ? 3.647 -20.116 -26.098 1.00 31.20 145 PRO A N 14
ATOM 20139 C CA . PRO A 1 145 ? 4.246 -20.172 -24.761 1.00 31.53 145 PRO A CA 14
ATOM 20140 C C . PRO A 1 145 ? 3.321 -20.823 -23.739 1.00 23.30 145 PRO A C 14
ATOM 20141 O O . PRO A 1 145 ? 2.099 -20.759 -23.865 1.00 63.42 145 PRO A O 14
ATOM 20152 N N . ASP A 1 146 ? 3.913 -21.448 -22.727 1.00 65.34 146 ASP A N 14
ATOM 20153 C CA . ASP A 1 146 ? 3.142 -22.109 -21.681 1.00 42.45 146 ASP A CA 14
ATOM 20154 C C . ASP A 1 146 ? 3.287 -21.375 -20.352 1.00 3.24 146 ASP A C 14
ATOM 20155 O O . ASP A 1 146 ? 4.368 -21.345 -19.762 1.00 45.44 146 ASP A O 14
ATOM 20164 N N . LEU A 1 147 ? 2.193 -20.784 -19.886 1.00 12.20 147 LEU A N 14
ATOM 20165 C CA . LEU A 1 147 ? 2.198 -20.047 -18.626 1.00 4.52 147 LEU A CA 14
ATOM 20166 C C . LEU A 1 147 ? 0.850 -20.163 -17.923 1.00 22.42 147 LEU A C 14
ATOM 20167 O O . LEU A 1 147 ? -0.156 -19.633 -18.394 1.00 42.43 147 LEU A O 14
ATOM 20183 N N . GLY A 1 148 ? 0.836 -20.859 -16.789 1.00 63.02 148 GLY A N 14
ATOM 20184 C CA . GLY A 1 148 ? -0.393 -21.029 -16.038 1.00 24.31 148 GLY A CA 14
ATOM 20185 C C . GLY A 1 148 ? -0.318 -20.414 -14.655 1.00 4.41 148 GLY A C 14
ATOM 20186 O O . GLY A 1 148 ? -0.180 -19.198 -14.517 1.00 34.21 148 GLY A O 14
ATOM 20190 N N . CYS A 1 149 ? -0.409 -21.253 -13.629 1.00 63.14 149 CYS A N 14
ATOM 20191 C CA . CYS A 1 149 ? -0.352 -20.784 -12.249 1.00 42.32 149 CYS A CA 14
ATOM 20192 C C . CYS A 1 149 ? -1.362 -19.666 -12.014 1.00 22.35 149 CYS A C 14
ATOM 20193 O O . CYS A 1 149 ? -1.062 -18.676 -11.347 1.00 14.33 149 CYS A O 14
ATOM 20201 N N . GLN A 1 150 ? -2.560 -19.831 -12.566 1.00 71.50 150 GLN A N 14
ATOM 20202 C CA . GLN A 1 150 ? -3.614 -18.834 -12.418 1.00 40.13 150 GLN A CA 14
ATOM 20203 C C . GLN A 1 150 ? -4.084 -18.750 -10.970 1.00 55.32 150 GLN A C 14
ATOM 20204 O O . GLN A 1 150 ? -4.831 -19.608 -10.497 1.00 55.02 150 GLN A O 14
ATOM 20218 N N . LEU A 1 151 ? -3.640 -17.713 -10.268 1.00 70.12 151 LEU A N 14
ATOM 20219 C CA . LEU A 1 151 ? -4.015 -17.517 -8.871 1.00 41.12 151 LEU A CA 14
ATOM 20220 C C . LEU A 1 151 ? -4.803 -16.223 -8.697 1.00 4.02 151 LEU A C 14
ATOM 20221 O O . LEU A 1 151 ? -5.596 -16.090 -7.764 1.00 31.03 151 LEU A O 14
ATOM 20237 N N . TYR A 1 152 ? -4.581 -15.274 -9.599 1.00 73.10 152 TYR A N 14
ATOM 20238 C CA . TYR A 1 152 ? -5.271 -13.991 -9.544 1.00 12.05 152 TYR A CA 14
ATOM 20239 C C . TYR A 1 152 ? -6.782 -14.179 -9.645 1.00 5.21 152 TYR A C 14
ATOM 20240 O O . TYR A 1 152 ? -7.556 -13.290 -9.292 1.00 43.40 152 TYR A O 14
ATOM 20258 N N . LEU A 1 153 ? -7.195 -15.346 -10.129 1.00 32.22 153 LEU A N 14
ATOM 20259 C CA . LEU A 1 153 ? -8.613 -15.654 -10.277 1.00 41.13 153 LEU A CA 14
ATOM 20260 C C . LEU A 1 153 ? -9.231 -16.029 -8.934 1.00 33.33 153 LEU A C 14
ATOM 20261 O O . LEU A 1 153 ? -10.411 -16.376 -8.856 1.00 10.53 153 LEU A O 14
ATOM 20277 N N . HIS A 1 154 ? -8.429 -15.952 -7.876 1.00 52.31 154 HIS A N 14
ATOM 20278 C CA . HIS A 1 154 ? -8.899 -16.280 -6.535 1.00 50.22 154 HIS A CA 14
ATOM 20279 C C . HIS A 1 154 ? -9.516 -15.058 -5.861 1.00 1.33 154 HIS A C 14
ATOM 20280 O O . HIS A 1 154 ? -9.603 -14.991 -4.635 1.00 71.04 154 HIS A O 14
ATOM 20294 N N . ILE A 1 155 ? -9.942 -14.094 -6.672 1.00 4.11 155 ILE A N 14
ATOM 20295 C CA . ILE A 1 155 ? -10.550 -12.875 -6.153 1.00 40.52 155 ILE A CA 14
ATOM 20296 C C . ILE A 1 155 ? -11.684 -13.196 -5.185 1.00 22.01 155 ILE A C 14
ATOM 20297 O O . ILE A 1 155 ? -12.289 -14.267 -5.232 1.00 63.21 155 ILE A O 14
ATOM 20313 N N . PRO A 1 156 ? -11.981 -12.245 -4.287 1.00 72.24 156 PRO A N 14
ATOM 20314 C CA . PRO A 1 156 ? -13.046 -12.402 -3.291 1.00 61.41 156 PRO A CA 14
ATOM 20315 C C . PRO A 1 156 ? -14.435 -12.380 -3.920 1.00 61.04 156 PRO A C 14
ATOM 20316 O O . PRO A 1 156 ? -14.610 -11.910 -5.044 1.00 73.44 156 PRO A O 14
ATOM 20327 N N . GLN A 1 157 ? -15.419 -12.890 -3.187 1.00 14.32 157 GLN A N 14
ATOM 20328 C CA . GLN A 1 157 ? -16.793 -12.928 -3.674 1.00 24.54 157 GLN A CA 14
ATOM 20329 C C . GLN A 1 157 ? -17.326 -11.520 -3.913 1.00 4.14 157 GLN A C 14
ATOM 20330 O O . GLN A 1 157 ? -18.091 -11.286 -4.848 1.00 72.13 157 GLN A O 14
ATOM 20344 N N . GLN A 1 158 ? -16.916 -10.585 -3.061 1.00 41.44 158 GLN A N 14
ATOM 20345 C CA . GLN A 1 158 ? -17.354 -9.200 -3.179 1.00 51.24 158 GLN A CA 14
ATOM 20346 C C . GLN A 1 158 ? -17.047 -8.649 -4.568 1.00 24.04 158 GLN A C 14
ATOM 20347 O O . GLN A 1 158 ? -17.937 -8.157 -5.261 1.00 70.52 158 GLN A O 14
ATOM 20361 N N . GLN A 1 159 ? -15.782 -8.732 -4.966 1.00 33.34 159 GLN A N 14
ATOM 20362 C CA . GLN A 1 159 ? -15.357 -8.241 -6.272 1.00 4.42 159 GLN A CA 14
ATOM 20363 C C . GLN A 1 159 ? -16.064 -8.995 -7.393 1.00 13.11 159 GLN A C 14
ATOM 20364 O O . GLN A 1 159 ? -16.547 -8.391 -8.351 1.00 30.03 159 GLN A O 14
ATOM 20378 N N . GLN A 1 160 ? -16.121 -10.317 -7.266 1.00 62.41 160 GLN A N 14
ATOM 20379 C CA . GLN A 1 160 ? -16.769 -11.153 -8.270 1.00 51.11 160 GLN A CA 14
ATOM 20380 C C . GLN A 1 160 ? -18.214 -10.720 -8.490 1.00 73.33 160 GLN A C 14
ATOM 20381 O O . GLN A 1 160 ? -18.639 -10.495 -9.622 1.00 63.11 160 GLN A O 14
ATOM 20395 N N . GLU A 1 161 ? -18.965 -10.606 -7.398 1.00 42.02 161 GLU A N 14
ATOM 20396 C CA . GLU A 1 161 ? -20.364 -10.201 -7.473 1.00 43.51 161 GLU A CA 14
ATOM 20397 C C . GLU A 1 161 ? -20.490 -8.774 -8.000 1.00 71.52 161 GLU A C 14
ATOM 20398 O O . GLU A 1 161 ? -21.413 -8.459 -8.751 1.00 45.44 161 GLU A O 14
ATOM 20410 N N . GLU A 1 162 ? -19.555 -7.917 -7.602 1.00 64.41 162 GLU A N 14
ATOM 20411 C CA . GLU A 1 162 ? -19.563 -6.524 -8.033 1.00 64.53 162 GLU A CA 14
ATOM 20412 C C . GLU A 1 162 ? -19.427 -6.424 -9.549 1.00 30.34 162 GLU A C 14
ATOM 20413 O O . GLU A 1 162 ? -20.278 -5.844 -10.223 1.00 31.32 162 GLU A O 14
ATOM 20425 N N . VAL A 1 163 ? -18.349 -6.992 -10.081 1.00 33.35 163 VAL A N 14
ATOM 20426 C CA . VAL A 1 163 ? -18.101 -6.968 -11.517 1.00 44.33 163 VAL A CA 14
ATOM 20427 C C . VAL A 1 163 ? -19.299 -7.506 -12.291 1.00 42.21 163 VAL A C 14
ATOM 20428 O O . VAL A 1 163 ? -19.736 -6.906 -13.272 1.00 21.02 163 VAL A O 14
ATOM 20441 N N . GLN A 1 164 ? -19.826 -8.641 -11.842 1.00 65.12 164 GLN A N 14
ATOM 20442 C CA . GLN A 1 164 ? -20.975 -9.260 -12.493 1.00 20.43 164 GLN A CA 14
ATOM 20443 C C . GLN A 1 164 ? -22.190 -8.340 -12.442 1.00 61.12 164 GLN A C 14
ATOM 20444 O O . GLN A 1 164 ? -22.832 -8.086 -13.462 1.00 33.51 164 GLN A O 14
ATOM 20458 N N . ARG A 1 165 ? -22.500 -7.843 -11.249 1.00 21.35 165 ARG A N 14
ATOM 20459 C CA . ARG A 1 165 ? -23.640 -6.954 -11.065 1.00 73.44 165 ARG A CA 14
ATOM 20460 C C . ARG A 1 165 ? -23.483 -5.688 -11.903 1.00 75.34 165 ARG A C 14
ATOM 20461 O O . ARG A 1 165 ? -24.462 -5.145 -12.416 1.00 52.50 165 ARG A O 14
ATOM 20482 N N . LEU A 1 166 ? -22.246 -5.224 -12.037 1.00 34.32 166 LEU A N 14
ATOM 20483 C CA . LEU A 1 166 ? -21.959 -4.022 -12.814 1.00 71.25 166 LEU A CA 14
ATOM 20484 C C . LEU A 1 166 ? -22.354 -4.210 -14.275 1.00 55.34 166 LEU A C 14
ATOM 20485 O O . LEU A 1 166 ? -23.080 -3.394 -14.843 1.00 21.22 166 LEU A O 14
ATOM 20501 N N . LEU A 1 167 ? -21.873 -5.293 -14.877 1.00 1.31 167 LEU A N 14
ATOM 20502 C CA . LEU A 1 167 ? -22.177 -5.590 -16.272 1.00 3.11 167 LEU A CA 14
ATOM 20503 C C . LEU A 1 167 ? -23.684 -5.590 -16.513 1.00 55.30 167 LEU A C 14
ATOM 20504 O O . LEU A 1 167 ? -24.156 -5.120 -17.548 1.00 71.52 167 LEU A O 14
ATOM 20520 N N . MET A 1 168 ? -24.431 -6.119 -15.550 1.00 72.33 168 MET A N 14
ATOM 20521 C CA . MET A 1 168 ? -25.885 -6.177 -15.657 1.00 21.13 168 MET A CA 14
ATOM 20522 C C . MET A 1 168 ? -26.522 -4.917 -15.079 1.00 10.13 168 MET A C 14
ATOM 20523 O O . MET A 1 168 ? -27.649 -4.951 -14.585 1.00 15.31 168 MET A O 14
ATOM 20537 N N . MET A 1 169 ? -25.794 -3.807 -15.144 1.00 43.43 169 MET A N 14
ATOM 20538 C CA . MET A 1 169 ? -26.291 -2.536 -14.628 1.00 2.13 169 MET A CA 14
ATOM 20539 C C . MET A 1 169 ? -27.670 -2.220 -15.197 1.00 20.03 169 MET A C 14
ATOM 20540 O O . MET A 1 169 ? -28.015 -2.655 -16.295 1.00 44.30 169 MET A O 14
ATOM 20554 N N . GLY A 1 170 ? -28.458 -1.461 -14.440 1.00 12.40 170 GLY A N 14
ATOM 20555 C CA . GLY A 1 170 ? -29.791 -1.101 -14.886 1.00 74.23 170 GLY A CA 14
ATOM 20556 C C . GLY A 1 170 ? -29.788 -0.449 -16.255 1.00 23.23 170 GLY A C 14
ATOM 20557 O O . GLY A 1 170 ? -30.577 -0.816 -17.125 1.00 61.45 170 GLY A O 14
ATOM 20561 N N . GLU A 1 171 ? -28.901 0.522 -16.444 1.00 65.44 171 GLU A N 14
ATOM 20562 C CA . GLU A 1 171 ? -28.801 1.228 -17.716 1.00 44.11 171 GLU A CA 14
ATOM 20563 C C . GLU A 1 171 ? -28.264 0.308 -18.808 1.00 61.11 171 GLU A C 14
ATOM 20564 O O . GLU A 1 171 ? -27.270 -0.396 -18.628 1.00 60.24 171 GLU A O 14
ATOM 20576 N N . PRO A 1 172 ? -28.935 0.314 -19.970 1.00 30.31 172 PRO A N 14
ATOM 20577 C CA . PRO A 1 172 ? -28.543 -0.514 -21.114 1.00 3.42 172 PRO A CA 14
ATOM 20578 C C . PRO A 1 172 ? -27.240 -0.043 -21.752 1.00 53.44 172 PRO A C 14
ATOM 20579 O O . PRO A 1 172 ? -27.117 1.116 -22.150 1.00 1.51 172 PRO A O 14
ATOM 20590 N N . ALA A 1 173 ? -26.272 -0.947 -21.847 1.00 3.43 173 ALA A N 14
ATOM 20591 C CA . ALA A 1 173 ? -24.979 -0.624 -22.439 1.00 31.14 173 ALA A CA 14
ATOM 20592 C C . ALA A 1 173 ? -25.043 -0.682 -23.962 1.00 2.22 173 ALA A C 14
ATOM 20593 O O . ALA A 1 173 ? -25.330 -1.729 -24.542 1.00 62.04 173 ALA A O 14
ATOM 20600 N N . LYS A 1 174 ? -24.775 0.450 -24.605 1.00 1.01 174 LYS A N 14
ATOM 20601 C CA . LYS A 1 174 ? -24.801 0.528 -26.060 1.00 5.51 174 LYS A CA 14
ATOM 20602 C C . LYS A 1 174 ? -23.480 0.049 -26.655 1.00 43.55 174 LYS A C 14
ATOM 20603 O O . LYS A 1 174 ? -22.599 0.852 -26.960 1.00 34.15 174 LYS A O 14
ATOM 20622 N N . GLY A 1 175 ? -23.350 -1.264 -26.817 1.00 63.15 175 GLY A N 14
ATOM 20623 C CA . GLY A 1 175 ? -22.135 -1.826 -27.376 1.00 74.30 175 GLY A CA 14
ATOM 20624 C C . GLY A 1 175 ? -21.975 -3.298 -27.055 1.00 63.30 175 GLY A C 14
ATOM 20625 O O . GLY A 1 175 ? -20.872 -3.760 -26.763 1.00 63.22 175 GLY A O 14
ATOM 20629 N N . TRP A 1 176 ? -23.078 -4.035 -27.106 1.00 34.04 176 TRP A N 14
ATOM 20630 C CA . TRP A 1 176 ? -23.056 -5.465 -26.817 1.00 73.12 176 TRP A CA 14
ATOM 20631 C C . TRP A 1 176 ? -22.566 -6.258 -28.022 1.00 21.25 176 TRP A C 14
ATOM 20632 O O . TRP A 1 176 ? -21.589 -7.001 -27.931 1.00 75.02 176 TRP A O 14
ATOM 20653 N N . GLN A 1 177 ? -23.248 -6.092 -29.151 1.00 30.12 177 GLN A N 14
ATOM 20654 C CA . GLN A 1 177 ? -22.880 -6.794 -30.375 1.00 54.14 177 GLN A CA 14
ATOM 20655 C C . GLN A 1 177 ? -21.464 -6.430 -30.806 1.00 11.31 177 GLN A C 14
ATOM 20656 O O . GLN A 1 177 ? -20.687 -7.295 -31.213 1.00 13.41 177 GLN A O 14
ATOM 20670 N N . GLU A 1 178 ? -21.134 -5.146 -30.715 1.00 54.53 178 GLU A N 14
ATOM 20671 C CA . GLU A 1 178 ? -19.810 -4.668 -31.097 1.00 62.52 178 GLU A CA 14
ATOM 20672 C C . GLU A 1 178 ? -18.719 -5.434 -30.353 1.00 1.24 178 GLU A C 14
ATOM 20673 O O . GLU A 1 178 ? -17.732 -5.867 -30.948 1.00 74.25 178 GLU A O 14
ATOM 20685 N N . LEU A 1 179 ? -18.905 -5.596 -29.047 1.00 12.41 179 LEU A N 14
ATOM 20686 C CA . LEU A 1 179 ? -17.938 -6.309 -28.220 1.00 75.35 179 LEU A CA 14
ATOM 20687 C C . LEU A 1 179 ? -17.819 -7.766 -28.654 1.00 52.34 179 LEU A C 14
ATOM 20688 O O . LEU A 1 179 ? -16.717 -8.281 -28.838 1.00 52.33 179 LEU A O 14
ATOM 20704 N N . ALA A 1 180 ? -18.962 -8.425 -28.818 1.00 3.42 180 ALA A N 14
ATOM 20705 C CA . ALA A 1 180 ? -18.985 -9.821 -29.235 1.00 53.33 180 ALA A CA 14
ATOM 20706 C C . ALA A 1 180 ? -18.155 -10.031 -30.497 1.00 33.23 180 ALA A C 14
ATOM 20707 O O . ALA A 1 180 ? -17.253 -10.867 -30.527 1.00 34.41 180 ALA A O 14
ATOM 20714 N N . GLY A 1 181 ? -18.467 -9.267 -31.540 1.00 12.31 181 GLY A N 14
ATOM 20715 C CA . GLY A 1 181 ? -17.741 -9.386 -32.790 1.00 15.32 181 GLY A CA 14
ATOM 20716 C C . GLY A 1 181 ? -16.259 -9.112 -32.628 1.00 44.55 181 GLY A C 14
ATOM 20717 O O . GLY A 1 181 ? -15.422 -9.869 -33.123 1.00 34.43 181 GLY A O 14
ATOM 20721 N N . HIS A 1 182 ? -15.931 -8.026 -31.935 1.00 54.40 182 HIS A N 14
ATOM 20722 C CA . HIS A 1 182 ? -14.539 -7.653 -31.711 1.00 0.32 182 HIS A CA 14
ATOM 20723 C C . HIS A 1 182 ? -13.760 -8.810 -31.091 1.00 74.13 182 HIS A C 14
ATOM 20724 O O . HIS A 1 182 ? -12.616 -9.071 -31.464 1.00 65.31 182 HIS A O 14
ATOM 20738 N N . LEU A 1 183 ? -14.387 -9.500 -30.145 1.00 45.45 183 LEU A N 14
ATOM 20739 C CA . LEU A 1 183 ? -13.752 -10.629 -29.473 1.00 32.32 183 LEU A CA 14
ATOM 20740 C C . LEU A 1 183 ? -13.581 -11.805 -30.430 1.00 3.32 183 LEU A C 14
ATOM 20741 O O . LEU A 1 183 ? -12.739 -12.676 -30.215 1.00 34.10 183 LEU A O 14
ATOM 20757 N N . GLY A 1 184 ? -14.386 -11.822 -31.489 1.00 14.43 184 GLY A N 14
ATOM 20758 C CA . GLY A 1 184 ? -14.307 -12.895 -32.463 1.00 4.10 184 GLY A CA 14
ATOM 20759 C C . GLY A 1 184 ? -15.456 -13.876 -32.340 1.00 34.50 184 GLY A C 14
ATOM 20760 O O . GLY A 1 184 ? -15.345 -15.029 -32.759 1.00 12.30 184 GLY A O 14
ATOM 20764 N N . TYR A 1 185 ? -16.562 -13.419 -31.765 1.00 54.22 185 TYR A N 14
ATOM 20765 C CA . TYR A 1 185 ? -17.736 -14.267 -31.584 1.00 20.32 185 TYR A CA 14
ATOM 20766 C C . TYR A 1 185 ? -18.696 -14.123 -32.761 1.00 63.34 185 TYR A C 14
ATOM 20767 O O . TYR A 1 185 ? -18.789 -13.060 -33.373 1.00 72.43 185 TYR A O 14
ATOM 20785 N N . GLN A 1 186 ? -19.411 -15.201 -33.068 1.00 62.25 186 GLN A N 14
ATOM 20786 C CA . GLN A 1 186 ? -20.365 -15.197 -34.170 1.00 62.34 186 GLN A CA 14
ATOM 20787 C C . GLN A 1 186 ? -21.792 -15.041 -33.653 1.00 10.45 186 GLN A C 14
ATOM 20788 O O . GLN A 1 186 ? -22.040 -15.125 -32.451 1.00 21.31 186 GLN A O 14
ATOM 20802 N N . ALA A 1 187 ? -22.726 -14.813 -34.570 1.00 64.12 187 ALA A N 14
ATOM 20803 C CA . ALA A 1 187 ? -24.128 -14.646 -34.208 1.00 35.11 187 ALA A CA 14
ATOM 20804 C C . ALA A 1 187 ? -24.634 -15.843 -33.411 1.00 45.33 187 ALA A C 14
ATOM 20805 O O . ALA A 1 187 ? -25.376 -15.685 -32.441 1.00 31.14 187 ALA A O 14
ATOM 20812 N N . GLU A 1 188 ? -24.229 -17.039 -33.826 1.00 21.53 188 GLU A N 14
ATOM 20813 C CA . GLU A 1 188 ? -24.644 -18.263 -33.150 1.00 40.14 188 GLU A CA 14
ATOM 20814 C C . GLU A 1 188 ? -24.168 -18.272 -31.700 1.00 61.11 188 GLU A C 14
ATOM 20815 O O . GLU A 1 188 ? -24.858 -18.768 -30.812 1.00 52.42 188 GLU A O 14
ATOM 20827 N N . ALA A 1 189 ? -22.980 -17.720 -31.471 1.00 11.11 189 ALA A N 14
ATOM 20828 C CA . ALA A 1 189 ? -22.411 -17.663 -30.130 1.00 70.54 189 ALA A CA 14
ATOM 20829 C C . ALA A 1 189 ? -23.176 -16.679 -29.250 1.00 22.22 189 ALA A C 14
ATOM 20830 O O . ALA A 1 189 ? -23.731 -17.056 -28.218 1.00 54.22 189 ALA A O 14
ATOM 20837 N N . VAL A 1 190 ? -23.199 -15.417 -29.665 1.00 60.13 190 VAL A N 14
ATOM 20838 C CA . VAL A 1 190 ? -23.896 -14.379 -28.915 1.00 34.50 190 VAL A CA 14
ATOM 20839 C C . VAL A 1 190 ? -25.329 -14.794 -28.602 1.00 32.24 190 VAL A C 14
ATOM 20840 O O . VAL A 1 190 ? -25.858 -14.481 -27.536 1.00 62.13 190 VAL A O 14
ATOM 20853 N N . GLU A 1 191 ? -25.952 -15.501 -29.540 1.00 74.11 191 GLU A N 14
ATOM 20854 C CA . GLU A 1 191 ? -27.326 -15.960 -29.365 1.00 44.21 191 GLU A CA 14
ATOM 20855 C C . GLU A 1 191 ? -27.398 -17.074 -28.324 1.00 74.22 191 GLU A C 14
ATOM 20856 O O . GLU A 1 191 ? -28.336 -17.138 -27.530 1.00 54.53 191 GLU A O 14
ATOM 20868 N N . THR A 1 192 ? -26.400 -17.953 -28.336 1.00 71.22 192 THR A N 14
ATOM 20869 C CA . THR A 1 192 ? -26.351 -19.066 -27.396 1.00 75.32 192 THR A CA 14
ATOM 20870 C C . THR A 1 192 ? -26.269 -18.567 -25.958 1.00 42.05 192 THR A C 14
ATOM 20871 O O . THR A 1 192 ? -27.037 -18.998 -25.098 1.00 3.13 192 THR A O 14
ATOM 20882 N N . MET A 1 193 ? -25.335 -17.657 -25.704 1.00 3.30 193 MET A N 14
ATOM 20883 C CA . MET A 1 193 ? -25.155 -17.099 -24.369 1.00 30.05 193 MET A CA 14
ATOM 20884 C C . MET A 1 193 ? -26.316 -16.180 -24.003 1.00 50.34 193 MET A C 14
ATOM 20885 O O . MET A 1 193 ? -26.711 -16.096 -22.840 1.00 54.11 193 MET A O 14
ATOM 20899 N N . ALA A 1 194 ? -26.857 -15.491 -25.003 1.00 14.22 194 ALA A N 14
ATOM 20900 C CA . ALA A 1 194 ? -27.973 -14.579 -24.786 1.00 54.34 194 ALA A CA 14
ATOM 20901 C C . ALA A 1 194 ? -29.191 -15.321 -24.246 1.00 43.31 194 ALA A C 14
ATOM 20902 O O . ALA A 1 194 ? -29.881 -14.830 -23.350 1.00 55.04 194 ALA A O 14
ATOM 20909 N N . CYS A 1 195 ? -29.449 -16.503 -24.794 1.00 31.44 195 CYS A N 14
ATOM 20910 C CA . CYS A 1 195 ? -30.585 -17.312 -24.366 1.00 44.11 195 CYS A CA 14
ATOM 20911 C C . CYS A 1 195 ? -30.534 -17.571 -22.864 1.00 71.14 195 CYS A C 14
ATOM 20912 O O . CYS A 1 195 ? -31.567 -17.604 -22.194 1.00 23.41 195 CYS A O 14
ATOM 20920 N N . ASP A 1 196 ? -29.327 -17.756 -22.342 1.00 3.41 196 ASP A N 14
ATOM 20921 C CA . ASP A 1 196 ? -29.141 -18.013 -20.918 1.00 50.15 196 ASP A CA 14
ATOM 20922 C C . ASP A 1 196 ? -29.395 -16.750 -20.100 1.00 32.05 196 ASP A C 14
ATOM 20923 O O . ASP A 1 196 ? -29.446 -15.648 -20.644 1.00 54.42 196 ASP A O 14
ATOM 20932 N N . GLN A 1 197 ? -29.553 -16.922 -18.792 1.00 13.35 197 GLN A N 14
ATOM 20933 C CA . GLN A 1 197 ? -29.803 -15.795 -17.899 1.00 22.22 197 GLN A CA 14
ATOM 20934 C C . GLN A 1 197 ? -28.497 -15.115 -17.503 1.00 50.54 197 GLN A C 14
ATOM 20935 O O . GLN A 1 197 ? -28.451 -13.898 -17.322 1.00 63.43 197 GLN A O 14
ATOM 20949 N N . MET A 1 198 ? -27.439 -15.907 -17.371 1.00 51.45 198 MET A N 14
ATOM 20950 C CA . MET A 1 198 ? -26.132 -15.379 -16.996 1.00 31.34 198 MET A CA 14
ATOM 20951 C C . MET A 1 198 ? -25.128 -15.559 -18.130 1.00 1.04 198 MET A C 14
ATOM 20952 O O . MET A 1 198 ? -24.275 -16.447 -18.102 1.00 20.10 198 MET A O 14
ATOM 20966 N N . PRO A 1 199 ? -25.229 -14.698 -19.154 1.00 63.33 199 PRO A N 14
ATOM 20967 C CA . PRO A 1 199 ? -24.338 -14.741 -20.316 1.00 73.20 199 PRO A CA 14
ATOM 20968 C C . PRO A 1 199 ? -22.915 -14.317 -19.973 1.00 3.23 199 PRO A C 14
ATOM 20969 O O . PRO A 1 199 ? -21.948 -14.914 -20.445 1.00 30.13 199 PRO A O 14
ATOM 20980 N N . ALA A 1 200 ? -22.794 -13.282 -19.147 1.00 14.11 200 ALA A N 14
ATOM 20981 C CA . ALA A 1 200 ? -21.489 -12.780 -18.738 1.00 61.03 200 ALA A CA 14
ATOM 20982 C C . ALA A 1 200 ? -20.708 -13.841 -17.969 1.00 5.34 200 ALA A C 14
ATOM 20983 O O . ALA A 1 200 ? -19.528 -14.073 -18.237 1.00 12.43 200 ALA A O 14
ATOM 20990 N N . TYR A 1 201 ? -21.372 -14.481 -17.014 1.00 4.05 201 TYR A N 14
ATOM 20991 C CA . TYR A 1 201 ? -20.739 -15.516 -16.206 1.00 32.22 201 TYR A CA 14
ATOM 20992 C C . TYR A 1 201 ? -20.454 -16.761 -17.039 1.00 52.11 201 TYR A C 14
ATOM 20993 O O . TYR A 1 201 ? -19.371 -17.342 -16.961 1.00 12.33 201 TYR A O 14
ATOM 21011 N N . THR A 1 202 ? -21.435 -17.167 -17.839 1.00 52.11 202 THR A N 14
ATOM 21012 C CA . THR A 1 202 ? -21.292 -18.344 -18.687 1.00 13.10 202 THR A CA 14
ATOM 21013 C C . THR A 1 202 ? -20.209 -18.135 -19.738 1.00 20.23 202 THR A C 14
ATOM 21014 O O . THR A 1 202 ? -19.498 -19.071 -20.106 1.00 72.54 202 THR A O 14
ATOM 21025 N N . LEU A 1 203 ? -20.086 -16.903 -20.217 1.00 63.41 203 LEU A N 14
ATOM 21026 C CA . LEU A 1 203 ? -19.086 -16.570 -21.227 1.00 60.41 203 LEU A CA 14
ATOM 21027 C C . LEU A 1 203 ? -17.676 -16.708 -20.663 1.00 23.53 203 LEU A C 14
ATOM 21028 O O . LEU A 1 203 ? -16.819 -17.364 -21.257 1.00 11.54 203 LEU A O 14
ATOM 21044 N N . LEU A 1 204 ? -17.442 -16.087 -19.513 1.00 65.34 204 LEU A N 14
ATOM 21045 C CA . LEU A 1 204 ? -16.135 -16.143 -18.866 1.00 42.01 204 LEU A CA 14
ATOM 21046 C C . LEU A 1 204 ? -15.856 -17.539 -18.319 1.00 54.10 204 LEU A C 14
ATOM 21047 O O . LEU A 1 204 ? -14.725 -18.021 -18.370 1.00 34.31 204 LEU A O 14
ATOM 21063 N N . ARG A 1 205 ? -16.896 -18.183 -17.799 1.00 23.14 205 ARG A N 14
ATOM 21064 C CA . ARG A 1 205 ? -16.763 -19.524 -17.244 1.00 51.22 205 ARG A CA 14
ATOM 21065 C C . ARG A 1 205 ? -16.344 -20.520 -18.322 1.00 23.25 205 ARG A C 14
ATOM 21066 O O . ARG A 1 205 ? -15.337 -21.213 -18.182 1.00 45.31 205 ARG A O 14
ATOM 21087 N N . ASN A 1 206 ? -17.123 -20.584 -19.396 1.00 52.20 206 ASN A N 14
ATOM 21088 C CA . ASN A 1 206 ? -16.833 -21.496 -20.497 1.00 34.13 206 ASN A CA 14
ATOM 21089 C C . ASN A 1 206 ? -15.495 -21.155 -21.147 1.00 5.22 206 ASN A C 14
ATOM 21090 O O . ASN A 1 206 ? -14.710 -22.043 -21.478 1.00 34.33 206 ASN A O 14
ATOM 21101 N N . TRP A 1 207 ? -15.243 -19.864 -21.327 1.00 52.41 207 TRP A N 14
ATOM 21102 C CA . TRP A 1 207 ? -14.000 -19.405 -21.936 1.00 51.51 207 TRP A CA 14
ATOM 21103 C C . TRP A 1 207 ? -12.791 -20.002 -21.224 1.00 35.31 207 TRP A C 14
ATOM 21104 O O . TRP A 1 207 ? -11.888 -20.543 -21.861 1.00 11.34 207 TRP A O 14
ATOM 21125 N N . ALA A 1 208 ? -12.782 -19.902 -19.899 1.00 20.13 208 ALA A N 14
ATOM 21126 C CA . ALA A 1 208 ? -11.685 -20.434 -19.101 1.00 41.04 208 ALA A CA 14
ATOM 21127 C C . ALA A 1 208 ? -11.780 -21.951 -18.979 1.00 50.24 208 ALA A C 14
ATOM 21128 O O . ALA A 1 208 ? -10.765 -22.646 -18.944 1.00 25.53 208 ALA A O 14
ATOM 21135 N N . ALA A 1 209 ? -13.007 -22.459 -18.913 1.00 74.10 209 ALA A N 14
ATOM 21136 C CA . ALA A 1 209 ? -13.236 -23.894 -18.796 1.00 14.51 209 ALA A CA 14
ATOM 21137 C C . ALA A 1 209 ? -12.696 -24.636 -20.014 1.00 74.00 209 ALA A C 14
ATOM 21138 O O . ALA A 1 209 ? -12.209 -25.761 -19.900 1.00 14.35 209 ALA A O 14
ATOM 21145 N N . GLN A 1 210 ? -12.789 -24.000 -21.178 1.00 14.23 210 GLN A N 14
ATOM 21146 C CA . GLN A 1 210 ? -12.312 -24.602 -22.417 1.00 50.52 210 GLN A CA 14
ATOM 21147 C C . GLN A 1 210 ? -10.799 -24.456 -22.546 1.00 10.40 210 GLN A C 14
ATOM 21148 O O . GLN A 1 210 ? -10.090 -25.432 -22.791 1.00 0.14 210 GLN A O 14
ATOM 21162 N N . GLU A 1 211 ? -10.312 -23.230 -22.379 1.00 12.01 211 GLU A N 14
ATOM 21163 C CA . GLU A 1 211 ? -8.883 -22.957 -22.478 1.00 31.53 211 GLU A CA 14
ATOM 21164 C C . GLU A 1 211 ? -8.301 -22.601 -21.114 1.00 3.32 211 GLU A C 14
ATOM 21165 O O . GLU A 1 211 ? -7.408 -23.282 -20.611 1.00 34.14 211 GLU A O 14
ATOM 21177 N N . GLY A 1 212 ? -8.813 -21.528 -20.520 1.00 63.11 212 GLY A N 14
ATOM 21178 C CA . GLY A 1 212 ? -8.333 -21.099 -19.219 1.00 32.03 212 GLY A CA 14
ATOM 21179 C C . GLY A 1 212 ? -6.845 -20.810 -19.217 1.00 0.31 212 GLY A C 14
ATOM 21180 O O . GLY A 1 212 ? -6.180 -20.943 -18.191 1.00 45.13 212 GLY A O 14
ATOM 21184 N N . ASN A 1 213 ? -6.319 -20.414 -20.373 1.00 51.24 213 ASN A N 14
ATOM 21185 C CA . ASN A 1 213 ? -4.899 -20.106 -20.501 1.00 12.32 213 ASN A CA 14
ATOM 21186 C C . ASN A 1 213 ? -4.672 -18.599 -20.566 1.00 1.22 213 ASN A C 14
ATOM 21187 O O . ASN A 1 213 ? -4.080 -18.011 -19.661 1.00 12.32 213 ASN A O 14
ATOM 21198 N N . ARG A 1 214 ? -5.148 -17.980 -21.642 1.00 71.12 214 ARG A N 14
ATOM 21199 C CA . ARG A 1 214 ? -4.997 -16.542 -21.825 1.00 14.02 214 ARG A CA 14
ATOM 21200 C C . ARG A 1 214 ? -6.206 -15.793 -21.270 1.00 64.23 214 ARG A C 14
ATOM 21201 O O . ARG A 1 214 ? -6.390 -14.607 -21.541 1.00 61.31 214 ARG A O 14
ATOM 21222 N N . ALA A 1 215 ? -7.025 -16.495 -20.495 1.00 44.21 215 ALA A N 14
ATOM 21223 C CA . ALA A 1 215 ? -8.215 -15.897 -19.902 1.00 40.33 215 ALA A CA 14
ATOM 21224 C C . ALA A 1 215 ? -7.846 -14.972 -18.747 1.00 0.43 215 ALA A C 14
ATOM 21225 O O . ALA A 1 215 ? -8.080 -15.294 -17.581 1.00 41.21 215 ALA A O 14
ATOM 21232 N N . THR A 1 216 ? -7.267 -13.822 -19.076 1.00 33.02 216 THR A N 14
ATOM 21233 C CA . THR A 1 216 ? -6.864 -12.852 -18.066 1.00 13.44 216 THR A CA 14
ATOM 21234 C C . THR A 1 216 ? -7.699 -11.579 -18.162 1.00 14.22 216 THR A C 14
ATOM 21235 O O . THR A 1 216 ? -7.967 -11.082 -19.257 1.00 1.30 216 THR A O 14
ATOM 21246 N N . LEU A 1 217 ? -8.106 -11.057 -17.011 1.00 71.43 217 LEU A N 14
ATOM 21247 C CA . LEU A 1 217 ? -8.911 -9.841 -16.965 1.00 65.35 217 LEU A CA 14
ATOM 21248 C C . LEU A 1 217 ? -8.279 -8.739 -17.810 1.00 30.05 217 LEU A C 14
ATOM 21249 O O . LEU A 1 217 ? -8.977 -7.877 -18.347 1.00 3.52 217 LEU A O 14
ATOM 21265 N N . ARG A 1 218 ? -6.956 -8.772 -17.926 1.00 45.13 218 ARG A N 14
ATOM 21266 C CA . ARG A 1 218 ? -6.231 -7.777 -18.707 1.00 51.31 218 ARG A CA 14
ATOM 21267 C C . ARG A 1 218 ? -6.828 -7.643 -20.104 1.00 72.31 218 ARG A C 14
ATOM 21268 O O . ARG A 1 218 ? -6.989 -6.536 -20.618 1.00 3.40 218 ARG A O 14
ATOM 21289 N N . VAL A 1 219 ? -7.153 -8.778 -20.714 1.00 54.24 219 VAL A N 14
ATOM 21290 C CA . VAL A 1 219 ? -7.733 -8.788 -22.052 1.00 24.53 219 VAL A CA 14
ATOM 21291 C C . VAL A 1 219 ? -9.142 -8.207 -22.046 1.00 15.10 219 VAL A C 14
ATOM 21292 O O . VAL A 1 219 ? -9.612 -7.676 -23.054 1.00 63.32 219 VAL A O 14
ATOM 21305 N N . LEU A 1 220 ? -9.812 -8.308 -20.903 1.00 11.30 220 LEU A N 14
ATOM 21306 C CA . LEU A 1 220 ? -11.170 -7.791 -20.764 1.00 54.43 220 LEU A CA 14
ATOM 21307 C C . LEU A 1 220 ? -11.157 -6.282 -20.537 1.00 75.11 220 LEU A C 14
ATOM 21308 O O . LEU A 1 220 ? -12.027 -5.565 -21.030 1.00 72.32 220 LEU A O 14
ATOM 21324 N N . GLU A 1 221 ? -10.164 -5.809 -19.791 1.00 3.25 221 GLU A N 14
ATOM 21325 C CA . GLU A 1 221 ? -10.039 -4.385 -19.501 1.00 71.41 221 GLU A CA 14
ATOM 21326 C C . GLU A 1 221 ? -9.706 -3.600 -20.767 1.00 22.34 221 GLU A C 14
ATOM 21327 O O . GLU A 1 221 ? -10.288 -2.548 -21.029 1.00 22.52 221 GLU A O 14
ATOM 21339 N N . ASP A 1 222 ? -8.765 -4.120 -21.547 1.00 74.14 222 ASP A N 14
ATOM 21340 C CA . ASP A 1 222 ? -8.353 -3.469 -22.786 1.00 72.24 222 ASP A CA 14
ATOM 21341 C C . ASP A 1 222 ? -9.441 -3.584 -23.847 1.00 63.34 222 ASP A C 14
ATOM 21342 O O . ASP A 1 222 ? -9.845 -2.588 -24.447 1.00 21.12 222 ASP A O 14
ATOM 21351 N N . ALA A 1 223 ? -9.912 -4.806 -24.076 1.00 40.22 223 ALA A N 14
ATOM 21352 C CA . ALA A 1 223 ? -10.954 -5.050 -25.065 1.00 75.12 223 ALA A CA 14
ATOM 21353 C C . ALA A 1 223 ? -12.158 -4.144 -24.831 1.00 1.43 223 ALA A C 14
ATOM 21354 O O . ALA A 1 223 ? -12.763 -3.641 -25.778 1.00 4.24 223 ALA A O 14
ATOM 21361 N N . LEU A 1 224 ? -12.500 -3.941 -23.564 1.00 43.45 224 LEU A N 14
ATOM 21362 C CA . LEU A 1 224 ? -13.633 -3.094 -23.204 1.00 44.13 224 LEU A CA 14
ATOM 21363 C C . LEU A 1 224 ? -13.239 -1.621 -23.222 1.00 32.23 224 LEU A C 14
ATOM 21364 O O . LEU A 1 224 ? -14.028 -0.763 -23.618 1.00 44.51 224 LEU A O 14
ATOM 21380 N N . ALA A 1 225 ? -12.015 -1.335 -22.794 1.00 2.43 225 ALA A N 14
ATOM 21381 C CA . ALA A 1 225 ? -11.515 0.034 -22.765 1.00 52.43 225 ALA A CA 14
ATOM 21382 C C . ALA A 1 225 ? -11.616 0.684 -24.140 1.00 71.10 225 ALA A C 14
ATOM 21383 O O . ALA A 1 225 ? -11.869 1.882 -24.254 1.00 1.34 225 ALA A O 14
ATOM 21390 N N . ALA A 1 226 ? -11.416 -0.115 -25.183 1.00 3.34 226 ALA A N 14
ATOM 21391 C CA . ALA A 1 226 ? -11.486 0.383 -26.551 1.00 13.12 226 ALA A CA 14
ATOM 21392 C C . ALA A 1 226 ? -12.840 1.025 -26.834 1.00 42.40 226 ALA A C 14
ATOM 21393 O O . ALA A 1 226 ? -12.943 1.950 -27.639 1.00 70.22 226 ALA A O 14
ATOM 21400 N N . ILE A 1 227 ? -13.875 0.529 -26.166 1.00 31.34 227 ILE A N 14
ATOM 21401 C CA . ILE A 1 227 ? -15.223 1.055 -26.345 1.00 4.44 227 ILE A CA 14
ATOM 21402 C C . ILE A 1 227 ? -15.408 2.364 -25.586 1.00 41.24 227 ILE A C 14
ATOM 21403 O O . ILE A 1 227 ? -16.336 3.125 -25.854 1.00 35.43 227 ILE A O 14
ATOM 21419 N N . GLY A 1 228 ? -14.513 2.622 -24.636 1.00 51.24 228 GLY A N 14
ATOM 21420 C CA . GLY A 1 228 ? -14.594 3.841 -23.852 1.00 2.43 228 GLY A CA 14
ATOM 21421 C C . GLY A 1 228 ? -15.220 3.616 -22.491 1.00 22.03 228 GLY A C 14
ATOM 21422 O O . GLY A 1 228 ? -15.966 4.460 -21.996 1.00 33.12 228 GLY A O 14
ATOM 21426 N N . ARG A 1 229 ? -14.918 2.472 -21.885 1.00 65.43 229 ARG A N 14
ATOM 21427 C CA . ARG A 1 229 ? -15.459 2.136 -20.573 1.00 54.33 229 ARG A CA 14
ATOM 21428 C C . ARG A 1 229 ? -14.394 2.287 -19.491 1.00 21.31 229 ARG A C 14
ATOM 21429 O O . ARG A 1 229 ? -14.231 1.411 -18.641 1.00 3.13 229 ARG A O 14
ATOM 21450 N N . GLU A 1 230 ? -13.671 3.402 -19.529 1.00 51.31 230 GLU A N 14
ATOM 21451 C CA . GLU A 1 230 ? -12.622 3.665 -18.552 1.00 13.12 230 GLU A CA 14
ATOM 21452 C C . GLU A 1 230 ? -13.216 3.940 -17.174 1.00 45.11 230 GLU A C 14
ATOM 21453 O O . GLU A 1 230 ? -12.629 3.586 -16.151 1.00 33.52 230 GLU A O 14
ATOM 21465 N N . ASP A 1 231 ? -14.385 4.572 -17.156 1.00 32.13 231 ASP A N 14
ATOM 21466 C CA . ASP A 1 231 ? -15.060 4.894 -15.905 1.00 22.53 231 ASP A CA 14
ATOM 21467 C C . ASP A 1 231 ? -15.168 3.662 -15.013 1.00 3.00 231 ASP A C 14
ATOM 21468 O O . ASP A 1 231 ? -14.701 3.664 -13.874 1.00 71.21 231 ASP A O 14
ATOM 21477 N N . VAL A 1 232 ? -15.787 2.609 -15.538 1.00 62.01 232 VAL A N 14
ATOM 21478 C CA . VAL A 1 232 ? -15.957 1.370 -14.790 1.00 14.25 232 VAL A CA 14
ATOM 21479 C C . VAL A 1 232 ? -14.609 0.743 -14.452 1.00 12.32 232 VAL A C 14
ATOM 21480 O O . VAL A 1 232 ? -14.443 0.135 -13.394 1.00 51.14 232 VAL A O 14
ATOM 21493 N N . VAL A 1 233 ? -13.649 0.895 -15.357 1.00 42.22 233 VAL A N 14
ATOM 21494 C CA . VAL A 1 233 ? -12.313 0.346 -15.154 1.00 22.11 233 VAL A CA 14
ATOM 21495 C C . VAL A 1 233 ? -11.610 1.025 -13.984 1.00 71.14 233 VAL A C 14
ATOM 21496 O O . VAL A 1 233 ? -10.868 0.387 -13.239 1.00 75.11 233 VAL A O 14
ATOM 21509 N N . GLN A 1 234 ? -11.852 2.323 -13.829 1.00 31.52 234 GLN A N 14
ATOM 21510 C CA . GLN A 1 234 ? -11.243 3.088 -12.749 1.00 12.24 234 GLN A CA 14
ATOM 21511 C C . GLN A 1 234 ? -11.878 2.738 -11.407 1.00 0.22 234 GLN A C 14
ATOM 21512 O O . GLN A 1 234 ? -11.181 2.535 -10.413 1.00 42.23 234 GLN A O 14
ATOM 21526 N N . VAL A 1 235 ? -13.206 2.670 -11.386 1.00 24.54 235 VAL A N 14
ATOM 21527 C CA . VAL A 1 235 ? -13.935 2.343 -10.167 1.00 74.11 235 VAL A CA 14
ATOM 21528 C C . VAL A 1 235 ? -13.588 0.942 -9.677 1.00 55.43 235 VAL A C 14
ATOM 21529 O O . VAL A 1 235 ? -13.617 0.668 -8.477 1.00 13.42 235 VAL A O 14
ATOM 21542 N N . LEU A 1 236 ? -13.259 0.059 -10.614 1.00 21.35 236 LEU A N 14
ATOM 21543 C CA . LEU A 1 236 ? -12.906 -1.315 -10.278 1.00 23.40 236 LEU A CA 14
ATOM 21544 C C . LEU A 1 236 ? -11.426 -1.427 -9.924 1.00 31.53 236 LEU A C 14
ATOM 21545 O O . LEU A 1 236 ? -11.037 -2.242 -9.087 1.00 63.21 236 LEU A O 14
ATOM 21561 N N . SER A 1 237 ? -10.606 -0.599 -10.565 1.00 53.21 237 SER A N 14
ATOM 21562 C CA . SER A 1 237 ? -9.168 -0.605 -10.319 1.00 51.44 237 SER A CA 14
ATOM 21563 C C . SER A 1 237 ? -8.841 0.085 -8.998 1.00 21.41 237 SER A C 14
ATOM 21564 O O . SER A 1 237 ? -7.923 -0.320 -8.285 1.00 53.05 237 SER A O 14
ATOM 21572 N N . SER A 1 238 ? -9.598 1.130 -8.681 1.00 61.15 238 SER A N 14
ATOM 21573 C CA . SER A 1 238 ? -9.387 1.880 -7.448 1.00 2.51 238 SER A CA 14
ATOM 21574 C C . SER A 1 238 ? -9.376 0.949 -6.240 1.00 15.22 238 SER A C 14
ATOM 21575 O O . SER A 1 238 ? -10.067 -0.069 -6.203 1.00 60.10 238 SER A O 14
ATOM 21583 N N . PRO A 1 239 ? -8.571 1.304 -5.227 1.00 50.03 239 PRO A N 14
ATOM 21584 C CA . PRO A 1 239 ? -8.450 0.515 -3.998 1.00 63.43 239 PRO A CA 14
ATOM 21585 C C . PRO A 1 239 ? -9.713 0.573 -3.145 1.00 41.24 239 PRO A C 14
ATOM 21586 O O . PRO A 1 239 ? -10.599 1.392 -3.386 1.00 64.21 239 PRO A O 14
ATOM 21597 N N . ALA A 1 240 ? -9.788 -0.302 -2.147 1.00 32.54 240 ALA A N 14
ATOM 21598 C CA . ALA A 1 240 ? -10.941 -0.348 -1.257 1.00 71.44 240 ALA A CA 14
ATOM 21599 C C . ALA A 1 240 ? -10.506 -0.434 0.201 1.00 42.21 240 ALA A C 14
ATOM 21600 O O . ALA A 1 240 ? -9.314 -0.491 0.499 1.00 61.31 240 ALA A O 14
ATOM 21607 N N . GLU A 1 241 ? -11.480 -0.439 1.105 1.00 60.52 241 GLU A N 14
ATOM 21608 C CA . GLU A 1 241 ? -11.196 -0.517 2.534 1.00 53.32 241 GLU A CA 14
ATOM 21609 C C . GLU A 1 241 ? -10.873 -1.950 2.948 1.00 11.23 241 GLU A C 14
ATOM 21610 O O . GLU A 1 241 ? -11.056 -2.888 2.172 1.00 25.45 241 GLU A O 14
ATOM 21622 N N . SER A 1 242 ? -10.392 -2.109 4.177 1.00 33.03 242 SER A N 14
ATOM 21623 C CA . SER A 1 242 ? -10.039 -3.427 4.693 1.00 20.04 242 SER A CA 14
ATOM 21624 C C . SER A 1 242 ? -8.981 -4.089 3.817 1.00 15.32 242 SER A C 14
ATOM 21625 O O . SER A 1 242 ? -9.168 -5.207 3.336 1.00 62.42 242 SER A O 14
ATOM 21633 N N . SER A 1 243 ? -7.869 -3.390 3.613 1.00 40.11 243 SER A N 14
ATOM 21634 C CA . SER A 1 243 ? -6.781 -3.908 2.791 1.00 65.11 243 SER A CA 14
ATOM 21635 C C . SER A 1 243 ? -6.104 -5.095 3.470 1.00 30.14 243 SER A C 14
ATOM 21636 O O . SER A 1 243 ? -6.210 -5.273 4.683 1.00 14.32 243 SER A O 14
ATOM 21644 N N . SER A 1 244 ? -5.408 -5.904 2.677 1.00 31.32 244 SER A N 14
ATOM 21645 C CA . SER A 1 244 ? -4.716 -7.076 3.199 1.00 52.41 244 SER A CA 14
ATOM 21646 C C . SER A 1 244 ? -3.450 -6.672 3.948 1.00 34.33 244 SER A C 14
ATOM 21647 O O . SER A 1 244 ? -2.877 -5.612 3.694 1.00 44.30 244 SER A O 14
ATOM 21655 N N . VAL A 1 245 ? -3.018 -7.524 4.871 1.00 12.21 245 VAL A N 14
ATOM 21656 C CA . VAL A 1 245 ? -1.819 -7.257 5.657 1.00 71.05 245 VAL A CA 14
ATOM 21657 C C . VAL A 1 245 ? -0.562 -7.391 4.804 1.00 31.03 245 VAL A C 14
ATOM 21658 O O . VAL A 1 245 ? -0.436 -8.320 4.007 1.00 44.22 245 VAL A O 14
ATOM 21671 N N . VAL A 1 246 ? 0.367 -6.456 4.979 1.00 3.24 246 VAL A N 14
ATOM 21672 C CA . VAL A 1 246 ? 1.616 -6.470 4.226 1.00 44.42 246 VAL A CA 14
ATOM 21673 C C . VAL A 1 246 ? 1.354 -6.587 2.729 1.00 52.40 246 VAL A C 14
ATOM 21674 O O . VAL A 1 246 ? 1.294 -5.583 2.018 1.00 41.24 246 VAL A O 14
ATOM 21687 N N . PRO A 1 145 ? 4.019 -20.325 -14.471 1.00 31.20 145 PRO A N 15
ATOM 21688 C CA . PRO A 1 145 ? 4.199 -19.635 -13.191 1.00 31.53 145 PRO A CA 15
ATOM 21689 C C . PRO A 1 145 ? 4.416 -20.605 -12.035 1.00 23.30 145 PRO A C 15
ATOM 21690 O O . PRO A 1 145 ? 4.314 -21.821 -12.204 1.00 63.42 145 PRO A O 15
ATOM 21701 N N . ASP A 1 146 ? 4.714 -20.061 -10.860 1.00 65.34 146 ASP A N 15
ATOM 21702 C CA . ASP A 1 146 ? 4.943 -20.880 -9.675 1.00 42.45 146 ASP A CA 15
ATOM 21703 C C . ASP A 1 146 ? 3.787 -21.851 -9.454 1.00 3.24 146 ASP A C 15
ATOM 21704 O O . ASP A 1 146 ? 3.988 -23.064 -9.379 1.00 45.44 146 ASP A O 15
ATOM 21713 N N . LEU A 1 147 ? 2.578 -21.311 -9.350 1.00 12.20 147 LEU A N 15
ATOM 21714 C CA . LEU A 1 147 ? 1.390 -22.131 -9.137 1.00 4.52 147 LEU A CA 15
ATOM 21715 C C . LEU A 1 147 ? 1.387 -22.731 -7.735 1.00 22.42 147 LEU A C 15
ATOM 21716 O O . LEU A 1 147 ? 0.500 -23.508 -7.383 1.00 42.43 147 LEU A O 15
ATOM 21732 N N . GLY A 1 148 ? 2.386 -22.364 -6.937 1.00 63.02 148 GLY A N 15
ATOM 21733 C CA . GLY A 1 148 ? 2.478 -22.875 -5.581 1.00 24.31 148 GLY A CA 15
ATOM 21734 C C . GLY A 1 148 ? 1.290 -22.475 -4.729 1.00 4.41 148 GLY A C 15
ATOM 21735 O O . GLY A 1 148 ? 0.867 -23.227 -3.851 1.00 34.21 148 GLY A O 15
ATOM 21739 N N . CYS A 1 149 ? 0.751 -21.288 -4.987 1.00 63.14 149 CYS A N 15
ATOM 21740 C CA . CYS A 1 149 ? -0.394 -20.789 -4.234 1.00 42.32 149 CYS A CA 15
ATOM 21741 C C . CYS A 1 149 ? -1.432 -20.176 -5.168 1.00 22.35 149 CYS A C 15
ATOM 21742 O O . CYS A 1 149 ? -1.405 -18.976 -5.440 1.00 14.33 149 CYS A O 15
ATOM 21750 N N . GLN A 1 150 ? -2.346 -21.009 -5.658 1.00 71.50 150 GLN A N 15
ATOM 21751 C CA . GLN A 1 150 ? -3.392 -20.549 -6.564 1.00 40.13 150 GLN A CA 15
ATOM 21752 C C . GLN A 1 150 ? -4.161 -19.381 -5.957 1.00 55.32 150 GLN A C 15
ATOM 21753 O O . GLN A 1 150 ? -4.938 -19.556 -5.017 1.00 55.02 150 GLN A O 15
ATOM 21767 N N . LEU A 1 151 ? -3.940 -18.188 -6.499 1.00 70.12 151 LEU A N 15
ATOM 21768 C CA . LEU A 1 151 ? -4.614 -16.990 -6.012 1.00 41.12 151 LEU A CA 15
ATOM 21769 C C . LEU A 1 151 ? -5.353 -16.281 -7.142 1.00 4.02 151 LEU A C 15
ATOM 21770 O O . LEU A 1 151 ? -6.003 -15.258 -6.927 1.00 31.03 151 LEU A O 15
ATOM 21786 N N . TYR A 1 152 ? -5.252 -16.834 -8.346 1.00 73.10 152 TYR A N 15
ATOM 21787 C CA . TYR A 1 152 ? -5.910 -16.256 -9.511 1.00 12.05 152 TYR A CA 15
ATOM 21788 C C . TYR A 1 152 ? -7.427 -16.337 -9.375 1.00 5.21 152 TYR A C 15
ATOM 21789 O O . TYR A 1 152 ? -8.123 -15.322 -9.420 1.00 43.40 152 TYR A O 15
ATOM 21807 N N . LEU A 1 153 ? -7.935 -17.554 -9.208 1.00 32.22 153 LEU A N 15
ATOM 21808 C CA . LEU A 1 153 ? -9.370 -17.770 -9.065 1.00 41.13 153 LEU A CA 15
ATOM 21809 C C . LEU A 1 153 ? -9.790 -17.690 -7.600 1.00 33.33 153 LEU A C 15
ATOM 21810 O O . LEU A 1 153 ? -10.948 -17.935 -7.261 1.00 10.53 153 LEU A O 15
ATOM 21826 N N . HIS A 1 154 ? -8.842 -17.342 -6.736 1.00 52.31 154 HIS A N 15
ATOM 21827 C CA . HIS A 1 154 ? -9.113 -17.225 -5.308 1.00 50.22 154 HIS A CA 15
ATOM 21828 C C . HIS A 1 154 ? -9.644 -15.836 -4.967 1.00 1.33 154 HIS A C 15
ATOM 21829 O O . HIS A 1 154 ? -9.814 -15.496 -3.797 1.00 71.04 154 HIS A O 15
ATOM 21843 N N . ILE A 1 155 ? -9.903 -15.038 -5.998 1.00 4.11 155 ILE A N 15
ATOM 21844 C CA . ILE A 1 155 ? -10.415 -13.687 -5.807 1.00 40.52 155 ILE A CA 15
ATOM 21845 C C . ILE A 1 155 ? -11.640 -13.686 -4.900 1.00 22.01 155 ILE A C 15
ATOM 21846 O O . ILE A 1 155 ? -12.402 -14.653 -4.843 1.00 63.21 155 ILE A O 15
ATOM 21862 N N . PRO A 1 156 ? -11.839 -12.576 -4.175 1.00 72.24 156 PRO A N 15
ATOM 21863 C CA . PRO A 1 156 ? -12.973 -12.421 -3.259 1.00 61.41 156 PRO A CA 15
ATOM 21864 C C . PRO A 1 156 ? -14.301 -12.293 -3.996 1.00 61.04 156 PRO A C 15
ATOM 21865 O O . PRO A 1 156 ? -14.383 -11.637 -5.034 1.00 73.44 156 PRO A O 15
ATOM 21876 N N . GLN A 1 157 ? -15.337 -12.924 -3.454 1.00 14.32 157 GLN A N 15
ATOM 21877 C CA . GLN A 1 157 ? -16.662 -12.881 -4.062 1.00 24.54 157 GLN A CA 15
ATOM 21878 C C . GLN A 1 157 ? -17.152 -11.443 -4.194 1.00 4.14 157 GLN A C 15
ATOM 21879 O O . GLN A 1 157 ? -17.732 -11.067 -5.212 1.00 72.13 157 GLN A O 15
ATOM 21893 N N . GLN A 1 158 ? -16.918 -10.644 -3.158 1.00 41.44 158 GLN A N 15
ATOM 21894 C CA . GLN A 1 158 ? -17.337 -9.248 -3.159 1.00 51.24 158 GLN A CA 15
ATOM 21895 C C . GLN A 1 158 ? -16.884 -8.544 -4.433 1.00 24.04 158 GLN A C 15
ATOM 21896 O O . GLN A 1 158 ? -17.599 -7.702 -4.976 1.00 70.52 158 GLN A O 15
ATOM 21910 N N . GLN A 1 159 ? -15.691 -8.895 -4.906 1.00 33.34 159 GLN A N 15
ATOM 21911 C CA . GLN A 1 159 ? -15.143 -8.295 -6.115 1.00 4.42 159 GLN A CA 15
ATOM 21912 C C . GLN A 1 159 ? -15.785 -8.897 -7.361 1.00 13.11 159 GLN A C 15
ATOM 21913 O O . GLN A 1 159 ? -16.279 -8.175 -8.226 1.00 30.03 159 GLN A O 15
ATOM 21927 N N . GLN A 1 160 ? -15.776 -10.223 -7.444 1.00 62.41 160 GLN A N 15
ATOM 21928 C CA . GLN A 1 160 ? -16.356 -10.922 -8.584 1.00 51.11 160 GLN A CA 15
ATOM 21929 C C . GLN A 1 160 ? -17.812 -10.516 -8.787 1.00 73.33 160 GLN A C 15
ATOM 21930 O O . GLN A 1 160 ? -18.304 -10.479 -9.914 1.00 63.11 160 GLN A O 15
ATOM 21944 N N . GLU A 1 161 ? -18.496 -10.212 -7.687 1.00 42.02 161 GLU A N 15
ATOM 21945 C CA . GLU A 1 161 ? -19.896 -9.809 -7.747 1.00 43.51 161 GLU A CA 15
ATOM 21946 C C . GLU A 1 161 ? -20.027 -8.361 -8.212 1.00 71.52 161 GLU A C 15
ATOM 21947 O O . GLU A 1 161 ? -20.841 -8.049 -9.079 1.00 45.44 161 GLU A O 15
ATOM 21959 N N . GLU A 1 162 ? -19.219 -7.483 -7.626 1.00 64.41 162 GLU A N 15
ATOM 21960 C CA . GLU A 1 162 ? -19.245 -6.068 -7.980 1.00 64.53 162 GLU A CA 15
ATOM 21961 C C . GLU A 1 162 ? -19.080 -5.881 -9.485 1.00 30.34 162 GLU A C 15
ATOM 21962 O O . GLU A 1 162 ? -19.819 -5.120 -10.112 1.00 31.32 162 GLU A O 15
ATOM 21974 N N . VAL A 1 163 ? -18.105 -6.578 -10.059 1.00 33.35 163 VAL A N 15
ATOM 21975 C CA . VAL A 1 163 ? -17.843 -6.488 -11.490 1.00 44.33 163 VAL A CA 15
ATOM 21976 C C . VAL A 1 163 ? -18.973 -7.116 -12.297 1.00 42.21 163 VAL A C 15
ATOM 21977 O O . VAL A 1 163 ? -19.508 -6.499 -13.217 1.00 21.02 163 VAL A O 15
ATOM 21990 N N . GLN A 1 164 ? -19.334 -8.346 -11.943 1.00 65.12 164 GLN A N 15
ATOM 21991 C CA . GLN A 1 164 ? -20.403 -9.056 -12.635 1.00 20.43 164 GLN A CA 15
ATOM 21992 C C . GLN A 1 164 ? -21.665 -8.205 -12.709 1.00 61.12 164 GLN A C 15
ATOM 21993 O O . GLN A 1 164 ? -22.347 -8.175 -13.734 1.00 33.51 164 GLN A O 15
ATOM 22007 N N . ARG A 1 165 ? -21.970 -7.512 -11.617 1.00 21.35 165 ARG A N 15
ATOM 22008 C CA . ARG A 1 165 ? -23.151 -6.659 -11.557 1.00 73.44 165 ARG A CA 15
ATOM 22009 C C . ARG A 1 165 ? -22.899 -5.330 -12.262 1.00 75.34 165 ARG A C 15
ATOM 22010 O O . ARG A 1 165 ? -23.787 -4.783 -12.916 1.00 52.50 165 ARG A O 15
ATOM 22031 N N . LEU A 1 166 ? -21.682 -4.815 -12.124 1.00 34.32 166 LEU A N 15
ATOM 22032 C CA . LEU A 1 166 ? -21.312 -3.549 -12.746 1.00 71.25 166 LEU A CA 15
ATOM 22033 C C . LEU A 1 166 ? -21.637 -3.558 -14.236 1.00 55.34 166 LEU A C 15
ATOM 22034 O O . LEU A 1 166 ? -22.343 -2.680 -14.734 1.00 21.22 166 LEU A O 15
ATOM 22050 N N . LEU A 1 167 ? -21.121 -4.559 -14.943 1.00 1.31 167 LEU A N 15
ATOM 22051 C CA . LEU A 1 167 ? -21.358 -4.685 -16.376 1.00 3.11 167 LEU A CA 15
ATOM 22052 C C . LEU A 1 167 ? -22.852 -4.681 -16.682 1.00 55.30 167 LEU A C 15
ATOM 22053 O O . LEU A 1 167 ? -23.283 -4.167 -17.715 1.00 71.52 167 LEU A O 15
ATOM 22069 N N . MET A 1 168 ? -23.639 -5.255 -15.778 1.00 72.33 168 MET A N 15
ATOM 22070 C CA . MET A 1 168 ? -25.086 -5.314 -15.950 1.00 21.13 168 MET A CA 15
ATOM 22071 C C . MET A 1 168 ? -25.769 -4.166 -15.214 1.00 10.13 168 MET A C 15
ATOM 22072 O O . MET A 1 168 ? -26.911 -4.291 -14.774 1.00 15.31 168 MET A O 15
ATOM 22086 N N . MET A 1 169 ? -25.061 -3.048 -15.085 1.00 43.43 169 MET A N 15
ATOM 22087 C CA . MET A 1 169 ? -25.600 -1.878 -14.403 1.00 2.13 169 MET A CA 15
ATOM 22088 C C . MET A 1 169 ? -26.888 -1.405 -15.071 1.00 20.03 169 MET A C 15
ATOM 22089 O O . MET A 1 169 ? -27.145 -1.714 -16.233 1.00 44.30 169 MET A O 15
ATOM 22103 N N . GLY A 1 170 ? -27.695 -0.653 -14.325 1.00 12.40 170 GLY A N 15
ATOM 22104 C CA . GLY A 1 170 ? -28.945 -0.151 -14.863 1.00 74.23 170 GLY A CA 15
ATOM 22105 C C . GLY A 1 170 ? -28.761 0.574 -16.181 1.00 23.23 170 GLY A C 15
ATOM 22106 O O . GLY A 1 170 ? -29.649 0.561 -17.033 1.00 61.45 170 GLY A O 15
ATOM 22110 N N . GLU A 1 171 ? -27.606 1.209 -16.349 1.00 65.44 171 GLU A N 15
ATOM 22111 C CA . GLU A 1 171 ? -27.309 1.945 -17.573 1.00 44.11 171 GLU A CA 15
ATOM 22112 C C . GLU A 1 171 ? -27.565 1.079 -18.803 1.00 61.11 171 GLU A C 15
ATOM 22113 O O . GLU A 1 171 ? -27.519 -0.150 -18.749 1.00 60.24 171 GLU A O 15
ATOM 22125 N N . PRO A 1 172 ? -27.842 1.736 -19.940 1.00 30.31 172 PRO A N 15
ATOM 22126 C CA . PRO A 1 172 ? -28.111 1.046 -21.206 1.00 3.42 172 PRO A CA 15
ATOM 22127 C C . PRO A 1 172 ? -26.865 0.381 -21.779 1.00 53.44 172 PRO A C 15
ATOM 22128 O O . PRO A 1 172 ? -25.750 0.636 -21.326 1.00 1.51 172 PRO A O 15
ATOM 22139 N N . ALA A 1 173 ? -27.062 -0.474 -22.777 1.00 3.43 173 ALA A N 15
ATOM 22140 C CA . ALA A 1 173 ? -25.954 -1.176 -23.413 1.00 31.14 173 ALA A CA 15
ATOM 22141 C C . ALA A 1 173 ? -24.909 -0.193 -23.932 1.00 2.22 173 ALA A C 15
ATOM 22142 O O . ALA A 1 173 ? -25.190 0.622 -24.811 1.00 62.04 173 ALA A O 15
ATOM 22149 N N . LYS A 1 174 ? -23.702 -0.276 -23.383 1.00 1.01 174 LYS A N 15
ATOM 22150 C CA . LYS A 1 174 ? -22.614 0.604 -23.790 1.00 5.51 174 LYS A CA 15
ATOM 22151 C C . LYS A 1 174 ? -21.491 -0.189 -24.452 1.00 43.55 174 LYS A C 15
ATOM 22152 O O . LYS A 1 174 ? -20.398 -0.314 -23.900 1.00 34.15 174 LYS A O 15
ATOM 22171 N N . GLY A 1 175 ? -21.768 -0.721 -25.638 1.00 63.15 175 GLY A N 15
ATOM 22172 C CA . GLY A 1 175 ? -20.771 -1.493 -26.356 1.00 74.30 175 GLY A CA 15
ATOM 22173 C C . GLY A 1 175 ? -20.965 -2.988 -26.189 1.00 63.30 175 GLY A C 15
ATOM 22174 O O . GLY A 1 175 ? -19.995 -3.745 -26.141 1.00 63.22 175 GLY A O 15
ATOM 22178 N N . TRP A 1 176 ? -22.220 -3.414 -26.099 1.00 34.04 176 TRP A N 15
ATOM 22179 C CA . TRP A 1 176 ? -22.537 -4.827 -25.935 1.00 73.12 176 TRP A CA 15
ATOM 22180 C C . TRP A 1 176 ? -22.362 -5.582 -27.248 1.00 21.25 176 TRP A C 15
ATOM 22181 O O . TRP A 1 176 ? -21.559 -6.509 -27.340 1.00 75.02 176 TRP A O 15
ATOM 22202 N N . GLN A 1 177 ? -23.120 -5.176 -28.262 1.00 30.12 177 GLN A N 15
ATOM 22203 C CA . GLN A 1 177 ? -23.049 -5.814 -29.572 1.00 54.14 177 GLN A CA 15
ATOM 22204 C C . GLN A 1 177 ? -21.612 -5.843 -30.086 1.00 11.31 177 GLN A C 15
ATOM 22205 O O . GLN A 1 177 ? -21.183 -6.818 -30.700 1.00 13.41 177 GLN A O 15
ATOM 22219 N N . GLU A 1 178 ? -20.877 -4.765 -29.831 1.00 54.53 178 GLU A N 15
ATOM 22220 C CA . GLU A 1 178 ? -19.490 -4.667 -30.270 1.00 62.52 178 GLU A CA 15
ATOM 22221 C C . GLU A 1 178 ? -18.619 -5.696 -29.557 1.00 1.24 178 GLU A C 15
ATOM 22222 O O . GLU A 1 178 ? -17.740 -6.310 -30.163 1.00 74.25 178 GLU A O 15
ATOM 22234 N N . LEU A 1 179 ? -18.870 -5.882 -28.265 1.00 12.41 179 LEU A N 15
ATOM 22235 C CA . LEU A 1 179 ? -18.109 -6.837 -27.467 1.00 75.35 179 LEU A CA 15
ATOM 22236 C C . LEU A 1 179 ? -18.313 -8.259 -27.980 1.00 52.34 179 LEU A C 15
ATOM 22237 O O . LEU A 1 179 ? -17.358 -8.933 -28.366 1.00 52.33 179 LEU A O 15
ATOM 22253 N N . ALA A 1 180 ? -19.563 -8.708 -27.984 1.00 3.42 180 ALA A N 15
ATOM 22254 C CA . ALA A 1 180 ? -19.893 -10.048 -28.453 1.00 53.33 180 ALA A CA 15
ATOM 22255 C C . ALA A 1 180 ? -19.425 -10.256 -29.890 1.00 33.23 180 ALA A C 15
ATOM 22256 O O . ALA A 1 180 ? -18.738 -11.231 -30.194 1.00 34.41 180 ALA A O 15
ATOM 22263 N N . GLY A 1 181 ? -19.804 -9.335 -30.770 1.00 12.31 181 GLY A N 15
ATOM 22264 C CA . GLY A 1 181 ? -19.414 -9.437 -32.165 1.00 15.32 181 GLY A CA 15
ATOM 22265 C C . GLY A 1 181 ? -17.911 -9.505 -32.343 1.00 44.55 181 GLY A C 15
ATOM 22266 O O . GLY A 1 181 ? -17.392 -10.440 -32.953 1.00 34.43 181 GLY A O 15
ATOM 22270 N N . HIS A 1 182 ? -17.208 -8.510 -31.812 1.00 54.40 182 HIS A N 15
ATOM 22271 C CA . HIS A 1 182 ? -15.754 -8.459 -31.916 1.00 0.32 182 HIS A CA 15
ATOM 22272 C C . HIS A 1 182 ? -15.120 -9.689 -31.273 1.00 74.13 182 HIS A C 15
ATOM 22273 O O . HIS A 1 182 ? -14.042 -10.128 -31.678 1.00 65.31 182 HIS A O 15
ATOM 22287 N N . LEU A 1 183 ? -15.794 -10.239 -30.270 1.00 45.45 183 LEU A N 15
ATOM 22288 C CA . LEU A 1 183 ? -15.296 -11.418 -29.569 1.00 32.32 183 LEU A CA 15
ATOM 22289 C C . LEU A 1 183 ? -15.302 -12.638 -30.486 1.00 3.32 183 LEU A C 15
ATOM 22290 O O . LEU A 1 183 ? -14.570 -13.601 -30.259 1.00 34.10 183 LEU A O 15
ATOM 22306 N N . GLY A 1 184 ? -16.132 -12.590 -31.523 1.00 14.43 184 GLY A N 15
ATOM 22307 C CA . GLY A 1 184 ? -16.216 -13.696 -32.458 1.00 4.10 184 GLY A CA 15
ATOM 22308 C C . GLY A 1 184 ? -17.625 -14.237 -32.593 1.00 34.50 184 GLY A C 15
ATOM 22309 O O . GLY A 1 184 ? -17.845 -15.263 -33.236 1.00 12.30 184 GLY A O 15
ATOM 22313 N N . TYR A 1 185 ? -18.583 -13.546 -31.984 1.00 54.22 185 TYR A N 15
ATOM 22314 C CA . TYR A 1 185 ? -19.979 -13.965 -32.035 1.00 20.32 185 TYR A CA 15
ATOM 22315 C C . TYR A 1 185 ? -20.703 -13.303 -33.202 1.00 63.34 185 TYR A C 15
ATOM 22316 O O . TYR A 1 185 ? -20.254 -12.285 -33.729 1.00 72.43 185 TYR A O 15
ATOM 22334 N N . GLN A 1 186 ? -21.828 -13.888 -33.600 1.00 62.25 186 GLN A N 15
ATOM 22335 C CA . GLN A 1 186 ? -22.617 -13.355 -34.704 1.00 62.34 186 GLN A CA 15
ATOM 22336 C C . GLN A 1 186 ? -23.978 -12.869 -34.217 1.00 10.45 186 GLN A C 15
ATOM 22337 O O . GLN A 1 186 ? -24.314 -13.011 -33.043 1.00 21.31 186 GLN A O 15
ATOM 22351 N N . ALA A 1 187 ? -24.756 -12.294 -35.129 1.00 64.12 187 ALA A N 15
ATOM 22352 C CA . ALA A 1 187 ? -26.081 -11.788 -34.792 1.00 35.11 187 ALA A CA 15
ATOM 22353 C C . ALA A 1 187 ? -26.966 -12.897 -34.232 1.00 45.33 187 ALA A C 15
ATOM 22354 O O . ALA A 1 187 ? -27.496 -12.782 -33.129 1.00 31.14 187 ALA A O 15
ATOM 22361 N N . GLU A 1 188 ? -27.121 -13.969 -35.002 1.00 21.53 188 GLU A N 15
ATOM 22362 C CA . GLU A 1 188 ? -27.944 -15.098 -34.583 1.00 40.14 188 GLU A CA 15
ATOM 22363 C C . GLU A 1 188 ? -27.292 -15.845 -33.424 1.00 61.11 188 GLU A C 15
ATOM 22364 O O . GLU A 1 188 ? -27.976 -16.357 -32.538 1.00 52.42 188 GLU A O 15
ATOM 22376 N N . ALA A 1 189 ? -25.963 -15.904 -33.438 1.00 11.11 189 ALA A N 15
ATOM 22377 C CA . ALA A 1 189 ? -25.218 -16.587 -32.387 1.00 70.54 189 ALA A CA 15
ATOM 22378 C C . ALA A 1 189 ? -25.421 -15.905 -31.039 1.00 22.22 189 ALA A C 15
ATOM 22379 O O . ALA A 1 189 ? -25.918 -16.516 -30.093 1.00 54.22 189 ALA A O 15
ATOM 22386 N N . VAL A 1 190 ? -25.031 -14.637 -30.956 1.00 60.13 190 VAL A N 15
ATOM 22387 C CA . VAL A 1 190 ? -25.171 -13.873 -29.723 1.00 34.50 190 VAL A CA 15
ATOM 22388 C C . VAL A 1 190 ? -26.628 -13.803 -29.282 1.00 32.24 190 VAL A C 15
ATOM 22389 O O . VAL A 1 190 ? -26.924 -13.775 -28.087 1.00 62.13 190 VAL A O 15
ATOM 22402 N N . GLU A 1 191 ? -27.535 -13.776 -30.254 1.00 74.11 191 GLU A N 15
ATOM 22403 C CA . GLU A 1 191 ? -28.962 -13.710 -29.964 1.00 44.21 191 GLU A CA 15
ATOM 22404 C C . GLU A 1 191 ? -29.464 -15.033 -29.393 1.00 74.22 191 GLU A C 15
ATOM 22405 O O . GLU A 1 191 ? -30.200 -15.058 -28.406 1.00 54.53 191 GLU A O 15
ATOM 22417 N N . THR A 1 192 ? -29.061 -16.133 -30.022 1.00 71.22 192 THR A N 15
ATOM 22418 C CA . THR A 1 192 ? -29.471 -17.459 -29.580 1.00 75.32 192 THR A CA 15
ATOM 22419 C C . THR A 1 192 ? -29.066 -17.705 -28.132 1.00 42.05 192 THR A C 15
ATOM 22420 O O . THR A 1 192 ? -29.871 -18.164 -27.321 1.00 3.13 192 THR A O 15
ATOM 22431 N N . MET A 1 193 ? -27.813 -17.397 -27.812 1.00 3.30 193 MET A N 15
ATOM 22432 C CA . MET A 1 193 ? -27.303 -17.583 -26.458 1.00 30.05 193 MET A CA 15
ATOM 22433 C C . MET A 1 193 ? -27.921 -16.571 -25.500 1.00 50.34 193 MET A C 15
ATOM 22434 O O . MET A 1 193 ? -28.267 -16.906 -24.368 1.00 54.11 193 MET A O 15
ATOM 22448 N N . ALA A 1 194 ? -28.057 -15.332 -25.961 1.00 14.22 194 ALA A N 15
ATOM 22449 C CA . ALA A 1 194 ? -28.636 -14.272 -25.144 1.00 54.34 194 ALA A CA 15
ATOM 22450 C C . ALA A 1 194 ? -30.051 -14.629 -24.705 1.00 43.31 194 ALA A C 15
ATOM 22451 O O . ALA A 1 194 ? -30.522 -14.171 -23.662 1.00 55.04 194 ALA A O 15
ATOM 22458 N N . CYS A 1 195 ? -30.725 -15.448 -25.504 1.00 31.44 195 CYS A N 15
ATOM 22459 C CA . CYS A 1 195 ? -32.090 -15.865 -25.197 1.00 44.11 195 CYS A CA 15
ATOM 22460 C C . CYS A 1 195 ? -32.183 -16.418 -23.778 1.00 71.14 195 CYS A C 15
ATOM 22461 O O . CYS A 1 195 ? -32.927 -15.899 -22.948 1.00 23.41 195 CYS A O 15
ATOM 22469 N N . ASP A 1 196 ? -31.423 -17.474 -23.510 1.00 3.41 196 ASP A N 15
ATOM 22470 C CA . ASP A 1 196 ? -31.420 -18.098 -22.192 1.00 50.15 196 ASP A CA 15
ATOM 22471 C C . ASP A 1 196 ? -30.003 -18.474 -21.772 1.00 32.05 196 ASP A C 15
ATOM 22472 O O . ASP A 1 196 ? -29.741 -19.615 -21.392 1.00 54.42 196 ASP A O 15
ATOM 22481 N N . GLN A 1 197 ? -29.093 -17.507 -21.845 1.00 13.35 197 GLN A N 15
ATOM 22482 C CA . GLN A 1 197 ? -27.703 -17.738 -21.473 1.00 22.22 197 GLN A CA 15
ATOM 22483 C C . GLN A 1 197 ? -26.873 -16.471 -21.655 1.00 50.54 197 GLN A C 15
ATOM 22484 O O . GLN A 1 197 ? -26.391 -16.185 -22.750 1.00 63.43 197 GLN A O 15
ATOM 22498 N N . MET A 1 198 ? -26.713 -15.715 -20.574 1.00 51.45 198 MET A N 15
ATOM 22499 C CA . MET A 1 198 ? -25.942 -14.478 -20.614 1.00 31.34 198 MET A CA 15
ATOM 22500 C C . MET A 1 198 ? -24.600 -14.697 -21.304 1.00 1.04 198 MET A C 15
ATOM 22501 O O . MET A 1 198 ? -23.985 -15.759 -21.198 1.00 20.10 198 MET A O 15
ATOM 22515 N N . PRO A 1 199 ? -24.131 -13.670 -22.029 1.00 63.33 199 PRO A N 15
ATOM 22516 C CA . PRO A 1 199 ? -22.856 -13.727 -22.751 1.00 73.20 199 PRO A CA 15
ATOM 22517 C C . PRO A 1 199 ? -21.657 -13.736 -21.809 1.00 3.23 199 PRO A C 15
ATOM 22518 O O . PRO A 1 199 ? -20.746 -14.551 -21.957 1.00 30.13 199 PRO A O 15
ATOM 22529 N N . ALA A 1 200 ? -21.663 -12.826 -20.841 1.00 14.11 200 ALA A N 15
ATOM 22530 C CA . ALA A 1 200 ? -20.577 -12.731 -19.874 1.00 61.03 200 ALA A CA 15
ATOM 22531 C C . ALA A 1 200 ? -20.379 -14.054 -19.139 1.00 5.34 200 ALA A C 15
ATOM 22532 O O . ALA A 1 200 ? -19.250 -14.453 -18.855 1.00 12.43 200 ALA A O 15
ATOM 22539 N N . TYR A 1 201 ? -21.483 -14.728 -18.836 1.00 4.05 201 TYR A N 15
ATOM 22540 C CA . TYR A 1 201 ? -21.430 -16.003 -18.132 1.00 32.22 201 TYR A CA 15
ATOM 22541 C C . TYR A 1 201 ? -20.922 -17.112 -19.050 1.00 52.11 201 TYR A C 15
ATOM 22542 O O . TYR A 1 201 ? -19.955 -17.803 -18.732 1.00 12.33 201 TYR A O 15
ATOM 22560 N N . THR A 1 202 ? -21.582 -17.273 -20.193 1.00 52.11 202 THR A N 15
ATOM 22561 C CA . THR A 1 202 ? -21.199 -18.296 -21.159 1.00 13.10 202 THR A CA 15
ATOM 22562 C C . THR A 1 202 ? -19.762 -18.099 -21.628 1.00 20.23 202 THR A C 15
ATOM 22563 O O . THR A 1 202 ? -19.046 -19.066 -21.890 1.00 72.54 202 THR A O 15
ATOM 22574 N N . LEU A 1 203 ? -19.346 -16.841 -21.732 1.00 63.41 203 LEU A N 15
ATOM 22575 C CA . LEU A 1 203 ? -17.992 -16.517 -22.168 1.00 60.41 203 LEU A CA 15
ATOM 22576 C C . LEU A 1 203 ? -16.962 -16.984 -21.144 1.00 23.53 203 LEU A C 15
ATOM 22577 O O . LEU A 1 203 ? -16.141 -17.857 -21.427 1.00 11.54 203 LEU A O 15
ATOM 22593 N N . LEU A 1 204 ? -17.013 -16.398 -19.954 1.00 65.34 204 LEU A N 15
ATOM 22594 C CA . LEU A 1 204 ? -16.087 -16.754 -18.885 1.00 42.01 204 LEU A CA 15
ATOM 22595 C C . LEU A 1 204 ? -16.171 -18.244 -18.566 1.00 54.10 204 LEU A C 15
ATOM 22596 O O . LEU A 1 204 ? -15.151 -18.904 -18.366 1.00 34.31 204 LEU A O 15
ATOM 22612 N N . ARG A 1 205 ? -17.392 -18.766 -18.522 1.00 23.14 205 ARG A N 15
ATOM 22613 C CA . ARG A 1 205 ? -17.609 -20.178 -18.229 1.00 51.22 205 ARG A CA 15
ATOM 22614 C C . ARG A 1 205 ? -16.757 -21.059 -19.138 1.00 23.25 205 ARG A C 15
ATOM 22615 O O . ARG A 1 205 ? -15.927 -21.836 -18.665 1.00 45.31 205 ARG A O 15
ATOM 22636 N N . ASN A 1 206 ? -16.969 -20.932 -20.444 1.00 52.20 206 ASN A N 15
ATOM 22637 C CA . ASN A 1 206 ? -16.221 -21.718 -21.419 1.00 34.13 206 ASN A CA 15
ATOM 22638 C C . ASN A 1 206 ? -14.742 -21.343 -21.401 1.00 5.22 206 ASN A C 15
ATOM 22639 O O . ASN A 1 206 ? -13.873 -22.200 -21.559 1.00 34.33 206 ASN A O 15
ATOM 22650 N N . TRP A 1 207 ? -14.465 -20.059 -21.205 1.00 52.41 207 TRP A N 15
ATOM 22651 C CA . TRP A 1 207 ? -13.091 -19.571 -21.166 1.00 51.51 207 TRP A CA 15
ATOM 22652 C C . TRP A 1 207 ? -12.286 -20.298 -20.095 1.00 35.31 207 TRP A C 15
ATOM 22653 O O . TRP A 1 207 ? -11.237 -20.876 -20.379 1.00 11.34 207 TRP A O 15
ATOM 22674 N N . ALA A 1 208 ? -12.784 -20.266 -18.862 1.00 20.13 208 ALA A N 15
ATOM 22675 C CA . ALA A 1 208 ? -12.111 -20.925 -17.750 1.00 41.04 208 ALA A CA 15
ATOM 22676 C C . ALA A 1 208 ? -12.242 -22.441 -17.848 1.00 50.24 208 ALA A C 15
ATOM 22677 O O . ALA A 1 208 ? -11.312 -23.176 -17.521 1.00 25.53 208 ALA A O 15
ATOM 22684 N N . ALA A 1 209 ? -13.402 -22.902 -18.302 1.00 74.10 209 ALA A N 15
ATOM 22685 C CA . ALA A 1 209 ? -13.654 -24.330 -18.446 1.00 14.51 209 ALA A CA 15
ATOM 22686 C C . ALA A 1 209 ? -12.614 -24.983 -19.348 1.00 74.00 209 ALA A C 15
ATOM 22687 O O . ALA A 1 209 ? -12.233 -26.134 -19.140 1.00 14.35 209 ALA A O 15
ATOM 22694 N N . GLN A 1 210 ? -12.159 -24.240 -20.353 1.00 14.23 210 GLN A N 15
ATOM 22695 C CA . GLN A 1 210 ? -11.163 -24.748 -21.289 1.00 50.52 210 GLN A CA 15
ATOM 22696 C C . GLN A 1 210 ? -9.760 -24.647 -20.698 1.00 10.40 210 GLN A C 15
ATOM 22697 O O . GLN A 1 210 ? -9.017 -25.627 -20.670 1.00 0.14 210 GLN A O 15
ATOM 22711 N N . GLU A 1 211 ? -9.405 -23.455 -20.230 1.00 12.01 211 GLU A N 15
ATOM 22712 C CA . GLU A 1 211 ? -8.090 -23.227 -19.642 1.00 31.53 211 GLU A CA 15
ATOM 22713 C C . GLU A 1 211 ? -8.202 -22.966 -18.143 1.00 3.32 211 GLU A C 15
ATOM 22714 O O . GLU A 1 211 ? -7.666 -23.719 -17.329 1.00 34.14 211 GLU A O 15
ATOM 22726 N N . GLY A 1 212 ? -8.904 -21.895 -17.784 1.00 63.11 212 GLY A N 15
ATOM 22727 C CA . GLY A 1 212 ? -9.072 -21.554 -16.384 1.00 32.03 212 GLY A CA 15
ATOM 22728 C C . GLY A 1 212 ? -7.751 -21.446 -15.649 1.00 0.31 212 GLY A C 15
ATOM 22729 O O . GLY A 1 212 ? -7.702 -21.564 -14.426 1.00 45.13 212 GLY A O 15
ATOM 22733 N N . ASN A 1 213 ? -6.676 -21.222 -16.398 1.00 51.24 213 ASN A N 15
ATOM 22734 C CA . ASN A 1 213 ? -5.348 -21.100 -15.810 1.00 12.32 213 ASN A CA 15
ATOM 22735 C C . ASN A 1 213 ? -4.885 -19.647 -15.808 1.00 1.22 213 ASN A C 15
ATOM 22736 O O . ASN A 1 213 ? -4.902 -18.980 -14.773 1.00 12.32 213 ASN A O 15
ATOM 22747 N N . ARG A 1 214 ? -4.470 -19.162 -16.974 1.00 71.12 214 ARG A N 15
ATOM 22748 C CA . ARG A 1 214 ? -4.003 -17.787 -17.107 1.00 14.02 214 ARG A CA 15
ATOM 22749 C C . ARG A 1 214 ? -5.171 -16.835 -17.348 1.00 64.23 214 ARG A C 15
ATOM 22750 O O . ARG A 1 214 ? -5.069 -15.635 -17.096 1.00 61.31 214 ARG A O 15
ATOM 22771 N N . ALA A 1 215 ? -6.279 -17.380 -17.839 1.00 44.21 215 ALA A N 15
ATOM 22772 C CA . ALA A 1 215 ? -7.467 -16.581 -18.112 1.00 40.33 215 ALA A CA 15
ATOM 22773 C C . ALA A 1 215 ? -7.848 -15.733 -16.903 1.00 0.43 215 ALA A C 15
ATOM 22774 O O . ALA A 1 215 ? -8.419 -16.235 -15.934 1.00 41.21 215 ALA A O 15
ATOM 22781 N N . THR A 1 216 ? -7.530 -14.444 -16.966 1.00 33.02 216 THR A N 15
ATOM 22782 C CA . THR A 1 216 ? -7.838 -13.526 -15.876 1.00 13.44 216 THR A CA 15
ATOM 22783 C C . THR A 1 216 ? -8.782 -12.423 -16.337 1.00 14.22 216 THR A C 15
ATOM 22784 O O . THR A 1 216 ? -8.752 -12.009 -17.496 1.00 1.30 216 THR A O 15
ATOM 22795 N N . LEU A 1 217 ? -9.620 -11.947 -15.422 1.00 71.43 217 LEU A N 15
ATOM 22796 C CA . LEU A 1 217 ? -10.574 -10.888 -15.734 1.00 65.35 217 LEU A CA 15
ATOM 22797 C C . LEU A 1 217 ? -9.877 -9.706 -16.400 1.00 30.05 217 LEU A C 15
ATOM 22798 O O . LEU A 1 217 ? -10.486 -8.973 -17.180 1.00 3.52 217 LEU A O 15
ATOM 22814 N N . ARG A 1 218 ? -8.597 -9.529 -16.089 1.00 45.13 218 ARG A N 15
ATOM 22815 C CA . ARG A 1 218 ? -7.817 -8.437 -16.659 1.00 51.31 218 ARG A CA 15
ATOM 22816 C C . ARG A 1 218 ? -7.986 -8.380 -18.174 1.00 72.31 218 ARG A C 15
ATOM 22817 O O . ARG A 1 218 ? -8.075 -7.301 -18.760 1.00 3.40 218 ARG A O 15
ATOM 22838 N N . VAL A 1 219 ? -8.030 -9.551 -18.804 1.00 54.24 219 VAL A N 15
ATOM 22839 C CA . VAL A 1 219 ? -8.188 -9.634 -20.251 1.00 24.53 219 VAL A CA 15
ATOM 22840 C C . VAL A 1 219 ? -9.410 -8.851 -20.716 1.00 15.10 219 VAL A C 15
ATOM 22841 O O . VAL A 1 219 ? -9.396 -8.233 -21.781 1.00 63.32 219 VAL A O 15
ATOM 22854 N N . LEU A 1 220 ? -10.466 -8.881 -19.911 1.00 11.30 220 LEU A N 15
ATOM 22855 C CA . LEU A 1 220 ? -11.698 -8.173 -20.240 1.00 54.43 220 LEU A CA 15
ATOM 22856 C C . LEU A 1 220 ? -11.572 -6.685 -19.925 1.00 75.11 220 LEU A C 15
ATOM 22857 O O . LEU A 1 220 ? -12.122 -5.842 -20.635 1.00 72.32 220 LEU A O 15
ATOM 22873 N N . GLU A 1 221 ? -10.843 -6.371 -18.860 1.00 3.25 221 GLU A N 15
ATOM 22874 C CA . GLU A 1 221 ? -10.643 -4.984 -18.453 1.00 71.41 221 GLU A CA 15
ATOM 22875 C C . GLU A 1 221 ? -10.005 -4.174 -19.578 1.00 22.34 221 GLU A C 15
ATOM 22876 O O . GLU A 1 221 ? -10.480 -3.092 -19.925 1.00 22.52 221 GLU A O 15
ATOM 22888 N N . ASP A 1 222 ? -8.927 -4.705 -20.144 1.00 74.14 222 ASP A N 15
ATOM 22889 C CA . ASP A 1 222 ? -8.224 -4.033 -21.230 1.00 72.24 222 ASP A CA 15
ATOM 22890 C C . ASP A 1 222 ? -9.023 -4.113 -22.527 1.00 63.34 222 ASP A C 15
ATOM 22891 O O . ASP A 1 222 ? -9.240 -3.104 -23.197 1.00 21.12 222 ASP A O 15
ATOM 22900 N N . ALA A 1 223 ? -9.457 -5.320 -22.875 1.00 40.22 223 ALA A N 15
ATOM 22901 C CA . ALA A 1 223 ? -10.232 -5.532 -24.091 1.00 75.12 223 ALA A CA 15
ATOM 22902 C C . ALA A 1 223 ? -11.456 -4.624 -24.127 1.00 1.43 223 ALA A C 15
ATOM 22903 O O . ALA A 1 223 ? -11.864 -4.156 -25.190 1.00 4.24 223 ALA A O 15
ATOM 22910 N N . LEU A 1 224 ? -12.039 -4.378 -22.959 1.00 43.45 224 LEU A N 15
ATOM 22911 C CA . LEU A 1 224 ? -13.218 -3.525 -22.856 1.00 44.13 224 LEU A CA 15
ATOM 22912 C C . LEU A 1 224 ? -12.821 -2.056 -22.762 1.00 32.23 224 LEU A C 15
ATOM 22913 O O . LEU A 1 224 ? -13.493 -1.184 -23.312 1.00 44.51 224 LEU A O 15
ATOM 22929 N N . ALA A 1 225 ? -11.721 -1.788 -22.064 1.00 2.43 225 ALA A N 15
ATOM 22930 C CA . ALA A 1 225 ? -11.232 -0.425 -21.901 1.00 52.43 225 ALA A CA 15
ATOM 22931 C C . ALA A 1 225 ? -10.970 0.229 -23.254 1.00 71.10 225 ALA A C 15
ATOM 22932 O O . ALA A 1 225 ? -11.143 1.436 -23.415 1.00 1.34 225 ALA A O 15
ATOM 22939 N N . ALA A 1 226 ? -10.549 -0.578 -24.224 1.00 3.34 226 ALA A N 15
ATOM 22940 C CA . ALA A 1 226 ? -10.264 -0.078 -25.564 1.00 13.12 226 ALA A CA 15
ATOM 22941 C C . ALA A 1 226 ? -11.483 0.617 -26.161 1.00 42.40 226 ALA A C 15
ATOM 22942 O O . ALA A 1 226 ? -11.352 1.485 -27.025 1.00 70.22 226 ALA A O 15
ATOM 22949 N N . ILE A 1 227 ? -12.666 0.229 -25.697 1.00 31.34 227 ILE A N 15
ATOM 22950 C CA . ILE A 1 227 ? -13.908 0.816 -26.187 1.00 4.44 227 ILE A CA 15
ATOM 22951 C C . ILE A 1 227 ? -14.144 2.193 -25.575 1.00 41.24 227 ILE A C 15
ATOM 22952 O O . ILE A 1 227 ? -14.951 2.975 -26.074 1.00 35.43 227 ILE A O 15
ATOM 22968 N N . GLY A 1 228 ? -13.432 2.482 -24.490 1.00 51.24 228 GLY A N 15
ATOM 22969 C CA . GLY A 1 228 ? -13.577 3.765 -23.828 1.00 2.43 228 GLY A CA 15
ATOM 22970 C C . GLY A 1 228 ? -14.444 3.683 -22.587 1.00 22.03 228 GLY A C 15
ATOM 22971 O O . GLY A 1 228 ? -15.216 4.597 -22.300 1.00 33.12 228 GLY A O 15
ATOM 22975 N N . ARG A 1 229 ? -14.315 2.585 -21.850 1.00 65.43 229 ARG A N 15
ATOM 22976 C CA . ARG A 1 229 ? -15.095 2.386 -20.634 1.00 54.33 229 ARG A CA 15
ATOM 22977 C C . ARG A 1 229 ? -14.282 2.761 -19.398 1.00 21.31 229 ARG A C 15
ATOM 22978 O O . ARG A 1 229 ? -13.889 1.896 -18.617 1.00 3.13 229 ARG A O 15
ATOM 22999 N N . GLU A 1 230 ? -14.033 4.056 -19.232 1.00 51.31 230 GLU A N 15
ATOM 23000 C CA . GLU A 1 230 ? -13.265 4.544 -18.092 1.00 13.12 230 GLU A CA 15
ATOM 23001 C C . GLU A 1 230 ? -14.087 4.466 -16.808 1.00 45.11 230 GLU A C 15
ATOM 23002 O O . GLU A 1 230 ? -13.543 4.268 -15.722 1.00 33.52 230 GLU A O 15
ATOM 23014 N N . ASP A 1 231 ? -15.399 4.622 -16.943 1.00 32.13 231 ASP A N 15
ATOM 23015 C CA . ASP A 1 231 ? -16.297 4.569 -15.795 1.00 22.53 231 ASP A CA 15
ATOM 23016 C C . ASP A 1 231 ? -16.023 3.330 -14.948 1.00 3.00 231 ASP A C 15
ATOM 23017 O O . ASP A 1 231 ? -15.758 3.430 -13.750 1.00 71.21 231 ASP A O 15
ATOM 23026 N N . VAL A 1 232 ? -16.089 2.162 -15.579 1.00 62.01 232 VAL A N 15
ATOM 23027 C CA . VAL A 1 232 ? -15.848 0.903 -14.883 1.00 14.25 232 VAL A CA 15
ATOM 23028 C C . VAL A 1 232 ? -14.400 0.799 -14.419 1.00 12.32 232 VAL A C 15
ATOM 23029 O O . VAL A 1 232 ? -14.115 0.248 -13.356 1.00 51.14 232 VAL A O 15
ATOM 23042 N N . VAL A 1 233 ? -13.487 1.334 -15.224 1.00 42.22 233 VAL A N 15
ATOM 23043 C CA . VAL A 1 233 ? -12.067 1.304 -14.895 1.00 22.11 233 VAL A CA 15
ATOM 23044 C C . VAL A 1 233 ? -11.785 2.066 -13.605 1.00 71.14 233 VAL A C 15
ATOM 23045 O O . VAL A 1 233 ? -11.005 1.616 -12.765 1.00 75.11 233 VAL A O 15
ATOM 23058 N N . GLN A 1 234 ? -12.426 3.220 -13.454 1.00 31.52 234 GLN A N 15
ATOM 23059 C CA . GLN A 1 234 ? -12.243 4.045 -12.265 1.00 12.24 234 GLN A CA 15
ATOM 23060 C C . GLN A 1 234 ? -12.851 3.372 -11.038 1.00 0.22 234 GLN A C 15
ATOM 23061 O O . GLN A 1 234 ? -12.239 3.334 -9.971 1.00 42.23 234 GLN A O 15
ATOM 23075 N N . VAL A 1 235 ? -14.060 2.843 -11.198 1.00 24.54 235 VAL A N 15
ATOM 23076 C CA . VAL A 1 235 ? -14.750 2.171 -10.103 1.00 74.11 235 VAL A CA 15
ATOM 23077 C C . VAL A 1 235 ? -13.950 0.976 -9.599 1.00 55.43 235 VAL A C 15
ATOM 23078 O O . VAL A 1 235 ? -14.021 0.618 -8.423 1.00 13.42 235 VAL A O 15
ATOM 23091 N N . LEU A 1 236 ? -13.186 0.361 -10.496 1.00 21.35 236 LEU A N 15
ATOM 23092 C CA . LEU A 1 236 ? -12.370 -0.795 -10.143 1.00 23.40 236 LEU A CA 15
ATOM 23093 C C . LEU A 1 236 ? -11.004 -0.358 -9.622 1.00 31.53 236 LEU A C 15
ATOM 23094 O O . LEU A 1 236 ? -10.484 -0.926 -8.662 1.00 63.21 236 LEU A O 15
ATOM 23110 N N . SER A 1 237 ? -10.430 0.655 -10.263 1.00 53.21 237 SER A N 15
ATOM 23111 C CA . SER A 1 237 ? -9.122 1.167 -9.866 1.00 51.44 237 SER A CA 15
ATOM 23112 C C . SER A 1 237 ? -9.269 2.391 -8.967 1.00 21.41 237 SER A C 15
ATOM 23113 O O . SER A 1 237 ? -8.550 3.378 -9.122 1.00 53.05 237 SER A O 15
ATOM 23121 N N . SER A 1 238 ? -10.206 2.319 -8.027 1.00 61.15 238 SER A N 15
ATOM 23122 C CA . SER A 1 238 ? -10.450 3.421 -7.105 1.00 2.51 238 SER A CA 15
ATOM 23123 C C . SER A 1 238 ? -9.389 3.460 -6.010 1.00 15.22 238 SER A C 15
ATOM 23124 O O . SER A 1 238 ? -8.697 2.475 -5.746 1.00 60.10 238 SER A O 15
ATOM 23132 N N . PRO A 1 239 ? -9.256 4.622 -5.355 1.00 50.03 239 PRO A N 15
ATOM 23133 C CA . PRO A 1 239 ? -8.282 4.818 -4.278 1.00 63.43 239 PRO A CA 15
ATOM 23134 C C . PRO A 1 239 ? -8.646 4.039 -3.019 1.00 41.24 239 PRO A C 15
ATOM 23135 O O . PRO A 1 239 ? -9.612 4.369 -2.330 1.00 64.21 239 PRO A O 15
ATOM 23146 N N . ALA A 1 240 ? -7.868 3.003 -2.723 1.00 32.54 240 ALA A N 15
ATOM 23147 C CA . ALA A 1 240 ? -8.107 2.178 -1.545 1.00 71.44 240 ALA A CA 15
ATOM 23148 C C . ALA A 1 240 ? -7.156 2.549 -0.412 1.00 42.21 240 ALA A C 15
ATOM 23149 O O . ALA A 1 240 ? -6.356 3.475 -0.541 1.00 61.31 240 ALA A O 15
ATOM 23156 N N . GLU A 1 241 ? -7.250 1.822 0.696 1.00 60.52 241 GLU A N 15
ATOM 23157 C CA . GLU A 1 241 ? -6.398 2.077 1.851 1.00 53.32 241 GLU A CA 15
ATOM 23158 C C . GLU A 1 241 ? -4.932 1.829 1.512 1.00 11.23 241 GLU A C 15
ATOM 23159 O O . GLU A 1 241 ? -4.604 0.910 0.761 1.00 25.45 241 GLU A O 15
ATOM 23171 N N . SER A 1 242 ? -4.052 2.655 2.070 1.00 33.03 242 SER A N 15
ATOM 23172 C CA . SER A 1 242 ? -2.621 2.529 1.823 1.00 20.04 242 SER A CA 15
ATOM 23173 C C . SER A 1 242 ? -1.999 1.491 2.753 1.00 15.32 242 SER A C 15
ATOM 23174 O O . SER A 1 242 ? -2.405 1.353 3.908 1.00 62.42 242 SER A O 15
ATOM 23182 N N . SER A 1 243 ? -1.011 0.765 2.242 1.00 40.11 243 SER A N 15
ATOM 23183 C CA . SER A 1 243 ? -0.334 -0.263 3.024 1.00 65.11 243 SER A CA 15
ATOM 23184 C C . SER A 1 243 ? 0.866 0.320 3.765 1.00 30.14 243 SER A C 15
ATOM 23185 O O . SER A 1 243 ? 1.444 1.322 3.341 1.00 14.32 243 SER A O 15
ATOM 23193 N N . SER A 1 244 ? 1.236 -0.315 4.872 1.00 31.32 244 SER A N 15
ATOM 23194 C CA . SER A 1 244 ? 2.365 0.141 5.674 1.00 52.41 244 SER A CA 15
ATOM 23195 C C . SER A 1 244 ? 3.462 -0.919 5.722 1.00 34.33 244 SER A C 15
ATOM 23196 O O . SER A 1 244 ? 3.296 -1.972 6.337 1.00 44.30 244 SER A O 15
ATOM 23204 N N . VAL A 1 245 ? 4.582 -0.632 5.068 1.00 12.21 245 VAL A N 15
ATOM 23205 C CA . VAL A 1 245 ? 5.708 -1.559 5.037 1.00 71.05 245 VAL A CA 15
ATOM 23206 C C . VAL A 1 245 ? 6.946 -0.942 5.677 1.00 31.03 245 VAL A C 15
ATOM 23207 O O . VAL A 1 245 ? 7.176 0.263 5.577 1.00 44.22 245 VAL A O 15
ATOM 23220 N N . VAL A 1 246 ? 7.743 -1.778 6.336 1.00 3.24 246 VAL A N 15
ATOM 23221 C CA . VAL A 1 246 ? 8.959 -1.315 6.993 1.00 44.42 246 VAL A CA 15
ATOM 23222 C C . VAL A 1 246 ? 9.872 -0.590 6.010 1.00 52.40 246 VAL A C 15
ATOM 23223 O O . VAL A 1 246 ? 10.198 0.581 6.200 1.00 41.24 246 VAL A O 15
ATOM 23236 N N . PRO A 1 145 ? 8.394 -13.609 -17.580 1.00 31.20 145 PRO A N 16
ATOM 23237 C CA . PRO A 1 145 ? 9.001 -13.321 -16.276 1.00 31.53 145 PRO A CA 16
ATOM 23238 C C . PRO A 1 145 ? 8.555 -14.304 -15.200 1.00 23.30 145 PRO A C 16
ATOM 23239 O O . PRO A 1 145 ? 7.901 -15.306 -15.493 1.00 63.42 145 PRO A O 16
ATOM 23250 N N . ASP A 1 146 ? 8.911 -14.012 -13.954 1.00 65.34 146 ASP A N 16
ATOM 23251 C CA . ASP A 1 146 ? 8.545 -14.869 -12.833 1.00 42.45 146 ASP A CA 16
ATOM 23252 C C . ASP A 1 146 ? 7.043 -15.130 -12.815 1.00 3.24 146 ASP A C 16
ATOM 23253 O O . ASP A 1 146 ? 6.253 -14.301 -13.270 1.00 45.44 146 ASP A O 16
ATOM 23262 N N . LEU A 1 147 ? 6.654 -16.285 -12.287 1.00 12.20 147 LEU A N 16
ATOM 23263 C CA . LEU A 1 147 ? 5.245 -16.656 -12.211 1.00 4.52 147 LEU A CA 16
ATOM 23264 C C . LEU A 1 147 ? 4.586 -16.040 -10.980 1.00 22.42 147 LEU A C 16
ATOM 23265 O O . LEU A 1 147 ? 5.239 -15.364 -10.187 1.00 42.43 147 LEU A O 16
ATOM 23281 N N . GLY A 1 148 ? 3.287 -16.281 -10.829 1.00 63.02 148 GLY A N 16
ATOM 23282 C CA . GLY A 1 148 ? 2.561 -15.745 -9.692 1.00 24.31 148 GLY A CA 16
ATOM 23283 C C . GLY A 1 148 ? 1.170 -16.330 -9.564 1.00 4.41 148 GLY A C 16
ATOM 23284 O O . GLY A 1 148 ? 0.245 -15.909 -10.260 1.00 34.21 148 GLY A O 16
ATOM 23288 N N . CYS A 1 149 ? 1.019 -17.305 -8.674 1.00 63.14 149 CYS A N 16
ATOM 23289 C CA . CYS A 1 149 ? -0.271 -17.952 -8.459 1.00 42.32 149 CYS A CA 16
ATOM 23290 C C . CYS A 1 149 ? -1.363 -16.917 -8.207 1.00 22.35 149 CYS A C 16
ATOM 23291 O O . CYS A 1 149 ? -2.482 -17.050 -8.702 1.00 14.33 149 CYS A O 16
ATOM 23299 N N . GLN A 1 150 ? -1.030 -15.889 -7.433 1.00 71.50 150 GLN A N 16
ATOM 23300 C CA . GLN A 1 150 ? -1.984 -14.833 -7.115 1.00 40.13 150 GLN A CA 16
ATOM 23301 C C . GLN A 1 150 ? -2.264 -13.965 -8.337 1.00 55.32 150 GLN A C 16
ATOM 23302 O O . GLN A 1 150 ? -1.430 -13.150 -8.737 1.00 55.02 150 GLN A O 16
ATOM 23316 N N . LEU A 1 151 ? -3.439 -14.145 -8.927 1.00 70.12 151 LEU A N 16
ATOM 23317 C CA . LEU A 1 151 ? -3.829 -13.378 -10.106 1.00 41.12 151 LEU A CA 16
ATOM 23318 C C . LEU A 1 151 ? -4.985 -12.436 -9.784 1.00 4.02 151 LEU A C 16
ATOM 23319 O O . LEU A 1 151 ? -5.492 -12.419 -8.661 1.00 31.03 151 LEU A O 16
ATOM 23335 N N . TYR A 1 152 ? -5.400 -11.656 -10.776 1.00 73.10 152 TYR A N 16
ATOM 23336 C CA . TYR A 1 152 ? -6.495 -10.710 -10.599 1.00 12.05 152 TYR A CA 16
ATOM 23337 C C . TYR A 1 152 ? -7.826 -11.442 -10.448 1.00 5.21 152 TYR A C 16
ATOM 23338 O O . TYR A 1 152 ? -8.730 -10.974 -9.754 1.00 43.40 152 TYR A O 16
ATOM 23356 N N . LEU A 1 153 ? -7.939 -12.592 -11.102 1.00 32.22 153 LEU A N 16
ATOM 23357 C CA . LEU A 1 153 ? -9.158 -13.390 -11.042 1.00 41.13 153 LEU A CA 16
ATOM 23358 C C . LEU A 1 153 ? -9.340 -14.002 -9.656 1.00 33.33 153 LEU A C 16
ATOM 23359 O O . LEU A 1 153 ? -10.403 -14.535 -9.336 1.00 10.53 153 LEU A O 16
ATOM 23375 N N . HIS A 1 154 ? -8.296 -13.921 -8.837 1.00 52.31 154 HIS A N 16
ATOM 23376 C CA . HIS A 1 154 ? -8.341 -14.464 -7.484 1.00 50.22 154 HIS A CA 16
ATOM 23377 C C . HIS A 1 154 ? -8.933 -13.449 -6.511 1.00 1.33 154 HIS A C 16
ATOM 23378 O O . HIS A 1 154 ? -8.916 -13.657 -5.297 1.00 71.04 154 HIS A O 16
ATOM 23392 N N . ILE A 1 155 ? -9.453 -12.352 -7.051 1.00 4.11 155 ILE A N 16
ATOM 23393 C CA . ILE A 1 155 ? -10.049 -11.306 -6.230 1.00 40.52 155 ILE A CA 16
ATOM 23394 C C . ILE A 1 155 ? -11.078 -11.885 -5.265 1.00 22.01 155 ILE A C 16
ATOM 23395 O O . ILE A 1 155 ? -11.641 -12.956 -5.487 1.00 63.21 155 ILE A O 16
ATOM 23411 N N . PRO A 1 156 ? -11.333 -11.158 -4.166 1.00 72.24 156 PRO A N 16
ATOM 23412 C CA . PRO A 1 156 ? -12.297 -11.578 -3.145 1.00 61.41 156 PRO A CA 16
ATOM 23413 C C . PRO A 1 156 ? -13.737 -11.508 -3.645 1.00 61.04 156 PRO A C 16
ATOM 23414 O O . PRO A 1 156 ? -14.025 -10.847 -4.642 1.00 73.44 156 PRO A O 16
ATOM 23425 N N . GLN A 1 157 ? -14.635 -12.194 -2.945 1.00 14.32 157 GLN A N 16
ATOM 23426 C CA . GLN A 1 157 ? -16.045 -12.209 -3.319 1.00 24.54 157 GLN A CA 16
ATOM 23427 C C . GLN A 1 157 ? -16.573 -10.790 -3.507 1.00 4.14 157 GLN A C 16
ATOM 23428 O O . GLN A 1 157 ? -17.397 -10.538 -4.385 1.00 72.13 157 GLN A O 16
ATOM 23442 N N . GLN A 1 158 ? -16.092 -9.870 -2.678 1.00 41.44 158 GLN A N 16
ATOM 23443 C CA . GLN A 1 158 ? -16.517 -8.477 -2.753 1.00 51.24 158 GLN A CA 16
ATOM 23444 C C . GLN A 1 158 ? -16.280 -7.911 -4.149 1.00 24.04 158 GLN A C 16
ATOM 23445 O O . GLN A 1 158 ? -17.208 -7.427 -4.798 1.00 70.52 158 GLN A O 16
ATOM 23459 N N . GLN A 1 159 ? -15.034 -7.974 -4.605 1.00 33.34 159 GLN A N 16
ATOM 23460 C CA . GLN A 1 159 ? -14.676 -7.466 -5.924 1.00 4.42 159 GLN A CA 16
ATOM 23461 C C . GLN A 1 159 ? -15.313 -8.310 -7.023 1.00 13.11 159 GLN A C 16
ATOM 23462 O O . GLN A 1 159 ? -15.811 -7.780 -8.015 1.00 30.03 159 GLN A O 16
ATOM 23476 N N . GLN A 1 160 ? -15.290 -9.626 -6.840 1.00 62.41 160 GLN A N 16
ATOM 23477 C CA . GLN A 1 160 ? -15.864 -10.544 -7.817 1.00 51.11 160 GLN A CA 16
ATOM 23478 C C . GLN A 1 160 ? -17.316 -10.182 -8.116 1.00 73.33 160 GLN A C 16
ATOM 23479 O O . GLN A 1 160 ? -17.713 -10.081 -9.276 1.00 63.11 160 GLN A O 16
ATOM 23493 N N . GLU A 1 161 ? -18.101 -9.988 -7.061 1.00 42.02 161 GLU A N 16
ATOM 23494 C CA . GLU A 1 161 ? -19.509 -9.639 -7.212 1.00 43.51 161 GLU A CA 16
ATOM 23495 C C . GLU A 1 161 ? -19.663 -8.279 -7.887 1.00 71.52 161 GLU A C 16
ATOM 23496 O O . GLU A 1 161 ? -20.500 -8.105 -8.771 1.00 45.44 161 GLU A O 16
ATOM 23508 N N . GLU A 1 162 ? -18.848 -7.318 -7.462 1.00 64.41 162 GLU A N 16
ATOM 23509 C CA . GLU A 1 162 ? -18.894 -5.974 -8.024 1.00 64.53 162 GLU A CA 16
ATOM 23510 C C . GLU A 1 162 ? -18.776 -6.015 -9.545 1.00 30.34 162 GLU A C 16
ATOM 23511 O O . GLU A 1 162 ? -19.564 -5.393 -10.257 1.00 31.32 162 GLU A O 16
ATOM 23523 N N . VAL A 1 163 ? -17.785 -6.752 -10.035 1.00 33.35 163 VAL A N 16
ATOM 23524 C CA . VAL A 1 163 ? -17.562 -6.876 -11.471 1.00 44.33 163 VAL A CA 16
ATOM 23525 C C . VAL A 1 163 ? -18.720 -7.601 -12.146 1.00 42.21 163 VAL A C 16
ATOM 23526 O O . VAL A 1 163 ? -19.327 -7.083 -13.084 1.00 21.02 163 VAL A O 16
ATOM 23539 N N . GLN A 1 164 ? -19.023 -8.802 -11.662 1.00 65.12 164 GLN A N 16
ATOM 23540 C CA . GLN A 1 164 ? -20.110 -9.597 -12.220 1.00 20.43 164 GLN A CA 16
ATOM 23541 C C . GLN A 1 164 ? -21.398 -8.784 -12.294 1.00 61.12 164 GLN A C 16
ATOM 23542 O O . GLN A 1 164 ? -22.138 -8.863 -13.274 1.00 33.51 164 GLN A O 16
ATOM 23556 N N . ARG A 1 165 ? -21.660 -8.004 -11.249 1.00 21.35 165 ARG A N 16
ATOM 23557 C CA . ARG A 1 165 ? -22.859 -7.177 -11.195 1.00 73.44 165 ARG A CA 16
ATOM 23558 C C . ARG A 1 165 ? -22.736 -5.977 -12.129 1.00 75.34 165 ARG A C 16
ATOM 23559 O O . ARG A 1 165 ? -23.715 -5.550 -12.742 1.00 52.50 165 ARG A O 16
ATOM 23580 N N . LEU A 1 166 ? -21.527 -5.437 -12.232 1.00 34.32 166 LEU A N 16
ATOM 23581 C CA . LEU A 1 166 ? -21.275 -4.285 -13.091 1.00 71.25 166 LEU A CA 16
ATOM 23582 C C . LEU A 1 166 ? -21.666 -4.585 -14.535 1.00 55.34 166 LEU A C 16
ATOM 23583 O O . LEU A 1 166 ? -22.466 -3.866 -15.135 1.00 21.22 166 LEU A O 16
ATOM 23599 N N . LEU A 1 167 ? -21.101 -5.654 -15.086 1.00 1.31 167 LEU A N 16
ATOM 23600 C CA . LEU A 1 167 ? -21.392 -6.053 -16.458 1.00 3.11 167 LEU A CA 16
ATOM 23601 C C . LEU A 1 167 ? -22.892 -6.238 -16.664 1.00 55.30 167 LEU A C 16
ATOM 23602 O O . LEU A 1 167 ? -23.421 -5.951 -17.737 1.00 71.52 167 LEU A O 16
ATOM 23618 N N . MET A 1 168 ? -23.571 -6.720 -15.628 1.00 72.33 168 MET A N 16
ATOM 23619 C CA . MET A 1 168 ? -25.011 -6.940 -15.695 1.00 21.13 168 MET A CA 16
ATOM 23620 C C . MET A 1 168 ? -25.771 -5.749 -15.120 1.00 10.13 168 MET A C 16
ATOM 23621 O O . MET A 1 168 ? -26.871 -5.901 -14.589 1.00 15.31 168 MET A O 16
ATOM 23635 N N . MET A 1 169 ? -25.177 -4.565 -15.229 1.00 43.43 169 MET A N 16
ATOM 23636 C CA . MET A 1 169 ? -25.800 -3.349 -14.720 1.00 2.13 169 MET A CA 16
ATOM 23637 C C . MET A 1 169 ? -27.233 -3.220 -15.226 1.00 20.03 169 MET A C 16
ATOM 23638 O O . MET A 1 169 ? -27.578 -3.743 -16.285 1.00 44.30 169 MET A O 16
ATOM 23652 N N . GLY A 1 170 ? -28.064 -2.518 -14.461 1.00 12.40 170 GLY A N 16
ATOM 23653 C CA . GLY A 1 170 ? -29.451 -2.334 -14.849 1.00 74.23 170 GLY A CA 16
ATOM 23654 C C . GLY A 1 170 ? -29.590 -1.676 -16.208 1.00 23.23 170 GLY A C 16
ATOM 23655 O O . GLY A 1 170 ? -30.492 -2.009 -16.975 1.00 61.45 170 GLY A O 16
ATOM 23659 N N . GLU A 1 171 ? -28.696 -0.739 -16.505 1.00 65.44 171 GLU A N 16
ATOM 23660 C CA . GLU A 1 171 ? -28.725 -0.032 -17.780 1.00 44.11 171 GLU A CA 16
ATOM 23661 C C . GLU A 1 171 ? -28.306 -0.952 -18.923 1.00 61.11 171 GLU A C 16
ATOM 23662 O O . GLU A 1 171 ? -27.616 -1.953 -18.725 1.00 60.24 171 GLU A O 16
ATOM 23674 N N . PRO A 1 172 ? -28.733 -0.608 -20.147 1.00 30.31 172 PRO A N 16
ATOM 23675 C CA . PRO A 1 172 ? -28.415 -1.390 -21.345 1.00 3.42 172 PRO A CA 16
ATOM 23676 C C . PRO A 1 172 ? -26.941 -1.294 -21.725 1.00 53.44 172 PRO A C 16
ATOM 23677 O O . PRO A 1 172 ? -26.247 -0.360 -21.326 1.00 1.51 172 PRO A O 16
ATOM 23688 N N . ALA A 1 173 ? -26.470 -2.266 -22.499 1.00 3.43 173 ALA A N 16
ATOM 23689 C CA . ALA A 1 173 ? -25.079 -2.290 -22.935 1.00 31.14 173 ALA A CA 16
ATOM 23690 C C . ALA A 1 173 ? -24.908 -1.565 -24.266 1.00 2.22 173 ALA A C 16
ATOM 23691 O O . ALA A 1 173 ? -25.530 -1.926 -25.266 1.00 62.04 173 ALA A O 16
ATOM 23698 N N . LYS A 1 174 ? -24.064 -0.539 -24.272 1.00 1.01 174 LYS A N 16
ATOM 23699 C CA . LYS A 1 174 ? -23.811 0.237 -25.480 1.00 5.51 174 LYS A CA 16
ATOM 23700 C C . LYS A 1 174 ? -22.920 -0.537 -26.447 1.00 43.55 174 LYS A C 16
ATOM 23701 O O . LYS A 1 174 ? -22.930 -0.286 -27.652 1.00 34.15 174 LYS A O 16
ATOM 23720 N N . GLY A 1 175 ? -22.151 -1.480 -25.911 1.00 63.15 175 GLY A N 16
ATOM 23721 C CA . GLY A 1 175 ? -21.266 -2.277 -26.742 1.00 74.30 175 GLY A CA 16
ATOM 23722 C C . GLY A 1 175 ? -21.481 -3.765 -26.555 1.00 63.30 175 GLY A C 16
ATOM 23723 O O . GLY A 1 175 ? -20.590 -4.474 -26.088 1.00 63.22 175 GLY A O 16
ATOM 23727 N N . TRP A 1 176 ? -22.666 -4.240 -26.922 1.00 34.04 176 TRP A N 16
ATOM 23728 C CA . TRP A 1 176 ? -22.996 -5.655 -26.791 1.00 73.12 176 TRP A CA 16
ATOM 23729 C C . TRP A 1 176 ? -22.417 -6.458 -27.951 1.00 21.25 176 TRP A C 16
ATOM 23730 O O . TRP A 1 176 ? -21.603 -7.358 -27.748 1.00 75.02 176 TRP A O 16
ATOM 23751 N N . GLN A 1 177 ? -22.843 -6.127 -29.165 1.00 30.12 177 GLN A N 16
ATOM 23752 C CA . GLN A 1 177 ? -22.366 -6.818 -30.357 1.00 54.14 177 GLN A CA 16
ATOM 23753 C C . GLN A 1 177 ? -20.880 -6.558 -30.579 1.00 11.31 177 GLN A C 16
ATOM 23754 O O . GLN A 1 177 ? -20.138 -7.452 -30.984 1.00 13.41 177 GLN A O 16
ATOM 23768 N N . GLU A 1 178 ? -20.454 -5.327 -30.313 1.00 54.53 178 GLU A N 16
ATOM 23769 C CA . GLU A 1 178 ? -19.056 -4.949 -30.486 1.00 62.52 178 GLU A CA 16
ATOM 23770 C C . GLU A 1 178 ? -18.141 -5.863 -29.676 1.00 1.24 178 GLU A C 16
ATOM 23771 O O . GLU A 1 178 ? -17.136 -6.363 -30.184 1.00 74.25 178 GLU A O 16
ATOM 23783 N N . LEU A 1 179 ? -18.495 -6.077 -28.415 1.00 12.41 179 LEU A N 16
ATOM 23784 C CA . LEU A 1 179 ? -17.707 -6.930 -27.532 1.00 75.35 179 LEU A CA 16
ATOM 23785 C C . LEU A 1 179 ? -17.715 -8.375 -28.022 1.00 52.34 179 LEU A C 16
ATOM 23786 O O . LEU A 1 179 ? -16.664 -8.998 -28.170 1.00 52.33 179 LEU A O 16
ATOM 23802 N N . ALA A 1 180 ? -18.910 -8.903 -28.273 1.00 3.42 180 ALA A N 16
ATOM 23803 C CA . ALA A 1 180 ? -19.055 -10.271 -28.751 1.00 53.33 180 ALA A CA 16
ATOM 23804 C C . ALA A 1 180 ? -18.245 -10.499 -30.022 1.00 33.23 180 ALA A C 16
ATOM 23805 O O . ALA A 1 180 ? -17.457 -11.440 -30.108 1.00 34.41 180 ALA A O 16
ATOM 23812 N N . GLY A 1 181 ? -18.443 -9.629 -31.008 1.00 12.31 181 GLY A N 16
ATOM 23813 C CA . GLY A 1 181 ? -17.724 -9.754 -32.263 1.00 15.32 181 GLY A CA 16
ATOM 23814 C C . GLY A 1 181 ? -16.220 -9.721 -32.075 1.00 44.55 181 GLY A C 16
ATOM 23815 O O . GLY A 1 181 ? -15.510 -10.619 -32.528 1.00 34.43 181 GLY A O 16
ATOM 23819 N N . HIS A 1 182 ? -15.732 -8.681 -31.406 1.00 54.40 182 HIS A N 16
ATOM 23820 C CA . HIS A 1 182 ? -14.301 -8.533 -31.160 1.00 0.32 182 HIS A CA 16
ATOM 23821 C C . HIS A 1 182 ? -13.751 -9.744 -30.412 1.00 74.13 182 HIS A C 16
ATOM 23822 O O . HIS A 1 182 ? -12.611 -10.156 -30.631 1.00 65.31 182 HIS A O 16
ATOM 23836 N N . LEU A 1 183 ? -14.566 -10.309 -29.530 1.00 45.45 183 LEU A N 16
ATOM 23837 C CA . LEU A 1 183 ? -14.161 -11.473 -28.749 1.00 32.32 183 LEU A CA 16
ATOM 23838 C C . LEU A 1 183 ? -13.995 -12.698 -29.643 1.00 3.32 183 LEU A C 16
ATOM 23839 O O . LEU A 1 183 ? -13.290 -13.643 -29.294 1.00 34.10 183 LEU A O 16
ATOM 23855 N N . GLY A 1 184 ? -14.649 -12.673 -30.801 1.00 14.43 184 GLY A N 16
ATOM 23856 C CA . GLY A 1 184 ? -14.559 -13.785 -31.728 1.00 4.10 184 GLY A CA 16
ATOM 23857 C C . GLY A 1 184 ? -15.785 -14.675 -31.687 1.00 34.50 184 GLY A C 16
ATOM 23858 O O . GLY A 1 184 ? -15.705 -15.867 -31.985 1.00 12.30 184 GLY A O 16
ATOM 23862 N N . TYR A 1 185 ? -16.921 -14.096 -31.315 1.00 54.22 185 TYR A N 16
ATOM 23863 C CA . TYR A 1 185 ? -18.169 -14.846 -31.231 1.00 20.32 185 TYR A CA 16
ATOM 23864 C C . TYR A 1 185 ? -18.947 -14.758 -32.540 1.00 63.34 185 TYR A C 16
ATOM 23865 O O . TYR A 1 185 ? -18.825 -13.782 -33.282 1.00 72.43 185 TYR A O 16
ATOM 23883 N N . GLN A 1 186 ? -19.747 -15.782 -32.817 1.00 62.25 186 GLN A N 16
ATOM 23884 C CA . GLN A 1 186 ? -20.545 -15.821 -34.036 1.00 62.34 186 GLN A CA 16
ATOM 23885 C C . GLN A 1 186 ? -22.034 -15.746 -33.714 1.00 10.45 186 GLN A C 16
ATOM 23886 O O . GLN A 1 186 ? -22.433 -15.829 -32.553 1.00 21.31 186 GLN A O 16
ATOM 23900 N N . ALA A 1 187 ? -22.851 -15.589 -34.751 1.00 64.12 187 ALA A N 16
ATOM 23901 C CA . ALA A 1 187 ? -24.295 -15.504 -34.579 1.00 35.11 187 ALA A CA 16
ATOM 23902 C C . ALA A 1 187 ? -24.821 -16.683 -33.767 1.00 45.33 187 ALA A C 16
ATOM 23903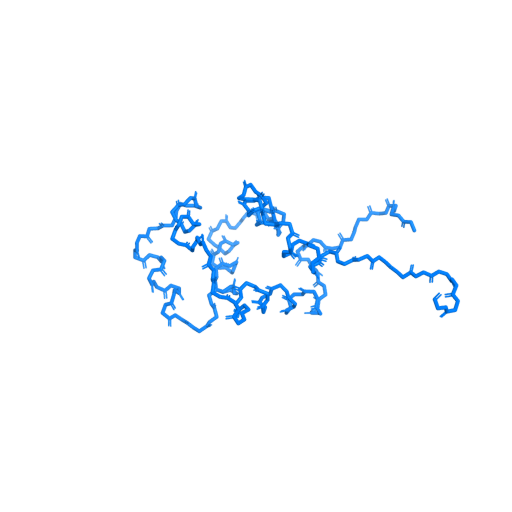 O O . ALA A 1 187 ? -25.642 -16.512 -32.867 1.00 31.14 187 ALA A O 16
ATOM 23910 N N . GLU A 1 188 ? -24.342 -17.880 -34.092 1.00 21.53 188 GLU A N 16
ATOM 23911 C CA . GLU A 1 188 ? -24.767 -19.088 -33.393 1.00 40.14 188 GLU A CA 16
ATOM 23912 C C . GLU A 1 188 ? -24.340 -19.047 -31.928 1.00 61.11 188 GLU A C 16
ATOM 23913 O O . GLU A 1 188 ? -25.045 -19.544 -31.051 1.00 52.42 188 GLU A O 16
ATOM 23925 N N . ALA A 1 189 ? -23.180 -18.451 -31.673 1.00 11.11 189 ALA A N 16
ATOM 23926 C CA . ALA A 1 189 ? -22.658 -18.344 -30.316 1.00 70.54 189 ALA A CA 16
ATOM 23927 C C . ALA A 1 189 ? -23.489 -17.371 -29.484 1.00 22.22 189 ALA A C 16
ATOM 23928 O O . ALA A 1 189 ? -24.046 -17.740 -28.451 1.00 54.22 189 ALA A O 16
ATOM 23935 N N . VAL A 1 190 ? -23.567 -16.125 -29.942 1.00 60.13 190 VAL A N 16
ATOM 23936 C CA . VAL A 1 190 ? -24.330 -15.100 -29.242 1.00 34.50 190 VAL A CA 16
ATOM 23937 C C . VAL A 1 190 ? -25.740 -15.584 -28.923 1.00 32.24 190 VAL A C 16
ATOM 23938 O O . VAL A 1 190 ? -26.288 -15.279 -27.864 1.00 62.13 190 VAL A O 16
ATOM 23951 N N . GLU A 1 191 ? -26.322 -16.344 -29.847 1.00 74.11 191 GLU A N 16
ATOM 23952 C CA . GLU A 1 191 ? -27.668 -16.871 -29.664 1.00 44.21 191 GLU A CA 16
ATOM 23953 C C . GLU A 1 191 ? -27.690 -17.947 -28.581 1.00 74.22 191 GLU A C 16
ATOM 23954 O O . GLU A 1 191 ? -28.618 -18.016 -27.776 1.00 54.53 191 GLU A O 16
ATOM 23966 N N . THR A 1 192 ? -26.658 -18.786 -28.569 1.00 71.22 192 THR A N 16
ATOM 23967 C CA . THR A 1 192 ? -26.558 -19.859 -27.588 1.00 75.32 192 THR A CA 16
ATOM 23968 C C . THR A 1 192 ? -26.353 -19.303 -26.183 1.00 42.05 192 THR A C 16
ATOM 23969 O O . THR A 1 192 ? -27.147 -19.565 -25.281 1.00 3.13 192 THR A O 16
ATOM 23980 N N . MET A 1 193 ? -25.283 -18.534 -26.007 1.00 3.30 193 MET A N 16
ATOM 23981 C CA . MET A 1 193 ? -24.977 -17.939 -24.711 1.00 30.05 193 MET A CA 16
ATOM 23982 C C . MET A 1 193 ? -26.146 -17.101 -24.206 1.00 50.34 193 MET A C 16
ATOM 23983 O O . MET A 1 193 ? -26.415 -17.053 -23.007 1.00 54.11 193 MET A O 16
ATOM 23997 N N . ALA A 1 194 ? -26.838 -16.442 -25.130 1.00 14.22 194 ALA A N 16
ATOM 23998 C CA . ALA A 1 194 ? -27.980 -15.607 -24.778 1.00 54.34 194 ALA A CA 16
ATOM 23999 C C . ALA A 1 194 ? -29.132 -16.450 -24.244 1.00 43.31 194 ALA A C 16
ATOM 24000 O O . ALA A 1 194 ? -29.831 -16.047 -23.313 1.00 55.04 194 ALA A O 16
ATOM 24007 N N . CYS A 1 195 ? -29.328 -17.622 -24.840 1.00 31.44 195 CYS A N 16
ATOM 24008 C CA . CYS A 1 195 ? -30.398 -18.522 -24.425 1.00 44.11 195 CYS A CA 16
ATOM 24009 C C . CYS A 1 195 ? -30.134 -19.073 -23.027 1.00 71.14 195 CYS A C 16
ATOM 24010 O O . CYS A 1 195 ? -31.064 -19.296 -22.252 1.00 23.41 195 CYS A O 16
ATOM 24018 N N . ASP A 1 196 ? -28.862 -19.290 -22.714 1.00 3.41 196 ASP A N 16
ATOM 24019 C CA . ASP A 1 196 ? -28.475 -19.815 -21.409 1.00 50.15 196 ASP A CA 16
ATOM 24020 C C . ASP A 1 196 ? -29.001 -18.924 -20.287 1.00 32.05 196 ASP A C 16
ATOM 24021 O O . ASP A 1 196 ? -30.033 -19.216 -19.683 1.00 54.42 196 ASP A O 16
ATOM 24030 N N . GLN A 1 197 ? -28.283 -17.840 -20.014 1.00 13.35 197 GLN A N 16
ATOM 24031 C CA . GLN A 1 197 ? -28.677 -16.909 -18.963 1.00 22.22 197 GLN A CA 16
ATOM 24032 C C . GLN A 1 197 ? -28.094 -15.523 -19.219 1.00 50.54 197 GLN A C 16
ATOM 24033 O O . GLN A 1 197 ? -28.779 -14.636 -19.730 1.00 63.43 197 GLN A O 16
ATOM 24047 N N . MET A 1 198 ? -26.828 -15.343 -18.858 1.00 51.45 198 MET A N 16
ATOM 24048 C CA . MET A 1 198 ? -26.153 -14.063 -19.050 1.00 31.34 198 MET A CA 16
ATOM 24049 C C . MET A 1 198 ? -24.952 -14.215 -19.977 1.00 1.04 198 MET A C 16
ATOM 24050 O O . MET A 1 198 ? -24.313 -15.265 -20.037 1.00 20.10 198 MET A O 16
ATOM 24064 N N . PRO A 1 199 ? -24.639 -13.144 -20.720 1.00 63.33 199 PRO A N 16
ATOM 24065 C CA . PRO A 1 199 ? -23.512 -13.134 -21.659 1.00 73.20 199 PRO A CA 16
ATOM 24066 C C . PRO A 1 199 ? -22.164 -13.158 -20.947 1.00 3.23 199 PRO A C 16
ATOM 24067 O O . PRO A 1 199 ? -21.290 -13.958 -21.279 1.00 30.13 199 PRO A O 16
ATOM 24078 N N . ALA A 1 200 ? -22.003 -12.276 -19.966 1.00 14.11 200 ALA A N 16
ATOM 24079 C CA . ALA A 1 200 ? -20.761 -12.199 -19.206 1.00 61.03 200 ALA A CA 16
ATOM 24080 C C . ALA A 1 200 ? -20.464 -13.520 -18.504 1.00 5.34 200 ALA A C 16
ATOM 24081 O O . ALA A 1 200 ? -19.340 -14.020 -18.553 1.00 12.43 200 ALA A O 16
ATOM 24088 N N . TYR A 1 201 ? -21.477 -14.078 -17.851 1.00 4.05 201 TYR A N 16
ATOM 24089 C CA . TYR A 1 201 ? -21.323 -15.339 -17.137 1.00 32.22 201 TYR A CA 16
ATOM 24090 C C . TYR A 1 201 ? -20.982 -16.473 -18.099 1.00 52.11 201 TYR A C 16
ATOM 24091 O O . TYR A 1 201 ? -20.069 -17.261 -17.851 1.00 12.33 201 TYR A O 16
ATOM 24109 N N . THR A 1 202 ? -21.723 -16.548 -19.201 1.00 52.11 202 THR A N 16
ATOM 24110 C CA . THR A 1 202 ? -21.501 -17.584 -20.201 1.00 13.10 202 THR A CA 16
ATOM 24111 C C . THR A 1 202 ? -20.119 -17.454 -20.831 1.00 20.23 202 THR A C 16
ATOM 24112 O O . THR A 1 202 ? -19.339 -18.407 -20.843 1.00 72.54 202 THR A O 16
ATOM 24123 N N . LEU A 1 203 ? -19.821 -16.269 -21.352 1.00 63.41 203 LEU A N 16
ATOM 24124 C CA . LEU A 1 203 ? -18.531 -16.013 -21.984 1.00 60.41 203 LEU A CA 16
ATOM 24125 C C . LEU A 1 203 ? -17.389 -16.546 -21.124 1.00 23.53 203 LEU A C 16
ATOM 24126 O O . LEU A 1 203 ? -16.555 -17.323 -21.592 1.00 11.54 203 LEU A O 16
ATOM 24142 N N . LEU A 1 204 ? -17.357 -16.124 -19.864 1.00 65.34 204 LEU A N 16
ATOM 24143 C CA . LEU A 1 204 ? -16.319 -16.559 -18.937 1.00 42.01 204 LEU A CA 16
ATOM 24144 C C . LEU A 1 204 ? -16.465 -18.043 -18.614 1.00 54.10 204 LEU A C 16
ATOM 24145 O O . LEU A 1 204 ? -15.483 -18.725 -18.322 1.00 34.31 204 LEU A O 16
ATOM 24161 N N . ARG A 1 205 ? -17.699 -18.537 -18.669 1.00 23.14 205 ARG A N 16
ATOM 24162 C CA . ARG A 1 205 ? -17.974 -19.939 -18.382 1.00 51.22 205 ARG A CA 16
ATOM 24163 C C . ARG A 1 205 ? -17.169 -20.850 -19.305 1.00 23.25 205 ARG A C 16
ATOM 24164 O O . ARG A 1 205 ? -16.388 -21.682 -18.845 1.00 45.31 205 ARG A O 16
ATOM 24185 N N . ASN A 1 206 ? -17.367 -20.687 -20.609 1.00 52.20 206 ASN A N 16
ATOM 24186 C CA . ASN A 1 206 ? -16.661 -21.495 -21.596 1.00 34.13 206 ASN A CA 16
ATOM 24187 C C . ASN A 1 206 ? -15.171 -21.169 -21.601 1.00 5.22 206 ASN A C 16
ATOM 24188 O O . ASN A 1 206 ? -14.329 -22.063 -21.525 1.00 34.33 206 ASN A O 16
ATOM 24199 N N . TRP A 1 207 ? -14.853 -19.882 -21.691 1.00 52.41 207 TRP A N 16
ATOM 24200 C CA . TRP A 1 207 ? -13.465 -19.437 -21.705 1.00 51.51 207 TRP A CA 16
ATOM 24201 C C . TRP A 1 207 ? -12.673 -20.087 -20.576 1.00 35.31 207 TRP A C 16
ATOM 24202 O O . TRP A 1 207 ? -11.565 -20.581 -20.787 1.00 11.34 207 TRP A O 16
ATOM 24223 N N . ALA A 1 208 ? -13.247 -20.083 -19.377 1.00 20.13 208 ALA A N 16
ATOM 24224 C CA . ALA A 1 208 ? -12.595 -20.675 -18.216 1.00 41.04 208 ALA A CA 16
ATOM 24225 C C . ALA A 1 208 ? -12.688 -22.196 -18.249 1.00 50.24 208 ALA A C 16
ATOM 24226 O O . ALA A 1 208 ? -11.679 -22.891 -18.146 1.00 25.53 208 ALA A O 16
ATOM 24233 N N . ALA A 1 209 ? -13.907 -22.707 -18.395 1.00 74.10 209 ALA A N 16
ATOM 24234 C CA . ALA A 1 209 ? -14.131 -24.146 -18.444 1.00 14.51 209 ALA A CA 16
ATOM 24235 C C . ALA A 1 209 ? -13.182 -24.816 -19.432 1.00 74.00 209 ALA A C 16
ATOM 24236 O O . ALA A 1 209 ? -12.766 -25.957 -19.230 1.00 14.35 209 ALA A O 16
ATOM 24243 N N . GLN A 1 210 ? -12.847 -24.101 -20.501 1.00 14.23 210 GLN A N 16
ATOM 24244 C CA . GLN A 1 210 ? -11.948 -24.628 -21.521 1.00 50.52 210 GLN A CA 16
ATOM 24245 C C . GLN A 1 210 ? -10.496 -24.551 -21.060 1.00 10.40 210 GLN A C 16
ATOM 24246 O O . GLN A 1 210 ? -9.783 -25.554 -21.054 1.00 0.14 210 GLN A O 16
ATOM 24260 N N . GLU A 1 211 ? -10.065 -23.353 -20.676 1.00 12.01 211 GLU A N 16
ATOM 24261 C CA . GLU A 1 211 ? -8.698 -23.146 -20.216 1.00 31.53 211 GLU A CA 16
ATOM 24262 C C . GLU A 1 211 ? -8.673 -22.780 -18.734 1.00 3.32 211 GLU A C 16
ATOM 24263 O O . GLU A 1 211 ? -8.124 -23.513 -17.912 1.00 34.14 211 GLU A O 16
ATOM 24275 N N . GLY A 1 212 ? -9.270 -21.640 -18.402 1.00 63.11 212 GLY A N 16
ATOM 24276 C CA . GLY A 1 212 ? -9.304 -21.195 -17.021 1.00 32.03 212 GLY A CA 16
ATOM 24277 C C . GLY A 1 212 ? -7.921 -20.916 -16.468 1.00 0.31 212 GLY A C 16
ATOM 24278 O O . GLY A 1 212 ? -7.752 -20.742 -15.262 1.00 45.13 212 GLY A O 16
ATOM 24282 N N . ASN A 1 213 ? -6.928 -20.875 -17.351 1.00 51.24 213 ASN A N 16
ATOM 24283 C CA . ASN A 1 213 ? -5.552 -20.618 -16.943 1.00 12.32 213 ASN A CA 16
ATOM 24284 C C . ASN A 1 213 ? -5.119 -19.211 -17.347 1.00 1.22 213 ASN A C 16
ATOM 24285 O O . ASN A 1 213 ? -5.011 -18.318 -16.507 1.00 12.32 213 ASN A O 16
ATOM 24296 N N . ARG A 1 214 ? -4.873 -19.023 -18.640 1.00 71.12 214 ARG A N 16
ATOM 24297 C CA . ARG A 1 214 ? -4.451 -17.726 -19.156 1.00 14.02 214 ARG A CA 16
ATOM 24298 C C . ARG A 1 214 ? -5.583 -16.708 -19.057 1.00 64.23 214 ARG A C 16
ATOM 24299 O O . ARG A 1 214 ? -5.341 -15.505 -18.954 1.00 61.31 214 ARG A O 16
ATOM 24320 N N . ALA A 1 215 ? -6.817 -17.197 -19.090 1.00 44.21 215 ALA A N 16
ATOM 24321 C CA . ALA A 1 215 ? -7.986 -16.330 -19.002 1.00 40.33 215 ALA A CA 16
ATOM 24322 C C . ALA A 1 215 ? -7.884 -15.391 -17.804 1.00 0.43 215 ALA A C 16
ATOM 24323 O O . ALA A 1 215 ? -8.130 -15.792 -16.666 1.00 41.21 215 ALA A O 16
ATOM 24330 N N . THR A 1 216 ? -7.521 -14.141 -18.068 1.00 33.02 216 THR A N 16
ATOM 24331 C CA . THR A 1 216 ? -7.385 -13.146 -17.012 1.00 13.44 216 THR A CA 16
ATOM 24332 C C . THR A 1 216 ? -8.353 -11.987 -17.220 1.00 14.22 216 THR A C 16
ATOM 24333 O O . THR A 1 216 ? -8.581 -11.550 -18.349 1.00 1.30 216 THR A O 16
ATOM 24344 N N . LEU A 1 217 ? -8.920 -11.491 -16.126 1.00 71.43 217 LEU A N 16
ATOM 24345 C CA . LEU A 1 217 ? -9.863 -10.380 -16.189 1.00 65.35 217 LEU A CA 16
ATOM 24346 C C . LEU A 1 217 ? -9.290 -9.223 -17.000 1.00 30.05 217 LEU A C 16
ATOM 24347 O O . LEU A 1 217 ? -10.031 -8.449 -17.606 1.00 3.52 217 LEU A O 16
ATOM 24363 N N . ARG A 1 218 ? -7.966 -9.113 -17.009 1.00 45.13 218 ARG A N 16
ATOM 24364 C CA . ARG A 1 218 ? -7.292 -8.052 -17.747 1.00 51.31 218 ARG A CA 16
ATOM 24365 C C . ARG A 1 218 ? -7.778 -8.002 -19.194 1.00 72.31 218 ARG A C 16
ATOM 24366 O O . ARG A 1 218 ? -7.999 -6.926 -19.749 1.00 3.40 218 ARG A O 16
ATOM 24387 N N . VAL A 1 219 ? -7.942 -9.175 -19.797 1.00 54.24 219 VAL A N 16
ATOM 24388 C CA . VAL A 1 219 ? -8.402 -9.266 -21.178 1.00 24.53 219 VAL A CA 16
ATOM 24389 C C . VAL A 1 219 ? -9.770 -8.616 -21.345 1.00 15.10 219 VAL A C 16
ATOM 24390 O O . VAL A 1 219 ? -10.103 -8.111 -22.418 1.00 63.32 219 VAL A O 16
ATOM 24403 N N . LEU A 1 220 ? -10.561 -8.632 -20.278 1.00 11.30 220 LEU A N 16
ATOM 24404 C CA . LEU A 1 220 ? -11.895 -8.043 -20.305 1.00 54.43 220 LEU A CA 16
ATOM 24405 C C . LEU A 1 220 ? -11.825 -6.527 -20.151 1.00 75.11 220 LEU A C 16
ATOM 24406 O O . LEU A 1 220 ? -12.506 -5.789 -20.863 1.00 72.32 220 LEU A O 16
ATOM 24422 N N . GLU A 1 221 ? -10.995 -6.070 -19.218 1.00 3.25 221 GLU A N 16
ATOM 24423 C CA . GLU A 1 221 ? -10.836 -4.641 -18.972 1.00 71.41 221 GLU A CA 16
ATOM 24424 C C . GLU A 1 221 ? -10.375 -3.921 -20.235 1.00 22.34 221 GLU A C 16
ATOM 24425 O O . GLU A 1 221 ? -10.828 -2.815 -20.532 1.00 22.52 221 GLU A O 16
ATOM 24437 N N . ASP A 1 222 ? -9.471 -4.553 -20.973 1.00 74.14 222 ASP A N 16
ATOM 24438 C CA . ASP A 1 222 ? -8.948 -3.974 -22.205 1.00 72.24 222 ASP A CA 16
ATOM 24439 C C . ASP A 1 222 ? -9.980 -4.056 -23.326 1.00 63.34 222 ASP A C 16
ATOM 24440 O O . ASP A 1 222 ? -10.348 -3.042 -23.919 1.00 21.12 222 ASP A O 16
ATOM 24449 N N . ALA A 1 223 ? -10.442 -5.269 -23.609 1.00 40.22 223 ALA A N 16
ATOM 24450 C CA . ALA A 1 223 ? -11.432 -5.483 -24.658 1.00 75.12 223 ALA A CA 16
ATOM 24451 C C . ALA A 1 223 ? -12.663 -4.612 -24.436 1.00 1.43 223 ALA A C 16
ATOM 24452 O O . ALA A 1 223 ? -13.289 -4.148 -25.391 1.00 4.24 223 ALA A O 16
ATOM 24459 N N . LEU A 1 224 ? -13.008 -4.393 -23.171 1.00 43.45 224 LEU A N 16
ATOM 24460 C CA . LEU A 1 224 ? -14.166 -3.577 -22.824 1.00 44.13 224 LEU A CA 16
ATOM 24461 C C . LEU A 1 224 ? -13.832 -2.092 -22.909 1.00 32.23 224 LEU A C 16
ATOM 24462 O O . LEU A 1 224 ? -14.614 -1.298 -23.431 1.00 44.51 224 LEU A O 16
ATOM 24478 N N . ALA A 1 225 ? -12.663 -1.723 -22.395 1.00 2.43 225 ALA A N 16
ATOM 24479 C CA . ALA A 1 225 ? -12.223 -0.334 -22.418 1.00 52.43 225 ALA A CA 16
ATOM 24480 C C . ALA A 1 225 ? -12.216 0.218 -23.840 1.00 71.10 225 ALA A C 16
ATOM 24481 O O . ALA A 1 225 ? -12.440 1.408 -24.054 1.00 1.34 225 ALA A O 16
ATOM 24488 N N . ALA A 1 226 ? -11.958 -0.656 -24.806 1.00 3.34 226 ALA A N 16
ATOM 24489 C CA . ALA A 1 226 ? -11.923 -0.257 -26.208 1.00 13.12 226 ALA A CA 16
ATOM 24490 C C . ALA A 1 226 ? -13.243 0.381 -26.629 1.00 42.40 226 ALA A C 16
ATOM 24491 O O . ALA A 1 226 ? -13.292 1.155 -27.586 1.00 70.22 226 ALA A O 16
ATOM 24498 N N . ILE A 1 227 ? -14.310 0.052 -25.910 1.00 31.34 227 ILE A N 16
ATOM 24499 C CA . ILE A 1 227 ? -15.629 0.593 -26.210 1.00 4.44 227 ILE A CA 16
ATOM 24500 C C . ILE A 1 227 ? -15.759 2.031 -25.719 1.00 41.24 227 ILE A C 16
ATOM 24501 O O . ILE A 1 227 ? -16.649 2.765 -26.141 1.00 35.43 227 ILE A O 16
ATOM 24517 N N . GLY A 1 228 ? -14.859 2.428 -24.822 1.00 51.24 228 GLY A N 16
ATOM 24518 C CA . GLY A 1 228 ? -14.889 3.777 -24.288 1.00 2.43 228 GLY A CA 16
ATOM 24519 C C . GLY A 1 228 ? -15.649 3.867 -22.979 1.00 22.03 228 GLY A C 16
ATOM 24520 O O . GLY A 1 228 ? -16.357 4.844 -22.731 1.00 33.12 228 GLY A O 16
ATOM 24524 N N . ARG A 1 229 ? -15.505 2.845 -22.142 1.00 65.43 229 ARG A N 16
ATOM 24525 C CA . ARG A 1 229 ? -16.187 2.812 -20.854 1.00 54.33 229 ARG A CA 16
ATOM 24526 C C . ARG A 1 229 ? -15.212 3.095 -19.716 1.00 21.31 229 ARG A C 16
ATOM 24527 O O . ARG A 1 229 ? -14.523 2.196 -19.237 1.00 3.13 229 ARG A O 16
ATOM 24548 N N . GLU A 1 230 ? -15.159 4.354 -19.288 1.00 51.31 230 GLU A N 16
ATOM 24549 C CA . GLU A 1 230 ? -14.267 4.756 -18.207 1.00 13.12 230 GLU A CA 16
ATOM 24550 C C . GLU A 1 230 ? -14.885 4.444 -16.847 1.00 45.11 230 GLU A C 16
ATOM 24551 O O . GLU A 1 230 ? -14.185 4.069 -15.906 1.00 33.52 230 GLU A O 16
ATOM 24563 N N . ASP A 1 231 ? -16.201 4.604 -16.751 1.00 32.13 231 ASP A N 16
ATOM 24564 C CA . ASP A 1 231 ? -16.915 4.340 -15.508 1.00 22.53 231 ASP A CA 16
ATOM 24565 C C . ASP A 1 231 ? -16.559 2.963 -14.959 1.00 3.00 231 ASP A C 16
ATOM 24566 O O . ASP A 1 231 ? -16.088 2.836 -13.828 1.00 71.21 231 ASP A O 16
ATOM 24575 N N . VAL A 1 232 ? -16.788 1.932 -15.766 1.00 62.01 232 VAL A N 16
ATOM 24576 C CA . VAL A 1 232 ? -16.493 0.562 -15.361 1.00 14.25 232 VAL A CA 16
ATOM 24577 C C . VAL A 1 232 ? -15.029 0.412 -14.960 1.00 12.32 232 VAL A C 16
ATOM 24578 O O . VAL A 1 232 ? -14.699 -0.345 -14.049 1.00 51.14 232 VAL A O 16
ATOM 24591 N N . VAL A 1 233 ? -14.156 1.140 -15.649 1.00 42.22 233 VAL A N 16
ATOM 24592 C CA . VAL A 1 233 ? -12.726 1.089 -15.364 1.00 22.11 233 VAL A CA 16
ATOM 24593 C C . VAL A 1 233 ? -12.414 1.716 -14.010 1.00 71.14 233 VAL A C 16
ATOM 24594 O O . VAL A 1 233 ? -11.479 1.302 -13.325 1.00 75.11 233 VAL A O 16
ATOM 24607 N N . GLN A 1 234 ? -13.202 2.717 -13.631 1.00 31.52 234 GLN A N 16
ATOM 24608 C CA . GLN A 1 234 ? -13.008 3.401 -12.358 1.00 12.24 234 GLN A CA 16
ATOM 24609 C C . GLN A 1 234 ? -13.438 2.516 -11.192 1.00 0.22 234 GLN A C 16
ATOM 24610 O O . GLN A 1 234 ? -12.672 2.286 -10.258 1.00 42.23 234 GLN A O 16
ATOM 24624 N N . VAL A 1 235 ? -14.670 2.021 -11.256 1.00 24.54 235 VAL A N 16
ATOM 24625 C CA . VAL A 1 235 ? -15.202 1.161 -10.206 1.00 74.11 235 VAL A CA 16
ATOM 24626 C C . VAL A 1 235 ? -14.292 -0.037 -9.962 1.00 55.43 235 VAL A C 16
ATOM 24627 O O . VAL A 1 235 ? -14.007 -0.393 -8.818 1.00 13.42 235 VAL A O 16
ATOM 24640 N N . LEU A 1 236 ? -13.835 -0.656 -11.046 1.00 21.35 236 LEU A N 16
ATOM 24641 C CA . LEU A 1 236 ? -12.955 -1.815 -10.951 1.00 23.40 236 LEU A CA 16
ATOM 24642 C C . LEU A 1 236 ? -11.565 -1.405 -10.474 1.00 31.53 236 LEU A C 16
ATOM 24643 O O . LEU A 1 236 ? -10.929 -2.118 -9.698 1.00 63.21 236 LEU A O 16
ATOM 24659 N N . SER A 1 237 ? -11.101 -0.251 -10.943 1.00 53.21 237 SER A N 16
ATOM 24660 C CA . SER A 1 237 ? -9.785 0.253 -10.565 1.00 51.44 237 SER A CA 16
ATOM 24661 C C . SER A 1 237 ? -9.911 1.527 -9.734 1.00 21.41 237 SER A C 16
ATOM 24662 O O . SER A 1 237 ? -9.360 2.569 -10.090 1.00 53.05 237 SER A O 16
ATOM 24670 N N . SER A 1 238 ? -10.638 1.435 -8.626 1.00 61.15 238 SER A N 16
ATOM 24671 C CA . SER A 1 238 ? -10.840 2.579 -7.745 1.00 2.51 238 SER A CA 16
ATOM 24672 C C . SER A 1 238 ? -9.666 2.736 -6.783 1.00 15.22 238 SER A C 16
ATOM 24673 O O . SER A 1 238 ? -8.946 1.785 -6.479 1.00 60.10 238 SER A O 16
ATOM 24681 N N . PRO A 1 239 ? -9.467 3.968 -6.290 1.00 50.03 239 PRO A N 16
ATOM 24682 C CA . PRO A 1 239 ? -8.384 4.281 -5.354 1.00 63.43 239 PRO A CA 16
ATOM 24683 C C . PRO A 1 239 ? -8.608 3.660 -3.979 1.00 41.24 239 PRO A C 16
ATOM 24684 O O . PRO A 1 239 ? -7.684 3.568 -3.171 1.00 64.21 239 PRO A O 16
ATOM 24695 N N . ALA A 1 240 ? -9.840 3.235 -3.721 1.00 32.54 240 ALA A N 16
ATOM 24696 C CA . ALA A 1 240 ? -10.185 2.621 -2.444 1.00 71.44 240 ALA A CA 16
ATOM 24697 C C . ALA A 1 240 ? -9.221 1.490 -2.102 1.00 42.21 240 ALA A C 16
ATOM 24698 O O . ALA A 1 240 ? -9.087 0.528 -2.858 1.00 61.31 240 ALA A O 16
ATOM 24705 N N . GLU A 1 241 ? -8.553 1.612 -0.959 1.00 60.52 241 GLU A N 16
ATOM 24706 C CA . GLU A 1 241 ? -7.602 0.599 -0.519 1.00 53.32 241 GLU A CA 16
ATOM 24707 C C . GLU A 1 241 ? -8.315 -0.705 -0.174 1.00 11.23 241 GLU A C 16
ATOM 24708 O O . GLU A 1 241 ? -9.474 -0.700 0.239 1.00 25.45 241 GLU A O 16
ATOM 24720 N N . SER A 1 242 ? -7.614 -1.821 -0.350 1.00 33.03 242 SER A N 16
ATOM 24721 C CA . SER A 1 242 ? -8.181 -3.134 -0.062 1.00 20.04 242 SER A CA 16
ATOM 24722 C C . SER A 1 242 ? -7.174 -4.010 0.676 1.00 15.32 242 SER A C 16
ATOM 24723 O O . SER A 1 242 ? -5.994 -4.047 0.329 1.00 62.42 242 SER A O 16
ATOM 24731 N N . SER A 1 243 ? -7.650 -4.714 1.698 1.00 40.11 243 SER A N 16
ATOM 24732 C CA . SER A 1 243 ? -6.792 -5.588 2.490 1.00 65.11 243 SER A CA 16
ATOM 24733 C C . SER A 1 243 ? -7.231 -7.044 2.359 1.00 30.14 243 SER A C 16
ATOM 24734 O O . SER A 1 243 ? -8.321 -7.333 1.865 1.00 14.32 243 SER A O 16
ATOM 24742 N N . SER A 1 244 ? -6.373 -7.956 2.806 1.00 31.32 244 SER A N 16
ATOM 24743 C CA . SER A 1 244 ? -6.670 -9.382 2.736 1.00 52.41 244 SER A CA 16
ATOM 24744 C C . SER A 1 244 ? -7.926 -9.715 3.534 1.00 34.33 244 SER A C 16
ATOM 24745 O O . SER A 1 244 ? -7.970 -9.536 4.751 1.00 44.30 244 SER A O 16
ATOM 24753 N N . VAL A 1 245 ? -8.950 -10.202 2.839 1.00 12.21 245 VAL A N 16
ATOM 24754 C CA . VAL A 1 245 ? -10.209 -10.563 3.481 1.00 71.05 245 VAL A CA 16
ATOM 24755 C C . VAL A 1 245 ? -10.467 -12.062 3.381 1.00 31.03 245 VAL A C 16
ATOM 24756 O O . VAL A 1 245 ? -10.207 -12.681 2.349 1.00 44.22 245 VAL A O 16
ATOM 24769 N N . VAL A 1 246 ? -10.982 -12.641 4.461 1.00 3.24 246 VAL A N 16
ATOM 24770 C CA . VAL A 1 246 ? -11.277 -14.068 4.496 1.00 44.42 246 VAL A CA 16
ATOM 24771 C C . VAL A 1 246 ? -12.316 -14.440 3.442 1.00 52.40 246 VAL A C 16
ATOM 24772 O O . VAL A 1 246 ? -12.249 -15.512 2.842 1.00 41.24 246 VAL A O 16
ATOM 24785 N N . PRO A 1 145 ? 10.715 -19.112 -4.495 1.00 31.20 145 PRO A N 17
ATOM 24786 C CA . PRO A 1 145 ? 10.035 -20.320 -4.974 1.00 31.53 145 PRO A CA 17
ATOM 24787 C C . PRO A 1 145 ? 8.521 -20.236 -4.810 1.00 23.30 145 PRO A C 17
ATOM 24788 O O . PRO A 1 145 ? 7.989 -20.497 -3.732 1.00 63.42 145 PRO A O 17
ATOM 24799 N N . ASP A 1 146 ? 7.834 -19.872 -5.887 1.00 65.34 146 ASP A N 17
ATOM 24800 C CA . ASP A 1 146 ? 6.381 -19.756 -5.864 1.00 42.45 146 ASP A CA 17
ATOM 24801 C C . ASP A 1 146 ? 5.819 -19.664 -7.279 1.00 3.24 146 ASP A C 17
ATOM 24802 O O . ASP A 1 146 ? 6.381 -18.982 -8.138 1.00 45.44 146 ASP A O 17
ATOM 24811 N N . LEU A 1 147 ? 4.710 -20.356 -7.516 1.00 12.20 147 LEU A N 17
ATOM 24812 C CA . LEU A 1 147 ? 4.074 -20.353 -8.829 1.00 4.52 147 LEU A CA 17
ATOM 24813 C C . LEU A 1 147 ? 3.103 -19.184 -8.962 1.00 22.42 147 LEU A C 17
ATOM 24814 O O . LEU A 1 147 ? 3.390 -18.199 -9.640 1.00 42.43 147 LEU A O 17
ATOM 24830 N N . GLY A 1 148 ? 1.951 -19.300 -8.306 1.00 63.02 148 GLY A N 17
ATOM 24831 C CA . GLY A 1 148 ? 0.956 -18.245 -8.362 1.00 24.31 148 GLY A CA 17
ATOM 24832 C C . GLY A 1 148 ? 0.625 -17.835 -9.783 1.00 4.41 148 GLY A C 17
ATOM 24833 O O . GLY A 1 148 ? 0.617 -16.648 -10.108 1.00 34.21 148 GLY A O 17
ATOM 24837 N N . CYS A 1 149 ? 0.351 -18.820 -10.632 1.00 63.14 149 CYS A N 17
ATOM 24838 C CA . CYS A 1 149 ? 0.019 -18.557 -12.027 1.00 42.32 149 CYS A CA 17
ATOM 24839 C C . CYS A 1 149 ? -1.474 -18.293 -12.190 1.00 22.35 149 CYS A C 17
ATOM 24840 O O . CYS A 1 149 ? -1.877 -17.269 -12.741 1.00 14.33 149 CYS A O 17
ATOM 24848 N N . GLN A 1 150 ? -2.290 -19.225 -11.710 1.00 71.50 150 GLN A N 17
ATOM 24849 C CA . GLN A 1 150 ? -3.739 -19.094 -11.805 1.00 40.13 150 GLN A CA 17
ATOM 24850 C C . GLN A 1 150 ? -4.315 -18.481 -10.532 1.00 55.32 150 GLN A C 17
ATOM 24851 O O . GLN A 1 150 ? -4.441 -19.153 -9.508 1.00 55.02 150 GLN A O 17
ATOM 24865 N N . LEU A 1 151 ? -4.662 -17.201 -10.605 1.00 70.12 151 LEU A N 17
ATOM 24866 C CA . LEU A 1 151 ? -5.225 -16.496 -9.458 1.00 41.12 151 LEU A CA 17
ATOM 24867 C C . LEU A 1 151 ? -6.635 -15.998 -9.763 1.00 4.02 151 LEU A C 17
ATOM 24868 O O . LEU A 1 151 ? -7.475 -15.897 -8.869 1.00 31.03 151 LEU A O 17
ATOM 24884 N N . TYR A 1 152 ? -6.888 -15.692 -11.030 1.00 73.10 152 TYR A N 17
ATOM 24885 C CA . TYR A 1 152 ? -8.195 -15.206 -11.454 1.00 12.05 152 TYR A CA 17
ATOM 24886 C C . TYR A 1 152 ? -9.293 -16.197 -11.078 1.00 5.21 152 TYR A C 17
ATOM 24887 O O . TYR A 1 152 ? -10.355 -15.811 -10.589 1.00 43.40 152 TYR A O 17
ATOM 24905 N N . LEU A 1 153 ? -9.027 -17.479 -11.309 1.00 32.22 153 LEU A N 17
ATOM 24906 C CA . LEU A 1 153 ? -9.991 -18.528 -10.996 1.00 41.13 153 LEU A CA 17
ATOM 24907 C C . LEU A 1 153 ? -10.407 -18.464 -9.530 1.00 33.33 153 LEU A C 17
ATOM 24908 O O . LEU A 1 153 ? -11.497 -18.907 -9.163 1.00 10.53 153 LEU A O 17
ATOM 24924 N N . HIS A 1 154 ? -9.534 -17.909 -8.695 1.00 52.31 154 HIS A N 17
ATOM 24925 C CA . HIS A 1 154 ? -9.812 -17.785 -7.269 1.00 50.22 154 HIS A CA 17
ATOM 24926 C C . HIS A 1 154 ? -10.445 -16.433 -6.955 1.00 1.33 154 HIS A C 17
ATOM 24927 O O . HIS A 1 154 ? -10.341 -15.934 -5.834 1.00 71.04 154 HIS A O 17
ATOM 24941 N N . ILE A 1 155 ? -11.098 -15.845 -7.951 1.00 4.11 155 ILE A N 17
ATOM 24942 C CA . ILE A 1 155 ? -11.748 -14.551 -7.780 1.00 40.52 155 ILE A CA 17
ATOM 24943 C C . ILE A 1 155 ? -12.637 -14.542 -6.541 1.00 22.01 155 ILE A C 17
ATOM 24944 O O . ILE A 1 155 ? -13.440 -15.448 -6.316 1.00 63.21 155 ILE A O 17
ATOM 24960 N N . PRO A 1 156 ? -12.492 -13.493 -5.718 1.00 72.24 156 PRO A N 17
ATOM 24961 C CA . PRO A 1 156 ? -13.275 -13.339 -4.488 1.00 61.41 156 PRO A CA 17
ATOM 24962 C C . PRO A 1 156 ? -14.744 -13.040 -4.770 1.00 61.04 156 PRO A C 17
ATOM 24963 O O . PRO A 1 156 ? -15.065 -12.223 -5.632 1.00 73.44 156 PRO A O 17
ATOM 24974 N N . GLN A 1 157 ? -15.631 -13.706 -4.037 1.00 14.32 157 GLN A N 17
ATOM 24975 C CA . GLN A 1 157 ? -17.064 -13.511 -4.210 1.00 24.54 157 GLN A CA 17
ATOM 24976 C C . GLN A 1 157 ? -17.422 -12.029 -4.168 1.00 4.14 157 GLN A C 17
ATOM 24977 O O . GLN A 1 157 ? -18.238 -11.555 -4.958 1.00 72.13 157 GLN A O 17
ATOM 24991 N N . GLN A 1 158 ? -16.803 -11.302 -3.243 1.00 41.44 158 GLN A N 17
ATOM 24992 C CA . GLN A 1 158 ? -17.057 -9.873 -3.099 1.00 51.24 158 GLN A CA 17
ATOM 24993 C C . GLN A 1 158 ? -16.922 -9.159 -4.440 1.00 24.04 158 GLN A C 17
ATOM 24994 O O . GLN A 1 158 ? -17.845 -8.480 -4.888 1.00 70.52 158 GLN A O 17
ATOM 25008 N N . GLN A 1 159 ? -15.764 -9.315 -5.074 1.00 33.34 159 GLN A N 17
ATOM 25009 C CA . GLN A 1 159 ? -15.508 -8.684 -6.363 1.00 4.42 159 GLN A CA 17
ATOM 25010 C C . GLN A 1 159 ? -16.353 -9.323 -7.460 1.00 13.11 159 GLN A C 17
ATOM 25011 O O . GLN A 1 159 ? -16.784 -8.649 -8.396 1.00 30.03 159 GLN A O 17
ATOM 25025 N N . GLN A 1 160 ? -16.586 -10.626 -7.338 1.00 62.41 160 GLN A N 17
ATOM 25026 C CA . GLN A 1 160 ? -17.379 -11.355 -8.319 1.00 51.11 160 GLN A CA 17
ATOM 25027 C C . GLN A 1 160 ? -18.747 -10.707 -8.504 1.00 73.33 160 GLN A C 17
ATOM 25028 O O . GLN A 1 160 ? -19.188 -10.477 -9.630 1.00 63.11 160 GLN A O 17
ATOM 25042 N N . GLU A 1 161 ? -19.414 -10.416 -7.392 1.00 42.02 161 GLU A N 17
ATOM 25043 C CA . GLU A 1 161 ? -20.733 -9.796 -7.433 1.00 43.51 161 GLU A CA 17
ATOM 25044 C C . GLU A 1 161 ? -20.628 -8.318 -7.799 1.00 71.52 161 GLU A C 17
ATOM 25045 O O . GLU A 1 161 ? -21.480 -7.782 -8.506 1.00 45.44 161 GLU A O 17
ATOM 25057 N N . GLU A 1 162 ? -19.576 -7.667 -7.310 1.00 64.41 162 GLU A N 17
ATOM 25058 C CA . GLU A 1 162 ? -19.361 -6.250 -7.585 1.00 64.53 162 GLU A CA 17
ATOM 25059 C C . GLU A 1 162 ? -19.216 -6.003 -9.083 1.00 30.34 162 GLU A C 17
ATOM 25060 O O . GLU A 1 162 ? -19.910 -5.162 -9.655 1.00 31.32 162 GLU A O 17
ATOM 25072 N N . VAL A 1 163 ? -18.308 -6.741 -9.714 1.00 33.35 163 VAL A N 17
ATOM 25073 C CA . VAL A 1 163 ? -18.071 -6.603 -11.146 1.00 44.33 163 VAL A CA 17
ATOM 25074 C C . VAL A 1 163 ? -19.301 -7.012 -11.948 1.00 42.21 163 VAL A C 17
ATOM 25075 O O . VAL A 1 163 ? -19.723 -6.303 -12.862 1.00 21.02 163 VAL A O 17
ATOM 25088 N N . GLN A 1 164 ? -19.874 -8.160 -11.600 1.00 65.12 164 GLN A N 17
ATOM 25089 C CA . GLN A 1 164 ? -21.056 -8.663 -12.289 1.00 20.43 164 GLN A CA 17
ATOM 25090 C C . GLN A 1 164 ? -22.150 -7.601 -12.341 1.00 61.12 164 GLN A C 17
ATOM 25091 O O . GLN A 1 164 ? -22.865 -7.480 -13.336 1.00 33.51 164 GLN A O 17
ATOM 25105 N N . ARG A 1 165 ? -22.273 -6.834 -11.263 1.00 21.35 165 ARG A N 17
ATOM 25106 C CA . ARG A 1 165 ? -23.281 -5.783 -11.184 1.00 73.44 165 ARG A CA 17
ATOM 25107 C C . ARG A 1 165 ? -22.914 -4.610 -12.088 1.00 75.34 165 ARG A C 17
ATOM 25108 O O . ARG A 1 165 ? -23.769 -4.050 -12.776 1.00 52.50 165 ARG A O 17
ATOM 25129 N N . LEU A 1 166 ? -21.638 -4.241 -12.081 1.00 34.32 166 LEU A N 17
ATOM 25130 C CA . LEU A 1 166 ? -21.156 -3.134 -12.900 1.00 71.25 166 LEU A CA 17
ATOM 25131 C C . LEU A 1 166 ? -21.407 -3.403 -14.380 1.00 55.34 166 LEU A C 17
ATOM 25132 O O . LEU A 1 166 ? -22.035 -2.599 -15.070 1.00 21.22 166 LEU A O 17
ATOM 25148 N N . LEU A 1 167 ? -20.914 -4.538 -14.862 1.00 1.31 167 LEU A N 17
ATOM 25149 C CA . LEU A 1 167 ? -21.085 -4.914 -16.261 1.00 3.11 167 LEU A CA 17
ATOM 25150 C C . LEU A 1 167 ? -22.558 -4.880 -16.658 1.00 55.30 167 LEU A C 17
ATOM 25151 O O . LEU A 1 167 ? -22.900 -4.517 -17.782 1.00 71.52 167 LEU A O 17
ATOM 25167 N N . MET A 1 168 ? -23.425 -5.260 -15.725 1.00 72.33 168 MET A N 17
ATOM 25168 C CA . MET A 1 168 ? -24.862 -5.269 -15.975 1.00 21.13 168 MET A CA 17
ATOM 25169 C C . MET A 1 168 ? -25.510 -3.984 -15.472 1.00 10.13 168 MET A C 17
ATOM 25170 O O . MET A 1 168 ? -26.681 -3.975 -15.094 1.00 15.31 168 MET A O 17
ATOM 25184 N N . MET A 1 169 ? -24.740 -2.900 -15.468 1.00 43.43 169 MET A N 17
ATOM 25185 C CA . MET A 1 169 ? -25.241 -1.609 -15.011 1.00 2.13 169 MET A CA 17
ATOM 25186 C C . MET A 1 169 ? -26.449 -1.172 -15.834 1.00 20.03 169 MET A C 17
ATOM 25187 O O . MET A 1 169 ? -26.652 -1.642 -16.953 1.00 44.30 169 MET A O 17
ATOM 25201 N N . GLY A 1 170 ? -27.248 -0.268 -15.273 1.00 12.40 170 GLY A N 17
ATOM 25202 C CA . GLY A 1 170 ? -28.425 0.215 -15.969 1.00 74.23 170 GLY A CA 17
ATOM 25203 C C . GLY A 1 170 ? -28.090 0.835 -17.312 1.00 23.23 170 GLY A C 17
ATOM 25204 O O . GLY A 1 170 ? -28.704 0.505 -18.325 1.00 61.45 170 GLY A O 17
ATOM 25208 N N . GLU A 1 171 ? -27.115 1.739 -17.318 1.00 65.44 171 GLU A N 17
ATOM 25209 C CA . GLU A 1 171 ? -26.701 2.408 -18.546 1.00 44.11 171 GLU A CA 17
ATOM 25210 C C . GLU A 1 171 ? -26.353 1.392 -19.629 1.00 61.11 171 GLU A C 17
ATOM 25211 O O . GLU A 1 171 ? -25.386 0.637 -19.521 1.00 60.24 171 GLU A O 17
ATOM 25223 N N . PRO A 1 172 ? -27.161 1.369 -20.701 1.00 30.31 172 PRO A N 17
ATOM 25224 C CA . PRO A 1 172 ? -26.959 0.449 -21.824 1.00 3.42 172 PRO A CA 17
ATOM 25225 C C . PRO A 1 172 ? -25.721 0.797 -22.643 1.00 53.44 172 PRO A C 17
ATOM 25226 O O . PRO A 1 172 ? -25.510 1.955 -23.005 1.00 1.51 172 PRO A O 17
ATOM 25237 N N . ALA A 1 173 ? -24.905 -0.210 -22.932 1.00 3.43 173 ALA A N 17
ATOM 25238 C CA . ALA A 1 173 ? -23.689 -0.011 -23.710 1.00 31.14 173 ALA A CA 17
ATOM 25239 C C . ALA A 1 173 ? -24.014 0.329 -25.159 1.00 2.22 173 ALA A C 17
ATOM 25240 O O . ALA A 1 173 ? -25.150 0.166 -25.607 1.00 62.04 173 ALA A O 17
ATOM 25247 N N . LYS A 1 174 ? -23.012 0.804 -25.891 1.00 1.01 174 LYS A N 17
ATOM 25248 C CA . LYS A 1 174 ? -23.191 1.168 -27.292 1.00 5.51 174 LYS A CA 17
ATOM 25249 C C . LYS A 1 174 ? -23.824 0.022 -28.075 1.00 43.55 174 LYS A C 17
ATOM 25250 O O . LYS A 1 174 ? -25.015 0.051 -28.381 1.00 34.15 174 LYS A O 17
ATOM 25269 N N . GLY A 1 175 ? -23.018 -0.987 -28.394 1.00 63.15 175 GLY A N 17
ATOM 25270 C CA . GLY A 1 175 ? -23.519 -2.129 -29.137 1.00 74.30 175 GLY A CA 17
ATOM 25271 C C . GLY A 1 175 ? -22.977 -3.444 -28.612 1.00 63.30 175 GLY A C 17
ATOM 25272 O O . GLY A 1 175 ? -21.799 -3.752 -28.789 1.00 63.22 175 GLY A O 17
ATOM 25276 N N . TRP A 1 176 ? -23.839 -4.220 -27.964 1.00 34.04 176 TRP A N 17
ATOM 25277 C CA . TRP A 1 176 ? -23.440 -5.509 -27.411 1.00 73.12 176 TRP A CA 17
ATOM 25278 C C . TRP A 1 176 ? -22.865 -6.413 -28.496 1.00 21.25 176 TRP A C 17
ATOM 25279 O O . TRP A 1 176 ? -21.928 -7.173 -28.249 1.00 75.02 176 TRP A O 17
ATOM 25300 N N . GLN A 1 177 ? -23.431 -6.325 -29.694 1.00 30.12 177 GLN A N 17
ATOM 25301 C CA . GLN A 1 177 ? -22.974 -7.136 -30.816 1.00 54.14 177 GLN A CA 17
ATOM 25302 C C . GLN A 1 177 ? -21.489 -6.912 -31.080 1.00 11.31 177 GLN A C 17
ATOM 25303 O O . GLN A 1 177 ? -20.734 -7.863 -31.282 1.00 13.41 177 GLN A O 17
ATOM 25317 N N . GLU A 1 178 ? -21.077 -5.648 -31.079 1.00 54.53 178 GLU A N 17
ATOM 25318 C CA . GLU A 1 178 ? -19.681 -5.299 -31.320 1.00 62.52 178 GLU A CA 17
ATOM 25319 C C . GLU A 1 178 ? -18.757 -6.081 -30.391 1.00 1.24 178 GLU A C 17
ATOM 25320 O O . GLU A 1 178 ? -17.687 -6.537 -30.799 1.00 74.25 178 GLU A O 17
ATOM 25332 N N . LEU A 1 179 ? -19.176 -6.234 -29.139 1.00 12.41 179 LEU A N 17
ATOM 25333 C CA . LEU A 1 179 ? -18.388 -6.960 -28.151 1.00 75.35 179 LEU A CA 17
ATOM 25334 C C . LEU A 1 179 ? -18.342 -8.449 -28.477 1.00 52.34 179 LEU A C 17
ATOM 25335 O O . LEU A 1 179 ? -17.267 -9.034 -28.603 1.00 52.33 179 LEU A O 17
ATOM 25351 N N . ALA A 1 180 ? -19.516 -9.055 -28.616 1.00 3.42 180 ALA A N 17
ATOM 25352 C CA . ALA A 1 180 ? -19.611 -10.475 -28.932 1.00 53.33 180 ALA A CA 17
ATOM 25353 C C . ALA A 1 180 ? -18.818 -10.811 -30.191 1.00 33.23 180 ALA A C 17
ATOM 25354 O O . ALA A 1 180 ? -18.114 -11.818 -30.243 1.00 34.41 180 ALA A O 17
ATOM 25361 N N . GLY A 1 181 ? -18.939 -9.959 -31.206 1.00 12.31 181 GLY A N 17
ATOM 25362 C CA . GLY A 1 181 ? -18.229 -10.184 -32.451 1.00 15.32 181 GLY A CA 17
ATOM 25363 C C . GLY A 1 181 ? -16.734 -9.969 -32.314 1.00 44.55 181 GLY A C 17
ATOM 25364 O O . GLY A 1 181 ? -15.938 -10.807 -32.738 1.00 34.43 181 GLY A O 17
ATOM 25368 N N . HIS A 1 182 ? -16.352 -8.842 -31.720 1.00 54.40 182 HIS A N 17
ATOM 25369 C CA . HIS A 1 182 ? -14.942 -8.519 -31.528 1.00 0.32 182 HIS A CA 17
ATOM 25370 C C . HIS A 1 182 ? -14.229 -9.631 -30.764 1.00 74.13 182 HIS A C 17
ATOM 25371 O O . HIS A 1 182 ? -13.071 -9.944 -31.040 1.00 65.31 182 HIS A O 17
ATOM 25385 N N . LEU A 1 183 ? -14.928 -10.223 -29.802 1.00 45.45 183 LEU A N 17
ATOM 25386 C CA . LEU A 1 183 ? -14.362 -11.300 -28.997 1.00 32.32 183 LEU A CA 17
ATOM 25387 C C . LEU A 1 183 ? -14.160 -12.558 -29.835 1.00 3.32 183 LEU A C 17
ATOM 25388 O O . LEU A 1 183 ? -13.351 -13.419 -29.494 1.00 34.10 183 LEU A O 17
ATOM 25404 N N . GLY A 1 184 ? -14.901 -12.657 -30.934 1.00 14.43 184 GLY A N 17
ATOM 25405 C CA . GLY A 1 184 ? -14.788 -13.812 -31.805 1.00 4.10 184 GLY A CA 17
ATOM 25406 C C . GLY A 1 184 ? -16.053 -14.646 -31.829 1.00 34.50 184 GLY A C 17
ATOM 25407 O O . GLY A 1 184 ? -16.121 -15.663 -32.521 1.00 12.30 184 GLY A O 17
ATOM 25411 N N . TYR A 1 185 ? -17.058 -14.217 -31.074 1.00 54.22 185 TYR A N 17
ATOM 25412 C CA . TYR A 1 185 ? -18.326 -14.933 -31.008 1.00 20.32 185 TYR A CA 17
ATOM 25413 C C . TYR A 1 185 ? -19.305 -14.402 -32.050 1.00 63.34 185 TYR A C 17
ATOM 25414 O O . TYR A 1 185 ? -19.435 -13.193 -32.236 1.00 72.43 185 TYR A O 17
ATOM 25432 N N . GLN A 1 186 ? -19.994 -15.317 -32.726 1.00 62.25 186 GLN A N 17
ATOM 25433 C CA . GLN A 1 186 ? -20.962 -14.941 -33.750 1.00 62.34 186 GLN A CA 17
ATOM 25434 C C . GLN A 1 186 ? -22.315 -14.616 -33.125 1.00 10.45 186 GLN A C 17
ATOM 25435 O O . GLN A 1 186 ? -22.476 -14.670 -31.906 1.00 21.31 186 GLN A O 17
ATOM 25449 N N . ALA A 1 187 ? -23.285 -14.278 -33.968 1.00 64.12 187 ALA A N 17
ATOM 25450 C CA . ALA A 1 187 ? -24.624 -13.945 -33.500 1.00 35.11 187 ALA A CA 17
ATOM 25451 C C . ALA A 1 187 ? -25.286 -15.147 -32.833 1.00 45.33 187 ALA A C 17
ATOM 25452 O O . ALA A 1 187 ? -26.027 -14.998 -31.862 1.00 31.14 187 ALA A O 17
ATOM 25459 N N . GLU A 1 188 ? -25.014 -16.335 -33.361 1.00 21.53 188 GLU A N 17
ATOM 25460 C CA . GLU A 1 188 ? -25.586 -17.562 -32.817 1.00 40.14 188 GLU A CA 17
ATOM 25461 C C . GLU A 1 188 ? -25.063 -17.826 -31.408 1.00 61.11 188 GLU A C 17
ATOM 25462 O O . GLU A 1 188 ? -25.802 -18.281 -30.535 1.00 52.42 188 GLU A O 17
ATOM 25474 N N . ALA A 1 189 ? -23.783 -17.539 -31.193 1.00 11.11 189 ALA A N 17
ATOM 25475 C CA . ALA A 1 189 ? -23.161 -17.743 -29.891 1.00 70.54 189 ALA A CA 17
ATOM 25476 C C . ALA A 1 189 ? -23.689 -16.744 -28.867 1.00 22.22 189 ALA A C 17
ATOM 25477 O O . ALA A 1 189 ? -24.223 -17.129 -27.827 1.00 54.22 189 ALA A O 17
ATOM 25484 N N . VAL A 1 190 ? -23.537 -15.458 -29.169 1.00 60.13 190 VAL A N 17
ATOM 25485 C CA . VAL A 1 190 ? -23.999 -14.404 -28.275 1.00 34.50 190 VAL A CA 17
ATOM 25486 C C . VAL A 1 190 ? -25.458 -14.613 -27.886 1.00 32.24 190 VAL A C 17
ATOM 25487 O O . VAL A 1 190 ? -25.862 -14.306 -26.764 1.00 62.13 190 VAL A O 17
ATOM 25500 N N . GLU A 1 191 ? -26.245 -15.136 -28.821 1.00 74.11 191 GLU A N 17
ATOM 25501 C CA . GLU A 1 191 ? -27.660 -15.386 -28.576 1.00 44.21 191 GLU A CA 17
ATOM 25502 C C . GLU A 1 191 ? -27.849 -16.579 -27.645 1.00 74.22 191 GLU A C 17
ATOM 25503 O O . GLU A 1 191 ? -28.713 -16.567 -26.768 1.00 54.53 191 GLU A O 17
ATOM 25515 N N . THR A 1 192 ? -27.034 -17.611 -27.842 1.00 71.22 192 THR A N 17
ATOM 25516 C CA . THR A 1 192 ? -27.111 -18.814 -27.023 1.00 75.32 192 THR A CA 17
ATOM 25517 C C . THR A 1 192 ? -26.842 -18.498 -25.556 1.00 42.05 192 THR A C 17
ATOM 25518 O O . THR A 1 192 ? -27.633 -18.849 -24.680 1.00 3.13 192 THR A O 17
ATOM 25529 N N . MET A 1 193 ? -25.721 -17.833 -25.295 1.00 3.30 193 MET A N 17
ATOM 25530 C CA . MET A 1 193 ? -25.349 -17.469 -23.932 1.00 30.05 193 MET A CA 17
ATOM 25531 C C . MET A 1 193 ? -26.315 -16.434 -23.364 1.00 50.34 193 MET A C 17
ATOM 25532 O O . MET A 1 193 ? -26.662 -16.478 -22.184 1.00 54.11 193 MET A O 17
ATOM 25546 N N . ALA A 1 194 ? -26.745 -15.504 -24.210 1.00 14.22 194 ALA A N 17
ATOM 25547 C CA . ALA A 1 194 ? -27.672 -14.459 -23.792 1.00 54.34 194 ALA A CA 17
ATOM 25548 C C . ALA A 1 194 ? -28.943 -15.059 -23.200 1.00 43.31 194 ALA A C 17
ATOM 25549 O O . ALA A 1 194 ? -29.460 -14.571 -22.194 1.00 55.04 194 ALA A O 17
ATOM 25556 N N . CYS A 1 195 ? -29.441 -16.118 -23.828 1.00 31.44 195 CYS A N 17
ATOM 25557 C CA . CYS A 1 195 ? -30.653 -16.783 -23.364 1.00 44.11 195 CYS A CA 17
ATOM 25558 C C . CYS A 1 195 ? -30.517 -17.202 -21.904 1.00 71.14 195 CYS A C 17
ATOM 25559 O O . CYS A 1 195 ? -31.481 -17.144 -21.139 1.00 23.41 195 CYS A O 17
ATOM 25567 N N . ASP A 1 196 ? -29.317 -17.625 -21.523 1.00 3.41 196 ASP A N 17
ATOM 25568 C CA . ASP A 1 196 ? -29.055 -18.054 -20.155 1.00 50.15 196 ASP A CA 17
ATOM 25569 C C . ASP A 1 196 ? -29.168 -16.881 -19.186 1.00 32.05 196 ASP A C 17
ATOM 25570 O O . ASP A 1 196 ? -29.055 -15.722 -19.586 1.00 54.42 196 ASP A O 17
ATOM 25579 N N . GLN A 1 197 ? -29.392 -17.190 -17.913 1.00 13.35 197 GLN A N 17
ATOM 25580 C CA . GLN A 1 197 ? -29.521 -16.160 -16.889 1.00 22.22 197 GLN A CA 17
ATOM 25581 C C . GLN A 1 197 ? -28.158 -15.584 -16.520 1.00 50.54 197 GLN A C 17
ATOM 25582 O O . GLN A 1 197 ? -28.039 -14.402 -16.196 1.00 63.43 197 GLN A O 17
ATOM 25596 N N . MET A 1 198 ? -27.131 -16.426 -16.573 1.00 51.45 198 MET A N 17
ATOM 25597 C CA . MET A 1 198 ? -25.776 -15.999 -16.245 1.00 31.34 198 MET A CA 17
ATOM 25598 C C . MET A 1 198 ? -24.864 -16.105 -17.463 1.00 1.04 198 MET A C 17
ATOM 25599 O O . MET A 1 198 ? -24.003 -16.981 -17.550 1.00 20.10 198 MET A O 17
ATOM 25613 N N . PRO A 1 199 ? -25.054 -15.192 -18.427 1.00 63.33 199 PRO A N 17
ATOM 25614 C CA . PRO A 1 199 ? -24.258 -15.162 -19.658 1.00 73.20 199 PRO A CA 17
ATOM 25615 C C . PRO A 1 199 ? -22.816 -14.736 -19.405 1.00 3.23 199 PRO A C 17
ATOM 25616 O O . PRO A 1 199 ? -21.892 -15.220 -20.057 1.00 30.13 199 PRO A O 17
ATOM 25627 N N . ALA A 1 200 ? -22.631 -13.827 -18.452 1.00 14.11 200 ALA A N 17
ATOM 25628 C CA . ALA A 1 200 ? -21.300 -13.339 -18.111 1.00 61.03 200 ALA A CA 17
ATOM 25629 C C . ALA A 1 200 ? -20.450 -14.445 -17.495 1.00 5.34 200 ALA A C 17
ATOM 25630 O O . ALA A 1 200 ? -19.286 -14.621 -17.856 1.00 12.43 200 ALA A O 17
ATOM 25637 N N . TYR A 1 201 ? -21.038 -15.187 -16.564 1.00 4.05 201 TYR A N 17
ATOM 25638 C CA . TYR A 1 201 ? -20.334 -16.275 -15.894 1.00 32.22 201 TYR A CA 17
ATOM 25639 C C . TYR A 1 201 ? -20.136 -17.457 -16.837 1.00 52.11 201 TYR A C 17
ATOM 25640 O O . TYR A 1 201 ? -19.070 -18.072 -16.869 1.00 12.33 201 TYR A O 17
ATOM 25658 N N . THR A 1 202 ? -21.174 -17.771 -17.607 1.00 52.11 202 THR A N 17
ATOM 25659 C CA . THR A 1 202 ? -21.117 -18.880 -18.551 1.00 13.10 202 THR A CA 17
ATOM 25660 C C . THR A 1 202 ? -20.130 -18.594 -19.677 1.00 20.23 202 THR A C 17
ATOM 25661 O O . THR A 1 202 ? -19.458 -19.499 -20.174 1.00 72.54 202 THR A O 17
ATOM 25672 N N . LEU A 1 203 ? -20.047 -17.329 -20.076 1.00 63.41 203 LEU A N 17
ATOM 25673 C CA . LEU A 1 203 ? -19.141 -16.922 -21.145 1.00 60.41 203 LEU A CA 17
ATOM 25674 C C . LEU A 1 203 ? -17.686 -17.053 -20.704 1.00 23.53 203 LEU A C 17
ATOM 25675 O O . LEU A 1 203 ? -16.865 -17.649 -21.403 1.00 11.54 203 LEU A O 17
ATOM 25691 N N . LEU A 1 204 ? -17.374 -16.493 -19.540 1.00 65.34 204 LEU A N 17
ATOM 25692 C CA . LEU A 1 204 ? -16.018 -16.549 -19.005 1.00 42.01 204 LEU A CA 17
ATOM 25693 C C . LEU A 1 204 ? -15.602 -17.988 -18.724 1.00 54.10 204 LEU A C 17
ATOM 25694 O O . LEU A 1 204 ? -14.475 -18.388 -19.016 1.00 34.31 204 LEU A O 17
ATOM 25710 N N . ARG A 1 205 ? -16.521 -18.764 -18.157 1.00 23.14 205 ARG A N 17
ATOM 25711 C CA . ARG A 1 205 ? -16.249 -20.161 -17.838 1.00 51.22 205 ARG A CA 17
ATOM 25712 C C . ARG A 1 205 ? -15.965 -20.963 -19.104 1.00 23.25 205 ARG A C 17
ATOM 25713 O O . ARG A 1 205 ? -14.990 -21.711 -19.170 1.00 45.31 205 ARG A O 17
ATOM 25734 N N . ASN A 1 206 ? -16.823 -20.803 -20.106 1.00 52.20 206 ASN A N 17
ATOM 25735 C CA . ASN A 1 206 ? -16.664 -21.512 -21.370 1.00 34.13 206 ASN A CA 17
ATOM 25736 C C . ASN A 1 206 ? -15.432 -21.017 -22.121 1.00 5.22 206 ASN A C 17
ATOM 25737 O O . ASN A 1 206 ? -14.738 -21.793 -22.777 1.00 34.33 206 ASN A O 17
ATOM 25748 N N . TRP A 1 207 ? -15.166 -19.719 -22.019 1.00 52.41 207 TRP A N 17
ATOM 25749 C CA . TRP A 1 207 ? -14.017 -19.120 -22.688 1.00 51.51 207 TRP A CA 17
ATOM 25750 C C . TRP A 1 207 ? -12.712 -19.618 -22.080 1.00 35.31 207 TRP A C 17
ATOM 25751 O O . TRP A 1 207 ? -11.811 -20.057 -22.793 1.00 11.34 207 TRP A O 17
ATOM 25772 N N . ALA A 1 208 ? -12.617 -19.548 -20.756 1.00 20.13 208 ALA A N 17
ATOM 25773 C CA . ALA A 1 208 ? -11.421 -19.995 -20.051 1.00 41.04 208 ALA A CA 17
ATOM 25774 C C . ALA A 1 208 ? -11.163 -21.479 -20.294 1.00 50.24 208 ALA A C 17
ATOM 25775 O O . ALA A 1 208 ? -10.016 -21.904 -20.432 1.00 25.53 208 ALA A O 17
ATOM 25782 N N . ALA A 1 209 ? -12.236 -22.261 -20.344 1.00 74.10 209 ALA A N 17
ATOM 25783 C CA . ALA A 1 209 ? -12.125 -23.697 -20.572 1.00 14.51 209 ALA A CA 17
ATOM 25784 C C . ALA A 1 209 ? -11.776 -23.997 -22.025 1.00 74.00 209 ALA A C 17
ATOM 25785 O O . ALA A 1 209 ? -10.760 -24.628 -22.311 1.00 14.35 209 ALA A O 17
ATOM 25792 N N . GLN A 1 210 ? -12.628 -23.540 -22.939 1.00 14.23 210 GLN A N 17
ATOM 25793 C CA . GLN A 1 210 ? -12.410 -23.762 -24.363 1.00 50.52 210 GLN A CA 17
ATOM 25794 C C . GLN A 1 210 ? -11.003 -23.336 -24.771 1.00 10.40 210 GLN A C 17
ATOM 25795 O O . GLN A 1 210 ? -10.407 -23.919 -25.677 1.00 0.14 210 GLN A O 17
ATOM 25809 N N . GLU A 1 211 ? -10.480 -22.317 -24.098 1.00 12.01 211 GLU A N 17
ATOM 25810 C CA . GLU A 1 211 ? -9.143 -21.814 -24.392 1.00 31.53 211 GLU A CA 17
ATOM 25811 C C . GLU A 1 211 ? -8.081 -22.628 -23.659 1.00 3.32 211 GLU A C 17
ATOM 25812 O O . GLU A 1 211 ? -7.171 -23.181 -24.277 1.00 34.14 211 GLU A O 17
ATOM 25824 N N . GLY A 1 212 ? -8.204 -22.698 -22.338 1.00 63.11 212 GLY A N 17
ATOM 25825 C CA . GLY A 1 212 ? -7.248 -23.446 -21.542 1.00 32.03 212 GLY A CA 17
ATOM 25826 C C . GLY A 1 212 ? -5.899 -22.760 -21.459 1.00 0.31 212 GLY A C 17
ATOM 25827 O O . GLY A 1 212 ? -4.882 -23.404 -21.209 1.00 45.13 212 GLY A O 17
ATOM 25831 N N . ASN A 1 213 ? -5.890 -21.448 -21.671 1.00 51.24 213 ASN A N 17
ATOM 25832 C CA . ASN A 1 213 ? -4.656 -20.673 -21.622 1.00 12.32 213 ASN A CA 17
ATOM 25833 C C . ASN A 1 213 ? -4.596 -19.826 -20.355 1.00 1.22 213 ASN A C 17
ATOM 25834 O O . ASN A 1 213 ? -5.401 -20.000 -19.441 1.00 12.32 213 ASN A O 17
ATOM 25845 N N . ARG A 1 214 ? -3.635 -18.909 -20.308 1.00 71.12 214 ARG A N 17
ATOM 25846 C CA . ARG A 1 214 ? -3.469 -18.035 -19.153 1.00 14.02 214 ARG A CA 17
ATOM 25847 C C . ARG A 1 214 ? -4.310 -16.769 -19.303 1.00 64.23 214 ARG A C 17
ATOM 25848 O O . ARG A 1 214 ? -4.140 -15.807 -18.556 1.00 61.31 214 ARG A O 17
ATOM 25869 N N . ALA A 1 215 ? -5.215 -16.778 -20.277 1.00 44.21 215 ALA A N 17
ATOM 25870 C CA . ALA A 1 215 ? -6.081 -15.633 -20.525 1.00 40.33 215 ALA A CA 17
ATOM 25871 C C . ALA A 1 215 ? -6.784 -15.189 -19.247 1.00 0.43 215 ALA A C 17
ATOM 25872 O O . ALA A 1 215 ? -7.745 -15.819 -18.802 1.00 41.21 215 ALA A O 17
ATOM 25879 N N . THR A 1 216 ? -6.299 -14.101 -18.657 1.00 33.02 216 THR A N 17
ATOM 25880 C CA . THR A 1 216 ? -6.879 -13.574 -17.427 1.00 13.44 216 THR A CA 17
ATOM 25881 C C . THR A 1 216 ? -7.854 -12.440 -17.722 1.00 14.22 216 THR A C 17
ATOM 25882 O O . THR A 1 216 ? -7.945 -11.964 -18.855 1.00 1.30 216 THR A O 17
ATOM 25893 N N . LEU A 1 217 ? -8.581 -12.009 -16.697 1.00 71.43 217 LEU A N 17
ATOM 25894 C CA . LEU A 1 217 ? -9.548 -10.928 -16.845 1.00 65.35 217 LEU A CA 17
ATOM 25895 C C . LEU A 1 217 ? -8.909 -9.711 -17.506 1.00 30.05 217 LEU A C 17
ATOM 25896 O O . LEU A 1 217 ? -9.587 -8.922 -18.165 1.00 3.52 217 LEU A O 17
ATOM 25912 N N . ARG A 1 218 ? -7.601 -9.566 -17.326 1.00 45.13 218 ARG A N 17
ATOM 25913 C CA . ARG A 1 218 ? -6.869 -8.446 -17.906 1.00 51.31 218 ARG A CA 17
ATOM 25914 C C . ARG A 1 218 ? -7.181 -8.305 -19.393 1.00 72.31 218 ARG A C 17
ATOM 25915 O O . ARG A 1 218 ? -7.334 -7.194 -19.903 1.00 3.40 218 ARG A O 17
ATOM 25936 N N . VAL A 1 219 ? -7.271 -9.437 -20.083 1.00 54.24 219 VAL A N 17
ATOM 25937 C CA . VAL A 1 219 ? -7.564 -9.440 -21.512 1.00 24.53 219 VAL A CA 17
ATOM 25938 C C . VAL A 1 219 ? -8.856 -8.687 -21.809 1.00 15.10 219 VAL A C 17
ATOM 25939 O O . VAL A 1 219 ? -8.991 -8.052 -22.856 1.00 63.32 219 VAL A O 17
ATOM 25952 N N . LEU A 1 220 ? -9.804 -8.761 -20.882 1.00 11.30 220 LEU A N 17
ATOM 25953 C CA . LEU A 1 220 ? -11.087 -8.086 -21.044 1.00 54.43 220 LEU A CA 17
ATOM 25954 C C . LEU A 1 220 ? -10.964 -6.600 -20.724 1.00 75.11 220 LEU A C 17
ATOM 25955 O O . LEU A 1 220 ? -11.566 -5.761 -21.393 1.00 72.32 220 LEU A O 17
ATOM 25971 N N . GLU A 1 221 ? -10.181 -6.283 -19.697 1.00 3.25 221 GLU A N 17
ATOM 25972 C CA . GLU A 1 221 ? -9.980 -4.898 -19.291 1.00 71.41 221 GLU A CA 17
ATOM 25973 C C . GLU A 1 221 ? -9.408 -4.071 -20.439 1.00 22.34 221 GLU A C 17
ATOM 25974 O O . GLU A 1 221 ? -9.837 -2.942 -20.679 1.00 22.52 221 GLU A O 17
ATOM 25986 N N . ASP A 1 222 ? -8.437 -4.641 -21.144 1.00 74.14 222 ASP A N 17
ATOM 25987 C CA . ASP A 1 222 ? -7.806 -3.958 -22.268 1.00 72.24 222 ASP A CA 17
ATOM 25988 C C . ASP A 1 222 ? -8.735 -3.931 -23.478 1.00 63.34 222 ASP A C 17
ATOM 25989 O O . ASP A 1 222 ? -8.979 -2.875 -24.061 1.00 21.12 222 ASP A O 17
ATOM 25998 N N . ALA A 1 223 ? -9.248 -5.098 -23.850 1.00 40.22 223 ALA A N 17
ATOM 25999 C CA . ALA A 1 223 ? -10.150 -5.207 -24.990 1.00 75.12 223 ALA A CA 17
ATOM 26000 C C . ALA A 1 223 ? -11.350 -4.280 -24.832 1.00 1.43 223 ALA A C 17
ATOM 26001 O O . ALA A 1 223 ? -11.844 -3.716 -25.809 1.00 4.24 223 ALA A O 17
ATOM 26008 N N . LEU A 1 224 ? -11.814 -4.126 -23.597 1.00 43.45 224 LEU A N 17
ATOM 26009 C CA . LEU A 1 224 ? -12.958 -3.266 -23.311 1.00 44.13 224 LEU A CA 17
ATOM 26010 C C . LEU A 1 224 ? -12.534 -1.803 -23.241 1.00 32.23 224 LEU A C 17
ATOM 26011 O O . LEU A 1 224 ? -13.233 -0.920 -23.738 1.00 44.51 224 LEU A O 17
ATOM 26027 N N . ALA A 1 225 ? -11.384 -1.554 -22.625 1.00 2.43 225 ALA A N 17
ATOM 26028 C CA . ALA A 1 225 ? -10.865 -0.197 -22.495 1.00 52.43 225 ALA A CA 17
ATOM 26029 C C . ALA A 1 225 ? -10.740 0.476 -23.857 1.00 71.10 225 ALA A C 17
ATOM 26030 O O . ALA A 1 225 ? -10.945 1.682 -23.985 1.00 1.34 225 ALA A O 17
ATOM 26037 N N . ALA A 1 226 ? -10.400 -0.313 -24.871 1.00 3.34 226 ALA A N 17
ATOM 26038 C CA . ALA A 1 226 ? -10.248 0.207 -26.224 1.00 13.12 226 ALA A CA 17
ATOM 26039 C C . ALA A 1 226 ? -11.523 0.898 -26.694 1.00 42.40 226 ALA A C 17
ATOM 26040 O O . ALA A 1 226 ? -11.477 1.826 -27.502 1.00 70.22 226 ALA A O 17
ATOM 26047 N N . ILE A 1 227 ? -12.661 0.440 -26.183 1.00 31.34 227 ILE A N 17
ATOM 26048 C CA . ILE A 1 227 ? -13.950 1.014 -26.550 1.00 4.44 227 ILE A CA 17
ATOM 26049 C C . ILE A 1 227 ? -14.189 2.334 -25.825 1.00 41.24 227 ILE A C 17
ATOM 26050 O O . ILE A 1 227 ? -15.045 3.125 -26.220 1.00 35.43 227 ILE A O 17
ATOM 26066 N N . GLY A 1 228 ? -13.425 2.566 -24.762 1.00 51.24 228 GLY A N 17
ATOM 26067 C CA . GLY A 1 228 ? -13.568 3.793 -24.000 1.00 2.43 228 GLY A CA 17
ATOM 26068 C C . GLY A 1 228 ? -14.369 3.594 -22.728 1.00 22.03 228 GLY A C 17
ATOM 26069 O O . GLY A 1 228 ? -15.154 4.459 -22.340 1.00 33.12 228 GLY A O 17
ATOM 26073 N N . ARG A 1 229 ? -14.173 2.452 -22.079 1.00 65.43 229 ARG A N 17
ATOM 26074 C CA . ARG A 1 229 ? -14.886 2.141 -20.846 1.00 54.33 229 ARG A CA 17
ATOM 26075 C C . ARG A 1 229 ? -13.980 2.330 -19.632 1.00 21.31 229 ARG A C 17
ATOM 26076 O O . ARG A 1 229 ? -13.548 1.359 -19.012 1.00 3.13 229 ARG A O 17
ATOM 26097 N N . GLU A 1 230 ? -13.698 3.586 -19.301 1.00 51.31 230 GLU A N 17
ATOM 26098 C CA . GLU A 1 230 ? -12.842 3.901 -18.162 1.00 13.12 230 GLU A CA 17
ATOM 26099 C C . GLU A 1 230 ? -13.647 3.913 -16.865 1.00 45.11 230 GLU A C 17
ATOM 26100 O O . GLU A 1 230 ? -13.141 3.541 -15.806 1.00 33.52 230 GLU A O 17
ATOM 26112 N N . ASP A 1 231 ? -14.899 4.344 -16.956 1.00 32.13 231 ASP A N 17
ATOM 26113 C CA . ASP A 1 231 ? -15.774 4.405 -15.791 1.00 22.53 231 ASP A CA 17
ATOM 26114 C C . ASP A 1 231 ? -15.764 3.080 -15.034 1.00 3.00 231 ASP A C 17
ATOM 26115 O O . ASP A 1 231 ? -15.496 3.041 -13.833 1.00 71.21 231 ASP A O 17
ATOM 26124 N N . VAL A 1 232 ? -16.058 1.996 -15.746 1.00 62.01 232 VAL A N 17
ATOM 26125 C CA . VAL A 1 232 ? -16.084 0.669 -15.141 1.00 14.25 232 VAL A CA 17
ATOM 26126 C C . VAL A 1 232 ? -14.757 0.351 -14.461 1.00 12.32 232 VAL A C 17
ATOM 26127 O O . VAL A 1 232 ? -14.723 -0.310 -13.422 1.00 51.14 232 VAL A O 17
ATOM 26140 N N . VAL A 1 233 ? -13.665 0.825 -15.051 1.00 42.22 233 VAL A N 17
ATOM 26141 C CA . VAL A 1 233 ? -12.335 0.593 -14.501 1.00 22.11 233 VAL A CA 17
ATOM 26142 C C . VAL A 1 233 ? -12.108 1.425 -13.245 1.00 71.14 233 VAL A C 17
ATOM 26143 O O . VAL A 1 233 ? -11.446 0.980 -12.306 1.00 75.11 233 VAL A O 17
ATOM 26156 N N . GLN A 1 234 ? -12.659 2.633 -13.234 1.00 31.52 234 GLN A N 17
ATOM 26157 C CA . GLN A 1 234 ? -12.515 3.528 -12.091 1.00 12.24 234 GLN A CA 17
ATOM 26158 C C . GLN A 1 234 ? -13.246 2.976 -10.872 1.00 0.22 234 GLN A C 17
ATOM 26159 O O . GLN A 1 234 ? -12.778 3.109 -9.741 1.00 42.23 234 GLN A O 17
ATOM 26173 N N . VAL A 1 235 ? -14.399 2.356 -11.110 1.00 24.54 235 VAL A N 17
ATOM 26174 C CA . VAL A 1 235 ? -15.195 1.783 -10.031 1.00 74.11 235 VAL A CA 17
ATOM 26175 C C . VAL A 1 235 ? -14.544 0.519 -9.479 1.00 55.43 235 VAL A C 17
ATOM 26176 O O . VAL A 1 235 ? -14.474 0.324 -8.265 1.00 13.42 235 VAL A O 17
ATOM 26189 N N . LEU A 1 236 ? -14.068 -0.336 -10.378 1.00 21.35 236 LEU A N 17
ATOM 26190 C CA . LEU A 1 236 ? -13.422 -1.581 -9.981 1.00 23.40 236 LEU A CA 17
ATOM 26191 C C . LEU A 1 236 ? -12.136 -1.306 -9.211 1.00 31.53 236 LEU A C 17
ATOM 26192 O O . LEU A 1 236 ? -11.832 -1.981 -8.228 1.00 63.21 236 LEU A O 17
ATOM 26208 N N . SER A 1 237 ? -11.383 -0.308 -9.663 1.00 53.21 237 SER A N 17
ATOM 26209 C CA . SER A 1 237 ? -10.128 0.057 -9.017 1.00 51.44 237 SER A CA 17
ATOM 26210 C C . SER A 1 237 ? -10.290 1.331 -8.192 1.00 21.41 237 SER A C 17
ATOM 26211 O O . SER A 1 237 ? -9.393 2.172 -8.146 1.00 53.05 237 SER A O 17
ATOM 26219 N N . SER A 1 238 ? -11.443 1.465 -7.543 1.00 61.15 238 SER A N 17
ATOM 26220 C CA . SER A 1 238 ? -11.726 2.637 -6.724 1.00 2.51 238 SER A CA 17
ATOM 26221 C C . SER A 1 238 ? -11.217 2.440 -5.299 1.00 15.22 238 SER A C 17
ATOM 26222 O O . SER A 1 238 ? -10.975 1.320 -4.848 1.00 60.10 238 SER A O 17
ATOM 26230 N N . PRO A 1 239 ? -11.050 3.554 -4.571 1.00 50.03 239 PRO A N 17
ATOM 26231 C CA . PRO A 1 239 ? -10.568 3.532 -3.186 1.00 63.43 239 PRO A CA 17
ATOM 26232 C C . PRO A 1 239 ? -11.595 2.941 -2.226 1.00 41.24 239 PRO A C 17
ATOM 26233 O O . PRO A 1 239 ? -12.659 3.519 -2.008 1.00 64.21 239 PRO A O 17
ATOM 26244 N N . ALA A 1 240 ? -11.268 1.787 -1.655 1.00 32.54 240 ALA A N 17
ATOM 26245 C CA . ALA A 1 240 ? -12.161 1.120 -0.715 1.00 71.44 240 ALA A CA 17
ATOM 26246 C C . ALA A 1 240 ? -11.544 1.057 0.678 1.00 42.21 240 ALA A C 17
ATOM 26247 O O . ALA A 1 240 ? -11.971 1.770 1.586 1.00 61.31 240 ALA A O 17
ATOM 26254 N N . GLU A 1 241 ? -10.542 0.201 0.839 1.00 60.52 241 GLU A N 17
ATOM 26255 C CA . GLU A 1 241 ? -9.869 0.046 2.124 1.00 53.32 241 GLU A CA 17
ATOM 26256 C C . GLU A 1 241 ? -8.473 0.665 2.086 1.00 11.23 241 GLU A C 17
ATOM 26257 O O . GLU A 1 241 ? -7.483 0.008 2.404 1.00 25.45 241 GLU A O 17
ATOM 26269 N N . SER A 1 242 ? -8.406 1.933 1.692 1.00 33.03 242 SER A N 17
ATOM 26270 C CA . SER A 1 242 ? -7.134 2.640 1.607 1.00 20.04 242 SER A CA 17
ATOM 26271 C C . SER A 1 242 ? -7.285 4.089 2.059 1.00 15.32 242 SER A C 17
ATOM 26272 O O . SER A 1 242 ? -8.222 4.780 1.659 1.00 62.42 242 SER A O 17
ATOM 26280 N N . SER A 1 243 ? -6.358 4.542 2.896 1.00 40.11 243 SER A N 17
ATOM 26281 C CA . SER A 1 243 ? -6.390 5.907 3.406 1.00 65.11 243 SER A CA 17
ATOM 26282 C C . SER A 1 243 ? -5.695 6.864 2.442 1.00 30.14 243 SER A C 17
ATOM 26283 O O . SER A 1 243 ? -4.915 6.444 1.588 1.00 14.32 243 SER A O 17
ATOM 26291 N N . SER A 1 244 ? -5.984 8.154 2.587 1.00 31.32 244 SER A N 17
ATOM 26292 C CA . SER A 1 244 ? -5.391 9.170 1.727 1.00 52.41 244 SER A CA 17
ATOM 26293 C C . SER A 1 244 ? -3.871 9.178 1.863 1.00 34.33 244 SER A C 17
ATOM 26294 O O . SER A 1 244 ? -3.334 9.091 2.968 1.00 44.30 244 SER A O 17
ATOM 26302 N N . VAL A 1 245 ? -3.182 9.281 0.731 1.00 12.21 245 VAL A N 17
ATOM 26303 C CA . VAL A 1 245 ? -1.725 9.301 0.722 1.00 71.05 245 VAL A CA 17
ATOM 26304 C C . VAL A 1 245 ? -1.195 10.725 0.599 1.00 31.03 245 VAL A C 17
ATOM 26305 O O . VAL A 1 245 ? -1.810 11.574 -0.044 1.00 44.22 245 VAL A O 17
ATOM 26318 N N . VAL A 1 246 ? -0.048 10.979 1.221 1.00 3.24 246 VAL A N 17
ATOM 26319 C CA . VAL A 1 246 ? 0.567 12.301 1.181 1.00 44.42 246 VAL A CA 17
ATOM 26320 C C . VAL A 1 246 ? 0.760 12.773 -0.255 1.00 52.40 246 VAL A C 17
ATOM 26321 O O . VAL A 1 246 ? 0.196 13.787 -0.667 1.00 41.24 246 VAL A O 17
ATOM 26334 N N . PRO A 1 145 ? 1.433 -31.141 -13.500 1.00 31.20 145 PRO A N 18
ATOM 26335 C CA . PRO A 1 145 ? 0.749 -30.843 -12.239 1.00 31.53 145 PRO A CA 18
ATOM 26336 C C . PRO A 1 145 ? -0.108 -29.585 -12.326 1.00 23.30 145 PRO A C 18
ATOM 26337 O O . PRO A 1 145 ? 0.408 -28.481 -12.498 1.00 63.42 145 PRO A O 18
ATOM 26348 N N . ASP A 1 146 ? -1.419 -29.760 -12.209 1.00 65.34 146 ASP A N 18
ATOM 26349 C CA . ASP A 1 146 ? -2.349 -28.638 -12.274 1.00 42.45 146 ASP A CA 18
ATOM 26350 C C . ASP A 1 146 ? -2.143 -27.692 -11.095 1.00 3.24 146 ASP A C 18
ATOM 26351 O O . ASP A 1 146 ? -2.184 -28.109 -9.937 1.00 45.44 146 ASP A O 18
ATOM 26360 N N . LEU A 1 147 ? -1.920 -26.418 -11.398 1.00 12.20 147 LEU A N 18
ATOM 26361 C CA . LEU A 1 147 ? -1.705 -25.412 -10.363 1.00 4.52 147 LEU A CA 18
ATOM 26362 C C . LEU A 1 147 ? -2.810 -24.360 -10.389 1.00 22.42 147 LEU A C 18
ATOM 26363 O O . LEU A 1 147 ? -3.625 -24.324 -11.310 1.00 42.43 147 LEU A O 18
ATOM 26379 N N . GLY A 1 148 ? -2.829 -23.504 -9.372 1.00 63.02 148 GLY A N 18
ATOM 26380 C CA . GLY A 1 148 ? -3.835 -22.460 -9.299 1.00 24.31 148 GLY A CA 18
ATOM 26381 C C . GLY A 1 148 ? -3.365 -21.156 -9.912 1.00 4.41 148 GLY A C 18
ATOM 26382 O O . GLY A 1 148 ? -3.531 -20.090 -9.321 1.00 34.21 148 GLY A O 18
ATOM 26386 N N . CYS A 1 149 ? -2.776 -21.241 -11.100 1.00 63.14 149 CYS A N 18
ATOM 26387 C CA . CYS A 1 149 ? -2.278 -20.059 -11.793 1.00 42.32 149 CYS A CA 18
ATOM 26388 C C . CYS A 1 149 ? -3.402 -19.059 -12.039 1.00 22.35 149 CYS A C 18
ATOM 26389 O O . CYS A 1 149 ? -3.227 -17.855 -11.854 1.00 14.33 149 CYS A O 18
ATOM 26397 N N . GLN A 1 150 ? -4.557 -19.566 -12.459 1.00 71.50 150 GLN A N 18
ATOM 26398 C CA . GLN A 1 150 ? -5.710 -18.716 -12.733 1.00 40.13 150 GLN A CA 18
ATOM 26399 C C . GLN A 1 150 ? -6.055 -17.859 -11.519 1.00 55.32 150 GLN A C 18
ATOM 26400 O O . GLN A 1 150 ? -6.257 -18.375 -10.419 1.00 55.02 150 GLN A O 18
ATOM 26414 N N . LEU A 1 151 ? -6.120 -16.548 -11.726 1.00 70.12 151 LEU A N 18
ATOM 26415 C CA . LEU A 1 151 ? -6.440 -15.618 -10.649 1.00 41.12 151 LEU A CA 18
ATOM 26416 C C . LEU A 1 151 ? -7.949 -15.427 -10.526 1.00 4.02 151 LEU A C 18
ATOM 26417 O O . LEU A 1 151 ? -8.457 -15.096 -9.454 1.00 31.03 151 LEU A O 18
ATOM 26433 N N . TYR A 1 152 ? -8.658 -15.638 -11.629 1.00 73.10 152 TYR A N 18
ATOM 26434 C CA . TYR A 1 152 ? -10.109 -15.489 -11.644 1.00 12.05 152 TYR A CA 18
ATOM 26435 C C . TYR A 1 152 ? -10.763 -16.417 -10.626 1.00 5.21 152 TYR A C 18
ATOM 26436 O O . TYR A 1 152 ? -11.656 -16.011 -9.881 1.00 43.40 152 TYR A O 18
ATOM 26454 N N . LEU A 1 153 ? -10.313 -17.667 -10.601 1.00 32.22 153 LEU A N 18
ATOM 26455 C CA . LEU A 1 153 ? -10.853 -18.656 -9.674 1.00 41.13 153 LEU A CA 18
ATOM 26456 C C . LEU A 1 153 ? -10.633 -18.225 -8.228 1.00 33.33 153 LEU A C 18
ATOM 26457 O O . LEU A 1 153 ? -11.414 -18.571 -7.340 1.00 10.53 153 LEU A O 18
ATOM 26473 N N . HIS A 1 154 ? -9.567 -17.466 -7.998 1.00 52.31 154 HIS A N 18
ATOM 26474 C CA . HIS A 1 154 ? -9.246 -16.984 -6.659 1.00 50.22 154 HIS A CA 18
ATOM 26475 C C . HIS A 1 154 ? -10.136 -15.804 -6.278 1.00 1.33 154 HIS A C 18
ATOM 26476 O O . HIS A 1 154 ? -10.336 -15.522 -5.097 1.00 71.04 154 HIS A O 18
ATOM 26490 N N . ILE A 1 155 ? -10.665 -15.120 -7.286 1.00 4.11 155 ILE A N 18
ATOM 26491 C CA . ILE A 1 155 ? -11.534 -13.971 -7.056 1.00 40.52 155 ILE A CA 18
ATOM 26492 C C . ILE A 1 155 ? -12.662 -14.320 -6.091 1.00 22.01 155 ILE A C 18
ATOM 26493 O O . ILE A 1 155 ? -13.416 -15.271 -6.296 1.00 63.21 155 ILE A O 18
ATOM 26509 N N . PRO A 1 156 ? -12.782 -13.532 -5.012 1.00 72.24 156 PRO A N 18
ATOM 26510 C CA . PRO A 1 156 ? -13.817 -13.735 -3.995 1.00 61.41 156 PRO A CA 18
ATOM 26511 C C . PRO A 1 156 ? -15.213 -13.406 -4.513 1.00 61.04 156 PRO A C 18
ATOM 26512 O O . PRO A 1 156 ? -15.363 -12.723 -5.526 1.00 73.44 156 PRO A O 18
ATOM 26523 N N . GLN A 1 157 ? -16.230 -13.894 -3.812 1.00 14.32 157 GLN A N 18
ATOM 26524 C CA . GLN A 1 157 ? -17.614 -13.650 -4.203 1.00 24.54 157 GLN A CA 18
ATOM 26525 C C . GLN A 1 157 ? -17.892 -12.156 -4.318 1.00 4.14 157 GLN A C 18
ATOM 26526 O O . GLN A 1 157 ? -18.693 -11.726 -5.147 1.00 72.13 157 GLN A O 18
ATOM 26540 N N . GLN A 1 158 ? -17.225 -11.368 -3.480 1.00 41.44 158 GLN A N 18
ATOM 26541 C CA . GLN A 1 158 ? -17.402 -9.921 -3.489 1.00 51.24 158 GLN A CA 18
ATOM 26542 C C . GLN A 1 158 ? -17.126 -9.347 -4.874 1.00 24.04 158 GLN A C 18
ATOM 26543 O O . GLN A 1 158 ? -17.967 -8.653 -5.447 1.00 70.52 158 GLN A O 18
ATOM 26557 N N . GLN A 1 159 ? -15.944 -9.639 -5.405 1.00 33.34 159 GLN A N 18
ATOM 26558 C CA . GLN A 1 159 ? -15.557 -9.150 -6.724 1.00 4.42 159 GLN A CA 18
ATOM 26559 C C . GLN A 1 159 ? -16.441 -9.755 -7.809 1.00 13.11 159 GLN A C 18
ATOM 26560 O O . GLN A 1 159 ? -16.785 -9.089 -8.785 1.00 30.03 159 GLN A O 18
ATOM 26574 N N . GLN A 1 160 ? -16.807 -11.019 -7.631 1.00 62.41 160 GLN A N 18
ATOM 26575 C CA . GLN A 1 160 ? -17.651 -11.714 -8.597 1.00 51.11 160 GLN A CA 18
ATOM 26576 C C . GLN A 1 160 ? -18.956 -10.958 -8.821 1.00 73.33 160 GLN A C 18
ATOM 26577 O O . GLN A 1 160 ? -19.293 -10.605 -9.952 1.00 63.11 160 GLN A O 18
ATOM 26591 N N . GLU A 1 161 ? -19.687 -10.712 -7.738 1.00 42.02 161 GLU A N 18
ATOM 26592 C CA . GLU A 1 161 ? -20.956 -9.998 -7.819 1.00 43.51 161 GLU A CA 18
ATOM 26593 C C . GLU A 1 161 ? -20.748 -8.575 -8.328 1.00 71.52 161 GLU A C 18
ATOM 26594 O O . GLU A 1 161 ? -21.570 -8.047 -9.077 1.00 45.44 161 GLU A O 18
ATOM 26606 N N . GLU A 1 162 ? -19.644 -7.960 -7.915 1.00 64.41 162 GLU A N 18
ATOM 26607 C CA . GLU A 1 162 ? -19.329 -6.598 -8.328 1.00 64.53 162 GLU A CA 18
ATOM 26608 C C . GLU A 1 162 ? -19.384 -6.464 -9.847 1.00 30.34 162 GLU A C 18
ATOM 26609 O O . GLU A 1 162 ? -20.137 -5.651 -10.383 1.00 31.32 162 GLU A O 18
ATOM 26621 N N . VAL A 1 163 ? -18.578 -7.266 -10.535 1.00 33.35 163 VAL A N 18
ATOM 26622 C CA . VAL A 1 163 ? -18.535 -7.238 -11.993 1.00 44.33 163 VAL A CA 18
ATOM 26623 C C . VAL A 1 163 ? -19.892 -7.591 -12.590 1.00 42.21 163 VAL A C 18
ATOM 26624 O O . VAL A 1 163 ? -20.371 -6.920 -13.505 1.00 21.02 163 VAL A O 18
ATOM 26637 N N . GLN A 1 164 ? -20.507 -8.646 -12.066 1.00 65.12 164 GLN A N 18
ATOM 26638 C CA . GLN A 1 164 ? -21.811 -9.088 -12.549 1.00 20.43 164 GLN A CA 18
ATOM 26639 C C . GLN A 1 164 ? -22.803 -7.929 -12.575 1.00 61.12 164 GLN A C 18
ATOM 26640 O O . GLN A 1 164 ? -23.368 -7.606 -13.621 1.00 33.51 164 GLN A O 18
ATOM 26654 N N . ARG A 1 165 ? -23.009 -7.307 -11.419 1.00 21.35 165 ARG A N 18
ATOM 26655 C CA . ARG A 1 165 ? -23.934 -6.184 -11.310 1.00 73.44 165 ARG A CA 18
ATOM 26656 C C . ARG A 1 165 ? -23.418 -4.977 -12.087 1.00 75.34 165 ARG A C 18
ATOM 26657 O O . ARG A 1 165 ? -24.197 -4.206 -12.648 1.00 52.50 165 ARG A O 18
ATOM 26678 N N . LEU A 1 166 ? -22.099 -4.818 -12.117 1.00 34.32 166 LEU A N 18
ATOM 26679 C CA . LEU A 1 166 ? -21.478 -3.704 -12.824 1.00 71.25 166 LEU A CA 18
ATOM 26680 C C . LEU A 1 166 ? -21.933 -3.662 -14.279 1.00 55.34 166 LEU A C 18
ATOM 26681 O O . LEU A 1 166 ? -22.147 -2.588 -14.843 1.00 21.22 166 LEU A O 18
ATOM 26697 N N . LEU A 1 167 ? -22.082 -4.836 -14.881 1.00 1.31 167 LEU A N 18
ATOM 26698 C CA . LEU A 1 167 ? -22.515 -4.934 -16.271 1.00 3.11 167 LEU A CA 18
ATOM 26699 C C . LEU A 1 167 ? -23.796 -4.138 -16.500 1.00 55.30 167 LEU A C 18
ATOM 26700 O O . LEU A 1 167 ? -23.953 -3.477 -17.526 1.00 71.52 167 LEU A O 18
ATOM 26716 N N . MET A 1 168 ? -24.708 -4.205 -15.536 1.00 72.33 168 MET A N 18
ATOM 26717 C CA . MET A 1 168 ? -25.973 -3.487 -15.631 1.00 21.13 168 MET A CA 18
ATOM 26718 C C . MET A 1 168 ? -25.879 -2.126 -14.949 1.00 10.13 168 MET A C 18
ATOM 26719 O O . MET A 1 168 ? -26.872 -1.607 -14.439 1.00 15.31 168 MET A O 18
ATOM 26733 N N . MET A 1 169 ? -24.680 -1.553 -14.945 1.00 43.43 169 MET A N 18
ATOM 26734 C CA . MET A 1 169 ? -24.458 -0.251 -14.327 1.00 2.13 169 MET A CA 18
ATOM 26735 C C . MET A 1 169 ? -25.478 0.769 -14.824 1.00 20.03 169 MET A C 18
ATOM 26736 O O . MET A 1 169 ? -26.106 0.575 -15.864 1.00 44.30 169 MET A O 18
ATOM 26750 N N . GLY A 1 170 ? -25.637 1.855 -14.074 1.00 12.40 170 GLY A N 18
ATOM 26751 C CA . GLY A 1 170 ? -26.582 2.887 -14.455 1.00 74.23 170 GLY A CA 18
ATOM 26752 C C . GLY A 1 170 ? -26.422 3.316 -15.901 1.00 23.23 170 GLY A C 18
ATOM 26753 O O . GLY A 1 170 ? -27.368 3.799 -16.520 1.00 61.45 170 GLY A O 18
ATOM 26757 N N . GLU A 1 171 ? -25.218 3.140 -16.439 1.00 65.44 171 GLU A N 18
ATOM 26758 C CA . GLU A 1 171 ? -24.938 3.513 -17.820 1.00 44.11 171 GLU A CA 18
ATOM 26759 C C . GLU A 1 171 ? -26.014 2.977 -18.759 1.00 61.11 171 GLU A C 18
ATOM 26760 O O . GLU A 1 171 ? -26.776 2.071 -18.418 1.00 60.24 171 GLU A O 18
ATOM 26772 N N . PRO A 1 172 ? -26.081 3.549 -19.970 1.00 30.31 172 PRO A N 18
ATOM 26773 C CA . PRO A 1 172 ? -27.061 3.144 -20.984 1.00 3.42 172 PRO A CA 18
ATOM 26774 C C . PRO A 1 172 ? -26.773 1.757 -21.546 1.00 53.44 172 PRO A C 18
ATOM 26775 O O . PRO A 1 172 ? -25.710 1.186 -21.302 1.00 1.51 172 PRO A O 18
ATOM 26786 N N . ALA A 1 173 ? -27.726 1.220 -22.301 1.00 3.43 173 ALA A N 18
ATOM 26787 C CA . ALA A 1 173 ? -27.574 -0.100 -22.900 1.00 31.14 173 ALA A CA 18
ATOM 26788 C C . ALA A 1 173 ? -26.241 -0.219 -23.634 1.00 2.22 173 ALA A C 18
ATOM 26789 O O . ALA A 1 173 ? -25.992 0.491 -24.607 1.00 62.04 173 ALA A O 18
ATOM 26796 N N . LYS A 1 174 ? -25.390 -1.122 -23.159 1.00 1.01 174 LYS A N 18
ATOM 26797 C CA . LYS A 1 174 ? -24.082 -1.335 -23.770 1.00 5.51 174 LYS A CA 18
ATOM 26798 C C . LYS A 1 174 ? -24.188 -2.273 -24.967 1.00 43.55 174 LYS A C 18
ATOM 26799 O O . LYS A 1 174 ? -25.270 -2.762 -25.292 1.00 34.15 174 LYS A O 18
ATOM 26818 N N . GLY A 1 175 ? -23.057 -2.522 -25.620 1.00 63.15 175 GLY A N 18
ATOM 26819 C CA . GLY A 1 175 ? -23.045 -3.402 -26.774 1.00 74.30 175 GLY A CA 18
ATOM 26820 C C . GLY A 1 175 ? -22.601 -4.809 -26.425 1.00 63.30 175 GLY A C 18
ATOM 26821 O O . GLY A 1 175 ? -21.545 -5.262 -26.869 1.00 63.22 175 GLY A O 18
ATOM 26825 N N . TRP A 1 176 ? -23.406 -5.501 -25.628 1.00 34.04 176 TRP A N 18
ATOM 26826 C CA . TRP A 1 176 ? -23.090 -6.865 -25.218 1.00 73.12 176 TRP A CA 18
ATOM 26827 C C . TRP A 1 176 ? -22.757 -7.733 -26.427 1.00 21.25 176 TRP A C 18
ATOM 26828 O O . TRP A 1 176 ? -21.787 -8.489 -26.410 1.00 75.02 176 TRP A O 18
ATOM 26849 N N . GLN A 1 177 ? -23.569 -7.619 -27.474 1.00 30.12 177 GLN A N 18
ATOM 26850 C CA . GLN A 1 177 ? -23.359 -8.394 -28.690 1.00 54.14 177 GLN A CA 18
ATOM 26851 C C . GLN A 1 177 ? -22.083 -7.957 -29.401 1.00 11.31 177 GLN A C 18
ATOM 26852 O O . GLN A 1 177 ? -21.301 -8.790 -29.858 1.00 13.41 177 GLN A O 18
ATOM 26866 N N . GLU A 1 178 ? -21.880 -6.646 -29.491 1.00 54.53 178 GLU A N 18
ATOM 26867 C CA . GLU A 1 178 ? -20.698 -6.100 -30.148 1.00 62.52 178 GLU A CA 18
ATOM 26868 C C . GLU A 1 178 ? -19.422 -6.645 -29.514 1.00 1.24 178 GLU A C 18
ATOM 26869 O O . GLU A 1 178 ? -18.470 -6.996 -30.212 1.00 74.25 178 GLU A O 18
ATOM 26881 N N . LEU A 1 179 ? -19.411 -6.714 -28.188 1.00 12.41 179 LEU A N 18
ATOM 26882 C CA . LEU A 1 179 ? -18.252 -7.215 -27.457 1.00 75.35 179 LEU A CA 18
ATOM 26883 C C . LEU A 1 179 ? -18.003 -8.686 -27.775 1.00 52.34 179 LEU A C 18
ATOM 26884 O O . LEU A 1 179 ? -16.892 -9.074 -28.132 1.00 52.33 179 LEU A O 18
ATOM 26900 N N . ALA A 1 180 ? -19.047 -9.499 -27.645 1.00 3.42 180 ALA A N 18
ATOM 26901 C CA . ALA A 1 180 ? -18.942 -10.927 -27.922 1.00 53.33 180 ALA A CA 18
ATOM 26902 C C . ALA A 1 180 ? -18.374 -11.175 -29.315 1.00 33.23 180 ALA A C 18
ATOM 26903 O O . ALA A 1 180 ? -17.362 -11.858 -29.470 1.00 34.41 180 ALA A O 18
ATOM 26910 N N . GLY A 1 181 ? -19.031 -10.616 -30.326 1.00 12.31 181 GLY A N 18
ATOM 26911 C CA . GLY A 1 181 ? -18.576 -10.790 -31.694 1.00 15.32 181 GLY A CA 18
ATOM 26912 C C . GLY A 1 181 ? -17.123 -10.397 -31.875 1.00 44.55 181 GLY A C 18
ATOM 26913 O O . GLY A 1 181 ? -16.333 -11.157 -32.437 1.00 34.43 181 GLY A O 18
ATOM 26917 N N . HIS A 1 182 ? -16.770 -9.207 -31.401 1.00 54.40 182 HIS A N 18
ATOM 26918 C CA . HIS A 1 182 ? -15.402 -8.714 -31.516 1.00 0.32 182 HIS A CA 18
ATOM 26919 C C . HIS A 1 182 ? -14.418 -9.691 -30.880 1.00 74.13 182 HIS A C 18
ATOM 26920 O O . HIS A 1 182 ? -13.312 -9.893 -31.385 1.00 65.31 182 HIS A O 18
ATOM 26934 N N . LEU A 1 183 ? -14.825 -10.294 -29.768 1.00 45.45 183 LEU A N 18
ATOM 26935 C CA . LEU A 1 183 ? -13.980 -11.250 -29.061 1.00 32.32 183 LEU A CA 18
ATOM 26936 C C . LEU A 1 183 ? -13.791 -12.522 -29.883 1.00 3.32 183 LEU A C 18
ATOM 26937 O O . LEU A 1 183 ? -12.828 -13.261 -29.689 1.00 34.10 183 LEU A O 18
ATOM 26953 N N . GLY A 1 184 ? -14.719 -12.769 -30.802 1.00 14.43 184 GLY A N 18
ATOM 26954 C CA . GLY A 1 184 ? -14.637 -13.951 -31.640 1.00 4.10 184 GLY A CA 18
ATOM 26955 C C . GLY A 1 184 ? -15.751 -14.939 -31.360 1.00 34.50 184 GLY A C 18
ATOM 26956 O O . GLY A 1 184 ? -15.611 -16.133 -31.624 1.00 12.30 184 GLY A O 18
ATOM 26960 N N . TYR A 1 185 ? -16.859 -14.443 -30.821 1.00 54.22 185 TYR A N 18
ATOM 26961 C CA . TYR A 1 185 ? -18.000 -15.292 -30.501 1.00 20.32 185 TYR A CA 18
ATOM 26962 C C . TYR A 1 185 ? -18.990 -15.335 -31.661 1.00 63.34 185 TYR A C 18
ATOM 26963 O O . TYR A 1 185 ? -19.078 -14.395 -32.450 1.00 72.43 185 TYR A O 18
ATOM 26981 N N . GLN A 1 186 ? -19.733 -16.433 -31.755 1.00 62.25 186 GLN A N 18
ATOM 26982 C CA . GLN A 1 186 ? -20.717 -16.599 -32.818 1.00 62.34 186 GLN A CA 18
ATOM 26983 C C . GLN A 1 186 ? -22.123 -16.290 -32.313 1.00 10.45 186 GLN A C 18
ATOM 26984 O O . GLN A 1 186 ? -22.386 -16.340 -31.111 1.00 21.31 186 GLN A O 18
ATOM 26998 N N . ALA A 1 187 ? -23.022 -15.969 -33.237 1.00 64.12 187 ALA A N 18
ATOM 26999 C CA . ALA A 1 187 ? -24.401 -15.654 -32.885 1.00 35.11 187 ALA A CA 18
ATOM 27000 C C . ALA A 1 187 ? -25.005 -16.742 -32.005 1.00 45.33 187 ALA A C 18
ATOM 27001 O O . ALA A 1 187 ? -25.741 -16.451 -31.062 1.00 31.14 187 ALA A O 18
ATOM 27008 N N . GLU A 1 188 ? -24.690 -17.994 -32.319 1.00 21.53 188 GLU A N 18
ATOM 27009 C CA . GLU A 1 188 ? -25.205 -19.125 -31.556 1.00 40.14 188 GLU A CA 18
ATOM 27010 C C . GLU A 1 188 ? -24.596 -19.160 -30.157 1.00 61.11 188 GLU A C 18
ATOM 27011 O O . GLU A 1 188 ? -25.290 -19.415 -29.173 1.00 52.42 188 GLU A O 18
ATOM 27023 N N . ALA A 1 189 ? -23.295 -18.900 -30.078 1.00 11.11 189 ALA A N 18
ATOM 27024 C CA . ALA A 1 189 ? -22.592 -18.901 -28.800 1.00 70.54 189 ALA A CA 18
ATOM 27025 C C . ALA A 1 189 ? -23.066 -17.753 -27.914 1.00 22.22 189 ALA A C 18
ATOM 27026 O O . ALA A 1 189 ? -23.560 -17.973 -26.808 1.00 54.22 189 ALA A O 18
ATOM 27033 N N . VAL A 1 190 ? -22.909 -16.529 -28.406 1.00 60.13 190 VAL A N 18
ATOM 27034 C CA . VAL A 1 190 ? -23.320 -15.347 -27.658 1.00 34.50 190 VAL A CA 18
ATOM 27035 C C . VAL A 1 190 ? -24.762 -15.472 -27.181 1.00 32.24 190 VAL A C 18
ATOM 27036 O O . VAL A 1 190 ? -25.094 -15.075 -26.064 1.00 62.13 190 VAL A O 18
ATOM 27049 N N . GLU A 1 191 ? -25.617 -16.028 -28.036 1.00 74.11 191 GLU A N 18
ATOM 27050 C CA . GLU A 1 191 ? -27.024 -16.206 -27.700 1.00 44.21 191 GLU A CA 18
ATOM 27051 C C . GLU A 1 191 ? -27.196 -17.266 -26.617 1.00 74.22 191 GLU A C 18
ATOM 27052 O O . GLU A 1 191 ? -28.094 -17.175 -25.778 1.00 54.53 191 GLU A O 18
ATOM 27064 N N . THR A 1 192 ? -26.330 -18.274 -26.641 1.00 71.22 192 THR A N 18
ATOM 27065 C CA . THR A 1 192 ? -26.385 -19.353 -25.662 1.00 75.32 192 THR A CA 18
ATOM 27066 C C . THR A 1 192 ? -26.042 -18.847 -24.265 1.00 42.05 192 THR A C 18
ATOM 27067 O O . THR A 1 192 ? -26.868 -18.902 -23.355 1.00 3.13 192 THR A O 18
ATOM 27078 N N . MET A 1 193 ? -24.818 -18.356 -24.104 1.00 3.30 193 MET A N 18
ATOM 27079 C CA . MET A 1 193 ? -24.366 -17.839 -22.817 1.00 30.05 193 MET A CA 18
ATOM 27080 C C . MET A 1 193 ? -25.276 -16.712 -22.335 1.00 50.34 193 MET A C 18
ATOM 27081 O O . MET A 1 193 ? -25.471 -16.532 -21.133 1.00 54.11 193 MET A O 18
ATOM 27095 N N . ALA A 1 194 ? -25.830 -15.959 -23.279 1.00 14.22 194 ALA A N 18
ATOM 27096 C CA . ALA A 1 194 ? -26.720 -14.852 -22.950 1.00 54.34 194 ALA A CA 18
ATOM 27097 C C . ALA A 1 194 ? -28.056 -15.362 -22.421 1.00 43.31 194 ALA A C 18
ATOM 27098 O O . ALA A 1 194 ? -28.633 -14.782 -21.502 1.00 55.04 194 ALA A O 18
ATOM 27105 N N . CYS A 1 195 ? -28.544 -16.449 -23.010 1.00 31.44 195 CYS A N 18
ATOM 27106 C CA . CYS A 1 195 ? -29.815 -17.035 -22.599 1.00 44.11 195 CYS A CA 18
ATOM 27107 C C . CYS A 1 195 ? -29.797 -17.388 -21.116 1.00 71.14 195 CYS A C 18
ATOM 27108 O O . CYS A 1 195 ? -30.844 -17.451 -20.469 1.00 23.41 195 CYS A O 18
ATOM 27116 N N . ASP A 1 196 ? -28.602 -17.619 -20.582 1.00 3.41 196 ASP A N 18
ATOM 27117 C CA . ASP A 1 196 ? -28.448 -17.967 -19.174 1.00 50.15 196 ASP A CA 18
ATOM 27118 C C . ASP A 1 196 ? -28.757 -16.768 -18.282 1.00 32.05 196 ASP A C 18
ATOM 27119 O O . ASP A 1 196 ? -28.908 -15.647 -18.764 1.00 54.42 196 ASP A O 18
ATOM 27128 N N . GLN A 1 197 ? -28.853 -17.017 -16.980 1.00 13.35 197 GLN A N 18
ATOM 27129 C CA . GLN A 1 197 ? -29.146 -15.958 -16.020 1.00 22.22 197 GLN A CA 18
ATOM 27130 C C . GLN A 1 197 ? -27.866 -15.261 -15.570 1.00 50.54 197 GLN A C 18
ATOM 27131 O O . GLN A 1 197 ? -27.850 -14.048 -15.361 1.00 63.43 197 GLN A O 18
ATOM 27145 N N . MET A 1 198 ? -26.797 -16.036 -15.422 1.00 51.45 198 MET A N 18
ATOM 27146 C CA . MET A 1 198 ? -25.512 -15.492 -14.998 1.00 31.34 198 MET A CA 18
ATOM 27147 C C . MET A 1 198 ? -24.506 -15.515 -16.144 1.00 1.04 198 MET A C 18
ATOM 27148 O O . MET A 1 198 ? -23.694 -16.430 -16.271 1.00 20.10 198 MET A O 18
ATOM 27162 N N . PRO A 1 199 ? -24.561 -14.483 -17.001 1.00 63.33 199 PRO A N 18
ATOM 27163 C CA . PRO A 1 199 ? -23.661 -14.362 -18.151 1.00 73.20 199 PRO A CA 18
ATOM 27164 C C . PRO A 1 199 ? -22.224 -14.067 -17.735 1.00 3.23 199 PRO A C 18
ATOM 27165 O O . PRO A 1 199 ? -21.279 -14.421 -18.440 1.00 30.13 199 PRO A O 18
ATOM 27176 N N . ALA A 1 200 ? -22.067 -13.419 -16.585 1.00 14.11 200 ALA A N 18
ATOM 27177 C CA . ALA A 1 200 ? -20.744 -13.079 -16.075 1.00 61.03 200 ALA A CA 18
ATOM 27178 C C . ALA A 1 200 ? -19.870 -14.322 -15.947 1.00 5.34 200 ALA A C 18
ATOM 27179 O O . ALA A 1 200 ? -18.806 -14.410 -16.559 1.00 12.43 200 ALA A O 18
ATOM 27186 N N . TYR A 1 201 ? -20.325 -15.280 -15.147 1.00 4.05 201 TYR A N 18
ATOM 27187 C CA . TYR A 1 201 ? -19.582 -16.517 -14.936 1.00 32.22 201 TYR A CA 18
ATOM 27188 C C . TYR A 1 201 ? -19.691 -17.432 -16.152 1.00 52.11 201 TYR A C 18
ATOM 27189 O O . TYR A 1 201 ? -18.718 -18.070 -16.553 1.00 12.33 201 TYR A O 18
ATOM 27207 N N . THR A 1 202 ? -20.885 -17.491 -16.734 1.00 52.11 202 THR A N 18
ATOM 27208 C CA . THR A 1 202 ? -21.124 -18.328 -17.904 1.00 13.10 202 THR A CA 18
ATOM 27209 C C . THR A 1 202 ? -20.169 -17.973 -19.038 1.00 20.23 202 THR A C 18
ATOM 27210 O O . THR A 1 202 ? -19.543 -18.849 -19.634 1.00 72.54 202 THR A O 18
ATOM 27221 N N . LEU A 1 203 ? -20.063 -16.680 -19.332 1.00 63.41 203 LEU A N 18
ATOM 27222 C CA . LEU A 1 203 ? -19.183 -16.209 -20.395 1.00 60.41 203 LEU A CA 18
ATOM 27223 C C . LEU A 1 203 ? -17.718 -16.380 -20.007 1.00 23.53 203 LEU A C 18
ATOM 27224 O O . LEU A 1 203 ? -16.886 -16.764 -20.831 1.00 11.54 203 LEU A O 18
ATOM 27240 N N . LEU A 1 204 ? -17.409 -16.094 -18.747 1.00 65.34 204 LEU A N 18
ATOM 27241 C CA . LEU A 1 204 ? -16.044 -16.218 -18.248 1.00 42.01 204 LEU A CA 18
ATOM 27242 C C . LEU A 1 204 ? -15.567 -17.665 -18.320 1.00 54.10 204 LEU A C 18
ATOM 27243 O O . LEU A 1 204 ? -14.597 -17.976 -19.012 1.00 34.31 204 LEU A O 18
ATOM 27259 N N . ARG A 1 205 ? -16.255 -18.547 -17.602 1.00 23.14 205 ARG A N 18
ATOM 27260 C CA . ARG A 1 205 ? -15.903 -19.961 -17.586 1.00 51.22 205 ARG A CA 18
ATOM 27261 C C . ARG A 1 205 ? -15.858 -20.527 -19.002 1.00 23.25 205 ARG A C 18
ATOM 27262 O O . ARG A 1 205 ? -15.026 -21.377 -19.315 1.00 45.31 205 ARG A O 18
ATOM 27283 N N . ASN A 1 206 ? -16.759 -20.048 -19.854 1.00 52.20 206 ASN A N 18
ATOM 27284 C CA . ASN A 1 206 ? -16.823 -20.506 -21.237 1.00 34.13 206 ASN A CA 18
ATOM 27285 C C . ASN A 1 206 ? -15.631 -19.989 -22.037 1.00 5.22 206 ASN A C 18
ATOM 27286 O O . ASN A 1 206 ? -15.060 -20.710 -22.855 1.00 34.33 206 ASN A O 18
ATOM 27297 N N . TRP A 1 207 ? -15.262 -18.737 -21.795 1.00 52.41 207 TRP A N 18
ATOM 27298 C CA . TRP A 1 207 ? -14.138 -18.123 -22.493 1.00 51.51 207 TRP A CA 18
ATOM 27299 C C . TRP A 1 207 ? -12.832 -18.832 -22.150 1.00 35.31 207 TRP A C 18
ATOM 27300 O O . TRP A 1 207 ? -12.104 -19.273 -23.039 1.00 11.34 207 TRP A O 18
ATOM 27321 N N . ALA A 1 208 ? -12.541 -18.937 -20.858 1.00 20.13 208 ALA A N 18
ATOM 27322 C CA . ALA A 1 208 ? -11.324 -19.596 -20.401 1.00 41.04 208 ALA A CA 18
ATOM 27323 C C . ALA A 1 208 ? -11.312 -21.067 -20.800 1.00 50.24 208 ALA A C 18
ATOM 27324 O O . ALA A 1 208 ? -10.255 -21.639 -21.064 1.00 25.53 208 ALA A O 18
ATOM 27331 N N . ALA A 1 209 ? -12.493 -21.674 -20.842 1.00 74.10 209 ALA A N 18
ATOM 27332 C CA . ALA A 1 209 ? -12.618 -23.078 -21.211 1.00 14.51 209 ALA A CA 18
ATOM 27333 C C . ALA A 1 209 ? -12.349 -23.281 -22.698 1.00 74.00 209 ALA A C 18
ATOM 27334 O O . ALA A 1 209 ? -11.430 -24.006 -23.078 1.00 14.35 209 ALA A O 18
ATOM 27341 N N . GLN A 1 210 ? -13.156 -22.636 -23.534 1.00 14.23 210 GLN A N 18
ATOM 27342 C CA . GLN A 1 210 ? -13.005 -22.748 -24.980 1.00 50.52 210 GLN A CA 18
ATOM 27343 C C . GLN A 1 210 ? -11.579 -22.416 -25.406 1.00 10.40 210 GLN A C 18
ATOM 27344 O O . GLN A 1 210 ? -10.964 -23.154 -26.175 1.00 0.14 210 GLN A O 18
ATOM 27358 N N . GLU A 1 211 ? -11.059 -21.302 -24.900 1.00 12.01 211 GLU A N 18
ATOM 27359 C CA . GLU A 1 211 ? -9.706 -20.873 -25.229 1.00 31.53 211 GLU A CA 18
ATOM 27360 C C . GLU A 1 211 ? -8.673 -21.824 -24.632 1.00 3.32 211 GLU A C 18
ATOM 27361 O O . GLU A 1 211 ? -7.747 -22.261 -25.315 1.00 34.14 211 GLU A O 18
ATOM 27373 N N . GLY A 1 212 ? -8.840 -22.141 -23.351 1.00 63.11 212 GLY A N 18
ATOM 27374 C CA . GLY A 1 212 ? -7.914 -23.037 -22.683 1.00 32.03 212 GLY A CA 18
ATOM 27375 C C . GLY A 1 212 ? -6.475 -22.577 -22.799 1.00 0.31 212 GLY A C 18
ATOM 27376 O O . GLY A 1 212 ? -5.550 -23.382 -22.707 1.00 45.13 212 GLY A O 18
ATOM 27380 N N . ASN A 1 213 ? -6.285 -21.278 -23.003 1.00 51.24 213 ASN A N 18
ATOM 27381 C CA . ASN A 1 213 ? -4.948 -20.712 -23.135 1.00 12.32 213 ASN A CA 18
ATOM 27382 C C . ASN A 1 213 ? -4.551 -19.954 -21.872 1.00 1.22 213 ASN A C 18
ATOM 27383 O O . ASN A 1 213 ? -5.196 -20.081 -20.830 1.00 12.32 213 ASN A O 18
ATOM 27394 N N . ARG A 1 214 ? -3.486 -19.164 -21.971 1.00 71.12 214 ARG A N 18
ATOM 27395 C CA . ARG A 1 214 ? -3.004 -18.386 -20.837 1.00 14.02 214 ARG A CA 18
ATOM 27396 C C . ARG A 1 214 ? -3.678 -17.017 -20.790 1.00 64.23 214 ARG A C 18
ATOM 27397 O O . ARG A 1 214 ? -3.237 -16.122 -20.071 1.00 61.31 214 ARG A O 18
ATOM 27418 N N . ALA A 1 215 ? -4.748 -16.864 -21.563 1.00 44.21 215 ALA A N 18
ATOM 27419 C CA . ALA A 1 215 ? -5.483 -15.606 -21.609 1.00 40.33 215 ALA A CA 18
ATOM 27420 C C . ALA A 1 215 ? -5.839 -15.126 -20.206 1.00 0.43 215 ALA A C 18
ATOM 27421 O O . ALA A 1 215 ? -6.646 -15.745 -19.512 1.00 41.21 215 ALA A O 18
ATOM 27428 N N . THR A 1 216 ? -5.230 -14.019 -19.792 1.00 33.02 216 THR A N 18
ATOM 27429 C CA . THR A 1 216 ? -5.481 -13.458 -18.471 1.00 13.44 216 THR A CA 18
ATOM 27430 C C . THR A 1 216 ? -6.381 -12.231 -18.557 1.00 14.22 216 THR A C 18
ATOM 27431 O O . THR A 1 216 ? -6.722 -11.773 -19.648 1.00 1.30 216 THR A O 18
ATOM 27442 N N . LEU A 1 217 ? -6.762 -11.700 -17.400 1.00 71.43 217 LEU A N 18
ATOM 27443 C CA . LEU A 1 217 ? -7.623 -10.524 -17.344 1.00 65.35 217 LEU A CA 18
ATOM 27444 C C . LEU A 1 217 ? -7.070 -9.402 -18.218 1.00 30.05 217 LEU A C 18
ATOM 27445 O O . LEU A 1 217 ? -7.818 -8.557 -18.708 1.00 3.52 217 LEU A O 18
ATOM 27461 N N . ARG A 1 218 ? -5.754 -9.403 -18.410 1.00 45.13 218 ARG A N 18
ATOM 27462 C CA . ARG A 1 218 ? -5.101 -8.388 -19.226 1.00 51.31 218 ARG A CA 18
ATOM 27463 C C . ARG A 1 218 ? -5.776 -8.267 -20.589 1.00 72.31 218 ARG A C 18
ATOM 27464 O O . ARG A 1 218 ? -5.931 -7.169 -21.123 1.00 3.40 218 ARG A O 18
ATOM 27485 N N . VAL A 1 219 ? -6.176 -9.405 -21.148 1.00 54.24 219 VAL A N 18
ATOM 27486 C CA . VAL A 1 219 ? -6.835 -9.427 -22.448 1.00 24.53 219 VAL A CA 18
ATOM 27487 C C . VAL A 1 219 ? -8.191 -8.733 -22.390 1.00 15.10 219 VAL A C 18
ATOM 27488 O O . VAL A 1 219 ? -8.652 -8.161 -23.378 1.00 63.32 219 VAL A O 18
ATOM 27501 N N . LEU A 1 220 ? -8.827 -8.787 -21.224 1.00 11.30 220 LEU A N 18
ATOM 27502 C CA . LEU A 1 220 ? -10.132 -8.163 -21.035 1.00 54.43 220 LEU A CA 18
ATOM 27503 C C . LEU A 1 220 ? -9.987 -6.668 -20.766 1.00 75.11 220 LEU A C 18
ATOM 27504 O O . LEU A 1 220 ? -10.743 -5.857 -21.298 1.00 72.32 220 LEU A O 18
ATOM 27520 N N . GLU A 1 221 ? -9.009 -6.314 -19.938 1.00 3.25 221 GLU A N 18
ATOM 27521 C CA . GLU A 1 221 ? -8.764 -4.916 -19.600 1.00 71.41 221 GLU A CA 18
ATOM 27522 C C . GLU A 1 221 ? -8.452 -4.101 -20.851 1.00 22.34 221 GLU A C 18
ATOM 27523 O O . GLU A 1 221 ? -8.954 -2.990 -21.023 1.00 22.52 221 GLU A O 18
ATOM 27535 N N . ASP A 1 222 ? -7.618 -4.660 -21.722 1.00 74.14 222 ASP A N 18
ATOM 27536 C CA . ASP A 1 222 ? -7.239 -3.986 -22.957 1.00 72.24 222 ASP A CA 18
ATOM 27537 C C . ASP A 1 222 ? -8.383 -4.015 -23.966 1.00 63.34 222 ASP A C 18
ATOM 27538 O O . ASP A 1 222 ? -8.773 -2.980 -24.507 1.00 21.12 222 ASP A O 18
ATOM 27547 N N . ALA A 1 223 ? -8.915 -5.207 -24.215 1.00 40.22 223 ALA A N 18
ATOM 27548 C CA . ALA A 1 223 ? -10.015 -5.370 -25.158 1.00 75.12 223 ALA A CA 18
ATOM 27549 C C . ALA A 1 223 ? -11.201 -4.491 -24.777 1.00 1.43 223 ALA A C 18
ATOM 27550 O O . ALA A 1 223 ? -11.909 -3.976 -25.642 1.00 4.24 223 ALA A O 18
ATOM 27557 N N . LEU A 1 224 ? -11.411 -4.323 -23.475 1.00 43.45 224 LEU A N 18
ATOM 27558 C CA . LEU A 1 224 ? -12.512 -3.505 -22.979 1.00 44.13 224 LEU A CA 18
ATOM 27559 C C . LEU A 1 224 ? -12.145 -2.024 -23.001 1.00 32.23 224 LEU A C 18
ATOM 27560 O O . LEU A 1 224 ? -12.931 -1.186 -23.444 1.00 44.51 224 LEU A O 18
ATOM 27576 N N . ALA A 1 225 ? -10.945 -1.710 -22.524 1.00 2.43 225 ALA A N 18
ATOM 27577 C CA . ALA A 1 225 ? -10.472 -0.332 -22.493 1.00 52.43 225 ALA A CA 18
ATOM 27578 C C . ALA A 1 225 ? -10.613 0.328 -23.861 1.00 71.10 225 ALA A C 18
ATOM 27579 O O . ALA A 1 225 ? -10.867 1.527 -23.958 1.00 1.34 225 ALA A O 18
ATOM 27586 N N . ALA A 1 226 ? -10.445 -0.464 -24.914 1.00 3.34 226 ALA A N 18
ATOM 27587 C CA . ALA A 1 226 ? -10.556 0.042 -26.277 1.00 13.12 226 ALA A CA 18
ATOM 27588 C C . ALA A 1 226 ? -11.908 0.710 -26.507 1.00 42.40 226 ALA A C 18
ATOM 27589 O O . ALA A 1 226 ? -12.020 1.651 -27.291 1.00 70.22 226 ALA A O 18
ATOM 27596 N N . ILE A 1 227 ? -12.931 0.214 -25.817 1.00 31.34 227 ILE A N 18
ATOM 27597 C CA . ILE A 1 227 ? -14.275 0.763 -25.947 1.00 4.44 227 ILE A CA 18
ATOM 27598 C C . ILE A 1 227 ? -14.417 2.062 -25.160 1.00 41.24 227 ILE A C 18
ATOM 27599 O O . ILE A 1 227 ? -15.341 2.841 -25.389 1.00 35.43 227 ILE A O 18
ATOM 27615 N N . GLY A 1 228 ? -13.493 2.289 -24.232 1.00 51.24 228 GLY A N 18
ATOM 27616 C CA . GLY A 1 228 ? -13.531 3.495 -23.426 1.00 2.43 228 GLY A CA 18
ATOM 27617 C C . GLY A 1 228 ? -14.327 3.314 -22.150 1.00 22.03 228 GLY A C 18
ATOM 27618 O O . GLY A 1 228 ? -14.998 4.240 -21.692 1.00 33.12 228 GLY A O 18
ATOM 27622 N N . ARG A 1 229 ? -14.256 2.119 -21.574 1.00 65.43 229 ARG A N 18
ATOM 27623 C CA . ARG A 1 229 ? -14.979 1.818 -20.344 1.00 54.33 229 ARG A CA 18
ATOM 27624 C C . ARG A 1 229 ? -14.160 2.219 -19.120 1.00 21.31 229 ARG A C 18
ATOM 27625 O O . ARG A 1 229 ? -13.395 1.418 -18.586 1.00 3.13 229 ARG A O 18
ATOM 27646 N N . GLU A 1 230 ? -14.327 3.464 -18.684 1.00 51.31 230 GLU A N 18
ATOM 27647 C CA . GLU A 1 230 ? -13.602 3.970 -17.525 1.00 13.12 230 GLU A CA 18
ATOM 27648 C C . GLU A 1 230 ? -14.313 3.589 -16.229 1.00 45.11 230 GLU A C 18
ATOM 27649 O O . GLU A 1 230 ? -13.675 3.362 -15.202 1.00 33.52 230 GLU A O 18
ATOM 27661 N N . ASP A 1 231 ? -15.639 3.522 -16.287 1.00 32.13 231 ASP A N 18
ATOM 27662 C CA . ASP A 1 231 ? -16.438 3.168 -15.120 1.00 22.53 231 ASP A CA 18
ATOM 27663 C C . ASP A 1 231 ? -15.910 1.895 -14.465 1.00 3.00 231 ASP A C 18
ATOM 27664 O O . ASP A 1 231 ? -15.565 1.890 -13.284 1.00 71.21 231 ASP A O 18
ATOM 27673 N N . VAL A 1 232 ? -15.854 0.817 -15.241 1.00 62.01 232 VAL A N 18
ATOM 27674 C CA . VAL A 1 232 ? -15.370 -0.462 -14.738 1.00 14.25 232 VAL A CA 18
ATOM 27675 C C . VAL A 1 232 ? -13.936 -0.346 -14.230 1.00 12.32 232 VAL A C 18
ATOM 27676 O O . VAL A 1 232 ? -13.559 -0.990 -13.251 1.00 51.14 232 VAL A O 18
ATOM 27689 N N . VAL A 1 233 ? -13.141 0.480 -14.903 1.00 42.22 233 VAL A N 18
ATOM 27690 C CA . VAL A 1 233 ? -11.749 0.683 -14.519 1.00 22.11 233 VAL A CA 18
ATOM 27691 C C . VAL A 1 233 ? -11.647 1.351 -13.153 1.00 71.14 233 VAL A C 18
ATOM 27692 O O . VAL A 1 233 ? -10.847 0.946 -12.312 1.00 75.11 233 VAL A O 18
ATOM 27705 N N . GLN A 1 234 ? -12.465 2.378 -12.940 1.00 31.52 234 GLN A N 18
ATOM 27706 C CA . GLN A 1 234 ? -12.466 3.104 -11.676 1.00 12.24 234 GLN A CA 18
ATOM 27707 C C . GLN A 1 234 ? -12.876 2.191 -10.525 1.00 0.22 234 GLN A C 18
ATOM 27708 O O . GLN A 1 234 ? -12.328 2.276 -9.426 1.00 42.23 234 GLN A O 18
ATOM 27722 N N . VAL A 1 235 ? -13.844 1.318 -10.784 1.00 24.54 235 VAL A N 18
ATOM 27723 C CA . VAL A 1 235 ? -14.326 0.387 -9.771 1.00 74.11 235 VAL A CA 18
ATOM 27724 C C . VAL A 1 235 ? -13.298 -0.702 -9.489 1.00 55.43 235 VAL A C 18
ATOM 27725 O O . VAL A 1 235 ? -12.939 -0.948 -8.337 1.00 13.42 235 VAL A O 18
ATOM 27738 N N . LEU A 1 236 ? -12.827 -1.351 -10.548 1.00 21.35 236 LEU A N 18
ATOM 27739 C CA . LEU A 1 236 ? -11.837 -2.415 -10.415 1.00 23.40 236 LEU A CA 18
ATOM 27740 C C . LEU A 1 236 ? -10.553 -1.887 -9.784 1.00 31.53 236 LEU A C 18
ATOM 27741 O O . LEU A 1 236 ? -9.828 -2.627 -9.118 1.00 63.21 236 LEU A O 18
ATOM 27757 N N . SER A 1 237 ? -10.278 -0.605 -9.998 1.00 53.21 237 SER A N 18
ATOM 27758 C CA . SER A 1 237 ? -9.079 0.021 -9.451 1.00 51.44 237 SER A CA 18
ATOM 27759 C C . SER A 1 237 ? -9.353 0.604 -8.067 1.00 21.41 237 SER A C 18
ATOM 27760 O O . SER A 1 237 ? -8.998 1.747 -7.782 1.00 53.05 237 SER A O 18
ATOM 27768 N N . SER A 1 238 ? -9.988 -0.192 -7.212 1.00 61.15 238 SER A N 18
ATOM 27769 C CA . SER A 1 238 ? -10.314 0.244 -5.860 1.00 2.51 238 SER A CA 18
ATOM 27770 C C . SER A 1 238 ? -9.075 0.221 -4.969 1.00 15.22 238 SER A C 18
ATOM 27771 O O . SER A 1 238 ? -8.080 -0.440 -5.263 1.00 60.10 238 SER A O 18
ATOM 27779 N N . PRO A 1 239 ? -9.137 0.961 -3.852 1.00 50.03 239 PRO A N 18
ATOM 27780 C CA . PRO A 1 239 ? -8.032 1.043 -2.894 1.00 63.43 239 PRO A CA 18
ATOM 27781 C C . PRO A 1 239 ? -7.824 -0.263 -2.134 1.00 41.24 239 PRO A C 18
ATOM 27782 O O . PRO A 1 239 ? -8.679 -0.679 -1.353 1.00 64.21 239 PRO A O 18
ATOM 27793 N N . ALA A 1 240 ? -6.684 -0.903 -2.368 1.00 32.54 240 ALA A N 18
ATOM 27794 C CA . ALA A 1 240 ? -6.365 -2.161 -1.704 1.00 71.44 240 ALA A CA 18
ATOM 27795 C C . ALA A 1 240 ? -5.760 -1.915 -0.325 1.00 42.21 240 ALA A C 18
ATOM 27796 O O . ALA A 1 240 ? -4.589 -2.211 -0.090 1.00 61.31 240 ALA A O 18
ATOM 27803 N N . GLU A 1 241 ? -6.566 -1.372 0.582 1.00 60.52 241 GLU A N 18
ATOM 27804 C CA . GLU A 1 241 ? -6.108 -1.085 1.936 1.00 53.32 241 GLU A CA 18
ATOM 27805 C C . GLU A 1 241 ? -6.154 -2.341 2.803 1.00 11.23 241 GLU A C 18
ATOM 27806 O O . GLU A 1 241 ? -7.166 -2.632 3.440 1.00 25.45 241 GLU A O 18
ATOM 27818 N N . SER A 1 242 ? -5.050 -3.081 2.821 1.00 33.03 242 SER A N 18
ATOM 27819 C CA . SER A 1 242 ? -4.965 -4.307 3.604 1.00 20.04 242 SER A CA 18
ATOM 27820 C C . SER A 1 242 ? -5.044 -4.004 5.098 1.00 15.32 242 SER A C 18
ATOM 27821 O O . SER A 1 242 ? -4.648 -2.928 5.546 1.00 62.42 242 SER A O 18
ATOM 27829 N N . SER A 1 243 ? -5.558 -4.961 5.863 1.00 40.11 243 SER A N 18
ATOM 27830 C CA . SER A 1 243 ? -5.694 -4.796 7.306 1.00 65.11 243 SER A CA 18
ATOM 27831 C C . SER A 1 243 ? -4.484 -5.373 8.034 1.00 30.14 243 SER A C 18
ATOM 27832 O O . SER A 1 243 ? -4.015 -4.809 9.022 1.00 14.32 243 SER A O 18
ATOM 27840 N N . SER A 1 244 ? -3.985 -6.501 7.539 1.00 31.32 244 SER A N 18
ATOM 27841 C CA . SER A 1 244 ? -2.833 -7.157 8.144 1.00 52.41 244 SER A CA 18
ATOM 27842 C C . SER A 1 244 ? -1.661 -6.188 8.274 1.00 34.33 244 SER A C 18
ATOM 27843 O O . SER A 1 244 ? -1.607 -5.166 7.589 1.00 44.30 244 SER A O 18
ATOM 27851 N N . VAL A 1 245 ? -0.726 -6.515 9.161 1.00 12.21 245 VAL A N 18
ATOM 27852 C CA . VAL A 1 245 ? 0.444 -5.676 9.382 1.00 71.05 245 VAL A CA 18
ATOM 27853 C C . VAL A 1 245 ? 1.724 -6.504 9.380 1.00 31.03 245 VAL A C 18
ATOM 27854 O O . VAL A 1 245 ? 1.720 -7.673 9.767 1.00 44.22 245 VAL A O 18
ATOM 27867 N N . VAL A 1 246 ? 2.819 -5.892 8.943 1.00 3.24 246 VAL A N 18
ATOM 27868 C CA . VAL A 1 246 ? 4.107 -6.572 8.892 1.00 44.42 246 VAL A CA 18
ATOM 27869 C C . VAL A 1 246 ? 4.448 -7.206 10.237 1.00 52.40 246 VAL A C 18
ATOM 27870 O O . VAL A 1 246 ? 5.537 -7.748 10.421 1.00 41.24 246 VAL A O 18
ATOM 27883 N N . PRO A 1 145 ? -18.157 -28.779 -3.615 1.00 31.20 145 PRO A N 19
ATOM 27884 C CA . PRO A 1 145 ? -17.848 -28.799 -5.047 1.00 31.53 145 PRO A CA 19
ATOM 27885 C C . PRO A 1 145 ? -16.583 -29.591 -5.357 1.00 23.30 145 PRO A C 19
ATOM 27886 O O . PRO A 1 145 ? -16.055 -30.297 -4.498 1.00 63.42 145 PRO A O 19
ATOM 27897 N N . ASP A 1 146 ? -16.101 -29.469 -6.589 1.00 65.34 146 ASP A N 19
ATOM 27898 C CA . ASP A 1 146 ? -14.896 -30.173 -7.012 1.00 42.45 146 ASP A CA 19
ATOM 27899 C C . ASP A 1 146 ? -13.658 -29.307 -6.799 1.00 3.24 146 ASP A C 19
ATOM 27900 O O . ASP A 1 146 ? -12.601 -29.564 -7.377 1.00 45.44 146 ASP A O 19
ATOM 27909 N N . LEU A 1 147 ? -13.796 -28.280 -5.968 1.00 12.20 147 LEU A N 19
ATOM 27910 C CA . LEU A 1 147 ? -12.689 -27.375 -5.679 1.00 4.52 147 LEU A CA 19
ATOM 27911 C C . LEU A 1 147 ? -11.526 -28.125 -5.039 1.00 22.42 147 LEU A C 19
ATOM 27912 O O . LEU A 1 147 ? -11.634 -29.310 -4.728 1.00 42.43 147 LEU A O 19
ATOM 27928 N N . GLY A 1 148 ? -10.413 -27.423 -4.842 1.00 63.02 148 GLY A N 19
ATOM 27929 C CA . GLY A 1 148 ? -9.246 -28.038 -4.238 1.00 24.31 148 GLY A CA 19
ATOM 27930 C C . GLY A 1 148 ? -8.479 -27.078 -3.349 1.00 4.41 148 GLY A C 19
ATOM 27931 O O . GLY A 1 148 ? -8.547 -27.167 -2.123 1.00 34.21 148 GLY A O 19
ATOM 27935 N N . CYS A 1 149 ? -7.748 -26.158 -3.969 1.00 63.14 149 CYS A N 19
ATOM 27936 C CA . CYS A 1 149 ? -6.962 -25.179 -3.227 1.00 42.32 149 CYS A CA 19
ATOM 27937 C C . CYS A 1 149 ? -6.739 -23.919 -4.056 1.00 22.35 149 CYS A C 19
ATOM 27938 O O . CYS A 1 149 ? -7.262 -22.853 -3.735 1.00 14.33 149 CYS A O 19
ATOM 27946 N N . GLN A 1 150 ? -5.958 -24.051 -5.124 1.00 71.50 150 GLN A N 19
ATOM 27947 C CA . GLN A 1 150 ? -5.664 -22.922 -5.999 1.00 40.13 150 GLN A CA 19
ATOM 27948 C C . GLN A 1 150 ? -6.613 -22.896 -7.191 1.00 55.32 150 GLN A C 19
ATOM 27949 O O . GLN A 1 150 ? -6.472 -23.682 -8.129 1.00 55.02 150 GLN A O 19
ATOM 27963 N N . LEU A 1 151 ? -7.583 -21.988 -7.150 1.00 70.12 151 LEU A N 19
ATOM 27964 C CA . LEU A 1 151 ? -8.557 -21.859 -8.228 1.00 41.12 151 LEU A CA 19
ATOM 27965 C C . LEU A 1 151 ? -8.948 -20.399 -8.437 1.00 4.02 151 LEU A C 19
ATOM 27966 O O . LEU A 1 151 ? -9.221 -19.676 -7.478 1.00 31.03 151 LEU A O 19
ATOM 27982 N N . TYR A 1 152 ? -8.975 -19.973 -9.695 1.00 73.10 152 TYR A N 19
ATOM 27983 C CA . TYR A 1 152 ? -9.332 -18.600 -10.029 1.00 12.05 152 TYR A CA 19
ATOM 27984 C C . TYR A 1 152 ? -10.838 -18.386 -9.914 1.00 5.21 152 TYR A C 19
ATOM 27985 O O . TYR A 1 152 ? -11.310 -17.255 -9.789 1.00 43.40 152 TYR A O 19
ATOM 28003 N N . LEU A 1 153 ? -11.589 -19.481 -9.958 1.00 32.22 153 LEU A N 19
ATOM 28004 C CA . LEU A 1 153 ? -13.043 -19.416 -9.858 1.00 41.13 153 LEU A CA 19
ATOM 28005 C C . LEU A 1 153 ? -13.487 -19.345 -8.400 1.00 33.33 153 LEU A C 19
ATOM 28006 O O . LEU A 1 153 ? -14.682 -19.346 -8.103 1.00 10.53 153 LEU A O 19
ATOM 28022 N N . HIS A 1 154 ? -12.516 -19.281 -7.494 1.00 52.31 154 HIS A N 19
ATOM 28023 C CA . HIS A 1 154 ? -12.806 -19.208 -6.067 1.00 50.22 154 HIS A CA 19
ATOM 28024 C C . HIS A 1 154 ? -12.905 -17.756 -5.607 1.00 1.33 154 HIS A C 19
ATOM 28025 O O . HIS A 1 154 ? -12.719 -17.454 -4.428 1.00 71.04 154 HIS A O 19
ATOM 28039 N N . ILE A 1 155 ? -13.197 -16.861 -6.546 1.00 4.11 155 ILE A N 19
ATOM 28040 C CA . ILE A 1 155 ? -13.320 -15.442 -6.236 1.00 40.52 155 ILE A CA 19
ATOM 28041 C C . ILE A 1 155 ? -14.265 -15.216 -5.061 1.00 22.01 155 ILE A C 19
ATOM 28042 O O . ILE A 1 155 ? -15.323 -15.835 -4.954 1.00 63.21 155 ILE A O 19
ATOM 28058 N N . PRO A 1 156 ? -13.874 -14.307 -4.155 1.00 72.24 156 PRO A N 19
ATOM 28059 C CA . PRO A 1 156 ? -14.673 -13.975 -2.971 1.00 61.41 156 PRO A CA 19
ATOM 28060 C C . PRO A 1 156 ? -15.948 -13.219 -3.326 1.00 61.04 156 PRO A C 19
ATOM 28061 O O . PRO A 1 156 ? -16.014 -12.542 -4.351 1.00 73.44 156 PRO A O 19
ATOM 28072 N N . GLN A 1 157 ? -16.960 -13.340 -2.471 1.00 14.32 157 GLN A N 19
ATOM 28073 C CA . GLN A 1 157 ? -18.233 -12.668 -2.696 1.00 24.54 157 GLN A CA 19
ATOM 28074 C C . GLN A 1 157 ? -18.024 -11.183 -2.972 1.00 4.14 157 GLN A C 19
ATOM 28075 O O . GLN A 1 157 ? -18.735 -10.587 -3.780 1.00 72.13 157 GLN A O 19
ATOM 28089 N N . GLN A 1 158 ? -17.045 -10.593 -2.294 1.00 41.44 158 GLN A N 19
ATOM 28090 C CA . GLN A 1 158 ? -16.744 -9.177 -2.465 1.00 51.24 158 GLN A CA 19
ATOM 28091 C C . GLN A 1 158 ? -16.579 -8.830 -3.941 1.00 24.04 158 GLN A C 19
ATOM 28092 O O . GLN A 1 158 ? -17.273 -7.959 -4.465 1.00 70.52 158 GLN A O 19
ATOM 28106 N N . GLN A 1 159 ? -15.656 -9.519 -4.607 1.00 33.34 159 GLN A N 19
ATOM 28107 C CA . GLN A 1 159 ? -15.401 -9.281 -6.023 1.00 4.42 159 GLN A CA 19
ATOM 28108 C C . GLN A 1 159 ? -16.558 -9.788 -6.877 1.00 13.11 159 GLN A C 19
ATOM 28109 O O . GLN A 1 159 ? -16.972 -9.130 -7.831 1.00 30.03 159 GLN A O 19
ATOM 28123 N N . GLN A 1 160 ? -17.076 -10.962 -6.528 1.00 62.41 160 GLN A N 19
ATOM 28124 C CA . GLN A 1 160 ? -18.185 -11.556 -7.264 1.00 51.11 160 GLN A CA 19
ATOM 28125 C C . GLN A 1 160 ? -19.353 -10.582 -7.369 1.00 73.33 160 GLN A C 19
ATOM 28126 O O . GLN A 1 160 ? -19.989 -10.471 -8.417 1.00 63.11 160 GLN A O 19
ATOM 28140 N N . GLU A 1 161 ? -19.630 -9.878 -6.276 1.00 42.02 161 GLU A N 19
ATOM 28141 C CA . GLU A 1 161 ? -20.724 -8.913 -6.246 1.00 43.51 161 GLU A CA 19
ATOM 28142 C C . GLU A 1 161 ? -20.386 -7.681 -7.081 1.00 71.52 161 GLU A C 19
ATOM 28143 O O . GLU A 1 161 ? -21.146 -7.292 -7.966 1.00 45.44 161 GLU A O 19
ATOM 28155 N N . GLU A 1 162 ? -19.240 -7.073 -6.790 1.00 64.41 162 GLU A N 19
ATOM 28156 C CA . GLU A 1 162 ? -18.802 -5.884 -7.513 1.00 64.53 162 GLU A CA 19
ATOM 28157 C C . GLU A 1 162 ? -18.832 -6.123 -9.020 1.00 30.34 162 GLU A C 19
ATOM 28158 O O . GLU A 1 162 ? -19.548 -5.441 -9.753 1.00 31.32 162 GLU A O 19
ATOM 28170 N N . VAL A 1 163 ? -18.048 -7.095 -9.475 1.00 33.35 163 VAL A N 19
ATOM 28171 C CA . VAL A 1 163 ? -17.984 -7.424 -10.894 1.00 44.33 163 VAL A CA 19
ATOM 28172 C C . VAL A 1 163 ? -19.376 -7.675 -11.463 1.00 42.21 163 VAL A C 19
ATOM 28173 O O . VAL A 1 163 ? -19.787 -7.031 -12.428 1.00 21.02 163 VAL A O 19
ATOM 28186 N N . GLN A 1 164 ? -20.096 -8.614 -10.859 1.00 65.12 164 GLN A N 19
ATOM 28187 C CA . GLN A 1 164 ? -21.443 -8.949 -11.307 1.00 20.43 164 GLN A CA 19
ATOM 28188 C C . GLN A 1 164 ? -22.301 -7.696 -11.437 1.00 61.12 164 GLN A C 19
ATOM 28189 O O . GLN A 1 164 ? -23.025 -7.527 -12.417 1.00 33.51 164 GLN A O 19
ATOM 28203 N N . ARG A 1 165 ? -22.216 -6.820 -10.441 1.00 21.35 165 ARG A N 19
ATOM 28204 C CA . ARG A 1 165 ? -22.987 -5.582 -10.443 1.00 73.44 165 ARG A CA 19
ATOM 28205 C C . ARG A 1 165 ? -22.656 -4.740 -11.672 1.00 75.34 165 ARG A C 19
ATOM 28206 O O . ARG A 1 165 ? -23.530 -4.078 -12.237 1.00 52.50 165 ARG A O 19
ATOM 28227 N N . LEU A 1 166 ? -21.393 -4.767 -12.080 1.00 34.32 166 LEU A N 19
ATOM 28228 C CA . LEU A 1 166 ? -20.948 -4.005 -13.241 1.00 71.25 166 LEU A CA 19
ATOM 28229 C C . LEU A 1 166 ? -21.356 -4.698 -14.537 1.00 55.34 166 LEU A C 19
ATOM 28230 O O . LEU A 1 166 ? -22.020 -4.106 -15.389 1.00 21.22 166 LEU A O 19
ATOM 28246 N N . LEU A 1 167 ? -20.959 -5.959 -14.679 1.00 1.31 167 LEU A N 19
ATOM 28247 C CA . LEU A 1 167 ? -21.286 -6.734 -15.870 1.00 3.11 167 LEU A CA 19
ATOM 28248 C C . LEU A 1 167 ? -22.791 -6.755 -16.110 1.00 55.30 167 LEU A C 19
ATOM 28249 O O . LEU A 1 167 ? -23.249 -6.689 -17.251 1.00 71.52 167 LEU A O 19
ATOM 28265 N N . MET A 1 168 ? -23.557 -6.844 -15.028 1.00 72.33 168 MET A N 19
ATOM 28266 C CA . MET A 1 168 ? -25.012 -6.869 -15.120 1.00 21.13 168 MET A CA 19
ATOM 28267 C C . MET A 1 168 ? -25.610 -5.550 -14.641 1.00 10.13 168 MET A C 19
ATOM 28268 O O . MET A 1 168 ? -26.730 -5.516 -14.131 1.00 15.31 168 MET A O 19
ATOM 28282 N N . MET A 1 169 ? -24.857 -4.468 -14.809 1.00 43.43 169 MET A N 19
ATOM 28283 C CA . MET A 1 169 ? -25.315 -3.148 -14.394 1.00 2.13 169 MET A CA 19
ATOM 28284 C C . MET A 1 169 ? -26.668 -2.820 -15.019 1.00 20.03 169 MET A C 19
ATOM 28285 O O . MET A 1 169 ? -27.055 -3.408 -16.027 1.00 44.30 169 MET A O 19
ATOM 28299 N N . GLY A 1 170 ? -27.382 -1.876 -14.412 1.00 12.40 170 GLY A N 19
ATOM 28300 C CA . GLY A 1 170 ? -28.683 -1.488 -14.923 1.00 74.23 170 GLY A CA 19
ATOM 28301 C C . GLY A 1 170 ? -28.611 -0.934 -16.333 1.00 23.23 170 GLY A C 19
ATOM 28302 O O . GLY A 1 170 ? -29.070 -1.570 -17.280 1.00 61.45 170 GLY A O 19
ATOM 28306 N N . GLU A 1 171 ? -28.034 0.256 -16.471 1.00 65.44 171 GLU A N 19
ATOM 28307 C CA . GLU A 1 171 ? -27.906 0.895 -17.775 1.00 44.11 171 GLU A CA 19
ATOM 28308 C C . GLU A 1 171 ? -27.072 0.037 -18.722 1.00 61.11 171 GLU A C 19
ATOM 28309 O O . GLU A 1 171 ? -25.905 -0.260 -18.465 1.00 60.24 171 GLU A O 19
ATOM 28321 N N . PRO A 1 172 ? -27.684 -0.371 -19.843 1.00 30.31 172 PRO A N 19
ATOM 28322 C CA . PRO A 1 172 ? -27.018 -1.200 -20.851 1.00 3.42 172 PRO A CA 19
ATOM 28323 C C . PRO A 1 172 ? -25.932 -0.438 -21.605 1.00 53.44 172 PRO A C 19
ATOM 28324 O O . PRO A 1 172 ? -26.207 0.573 -22.251 1.00 1.51 172 PRO A O 19
ATOM 28335 N N . ALA A 1 173 ? -24.701 -0.929 -21.517 1.00 3.43 173 ALA A N 19
ATOM 28336 C CA . ALA A 1 173 ? -23.576 -0.295 -22.192 1.00 31.14 173 ALA A CA 19
ATOM 28337 C C . ALA A 1 173 ? -23.569 -0.628 -23.679 1.00 2.22 173 ALA A C 19
ATOM 28338 O O . ALA A 1 173 ? -24.160 -1.621 -24.106 1.00 62.04 173 ALA A O 19
ATOM 28345 N N . LYS A 1 174 ? -22.899 0.206 -24.465 1.00 1.01 174 LYS A N 19
ATOM 28346 C CA . LYS A 1 174 ? -22.815 0.000 -25.906 1.00 5.51 174 LYS A CA 19
ATOM 28347 C C . LYS A 1 174 ? -21.730 -1.016 -26.248 1.00 43.55 174 LYS A C 19
ATOM 28348 O O . LYS A 1 174 ? -21.794 -1.682 -27.281 1.00 34.15 174 LYS A O 19
ATOM 28367 N N . GLY A 1 175 ? -20.735 -1.130 -25.374 1.00 63.15 175 GLY A N 19
ATOM 28368 C CA . GLY A 1 175 ? -19.652 -2.069 -25.601 1.00 74.30 175 GLY A CA 19
ATOM 28369 C C . GLY A 1 175 ? -20.110 -3.512 -25.525 1.00 63.30 175 GLY A C 19
ATOM 28370 O O . GLY A 1 175 ? -19.448 -4.408 -26.048 1.00 63.22 175 GLY A O 19
ATOM 28374 N N . TRP A 1 176 ? -21.242 -3.737 -24.869 1.00 34.04 176 TRP A N 19
ATOM 28375 C CA . TRP A 1 176 ? -21.787 -5.083 -24.725 1.00 73.12 176 TRP A CA 19
ATOM 28376 C C . TRP A 1 176 ? -21.837 -5.797 -26.071 1.00 21.25 176 TRP A C 19
ATOM 28377 O O . TRP A 1 176 ? -21.210 -6.840 -26.253 1.00 75.02 176 TRP A O 19
ATOM 28398 N N . GLN A 1 177 ? -22.587 -5.228 -27.010 1.00 30.12 177 GLN A N 19
ATOM 28399 C CA . GLN A 1 177 ? -22.719 -5.814 -28.338 1.00 54.14 177 GLN A CA 19
ATOM 28400 C C . GLN A 1 177 ? -21.363 -5.897 -29.033 1.00 11.31 177 GLN A C 19
ATOM 28401 O O . GLN A 1 177 ? -21.096 -6.836 -29.783 1.00 13.41 177 GLN A O 19
ATOM 28415 N N . GLU A 1 178 ? -20.511 -4.908 -28.779 1.00 54.53 178 GLU A N 19
ATOM 28416 C CA . GLU A 1 178 ? -19.185 -4.870 -29.382 1.00 62.52 178 GLU A CA 19
ATOM 28417 C C . GLU A 1 178 ? -18.355 -6.075 -28.948 1.00 1.24 178 GLU A C 19
ATOM 28418 O O . GLU A 1 178 ? -17.718 -6.734 -29.771 1.00 74.25 178 GLU A O 19
ATOM 28430 N N . LEU A 1 179 ? -18.369 -6.359 -27.650 1.00 12.41 179 LEU A N 19
ATOM 28431 C CA . LEU A 1 179 ? -17.617 -7.485 -27.106 1.00 75.35 179 LEU A CA 19
ATOM 28432 C C . LEU A 1 179 ? -18.140 -8.806 -27.658 1.00 52.34 179 LEU A C 19
ATOM 28433 O O . LEU A 1 179 ? -17.381 -9.602 -28.212 1.00 52.33 179 LEU A O 19
ATOM 28449 N N . ALA A 1 180 ? -19.441 -9.032 -27.506 1.00 3.42 180 ALA A N 19
ATOM 28450 C CA . ALA A 1 180 ? -20.066 -10.256 -27.995 1.00 53.33 180 ALA A CA 19
ATOM 28451 C C . ALA A 1 180 ? -19.717 -10.504 -29.458 1.00 33.23 180 ALA A C 19
ATOM 28452 O O . ALA A 1 180 ? -19.205 -11.565 -29.814 1.00 34.41 180 ALA A O 19
ATOM 28459 N N . GLY A 1 181 ? -19.998 -9.518 -30.304 1.00 12.31 181 GLY A N 19
ATOM 28460 C CA . GLY A 1 181 ? -19.708 -9.650 -31.720 1.00 15.32 181 GLY A CA 19
ATOM 28461 C C . GLY A 1 181 ? -18.228 -9.824 -31.995 1.00 44.55 181 GLY A C 19
ATOM 28462 O O . GLY A 1 181 ? -17.826 -10.733 -32.723 1.00 34.43 181 GLY A O 19
ATOM 28466 N N . HIS A 1 182 ? -17.412 -8.950 -31.413 1.00 54.40 182 HIS A N 19
ATOM 28467 C CA . HIS A 1 182 ? -15.967 -9.010 -31.601 1.00 0.32 182 HIS A CA 19
ATOM 28468 C C . HIS A 1 182 ? -15.426 -10.383 -31.212 1.00 74.13 182 HIS A C 19
ATOM 28469 O O . HIS A 1 182 ? -14.488 -10.890 -31.829 1.00 65.31 182 HIS A O 19
ATOM 28483 N N . LEU A 1 183 ? -16.022 -10.979 -30.185 1.00 45.45 183 LEU A N 19
ATOM 28484 C CA . LEU A 1 183 ? -15.600 -12.294 -29.713 1.00 32.32 183 LEU A CA 19
ATOM 28485 C C . LEU A 1 183 ? -15.917 -13.371 -30.745 1.00 3.32 183 LEU A C 19
ATOM 28486 O O . LEU A 1 183 ? -15.308 -14.440 -30.750 1.00 34.10 183 LEU A O 19
ATOM 28502 N N . GLY A 1 184 ? -16.874 -13.081 -31.621 1.00 14.43 184 GLY A N 19
ATOM 28503 C CA . GLY A 1 184 ? -17.254 -14.033 -32.648 1.00 4.10 184 GLY A CA 19
ATOM 28504 C C . GLY A 1 184 ? -18.670 -14.542 -32.472 1.00 34.50 184 GLY A C 19
ATOM 28505 O O . GLY A 1 184 ? -19.059 -15.540 -33.080 1.00 12.30 184 GLY A O 19
ATOM 28509 N N . TYR A 1 185 ? -19.443 -13.858 -31.636 1.00 54.22 185 TYR A N 19
ATOM 28510 C CA . TYR A 1 185 ? -20.824 -14.249 -31.377 1.00 20.32 185 TYR A CA 19
ATOM 28511 C C . TYR A 1 185 ? -21.781 -13.521 -32.315 1.00 63.34 185 TYR A C 19
ATOM 28512 O O . TYR A 1 185 ? -21.695 -12.305 -32.485 1.00 72.43 185 TYR A O 19
ATOM 28530 N N . GLN A 1 186 ? -22.693 -14.275 -32.922 1.00 62.25 186 GLN A N 19
ATOM 28531 C CA . GLN A 1 186 ? -23.667 -13.702 -33.843 1.00 62.34 186 GLN A CA 19
ATOM 28532 C C . GLN A 1 186 ? -24.866 -13.138 -33.087 1.00 10.45 186 GLN A C 19
ATOM 28533 O O . GLN A 1 186 ? -24.983 -13.309 -31.873 1.00 21.31 186 GLN A O 19
ATOM 28547 N N . ALA A 1 187 ? -25.753 -12.466 -33.812 1.00 64.12 187 ALA A N 19
ATOM 28548 C CA . ALA A 1 187 ? -26.943 -11.878 -33.209 1.00 35.11 187 ALA A CA 19
ATOM 28549 C C . ALA A 1 187 ? -27.829 -12.952 -32.583 1.00 45.33 187 ALA A C 19
ATOM 28550 O O . ALA A 1 187 ? -28.194 -12.861 -31.412 1.00 31.14 187 ALA A O 19
ATOM 28557 N N . GLU A 1 188 ? -28.169 -13.966 -33.373 1.00 21.53 188 GLU A N 19
ATOM 28558 C CA . GLU A 1 188 ? -29.013 -15.055 -32.894 1.00 40.14 188 GLU A CA 19
ATOM 28559 C C . GLU A 1 188 ? -28.306 -15.851 -31.800 1.00 61.11 188 GLU A C 19
ATOM 28560 O O . GLU A 1 188 ? -28.943 -16.361 -30.879 1.00 52.42 188 GLU A O 19
ATOM 28572 N N . ALA A 1 189 ? -26.986 -15.952 -31.910 1.00 11.11 189 ALA A N 19
ATOM 28573 C CA . ALA A 1 189 ? -26.192 -16.684 -30.932 1.00 70.54 189 ALA A CA 19
ATOM 28574 C C . ALA A 1 189 ? -26.153 -15.949 -29.596 1.00 22.22 189 ALA A C 19
ATOM 28575 O O . ALA A 1 189 ? -26.599 -16.472 -28.575 1.00 54.22 189 ALA A O 19
ATOM 28582 N N . VAL A 1 190 ? -25.617 -14.732 -29.611 1.00 60.13 190 VAL A N 19
ATOM 28583 C CA . VAL A 1 190 ? -25.520 -13.925 -28.401 1.00 34.50 190 VAL A CA 19
ATOM 28584 C C . VAL A 1 190 ? -26.884 -13.760 -27.740 1.00 32.24 190 VAL A C 19
ATOM 28585 O O . VAL A 1 190 ? -26.981 -13.615 -26.522 1.00 62.13 190 VAL A O 19
ATOM 28598 N N . GLU A 1 191 ? -27.936 -13.782 -28.553 1.00 74.11 191 GLU A N 19
ATOM 28599 C CA . GLU A 1 191 ? -29.295 -13.633 -28.046 1.00 44.21 191 GLU A CA 19
ATOM 28600 C C . GLU A 1 191 ? -29.790 -14.937 -27.427 1.00 74.22 191 GLU A C 19
ATOM 28601 O O . GLU A 1 191 ? -30.296 -14.953 -26.305 1.00 54.53 191 GLU A O 19
ATOM 28613 N N . THR A 1 192 ? -29.641 -16.032 -28.168 1.00 71.22 192 THR A N 19
ATOM 28614 C CA . THR A 1 192 ? -30.074 -17.340 -27.694 1.00 75.32 192 THR A CA 19
ATOM 28615 C C . THR A 1 192 ? -29.392 -17.702 -26.379 1.00 42.05 192 THR A C 19
ATOM 28616 O O . THR A 1 192 ? -30.020 -18.251 -25.474 1.00 3.13 192 THR A O 19
ATOM 28627 N N . MET A 1 193 ? -28.105 -17.390 -26.281 1.00 3.30 193 MET A N 19
ATOM 28628 C CA . MET A 1 193 ? -27.338 -17.681 -25.074 1.00 30.05 193 MET A CA 19
ATOM 28629 C C . MET A 1 193 ? -27.701 -16.713 -23.953 1.00 50.34 193 MET A C 19
ATOM 28630 O O . MET A 1 193 ? -27.844 -17.112 -22.797 1.00 54.11 193 MET A O 19
ATOM 28644 N N . ALA A 1 194 ? -27.848 -15.439 -24.302 1.00 14.22 194 ALA A N 19
ATOM 28645 C CA . ALA A 1 194 ? -28.195 -14.414 -23.324 1.00 54.34 194 ALA A CA 19
ATOM 28646 C C . ALA A 1 194 ? -29.514 -14.742 -22.631 1.00 43.31 194 ALA A C 19
ATOM 28647 O O . ALA A 1 194 ? -29.736 -14.356 -21.483 1.00 55.04 194 ALA A O 19
ATOM 28654 N N . CYS A 1 195 ? -30.386 -15.454 -23.336 1.00 31.44 195 CYS A N 19
ATOM 28655 C CA . CYS A 1 195 ? -31.684 -15.832 -22.789 1.00 44.11 195 CYS A CA 19
ATOM 28656 C C . CYS A 1 195 ? -31.520 -16.600 -21.481 1.00 71.14 195 CYS A C 19
ATOM 28657 O O . CYS A 1 195 ? -31.773 -16.065 -20.400 1.00 23.41 195 CYS A O 19
ATOM 28665 N N . ASP A 1 196 ? -31.099 -17.855 -21.587 1.00 3.41 196 ASP A N 19
ATOM 28666 C CA . ASP A 1 196 ? -30.902 -18.696 -20.413 1.00 50.15 196 ASP A CA 19
ATOM 28667 C C . ASP A 1 196 ? -29.417 -18.927 -20.152 1.00 32.05 196 ASP A C 19
ATOM 28668 O O . ASP A 1 196 ? -28.981 -20.061 -19.952 1.00 54.42 196 ASP A O 19
ATOM 28677 N N . GLN A 1 197 ? -28.646 -17.845 -20.156 1.00 13.35 197 GLN A N 19
ATOM 28678 C CA . GLN A 1 197 ? -27.209 -17.930 -19.922 1.00 22.22 197 GLN A CA 19
ATOM 28679 C C . GLN A 1 197 ? -26.562 -16.551 -19.995 1.00 50.54 197 GLN A C 19
ATOM 28680 O O . GLN A 1 197 ? -26.223 -16.070 -21.076 1.00 63.43 197 GLN A O 19
ATOM 28694 N N . MET A 1 198 ? -26.397 -15.918 -18.838 1.00 51.45 198 MET A N 19
ATOM 28695 C CA . MET A 1 198 ? -25.790 -14.594 -18.771 1.00 31.34 198 MET A CA 19
ATOM 28696 C C . MET A 1 198 ? -24.494 -14.549 -19.573 1.00 1.04 198 MET A C 19
ATOM 28697 O O . MET A 1 198 ? -23.827 -15.563 -19.779 1.00 20.10 198 MET A O 19
ATOM 28711 N N . PRO A 1 199 ? -24.126 -13.346 -20.039 1.00 63.33 199 PRO A N 19
ATOM 28712 C CA . PRO A 1 199 ? -22.906 -13.140 -20.826 1.00 73.20 199 PRO A CA 19
ATOM 28713 C C . PRO A 1 199 ? -21.642 -13.313 -19.991 1.00 3.23 199 PRO A C 19
ATOM 28714 O O . PRO A 1 199 ? -20.685 -13.955 -20.422 1.00 30.13 199 PRO A O 19
ATOM 28725 N N . ALA A 1 200 ? -21.645 -12.735 -18.794 1.00 14.11 200 ALA A N 19
ATOM 28726 C CA . ALA A 1 200 ? -20.500 -12.828 -17.898 1.00 61.03 200 ALA A CA 19
ATOM 28727 C C . ALA A 1 200 ? -20.078 -14.279 -17.694 1.00 5.34 200 ALA A C 19
ATOM 28728 O O . ALA A 1 200 ? -18.900 -14.615 -17.813 1.00 12.43 200 ALA A O 19
ATOM 28735 N N . TYR A 1 201 ? -21.047 -15.134 -17.385 1.00 4.05 201 TYR A N 19
ATOM 28736 C CA . TYR A 1 201 ? -20.775 -16.549 -17.161 1.00 32.22 201 TYR A CA 19
ATOM 28737 C C . TYR A 1 201 ? -20.452 -17.256 -18.474 1.00 52.11 201 TYR A C 19
ATOM 28738 O O . TYR A 1 201 ? -19.422 -17.918 -18.601 1.00 12.33 201 TYR A O 19
ATOM 28756 N N . THR A 1 202 ? -21.342 -17.110 -19.451 1.00 52.11 202 THR A N 19
ATOM 28757 C CA . THR A 1 202 ? -21.155 -17.734 -20.754 1.00 13.10 202 THR A CA 19
ATOM 28758 C C . THR A 1 202 ? -19.772 -17.429 -21.317 1.00 20.23 202 THR A C 19
ATOM 28759 O O . THR A 1 202 ? -19.138 -18.285 -21.934 1.00 72.54 202 THR A O 19
ATOM 28770 N N . LEU A 1 203 ? -19.308 -16.202 -21.099 1.00 63.41 203 LEU A N 19
ATOM 28771 C CA . LEU A 1 203 ? -17.998 -15.783 -21.584 1.00 60.41 203 LEU A CA 19
ATOM 28772 C C . LEU A 1 203 ? -16.883 -16.510 -20.840 1.00 23.53 203 LEU A C 19
ATOM 28773 O O . LEU A 1 203 ? -16.067 -17.206 -21.446 1.00 11.54 203 LEU A O 19
ATOM 28789 N N . LEU A 1 204 ? -16.855 -16.346 -19.522 1.00 65.34 204 LEU A N 19
ATOM 28790 C CA . LEU A 1 204 ? -15.841 -16.990 -18.692 1.00 42.01 204 LEU A CA 19
ATOM 28791 C C . LEU A 1 204 ? -15.803 -18.493 -18.947 1.00 54.10 204 LEU A C 19
ATOM 28792 O O . LEU A 1 204 ? -14.743 -19.061 -19.213 1.00 34.31 204 LEU A O 19
ATOM 28808 N N . ARG A 1 205 ? -16.966 -19.131 -18.865 1.00 23.14 205 ARG A N 19
ATOM 28809 C CA . ARG A 1 205 ? -17.065 -20.569 -19.086 1.00 51.22 205 ARG A CA 19
ATOM 28810 C C . ARG A 1 205 ? -16.376 -20.967 -20.388 1.00 23.25 205 ARG A C 19
ATOM 28811 O O . ARG A 1 205 ? -15.448 -21.775 -20.389 1.00 45.31 205 ARG A O 19
ATOM 28832 N N . ASN A 1 206 ? -16.837 -20.395 -21.495 1.00 52.20 206 ASN A N 19
ATOM 28833 C CA . ASN A 1 206 ? -16.266 -20.691 -22.805 1.00 34.13 206 ASN A CA 19
ATOM 28834 C C . ASN A 1 206 ? -14.779 -20.351 -22.837 1.00 5.22 206 ASN A C 19
ATOM 28835 O O . ASN A 1 206 ? -13.990 -21.037 -23.487 1.00 34.33 206 ASN A O 19
ATOM 28846 N N . TRP A 1 207 ? -14.404 -19.289 -22.135 1.00 52.41 207 TRP A N 19
ATOM 28847 C CA . TRP A 1 207 ? -13.012 -18.858 -22.083 1.00 51.51 207 TRP A CA 19
ATOM 28848 C C . TRP A 1 207 ? -12.129 -19.941 -21.472 1.00 35.31 207 TRP A C 19
ATOM 28849 O O . TRP A 1 207 ? -11.241 -20.476 -22.134 1.00 11.34 207 TRP A O 19
ATOM 28870 N N . ALA A 1 208 ? -12.381 -20.259 -20.206 1.00 20.13 208 ALA A N 19
ATOM 28871 C CA . ALA A 1 208 ? -11.610 -21.280 -19.507 1.00 41.04 208 ALA A CA 19
ATOM 28872 C C . ALA A 1 208 ? -11.786 -22.646 -20.163 1.00 50.24 208 ALA A C 19
ATOM 28873 O O . ALA A 1 208 ? -10.863 -23.459 -20.181 1.00 25.53 208 ALA A O 19
ATOM 28880 N N . ALA A 1 209 ? -12.976 -22.890 -20.701 1.00 74.10 209 ALA A N 19
ATOM 28881 C CA . ALA A 1 209 ? -13.272 -24.157 -21.359 1.00 14.51 209 ALA A CA 19
ATOM 28882 C C . ALA A 1 209 ? -12.351 -24.384 -22.553 1.00 74.00 209 ALA A C 19
ATOM 28883 O O . ALA A 1 209 ? -11.955 -25.513 -22.836 1.00 14.35 209 ALA A O 19
ATOM 28890 N N . GLN A 1 210 ? -12.013 -23.302 -23.248 1.00 14.23 210 GLN A N 19
ATOM 28891 C CA . GLN A 1 210 ? -11.139 -23.384 -24.413 1.00 50.52 210 GLN A CA 19
ATOM 28892 C C . GLN A 1 210 ? -9.680 -23.522 -23.989 1.00 10.40 210 GLN A C 19
ATOM 28893 O O . GLN A 1 210 ? -8.977 -24.425 -24.440 1.00 0.14 210 GLN A O 19
ATOM 28907 N N . GLU A 1 211 ? -9.234 -22.620 -23.120 1.00 12.01 211 GLU A N 19
ATOM 28908 C CA . GLU A 1 211 ? -7.858 -22.641 -22.637 1.00 31.53 211 GLU A CA 19
ATOM 28909 C C . GLU A 1 211 ? -7.805 -23.028 -21.162 1.00 3.32 211 GLU A C 19
ATOM 28910 O O . GLU A 1 211 ? -7.207 -24.038 -20.796 1.00 34.14 211 GLU A O 19
ATOM 28922 N N . GLY A 1 212 ? -8.435 -22.215 -20.319 1.00 63.11 212 GLY A N 19
ATOM 28923 C CA . GLY A 1 212 ? -8.447 -22.487 -18.894 1.00 32.03 212 GLY A CA 19
ATOM 28924 C C . GLY A 1 212 ? -7.054 -22.675 -18.329 1.00 0.31 212 GLY A C 19
ATOM 28925 O O . GLY A 1 212 ? -6.879 -23.308 -17.287 1.00 45.13 212 GLY A O 19
ATOM 28929 N N . ASN A 1 213 ? -6.057 -22.127 -19.016 1.00 51.24 213 ASN A N 19
ATOM 28930 C CA . ASN A 1 213 ? -4.671 -22.239 -18.577 1.00 12.32 213 ASN A CA 19
ATOM 28931 C C . ASN A 1 213 ? -4.178 -20.921 -17.990 1.00 1.22 213 ASN A C 19
ATOM 28932 O O . ASN A 1 213 ? -4.062 -20.776 -16.773 1.00 12.32 213 ASN A O 19
ATOM 28943 N N . ARG A 1 214 ? -3.890 -19.961 -18.863 1.00 71.12 214 ARG A N 19
ATOM 28944 C CA . ARG A 1 214 ? -3.408 -18.654 -18.431 1.00 14.02 214 ARG A CA 19
ATOM 28945 C C . ARG A 1 214 ? -4.510 -17.604 -18.547 1.00 64.23 214 ARG A C 19
ATOM 28946 O O . ARG A 1 214 ? -4.245 -16.404 -18.480 1.00 61.31 214 ARG A O 19
ATOM 28967 N N . ALA A 1 215 ? -5.744 -18.065 -18.723 1.00 44.21 215 ALA A N 19
ATOM 28968 C CA . ALA A 1 215 ? -6.884 -17.165 -18.847 1.00 40.33 215 ALA A CA 19
ATOM 28969 C C . ALA A 1 215 ? -7.063 -16.328 -17.585 1.00 0.43 215 ALA A C 19
ATOM 28970 O O . ALA A 1 215 ? -7.725 -16.748 -16.636 1.00 41.21 215 ALA A O 19
ATOM 28977 N N . THR A 1 216 ? -6.466 -15.139 -17.580 1.00 33.02 216 THR A N 19
ATOM 28978 C CA . THR A 1 216 ? -6.558 -14.243 -16.435 1.00 13.44 216 THR A CA 19
ATOM 28979 C C . THR A 1 216 ? -7.237 -12.932 -16.815 1.00 14.22 216 THR A C 19
ATOM 28980 O O . THR A 1 216 ? -7.248 -12.543 -17.984 1.00 1.30 216 THR A O 19
ATOM 28991 N N . LEU A 1 217 ? -7.803 -12.256 -15.822 1.00 71.43 217 LEU A N 19
ATOM 28992 C CA . LEU A 1 217 ? -8.485 -10.986 -16.052 1.00 65.35 217 LEU A CA 19
ATOM 28993 C C . LEU A 1 217 ? -7.625 -10.052 -16.896 1.00 30.05 217 LEU A C 19
ATOM 28994 O O . LEU A 1 217 ? -8.142 -9.213 -17.635 1.00 3.52 217 LEU A O 19
ATOM 29010 N N . ARG A 1 218 ? -6.309 -10.202 -16.782 1.00 45.13 218 ARG A N 19
ATOM 29011 C CA . ARG A 1 218 ? -5.377 -9.371 -17.535 1.00 51.31 218 ARG A CA 19
ATOM 29012 C C . ARG A 1 218 ? -5.757 -9.330 -19.011 1.00 72.31 218 ARG A C 19
ATOM 29013 O O . ARG A 1 218 ? -5.787 -8.264 -19.627 1.00 3.40 218 ARG A O 19
ATOM 29034 N N . VAL A 1 219 ? -6.045 -10.498 -19.576 1.00 54.24 219 VAL A N 19
ATOM 29035 C CA . VAL A 1 219 ? -6.423 -10.597 -20.981 1.00 24.53 219 VAL A CA 19
ATOM 29036 C C . VAL A 1 219 ? -7.764 -9.918 -21.237 1.00 15.10 219 VAL A C 19
ATOM 29037 O O . VAL A 1 219 ? -8.021 -9.421 -22.335 1.00 63.32 219 VAL A O 19
ATOM 29050 N N . LEU A 1 220 ? -8.615 -9.900 -20.218 1.00 11.30 220 LEU A N 19
ATOM 29051 C CA . LEU A 1 220 ? -9.932 -9.280 -20.333 1.00 54.43 220 LEU A CA 19
ATOM 29052 C C . LEU A 1 220 ? -9.833 -7.764 -20.207 1.00 75.11 220 LEU A C 19
ATOM 29053 O O . LEU A 1 220 ? -10.578 -7.029 -20.855 1.00 72.32 220 LEU A O 19
ATOM 29069 N N . GLU A 1 221 ? -8.908 -7.303 -19.369 1.00 3.25 221 GLU A N 19
ATOM 29070 C CA . GLU A 1 221 ? -8.713 -5.874 -19.161 1.00 71.41 221 GLU A CA 19
ATOM 29071 C C . GLU A 1 221 ? -8.158 -5.210 -20.419 1.00 22.34 221 GLU A C 19
ATOM 29072 O O . GLU A 1 221 ? -8.570 -4.111 -20.787 1.00 22.52 221 GLU A O 19
ATOM 29084 N N . ASP A 1 222 ? -7.220 -5.888 -21.072 1.00 74.14 222 ASP A N 19
ATOM 29085 C CA . ASP A 1 222 ? -6.608 -5.367 -22.289 1.00 72.24 222 ASP A CA 19
ATOM 29086 C C . ASP A 1 222 ? -7.580 -5.441 -23.461 1.00 63.34 222 ASP A C 19
ATOM 29087 O O . ASP A 1 222 ? -7.895 -4.427 -24.085 1.00 21.12 222 ASP A O 19
ATOM 29096 N N . ALA A 1 223 ? -8.052 -6.648 -23.756 1.00 40.22 223 ALA A N 19
ATOM 29097 C CA . ALA A 1 223 ? -8.989 -6.854 -24.854 1.00 75.12 223 ALA A CA 19
ATOM 29098 C C . ALA A 1 223 ? -10.181 -5.909 -24.743 1.00 1.43 223 ALA A C 19
ATOM 29099 O O . ALA A 1 223 ? -10.717 -5.449 -25.752 1.00 4.24 223 ALA A O 19
ATOM 29106 N N . LEU A 1 224 ? -10.591 -5.623 -23.512 1.00 43.45 224 LEU A N 19
ATOM 29107 C CA . LEU A 1 224 ? -11.721 -4.733 -23.269 1.00 44.13 224 LEU A CA 19
ATOM 29108 C C . LEU A 1 224 ? -11.279 -3.273 -23.296 1.00 32.23 224 LEU A C 19
ATOM 29109 O O . LEU A 1 224 ? -12.016 -2.400 -23.753 1.00 44.51 224 LEU A O 19
ATOM 29125 N N . ALA A 1 225 ? -10.071 -3.017 -22.805 1.00 2.43 225 ALA A N 19
ATOM 29126 C CA . ALA A 1 225 ? -9.529 -1.665 -22.777 1.00 52.43 225 ALA A CA 19
ATOM 29127 C C . ALA A 1 225 ? -9.517 -1.048 -24.172 1.00 71.10 225 ALA A C 19
ATOM 29128 O O . ALA A 1 225 ? -9.886 0.113 -24.351 1.00 1.34 225 ALA A O 19
ATOM 29135 N N . ALA A 1 226 ? -9.089 -1.831 -25.156 1.00 3.34 226 ALA A N 19
ATOM 29136 C CA . ALA A 1 226 ? -9.031 -1.362 -26.536 1.00 13.12 226 ALA A CA 19
ATOM 29137 C C . ALA A 1 226 ? -10.403 -0.906 -27.018 1.00 42.40 226 ALA A C 19
ATOM 29138 O O . ALA A 1 226 ? -10.508 -0.100 -27.944 1.00 70.22 226 ALA A O 19
ATOM 29145 N N . ILE A 1 227 ? -11.450 -1.424 -26.386 1.00 31.34 227 ILE A N 19
ATOM 29146 C CA . ILE A 1 227 ? -12.816 -1.067 -26.752 1.00 4.44 227 ILE A CA 19
ATOM 29147 C C . ILE A 1 227 ? -13.200 0.293 -26.181 1.00 41.24 227 ILE A C 19
ATOM 29148 O O . ILE A 1 227 ? -14.169 0.911 -26.621 1.00 35.43 227 ILE A O 19
ATOM 29164 N N . GLY A 1 228 ? -12.433 0.756 -25.199 1.00 51.24 228 GLY A N 19
ATOM 29165 C CA . GLY A 1 228 ? -12.707 2.042 -24.585 1.00 2.43 228 GLY A CA 19
ATOM 29166 C C . GLY A 1 228 ? -13.536 1.916 -23.323 1.00 22.03 228 GLY A C 19
ATOM 29167 O O . GLY A 1 228 ? -14.437 2.719 -23.081 1.00 33.12 228 GLY A O 19
ATOM 29171 N N . ARG A 1 229 ? -13.233 0.904 -22.516 1.00 65.43 229 ARG A N 19
ATOM 29172 C CA . ARG A 1 229 ? -13.959 0.674 -21.273 1.00 54.33 229 ARG A CA 19
ATOM 29173 C C . ARG A 1 229 ? -13.596 1.727 -20.229 1.00 21.31 229 ARG A C 19
ATOM 29174 O O . ARG A 1 229 ? -12.902 1.436 -19.256 1.00 3.13 229 ARG A O 19
ATOM 29195 N N . GLU A 1 230 ? -14.072 2.950 -20.439 1.00 51.31 230 GLU A N 19
ATOM 29196 C CA . GLU A 1 230 ? -13.797 4.046 -19.518 1.00 13.12 230 GLU A CA 19
ATOM 29197 C C . GLU A 1 230 ? -14.805 4.058 -18.372 1.00 45.11 230 GLU A C 19
ATOM 29198 O O . GLU A 1 230 ? -14.480 4.447 -17.249 1.00 33.52 230 GLU A O 19
ATOM 29210 N N . ASP A 1 231 ? -16.029 3.632 -18.663 1.00 32.13 231 ASP A N 19
ATOM 29211 C CA . ASP A 1 231 ? -17.085 3.594 -17.659 1.00 22.53 231 ASP A CA 19
ATOM 29212 C C . ASP A 1 231 ? -16.725 2.636 -16.528 1.00 3.00 231 ASP A C 19
ATOM 29213 O O . ASP A 1 231 ? -16.661 3.029 -15.363 1.00 71.21 231 ASP A O 19
ATOM 29222 N N . VAL A 1 232 ? -16.491 1.376 -16.880 1.00 62.01 232 VAL A N 19
ATOM 29223 C CA . VAL A 1 232 ? -16.138 0.360 -15.895 1.00 14.25 232 VAL A CA 19
ATOM 29224 C C . VAL A 1 232 ? -14.973 0.820 -15.026 1.00 12.32 232 VAL A C 19
ATOM 29225 O O . VAL A 1 232 ? -14.890 0.475 -13.847 1.00 51.14 232 VAL A O 19
ATOM 29238 N N . VAL A 1 233 ? -14.073 1.600 -15.616 1.00 42.22 233 VAL A N 19
ATOM 29239 C CA . VAL A 1 233 ? -12.913 2.110 -14.895 1.00 22.11 233 VAL A CA 19
ATOM 29240 C C . VAL A 1 233 ? -13.327 3.112 -13.824 1.00 71.14 233 VAL A C 19
ATOM 29241 O O . VAL A 1 233 ? -12.850 3.057 -12.691 1.00 75.11 233 VAL A O 19
ATOM 29254 N N . GLN A 1 234 ? -14.220 4.027 -14.190 1.00 31.52 234 GLN A N 19
ATOM 29255 C CA . GLN A 1 234 ? -14.699 5.042 -13.260 1.00 12.24 234 GLN A CA 19
ATOM 29256 C C . GLN A 1 234 ? -15.447 4.403 -12.094 1.00 0.22 234 GLN A C 19
ATOM 29257 O O . GLN A 1 234 ? -15.400 4.896 -10.968 1.00 42.23 234 GLN A O 19
ATOM 29271 N N . VAL A 1 235 ? -16.137 3.301 -12.373 1.00 24.54 235 VAL A N 19
ATOM 29272 C CA . VAL A 1 235 ? -16.894 2.593 -11.347 1.00 74.11 235 VAL A CA 19
ATOM 29273 C C . VAL A 1 235 ? -15.969 1.806 -10.425 1.00 55.43 235 VAL A C 19
ATOM 29274 O O . VAL A 1 235 ? -16.028 1.945 -9.203 1.00 13.42 235 VAL A O 19
ATOM 29287 N N . LEU A 1 236 ? -15.115 0.981 -11.019 1.00 21.35 236 LEU A N 19
ATOM 29288 C CA . LEU A 1 236 ? -14.175 0.170 -10.252 1.00 23.40 236 LEU A CA 19
ATOM 29289 C C . LEU A 1 236 ? -13.204 1.053 -9.473 1.00 31.53 236 LEU A C 19
ATOM 29290 O O . LEU A 1 236 ? -12.813 0.725 -8.353 1.00 63.21 236 LEU A O 19
ATOM 29306 N N . SER A 1 237 ? -12.821 2.175 -10.074 1.00 53.21 237 SER A N 19
ATOM 29307 C CA . SER A 1 237 ? -11.895 3.104 -9.439 1.00 51.44 237 SER A CA 19
ATOM 29308 C C . SER A 1 237 ? -12.611 3.954 -8.393 1.00 21.41 237 SER A C 19
ATOM 29309 O O . SER A 1 237 ? -12.010 4.383 -7.407 1.00 53.05 237 SER A O 19
ATOM 29317 N N . SER A 1 238 ? -13.899 4.196 -8.616 1.00 61.15 238 SER A N 19
ATOM 29318 C CA . SER A 1 238 ? -14.697 4.998 -7.696 1.00 2.51 238 SER A CA 19
ATOM 29319 C C . SER A 1 238 ? -14.528 4.508 -6.262 1.00 15.22 238 SER A C 19
ATOM 29320 O O . SER A 1 238 ? -14.107 3.380 -6.009 1.00 60.10 238 SER A O 19
ATOM 29328 N N . PRO A 1 239 ? -14.862 5.379 -5.297 1.00 50.03 239 PRO A N 19
ATOM 29329 C CA . PRO A 1 239 ? -14.757 5.058 -3.871 1.00 63.43 239 PRO A CA 19
ATOM 29330 C C . PRO A 1 239 ? -15.787 4.024 -3.431 1.00 41.24 239 PRO A C 19
ATOM 29331 O O . PRO A 1 239 ? -16.975 4.151 -3.727 1.00 64.21 239 PRO A O 19
ATOM 29342 N N . ALA A 1 240 ? -15.324 3.000 -2.721 1.00 32.54 240 ALA A N 19
ATOM 29343 C CA . ALA A 1 240 ? -16.205 1.945 -2.238 1.00 71.44 240 ALA A CA 19
ATOM 29344 C C . ALA A 1 240 ? -15.522 1.106 -1.164 1.00 42.21 240 ALA A C 19
ATOM 29345 O O . ALA A 1 240 ? -14.314 1.218 -0.953 1.00 61.31 240 ALA A O 19
ATOM 29352 N N . GLU A 1 241 ? -16.301 0.267 -0.488 1.00 60.52 241 GLU A N 19
ATOM 29353 C CA . GLU A 1 241 ? -15.769 -0.588 0.566 1.00 53.32 241 GLU A CA 19
ATOM 29354 C C . GLU A 1 241 ? -14.950 0.225 1.565 1.00 11.23 241 GLU A C 19
ATOM 29355 O O . GLU A 1 241 ? -13.804 -0.113 1.865 1.00 25.45 241 GLU A O 19
ATOM 29367 N N . SER A 1 242 ? -15.546 1.297 2.076 1.00 33.03 242 SER A N 19
ATOM 29368 C CA . SER A 1 242 ? -14.872 2.161 3.038 1.00 20.04 242 SER A CA 19
ATOM 29369 C C . SER A 1 242 ? -15.293 1.820 4.464 1.00 15.32 242 SER A C 19
ATOM 29370 O O . SER A 1 242 ? -15.488 2.706 5.295 1.00 62.42 242 SER A O 19
ATOM 29378 N N . SER A 1 243 ? -15.431 0.526 4.740 1.00 40.11 243 SER A N 19
ATOM 29379 C CA . SER A 1 243 ? -15.833 0.066 6.065 1.00 65.11 243 SER A CA 19
ATOM 29380 C C . SER A 1 243 ? -17.114 0.763 6.516 1.00 30.14 243 SER A C 19
ATOM 29381 O O . SER A 1 243 ? -17.287 1.063 7.696 1.00 14.32 243 SER A O 19
ATOM 29389 N N . SER A 1 244 ? -18.009 1.015 5.565 1.00 31.32 244 SER A N 19
ATOM 29390 C CA . SER A 1 244 ? -19.272 1.679 5.863 1.00 52.41 244 SER A CA 19
ATOM 29391 C C . SER A 1 244 ? -20.137 0.818 6.778 1.00 34.33 244 SER A C 19
ATOM 29392 O O . SER A 1 244 ? -20.733 1.311 7.735 1.00 44.30 244 SER A O 19
ATOM 29400 N N . VAL A 1 245 ? -20.199 -0.476 6.476 1.00 12.21 245 VAL A N 19
ATOM 29401 C CA . VAL A 1 245 ? -20.990 -1.409 7.271 1.00 71.05 245 VAL A CA 19
ATOM 29402 C C . VAL A 1 245 ? -20.126 -2.547 7.801 1.00 31.03 245 VAL A C 19
ATOM 29403 O O . VAL A 1 245 ? -19.763 -3.462 7.061 1.00 44.22 245 VAL A O 19
ATOM 29416 N N . VAL A 1 246 ? -19.801 -2.486 9.088 1.00 3.24 246 VAL A N 19
ATOM 29417 C CA . VAL A 1 246 ? -18.980 -3.512 9.719 1.00 44.42 246 VAL A CA 19
ATOM 29418 C C . VAL A 1 246 ? -19.817 -4.729 10.098 1.00 52.40 246 VAL A C 19
ATOM 29419 O O . VAL A 1 246 ? -19.282 -5.802 10.374 1.00 41.24 246 VAL A O 19
ATOM 29432 N N . PRO A 1 145 ? -5.610 -32.936 2.550 1.00 31.20 145 PRO A N 20
ATOM 29433 C CA . PRO A 1 145 ? -5.989 -31.616 2.038 1.00 31.53 145 PRO A CA 20
ATOM 29434 C C . PRO A 1 145 ? -5.372 -31.323 0.675 1.00 23.30 145 PRO A C 20
ATOM 29435 O O . PRO A 1 145 ? -4.177 -31.046 0.572 1.00 63.42 145 PRO A O 20
ATOM 29446 N N . ASP A 1 146 ? -6.193 -31.386 -0.367 1.00 65.34 146 ASP A N 20
ATOM 29447 C CA . ASP A 1 146 ? -5.727 -31.127 -1.724 1.00 42.45 146 ASP A CA 20
ATOM 29448 C C . ASP A 1 146 ? -6.725 -30.259 -2.485 1.00 3.24 146 ASP A C 20
ATOM 29449 O O . ASP A 1 146 ? -7.937 -30.446 -2.373 1.00 45.44 146 ASP A O 20
ATOM 29458 N N . LEU A 1 147 ? -6.207 -29.308 -3.255 1.00 12.20 147 LEU A N 20
ATOM 29459 C CA . LEU A 1 147 ? -7.053 -28.410 -4.033 1.00 4.52 147 LEU A CA 20
ATOM 29460 C C . LEU A 1 147 ? -6.957 -28.724 -5.523 1.00 22.42 147 LEU A C 20
ATOM 29461 O O . LEU A 1 147 ? -6.243 -29.641 -5.928 1.00 42.43 147 LEU A O 20
ATOM 29477 N N . GLY A 1 148 ? -7.679 -27.957 -6.333 1.00 63.02 148 GLY A N 20
ATOM 29478 C CA . GLY A 1 148 ? -7.660 -28.168 -7.768 1.00 24.31 148 GLY A CA 20
ATOM 29479 C C . GLY A 1 148 ? -6.859 -27.110 -8.500 1.00 4.41 148 GLY A C 20
ATOM 29480 O O . GLY A 1 148 ? -7.191 -26.738 -9.626 1.00 34.21 148 GLY A O 20
ATOM 29484 N N . CYS A 1 149 ? -5.803 -26.620 -7.859 1.00 63.14 149 CYS A N 20
ATOM 29485 C CA . CYS A 1 149 ? -4.955 -25.595 -8.455 1.00 42.32 149 CYS A CA 20
ATOM 29486 C C . CYS A 1 149 ? -5.788 -24.413 -8.940 1.00 22.35 149 CYS A C 20
ATOM 29487 O O . CYS A 1 149 ? -5.505 -23.831 -9.986 1.00 14.33 149 CYS A O 20
ATOM 29495 N N . GLN A 1 150 ? -6.817 -24.067 -8.173 1.00 71.50 150 GLN A N 20
ATOM 29496 C CA . GLN A 1 150 ? -7.693 -22.957 -8.526 1.00 40.13 150 GLN A CA 20
ATOM 29497 C C . GLN A 1 150 ? -7.253 -21.674 -7.829 1.00 55.32 150 GLN A C 20
ATOM 29498 O O . GLN A 1 150 ? -7.475 -21.498 -6.630 1.00 55.02 150 GLN A O 20
ATOM 29512 N N . LEU A 1 151 ? -6.627 -20.779 -8.587 1.00 70.12 151 LEU A N 20
ATOM 29513 C CA . LEU A 1 151 ? -6.156 -19.511 -8.042 1.00 41.12 151 LEU A CA 20
ATOM 29514 C C . LEU A 1 151 ? -6.666 -18.338 -8.873 1.00 4.02 151 LEU A C 20
ATOM 29515 O O . LEU A 1 151 ? -7.081 -17.314 -8.330 1.00 31.03 151 LEU A O 20
ATOM 29531 N N . TYR A 1 152 ? -6.634 -18.495 -10.191 1.00 73.10 152 TYR A N 20
ATOM 29532 C CA . TYR A 1 152 ? -7.093 -17.449 -11.098 1.00 12.05 152 TYR A CA 20
ATOM 29533 C C . TYR A 1 152 ? -8.616 -17.357 -11.096 1.00 5.21 152 TYR A C 20
ATOM 29534 O O . TYR A 1 152 ? -9.184 -16.265 -11.082 1.00 43.40 152 TYR A O 20
ATOM 29552 N N . LEU A 1 153 ? -9.271 -18.512 -11.111 1.00 32.22 153 LEU A N 20
ATOM 29553 C CA . LEU A 1 153 ? -10.730 -18.565 -11.111 1.00 41.13 153 LEU A CA 20
ATOM 29554 C C . LEU A 1 153 ? -11.274 -18.570 -9.686 1.00 33.33 153 LEU A C 20
ATOM 29555 O O . LEU A 1 153 ? -12.481 -18.689 -9.472 1.00 10.53 153 LEU A O 20
ATOM 29571 N N . HIS A 1 154 ? -10.376 -18.440 -8.714 1.00 52.31 154 HIS A N 20
ATOM 29572 C CA . HIS A 1 154 ? -10.767 -18.428 -7.309 1.00 50.22 154 HIS A CA 20
ATOM 29573 C C . HIS A 1 154 ? -10.929 -16.997 -6.803 1.00 1.33 154 HIS A C 20
ATOM 29574 O O . HIS A 1 154 ? -10.826 -16.738 -5.603 1.00 71.04 154 HIS A O 20
ATOM 29588 N N . ILE A 1 155 ? -11.181 -16.074 -7.725 1.00 4.11 155 ILE A N 20
ATOM 29589 C CA . ILE A 1 155 ? -11.356 -14.671 -7.371 1.00 40.52 155 ILE A CA 20
ATOM 29590 C C . ILE A 1 155 ? -12.387 -14.508 -6.259 1.00 22.01 155 ILE A C 20
ATOM 29591 O O . ILE A 1 155 ? -13.261 -15.352 -6.062 1.00 63.21 155 ILE A O 20
ATOM 29607 N N . PRO A 1 156 ? -12.284 -13.397 -5.515 1.00 72.24 156 PRO A N 20
ATOM 29608 C CA . PRO A 1 156 ? -13.201 -13.096 -4.411 1.00 61.41 156 PRO A CA 20
ATOM 29609 C C . PRO A 1 156 ? -14.606 -12.758 -4.899 1.00 61.04 156 PRO A C 20
ATOM 29610 O O . PRO A 1 156 ? -14.774 -11.977 -5.835 1.00 73.44 156 PRO A O 20
ATOM 29621 N N . GLN A 1 157 ? -15.608 -13.351 -4.260 1.00 14.32 157 GLN A N 20
ATOM 29622 C CA . GLN A 1 157 ? -16.999 -13.111 -4.631 1.00 24.54 157 GLN A CA 20
ATOM 29623 C C . GLN A 1 157 ? -17.299 -11.617 -4.681 1.00 4.14 157 GLN A C 20
ATOM 29624 O O . GLN A 1 157 ? -18.083 -11.160 -5.511 1.00 72.13 157 GLN A O 20
ATOM 29638 N N . GLN A 1 158 ? -16.670 -10.862 -3.785 1.00 41.44 158 GLN A N 20
ATOM 29639 C CA . GLN A 1 158 ? -16.871 -9.419 -3.727 1.00 51.24 158 GLN A CA 20
ATOM 29640 C C . GLN A 1 158 ? -16.672 -8.785 -5.101 1.00 24.04 158 GLN A C 20
ATOM 29641 O O . GLN A 1 158 ? -17.560 -8.109 -5.617 1.00 70.52 158 GLN A O 20
ATOM 29655 N N . GLN A 1 159 ? -15.498 -9.009 -5.685 1.00 33.34 159 GLN A N 20
ATOM 29656 C CA . GLN A 1 159 ? -15.183 -8.459 -6.998 1.00 4.42 159 GLN A CA 20
ATOM 29657 C C . GLN A 1 159 ? -16.067 -9.078 -8.075 1.00 13.11 159 GLN A C 20
ATOM 29658 O O . GLN A 1 159 ? -16.530 -8.387 -8.982 1.00 30.03 159 GLN A O 20
ATOM 29672 N N . GLN A 1 160 ? -16.296 -10.382 -7.967 1.00 62.41 160 GLN A N 20
ATOM 29673 C CA . GLN A 1 160 ? -17.125 -11.094 -8.934 1.00 51.11 160 GLN A CA 20
ATOM 29674 C C . GLN A 1 160 ? -18.502 -10.449 -9.048 1.00 73.33 160 GLN A C 20
ATOM 29675 O O . GLN A 1 160 ? -18.959 -10.131 -10.146 1.00 63.11 160 GLN A O 20
ATOM 29689 N N . GLU A 1 161 ? -19.159 -10.261 -7.908 1.00 42.02 161 GLU A N 20
ATOM 29690 C CA . GLU A 1 161 ? -20.485 -9.656 -7.883 1.00 43.51 161 GLU A CA 20
ATOM 29691 C C . GLU A 1 161 ? -20.440 -8.224 -8.412 1.00 71.52 161 GLU A C 20
ATOM 29692 O O . GLU A 1 161 ? -21.347 -7.786 -9.119 1.00 45.44 161 GLU A O 20
ATOM 29704 N N . GLU A 1 162 ? -19.380 -7.503 -8.062 1.00 64.41 162 GLU A N 20
ATOM 29705 C CA . GLU A 1 162 ? -19.218 -6.122 -8.501 1.00 64.53 162 GLU A CA 20
ATOM 29706 C C . GLU A 1 162 ? -19.157 -6.038 -10.024 1.00 30.34 162 GLU A C 20
ATOM 29707 O O . GLU A 1 162 ? -19.733 -5.135 -10.630 1.00 31.32 162 GLU A O 20
ATOM 29719 N N . VAL A 1 163 ? -18.454 -6.987 -10.635 1.00 33.35 163 VAL A N 20
ATOM 29720 C CA . VAL A 1 163 ? -18.319 -7.022 -12.086 1.00 44.33 163 VAL A CA 20
ATOM 29721 C C . VAL A 1 163 ? -19.613 -7.480 -12.749 1.00 42.21 163 VAL A C 20
ATOM 29722 O O . VAL A 1 163 ? -19.972 -7.003 -13.825 1.00 21.02 163 VAL A O 20
ATOM 29735 N N . GLN A 1 164 ? -20.309 -8.406 -12.098 1.00 65.12 164 GLN A N 20
ATOM 29736 C CA . GLN A 1 164 ? -21.564 -8.928 -12.625 1.00 20.43 164 GLN A CA 20
ATOM 29737 C C . GLN A 1 164 ? -22.658 -7.867 -12.576 1.00 61.12 164 GLN A C 20
ATOM 29738 O O . GLN A 1 164 ? -23.425 -7.708 -13.527 1.00 33.51 164 GLN A O 20
ATOM 29752 N N . ARG A 1 165 ? -22.725 -7.144 -11.464 1.00 21.35 165 ARG A N 20
ATOM 29753 C CA . ARG A 1 165 ? -23.727 -6.098 -11.291 1.00 73.44 165 ARG A CA 20
ATOM 29754 C C . ARG A 1 165 ? -23.421 -4.899 -12.183 1.00 75.34 165 ARG A C 20
ATOM 29755 O O . ARG A 1 165 ? -24.331 -4.243 -12.692 1.00 52.50 165 ARG A O 20
ATOM 29776 N N . LEU A 1 166 ? -22.136 -4.620 -12.370 1.00 34.32 166 LEU A N 20
ATOM 29777 C CA . LEU A 1 166 ? -21.710 -3.499 -13.201 1.00 71.25 166 LEU A CA 20
ATOM 29778 C C . LEU A 1 166 ? -22.158 -3.692 -14.646 1.00 55.34 166 LEU A C 20
ATOM 29779 O O . LEU A 1 166 ? -22.831 -2.833 -15.219 1.00 21.22 166 LEU A O 20
ATOM 29795 N N . LEU A 1 167 ? -21.784 -4.825 -15.231 1.00 1.31 167 LEU A N 20
ATOM 29796 C CA . LEU A 1 167 ? -22.150 -5.131 -16.609 1.00 3.11 167 LEU A CA 20
ATOM 29797 C C . LEU A 1 167 ? -23.660 -5.052 -16.802 1.00 55.30 167 LEU A C 20
ATOM 29798 O O . LEU A 1 167 ? -24.140 -4.594 -17.839 1.00 71.52 167 LEU A O 20
ATOM 29814 N N . MET A 1 168 ? -24.404 -5.498 -15.796 1.00 72.33 168 MET A N 20
ATOM 29815 C CA . MET A 1 168 ? -25.862 -5.474 -15.854 1.00 21.13 168 MET A CA 20
ATOM 29816 C C . MET A 1 168 ? -26.413 -4.227 -15.170 1.00 10.13 168 MET A C 20
ATOM 29817 O O . MET A 1 168 ? -27.523 -4.238 -14.641 1.00 15.31 168 MET A O 20
ATOM 29831 N N . MET A 1 169 ? -25.629 -3.155 -15.184 1.00 43.43 169 MET A N 20
ATOM 29832 C CA . MET A 1 169 ? -26.039 -1.899 -14.566 1.00 2.13 169 MET A CA 20
ATOM 29833 C C . MET A 1 169 ? -27.414 -1.471 -15.068 1.00 20.03 169 MET A C 20
ATOM 29834 O O . MET A 1 169 ? -27.837 -1.856 -16.157 1.00 44.30 169 MET A O 20
ATOM 29848 N N . GLY A 1 170 ? -28.109 -0.671 -14.265 1.00 12.40 170 GLY A N 20
ATOM 29849 C CA . GLY A 1 170 ? -29.429 -0.203 -14.646 1.00 74.23 170 GLY A CA 20
ATOM 29850 C C . GLY A 1 170 ? -29.438 0.467 -16.006 1.00 23.23 170 GLY A C 20
ATOM 29851 O O . GLY A 1 170 ? -30.392 0.323 -16.769 1.00 61.45 170 GLY A O 20
ATOM 29855 N N . GLU A 1 171 ? -28.374 1.205 -16.307 1.00 65.44 171 GLU A N 20
ATOM 29856 C CA . GLU A 1 171 ? -28.265 1.901 -17.583 1.00 44.11 171 GLU A CA 20
ATOM 29857 C C . GLU A 1 171 ? -28.444 0.933 -18.749 1.00 61.11 171 GLU A C 20
ATOM 29858 O O . GLU A 1 171 ? -27.919 -0.181 -18.750 1.00 60.24 171 GLU A O 20
ATOM 29870 N N . PRO A 1 172 ? -29.204 1.366 -19.766 1.00 30.31 172 PRO A N 20
ATOM 29871 C CA . PRO A 1 172 ? -29.471 0.553 -20.957 1.00 3.42 172 PRO A CA 20
ATOM 29872 C C . PRO A 1 172 ? -28.231 0.378 -21.828 1.00 53.44 172 PRO A C 20
ATOM 29873 O O . PRO A 1 172 ? -27.641 1.355 -22.287 1.00 1.51 172 PRO A O 20
ATOM 29884 N N . ALA A 1 173 ? -27.845 -0.873 -22.054 1.00 3.43 173 ALA A N 20
ATOM 29885 C CA . ALA A 1 173 ? -26.677 -1.175 -22.873 1.00 31.14 173 ALA A CA 20
ATOM 29886 C C . ALA A 1 173 ? -27.065 -1.349 -24.338 1.00 2.22 173 ALA A C 20
ATOM 29887 O O . ALA A 1 173 ? -28.191 -1.733 -24.651 1.00 62.04 173 ALA A O 20
ATOM 29894 N N . LYS A 1 174 ? -26.124 -1.062 -25.231 1.00 1.01 174 LYS A N 20
ATOM 29895 C CA . LYS A 1 174 ? -26.367 -1.186 -26.664 1.00 5.51 174 LYS A CA 20
ATOM 29896 C C . LYS A 1 174 ? -26.496 -2.651 -27.068 1.00 43.55 174 LYS A C 20
ATOM 29897 O O . LYS A 1 174 ? -26.407 -3.547 -26.231 1.00 34.15 174 LYS A O 20
ATOM 29916 N N . GLY A 1 175 ? -26.704 -2.887 -28.360 1.00 63.15 175 GLY A N 20
ATOM 29917 C CA . GLY A 1 175 ? -26.840 -4.245 -28.853 1.00 74.30 175 GLY A CA 20
ATOM 29918 C C . GLY A 1 175 ? -25.692 -5.136 -28.424 1.00 63.30 175 GLY A C 20
ATOM 29919 O O . GLY A 1 175 ? -24.536 -4.876 -28.760 1.00 63.22 175 GLY A O 20
ATOM 29923 N N . TRP A 1 176 ? -26.008 -6.189 -27.679 1.00 34.04 176 TRP A N 20
ATOM 29924 C CA . TRP A 1 176 ? -24.992 -7.120 -27.201 1.00 73.1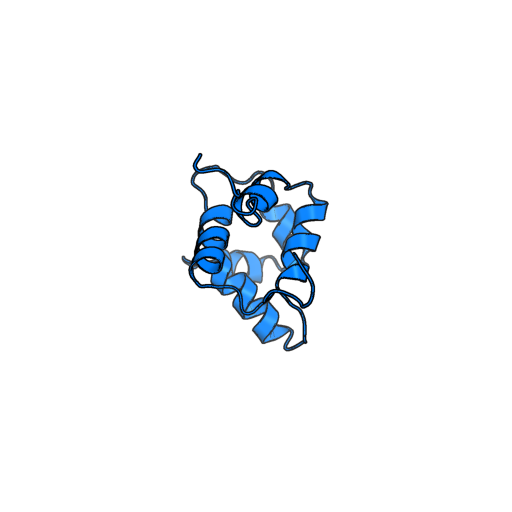2 176 TRP A CA 20
ATOM 29925 C C . TRP A 1 176 ? -24.173 -7.673 -28.362 1.00 21.25 176 TRP A C 20
ATOM 29926 O O . TRP A 1 176 ? -22.980 -7.942 -28.217 1.00 75.02 176 TRP A O 20
ATOM 29947 N N . GLN A 1 177 ? -24.819 -7.841 -29.510 1.00 30.12 177 GLN A N 20
ATOM 29948 C CA . GLN A 1 177 ? -24.148 -8.363 -30.694 1.00 54.14 177 GLN A CA 20
ATOM 29949 C C . GLN A 1 177 ? -22.864 -7.591 -30.978 1.00 11.31 177 GLN A C 20
ATOM 29950 O O . GLN A 1 177 ? -21.872 -8.163 -31.427 1.00 13.41 177 GLN A O 20
ATOM 29964 N N . GLU A 1 178 ? -22.891 -6.289 -30.712 1.00 54.53 178 GLU A N 20
ATOM 29965 C CA . GLU A 1 178 ? -21.729 -5.438 -30.940 1.00 62.52 178 GLU A CA 20
ATOM 29966 C C . GLU A 1 178 ? -20.526 -5.937 -30.144 1.00 1.24 178 GLU A C 20
ATOM 29967 O O . GLU A 1 178 ? -19.445 -6.147 -30.696 1.00 74.25 178 GLU A O 20
ATOM 29979 N N . LEU A 1 179 ? -20.721 -6.124 -28.843 1.00 12.41 179 LEU A N 20
ATOM 29980 C CA . LEU A 1 179 ? -19.653 -6.596 -27.969 1.00 75.35 179 LEU A CA 20
ATOM 29981 C C . LEU A 1 179 ? -19.155 -7.969 -28.411 1.00 52.34 179 LEU A C 20
ATOM 29982 O O . LEU A 1 179 ? -17.952 -8.187 -28.554 1.00 52.33 179 LEU A O 20
ATOM 29998 N N . ALA A 1 180 ? -20.089 -8.890 -28.629 1.00 3.42 180 ALA A N 20
ATOM 29999 C CA . ALA A 1 180 ? -19.745 -10.239 -29.059 1.00 53.33 180 ALA A CA 20
ATOM 30000 C C . ALA A 1 180 ? -18.847 -10.210 -30.292 1.00 33.23 180 ALA A C 20
ATOM 30001 O O . ALA A 1 180 ? -17.839 -10.913 -30.355 1.00 34.41 180 ALA A O 20
ATOM 30008 N N . GLY A 1 181 ? -19.221 -9.392 -31.272 1.00 12.31 181 GLY A N 20
ATOM 30009 C CA . GLY A 1 181 ? -18.439 -9.288 -32.490 1.00 15.32 181 GLY A CA 20
ATOM 30010 C C . GLY A 1 181 ? -17.082 -8.655 -32.254 1.00 44.55 181 GLY A C 20
ATOM 30011 O O . GLY A 1 181 ? -16.063 -9.156 -32.732 1.00 34.43 181 GLY A O 20
ATOM 30015 N N . HIS A 1 182 ? -17.066 -7.548 -31.520 1.00 54.40 182 HIS A N 20
ATOM 30016 C CA . HIS A 1 182 ? -15.823 -6.844 -31.224 1.00 0.32 182 HIS A CA 20
ATOM 30017 C C . HIS A 1 182 ? -14.801 -7.786 -30.595 1.00 74.13 182 HIS A C 20
ATOM 30018 O O . HIS A 1 182 ? -13.614 -7.734 -30.916 1.00 65.31 182 HIS A O 20
ATOM 30032 N N . LEU A 1 183 ? -15.271 -8.647 -29.699 1.00 45.45 183 LEU A N 20
ATOM 30033 C CA . LEU A 1 183 ? -14.397 -9.601 -29.025 1.00 32.32 183 LEU A CA 20
ATOM 30034 C C . LEU A 1 183 ? -13.906 -10.670 -29.997 1.00 3.32 183 LEU A C 20
ATOM 30035 O O . LEU A 1 183 ? -12.880 -11.309 -29.765 1.00 34.10 183 LEU A O 20
ATOM 30051 N N . GLY A 1 184 ? -14.643 -10.857 -31.087 1.00 14.43 184 GLY A N 20
ATOM 30052 C CA . GLY A 1 184 ? -14.265 -11.846 -32.078 1.00 4.10 184 GLY A CA 20
ATOM 30053 C C . GLY A 1 184 ? -15.024 -13.148 -31.917 1.00 34.50 184 GLY A C 20
ATOM 30054 O O . GLY A 1 184 ? -14.508 -14.220 -32.236 1.00 12.30 184 GLY A O 20
ATOM 30058 N N . TYR A 1 185 ? -16.252 -13.057 -31.419 1.00 54.22 185 TYR A N 20
ATOM 30059 C CA . TYR A 1 185 ? -17.082 -14.237 -31.212 1.00 20.32 185 TYR A CA 20
ATOM 30060 C C . TYR A 1 185 ? -17.952 -14.513 -32.434 1.00 63.34 185 TYR A C 20
ATOM 30061 O O . TYR A 1 185 ? -18.274 -13.603 -33.198 1.00 72.43 185 TYR A O 20
ATOM 30079 N N . GLN A 1 186 ? -18.328 -15.776 -32.612 1.00 62.25 186 GLN A N 20
ATOM 30080 C CA . GLN A 1 186 ? -19.161 -16.172 -33.741 1.00 62.34 186 GLN A CA 20
ATOM 30081 C C . GLN A 1 186 ? -20.635 -16.193 -33.352 1.00 10.45 186 GLN A C 20
ATOM 30082 O O . GLN A 1 186 ? -20.974 -16.307 -32.174 1.00 21.31 186 GLN A O 20
ATOM 30096 N N . ALA A 1 187 ? -21.507 -16.079 -34.347 1.00 64.12 187 ALA A N 20
ATOM 30097 C CA . ALA A 1 187 ? -22.944 -16.086 -34.109 1.00 35.11 187 ALA A CA 20
ATOM 30098 C C . ALA A 1 187 ? -23.360 -17.303 -33.289 1.00 45.33 187 ALA A C 20
ATOM 30099 O O . ALA A 1 187 ? -24.226 -17.211 -32.420 1.00 31.14 187 ALA A O 20
ATOM 30106 N N . GLU A 1 188 ? -22.736 -18.442 -33.573 1.00 21.53 188 GLU A N 20
ATOM 30107 C CA . GLU A 1 188 ? -23.042 -19.678 -32.861 1.00 40.14 188 GLU A CA 20
ATOM 30108 C C . GLU A 1 188 ? -22.637 -19.576 -31.394 1.00 61.11 188 GLU A C 20
ATOM 30109 O O . GLU A 1 188 ? -23.340 -20.065 -30.510 1.00 52.42 188 GLU A O 20
ATOM 30121 N N . ALA A 1 189 ? -21.498 -18.939 -31.144 1.00 11.11 189 ALA A N 20
ATOM 30122 C CA . ALA A 1 189 ? -20.999 -18.771 -29.784 1.00 70.54 189 ALA A CA 20
ATOM 30123 C C . ALA A 1 189 ? -21.890 -17.827 -28.985 1.00 22.22 189 ALA A C 20
ATOM 30124 O O . ALA A 1 189 ? -22.437 -18.202 -27.948 1.00 54.22 189 ALA A O 20
ATOM 30131 N N . VAL A 1 190 ? -22.031 -16.599 -29.473 1.00 60.13 190 VAL A N 20
ATOM 30132 C CA . VAL A 1 190 ? -22.856 -15.600 -28.805 1.00 34.50 190 VAL A CA 20
ATOM 30133 C C . VAL A 1 190 ? -24.248 -16.146 -28.509 1.00 32.24 190 VAL A C 20
ATOM 30134 O O . VAL A 1 190 ? -24.839 -15.838 -27.473 1.00 62.13 190 VAL A O 20
ATOM 30147 N N . GLU A 1 191 ? -24.766 -16.960 -29.423 1.00 74.11 191 GLU A N 20
ATOM 30148 C CA . GLU A 1 191 ? -26.090 -17.549 -29.259 1.00 44.21 191 GLU A CA 20
ATOM 30149 C C . GLU A 1 191 ? -26.073 -18.632 -28.184 1.00 74.22 191 GLU A C 20
ATOM 30150 O O . GLU A 1 191 ? -27.041 -18.800 -27.440 1.00 54.53 191 GLU A O 20
ATOM 30162 N N . THR A 1 192 ? -24.968 -19.365 -28.107 1.00 71.22 192 THR A N 20
ATOM 30163 C CA . THR A 1 192 ? -24.825 -20.433 -27.125 1.00 75.32 192 THR A CA 20
ATOM 30164 C C . THR A 1 192 ? -24.836 -19.879 -25.705 1.00 42.05 192 THR A C 20
ATOM 30165 O O . THR A 1 192 ? -25.440 -20.462 -24.806 1.00 3.13 192 THR A O 20
ATOM 30176 N N . MET A 1 193 ? -24.164 -18.749 -25.511 1.00 3.30 193 MET A N 20
ATOM 30177 C CA . MET A 1 193 ? -24.098 -18.115 -24.200 1.00 30.05 193 MET A CA 20
ATOM 30178 C C . MET A 1 193 ? -25.341 -17.269 -23.941 1.00 50.34 193 MET A C 20
ATOM 30179 O O . MET A 1 193 ? -25.820 -17.183 -22.811 1.00 54.11 193 MET A O 20
ATOM 30193 N N . ALA A 1 194 ? -25.857 -16.648 -24.996 1.00 14.22 194 ALA A N 20
ATOM 30194 C CA . ALA A 1 194 ? -27.045 -15.810 -24.883 1.00 54.34 194 ALA A CA 20
ATOM 30195 C C . ALA A 1 194 ? -28.241 -16.617 -24.387 1.00 43.31 194 ALA A C 20
ATOM 30196 O O . ALA A 1 194 ? -29.012 -16.150 -23.548 1.00 55.04 194 ALA A O 20
ATOM 30203 N N . CYS A 1 195 ? -28.388 -17.828 -24.911 1.00 31.44 195 CYS A N 20
ATOM 30204 C CA . CYS A 1 195 ? -29.492 -18.700 -24.522 1.00 44.11 195 CYS A CA 20
ATOM 30205 C C . CYS A 1 195 ? -29.509 -18.915 -23.012 1.00 71.14 195 CYS A C 20
ATOM 30206 O O . CYS A 1 195 ? -30.574 -18.999 -22.399 1.00 23.41 195 CYS A O 20
ATOM 30214 N N . ASP A 1 196 ? -28.324 -19.003 -22.419 1.00 3.41 196 ASP A N 20
ATOM 30215 C CA . ASP A 1 196 ? -28.202 -19.208 -20.980 1.00 50.15 196 ASP A CA 20
ATOM 30216 C C . ASP A 1 196 ? -28.556 -17.935 -20.218 1.00 32.05 196 ASP A C 20
ATOM 30217 O O . ASP A 1 196 ? -28.176 -16.836 -20.619 1.00 54.42 196 ASP A O 20
ATOM 30226 N N . GLN A 1 197 ? -29.285 -18.094 -19.119 1.00 13.35 197 GLN A N 20
ATOM 30227 C CA . GLN A 1 197 ? -29.692 -16.956 -18.302 1.00 22.22 197 GLN A CA 20
ATOM 30228 C C . GLN A 1 197 ? -28.476 -16.178 -17.809 1.00 50.54 197 GLN A C 20
ATOM 30229 O O . GLN A 1 197 ? -28.530 -14.957 -17.654 1.00 63.43 197 GLN A O 20
ATOM 30243 N N . MET A 1 198 ? -27.382 -16.891 -17.563 1.00 51.45 198 MET A N 20
ATOM 30244 C CA . MET A 1 198 ? -26.153 -16.266 -17.090 1.00 31.34 198 MET A CA 20
ATOM 30245 C C . MET A 1 198 ? -25.061 -16.338 -18.153 1.00 1.04 198 MET A C 20
ATOM 30246 O O . MET A 1 198 ? -24.151 -17.164 -18.086 1.00 20.10 198 MET A O 20
ATOM 30260 N N . PRO A 1 199 ? -25.153 -15.454 -19.157 1.00 63.33 199 PRO A N 20
ATOM 30261 C CA . PRO A 1 199 ? -24.180 -15.398 -20.253 1.00 73.20 199 PRO A CA 20
ATOM 30262 C C . PRO A 1 199 ? -22.820 -14.885 -19.795 1.00 3.23 199 PRO A C 20
ATOM 30263 O O . PRO A 1 199 ? -21.782 -15.308 -20.305 1.00 30.13 199 PRO A O 20
ATOM 30274 N N . ALA A 1 200 ? -22.830 -13.973 -18.829 1.00 14.11 200 ALA A N 20
ATOM 30275 C CA . ALA A 1 200 ? -21.596 -13.404 -18.300 1.00 61.03 200 ALA A CA 20
ATOM 30276 C C . ALA A 1 200 ? -20.731 -14.480 -17.652 1.00 5.34 200 ALA A C 20
ATOM 30277 O O . ALA A 1 200 ? -19.545 -14.607 -17.962 1.00 12.43 200 ALA A O 20
ATOM 30284 N N . TYR A 1 201 ? -21.329 -15.251 -16.752 1.00 4.05 201 TYR A N 20
ATOM 30285 C CA . TYR A 1 201 ? -20.611 -16.313 -16.057 1.00 32.22 201 TYR A CA 20
ATOM 30286 C C . TYR A 1 201 ? -20.307 -17.473 -17.001 1.00 52.11 201 TYR A C 20
ATOM 30287 O O . TYR A 1 201 ? -19.211 -18.034 -16.984 1.00 12.33 201 TYR A O 20
ATOM 30305 N N . THR A 1 202 ? -21.287 -17.827 -17.827 1.00 52.11 202 THR A N 20
ATOM 30306 C CA . THR A 1 202 ? -21.127 -18.919 -18.779 1.00 13.10 202 THR A CA 20
ATOM 30307 C C . THR A 1 202 ? -20.031 -18.609 -19.793 1.00 20.23 202 THR A C 20
ATOM 30308 O O . THR A 1 202 ? -19.305 -19.502 -20.230 1.00 72.54 202 THR A O 20
ATOM 30319 N N . LEU A 1 203 ? -19.916 -17.338 -20.162 1.00 63.41 203 LEU A N 20
ATOM 30320 C CA . LEU A 1 203 ? -18.907 -16.909 -21.124 1.00 60.41 203 LEU A CA 20
ATOM 30321 C C . LEU A 1 203 ? -17.508 -17.010 -20.527 1.00 23.53 203 LEU A C 20
ATOM 30322 O O . LEU A 1 203 ? -16.624 -17.657 -21.093 1.00 11.54 203 LEU A O 20
ATOM 30338 N N . LEU A 1 204 ? -17.312 -16.368 -19.380 1.00 65.34 204 LEU A N 20
ATOM 30339 C CA . LEU A 1 204 ? -16.019 -16.388 -18.704 1.00 42.01 204 LEU A CA 20
ATOM 30340 C C . LEU A 1 204 ? -15.657 -17.802 -18.261 1.00 54.10 204 LEU A C 20
ATOM 30341 O O . LEU A 1 204 ? -14.488 -18.189 -18.282 1.00 34.31 204 LEU A O 20
ATOM 30357 N N . ARG A 1 205 ? -16.667 -18.568 -17.863 1.00 23.14 205 ARG A N 20
ATOM 30358 C CA . ARG A 1 205 ? -16.455 -19.940 -17.416 1.00 51.22 205 ARG A CA 20
ATOM 30359 C C . ARG A 1 205 ? -15.895 -20.799 -18.546 1.00 23.25 205 ARG A C 20
ATOM 30360 O O . ARG A 1 205 ? -14.838 -21.412 -18.406 1.00 45.31 205 ARG A O 20
ATOM 30381 N N . ASN A 1 206 ? -16.611 -20.838 -19.664 1.00 52.20 206 ASN A N 20
ATOM 30382 C CA . ASN A 1 206 ? -16.186 -21.623 -20.818 1.00 34.13 206 ASN A CA 20
ATOM 30383 C C . ASN A 1 206 ? -14.812 -21.174 -21.304 1.00 5.22 206 ASN A C 20
ATOM 30384 O O . ASN A 1 206 ? -13.979 -21.996 -21.690 1.00 34.33 206 ASN A O 20
ATOM 30395 N N . TRP A 1 207 ? -14.580 -19.867 -21.282 1.00 52.41 207 TRP A N 20
ATOM 30396 C CA . TRP A 1 207 ? -13.306 -19.309 -21.720 1.00 51.51 207 TRP A CA 20
ATOM 30397 C C . TRP A 1 207 ? -12.146 -19.929 -20.950 1.00 35.31 207 TRP A C 20
ATOM 30398 O O . TRP A 1 207 ? -11.281 -20.582 -21.532 1.00 11.34 207 TRP A O 20
ATOM 30419 N N . ALA A 1 208 ? -12.135 -19.721 -19.637 1.00 20.13 208 ALA A N 20
ATOM 30420 C CA . ALA A 1 208 ? -11.082 -20.262 -18.786 1.00 41.04 208 ALA A CA 20
ATOM 30421 C C . ALA A 1 208 ? -11.093 -21.787 -18.802 1.00 50.24 208 ALA A C 20
ATOM 30422 O O . ALA A 1 208 ? -10.045 -22.425 -18.718 1.00 25.53 208 ALA A O 20
ATOM 30429 N N . ALA A 1 209 ? -12.285 -22.364 -18.910 1.00 74.10 209 ALA A N 20
ATOM 30430 C CA . ALA A 1 209 ? -12.432 -23.814 -18.938 1.00 14.51 209 ALA A CA 20
ATOM 30431 C C . ALA A 1 209 ? -11.807 -24.405 -20.197 1.00 74.00 209 ALA A C 20
ATOM 30432 O O . ALA A 1 209 ? -11.327 -25.539 -20.189 1.00 14.35 209 ALA A O 20
ATOM 30439 N N . GLN A 1 210 ? -11.817 -23.630 -21.277 1.00 14.23 210 GLN A N 20
ATOM 30440 C CA . GLN A 1 210 ? -11.253 -24.080 -22.543 1.00 50.52 210 GLN A CA 20
ATOM 30441 C C . GLN A 1 210 ? -9.731 -23.977 -22.528 1.00 10.40 210 GLN A C 20
ATOM 30442 O O . GLN A 1 210 ? -9.032 -24.939 -22.842 1.00 0.14 210 GLN A O 20
ATOM 30456 N N . GLU A 1 211 ? -9.225 -22.803 -22.161 1.00 12.01 211 GLU A N 20
ATOM 30457 C CA . GLU A 1 211 ? -7.786 -22.575 -22.106 1.00 31.53 211 GLU A CA 20
ATOM 30458 C C . GLU A 1 211 ? -7.313 -22.437 -20.662 1.00 3.32 211 GLU A C 20
ATOM 30459 O O . GLU A 1 211 ? -6.501 -23.230 -20.185 1.00 34.14 211 GLU A O 20
ATOM 30471 N N . GLY A 1 212 ? -7.824 -21.422 -19.971 1.00 63.11 212 GLY A N 20
ATOM 30472 C CA . GLY A 1 212 ? -7.441 -21.197 -18.590 1.00 32.03 212 GLY A CA 20
ATOM 30473 C C . GLY A 1 212 ? -5.938 -21.205 -18.396 1.00 0.31 212 GLY A C 20
ATOM 30474 O O . GLY A 1 212 ? -5.443 -21.620 -17.349 1.00 45.13 212 GLY A O 20
ATOM 30478 N N . ASN A 1 213 ? -5.209 -20.746 -19.408 1.00 51.24 213 ASN A N 20
ATOM 30479 C CA . ASN A 1 213 ? -3.753 -20.705 -19.345 1.00 12.32 213 ASN A CA 20
ATOM 30480 C C . ASN A 1 213 ? -3.260 -19.283 -19.094 1.00 1.22 213 ASN A C 20
ATOM 30481 O O . ASN A 1 213 ? -2.834 -18.950 -17.988 1.00 12.32 213 ASN A O 20
ATOM 30492 N N . ARG A 1 214 ? -3.322 -18.449 -20.126 1.00 71.12 214 ARG A N 20
ATOM 30493 C CA . ARG A 1 214 ? -2.882 -17.064 -20.018 1.00 14.02 214 ARG A CA 20
ATOM 30494 C C . ARG A 1 214 ? -4.076 -16.113 -20.000 1.00 64.23 214 ARG A C 20
ATOM 30495 O O . ARG A 1 214 ? -4.018 -15.038 -19.404 1.00 61.31 214 ARG A O 20
ATOM 30516 N N . ALA A 1 215 ? -5.157 -16.517 -20.660 1.00 44.21 215 ALA A N 20
ATOM 30517 C CA . ALA A 1 215 ? -6.364 -15.703 -20.719 1.00 40.33 215 ALA A CA 20
ATOM 30518 C C . ALA A 1 215 ? -6.825 -15.303 -19.322 1.00 0.43 215 ALA A C 20
ATOM 30519 O O . ALA A 1 215 ? -7.428 -16.100 -18.603 1.00 41.21 215 ALA A O 20
ATOM 30526 N N . THR A 1 216 ? -6.538 -14.061 -18.943 1.00 33.02 216 THR A N 20
ATOM 30527 C CA . THR A 1 216 ? -6.921 -13.556 -17.631 1.00 13.44 216 THR A CA 20
ATOM 30528 C C . THR A 1 216 ? -7.874 -12.372 -17.755 1.00 14.22 216 THR A C 20
ATOM 30529 O O . THR A 1 216 ? -8.214 -11.949 -18.860 1.00 1.30 216 THR A O 20
ATOM 30540 N N . LEU A 1 217 ? -8.301 -11.839 -16.614 1.00 71.43 217 LEU A N 20
ATOM 30541 C CA . LEU A 1 217 ? -9.215 -10.702 -16.595 1.00 65.35 217 LEU A CA 20
ATOM 30542 C C . LEU A 1 217 ? -8.693 -9.570 -17.475 1.00 30.05 217 LEU A C 20
ATOM 30543 O O . LEU A 1 217 ? -9.470 -8.783 -18.015 1.00 3.52 217 LEU A O 20
ATOM 30559 N N . ARG A 1 218 ? -7.374 -9.496 -17.613 1.00 45.13 218 ARG A N 20
ATOM 30560 C CA . ARG A 1 218 ? -6.748 -8.461 -18.427 1.00 51.31 218 ARG A CA 20
ATOM 30561 C C . ARG A 1 218 ? -7.377 -8.407 -19.817 1.00 72.31 218 ARG A C 20
ATOM 30562 O O . ARG A 1 218 ? -7.604 -7.330 -20.367 1.00 3.40 218 ARG A O 20
ATOM 30583 N N . VAL A 1 219 ? -7.657 -9.579 -20.379 1.00 54.24 219 VAL A N 20
ATOM 30584 C CA . VAL A 1 219 ? -8.261 -9.666 -21.704 1.00 24.53 219 VAL A CA 20
ATOM 30585 C C . VAL A 1 219 ? -9.580 -8.905 -21.758 1.00 15.10 219 VAL A C 20
ATOM 30586 O O . VAL A 1 219 ? -9.964 -8.378 -22.803 1.00 63.32 219 VAL A O 20
ATOM 30599 N N . LEU A 1 220 ? -10.272 -8.851 -20.625 1.00 11.30 220 LEU A N 20
ATOM 30600 C CA . LEU A 1 220 ? -11.550 -8.153 -20.542 1.00 54.43 220 LEU A CA 20
ATOM 30601 C C . LEU A 1 220 ? -11.341 -6.648 -20.404 1.00 75.11 220 LEU A C 20
ATOM 30602 O O . LEU A 1 220 ? -11.910 -5.861 -21.160 1.00 72.32 220 LEU A O 20
ATOM 30618 N N . GLU A 1 221 ? -10.521 -6.256 -19.435 1.00 3.25 221 GLU A N 20
ATOM 30619 C CA . GLU A 1 221 ? -10.236 -4.845 -19.199 1.00 71.41 221 GLU A CA 20
ATOM 30620 C C . GLU A 1 221 ? -9.780 -4.160 -20.485 1.00 22.34 221 GLU A C 20
ATOM 30621 O O . GLU A 1 221 ? -10.191 -3.039 -20.783 1.00 22.52 221 GLU A O 20
ATOM 30633 N N . ASP A 1 222 ? -8.926 -4.843 -21.240 1.00 74.14 222 ASP A N 20
ATOM 30634 C CA . ASP A 1 222 ? -8.414 -4.302 -22.494 1.00 72.24 222 ASP A CA 20
ATOM 30635 C C . ASP A 1 222 ? -9.502 -4.285 -23.563 1.00 63.34 222 ASP A C 20
ATOM 30636 O O . ASP A 1 222 ? -9.805 -3.240 -24.139 1.00 21.12 222 ASP A O 20
ATOM 30645 N N . ALA A 1 223 ? -10.084 -5.451 -23.826 1.00 40.22 223 ALA A N 20
ATOM 30646 C CA . ALA A 1 223 ? -11.138 -5.570 -24.826 1.00 75.12 223 ALA A CA 20
ATOM 30647 C C . ALA A 1 223 ? -12.240 -4.544 -24.587 1.00 1.43 223 ALA A C 20
ATOM 30648 O O . ALA A 1 223 ? -12.810 -3.997 -25.533 1.00 4.24 223 ALA A O 20
ATOM 30655 N N . LEU A 1 224 ? -12.538 -4.286 -23.317 1.00 43.45 224 LEU A N 20
ATOM 30656 C CA . LEU A 1 224 ? -13.573 -3.325 -22.954 1.00 44.13 224 LEU A CA 20
ATOM 30657 C C . LEU A 1 224 ? -13.048 -1.896 -23.055 1.00 32.23 224 LEU A C 20
ATOM 30658 O O . LEU A 1 224 ? -13.753 -0.997 -23.513 1.00 44.51 224 LEU A O 20
ATOM 30674 N N . ALA A 1 225 ? -11.807 -1.695 -22.625 1.00 2.43 225 ALA A N 20
ATOM 30675 C CA . ALA A 1 225 ? -11.187 -0.377 -22.670 1.00 52.43 225 ALA A CA 20
ATOM 30676 C C . ALA A 1 225 ? -11.214 0.194 -24.084 1.00 71.10 225 ALA A C 20
ATOM 30677 O O . ALA A 1 225 ? -11.343 1.403 -24.273 1.00 1.34 225 ALA A O 20
ATOM 30684 N N . ALA A 1 226 ? -11.091 -0.684 -25.074 1.00 3.34 226 ALA A N 20
ATOM 30685 C CA . ALA A 1 226 ? -11.102 -0.267 -26.471 1.00 13.12 226 ALA A CA 20
ATOM 30686 C C . ALA A 1 226 ? -12.374 0.507 -26.802 1.00 42.40 226 ALA A C 20
ATOM 30687 O O . ALA A 1 226 ? -12.370 1.383 -27.668 1.00 70.22 226 ALA A O 20
ATOM 30694 N N . ILE A 1 227 ? -13.459 0.179 -26.109 1.00 31.34 227 ILE A N 20
ATOM 30695 C CA . ILE A 1 227 ? -14.737 0.843 -26.331 1.00 4.44 227 ILE A CA 20
ATOM 30696 C C . ILE A 1 227 ? -14.768 2.212 -25.658 1.00 41.24 227 ILE A C 20
ATOM 30697 O O . ILE A 1 227 ? -15.603 3.055 -25.982 1.00 35.43 227 ILE A O 20
ATOM 30713 N N . GLY A 1 228 ? -13.848 2.427 -24.722 1.00 51.24 228 GLY A N 20
ATOM 30714 C CA . GLY A 1 228 ? -13.786 3.695 -24.021 1.00 2.43 228 GLY A CA 20
ATOM 30715 C C . GLY A 1 228 ? -14.479 3.648 -22.674 1.00 22.03 228 GLY A C 20
ATOM 30716 O O . GLY A 1 228 ? -15.113 4.618 -22.259 1.00 33.12 228 GLY A O 20
ATOM 30720 N N . ARG A 1 229 ? -14.359 2.516 -21.988 1.00 65.43 229 ARG A N 20
ATOM 30721 C CA . ARG A 1 229 ? -14.980 2.344 -20.680 1.00 54.33 229 ARG A CA 20
ATOM 30722 C C . ARG A 1 229 ? -13.938 2.414 -19.569 1.00 21.31 229 ARG A C 20
ATOM 30723 O O . ARG A 1 229 ? -13.513 1.388 -19.039 1.00 3.13 229 ARG A O 20
ATOM 30744 N N . GLU A 1 230 ? -13.530 3.631 -19.223 1.00 51.31 230 GLU A N 20
ATOM 30745 C CA . GLU A 1 230 ? -12.536 3.834 -18.176 1.00 13.12 230 GLU A CA 20
ATOM 30746 C C . GLU A 1 230 ? -13.179 3.759 -16.793 1.00 45.11 230 GLU A C 20
ATOM 30747 O O . GLU A 1 230 ? -12.537 3.367 -15.819 1.00 33.52 230 GLU A O 20
ATOM 30759 N N . ASP A 1 231 ? -14.450 4.138 -16.718 1.00 32.13 231 ASP A N 20
ATOM 30760 C CA . ASP A 1 231 ? -15.181 4.114 -15.456 1.00 22.53 231 ASP A CA 20
ATOM 30761 C C . ASP A 1 231 ? -14.992 2.778 -14.744 1.00 3.00 231 ASP A C 20
ATOM 30762 O O . ASP A 1 231 ? -14.524 2.730 -13.606 1.00 71.21 231 ASP A O 20
ATOM 30771 N N . VAL A 1 232 ? -15.360 1.695 -15.421 1.00 62.01 232 VAL A N 20
ATOM 30772 C CA . VAL A 1 232 ? -15.230 0.358 -14.854 1.00 14.25 232 VAL A CA 20
ATOM 30773 C C . VAL A 1 232 ? -13.804 0.095 -14.384 1.00 12.32 232 VAL A C 20
ATOM 30774 O O . VAL A 1 232 ? -13.584 -0.420 -13.288 1.00 51.14 232 VAL A O 20
ATOM 30787 N N . VAL A 1 233 ? -12.836 0.454 -15.222 1.00 42.22 233 VAL A N 20
ATOM 30788 C CA . VAL A 1 233 ? -11.429 0.259 -14.893 1.00 22.11 233 VAL A CA 20
ATOM 30789 C C . VAL A 1 233 ? -11.095 0.857 -13.530 1.00 71.14 233 VAL A C 20
ATOM 30790 O O . VAL A 1 233 ? -10.327 0.280 -12.761 1.00 75.11 233 VAL A O 20
ATOM 30803 N N . GLN A 1 234 ? -11.677 2.016 -13.241 1.00 31.52 234 GLN A N 20
ATOM 30804 C CA . GLN A 1 234 ? -11.441 2.691 -11.971 1.00 12.24 234 GLN A CA 20
ATOM 30805 C C . GLN A 1 234 ? -12.303 2.091 -10.865 1.00 0.22 234 GLN A C 20
ATOM 30806 O O . GLN A 1 234 ? -11.934 2.117 -9.691 1.00 42.23 234 GLN A O 20
ATOM 30820 N N . VAL A 1 235 ? -13.456 1.550 -11.249 1.00 24.54 235 VAL A N 20
ATOM 30821 C CA . VAL A 1 235 ? -14.370 0.942 -10.290 1.00 74.11 235 VAL A CA 20
ATOM 30822 C C . VAL A 1 235 ? -13.717 -0.238 -9.578 1.00 55.43 235 VAL A C 20
ATOM 30823 O O . VAL A 1 235 ? -13.730 -0.321 -8.350 1.00 13.42 235 VAL A O 20
ATOM 30836 N N . LEU A 1 236 ? -13.147 -1.149 -10.359 1.00 21.35 236 LEU A N 20
ATOM 30837 C CA . LEU A 1 236 ? -12.487 -2.326 -9.803 1.00 23.40 236 LEU A CA 20
ATOM 30838 C C . LEU A 1 236 ? -10.999 -2.065 -9.588 1.00 31.53 236 LEU A C 20
ATOM 30839 O O . LEU A 1 236 ? -10.432 -2.455 -8.568 1.00 63.21 236 LEU A O 20
ATOM 30855 N N . SER A 1 237 ? -10.374 -1.401 -10.555 1.00 53.21 237 SER A N 20
ATOM 30856 C CA . SER A 1 237 ? -8.952 -1.089 -10.472 1.00 51.44 237 SER A CA 20
ATOM 30857 C C . SER A 1 237 ? -8.726 0.421 -10.478 1.00 21.41 237 SER A C 20
ATOM 30858 O O . SER A 1 237 ? -9.530 1.182 -9.941 1.00 53.05 237 SER A O 20
ATOM 30866 N N . SER A 1 238 ? -7.624 0.845 -11.088 1.00 61.15 238 SER A N 20
ATOM 30867 C CA . SER A 1 238 ? -7.289 2.261 -11.162 1.00 2.51 238 SER A CA 20
ATOM 30868 C C . SER A 1 238 ? -7.829 2.882 -12.446 1.00 15.22 238 SER A C 20
ATOM 30869 O O . SER A 1 238 ? -8.109 2.195 -13.428 1.00 60.10 238 SER A O 20
ATOM 30877 N N . PRO A 1 239 ? -7.980 4.215 -12.440 1.00 50.03 239 PRO A N 20
ATOM 30878 C CA . PRO A 1 239 ? -8.488 4.960 -13.596 1.00 63.43 239 PRO A CA 20
ATOM 30879 C C . PRO A 1 239 ? -7.495 4.979 -14.754 1.00 41.24 239 PRO A C 20
ATOM 30880 O O . PRO A 1 239 ? -6.516 5.724 -14.732 1.00 64.21 239 PRO A O 20
ATOM 30891 N N . ALA A 1 240 ? -7.756 4.157 -15.765 1.00 32.54 240 ALA A N 20
ATOM 30892 C CA . ALA A 1 240 ? -6.887 4.082 -16.932 1.00 71.44 240 ALA A CA 20
ATOM 30893 C C . ALA A 1 240 ? -7.489 3.182 -18.008 1.00 42.21 240 ALA A C 20
ATOM 30894 O O . ALA A 1 240 ? -8.579 2.639 -17.836 1.00 61.31 240 ALA A O 20
ATOM 30901 N N . GLU A 1 241 ? -6.771 3.033 -19.116 1.00 60.52 241 GLU A N 20
ATOM 30902 C CA . GLU A 1 241 ? -7.236 2.200 -20.220 1.00 53.32 241 GLU A CA 20
ATOM 30903 C C . GLU A 1 241 ? -6.060 1.558 -20.951 1.00 11.23 241 GLU A C 20
ATOM 30904 O O . GLU A 1 241 ? -4.906 1.726 -20.559 1.00 25.45 241 GLU A O 20
ATOM 30916 N N . SER A 1 242 ? -6.363 0.822 -22.015 1.00 33.03 242 SER A N 20
ATOM 30917 C CA . SER A 1 242 ? -5.333 0.151 -22.799 1.00 20.04 242 SER A CA 20
ATOM 30918 C C . SER A 1 242 ? -5.715 0.105 -24.275 1.00 15.32 242 SER A C 20
ATOM 30919 O O . SER A 1 242 ? -6.896 0.059 -24.620 1.00 62.42 242 SER A O 20
ATOM 30927 N N . SER A 1 243 ? -4.708 0.121 -25.142 1.00 40.11 243 SER A N 20
ATOM 30928 C CA . SER A 1 243 ? -4.938 0.086 -26.581 1.00 65.11 243 SER A CA 20
ATOM 30929 C C . SER A 1 243 ? -4.967 -1.351 -27.093 1.00 30.14 243 SER A C 20
ATOM 30930 O O . SER A 1 243 ? -4.973 -2.300 -26.309 1.00 14.32 243 SER A O 20
ATOM 30938 N N . SER A 1 244 ? -4.985 -1.503 -28.413 1.00 31.32 244 SER A N 20
ATOM 30939 C CA . SER A 1 244 ? -5.017 -2.824 -29.030 1.00 52.41 244 SER A CA 20
ATOM 30940 C C . SER A 1 244 ? -4.552 -2.756 -30.482 1.00 34.33 244 SER A C 20
ATOM 30941 O O . SER A 1 244 ? -4.203 -1.689 -30.984 1.00 44.30 244 SER A O 20
ATOM 30949 N N . VAL A 1 245 ? -4.550 -3.906 -31.149 1.00 12.21 245 VAL A N 20
ATOM 30950 C CA . VAL A 1 245 ? -4.129 -3.979 -32.543 1.00 71.05 245 VAL A CA 20
ATOM 30951 C C . VAL A 1 245 ? -5.301 -4.327 -33.454 1.00 31.03 245 VAL A C 20
ATOM 30952 O O . VAL A 1 245 ? -5.361 -3.888 -34.602 1.00 44.22 245 VAL A O 20
ATOM 30965 N N . VAL A 1 246 ? -6.233 -5.120 -32.934 1.00 3.24 246 VAL A N 20
ATOM 30966 C CA . VAL A 1 246 ? -7.406 -5.527 -33.698 1.00 44.42 246 VAL A CA 20
ATOM 30967 C C . VAL A 1 246 ? -8.525 -4.500 -33.575 1.00 52.40 246 VAL A C 20
ATOM 30968 O O . VAL A 1 246 ? -8.926 -3.881 -34.560 1.00 41.24 246 VAL A O 20
#

CATH classification: 1.10.533.10

Nearest PDB structures (foldseek):
  6hj7-assembly1_A  TM=7.658E-01  e=8.714E-13  Mus musculus
  8czo-assembly1_a  TM=6.633E-01  e=4.316E-01  Homo sapiens
  6hj7-assembly1_A  TM=7.413E-01  e=6.666E-13  Mus musculus
  1wmg-assembly1_E  TM=6.984E-01  e=3.143E-01  Mus musculus
  1e41-assembly1_A  TM=5.174E-01  e=4.946E-01  Homo sapiens

Solvent-accessible surface area: 8377 Å² total; per-residue (Å²): 169,141,152,67,115,165,105,130,109,148,40,73,125,108,57,44,64,54,29,50,154,13,68,114,59,79,105,112,67,146,31,102,156,69,35,6,46,121,44,65,42,115,73,129,30,34,124,92,12,50,118,68,160,117,13,10,101,30,22,48,169,65,57,45,74,140,60,61,106,225,36,23,40,164,42,28,82,100,26,23,46,81,81,54,56,135,81,18,41,101,51,53,72,72,108,93,166,84,123,74,147,153

InterPro domains:
  IPR000488 Death domain [PF00531] (143-220)
  IPR000488 Death domain [PS50017] (158-222)
  IPR000488 Death domain [SM00005] (131-222)
  IPR011029 Death-like domain superfamily [G3DSA:1.10.533.10] (138-228)
  IPR011029 Death-like domain superfamily [SSF47986] (133-219)
  IPR041448 Tumor necrosis factor receptor member 16, transmembrane domain [PF18422] (48-85)
  IPR052302 Neurotrophin receptor-related death domain-containing protein [PTHR46605] (31-228)

Secondary structure (DSSP, 8-state):
--SS---SSS--HHHHHHHHHHHT-SSPPS-HHHHHHHHT--HHHHHHHHHSS-HHHHHHHHHHHHH-SS--THHHHHHHHTTT-HHHHHHHT-----SS--

Foldseek 3Di:
DDDDPDDQVPDDVVVVVVVVCVVVDPDDDDDVVVLCVLLPHDPVLCVVLVVDPHSPCVVVVVVCVVPVDPDHCVSVQASVCCVPPQVVCVVNHNRDYDHDDD

Radius of gyration: 15.37 Å; Cα contacts (8 Å, |Δi|>4): 37; chains: 1; bounding box: 36×35×44 Å

Organism: Mus musculus (NCBI:txid10090)

Sequence (102 aa):
PDLGCQLYLHIPQQQQEEVQRLLMMGEPAKGWQELAGHLGYQAEAVETMACDQMPAYTLLRNWAAQEGNRATLRVLEDALAAIGREDVVQVLSSPAESSSVVPDLGCQLYLHIPQQQQEEVQRLLMMGEPAKGWQELAGHLGYQAEAVETMACDQMPAYTLLRNWAAQEGNRATLRVLEDALAAIGREDVVQVLSSPAESSSVVPDLGCQLYLHIPQQQQEEVQRLLMMGEPAKGWQELAGHLGYQAEAVETMACDQMPAYTLLRNWAAQEGNRATLRVLEDALAAIGREDVVQVLSSPAESSSVVPDLGCQLYLHIPQQQQEEVQRLLMMGEPAKGWQELAGHLGYQAEAVETMACDQMPAYTLLRNWAAQEGNRATLRVLEDALAAIGREDVVQVLSSPAESSSVVPDLGCQLYLHIPQQQQEEVQRLLMMGEPAKGWQELAGHLGYQAEAVETMACDQMPAYTLLRNWAAQEGNRATLRVLEDALAAIGREDVVQVLSSPAESSSVVPDLGCQLYLHIPQQQQEEVQRLLMMGEPAKGWQELAGHLGYQAEAVETMACDQMPAYTLLRNWAAQEGNRATLRVLEDALAAIGREDVVQVLSSPAESSSVVPDLGCQLYLHIPQQQQEEVQRLLMMGEPAKGWQELAGHLGYQAEAVETMACDQMPAYTLLRNWAAQEGNRATLRVLEDALAAIGREDVVQVLSSPAESSSVVPDLGCQLYLHIPQQQQEEVQRLLMMGEPAKGWQELAGHLGYQAEAVETMACDQMPAYTLLRNWAAQEGNRATLRVLEDALAAIGREDVVQVLSSPAESSSVVPDLGCQLYLHIPQQQQEEVQRLLMMGEPAKGWQELAGHLGYQAEAVETMACDQMPAYTLLRNWAAQEGNRATLRVLEDALAAIGREDVVQVLSSPAESSSVVPDLGCQLYLHIPQQQQEEVQRLLMMGEPAKGWQELAGHLGYQAEAVETMACDQMPAYTLLRNWAAQEGNRATLRVLEDALAAIGREDVVQVLSSPAESSSVVPDLGCQLYLHIPQQQQEEVQRLLMMGEPAKGWQELAGHLGYQAEAVETMACDQMPAYTLLRNWAAQEGNRATLRVLEDALAAIGREDVVQVLSSPAESSSVVPDLGCQLYLHIPQQQQEEVQRLLMMGEPAKGWQELAGHLGYQAEAVETMACDQMPAYTLLRNWAAQEGNRATLRVLEDALAAIGREDVVQVLSSPAESSSVVPDLGCQLYLHIPQQQQEEVQRLLMMGEPAKGWQELAGHLGYQAEAVETMACDQMPAYTLLRNWAAQEGNRATLRVLEDALAAIGREDVVQVLSSPAESSSVVPDLGCQLYLHIPQQQQEEVQRLLMMGEPAKGWQELAGHLGYQAEAVETMACDQMPAYTLLRNWAAQEGNRATLRVLEDALAAIGREDVVQVLSSPAESSSVVPDLGCQLYLHIPQQQQEEVQRLLMMGEPAKGWQELAGHLGYQAEAVETMACDQMPAYTLLRNWAAQEGNRATLRVLEDALAAIGREDVVQVLSSPAESSSVVPDLGCQLYLHIPQQQQEEVQRLLMMGEPAKGWQELAGHLGYQAEAVETMACDQMPAYTLLRNWAAQEGNRATLRVLEDALAAIGREDVVQVLSSPAESSSVVPDLGCQLYLHIPQQQQEEVQRLLMMGEPAKGWQELAGHLGYQAEAVETMACDQMPAYTLLRNWAAQEGNRATLRVLEDALAAIGREDVVQVLSSPAESSSVVPDLGCQLYLHIPQQQQEEVQRLLMMGEPAKGWQELAGHLGYQAEAVETMACDQMPAYTLLRNWAAQEGNRATLRVLEDALAAIGREDVVQVLSSPAESSSVVPDLGCQLYLHIPQQQQEEVQRLLMMGEPAKGWQELAGHLGYQAEAVETMACDQMPAYTLLRNWAAQEGNRATLRVLEDALAAIGREDVVQVLSSPAESSSVVPDLGCQLYLHIPQQQQEEVQRLLMMGEPAKGWQELAGHLGYQAEAVETMACDQMPAYTLLRNWAAQEGNRATLRVLEDALAAIGREDVVQVLSSPAESSSVV